Protein AF-0000000085150246 (afdb_homodimer)

Organism: Shewanella frigidimarina (strain NCIMB 400) (NCBI:txid318167)

Radius of gyration: 36.58 Å; Cα contacts (8 Å, |Δi|>4): 5123; chains: 2; bounding box: 100×95×77 Å

Sequence (1736 aa):
MHKNVLAKSVRLALISGAAAAAFASPAVFAADEDGAKVERIEVTGSRIKRSDLEGASPITTITTEDMKMEGNFTVADALRNSNLNSFGSFSERSGSSAQSQATINLRGAGSSRTLVLIDGKRFPGSPTLGGASANLNAIPMAAVERIEILTDGASSTYGSDAIAGVVNIIMKKNYQGIEFNVGGGSRDRDGGLTSKEFSVVAGYQMDKGNITFAFDHQDRKGISDADRDFTAPWMEDLNGDGVIQAYSETDGWSYYGASVKGPDGIYQPSPLCGDLAAEYGDNVFKQVRGDDQFGAGSDLCMYAYGNVSYNKASTDRNTVYVDANYEIAEDLEWFGRVMVTQSNSFGRYAPPAANWNNMAADNPHNPFDVEAKGYFRWVGIGTRDGNVDDYNQDYLTGLRGTISALNDAEWEVYYHHNIADNKSIGEYYLSYSGLAYNEANGIDLGSEAGINNMKATTLTQGSAIFDQYNAGIGFDAFELPGGSVAHYVGLEYFDQQYSEVYDAQSEAGLIGGSAGNSAAGDRQVWAMFYEAVLPITDDIELNLAARYDDYSDFGDNIAPKAAIRWQALENVVVRASYSEAFRAPALDQLFAATTFSAEDGIDKPYCEATGTPCSERQFDTYISANKELGPETSQYVNFGVAWDIVDDIGLKVDYFNLNIDDVIAQRSITSVMTGIYEGTLAPSNTFYVKRDPASAGQAIGAASEVGTGYSNANTLEISGIDVALNAKFETNIGDIGFNWTNSFVLDYTEEVDGGAESRDTSGWNGQPDYKSVFTTNYRMGDHSLSWNMNYTSSTFYFEDDASKGELDSWLIHNISYVYDAGNYGSILLGINNLTDEDPVLSPDGKFENADLYNNYGREYRASYTLKFMHKNVLAKSVRLALISGAAAAAFASPAVFAADEDGAKVERIEVTGSRIKRSDLEGASPITTITTEDMKMEGNFTVADALRNSNLNSFGSFSERSGSSAQSQATINLRGAGSSRTLVLIDGKRFPGSPTLGGASANLNAIPMAAVERIEILTDGASSTYGSDAIAGVVNIIMKKNYQGIEFNVGGGSRDRDGGLTSKEFSVVAGYQMDKGNITFAFDHQDRKGISDADRDFTAPWMEDLNGDGVIQAYSETDGWSYYGASVKGPDGIYQPSPLCGDLAAEYGDNVFKQVRGDDQFGAGSDLCMYAYGNVSYNKASTDRNTVYVDANYEIAEDLEWFGRVMVTQSNSFGRYAPPAANWNNMAADNPHNPFDVEAKGYFRWVGIGTRDGNVDDYNQDYLTGLRGTISALNDAEWEVYYHHNIADNKSIGEYYLSYSGLAYNEANGIDLGSEAGINNMKATTLTQGSAIFDQYNAGIGFDAFELPGGSVAHYVGLEYFDQQYSEVYDAQSEAGLIGGSAGNSAAGDRQVWAMFYEAVLPITDDIELNLAARYDDYSDFGDNIAPKAAIRWQALENVVVRASYSEAFRAPALDQLFAATTFSAEDGIDKPYCEATGTPCSERQFDTYISANKELGPETSQYVNFGVAWDIVDDIGLKVDYFNLNIDDVIAQRSITSVMTGIYEGTLAPSNTFYVKRDPASAGQAIGAASEVGTGYSNANTLEISGIDVALNAKFETNIGDIGFNWTNSFVLDYTEEVDGGAESRDTSGWNGQPDYKSVFTTNYRMGDHSLSWNMNYTSSTFYFEDDASKGELDSWLIHNISYVYDAGNYGSILLGINNLTDEDPVLSPDGKFENADLYNNYGREYRASYTLKF

Solvent-accessible surface area (backbone atoms only — not comparable to full-atom values): 81832 Å² total; per-residue (Å²): 131,78,82,60,60,62,62,51,45,58,47,40,69,74,46,61,44,77,68,53,69,73,83,55,69,70,74,70,70,72,74,55,89,60,95,64,78,76,76,58,44,70,45,92,88,47,90,62,57,35,75,69,81,83,61,48,61,64,70,48,76,45,38,45,58,39,33,48,47,56,61,34,86,42,52,44,46,42,50,47,67,32,41,54,20,46,38,24,27,55,51,42,20,22,86,45,91,48,24,69,34,23,41,52,10,44,74,53,68,36,37,55,27,39,30,46,22,51,68,81,36,81,46,73,26,29,32,73,55,40,42,49,27,44,45,38,71,67,51,55,52,77,44,38,46,32,36,38,36,33,70,43,42,35,12,21,73,71,34,65,18,11,46,52,9,36,41,31,38,32,56,59,62,75,33,73,38,42,35,42,36,42,36,39,26,27,29,68,81,49,80,66,74,37,28,40,37,41,34,39,38,34,21,42,78,52,97,51,32,30,38,18,39,28,41,31,36,43,36,36,60,51,41,48,18,52,72,36,81,52,44,22,54,51,75,45,55,84,83,68,79,80,62,51,35,50,69,83,24,35,43,36,60,36,59,34,22,35,15,30,39,43,96,81,58,39,30,36,37,19,73,46,41,64,57,46,15,67,72,71,28,67,81,36,24,41,78,38,37,20,36,68,74,50,39,83,82,13,28,26,10,24,23,34,40,14,70,66,13,27,53,32,20,17,42,41,34,44,33,43,38,38,34,37,38,36,53,78,48,92,59,31,30,38,39,38,36,42,36,41,26,41,36,39,23,44,27,27,37,38,34,23,48,30,72,39,73,75,33,47,34,82,36,79,54,42,82,42,91,44,69,30,41,31,29,24,41,46,61,84,50,32,53,23,39,35,43,34,44,38,36,38,39,39,41,38,39,35,43,35,36,52,36,67,92,53,79,52,19,37,37,41,38,37,45,39,41,35,43,35,46,33,39,40,36,37,36,26,30,33,20,51,25,20,47,35,32,25,60,76,67,72,42,54,66,85,37,72,67,26,30,41,40,22,21,25,51,48,41,35,43,22,30,22,42,39,44,35,41,39,38,36,41,34,37,69,58,67,74,41,83,34,35,63,23,40,37,34,45,36,41,39,39,38,40,38,40,41,34,31,44,48,32,34,41,51,65,58,66,37,38,31,66,66,66,53,46,36,24,50,40,72,46,43,39,41,36,41,31,37,38,37,42,37,24,62,32,86,44,34,35,40,38,41,33,31,18,42,39,41,38,73,80,78,43,70,51,74,13,43,33,42,30,35,28,31,50,78,43,86,45,31,37,39,28,31,34,42,21,28,18,33,30,68,68,40,45,35,49,38,44,22,47,66,20,47,39,71,43,71,32,38,60,52,62,42,19,66,72,69,70,31,75,76,55,74,44,70,36,48,27,39,39,30,42,27,74,79,54,58,54,24,38,34,42,29,41,39,41,34,39,40,33,43,80,44,81,47,30,37,39,37,42,33,39,39,41,39,39,31,38,40,31,75,43,64,58,49,62,30,19,45,51,42,9,42,74,74,61,47,26,77,73,49,95,42,36,40,71,42,57,44,73,47,53,95,93,45,92,58,27,55,75,60,34,36,31,24,33,49,41,64,39,65,47,40,37,40,30,33,40,38,38,37,38,38,35,52,45,84,51,96,88,27,36,40,34,40,41,36,40,34,29,36,48,75,41,33,30,29,64,65,40,31,71,45,74,60,42,71,49,60,28,15,55,72,28,36,33,36,26,33,33,38,36,39,34,38,38,45,92,52,38,35,41,26,42,27,39,42,38,37,42,43,23,17,57,44,57,92,36,58,89,72,29,69,31,64,54,48,71,40,40,23,39,25,39,35,42,51,56,65,87,78,13,33,40,37,43,34,32,34,26,67,80,45,55,75,48,65,42,46,94,88,48,40,72,79,52,70,40,70,33,65,82,66,46,25,29,43,35,40,35,41,37,41,65,90,130,78,80,60,58,61,62,51,43,57,47,41,68,74,43,58,44,74,60,54,68,74,81,54,68,69,76,71,71,72,75,56,90,60,93,62,80,77,76,59,42,70,44,95,85,47,89,60,58,36,75,69,82,82,62,47,62,64,70,47,77,46,39,46,56,37,33,50,46,57,62,35,87,42,52,44,48,43,51,48,67,33,39,54,21,46,39,22,29,55,51,43,20,21,86,45,91,48,25,70,35,24,42,51,9,44,74,52,66,36,37,55,27,39,30,45,22,51,69,82,36,82,47,74,25,30,31,73,54,40,43,48,26,46,45,39,70,67,50,53,52,78,43,38,45,30,36,38,37,34,68,44,42,35,13,22,73,73,33,64,17,11,45,52,10,35,41,31,40,32,57,61,62,72,33,73,40,43,35,43,38,41,34,38,25,26,29,69,80,49,80,66,74,36,30,40,38,40,34,39,37,34,21,43,77,50,98,51,31,29,38,19,40,29,40,31,36,44,35,36,60,51,41,47,16,54,71,35,81,54,43,22,54,48,75,45,54,83,83,68,81,80,61,50,34,52,68,83,23,34,42,35,60,37,60,35,22,34,16,29,38,42,98,81,59,41,30,36,37,19,72,46,40,65,57,46,15,68,73,69,28,67,84,35,24,41,78,37,38,21,37,67,74,50,38,84,81,12,30,26,10,24,23,33,41,12,68,65,13,27,52,31,20,17,40,41,34,45,33,44,37,39,35,38,39,36,54,79,46,92,58,31,30,38,38,38,37,41,37,41,27,42,35,40,21,44,28,26,37,38,32,24,47,31,73,39,72,75,33,47,34,82,37,78,54,40,80,42,91,46,69,30,41,31,28,25,40,43,61,84,50,32,53,23,38,33,43,31,43,38,36,38,40,39,40,37,40,35,43,36,36,51,37,66,93,52,79,52,19,38,37,40,39,38,44,38,41,35,42,36,46,33,39,40,36,36,36,25,29,34,20,51,25,21,46,34,32,23,61,76,66,73,42,54,66,85,37,73,67,28,29,41,39,22,21,24,51,47,42,35,43,22,29,22,39,38,43,34,42,39,39,38,41,35,37,68,56,67,73,42,82,34,34,63,22,39,37,34,43,37,41,40,39,37,41,40,40,41,34,31,44,49,29,35,42,51,64,58,66,36,38,32,67,65,67,53,48,35,25,52,40,72,42,42,39,42,35,43,32,38,39,37,40,38,25,62,33,85,43,32,36,39,37,42,32,31,21,41,40,41,39,72,82,78,41,70,52,74,13,42,34,41,28,35,30,32,51,78,42,84,46,31,37,40,26,30,34,41,22,27,19,34,30,69,67,38,45,36,49,36,44,22,46,67,18,47,38,72,43,72,32,38,62,52,64,42,19,65,72,70,70,30,76,75,54,74,44,70,36,49,26,38,39,32,44,29,73,80,54,57,53,26,38,35,43,31,40,38,42,33,38,40,35,44,80,45,83,46,30,37,39,35,41,34,40,41,39,39,38,33,39,38,31,74,43,66,58,51,62,31,19,45,51,42,8,43,74,73,61,46,25,76,73,49,94,43,36,39,71,42,58,43,74,47,53,93,94,46,92,60,27,56,75,59,35,37,31,25,33,50,42,65,40,65,47,40,36,40,29,31,40,37,39,38,38,38,35,52,44,84,50,96,88,27,36,40,33,40,41,37,39,34,28,36,49,75,41,33,29,30,64,65,42,32,72,45,73,60,41,72,49,58,29,16,56,72,27,36,34,35,26,34,34,38,36,39,34,38,38,45,93,52,37,36,40,27,44,25,37,42,38,38,43,42,21,18,55,44,58,92,35,56,88,74,30,68,32,62,54,48,72,41,39,22,39,25,39,35,43,51,56,64,86,76,14,34,40,37,43,34,33,35,25,68,81,44,57,73,48,65,43,44,95,88,48,40,71,78,51,68,40,70,32,64,81,66,45,23,27,42,34,40,35,43,38,41,66,89

Secondary structure (DSSP, 8-state):
--TTSHHHHHHHHHH-SGGGSTT---------SS------EEPTT-SSEES-S--SS-EEEEEHHHHHHTT--SHHHHHHTSTT-TT------TTSTTTT-----GGGS-GGGEEEEETTEE-PPPGGGTTTS--GGGS-GGGEEEEEEE-S--HHHH-TT-SSEEEEEEEP-S--EEEEEEEEEEETTSSS-SEEEEEEEEEEE-SSEEEEEEEEEEEE--EEGGGSTTTS-EE--TTSSS-PBTTTSEES-BSTTEEEE-TTS-EEE-TTHHHHHHHH-TTTEEEEE-HHHH-TT-EEEEE-GGGT-EEE--EEEEEEEEEEEEEEETTEEEEEEEEEEEEEEEEEEPSPEEEEEEE-TT-TT--SSS-EEEEEE-GGG--EEEEEEEEEEEEEEEEEEEEGGGTSEEEEEEEEEEEEEEEEEEEEEEEHHHHHHHHHTT--TTSHHHHHHHEEEEEEEEEEEEEEEEEEEEEEEEEETTEEEEEEEEEEEEEEEEEEEE-HHHHTT-EET-----EEEEEEEEEEEEEEEE--SSSEEEEEEEEEEEETTTEEEEEEEEEEEEEEETTEEEEEEEEEEEEPPPHHHHHPPPEEEEEEE--HHHHHHHT-----EEEEEEEE--TT---EEEEEEEEEEEEEEETTEEEEEEEEEEEEESEEEEPPHHHHHHHHHHTSS---SSSEEEEPPPPTT-SSPPEEEEEEEEEEES-EEEEEEEEEEEEEEEETTEEEEEEEEEEEEEEEEE--STTSPPEE-TTSTT--SEEEEEEEEEEETTEEEEEEEEEE--EEEETTEEEEEEEPPEEEEEEEEEEE-GGG-EEEEEEESTT-PPPP--TTS----TTT------EEEEEEEEE-/-GGGSHHHHHHHHHH-SGGGTTT---------SSS-----EEPTT-SSEES-S--SS-EEEEEHHHHHHTT--SHHHHHHTSTT-TT------TTSTTTT-----GGGS-GGGEEEEETTEE-PPPGGGTTTS--GGGS-GGGEEEEEEE-S--HHHH-TT-SSEEEEEEEP-S--EEEEEEEEEEETTSSS-SEEEEEEEEEEE-SSEEEEEEEEEEEE--EEGGGSTTTS-EE--TTSSS-PBTTTSEES-BSTTEEEE-TTS-EEE-TTHHHHHHHH-TTTEEEEE-HHHH-TT-EEEEE-GGGT-EEE--EEEEEEEEEEEEEEETTEEEEEEEEEEEEEEEEEEPSPEEEEEEE-TT-TT--SSS-EEEEEE-GGG--EEEEEEEEEEEEEEEEEEEEGGGTSEEEEEEEEEEEEEEEEEEEEEEEHHHHHHHHHTT--TTSHHHHHHHEEEEEEEEEEEEEEEEEEEEEEEEEETTEEEEEEEEEEEEEEEEEEEE-HHHHTT-EET-----EEEEEEEEEEEEEEEE--SSSEEEEEEEEEEEETTTEEEEEEEEEEEEEEETTEEEEEEEEEEEEPPPHHHHHPPPEEEEEEE--HHHHHHHT-----EEEEEEEE--TT---EEEEEEEEEEEEEEETTEEEEEEEEEEEEESEEEEPPHHHHHHHHHHTSS---SSSEEEEPPPPTT-SSPPEEEEEEEEEEE--EEEEEEEEEEEEEEEETTEEEEEEEEEEEEEEEEE--STTSPPEE-TTSTT--SEEEEEEEEEEETTEEEEEEEEEE--EESSTT-GGG-EEPPEEEEEEEEEEE-GGG-EEEEEEESTT-PPPP--TTS----TTT------EEEEEEEEE-

Structure (mmCIF, N/CA/C/O backbone):
data_AF-0000000085150246-model_v1
#
loop_
_entity.id
_entity.type
_entity.pdbx_description
1 polymer 'TonB-dependent receptor'
#
loop_
_atom_site.group_PDB
_atom_site.id
_atom_site.type_symbol
_atom_site.label_atom_id
_atom_site.label_alt_id
_atom_site.label_comp_id
_atom_site.label_asym_id
_atom_site.label_entity_id
_atom_site.label_seq_id
_atom_site.pdbx_PDB_ins_code
_atom_site.Cartn_x
_atom_site.Cartn_y
_atom_site.Cartn_z
_atom_site.occupancy
_atom_site.B_iso_or_equiv
_atom_site.auth_seq_id
_atom_site.auth_comp_id
_atom_site.auth_asym_id
_atom_site.auth_atom_id
_atom_site.pdbx_PDB_model_num
ATOM 1 N N . MET A 1 1 ? 49.719 -31.547 -8.516 1 20.23 1 MET A N 1
ATOM 2 C CA . MET A 1 1 ? 49.562 -30.609 -9.617 1 20.23 1 MET A CA 1
ATOM 3 C C . MET A 1 1 ? 48.219 -30.797 -10.328 1 20.23 1 MET A C 1
ATOM 5 O O . MET A 1 1 ? 47.938 -30.125 -11.32 1 20.23 1 MET A O 1
ATOM 9 N N . HIS A 1 2 ? 47.688 -31.953 -10.109 1 21.38 2 HIS A N 1
ATOM 10 C CA . HIS A 1 2 ? 46.531 -32.562 -10.719 1 21.38 2 HIS A CA 1
ATOM 11 C C . HIS A 1 2 ? 45.25 -31.953 -10.164 1 21.38 2 HIS A C 1
ATOM 13 O O . HIS A 1 2 ? 44.156 -32.5 -10.359 1 21.38 2 HIS A O 1
ATOM 19 N N . LYS A 1 3 ? 45.5 -31.125 -9.039 1 32.56 3 LYS A N 1
ATOM 20 C CA . LYS A 1 3 ? 44.375 -30.531 -8.312 1 32.56 3 LYS A CA 1
ATOM 21 C C . LYS A 1 3 ? 43.562 -29.609 -9.211 1 32.56 3 LYS A C 1
ATOM 23 O O . LYS A 1 3 ? 42.531 -29.062 -8.781 1 32.56 3 LYS A O 1
ATOM 28 N N . ASN A 1 4 ? 44.219 -29.266 -10.297 1 26.69 4 ASN A N 1
ATOM 29 C CA . ASN A 1 4 ? 43.75 -28.031 -10.906 1 26.69 4 ASN A CA 1
ATOM 30 C C . ASN A 1 4 ? 42.656 -28.281 -11.93 1 26.69 4 ASN A C 1
ATOM 32 O O . ASN A 1 4 ? 42.125 -27.344 -12.531 1 26.69 4 ASN A O 1
ATOM 36 N N . VAL A 1 5 ? 42.531 -29.547 -12.477 1 28.48 5 VAL A N 1
ATOM 37 C CA . VAL A 1 5 ? 41.844 -29.641 -13.758 1 28.48 5 VAL A CA 1
ATOM 38 C C . VAL A 1 5 ? 40.344 -29.594 -13.531 1 28.48 5 VAL A C 1
ATOM 40 O O . VAL A 1 5 ? 39.594 -29.062 -14.359 1 28.48 5 VAL A O 1
ATOM 43 N N . LEU A 1 6 ? 39.875 -30.25 -12.531 1 31.14 6 LEU A N 1
ATOM 44 C CA . LEU A 1 6 ? 38.438 -30.422 -12.445 1 31.14 6 LEU A CA 1
ATOM 45 C C . LEU A 1 6 ? 37.75 -29.109 -12.125 1 31.14 6 LEU A C 1
ATOM 47 O O . LEU A 1 6 ? 36.5 -29.016 -12.195 1 31.14 6 LEU A O 1
ATOM 51 N N . ALA A 1 7 ? 38.438 -28.141 -11.727 1 35.16 7 ALA A N 1
ATOM 52 C CA . ALA A 1 7 ? 37.906 -26.812 -11.453 1 35.16 7 ALA A CA 1
ATOM 53 C C . ALA A 1 7 ? 37.406 -26.156 -12.742 1 35.16 7 ALA A C 1
ATOM 55 O O . ALA A 1 7 ? 36.625 -25.203 -12.688 1 35.16 7 ALA A O 1
ATOM 56 N N . LYS A 1 8 ? 37.844 -26.641 -13.953 1 32.88 8 LYS A N 1
ATOM 57 C CA . LYS A 1 8 ? 37.594 -25.891 -15.18 1 32.88 8 LYS A CA 1
ATOM 58 C C . LYS A 1 8 ? 36.188 -26.156 -15.703 1 32.88 8 LYS A C 1
ATOM 60 O O . LYS A 1 8 ? 35.531 -25.25 -16.188 1 32.88 8 LYS A O 1
ATOM 65 N N . SER A 1 9 ? 35.812 -27.422 -15.773 1 30.81 9 SER A N 1
ATOM 66 C CA . SER A 1 9 ? 34.562 -27.703 -16.422 1 30.81 9 SER A CA 1
ATOM 67 C C . SER A 1 9 ? 33.375 -27.156 -15.617 1 30.81 9 SER A C 1
ATOM 69 O O . SER A 1 9 ? 32.375 -26.688 -16.172 1 30.81 9 SER A O 1
ATOM 71 N N . VAL A 1 10 ? 33.438 -27.281 -14.344 1 32.69 10 VAL A N 1
ATOM 72 C CA . VAL A 1 10 ? 32.344 -26.75 -13.523 1 32.69 10 VAL A CA 1
ATOM 73 C C . VAL A 1 10 ? 32.281 -25.234 -13.672 1 32.69 10 VAL A C 1
ATOM 75 O O . VAL A 1 10 ? 31.219 -24.625 -13.578 1 32.69 10 VAL A O 1
ATOM 78 N N . ARG A 1 11 ? 33.469 -24.656 -13.898 1 32.03 11 ARG A N 1
ATOM 79 C CA . ARG A 1 11 ? 33.5 -23.219 -14.156 1 32.03 11 ARG A CA 1
ATOM 80 C C . ARG A 1 11 ? 32.719 -22.875 -15.43 1 32.03 11 ARG A C 1
ATOM 82 O O . ARG A 1 11 ? 32.094 -21.812 -15.523 1 32.03 11 ARG A O 1
ATOM 89 N N . LEU A 1 12 ? 32.844 -23.812 -16.344 1 31.03 12 LEU A N 1
ATOM 90 C CA . LEU A 1 12 ? 32.156 -23.5 -17.594 1 31.03 12 LEU A CA 1
ATOM 91 C C . LEU A 1 12 ? 30.641 -23.578 -17.406 1 31.03 12 LEU A C 1
ATOM 93 O O . LEU A 1 12 ? 29.891 -22.797 -18.016 1 31.03 12 LEU A O 1
ATOM 97 N N . ALA A 1 13 ? 30.172 -24.547 -16.672 1 33.84 13 ALA A N 1
ATOM 98 C CA . ALA A 1 13 ? 28.734 -24.625 -16.5 1 33.84 13 ALA A CA 1
ATOM 99 C C . ALA A 1 13 ? 28.203 -23.391 -15.773 1 33.84 13 ALA A C 1
ATOM 101 O O . ALA A 1 13 ? 27.062 -22.969 -15.984 1 33.84 13 ALA A O 1
ATOM 102 N N . LEU A 1 14 ? 28.938 -22.938 -14.797 1 33.75 14 LEU A N 1
ATOM 103 C CA . LEU A 1 14 ? 28.516 -21.703 -14.164 1 33.75 14 LEU A CA 1
ATOM 104 C C . LEU A 1 14 ? 28.594 -20.531 -15.141 1 33.75 14 LEU A C 1
ATOM 106 O O . LEU A 1 14 ? 27.875 -19.547 -14.984 1 33.75 14 LEU A O 1
ATOM 110 N N . ILE A 1 15 ? 29.672 -20.531 -16.047 1 31.72 15 ILE A N 1
ATOM 111 C CA . ILE A 1 15 ? 29.938 -19.406 -16.938 1 31.72 15 ILE A CA 1
ATOM 112 C C . ILE A 1 15 ? 29.188 -19.609 -18.266 1 31.72 15 ILE A C 1
ATOM 114 O O . ILE A 1 15 ? 29.328 -18.812 -19.188 1 31.72 15 ILE A O 1
ATOM 118 N N . SER A 1 16 ? 28.703 -20.766 -18.5 1 30.7 16 SER A N 1
ATOM 119 C CA . SER A 1 16 ? 28.25 -20.922 -19.875 1 30.7 16 SER A CA 1
ATOM 120 C C . SER A 1 16 ? 27.062 -20 -20.172 1 30.7 16 SER A C 1
ATOM 122 O O . SER A 1 16 ? 26.359 -20.188 -21.172 1 30.7 16 SER A O 1
ATOM 124 N N . GLY A 1 17 ? 26.578 -19.266 -19.312 1 30.59 17 GLY A N 1
ATOM 125 C CA . GLY A 1 17 ? 25.641 -18.328 -19.891 1 30.59 17 GLY A CA 1
ATOM 126 C C . GLY A 1 17 ? 26.266 -17.453 -20.969 1 30.59 17 GLY A C 1
ATOM 127 O O . GLY A 1 17 ? 27.5 -17.359 -21.062 1 30.59 17 GLY A O 1
ATOM 128 N N . ALA A 1 18 ? 25.562 -17.172 -22.062 1 31.08 18 ALA A N 1
ATOM 129 C CA . ALA A 1 18 ? 26.031 -16.391 -23.203 1 31.08 18 ALA A CA 1
ATOM 130 C C . ALA A 1 18 ? 26.891 -15.227 -22.766 1 31.08 18 ALA A C 1
ATOM 132 O O . ALA A 1 18 ? 27.688 -14.695 -23.562 1 31.08 18 ALA A O 1
ATOM 133 N N . ALA A 1 19 ? 26.516 -14.492 -21.766 1 30.97 19 ALA A N 1
ATOM 134 C CA . ALA A 1 19 ? 27.125 -13.172 -21.578 1 30.97 19 ALA A CA 1
ATOM 135 C C . ALA A 1 19 ? 28.531 -13.289 -20.984 1 30.97 19 ALA A C 1
ATOM 137 O O . ALA A 1 19 ? 28.844 -12.633 -20 1 30.97 19 ALA A O 1
ATOM 138 N N . ALA A 1 20 ? 29.188 -14.406 -20.969 1 29.55 20 ALA A N 1
ATOM 139 C CA . ALA A 1 20 ? 30.5 -14.375 -20.359 1 29.55 20 ALA A CA 1
ATOM 140 C C . ALA A 1 20 ? 31.422 -13.406 -21.094 1 29.55 20 ALA A C 1
ATOM 142 O O . ALA A 1 20 ? 32.594 -13.227 -20.719 1 29.55 20 ALA A O 1
ATOM 143 N N . ALA A 1 21 ? 31.297 -13.219 -22.406 1 27.53 21 ALA A N 1
ATOM 144 C CA . ALA A 1 21 ? 32.438 -12.562 -23.031 1 27.53 21 ALA A CA 1
ATOM 145 C C . ALA A 1 21 ? 32.594 -11.125 -22.531 1 27.53 21 ALA A C 1
ATOM 147 O O . ALA A 1 21 ? 33.656 -10.531 -22.609 1 27.53 21 ALA A O 1
ATOM 148 N N . ALA A 1 22 ? 31.516 -10.312 -22.703 1 26.34 22 ALA A N 1
ATOM 149 C CA . ALA A 1 22 ? 31.891 -8.906 -22.75 1 26.34 22 ALA A CA 1
ATOM 150 C C . ALA A 1 22 ? 32.469 -8.453 -21.406 1 26.34 22 ALA A C 1
ATOM 152 O O . ALA A 1 22 ? 33.469 -7.754 -21.359 1 26.34 22 ALA A O 1
ATOM 153 N N . PHE A 1 23 ? 31.578 -8.18 -20.484 1 26.17 23 PHE A N 1
ATOM 154 C CA . PHE A 1 23 ? 32 -7.383 -19.344 1 26.17 23 PHE A CA 1
ATOM 155 C C . PHE A 1 23 ? 32.75 -8.25 -18.312 1 26.17 23 PHE A C 1
ATOM 157 O O . PHE A 1 23 ? 32.125 -8.766 -17.391 1 26.17 23 PHE A O 1
ATOM 164 N N . ALA A 1 24 ? 33.781 -9.094 -18.797 1 24.31 24 ALA A N 1
ATOM 165 C CA . ALA A 1 24 ? 34.656 -9.859 -17.906 1 24.31 24 ALA A CA 1
ATOM 166 C C . ALA A 1 24 ? 35.344 -8.945 -16.891 1 24.31 24 ALA A C 1
ATOM 168 O O . ALA A 1 24 ? 36.344 -8.305 -17.203 1 24.31 24 ALA A O 1
ATOM 169 N N . SER A 1 25 ? 34.75 -8 -16.281 1 25.19 25 SER A N 1
ATOM 170 C CA . SER A 1 25 ? 35.719 -7.629 -15.25 1 25.19 25 SER A CA 1
ATOM 171 C C . SER A 1 25 ? 36.281 -8.867 -14.562 1 25.19 25 SER A C 1
ATOM 173 O O . SER A 1 25 ? 35.531 -9.75 -14.133 1 25.19 25 SER A O 1
ATOM 175 N N . PRO A 1 26 ? 37.469 -9.297 -14.914 1 24.55 26 PRO A N 1
ATOM 176 C CA . PRO A 1 26 ? 38.094 -10.43 -14.219 1 24.55 26 PRO A CA 1
ATOM 177 C C . PRO A 1 26 ? 37.781 -10.461 -12.727 1 24.55 26 PRO A C 1
ATOM 179 O O . PRO A 1 26 ? 37.906 -9.445 -12.039 1 24.55 26 PRO A O 1
ATOM 182 N N . ALA A 1 27 ? 36.781 -11.016 -12.352 1 25.14 27 ALA A N 1
ATOM 183 C CA . ALA A 1 27 ? 37 -11.461 -10.977 1 25.14 27 ALA A CA 1
ATOM 184 C C . ALA A 1 27 ? 38.406 -12.047 -10.836 1 25.14 27 ALA A C 1
ATOM 186 O O . ALA A 1 27 ? 38.719 -13.117 -11.375 1 25.14 27 ALA A O 1
ATOM 187 N N . VAL A 1 28 ? 39.406 -11.164 -10.969 1 24.83 28 VAL A N 1
ATOM 188 C CA . VAL A 1 28 ? 40.75 -11.562 -10.562 1 24.83 28 VAL A CA 1
ATOM 189 C C . VAL A 1 28 ? 40.656 -12.438 -9.312 1 24.83 28 VAL A C 1
ATOM 191 O O . VAL A 1 28 ? 40.281 -11.961 -8.242 1 24.83 28 VAL A O 1
ATOM 194 N N . PHE A 1 29 ? 40.125 -13.602 -9.508 1 25.5 29 PHE A N 1
ATOM 195 C CA . PHE A 1 29 ? 40.594 -14.562 -8.523 1 25.5 29 PHE A CA 1
ATOM 196 C C . PHE A 1 29 ? 42.125 -14.547 -8.453 1 25.5 29 PHE A C 1
ATOM 198 O O . PHE A 1 29 ? 42.781 -15.023 -9.367 1 25.5 29 PHE A O 1
ATOM 205 N N . ALA A 1 30 ? 42.781 -13.539 -8.102 1 24.75 30 ALA A N 1
ATOM 206 C CA . ALA A 1 30 ? 44.219 -13.609 -7.809 1 24.75 30 ALA A CA 1
ATOM 207 C C . ALA A 1 30 ? 44.562 -14.883 -7.039 1 24.75 30 ALA A C 1
ATOM 209 O O . ALA A 1 30 ? 44.188 -15.031 -5.875 1 24.75 30 ALA A O 1
ATOM 210 N N . ALA A 1 31 ? 44.781 -15.977 -7.707 1 27.5 31 ALA A N 1
ATOM 211 C CA . ALA A 1 31 ? 45.688 -16.953 -7.156 1 27.5 31 ALA A CA 1
ATOM 212 C C . ALA A 1 31 ? 47.031 -16.312 -6.809 1 27.5 31 ALA A C 1
ATOM 214 O O . ALA A 1 31 ? 47.812 -15.961 -7.699 1 27.5 31 ALA A O 1
ATOM 215 N N . ASP A 1 32 ? 47.188 -15.352 -5.949 1 26.09 32 ASP A N 1
ATOM 216 C CA . ASP A 1 32 ? 48.594 -15.188 -5.574 1 26.09 32 ASP A CA 1
ATOM 217 C C . ASP A 1 32 ? 49.219 -16.531 -5.238 1 26.09 32 ASP A C 1
ATOM 219 O O . ASP A 1 32 ? 48.531 -17.453 -4.781 1 26.09 32 ASP A O 1
ATOM 223 N N . GLU A 1 33 ? 50.344 -16.859 -5.785 1 28.89 33 GLU A N 1
ATOM 224 C CA . GLU A 1 33 ? 51.281 -17.953 -5.5 1 28.89 33 GLU A CA 1
ATOM 225 C C . GLU A 1 33 ? 51.312 -18.281 -4.012 1 28.89 33 GLU A C 1
ATOM 227 O O . GLU A 1 33 ? 51.812 -19.328 -3.613 1 28.89 33 GLU A O 1
ATOM 232 N N . ASP A 1 34 ? 51.438 -17.219 -3.164 1 29.52 34 ASP A N 1
ATOM 233 C CA . ASP A 1 34 ? 51.594 -17.578 -1.759 1 29.52 34 ASP A CA 1
ATOM 234 C C . ASP A 1 34 ? 50.312 -18.219 -1.211 1 29.52 34 ASP A C 1
ATOM 236 O O . ASP A 1 34 ? 49.25 -18.109 -1.825 1 29.52 34 ASP A O 1
ATOM 240 N N . GLY A 1 35 ? 50.188 -18.719 0.048 1 32.31 35 GLY A N 1
ATOM 241 C CA . GLY A 1 35 ? 49.156 -19.344 0.857 1 32.31 35 GLY A CA 1
ATOM 242 C C . GLY A 1 35 ? 47.812 -18.656 0.73 1 32.31 35 GLY A C 1
ATOM 243 O O . GLY A 1 35 ? 47.188 -18.297 1.734 1 32.31 35 GLY A O 1
ATOM 244 N N . ALA A 1 36 ? 47.5 -18.078 -0.253 1 35.44 36 ALA A N 1
ATOM 245 C CA . ALA A 1 36 ? 46.281 -17.281 -0.384 1 35.44 36 ALA A CA 1
ATOM 246 C C . ALA A 1 36 ? 45.031 -18.156 -0.176 1 35.44 36 ALA A C 1
ATOM 248 O O . ALA A 1 36 ? 44.938 -19.219 -0.773 1 35.44 36 ALA A O 1
ATOM 249 N N . LYS A 1 37 ? 44.156 -17.875 0.866 1 41.78 37 LYS A N 1
ATOM 250 C CA . LYS A 1 37 ? 42.906 -18.516 1.331 1 41.78 37 LYS A CA 1
ATOM 251 C C . LYS A 1 37 ? 41.875 -18.547 0.223 1 41.78 37 LYS A C 1
ATOM 253 O O . LYS A 1 37 ? 41.594 -17.531 -0.414 1 41.78 37 LYS A O 1
ATOM 258 N N . VAL A 1 38 ? 41.688 -19.688 -0.45 1 40.75 38 VAL A N 1
ATOM 259 C CA . VAL A 1 38 ? 40.625 -19.969 -1.388 1 40.75 38 VAL A CA 1
ATOM 260 C C . VAL A 1 38 ? 39.312 -19.438 -0.837 1 40.75 38 VAL A C 1
ATOM 262 O O . VAL A 1 38 ? 38.938 -19.75 0.297 1 40.75 38 VAL A O 1
ATOM 265 N N . GLU A 1 39 ? 38.75 -18.344 -1.442 1 54.44 39 GLU A N 1
ATOM 266 C CA . GLU A 1 39 ? 37.469 -17.781 -1.026 1 54.44 39 GLU A CA 1
ATOM 267 C C . GLU A 1 39 ? 36.375 -18.844 -1.055 1 54.44 39 GLU A C 1
ATOM 269 O O . GLU A 1 39 ? 36.188 -19.531 -2.068 1 54.44 39 GLU A O 1
ATOM 274 N N . ARG A 1 40 ? 35.906 -19.203 0.078 1 62.69 40 ARG A N 1
ATOM 275 C CA . ARG A 1 40 ? 34.812 -20.156 0.231 1 62.69 40 ARG A CA 1
ATOM 276 C C . ARG A 1 40 ? 33.469 -19.484 0.011 1 62.69 40 ARG A C 1
ATOM 278 O O . ARG A 1 40 ? 33.25 -18.359 0.445 1 62.69 40 ARG A O 1
ATOM 285 N N . ILE A 1 41 ? 32.594 -20.203 -0.9 1 66.88 41 ILE A N 1
ATOM 286 C CA . ILE A 1 41 ? 31.297 -19.641 -1.182 1 66.88 41 ILE A CA 1
ATOM 287 C C . ILE A 1 41 ? 30.203 -20.578 -0.66 1 66.88 41 ILE A C 1
ATOM 289 O O . ILE A 1 41 ? 30.375 -21.812 -0.675 1 66.88 41 ILE A O 1
ATOM 293 N N . GLU A 1 42 ? 29.25 -20 -0.189 1 73.44 42 GLU A N 1
ATOM 294 C CA . GLU A 1 42 ? 28.062 -20.766 0.211 1 73.44 42 GLU A CA 1
ATOM 295 C C . GLU A 1 42 ? 27.234 -21.172 -1.002 1 73.44 42 GLU A C 1
ATOM 297 O O . GLU A 1 42 ? 26.969 -20.359 -1.882 1 73.44 42 GLU A O 1
ATOM 302 N N . VAL A 1 43 ? 27 -22.453 -1.065 1 76.88 43 VAL A N 1
ATOM 303 C CA . VAL A 1 43 ? 26.203 -22.969 -2.172 1 76.88 43 VAL A CA 1
ATOM 304 C C . VAL A 1 43 ? 24.781 -23.266 -1.695 1 76.88 43 VAL A C 1
ATOM 306 O O . VAL A 1 43 ? 24.578 -23.625 -0.536 1 76.88 43 VAL A O 1
ATOM 309 N N . THR A 1 44 ? 23.812 -23.078 -2.576 1 87.88 44 THR A N 1
ATOM 310 C CA . THR A 1 44 ? 22.422 -23.391 -2.254 1 87.88 44 THR A CA 1
ATOM 311 C C . THR A 1 44 ? 22.281 -24.844 -1.807 1 87.88 44 THR A C 1
ATOM 313 O O . THR A 1 44 ? 22.781 -25.75 -2.467 1 87.88 44 THR A O 1
ATOM 316 N N . GLY A 1 45 ? 21.703 -25.062 -0.693 1 88.19 45 GLY A N 1
ATOM 317 C CA . GLY A 1 45 ? 21.5 -26.391 -0.145 1 88.19 45 GLY A CA 1
ATOM 318 C C . GLY A 1 45 ? 22.391 -26.703 1.039 1 88.19 45 GLY A C 1
ATOM 319 O O . GLY A 1 45 ? 22.25 -27.734 1.69 1 88.19 45 GLY A O 1
ATOM 320 N N . SER A 1 46 ? 23.344 -25.828 1.247 1 88.31 46 SER A N 1
ATOM 321 C CA . SER A 1 46 ? 24.266 -26 2.363 1 88.31 46 SER A CA 1
ATOM 322 C C . SER A 1 46 ? 24.609 -24.672 3.025 1 88.31 46 SER A C 1
ATOM 324 O O . SER A 1 46 ? 24.656 -23.641 2.359 1 88.31 46 SER A O 1
ATOM 326 N N . ARG A 1 47 ? 24.859 -24.75 4.355 1 90.75 47 ARG A N 1
ATOM 327 C CA . ARG A 1 47 ? 25.312 -23.578 5.098 1 90.75 47 ARG A CA 1
ATOM 328 C C . ARG A 1 47 ? 26.828 -23.547 5.184 1 90.75 47 ARG A C 1
ATOM 330 O O . ARG A 1 47 ? 27.422 -22.531 5.578 1 90.75 47 ARG A O 1
ATOM 337 N N . ILE A 1 48 ? 27.406 -24.609 4.777 1 89 48 ILE A N 1
ATOM 338 C CA . ILE A 1 48 ? 28.875 -24.703 4.844 1 89 48 ILE A CA 1
ATOM 339 C C . ILE A 1 48 ? 29.484 -24.125 3.562 1 89 48 ILE A C 1
ATOM 341 O O . ILE A 1 48 ? 29.109 -24.547 2.459 1 89 48 ILE A O 1
ATOM 345 N N . LYS A 1 49 ? 30.391 -23.25 3.672 1 81.44 49 LYS A N 1
ATOM 346 C CA . LYS A 1 49 ? 31.062 -22.641 2.533 1 81.44 49 LYS A CA 1
ATOM 347 C C . LYS A 1 49 ? 32.125 -23.594 1.953 1 81.44 49 LYS A C 1
ATOM 349 O O . LYS A 1 49 ? 32.781 -24.312 2.695 1 81.44 49 LYS A O 1
ATOM 354 N N . ARG A 1 50 ? 32.031 -23.656 0.612 1 74.12 50 ARG A N 1
ATOM 355 C CA . ARG A 1 50 ? 32.938 -24.594 -0.039 1 74.12 50 ARG A CA 1
ATOM 356 C C . ARG A 1 50 ? 33.719 -23.922 -1.169 1 74.12 50 ARG A C 1
ATOM 358 O O . ARG A 1 50 ? 33.344 -22.828 -1.62 1 74.12 50 ARG A O 1
ATOM 365 N N . SER A 1 51 ? 34.75 -24.516 -1.471 1 56.47 51 SER A N 1
ATOM 366 C CA . SER A 1 51 ? 35.562 -24.016 -2.574 1 56.47 51 SER A CA 1
ATOM 367 C C . SER A 1 51 ? 35.125 -24.625 -3.902 1 56.47 51 SER A C 1
ATOM 369 O O . SER A 1 51 ? 35.25 -23.984 -4.949 1 56.47 51 SER A O 1
ATOM 371 N N . ASP A 1 52 ? 34.688 -25.922 -3.762 1 51.12 52 ASP A N 1
ATOM 372 C CA . ASP A 1 52 ? 34.312 -26.594 -5.008 1 51.12 52 ASP A CA 1
ATOM 373 C C . ASP A 1 52 ? 32.844 -26.328 -5.359 1 51.12 52 ASP A C 1
ATOM 375 O O . ASP A 1 52 ? 31.969 -26.391 -4.496 1 51.12 52 ASP A O 1
ATOM 379 N N . LEU A 1 53 ? 32.625 -26.203 -6.594 1 51.03 53 LEU A N 1
ATOM 380 C CA . LEU A 1 53 ? 31.312 -25.797 -7.043 1 51.03 53 LEU A CA 1
ATOM 381 C C . LEU A 1 53 ? 30.375 -26.984 -7.184 1 51.03 53 LEU A C 1
ATOM 383 O O . LEU A 1 53 ? 29.188 -26.891 -6.922 1 51.03 53 LEU A O 1
ATOM 387 N N . GLU A 1 54 ? 31 -28.156 -7.707 1 53.72 54 GLU A N 1
ATOM 388 C CA . GLU A 1 54 ? 30.047 -29.25 -7.895 1 53.72 54 GLU A CA 1
ATOM 389 C C . GLU A 1 54 ? 29.875 -30.047 -6.613 1 53.72 54 GLU A C 1
ATOM 391 O O . GLU A 1 54 ? 30.797 -30.75 -6.188 1 53.72 54 GLU A O 1
ATOM 396 N N . GLY A 1 55 ? 28.781 -29.938 -6.039 1 69.75 55 GLY A N 1
ATOM 397 C CA . GLY A 1 55 ? 28.5 -30.641 -4.793 1 69.75 55 GLY A CA 1
ATOM 398 C C . GLY A 1 55 ? 27.719 -31.922 -4.98 1 69.75 55 GLY A C 1
ATOM 399 O O . GLY A 1 55 ? 27.672 -32.469 -6.086 1 69.75 55 GLY A O 1
ATOM 400 N N . ALA A 1 56 ? 27.281 -32.531 -3.943 1 80.75 56 ALA A N 1
ATOM 401 C CA . ALA A 1 56 ? 26.562 -33.781 -3.898 1 80.75 56 ALA A CA 1
ATOM 402 C C . ALA A 1 56 ? 25.109 -33.625 -4.352 1 80.75 56 ALA A C 1
ATOM 404 O O . ALA A 1 56 ? 24.438 -34.594 -4.664 1 80.75 56 ALA A O 1
ATOM 405 N N . SER A 1 57 ? 24.688 -32.406 -4.488 1 84.81 57 SER A N 1
ATOM 406 C CA . SER A 1 57 ? 23.312 -32.156 -4.871 1 84.81 57 SER A CA 1
ATOM 407 C C . SER A 1 57 ? 23.234 -31.484 -6.242 1 84.81 57 SER A C 1
ATOM 409 O O . SER A 1 57 ? 24.094 -30.688 -6.594 1 84.81 57 SER A O 1
ATOM 411 N N . PRO A 1 58 ? 22.203 -31.828 -6.961 1 89.25 58 PRO A N 1
ATOM 412 C CA . PRO A 1 58 ? 22.062 -31.203 -8.273 1 89.25 58 PRO A CA 1
ATOM 413 C C . PRO A 1 58 ? 21.578 -29.766 -8.188 1 89.25 58 PRO A C 1
ATOM 415 O O . PRO A 1 58 ? 20.578 -29.484 -7.516 1 89.25 58 PRO A O 1
ATOM 418 N N . ILE A 1 59 ? 22.219 -28.875 -8.883 1 90.12 59 ILE A N 1
ATOM 419 C CA . ILE A 1 59 ? 21.844 -27.453 -8.914 1 90.12 59 ILE A CA 1
ATOM 420 C C . ILE A 1 59 ? 21.844 -26.953 -10.352 1 90.12 59 ILE A C 1
ATOM 422 O O . ILE A 1 59 ? 22.766 -27.25 -11.117 1 90.12 59 ILE A O 1
ATOM 426 N N . THR A 1 60 ? 20.734 -26.359 -10.68 1 91.81 60 THR A N 1
ATOM 427 C CA . THR A 1 60 ? 20.625 -25.656 -11.953 1 91.81 60 THR A CA 1
ATOM 428 C C . THR A 1 60 ? 20.75 -24.156 -11.75 1 91.81 60 THR A C 1
ATOM 430 O O . THR A 1 60 ? 20.109 -23.594 -10.852 1 91.81 60 THR A O 1
ATOM 433 N N . THR A 1 61 ? 21.531 -23.484 -12.539 1 92.12 61 THR A N 1
ATOM 434 C CA . THR A 1 61 ? 21.734 -22.047 -12.414 1 92.12 61 THR A CA 1
ATOM 435 C C . THR A 1 61 ? 21.25 -21.312 -13.664 1 92.12 61 THR A C 1
ATOM 437 O O . THR A 1 61 ? 21.5 -21.766 -14.789 1 92.12 61 THR A O 1
ATOM 440 N N . ILE A 1 62 ? 20.547 -20.219 -13.484 1 94.44 62 ILE A N 1
ATOM 441 C CA . ILE A 1 62 ? 20.094 -19.344 -14.555 1 94.44 62 ILE A CA 1
ATOM 442 C C . ILE A 1 62 ? 20.562 -17.922 -14.289 1 94.44 62 ILE A C 1
ATOM 444 O O . ILE A 1 62 ? 20.062 -17.25 -13.375 1 94.44 62 ILE A O 1
ATOM 448 N N . THR A 1 63 ? 21.391 -17.438 -15.109 1 92.62 63 THR A N 1
ATOM 449 C CA . THR A 1 63 ? 21.875 -16.062 -14.922 1 92.62 63 THR A CA 1
ATOM 450 C C . THR A 1 63 ? 20.891 -15.062 -15.523 1 92.62 63 THR A C 1
ATOM 452 O O . THR A 1 63 ? 20.031 -15.422 -16.328 1 92.62 63 THR A O 1
ATOM 455 N N . THR A 1 64 ? 21.016 -13.859 -15.102 1 91.56 64 THR A N 1
ATOM 456 C CA . THR A 1 64 ? 20.156 -12.82 -15.656 1 91.56 64 THR A CA 1
ATOM 457 C C . THR A 1 64 ? 20.391 -12.672 -17.156 1 91.56 64 THR A C 1
ATOM 459 O O . THR A 1 64 ? 19.453 -12.43 -17.922 1 91.56 64 THR A O 1
ATOM 462 N N . GLU A 1 65 ? 21.578 -12.766 -17.578 1 86.75 65 GLU A N 1
ATOM 463 C CA . GLU A 1 65 ? 21.891 -12.711 -19 1 86.75 65 GLU A CA 1
ATOM 464 C C . GLU A 1 65 ? 21.172 -13.828 -19.766 1 86.75 65 GLU A C 1
ATOM 466 O O . GLU A 1 65 ? 20.641 -13.594 -20.844 1 86.75 65 GLU A O 1
ATOM 471 N N . ASP A 1 66 ? 21.219 -15.016 -19.156 1 89.75 66 ASP A N 1
ATOM 472 C CA . ASP A 1 66 ? 20.5 -16.125 -19.75 1 89.75 66 ASP A CA 1
ATOM 473 C C . ASP A 1 66 ? 19.016 -15.812 -19.891 1 89.75 66 ASP A C 1
ATOM 475 O O . ASP A 1 66 ? 18.406 -16.078 -20.922 1 89.75 66 ASP A O 1
ATOM 479 N N . MET A 1 67 ? 18.453 -15.289 -18.891 1 92.12 67 MET A N 1
ATOM 480 C CA . MET A 1 67 ? 17.031 -14.977 -18.875 1 92.12 67 MET A CA 1
ATOM 481 C C . MET A 1 67 ? 16.688 -14.016 -20.016 1 92.12 67 MET A C 1
ATOM 483 O O . MET A 1 67 ? 15.703 -14.234 -20.734 1 92.12 67 MET A O 1
ATOM 487 N N . LYS A 1 68 ? 17.484 -13.062 -20.172 1 90 68 LYS A N 1
ATOM 488 C CA . LYS A 1 68 ? 17.203 -12.062 -21.203 1 90 68 LYS A CA 1
ATOM 489 C C . LYS A 1 68 ? 17.375 -12.656 -22.594 1 90 68 LYS A C 1
ATOM 491 O O . LYS A 1 68 ? 16.531 -12.445 -23.469 1 90 68 LYS A O 1
ATOM 496 N N . MET A 1 69 ? 18.391 -13.445 -22.766 1 88.75 69 MET A N 1
ATOM 497 C CA . MET A 1 69 ? 18.688 -14.008 -24.094 1 88.75 69 MET A CA 1
ATOM 498 C C . MET A 1 69 ? 17.641 -15.039 -24.484 1 88.75 69 MET A C 1
ATOM 500 O O . MET A 1 69 ? 17.391 -15.258 -25.672 1 88.75 69 MET A O 1
ATOM 504 N N . GLU A 1 70 ? 17.062 -15.555 -23.469 1 90.81 70 GLU A N 1
ATOM 505 C CA . GLU A 1 70 ? 16.047 -16.562 -23.734 1 90.81 70 GLU A CA 1
ATOM 506 C C . GLU A 1 70 ? 14.672 -15.938 -23.922 1 90.81 70 GLU A C 1
ATOM 508 O O . GLU A 1 70 ? 13.68 -16.641 -24.141 1 90.81 70 GLU A O 1
ATOM 513 N N . GLY A 1 71 ? 14.641 -14.609 -23.766 1 88.19 71 GLY A N 1
ATOM 514 C CA . GLY A 1 71 ? 13.414 -13.883 -24.062 1 88.19 71 GLY A CA 1
ATOM 515 C C . GLY A 1 71 ? 12.531 -13.664 -22.859 1 88.19 71 GLY A C 1
ATOM 516 O O . GLY A 1 71 ? 11.383 -13.219 -22.984 1 88.19 71 GLY A O 1
ATOM 517 N N . ASN A 1 72 ? 13.008 -13.953 -21.672 1 92 72 ASN A N 1
ATOM 518 C CA . ASN A 1 72 ? 12.195 -13.781 -20.469 1 92 72 ASN A CA 1
ATOM 519 C C . ASN A 1 72 ? 12.172 -12.32 -20 1 92 72 ASN A C 1
ATOM 521 O O . ASN A 1 72 ? 13.18 -11.625 -20.078 1 92 72 ASN A O 1
ATOM 525 N N . PHE A 1 73 ? 11 -11.914 -19.594 1 90 73 PHE A N 1
ATOM 526 C CA . PHE A 1 73 ? 10.789 -10.531 -19.188 1 90 73 PHE A CA 1
ATOM 527 C C . PHE A 1 73 ? 10.922 -10.391 -17.672 1 90 73 PHE A C 1
ATOM 529 O O . PHE A 1 73 ? 11.359 -9.352 -17.172 1 90 73 PHE A O 1
ATOM 536 N N . THR A 1 74 ? 10.516 -11.445 -16.938 1 94.75 74 THR A N 1
ATOM 537 C CA . THR A 1 74 ? 10.547 -11.43 -15.484 1 94.75 74 THR A CA 1
ATOM 538 C C . THR A 1 74 ? 11.203 -12.695 -14.945 1 94.75 74 THR A C 1
ATOM 540 O O . THR A 1 74 ? 11.414 -13.656 -15.688 1 94.75 74 THR A O 1
ATOM 543 N N . VAL A 1 75 ? 11.453 -12.656 -13.633 1 95.19 75 VAL A N 1
ATOM 544 C CA . VAL A 1 75 ? 11.938 -13.836 -12.922 1 95.19 75 VAL A CA 1
ATOM 545 C C . VAL A 1 75 ? 10.906 -14.953 -13 1 95.19 75 VAL A C 1
ATOM 547 O O . VAL A 1 75 ? 11.25 -16.125 -13.219 1 95.19 75 VAL A O 1
ATOM 550 N N . ALA A 1 76 ? 9.672 -14.625 -12.859 1 95.69 76 ALA A N 1
ATOM 551 C CA . ALA A 1 76 ? 8.594 -15.602 -12.938 1 95.69 76 ALA A CA 1
ATOM 552 C C . ALA A 1 76 ? 8.547 -16.266 -14.312 1 95.69 76 ALA A C 1
ATOM 554 O O . ALA A 1 76 ? 8.328 -17.469 -14.414 1 95.69 76 ALA A O 1
ATOM 555 N N . ASP A 1 77 ? 8.789 -15.484 -15.352 1 95.69 77 ASP A N 1
ATOM 556 C CA . ASP A 1 77 ? 8.812 -16.047 -16.703 1 95.69 77 ASP A CA 1
ATOM 557 C C . ASP A 1 77 ? 9.938 -17.078 -16.844 1 95.69 77 ASP A C 1
ATOM 559 O O . ASP A 1 77 ? 9.734 -18.141 -17.422 1 95.69 77 ASP A O 1
ATOM 563 N N . ALA A 1 78 ? 11.07 -16.703 -16.344 1 95.81 78 ALA A N 1
ATOM 564 C CA . ALA A 1 78 ? 12.227 -17.594 -16.453 1 95.81 78 ALA A CA 1
ATOM 565 C C . ALA A 1 78 ? 11.969 -18.922 -15.742 1 95.81 78 ALA A C 1
ATOM 567 O O . ALA A 1 78 ? 12.289 -19.984 -16.266 1 95.81 78 ALA A O 1
ATOM 568 N N . LEU A 1 79 ? 11.414 -18.812 -14.602 1 96.5 79 LEU A N 1
ATOM 569 C CA . LEU A 1 79 ? 11.125 -20.016 -13.836 1 96.5 79 LEU A CA 1
ATOM 570 C C . LEU A 1 79 ? 10.008 -20.812 -14.484 1 96.5 79 LEU A C 1
ATOM 572 O O . LEU A 1 79 ? 10.039 -22.047 -14.484 1 96.5 79 LEU A O 1
ATOM 576 N N . ARG A 1 80 ? 9.055 -20.172 -15 1 95.19 80 ARG A N 1
ATOM 577 C CA . ARG A 1 80 ? 7.949 -20.844 -15.672 1 95.19 80 ARG A CA 1
ATOM 578 C C . ARG A 1 80 ? 8.438 -21.625 -16.891 1 95.19 80 ARG A C 1
ATOM 580 O O . ARG A 1 80 ? 7.926 -22.703 -17.188 1 95.19 80 ARG A O 1
ATOM 587 N N . ASN A 1 81 ? 9.406 -21.109 -17.562 1 94.56 81 ASN A N 1
ATOM 588 C CA . ASN A 1 81 ? 9.891 -21.719 -18.797 1 94.56 81 ASN A CA 1
ATOM 589 C C . ASN A 1 81 ? 10.961 -22.781 -18.516 1 94.56 81 ASN A C 1
ATOM 591 O O . ASN A 1 81 ? 11.43 -23.453 -19.438 1 94.56 81 ASN A O 1
ATOM 595 N N . SER A 1 82 ? 11.266 -22.922 -17.312 1 95.69 82 SER A N 1
ATOM 596 C CA . SER A 1 82 ? 12.219 -23.969 -16.938 1 95.69 82 SER A CA 1
ATOM 597 C C . SER A 1 82 ? 11.648 -25.359 -17.172 1 95.69 82 SER A C 1
ATOM 599 O O . SER A 1 82 ? 10.453 -25.594 -16.953 1 95.69 82 SER A O 1
ATOM 601 N N . ASN A 1 83 ? 12.602 -26.297 -17.594 1 95.94 83 ASN A N 1
ATOM 602 C CA . ASN A 1 83 ? 12.203 -27.688 -17.75 1 95.94 83 ASN A CA 1
ATOM 603 C C . ASN A 1 83 ? 11.797 -28.312 -16.422 1 95.94 83 ASN A C 1
ATOM 605 O O . ASN A 1 83 ? 11.125 -29.344 -16.391 1 95.94 83 ASN A O 1
ATOM 609 N N . LEU A 1 84 ? 12.148 -27.641 -15.352 1 97.06 84 LEU A N 1
ATOM 610 C CA . LEU A 1 84 ? 11.875 -28.188 -14.031 1 97.06 84 LEU A CA 1
ATOM 611 C C . LEU A 1 84 ? 10.469 -27.828 -13.562 1 97.06 84 LEU A C 1
ATOM 613 O O . LEU A 1 84 ? 9.953 -28.406 -12.609 1 97.06 84 LEU A O 1
ATOM 617 N N . ASN A 1 85 ? 9.875 -26.859 -14.172 1 97.06 85 ASN A N 1
ATOM 618 C CA . ASN A 1 85 ? 8.461 -26.547 -13.969 1 97.06 85 ASN A CA 1
ATOM 619 C C . ASN A 1 85 ? 7.559 -27.484 -14.758 1 97.06 85 ASN A C 1
ATOM 621 O O . ASN A 1 85 ? 6.797 -27.047 -15.617 1 97.06 85 ASN A O 1
ATOM 625 N N . SER A 1 86 ? 7.426 -28.641 -14.422 1 94.44 86 SER A N 1
ATOM 626 C CA . SER A 1 86 ? 7.012 -29.766 -15.242 1 94.44 86 SER A CA 1
ATOM 627 C C . SER A 1 86 ? 5.57 -29.594 -15.719 1 94.44 86 SER A C 1
ATOM 629 O O . SER A 1 86 ? 5.238 -29.969 -16.859 1 94.44 86 SER A O 1
ATOM 631 N N . PHE A 1 87 ? 4.691 -29.188 -14.836 1 95.81 87 PHE A N 1
ATOM 632 C CA . PHE A 1 87 ? 3.275 -29.141 -15.188 1 95.81 87 PHE A CA 1
ATOM 633 C C . PHE A 1 87 ? 2.764 -27.719 -15.219 1 95.81 87 PHE A C 1
ATOM 635 O O . PHE A 1 87 ? 1.562 -27.469 -15.086 1 95.81 87 PHE A O 1
ATOM 642 N N . GLY A 1 88 ? 3.627 -26.766 -15.352 1 95.5 88 GLY A N 1
ATOM 643 C CA . GLY A 1 88 ? 3.232 -25.375 -15.383 1 95.5 88 GLY A CA 1
ATOM 644 C C . GLY A 1 88 ? 2.967 -24.797 -14.008 1 95.5 88 GLY A C 1
ATOM 645 O O . GLY A 1 88 ? 2.982 -25.516 -13.008 1 95.5 88 GLY A O 1
ATOM 646 N N . SER A 1 89 ? 2.799 -23.5 -13.922 1 96.19 89 SER A N 1
ATOM 647 C CA . SER A 1 89 ? 2.59 -22.797 -12.656 1 96.19 89 SER A CA 1
ATOM 648 C C . SER A 1 89 ? 1.637 -21.625 -12.828 1 96.19 89 SER A C 1
ATOM 650 O O . SER A 1 89 ? 1.434 -21.141 -13.945 1 96.19 89 SER A O 1
ATOM 652 N N . PHE A 1 90 ? 1.094 -21.203 -11.727 1 95.25 90 PHE A N 1
ATOM 653 C CA . PHE A 1 90 ? 0.133 -20.109 -11.727 1 95.25 90 PHE A CA 1
ATOM 654 C C . PHE A 1 90 ? 0.803 -18.797 -12.133 1 95.25 90 PHE A C 1
ATOM 656 O O . PHE A 1 90 ? 1.947 -18.531 -11.758 1 95.25 90 PHE A O 1
ATOM 663 N N . SER A 1 91 ? 0.091 -18.031 -12.891 1 95.44 91 SER A N 1
ATOM 664 C CA . SER A 1 91 ? 0.513 -16.688 -13.281 1 95.44 91 SER A CA 1
ATOM 665 C C . SER A 1 91 ? -0.652 -15.703 -13.219 1 95.44 91 SER A C 1
ATOM 667 O O . SER A 1 91 ? -1.8 -16.109 -13.016 1 95.44 91 SER A O 1
ATOM 669 N N . GLU A 1 92 ? -0.368 -14.461 -13.375 1 95.44 92 GLU A N 1
ATOM 670 C CA . GLU A 1 92 ? -1.377 -13.414 -13.297 1 95.44 92 GLU A CA 1
ATOM 671 C C . GLU A 1 92 ? -2.582 -13.734 -14.18 1 95.44 92 GLU A C 1
ATOM 673 O O . GLU A 1 92 ? -2.432 -14.016 -15.367 1 95.44 92 GLU A O 1
ATOM 678 N N . ARG A 1 93 ? -3.717 -13.617 -13.562 1 94.94 93 ARG A N 1
ATOM 679 C CA . ARG A 1 93 ? -4.918 -14.047 -14.266 1 94.94 93 ARG A CA 1
ATOM 680 C C . ARG A 1 93 ? -6.133 -13.242 -13.812 1 94.94 93 ARG A C 1
ATOM 682 O O . ARG A 1 93 ? -6.289 -12.961 -12.625 1 94.94 93 ARG A O 1
ATOM 689 N N . SER A 1 94 ? -6.859 -12.914 -14.82 1 93.31 94 SER A N 1
ATOM 690 C CA . SER A 1 94 ? -8.117 -12.242 -14.5 1 93.31 94 SER A CA 1
ATOM 691 C C . SER A 1 94 ? -9.156 -13.242 -13.992 1 93.31 94 SER A C 1
ATOM 693 O O . SER A 1 94 ? -9.203 -14.383 -14.453 1 93.31 94 SER A O 1
ATOM 695 N N . GLY A 1 95 ? -9.922 -12.867 -13.039 1 78.44 95 GLY A N 1
ATOM 696 C CA . GLY A 1 95 ? -11 -13.695 -12.531 1 78.44 95 GLY A CA 1
ATOM 697 C C . GLY A 1 95 ? -10.57 -14.609 -11.398 1 78.44 95 GLY A C 1
ATOM 698 O O . GLY A 1 95 ? -11.305 -15.523 -11.023 1 78.44 95 GLY A O 1
ATOM 699 N N . SER A 1 96 ? -9.398 -14.375 -10.977 1 84.75 96 SER A N 1
ATOM 700 C CA . SER A 1 96 ? -8.898 -15.172 -9.867 1 84.75 96 SER A CA 1
ATOM 701 C C . SER A 1 96 ? -8.664 -14.32 -8.625 1 84.75 96 SER A C 1
ATOM 703 O O . SER A 1 96 ? -8.32 -13.141 -8.734 1 84.75 96 SER A O 1
ATOM 705 N N . SER A 1 97 ? -8.867 -14.961 -7.5 1 86.19 97 SER A N 1
ATOM 706 C CA . SER A 1 97 ? -8.516 -14.289 -6.254 1 86.19 97 SER A CA 1
ATOM 707 C C . SER A 1 97 ? -7.008 -14.078 -6.152 1 86.19 97 SER A C 1
ATOM 709 O O . SER A 1 97 ? -6.539 -13.273 -5.344 1 86.19 97 SER A O 1
ATOM 711 N N . ALA A 1 98 ? -6.25 -14.773 -6.957 1 91.62 98 ALA A N 1
ATOM 712 C CA . ALA A 1 98 ? -4.797 -14.641 -6.992 1 91.62 98 ALA A CA 1
ATOM 713 C C . ALA A 1 98 ? -4.348 -13.852 -8.219 1 91.62 98 ALA A C 1
ATOM 715 O O . ALA A 1 98 ? -3.262 -14.094 -8.75 1 91.62 98 ALA A O 1
ATOM 716 N N . GLN A 1 99 ? -5.074 -12.961 -8.648 1 95.06 99 GLN A N 1
ATOM 717 C CA . GLN A 1 99 ? -4.949 -12.203 -9.883 1 95.06 99 GLN A CA 1
ATOM 718 C C . GLN A 1 99 ? -3.52 -11.703 -10.086 1 95.06 99 GLN A C 1
ATOM 720 O O . GLN A 1 99 ? -2.988 -11.75 -11.195 1 95.06 99 GLN A O 1
ATOM 725 N N . SER A 1 100 ? -2.842 -11.25 -9.055 1 97 100 SER A N 1
ATOM 726 C CA . SER A 1 100 ? -1.56 -10.562 -9.164 1 97 100 SER A CA 1
ATOM 727 C C . SER A 1 100 ? -0.399 -11.508 -8.859 1 97 100 SER A C 1
ATOM 729 O O . SER A 1 100 ? 0.752 -11.07 -8.773 1 97 100 SER A O 1
ATOM 731 N N . GLN A 1 101 ? -0.586 -12.719 -8.641 1 97 101 GLN A N 1
ATOM 732 C CA . GLN A 1 101 ? 0.416 -13.641 -8.117 1 97 101 GLN A CA 1
ATOM 733 C C . GLN A 1 101 ? 1.056 -14.453 -9.234 1 97 101 GLN A C 1
ATOM 735 O O . GLN A 1 101 ? 0.475 -14.609 -10.305 1 97 101 GLN A O 1
ATOM 740 N N . ALA A 1 102 ? 2.203 -14.852 -9.039 1 97.38 102 ALA A N 1
ATOM 741 C CA . ALA A 1 102 ? 2.91 -15.844 -9.852 1 97.38 102 ALA A CA 1
ATOM 742 C C . ALA A 1 102 ? 3.705 -16.797 -8.969 1 97.38 102 ALA A C 1
ATOM 744 O O . ALA A 1 102 ? 4.312 -16.391 -7.98 1 97.38 102 ALA A O 1
ATOM 745 N N . THR A 1 103 ? 3.68 -18.062 -9.336 1 97.06 103 THR A N 1
ATOM 746 C CA . THR A 1 103 ? 4.355 -19.078 -8.539 1 97.06 103 THR A CA 1
ATOM 747 C C . THR A 1 103 ? 5.207 -19.984 -9.422 1 97.06 103 THR A C 1
ATOM 749 O O . THR A 1 103 ? 5.348 -19.734 -10.617 1 97.06 103 THR A O 1
ATOM 752 N N . ILE A 1 104 ? 5.883 -20.953 -8.852 1 96.31 104 ILE A N 1
ATOM 753 C CA . ILE A 1 104 ? 6.602 -22.031 -9.523 1 96.31 104 ILE A CA 1
ATOM 754 C C . ILE A 1 104 ? 6.102 -23.375 -9.016 1 96.31 104 ILE A C 1
ATOM 756 O O . ILE A 1 104 ? 5.73 -23.5 -7.848 1 96.31 104 ILE A O 1
ATOM 760 N N . ASN A 1 105 ? 6.027 -24.312 -9.875 1 95.56 105 ASN A N 1
ATOM 761 C CA . ASN A 1 105 ? 5.574 -25.672 -9.586 1 95.56 105 ASN A CA 1
ATOM 762 C C . ASN A 1 105 ? 6.637 -26.703 -9.945 1 95.56 105 ASN A C 1
ATOM 764 O O . ASN A 1 105 ? 6.465 -27.484 -10.898 1 95.56 105 ASN A O 1
ATOM 768 N N . LEU A 1 106 ? 7.645 -26.844 -9.109 1 95.31 106 LEU A N 1
ATOM 769 C CA . LEU A 1 106 ? 8.758 -27.734 -9.398 1 95.31 106 LEU A CA 1
ATOM 770 C C . LEU A 1 106 ? 8.281 -29.188 -9.461 1 95.31 106 LEU A C 1
ATOM 772 O O . LEU A 1 106 ? 7.586 -29.656 -8.555 1 95.31 106 LEU A O 1
ATOM 776 N N . ARG A 1 107 ? 8.578 -29.891 -10.555 1 94.69 107 ARG A N 1
ATOM 777 C CA . ARG A 1 107 ? 8.32 -31.312 -10.766 1 94.69 107 ARG A CA 1
ATOM 778 C C . ARG A 1 107 ? 6.824 -31.609 -10.758 1 94.69 107 ARG A C 1
ATOM 780 O O . ARG A 1 107 ? 6.41 -32.781 -10.68 1 94.69 107 ARG A O 1
ATOM 787 N N . GLY A 1 108 ? 5.988 -30.531 -10.703 1 95.31 108 GLY A N 1
ATOM 788 C CA . GLY A 1 108 ? 4.547 -30.719 -10.602 1 95.31 108 GLY A CA 1
ATOM 789 C C . GLY A 1 108 ? 4.086 -31.047 -9.188 1 95.31 108 GLY A C 1
ATOM 790 O O . GLY A 1 108 ? 2.965 -31.516 -8.992 1 95.31 108 GLY A O 1
ATOM 791 N N . ALA A 1 109 ? 4.918 -30.75 -8.219 1 95.25 109 ALA A N 1
ATOM 792 C CA . ALA A 1 109 ? 4.613 -31.141 -6.844 1 95.25 109 ALA A CA 1
ATOM 793 C C . ALA A 1 109 ? 3.713 -30.109 -6.172 1 95.25 109 ALA A C 1
ATOM 795 O O . ALA A 1 109 ? 3.121 -30.375 -5.125 1 95.25 109 ALA A O 1
ATOM 796 N N . GLY A 1 110 ? 3.551 -28.984 -6.805 1 93.38 110 GLY A N 1
ATOM 797 C CA . GLY A 1 110 ? 2.805 -27.891 -6.207 1 93.38 110 GLY A CA 1
ATOM 798 C C . GLY A 1 110 ? 3.689 -26.734 -5.75 1 93.38 110 GLY A C 1
ATOM 799 O O . GLY A 1 110 ? 4.797 -26.969 -5.254 1 93.38 110 GLY A O 1
ATOM 800 N N . SER A 1 111 ? 3.156 -25.547 -5.781 1 94 111 SER A N 1
ATOM 801 C CA . SER A 1 111 ? 3.953 -24.375 -5.477 1 94 111 SER A CA 1
ATOM 802 C C . SER A 1 111 ? 4.27 -24.281 -3.988 1 94 111 SER A C 1
ATOM 804 O O . SER A 1 111 ? 5.289 -23.719 -3.598 1 94 111 SER A O 1
ATOM 806 N N . SER A 1 112 ? 3.43 -24.828 -3.135 1 93.56 112 SER A N 1
ATOM 807 C CA . SER A 1 112 ? 3.641 -24.766 -1.692 1 93.56 112 SER A CA 1
ATOM 808 C C . SER A 1 112 ? 4.727 -25.734 -1.248 1 93.56 112 SER A C 1
ATOM 810 O O . SER A 1 112 ? 5.148 -25.719 -0.09 1 93.56 112 SER A O 1
ATOM 812 N N . ARG A 1 113 ? 5.207 -26.594 -2.146 1 95.88 113 ARG A N 1
ATOM 813 C CA . ARG A 1 113 ? 6.227 -27.578 -1.819 1 95.88 113 ARG A CA 1
ATOM 814 C C . ARG A 1 113 ? 7.586 -27.172 -2.375 1 95.88 113 ARG A C 1
ATOM 816 O O . ARG A 1 113 ? 8.492 -28 -2.484 1 95.88 113 ARG A O 1
ATOM 823 N N . THR A 1 114 ? 7.699 -25.953 -2.855 1 95.12 114 THR A N 1
ATOM 824 C CA . THR A 1 114 ? 8.938 -25.312 -3.287 1 95.12 114 THR A CA 1
ATOM 825 C C . THR A 1 114 ? 9.281 -24.125 -2.398 1 95.12 114 THR A C 1
ATOM 827 O O . THR A 1 114 ? 8.531 -23.156 -2.346 1 95.12 114 THR A O 1
ATOM 830 N N . LEU A 1 115 ? 10.383 -24.219 -1.756 1 96.06 115 LEU A N 1
ATOM 831 C CA . LEU A 1 115 ? 10.812 -23.094 -0.935 1 96.06 115 LEU A CA 1
ATOM 832 C C . LEU A 1 115 ? 11.539 -22.047 -1.779 1 96.06 115 LEU A C 1
ATOM 834 O O . LEU A 1 115 ? 12.453 -22.391 -2.539 1 96.06 115 LEU A O 1
ATOM 838 N N . VAL A 1 116 ? 11.141 -20.812 -1.709 1 96.94 116 VAL A N 1
ATOM 839 C CA . VAL A 1 116 ? 11.812 -19.703 -2.393 1 96.94 116 VAL A CA 1
ATOM 840 C C . VAL A 1 116 ? 12.664 -18.922 -1.396 1 96.94 116 VAL A C 1
ATOM 842 O O . VAL A 1 116 ? 12.188 -18.562 -0.32 1 96.94 116 VAL A O 1
ATOM 845 N N . LEU A 1 117 ? 13.898 -18.75 -1.748 1 97.44 117 LEU A N 1
ATOM 846 C CA . LEU A 1 117 ? 14.844 -18 -0.922 1 97.44 117 LEU A CA 1
ATOM 847 C C . LEU A 1 117 ? 15.375 -16.781 -1.662 1 97.44 117 LEU A C 1
ATOM 849 O O . LEU A 1 117 ? 15.422 -16.766 -2.895 1 97.44 117 LEU A O 1
ATOM 853 N N . ILE A 1 118 ? 15.734 -15.797 -0.968 1 97.38 118 ILE A N 1
ATOM 854 C CA . ILE A 1 118 ? 16.562 -14.695 -1.436 1 97.38 118 ILE A CA 1
ATOM 855 C C . ILE A 1 118 ? 17.906 -14.711 -0.696 1 97.38 118 ILE A C 1
ATOM 857 O O . ILE A 1 118 ? 17.953 -14.477 0.513 1 97.38 118 ILE A O 1
ATOM 861 N N . ASP A 1 119 ? 18.906 -15.023 -1.366 1 95.75 119 ASP A N 1
ATOM 862 C CA . ASP A 1 119 ? 20.25 -15.125 -0.805 1 95.75 119 ASP A CA 1
ATOM 863 C C . ASP A 1 119 ? 20.281 -16.094 0.38 1 95.75 119 ASP A C 1
ATOM 865 O O . ASP A 1 119 ? 20.844 -15.773 1.428 1 95.75 119 ASP A O 1
ATOM 869 N N . GLY A 1 120 ? 19.625 -17.172 0.186 1 94.88 120 GLY A N 1
ATOM 870 C CA . GLY A 1 120 ? 19.672 -18.219 1.186 1 94.88 120 GLY A CA 1
ATOM 871 C C . GLY A 1 120 ? 18.734 -17.984 2.348 1 94.88 120 GLY A C 1
ATOM 872 O O . GLY A 1 120 ? 18.672 -18.797 3.281 1 94.88 120 GLY A O 1
ATOM 873 N N . LYS A 1 121 ? 18 -16.953 2.35 1 96.06 121 LYS A N 1
ATOM 874 C CA . LYS A 1 121 ? 17.031 -16.641 3.4 1 96.06 121 LYS A CA 1
ATOM 875 C C . LYS A 1 121 ? 15.594 -16.766 2.887 1 96.06 121 LYS A C 1
ATOM 877 O O . LYS A 1 121 ? 15.305 -16.391 1.75 1 96.06 121 LYS A O 1
ATOM 882 N N . ARG A 1 122 ? 14.758 -17.281 3.68 1 96 122 ARG A N 1
ATOM 883 C CA . ARG A 1 122 ? 13.383 -17.562 3.305 1 96 122 ARG A CA 1
ATOM 884 C C . ARG A 1 122 ? 12.68 -16.312 2.797 1 96 122 ARG A C 1
ATOM 886 O O . ARG A 1 122 ? 12.742 -15.258 3.43 1 96 122 ARG A O 1
ATOM 893 N N . PHE A 1 123 ? 12.023 -16.312 1.717 1 96.38 123 PHE A N 1
ATOM 894 C CA . PHE A 1 123 ? 11.062 -15.32 1.26 1 96.38 123 PHE A CA 1
ATOM 895 C C . PHE A 1 123 ? 9.641 -15.727 1.631 1 96.38 123 PHE A C 1
ATOM 897 O O . PHE A 1 123 ? 9.094 -16.672 1.071 1 96.38 123 PHE A O 1
ATOM 904 N N . PRO A 1 124 ? 9.047 -15.062 2.559 1 95.12 124 PRO A N 1
ATOM 905 C CA . PRO A 1 124 ? 7.762 -15.523 3.092 1 95.12 124 PRO A CA 1
ATOM 906 C C . PRO A 1 124 ? 6.66 -15.555 2.035 1 95.12 124 PRO A C 1
ATOM 908 O O . PRO A 1 124 ? 6.707 -14.789 1.064 1 95.12 124 PRO A O 1
ATOM 911 N N . GLY A 1 125 ? 5.703 -16.453 2.252 1 94.31 125 GLY A N 1
ATOM 912 C CA . GLY A 1 125 ? 4.594 -16.609 1.326 1 94.31 125 GLY A CA 1
ATOM 913 C C . GLY A 1 125 ? 3.664 -15.406 1.303 1 94.31 125 GLY A C 1
ATOM 914 O O . GLY A 1 125 ? 3.557 -14.672 2.293 1 94.31 125 GLY A O 1
ATOM 915 N N . SER A 1 126 ? 2.951 -15.281 0.248 1 95.69 126 SER A N 1
ATOM 916 C CA . SER A 1 126 ? 1.973 -14.211 0.057 1 95.69 126 SER A CA 1
ATOM 917 C C . SER A 1 126 ? 0.688 -14.5 0.828 1 95.69 126 SER A C 1
ATOM 919 O O . SER A 1 126 ? 0.225 -15.641 0.875 1 95.69 126 SER A O 1
ATOM 921 N N . PRO A 1 127 ? 0.122 -13.445 1.396 1 94.81 127 PRO A N 1
ATOM 922 C CA . PRO A 1 127 ? -1.167 -13.68 2.053 1 94.81 127 PRO A CA 1
ATOM 923 C C . PRO A 1 127 ? -2.266 -14.078 1.069 1 94.81 127 PRO A C 1
ATOM 925 O O . PRO A 1 127 ? -3.162 -14.852 1.418 1 94.81 127 PRO A O 1
ATOM 928 N N . THR A 1 128 ? -2.18 -13.617 -0.109 1 93.25 128 THR A N 1
ATOM 929 C CA . THR A 1 128 ? -3.16 -13.969 -1.132 1 93.25 128 THR A CA 1
ATOM 930 C C . THR A 1 128 ? -3.141 -15.469 -1.41 1 93.25 128 THR A C 1
ATOM 932 O O . THR A 1 128 ? -4.145 -16.031 -1.848 1 93.25 128 THR A O 1
ATOM 935 N N . LEU A 1 129 ? -2.02 -16.047 -1.184 1 90.31 129 LEU A N 1
ATOM 936 C CA . LEU A 1 129 ? -1.86 -17.469 -1.416 1 90.31 129 LEU A CA 1
ATOM 937 C C . LEU A 1 129 ? -1.848 -18.234 -0.098 1 90.31 129 LEU A C 1
ATOM 939 O O . LEU A 1 129 ? -1.17 -19.266 0.023 1 90.31 129 LEU A O 1
ATOM 943 N N . GLY A 1 130 ? -2.457 -17.672 0.931 1 85.56 130 GLY A N 1
ATOM 944 C CA . GLY A 1 130 ? -2.607 -18.328 2.217 1 85.56 130 GLY A CA 1
ATOM 945 C C . GLY A 1 130 ? -1.36 -18.266 3.074 1 85.56 130 GLY A C 1
ATOM 946 O O . GLY A 1 130 ? -1.262 -18.953 4.094 1 85.56 130 GLY A O 1
ATOM 947 N N . GLY A 1 131 ? -0.429 -17.5 2.572 1 86.75 131 GLY A N 1
ATOM 948 C CA . GLY A 1 131 ? 0.831 -17.406 3.293 1 86.75 131 GLY A CA 1
ATOM 949 C C . GLY A 1 131 ? 1.768 -18.562 3.02 1 86.75 131 GLY A C 1
ATOM 950 O O . GLY A 1 131 ? 2.797 -18.719 3.684 1 86.75 131 GLY A O 1
ATOM 951 N N . ALA A 1 132 ? 1.481 -19.359 2.084 1 87.81 132 ALA A N 1
ATOM 952 C CA . ALA A 1 132 ? 2.238 -20.594 1.855 1 87.81 132 ALA A CA 1
ATOM 953 C C . ALA A 1 132 ? 3.23 -20.422 0.709 1 87.81 132 ALA A C 1
ATOM 955 O O . ALA A 1 132 ? 4.43 -20.656 0.876 1 87.81 132 ALA A O 1
ATOM 956 N N . SER A 1 133 ? 2.773 -19.938 -0.39 1 92.69 133 SER A N 1
ATOM 957 C CA . SER A 1 133 ? 3.629 -19.781 -1.562 1 92.69 133 SER A CA 1
ATOM 958 C C . SER A 1 133 ? 4.121 -18.344 -1.694 1 92.69 133 SER A C 1
ATOM 960 O O . SER A 1 133 ? 3.391 -17.406 -1.39 1 92.69 133 SER A O 1
ATOM 962 N N . ALA A 1 134 ? 5.32 -18.281 -2.141 1 95.19 134 ALA A N 1
ATOM 963 C CA . ALA A 1 134 ? 5.883 -16.969 -2.408 1 95.19 134 ALA A CA 1
ATOM 964 C C . ALA A 1 134 ? 5.348 -16.391 -3.717 1 95.19 134 ALA A C 1
ATOM 966 O O . ALA A 1 134 ? 5.051 -17.141 -4.652 1 95.19 134 ALA A O 1
ATOM 967 N N . ASN A 1 135 ? 5.137 -15.102 -3.783 1 97.12 135 ASN A N 1
ATOM 968 C CA . ASN A 1 135 ? 4.805 -14.406 -5.023 1 97.12 135 ASN A CA 1
ATOM 969 C C . ASN A 1 135 ? 6.055 -14.008 -5.797 1 97.12 135 ASN A C 1
ATOM 971 O O . ASN A 1 135 ? 6.738 -13.047 -5.434 1 97.12 135 ASN A O 1
ATOM 975 N N . LEU A 1 136 ? 6.301 -14.602 -6.836 1 96.94 136 LEU A N 1
ATOM 976 C CA . LEU A 1 136 ? 7.523 -14.375 -7.594 1 96.94 136 LEU A CA 1
ATOM 977 C C . LEU A 1 136 ? 7.52 -12.992 -8.242 1 96.94 136 LEU A C 1
ATOM 979 O O . LEU A 1 136 ? 8.578 -12.469 -8.602 1 96.94 136 LEU A O 1
ATOM 983 N N . ASN A 1 137 ? 6.348 -12.43 -8.414 1 95.19 137 ASN A N 1
ATOM 984 C CA . ASN A 1 137 ? 6.254 -11.102 -9.016 1 95.19 137 ASN A CA 1
ATOM 985 C C . ASN A 1 137 ? 6.844 -10.031 -8.102 1 95.19 137 ASN A C 1
ATOM 987 O O . ASN A 1 137 ? 7.07 -8.898 -8.539 1 95.19 137 ASN A O 1
ATOM 991 N N . ALA A 1 138 ? 7.145 -10.383 -6.906 1 94.75 138 ALA A N 1
ATOM 992 C CA . ALA A 1 138 ? 7.719 -9.414 -5.977 1 94.75 138 ALA A CA 1
ATOM 993 C C . ALA A 1 138 ? 9.234 -9.305 -6.16 1 94.75 138 ALA A C 1
ATOM 995 O O . ALA A 1 138 ? 9.883 -8.453 -5.543 1 94.75 138 ALA A O 1
ATOM 996 N N . ILE A 1 139 ? 9.844 -10.086 -7.027 1 94.88 139 ILE A N 1
ATOM 997 C CA . ILE A 1 139 ? 11.297 -10.133 -7.191 1 94.88 139 ILE A CA 1
ATOM 998 C C . ILE A 1 139 ? 11.695 -9.367 -8.453 1 94.88 139 ILE A C 1
ATOM 1000 O O . ILE A 1 139 ? 11.297 -9.727 -9.555 1 94.88 139 ILE A O 1
ATOM 1004 N N . PRO A 1 140 ? 12.516 -8.383 -8.336 1 94.56 140 PRO A N 1
ATOM 1005 C CA . PRO A 1 140 ? 12.914 -7.555 -9.477 1 94.56 140 PRO A CA 1
ATOM 1006 C C . PRO A 1 140 ? 14.039 -8.188 -10.297 1 94.56 140 PRO A C 1
ATOM 1008 O O . PRO A 1 140 ? 15.125 -8.43 -9.766 1 94.56 140 PRO A O 1
ATOM 1011 N N . MET A 1 141 ? 13.859 -8.328 -11.469 1 93.44 141 MET A N 1
ATOM 1012 C CA . MET A 1 141 ? 14.852 -8.977 -12.32 1 93.44 141 MET A CA 1
ATOM 1013 C C . MET A 1 141 ? 16.156 -8.188 -12.336 1 93.44 141 MET A C 1
ATOM 1015 O O . MET A 1 141 ? 17.234 -8.766 -12.344 1 93.44 141 MET A O 1
ATOM 1019 N N . ALA A 1 142 ? 16.094 -6.859 -12.344 1 94.69 142 ALA A N 1
ATOM 1020 C CA . ALA A 1 142 ? 17.281 -6 -12.469 1 94.69 142 ALA A CA 1
ATOM 1021 C C . ALA A 1 142 ? 18.219 -6.188 -11.289 1 94.69 142 ALA A C 1
ATOM 1023 O O . ALA A 1 142 ? 19.422 -5.93 -11.398 1 94.69 142 ALA A O 1
ATOM 1024 N N . ALA A 1 143 ? 17.719 -6.629 -10.18 1 96.38 143 ALA A N 1
ATOM 1025 C CA . ALA A 1 143 ? 18.531 -6.801 -8.977 1 96.38 143 ALA A CA 1
ATOM 1026 C C . ALA A 1 143 ? 19.016 -8.242 -8.844 1 96.38 143 ALA A C 1
ATOM 1028 O O . ALA A 1 143 ? 19.766 -8.562 -7.922 1 96.38 143 ALA A O 1
ATOM 1029 N N . VAL A 1 144 ? 18.609 -9.078 -9.711 1 97 144 VAL A N 1
ATOM 1030 C CA . VAL A 1 144 ? 18.938 -10.5 -9.617 1 97 144 VAL A CA 1
ATOM 1031 C C . VAL A 1 144 ? 20.25 -10.781 -10.367 1 97 144 VAL A C 1
ATOM 1033 O O . VAL A 1 144 ? 20.438 -10.297 -11.484 1 97 144 VAL A O 1
ATOM 1036 N N . GLU A 1 145 ? 21.156 -11.453 -9.75 1 96.12 145 GLU A N 1
ATOM 1037 C CA . GLU A 1 145 ? 22.375 -11.922 -10.398 1 96.12 145 GLU A CA 1
ATOM 1038 C C . GLU A 1 145 ? 22.141 -13.25 -11.117 1 96.12 145 GLU A C 1
ATOM 1040 O O . GLU A 1 145 ? 22.547 -13.414 -12.273 1 96.12 145 GLU A O 1
ATOM 1045 N N . ARG A 1 146 ? 21.609 -14.188 -10.414 1 95.31 146 ARG A N 1
ATOM 1046 C CA . ARG A 1 146 ? 21.281 -15.492 -10.961 1 95.31 146 ARG A CA 1
ATOM 1047 C C . ARG A 1 146 ? 20.266 -16.219 -10.086 1 95.31 146 ARG A C 1
ATOM 1049 O O . ARG A 1 146 ? 20.047 -15.836 -8.938 1 95.31 146 ARG A O 1
ATOM 1056 N N . ILE A 1 147 ? 19.656 -17.203 -10.617 1 96.5 147 ILE A N 1
ATOM 1057 C CA . ILE A 1 147 ? 18.734 -18.094 -9.914 1 96.5 147 ILE A CA 1
ATOM 1058 C C . ILE A 1 147 ? 19.375 -19.484 -9.781 1 96.5 147 ILE A C 1
ATOM 1060 O O . ILE A 1 147 ? 19.984 -19.984 -10.727 1 96.5 147 ILE A O 1
ATOM 1064 N N . GLU A 1 148 ? 19.344 -20.047 -8.625 1 95.5 148 GLU A N 1
ATOM 1065 C CA . GLU A 1 148 ? 19.766 -21.422 -8.383 1 95.5 148 GLU A CA 1
ATOM 1066 C C . GLU A 1 148 ? 18.578 -22.297 -7.988 1 95.5 148 GLU A C 1
ATOM 1068 O O . GLU A 1 148 ? 17.828 -21.969 -7.074 1 95.5 148 GLU A O 1
ATOM 1073 N N . ILE A 1 149 ? 18.438 -23.312 -8.656 1 96.38 149 ILE A N 1
ATOM 1074 C CA . ILE A 1 149 ? 17.359 -24.266 -8.352 1 96.38 149 ILE A CA 1
ATOM 1075 C C . ILE A 1 149 ? 17.969 -25.578 -7.859 1 96.38 149 ILE A C 1
ATOM 1077 O O . ILE A 1 149 ? 18.719 -26.234 -8.586 1 96.38 149 ILE A O 1
ATOM 1081 N N . LEU A 1 150 ? 17.656 -25.875 -6.652 1 95.19 150 LEU A N 1
ATOM 1082 C CA . LEU A 1 150 ? 18.047 -27.156 -6.047 1 95.19 150 LEU A CA 1
ATOM 1083 C C . LEU A 1 150 ? 16.891 -28.156 -6.117 1 95.19 150 LEU A C 1
ATOM 1085 O O . LEU A 1 150 ? 15.797 -27.891 -5.609 1 95.19 150 LEU A O 1
ATOM 1089 N N . THR A 1 151 ? 17.125 -29.234 -6.758 1 92 151 THR A N 1
ATOM 1090 C CA . THR A 1 151 ? 16.078 -30.234 -6.906 1 92 151 THR A CA 1
ATOM 1091 C C . THR A 1 151 ? 16.359 -31.438 -6 1 92 151 THR A C 1
ATOM 1093 O O . THR A 1 151 ? 16.547 -32.562 -6.484 1 92 151 THR A O 1
ATOM 1096 N N . ASP A 1 152 ? 16.375 -31.203 -4.801 1 91 152 ASP A N 1
ATOM 1097 C CA . ASP A 1 152 ? 16.516 -32.125 -3.686 1 91 152 ASP A CA 1
ATOM 1098 C C . ASP A 1 152 ? 15.758 -31.641 -2.455 1 91 152 ASP A C 1
ATOM 1100 O O . ASP A 1 152 ? 15.344 -30.484 -2.396 1 91 152 ASP A O 1
ATOM 1104 N N . GLY A 1 153 ? 15.469 -32.625 -1.539 1 90.12 153 GLY A N 1
ATOM 1105 C CA . GLY A 1 153 ? 14.914 -32.188 -0.271 1 90.12 153 GLY A CA 1
ATOM 1106 C C . GLY A 1 153 ? 15.898 -31.359 0.548 1 90.12 153 GLY A C 1
ATOM 1107 O O . GLY A 1 153 ? 17.078 -31.703 0.633 1 90.12 153 GLY A O 1
ATOM 1108 N N . ALA A 1 154 ? 15.375 -30.219 1.048 1 92.62 154 ALA A N 1
ATOM 1109 C CA . ALA A 1 154 ? 16.312 -29.344 1.736 1 92.62 154 ALA A CA 1
ATOM 1110 C C . ALA A 1 154 ? 15.758 -28.891 3.082 1 92.62 154 ALA A C 1
ATOM 1112 O O . ALA A 1 154 ? 16.156 -27.844 3.607 1 92.62 154 ALA A O 1
ATOM 1113 N N . SER A 1 155 ? 14.883 -29.594 3.66 1 94.5 155 SER A N 1
ATOM 1114 C CA . SER A 1 155 ? 14.289 -29.219 4.945 1 94.5 155 SER A CA 1
ATOM 1115 C C . SER A 1 155 ? 15.32 -29.297 6.066 1 94.5 155 SER A C 1
ATOM 1117 O O . SER A 1 155 ? 15.188 -28.625 7.086 1 94.5 155 SER A O 1
ATOM 1119 N N . SER A 1 156 ? 16.328 -30.156 5.91 1 95.12 156 SER A N 1
ATOM 1120 C CA . SER A 1 156 ? 17.375 -30.266 6.926 1 95.12 156 SER A CA 1
ATOM 1121 C C . SER A 1 156 ? 18.141 -28.938 7.074 1 95.12 156 SER A C 1
ATOM 1123 O O . SER A 1 156 ? 18.703 -28.672 8.133 1 95.12 156 SER A O 1
ATOM 1125 N N . THR A 1 157 ? 18.109 -28.203 5.988 1 92.88 157 THR A N 1
ATOM 1126 C CA . THR A 1 157 ? 18.844 -26.953 5.977 1 92.88 157 THR A CA 1
ATOM 1127 C C . THR A 1 157 ? 17.922 -25.766 6.227 1 92.88 157 THR A C 1
ATOM 1129 O O . THR A 1 157 ? 18.281 -24.828 6.941 1 92.88 157 THR A O 1
ATOM 1132 N N . TYR A 1 158 ? 16.781 -25.812 5.543 1 94.5 158 TYR A N 1
ATOM 1133 C CA . TYR A 1 158 ? 15.992 -24.578 5.488 1 94.5 158 TYR A CA 1
ATOM 1134 C C . TYR A 1 158 ? 14.672 -24.75 6.23 1 94.5 158 TYR A C 1
ATOM 1136 O O . TYR A 1 158 ? 13.938 -23.766 6.434 1 94.5 158 TYR A O 1
ATOM 1144 N N . GLY A 1 159 ? 14.266 -25.969 6.547 1 93.69 159 GLY A N 1
ATOM 1145 C CA . GLY A 1 159 ? 13.008 -26.203 7.234 1 93.69 159 GLY A CA 1
ATOM 1146 C C . GLY A 1 159 ? 11.867 -26.531 6.289 1 93.69 159 GLY A C 1
ATOM 1147 O O . GLY A 1 159 ? 12.078 -27.094 5.219 1 93.69 159 GLY A O 1
ATOM 1148 N N . SER A 1 160 ? 10.688 -26.203 6.703 1 92.56 160 SER A N 1
ATOM 1149 C CA . SER A 1 160 ? 9.461 -26.594 6.02 1 92.56 160 SER A CA 1
ATOM 1150 C C . SER A 1 160 ? 9.453 -26.109 4.574 1 92.56 160 SER A C 1
ATOM 1152 O O . SER A 1 160 ? 10.117 -25.125 4.242 1 92.56 160 SER A O 1
ATOM 1154 N N . ASP A 1 161 ? 8.656 -26.781 3.645 1 90.88 161 ASP A N 1
ATOM 1155 C CA . ASP A 1 161 ? 8.242 -26.406 2.297 1 90.88 161 ASP A CA 1
ATOM 1156 C C . ASP A 1 161 ? 9.281 -26.828 1.263 1 90.88 161 ASP A C 1
ATOM 1158 O O . ASP A 1 161 ? 9.008 -26.844 0.061 1 90.88 161 ASP A O 1
ATOM 1162 N N . ALA A 1 162 ? 10.445 -27.172 1.694 1 93.38 162 ALA A N 1
ATOM 1163 C CA . ALA A 1 162 ? 11.484 -27.578 0.749 1 93.38 162 ALA A CA 1
ATOM 1164 C C . ALA A 1 162 ? 11.359 -29.062 0.413 1 93.38 162 ALA A C 1
ATOM 1166 O O . ALA A 1 162 ? 12.336 -29.812 0.526 1 93.38 162 ALA A O 1
ATOM 1167 N N . ILE A 1 163 ? 10.312 -29.406 -0.106 1 94.5 163 ILE A N 1
ATOM 1168 C CA . ILE A 1 163 ? 9.992 -30.797 -0.42 1 94.5 163 ILE A CA 1
ATOM 1169 C C . ILE A 1 163 ? 10.469 -31.125 -1.834 1 94.5 163 ILE A C 1
ATOM 1171 O O . ILE A 1 163 ? 11.281 -32.031 -2.027 1 94.5 163 ILE A O 1
ATOM 1175 N N . ALA A 1 164 ? 9.953 -30.375 -2.76 1 94.69 164 ALA A N 1
ATOM 1176 C CA . ALA A 1 164 ? 10.297 -30.609 -4.156 1 94.69 164 ALA A CA 1
ATOM 1177 C C . ALA A 1 164 ? 11.648 -29.984 -4.5 1 94.69 164 ALA A C 1
ATOM 1179 O O . ALA A 1 164 ? 12.289 -30.375 -5.477 1 94.69 164 ALA A O 1
ATOM 1180 N N . GLY A 1 165 ? 12 -29 -3.684 1 95.31 165 GLY A N 1
ATOM 1181 C CA . GLY A 1 165 ? 13.266 -28.328 -3.91 1 95.31 165 GLY A CA 1
ATOM 1182 C C . GLY A 1 165 ? 13.266 -26.891 -3.412 1 95.31 165 GLY A C 1
ATOM 1183 O O . GLY A 1 165 ? 12.406 -26.5 -2.623 1 95.31 165 GLY A O 1
ATOM 1184 N N . VAL A 1 166 ? 14.391 -26.203 -3.832 1 96.12 166 VAL A N 1
ATOM 1185 C CA . VAL A 1 166 ? 14.586 -24.812 -3.414 1 96.12 166 VAL A CA 1
ATOM 1186 C C . VAL A 1 166 ? 14.922 -23.953 -4.629 1 96.12 166 VAL A C 1
ATOM 1188 O O . VAL A 1 166 ? 15.703 -24.359 -5.492 1 96.12 166 VAL A O 1
ATOM 1191 N N . VAL A 1 167 ? 14.219 -22.828 -4.734 1 97.06 167 VAL A N 1
ATOM 1192 C CA . VAL A 1 167 ? 14.602 -21.766 -5.656 1 97.06 167 VAL A CA 1
ATOM 1193 C C . VAL A 1 167 ? 15.266 -20.625 -4.883 1 97.06 167 VAL A C 1
ATOM 1195 O O . VAL A 1 167 ? 14.609 -19.953 -4.086 1 97.06 167 VAL A O 1
ATOM 1198 N N . ASN A 1 168 ? 16.5 -20.5 -5.09 1 96.94 168 ASN A N 1
ATOM 1199 C CA . ASN A 1 168 ? 17.266 -19.438 -4.418 1 96.94 168 ASN A CA 1
ATOM 1200 C C . ASN A 1 168 ? 17.625 -18.312 -5.375 1 96.94 168 ASN A C 1
ATOM 1202 O O . ASN A 1 168 ? 18.406 -18.5 -6.309 1 96.94 168 ASN A O 1
ATOM 1206 N N . ILE A 1 169 ? 17.047 -17.172 -5.117 1 97.88 169 ILE A N 1
ATOM 1207 C CA . ILE A 1 169 ? 17.359 -15.992 -5.906 1 97.88 169 ILE A CA 1
ATOM 1208 C C . ILE A 1 169 ? 18.609 -15.305 -5.336 1 97.88 169 ILE A C 1
ATOM 1210 O O . ILE A 1 169 ? 18.578 -14.812 -4.203 1 97.88 169 ILE A O 1
ATOM 1214 N N . ILE A 1 170 ? 19.625 -15.328 -6.094 1 96.56 170 ILE A N 1
ATOM 1215 C CA . ILE A 1 170 ? 20.844 -14.641 -5.703 1 96.56 170 ILE A CA 1
ATOM 1216 C C . ILE A 1 170 ? 20.828 -13.203 -6.234 1 96.56 170 ILE A C 1
ATOM 1218 O O . ILE A 1 170 ? 20.797 -12.992 -7.445 1 96.56 170 ILE A O 1
ATOM 1222 N N . MET A 1 171 ? 20.906 -12.258 -5.387 1 97.25 171 MET A N 1
ATOM 1223 C CA . MET A 1 171 ? 20.797 -10.852 -5.75 1 97.25 171 MET A CA 1
ATOM 1224 C C . MET A 1 171 ? 22.172 -10.258 -6.059 1 97.25 171 MET A C 1
ATOM 1226 O O . MET A 1 171 ? 23.188 -10.797 -5.637 1 97.25 171 MET A O 1
ATOM 1230 N N . LYS A 1 172 ? 22.172 -9.203 -6.777 1 95.75 172 LYS A N 1
ATOM 1231 C CA . LYS A 1 172 ? 23.406 -8.477 -7.031 1 95.75 172 LYS A CA 1
ATOM 1232 C C . LYS A 1 172 ? 23.938 -7.836 -5.754 1 95.75 172 LYS A C 1
ATOM 1234 O O . LYS A 1 172 ? 23.188 -7.195 -5.012 1 95.75 172 LYS A O 1
ATOM 1239 N N . LYS A 1 173 ? 25.156 -8.125 -5.535 1 93.5 173 LYS A N 1
ATOM 1240 C CA . LYS A 1 173 ? 25.922 -7.555 -4.426 1 93.5 173 LYS A CA 1
ATOM 1241 C C . LYS A 1 173 ? 27.297 -7.078 -4.891 1 93.5 173 LYS A C 1
ATOM 1243 O O . LYS A 1 173 ? 27.812 -7.551 -5.902 1 93.5 173 LYS A O 1
ATOM 1248 N N . ASN A 1 174 ? 27.859 -6.102 -4.164 1 90.81 174 ASN A N 1
ATOM 1249 C CA . ASN A 1 174 ? 29.203 -5.594 -4.461 1 90.81 174 ASN A CA 1
ATOM 1250 C C . ASN A 1 174 ? 29.312 -5.121 -5.906 1 90.81 174 ASN A C 1
ATOM 1252 O O . ASN A 1 174 ? 30.312 -5.395 -6.578 1 90.81 174 ASN A O 1
ATOM 1256 N N . TYR A 1 175 ? 28.188 -4.629 -6.332 1 90.44 175 TYR A N 1
ATOM 1257 C CA . TYR A 1 175 ? 28.156 -4.094 -7.688 1 90.44 175 TYR A CA 1
ATOM 1258 C C . TYR A 1 175 ? 29.062 -2.871 -7.809 1 90.44 175 TYR A C 1
ATOM 1260 O O . TYR A 1 175 ? 29.219 -2.115 -6.848 1 90.44 175 TYR A O 1
ATOM 1268 N N . GLN A 1 176 ? 29.672 -2.682 -8.969 1 88.31 176 GLN A N 1
ATOM 1269 C CA . GLN A 1 176 ? 30.516 -1.521 -9.227 1 88.31 176 GLN A CA 1
ATOM 1270 C C . GLN A 1 176 ? 30.062 -0.786 -10.484 1 88.31 176 GLN A C 1
ATOM 1272 O O . GLN A 1 176 ? 29.969 -1.384 -11.562 1 88.31 176 GLN A O 1
ATOM 1277 N N . GLY A 1 177 ? 29.891 0.565 -10.266 1 87.19 177 GLY A N 1
ATOM 1278 C CA . GLY A 1 177 ? 29.469 1.378 -11.398 1 87.19 177 GLY A CA 1
ATOM 1279 C C . GLY A 1 177 ? 27.984 1.643 -11.422 1 87.19 177 GLY A C 1
ATOM 1280 O O . GLY A 1 177 ? 27.312 1.563 -10.391 1 87.19 177 GLY A O 1
ATOM 1281 N N . ILE A 1 178 ? 27.547 2.135 -12.594 1 89.44 178 ILE A N 1
ATOM 1282 C CA . ILE A 1 178 ? 26.125 2.412 -12.773 1 89.44 178 ILE A CA 1
ATOM 1283 C C . ILE A 1 178 ? 25.656 1.896 -14.133 1 89.44 178 ILE A C 1
ATOM 1285 O O . ILE A 1 178 ? 26.391 1.996 -15.125 1 89.44 178 ILE A O 1
ATOM 1289 N N . GLU A 1 179 ? 24.516 1.307 -14.156 1 93.81 179 GLU A N 1
ATOM 1290 C CA . GLU A 1 179 ? 23.906 0.736 -15.352 1 93.81 179 GLU A CA 1
ATOM 1291 C C . GLU A 1 179 ? 22.469 1.216 -15.531 1 93.81 179 GLU A C 1
ATOM 1293 O O . GLU A 1 179 ? 21.688 1.223 -14.578 1 93.81 179 GLU A O 1
ATOM 1298 N N . PHE A 1 180 ? 22.156 1.717 -16.719 1 94.06 180 PHE A N 1
ATOM 1299 C CA . PHE A 1 180 ? 20.797 2.051 -17.109 1 94.06 180 PHE A CA 1
ATOM 1300 C C . PHE A 1 180 ? 20.266 1.061 -18.141 1 94.06 180 PHE A C 1
ATOM 1302 O O . PHE A 1 180 ? 21 0.641 -19.031 1 94.06 180 PHE A O 1
ATOM 1309 N N . ASN A 1 181 ? 19.047 0.657 -17.969 1 96.62 181 ASN A N 1
ATOM 1310 C CA . ASN A 1 181 ? 18.391 -0.207 -18.938 1 96.62 181 ASN A CA 1
ATOM 1311 C C . ASN A 1 181 ? 16.984 0.292 -19.266 1 96.62 181 ASN A C 1
ATOM 1313 O O . ASN A 1 181 ? 16.234 0.688 -18.375 1 96.62 181 ASN A O 1
ATOM 1317 N N . VAL A 1 182 ? 16.625 0.399 -20.5 1 96.94 182 VAL A N 1
ATOM 1318 C CA . VAL A 1 182 ? 15.281 0.736 -20.953 1 96.94 182 VAL A CA 1
ATOM 1319 C C . VAL A 1 182 ? 14.859 -0.22 -22.062 1 96.94 182 VAL A C 1
ATOM 1321 O O . VAL A 1 182 ? 15.672 -0.612 -22.906 1 96.94 182 VAL A O 1
ATOM 1324 N N . GLY A 1 183 ? 13.586 -0.656 -22.016 1 96.75 183 GLY A N 1
ATOM 1325 C CA . GLY A 1 183 ? 13.117 -1.568 -23.047 1 96.75 183 GLY A CA 1
ATOM 1326 C C . GLY A 1 183 ? 11.609 -1.655 -23.125 1 96.75 183 GLY A C 1
ATOM 1327 O O . GLY A 1 183 ? 10.898 -1.105 -22.281 1 96.75 183 GLY A O 1
ATOM 1328 N N . GLY A 1 184 ? 11.164 -2.391 -24.156 1 96.5 184 GLY A N 1
ATOM 1329 C CA . GLY A 1 184 ? 9.75 -2.621 -24.391 1 96.5 184 GLY A CA 1
ATOM 1330 C C . GLY A 1 184 ? 9.484 -3.777 -25.328 1 96.5 184 GLY A C 1
ATOM 1331 O O . GLY A 1 184 ? 10.398 -4.262 -26 1 96.5 184 GLY A O 1
ATOM 1332 N N . GLY A 1 185 ? 8.258 -4.234 -25.266 1 97.44 185 GLY A N 1
ATOM 1333 C CA . GLY A 1 185 ? 7.793 -5.301 -26.141 1 97.44 185 GLY A CA 1
ATOM 1334 C C . GLY A 1 185 ? 6.391 -5.062 -26.672 1 97.44 185 GLY A C 1
ATOM 1335 O O . GLY A 1 185 ? 5.617 -4.305 -26.078 1 97.44 185 GLY A O 1
ATOM 1336 N N . SER A 1 186 ? 6.18 -5.605 -27.766 1 97.75 186 SER A N 1
ATOM 1337 C CA . SER A 1 186 ? 4.879 -5.52 -28.422 1 97.75 186 SER A CA 1
ATOM 1338 C C . SER A 1 186 ? 4.422 -6.883 -28.938 1 97.75 186 SER A C 1
ATOM 1340 O O . SER A 1 186 ? 5.113 -7.52 -29.734 1 97.75 186 SER A O 1
ATOM 1342 N N . ARG A 1 187 ? 3.324 -7.297 -28.422 1 97.19 187 ARG A N 1
ATOM 1343 C CA . ARG A 1 187 ? 2.715 -8.508 -28.953 1 97.19 187 ARG A CA 1
ATOM 1344 C C . ARG A 1 187 ? 2.076 -8.25 -30.312 1 97.19 187 ARG A C 1
ATOM 1346 O O . ARG A 1 187 ? 1.335 -7.281 -30.484 1 97.19 187 ARG A O 1
ATOM 1353 N N . ASP A 1 188 ? 2.309 -9.117 -31.203 1 96.31 188 ASP A N 1
ATOM 1354 C CA . ASP A 1 188 ? 1.863 -8.953 -32.562 1 96.31 188 ASP A CA 1
ATOM 1355 C C . ASP A 1 188 ? 0.346 -8.789 -32.656 1 96.31 188 ASP A C 1
ATOM 1357 O O . ASP A 1 188 ? -0.161 -8.016 -33.469 1 96.31 188 ASP A O 1
ATOM 1361 N N . ARG A 1 189 ? -0.296 -9.461 -31.844 1 94.44 189 ARG A N 1
ATOM 1362 C CA . ARG A 1 189 ? -1.753 -9.492 -31.906 1 94.44 189 ARG A CA 1
ATOM 1363 C C . ARG A 1 189 ? -2.369 -8.391 -31.047 1 94.44 189 ARG A C 1
ATOM 1365 O O . ARG A 1 189 ? -3.594 -8.312 -30.922 1 94.44 189 ARG A O 1
ATOM 1372 N N . ASP A 1 190 ? -1.503 -7.738 -30.469 1 92.56 190 ASP A N 1
ATOM 1373 C CA . ASP A 1 190 ? -1.974 -6.648 -29.625 1 92.56 190 ASP A CA 1
ATOM 1374 C C . ASP A 1 190 ? -1.501 -5.297 -30.156 1 92.56 190 ASP A C 1
ATOM 1376 O O . ASP A 1 190 ? -0.704 -5.234 -31.094 1 92.56 190 ASP A O 1
ATOM 1380 N N . GLY A 1 191 ? -2.16 -4.109 -29.938 1 83.94 191 GLY A N 1
ATOM 1381 C CA . GLY A 1 191 ? -1.75 -2.775 -30.328 1 83.94 191 GLY A CA 1
ATOM 1382 C C . GLY A 1 191 ? -0.812 -2.115 -29.344 1 83.94 191 GLY A C 1
ATOM 1383 O O . GLY A 1 191 ? -0.887 -2.379 -28.141 1 83.94 191 GLY A O 1
ATOM 1384 N N . GLY A 1 192 ? 0.213 -1.456 -29.906 1 88.25 192 GLY A N 1
ATOM 1385 C CA . GLY A 1 192 ? 1.067 -0.642 -29.062 1 88.25 192 GLY A CA 1
ATOM 1386 C C . GLY A 1 192 ? 2.061 -1.459 -28.25 1 88.25 192 GLY A C 1
ATOM 1387 O O . GLY A 1 192 ? 2.266 -2.643 -28.531 1 88.25 192 GLY A O 1
ATOM 1388 N N . LEU A 1 193 ? 2.75 -0.842 -27.266 1 93.75 193 LEU A N 1
ATOM 1389 C CA . LEU A 1 193 ? 3.66 -1.521 -26.344 1 93.75 193 LEU A CA 1
ATOM 1390 C C . LEU A 1 193 ? 2.887 -2.273 -25.266 1 93.75 193 LEU A C 1
ATOM 1392 O O . LEU A 1 193 ? 2.041 -1.689 -24.578 1 93.75 193 LEU A O 1
ATOM 1396 N N . THR A 1 194 ? 3.123 -3.545 -25.188 1 96.75 194 THR A N 1
ATOM 1397 C CA . THR A 1 194 ? 2.41 -4.379 -24.234 1 96.75 194 THR A CA 1
ATOM 1398 C C . THR A 1 194 ? 3.301 -4.719 -23.031 1 96.75 194 THR A C 1
ATOM 1400 O O . THR A 1 194 ? 2.83 -5.258 -22.031 1 96.75 194 THR A O 1
ATOM 1403 N N . SER A 1 195 ? 4.566 -4.453 -23.078 1 96.88 195 SER A N 1
ATOM 1404 C CA . SER A 1 195 ? 5.492 -4.559 -21.953 1 96.88 195 SER A CA 1
ATOM 1405 C C . SER A 1 195 ? 6.512 -3.426 -21.969 1 96.88 195 SER A C 1
ATOM 1407 O O . SER A 1 195 ? 6.93 -2.971 -23.031 1 96.88 195 SER A O 1
ATOM 1409 N N . LYS A 1 196 ? 6.879 -2.895 -20.906 1 96.81 196 LYS A N 1
ATOM 1410 C CA . LYS A 1 196 ? 7.859 -1.83 -20.719 1 96.81 196 LYS A CA 1
ATOM 1411 C C . LYS A 1 196 ? 8.75 -2.109 -19.516 1 96.81 196 LYS A C 1
ATOM 1413 O O . LYS A 1 196 ? 8.32 -2.738 -18.547 1 96.81 196 LYS A O 1
ATOM 1418 N N . GLU A 1 197 ? 9.969 -1.688 -19.609 1 96.69 197 GLU A N 1
ATOM 1419 C CA . GLU A 1 197 ? 10.883 -1.85 -18.484 1 96.69 197 GLU A CA 1
ATOM 1420 C C . GLU A 1 197 ? 11.859 -0.68 -18.391 1 96.69 197 GLU A C 1
ATOM 1422 O O . GLU A 1 197 ? 12.234 -0.098 -19.422 1 96.69 197 GLU A O 1
ATOM 1427 N N . PHE A 1 198 ? 12.258 -0.335 -17.281 1 96.88 198 PHE A N 1
ATOM 1428 C CA . PHE A 1 198 ? 13.297 0.632 -16.953 1 96.88 198 PHE A CA 1
ATOM 1429 C C . PHE A 1 198 ? 14 0.257 -15.648 1 96.88 198 PHE A C 1
ATOM 1431 O O . PHE A 1 198 ? 13.352 -0.153 -14.688 1 96.88 198 PHE A O 1
ATOM 1438 N N . SER A 1 199 ? 15.32 0.277 -15.617 1 96.56 199 SER A N 1
ATOM 1439 C CA . SER A 1 199 ? 16.016 -0.022 -14.367 1 96.56 199 SER A CA 1
ATOM 1440 C C . SER A 1 199 ? 17.312 0.763 -14.258 1 96.56 199 SER A C 1
ATOM 1442 O O . SER A 1 199 ? 17.891 1.178 -15.266 1 96.56 199 SER A O 1
ATOM 1444 N N . VAL A 1 200 ? 17.719 0.999 -13.109 1 94.88 200 VAL A N 1
ATOM 1445 C CA . VAL A 1 200 ? 19.016 1.54 -12.719 1 94.88 200 VAL A CA 1
ATOM 1446 C C . VAL A 1 200 ? 19.656 0.631 -11.672 1 94.88 200 VAL A C 1
ATOM 1448 O O . VAL A 1 200 ? 19.016 0.245 -10.695 1 94.88 200 VAL A O 1
ATOM 1451 N N . VAL A 1 201 ? 20.828 0.224 -11.891 1 94.62 201 VAL A N 1
ATOM 1452 C CA . VAL A 1 201 ? 21.641 -0.504 -10.914 1 94.62 201 VAL A CA 1
ATOM 1453 C C . VAL A 1 201 ? 22.953 0.239 -10.672 1 94.62 201 VAL A C 1
ATOM 1455 O O . VAL A 1 201 ? 23.609 0.671 -11.625 1 94.62 201 VAL A O 1
ATOM 1458 N N . ALA A 1 202 ? 23.281 0.389 -9.469 1 92.06 202 ALA A N 1
ATOM 1459 C CA . ALA A 1 202 ? 24.516 1.094 -9.109 1 92.06 202 ALA A CA 1
ATOM 1460 C C . ALA A 1 202 ? 25.141 0.488 -7.863 1 92.06 202 ALA A C 1
ATOM 1462 O O . ALA A 1 202 ? 24.469 -0.133 -7.047 1 92.06 202 ALA A O 1
ATOM 1463 N N . GLY A 1 203 ? 26.438 0.582 -7.793 1 89.5 203 GLY A N 1
ATOM 1464 C CA . GLY A 1 203 ? 27.156 0.139 -6.605 1 89.5 203 GLY A CA 1
ATOM 1465 C C . GLY A 1 203 ? 28.562 0.679 -6.52 1 89.5 203 GLY A C 1
ATOM 1466 O O . GLY A 1 203 ? 29.094 1.21 -7.5 1 89.5 203 GLY A O 1
ATOM 1467 N N . TYR A 1 204 ? 29.125 0.594 -5.34 1 86.69 204 TYR A N 1
ATOM 1468 C CA . TYR A 1 204 ? 30.484 1.073 -5.105 1 86.69 204 TYR A CA 1
ATOM 1469 C C . TYR A 1 204 ? 31.141 0.306 -3.967 1 86.69 204 TYR A C 1
ATOM 1471 O O . TYR A 1 204 ? 30.5 0.031 -2.945 1 86.69 204 TYR A O 1
ATOM 1479 N N . GLN A 1 205 ? 32.344 -0.021 -4.164 1 87.5 205 GLN A N 1
ATOM 1480 C CA . GLN A 1 205 ? 33.188 -0.634 -3.146 1 87.5 205 GLN A CA 1
ATOM 1481 C C . GLN A 1 205 ? 33.938 0.424 -2.354 1 87.5 205 GLN A C 1
ATOM 1483 O O . GLN A 1 205 ? 34.594 1.302 -2.936 1 87.5 205 GLN A O 1
ATOM 1488 N N . MET A 1 206 ? 33.781 0.294 -1.062 1 82.25 206 MET A N 1
ATOM 1489 C CA . MET A 1 206 ? 34.531 1.186 -0.16 1 82.25 206 MET A CA 1
ATOM 1490 C C . MET A 1 206 ? 35.625 0.44 0.556 1 82.25 206 MET A C 1
ATOM 1492 O O . MET A 1 206 ? 35.781 -0.771 0.389 1 82.25 206 MET A O 1
ATOM 1496 N N . ASP A 1 207 ? 36.469 1.229 1.319 1 83.06 207 ASP A N 1
ATOM 1497 C CA . ASP A 1 207 ? 37.562 0.607 2.064 1 83.06 207 ASP A CA 1
ATOM 1498 C C . ASP A 1 207 ? 37.031 -0.408 3.072 1 83.06 207 ASP A C 1
ATOM 1500 O O . ASP A 1 207 ? 37.625 -1.472 3.264 1 83.06 207 ASP A O 1
ATOM 1504 N N . LYS A 1 208 ? 35.906 -0.024 3.615 1 88.19 208 LYS A N 1
ATOM 1505 C CA . LYS A 1 208 ? 35.406 -0.869 4.703 1 88.19 208 LYS A CA 1
ATOM 1506 C C . LYS A 1 208 ? 34.062 -1.496 4.355 1 88.19 208 LYS A C 1
ATOM 1508 O O . LYS A 1 208 ? 33.406 -2.049 5.227 1 88.19 208 LYS A O 1
ATOM 1513 N N . GLY A 1 209 ? 33.75 -1.382 3.154 1 89.06 209 GLY A N 1
ATOM 1514 C CA . GLY A 1 209 ? 32.406 -1.932 2.883 1 89.06 209 GLY A CA 1
ATOM 1515 C C . GLY A 1 209 ? 31.969 -1.715 1.452 1 89.06 209 GLY A C 1
ATOM 1516 O O . GLY A 1 209 ? 32.75 -1.336 0.592 1 89.06 209 GLY A O 1
ATOM 1517 N N . ASN A 1 210 ? 30.781 -2.086 1.194 1 91.81 210 ASN A N 1
ATOM 1518 C CA . ASN A 1 210 ? 30.156 -1.985 -0.125 1 91.81 210 ASN A CA 1
ATOM 1519 C C . ASN A 1 210 ? 28.672 -1.641 -0.028 1 91.81 210 ASN A C 1
ATOM 1521 O O . ASN A 1 210 ? 28.031 -1.957 0.97 1 91.81 210 ASN A O 1
ATOM 1525 N N . ILE A 1 211 ? 28.156 -0.843 -1.071 1 91.62 211 ILE A N 1
ATOM 1526 C CA . ILE A 1 211 ? 26.719 -0.603 -1.191 1 91.62 211 ILE A CA 1
ATOM 1527 C C . ILE A 1 211 ? 26.266 -0.858 -2.629 1 91.62 211 ILE A C 1
ATOM 1529 O O . ILE A 1 211 ? 26.984 -0.516 -3.576 1 91.62 211 ILE A O 1
ATOM 1533 N N . THR A 1 212 ? 25.188 -1.592 -2.82 1 94 212 THR A N 1
ATOM 1534 C CA . THR A 1 212 ? 24.531 -1.84 -4.102 1 94 212 THR A CA 1
ATOM 1535 C C . THR A 1 212 ? 23.078 -1.359 -4.07 1 94 212 THR A C 1
ATOM 1537 O O . THR A 1 212 ? 22.375 -1.587 -3.09 1 94 212 THR A O 1
ATOM 1540 N N . PHE A 1 213 ? 22.719 -0.609 -5.129 1 94 213 PHE A N 1
ATOM 1541 C CA . PHE A 1 213 ? 21.359 -0.087 -5.293 1 94 213 PHE A CA 1
ATOM 1542 C C . PHE A 1 213 ? 20.766 -0.527 -6.625 1 94 213 PHE A C 1
ATOM 1544 O O . PHE A 1 213 ? 21.484 -0.622 -7.629 1 94 213 PHE A O 1
ATOM 1551 N N . ALA A 1 214 ? 19.422 -0.798 -6.582 1 96.75 214 ALA A N 1
ATOM 1552 C CA . ALA A 1 214 ? 18.703 -1.015 -7.84 1 96.75 214 ALA A CA 1
ATOM 1553 C C . ALA A 1 214 ? 17.281 -0.465 -7.773 1 96.75 214 ALA A C 1
ATOM 1555 O O . ALA A 1 214 ? 16.625 -0.58 -6.746 1 96.75 214 ALA A O 1
ATOM 1556 N N . PHE A 1 215 ? 16.906 0.219 -8.812 1 96.56 215 PHE A N 1
ATOM 1557 C CA . PHE A 1 215 ? 15.508 0.509 -9.109 1 96.56 215 PHE A CA 1
ATOM 1558 C C . PHE A 1 215 ? 15.047 -0.264 -10.344 1 96.56 215 PHE A C 1
ATOM 1560 O O . PHE A 1 215 ? 15.742 -0.303 -11.352 1 96.56 215 PHE A O 1
ATOM 1567 N N . ASP A 1 216 ? 13.891 -0.92 -10.227 1 97.75 216 ASP A N 1
ATOM 1568 C CA . ASP A 1 216 ? 13.352 -1.728 -11.312 1 97.75 216 ASP A CA 1
ATOM 1569 C C . ASP A 1 216 ? 11.875 -1.43 -11.539 1 97.75 216 ASP A C 1
ATOM 1571 O O . ASP A 1 216 ? 11.062 -1.54 -10.617 1 97.75 216 ASP A O 1
ATOM 1575 N N . HIS A 1 217 ? 11.484 -1.009 -12.711 1 97.06 217 HIS A N 1
ATOM 1576 C CA . HIS A 1 217 ? 10.102 -0.848 -13.141 1 97.06 217 HIS A CA 1
ATOM 1577 C C . HIS A 1 217 ? 9.75 -1.819 -14.266 1 97.06 217 HIS A C 1
ATOM 1579 O O . HIS A 1 217 ? 10.461 -1.885 -15.273 1 97.06 217 HIS A O 1
ATOM 1585 N N . GLN A 1 218 ? 8.672 -2.512 -14.078 1 96.69 218 GLN A N 1
ATOM 1586 C CA . GLN A 1 218 ? 8.156 -3.396 -15.117 1 96.69 218 GLN A CA 1
ATOM 1587 C C . GLN A 1 218 ? 6.637 -3.287 -15.234 1 96.69 218 GLN A C 1
ATOM 1589 O O . GLN A 1 218 ? 5.934 -3.234 -14.219 1 96.69 218 GLN A O 1
ATOM 1594 N N . ASP A 1 219 ? 6.203 -3.24 -16.469 1 96.19 219 ASP A N 1
ATOM 1595 C CA . ASP A 1 219 ? 4.785 -3.131 -16.797 1 96.19 219 ASP A CA 1
ATOM 1596 C C . ASP A 1 219 ? 4.398 -4.125 -17.891 1 96.19 219 ASP A C 1
ATOM 1598 O O . ASP A 1 219 ? 5.09 -4.242 -18.891 1 96.19 219 ASP A O 1
ATOM 1602 N N . ARG A 1 220 ? 3.373 -4.879 -17.672 1 97.12 220 ARG A N 1
ATOM 1603 C CA . ARG A 1 220 ? 2.83 -5.785 -18.688 1 97.12 220 ARG A CA 1
ATOM 1604 C C . ARG A 1 220 ? 1.312 -5.668 -18.766 1 97.12 220 ARG A C 1
ATOM 1606 O O . ARG A 1 220 ? 0.621 -5.773 -17.75 1 97.12 220 ARG A O 1
ATOM 1613 N N . LYS A 1 221 ? 0.797 -5.555 -19.984 1 97.12 221 LYS A N 1
ATOM 1614 C CA . LYS A 1 221 ? -0.639 -5.41 -20.203 1 97.12 221 LYS A CA 1
ATOM 1615 C C . LYS A 1 221 ? -1.346 -6.758 -20.141 1 97.12 221 LYS A C 1
ATOM 1617 O O . LYS A 1 221 ? -0.75 -7.793 -20.453 1 97.12 221 LYS A O 1
ATOM 1622 N N . GLY A 1 222 ? -2.625 -6.68 -19.781 1 97.19 222 GLY A N 1
ATOM 1623 C CA . GLY A 1 222 ? -3.453 -7.875 -19.812 1 97.19 222 GLY A CA 1
ATOM 1624 C C . GLY A 1 222 ? -3.947 -8.219 -21.203 1 97.19 222 GLY A C 1
ATOM 1625 O O . GLY A 1 222 ? -3.596 -7.551 -22.172 1 97.19 222 GLY A O 1
ATOM 1626 N N . ILE A 1 223 ? -4.656 -9.344 -21.297 1 97.94 223 ILE A N 1
ATOM 1627 C CA . ILE A 1 223 ? -5.246 -9.781 -22.547 1 97.94 223 ILE A CA 1
ATOM 1628 C C . ILE A 1 223 ? -6.742 -10.031 -22.359 1 97.94 223 ILE A C 1
ATOM 1630 O O . ILE A 1 223 ? -7.148 -10.789 -21.484 1 97.94 223 ILE A O 1
ATOM 1634 N N . SER A 1 224 ? -7.535 -9.461 -23.188 1 97.06 224 SER A N 1
ATOM 1635 C CA . SER A 1 224 ? -8.977 -9.68 -23.188 1 97.06 224 SER A CA 1
ATOM 1636 C C . SER A 1 224 ? -9.336 -11 -23.859 1 97.06 224 SER A C 1
ATOM 1638 O O . SER A 1 224 ? -8.656 -11.422 -24.797 1 97.06 224 SER A O 1
ATOM 1640 N N . ASP A 1 225 ? -10.391 -11.594 -23.375 1 97.12 225 ASP A N 1
ATOM 1641 C CA . ASP A 1 225 ? -10.875 -12.797 -24.031 1 97.12 225 ASP A CA 1
ATOM 1642 C C . ASP A 1 225 ? -11.227 -12.516 -25.5 1 97.12 225 ASP A C 1
ATOM 1644 O O . ASP A 1 225 ? -11 -13.352 -26.375 1 97.12 225 ASP A O 1
ATOM 1648 N N . ALA A 1 226 ? -11.703 -11.359 -25.766 1 97.19 226 ALA A N 1
ATOM 1649 C CA . ALA A 1 226 ? -12.164 -11 -27.094 1 97.19 226 ALA A CA 1
ATOM 1650 C C . ALA A 1 226 ? -10.992 -10.875 -28.062 1 97.19 226 ALA A C 1
ATOM 1652 O O . ALA A 1 226 ? -11.18 -10.867 -29.281 1 97.19 226 ALA A O 1
ATOM 1653 N N . ASP A 1 227 ? -9.82 -10.836 -27.531 1 96 227 ASP A N 1
ATOM 1654 C CA . ASP A 1 227 ? -8.664 -10.508 -28.375 1 96 227 ASP A CA 1
ATOM 1655 C C . ASP A 1 227 ? -8 -11.773 -28.922 1 96 227 ASP A C 1
ATOM 1657 O O . ASP A 1 227 ? -7.008 -11.695 -29.641 1 96 227 ASP A O 1
ATOM 1661 N N . ARG A 1 228 ? -8.469 -12.922 -28.562 1 97 228 ARG A N 1
ATOM 1662 C CA . ARG A 1 228 ? -8.031 -14.195 -29.125 1 97 228 ARG A CA 1
ATOM 1663 C C . ARG A 1 228 ? -9.219 -14.992 -29.656 1 97 228 ARG A C 1
ATOM 1665 O O . ARG A 1 228 ? -10.242 -15.102 -28.984 1 97 228 ARG A O 1
ATOM 1672 N N . ASP A 1 229 ? -9.047 -15.648 -30.734 1 94.69 229 ASP A N 1
ATOM 1673 C CA . ASP A 1 229 ? -10.141 -16.391 -31.359 1 94.69 229 ASP A CA 1
ATOM 1674 C C . ASP A 1 229 ? -10.578 -17.562 -30.484 1 94.69 229 ASP A C 1
ATOM 1676 O O . ASP A 1 229 ? -11.758 -17.906 -30.453 1 94.69 229 ASP A O 1
ATOM 1680 N N . PHE A 1 230 ? -9.648 -18.078 -29.828 1 95.38 230 PHE A N 1
ATOM 1681 C CA . PHE A 1 230 ? -9.945 -19.297 -29.062 1 95.38 230 PHE A CA 1
ATOM 1682 C C . PHE A 1 230 ? -10.477 -18.953 -27.688 1 95.38 230 PHE A C 1
ATOM 1684 O O . PHE A 1 230 ? -10.836 -19.844 -26.906 1 95.38 230 PHE A O 1
ATOM 1691 N N . THR A 1 231 ? -10.523 -17.703 -27.281 1 95.75 231 THR A N 1
ATOM 1692 C CA . THR A 1 231 ? -11.141 -17.312 -26.016 1 95.75 231 THR A CA 1
ATOM 1693 C C . THR A 1 231 ? -12.336 -16.406 -26.25 1 95.75 231 THR A C 1
ATOM 1695 O O . THR A 1 231 ? -13.148 -16.188 -25.344 1 95.75 231 THR A O 1
ATOM 1698 N N . ALA A 1 232 ? -12.453 -15.836 -27.453 1 97.31 232 ALA A N 1
ATOM 1699 C CA . ALA A 1 232 ? -13.641 -15.078 -27.812 1 97.31 232 ALA A CA 1
ATOM 1700 C C . ALA A 1 232 ? -14.875 -15.977 -27.859 1 97.31 232 ALA A C 1
ATOM 1702 O O . ALA A 1 232 ? -14.766 -17.172 -28.109 1 97.31 232 ALA A O 1
ATOM 1703 N N . PRO A 1 233 ? -16.078 -15.359 -27.641 1 97.38 233 PRO A N 1
ATOM 1704 C CA . PRO A 1 233 ? -17.281 -16.203 -27.656 1 97.38 233 PRO A CA 1
ATOM 1705 C C . PRO A 1 233 ? -17.562 -16.812 -29.031 1 97.38 233 PRO A C 1
ATOM 1707 O O . PRO A 1 233 ? -17.438 -16.125 -30.047 1 97.38 233 PRO A O 1
ATOM 1710 N N . TRP A 1 234 ? -17.969 -18.047 -29 1 95.88 234 TRP A N 1
ATOM 1711 C CA . TRP A 1 234 ? -18.375 -18.703 -30.25 1 95.88 234 TRP A CA 1
ATOM 1712 C C . TRP A 1 234 ? -19.469 -19.719 -30 1 95.88 234 TRP A C 1
ATOM 1714 O O . TRP A 1 234 ? -19.688 -20.141 -28.859 1 95.88 234 TRP A O 1
ATOM 1724 N N . MET A 1 235 ? -20.281 -20.031 -30.969 1 95.44 235 MET A N 1
ATOM 1725 C CA . MET A 1 235 ? -21.297 -21.078 -31.094 1 95.44 235 MET A CA 1
ATOM 1726 C C . MET A 1 235 ? -21.141 -21.828 -32.406 1 95.44 235 MET A C 1
ATOM 1728 O O . MET A 1 235 ? -21.234 -21.25 -33.469 1 95.44 235 MET A O 1
ATOM 1732 N N . GLU A 1 236 ? -20.891 -23.109 -32.25 1 93.75 236 GLU A N 1
ATOM 1733 C CA . GLU A 1 236 ? -20.688 -23.922 -33.438 1 93.75 236 GLU A CA 1
ATOM 1734 C C . GLU A 1 236 ? -21.406 -25.266 -33.312 1 93.75 236 GLU A C 1
ATOM 1736 O O . GLU A 1 236 ? -21.344 -25.922 -32.281 1 93.75 236 GLU A O 1
ATOM 1741 N N . ASP A 1 237 ? -22.141 -25.625 -34.312 1 94.31 237 ASP A N 1
ATOM 1742 C CA . ASP A 1 237 ? -22.781 -26.938 -34.344 1 94.31 237 ASP A CA 1
ATOM 1743 C C . ASP A 1 237 ? -21.75 -28.031 -34.594 1 94.31 237 ASP A C 1
ATOM 1745 O O . ASP A 1 237 ? -21.609 -28.5 -35.75 1 94.31 237 ASP A O 1
ATOM 1749 N N . LEU A 1 238 ? -21.172 -28.531 -33.656 1 89.69 238 LEU A N 1
ATOM 1750 C CA . LEU A 1 238 ? -20.031 -29.422 -33.75 1 89.69 238 LEU A CA 1
ATOM 1751 C C . LEU A 1 238 ? -20.469 -30.828 -34.156 1 89.69 238 LEU A C 1
ATOM 1753 O O . LEU A 1 238 ? -19.672 -31.578 -34.75 1 89.69 238 LEU A O 1
ATOM 1757 N N . ASN A 1 239 ? -21.75 -31.203 -33.875 1 88.62 239 ASN A N 1
ATOM 1758 C CA . ASN A 1 239 ? -22.203 -32.531 -34.219 1 88.62 239 ASN A CA 1
ATOM 1759 C C . ASN A 1 239 ? -23.047 -32.531 -35.5 1 88.62 239 ASN A C 1
ATOM 1761 O O . ASN A 1 239 ? -23.484 -33.594 -35.938 1 88.62 239 ASN A O 1
ATOM 1765 N N . GLY A 1 240 ? -23.422 -31.438 -36.062 1 93.25 240 GLY A N 1
ATOM 1766 C CA . GLY A 1 240 ? -24.078 -31.281 -37.344 1 93.25 240 GLY A CA 1
ATOM 1767 C C . GLY A 1 240 ? -25.578 -31.547 -37.281 1 93.25 240 GLY A C 1
ATOM 1768 O O . GLY A 1 240 ? -26.219 -31.766 -38.312 1 93.25 240 GLY A O 1
ATOM 1769 N N . ASP A 1 241 ? -26.172 -31.531 -36.125 1 93.69 241 ASP A N 1
ATOM 1770 C CA . ASP A 1 241 ? -27.594 -31.875 -36.031 1 93.69 241 ASP A CA 1
ATOM 1771 C C . ASP A 1 241 ? -28.469 -30.625 -36.156 1 93.69 241 ASP A C 1
ATOM 1773 O O . ASP A 1 241 ? -29.688 -30.719 -36.062 1 93.69 241 ASP A O 1
ATOM 1777 N N . GLY A 1 242 ? -27.797 -29.516 -36.25 1 94.75 242 GLY A N 1
ATOM 1778 C CA . GLY A 1 242 ? -28.5 -28.266 -36.5 1 94.75 242 GLY A CA 1
ATOM 1779 C C . GLY A 1 242 ? -28.922 -27.562 -35.219 1 94.75 242 GLY A C 1
ATOM 1780 O O . GLY A 1 242 ? -29.516 -26.484 -35.281 1 94.75 242 GLY A O 1
ATOM 1781 N N . VAL A 1 243 ? -28.625 -28.156 -34.094 1 94.81 243 VAL A N 1
ATOM 1782 C CA . VAL A 1 243 ? -29 -27.562 -32.812 1 94.81 243 VAL A CA 1
ATOM 1783 C C . VAL A 1 243 ? -27.734 -27.234 -32.031 1 94.81 243 VAL A C 1
ATOM 1785 O O . VAL A 1 243 ? -26.859 -28.078 -31.828 1 94.81 243 VAL A O 1
ATOM 1788 N N . ILE A 1 244 ? -27.625 -25.969 -31.641 1 95.94 244 ILE A N 1
ATOM 1789 C CA . ILE A 1 244 ? -26.516 -25.562 -30.797 1 95.94 244 ILE A CA 1
ATOM 1790 C C . ILE A 1 244 ? -26.844 -25.844 -29.328 1 95.94 244 ILE A C 1
ATOM 1792 O O . ILE A 1 244 ? -27.875 -25.375 -28.828 1 95.94 244 ILE A O 1
ATOM 1796 N N . GLN A 1 245 ? -26.031 -26.625 -28.656 1 93.62 245 GLN A N 1
ATOM 1797 C CA . GLN A 1 245 ? -26.203 -26.969 -27.25 1 93.62 245 GLN A CA 1
ATOM 1798 C C . GLN A 1 245 ? -25.266 -26.141 -26.375 1 93.62 245 GLN A C 1
ATOM 1800 O O . GLN A 1 245 ? -24.094 -25.969 -26.688 1 93.62 245 GLN A O 1
ATOM 1805 N N . ALA A 1 246 ? -25.797 -25.641 -25.312 1 93.69 246 ALA A N 1
ATOM 1806 C CA . ALA A 1 246 ? -25.016 -24.859 -24.375 1 93.69 246 ALA A CA 1
ATOM 1807 C C . ALA A 1 246 ? -23.844 -25.656 -23.828 1 93.69 246 ALA A C 1
ATOM 1809 O O . ALA A 1 246 ? -23.984 -26.828 -23.484 1 93.69 246 ALA A O 1
ATOM 1810 N N . TYR A 1 247 ? -22.609 -25.094 -23.828 1 88.44 247 TYR A N 1
ATOM 1811 C CA . TYR A 1 247 ? -21.344 -25.531 -23.219 1 88.44 247 TYR A CA 1
ATOM 1812 C C . TYR A 1 247 ? -20.703 -26.641 -24.031 1 88.44 247 TYR A C 1
ATOM 1814 O O . TYR A 1 247 ? -19.5 -26.641 -24.25 1 88.44 247 TYR A O 1
ATOM 1822 N N . SER A 1 248 ? -21.5 -27.547 -24.547 1 87.56 248 SER A N 1
ATOM 1823 C CA . SER A 1 248 ? -20.906 -28.562 -25.422 1 87.56 248 SER A CA 1
ATOM 1824 C C . SER A 1 248 ? -20.594 -27.984 -26.797 1 87.56 248 SER A C 1
ATOM 1826 O O . SER A 1 248 ? -19.719 -28.5 -27.5 1 87.56 248 SER A O 1
ATOM 1828 N N . GLU A 1 249 ? -21.328 -26.938 -27.188 1 92.62 249 GLU A N 1
ATOM 1829 C CA . GLU A 1 249 ? -21.156 -26.375 -28.516 1 92.62 249 GLU A CA 1
ATOM 1830 C C . GLU A 1 249 ? -21.016 -24.859 -28.469 1 92.62 249 GLU A C 1
ATOM 1832 O O . GLU A 1 249 ? -21.266 -24.172 -29.453 1 92.62 249 GLU A O 1
ATOM 1837 N N . THR A 1 250 ? -20.734 -24.359 -27.297 1 93.25 250 THR A N 1
ATOM 1838 C CA . THR A 1 250 ? -20.484 -22.938 -27.094 1 93.25 250 THR A CA 1
ATOM 1839 C C . THR A 1 250 ? -19.312 -22.734 -26.141 1 93.25 250 THR A C 1
ATOM 1841 O O . THR A 1 250 ? -19.031 -23.578 -25.297 1 93.25 250 THR A O 1
ATOM 1844 N N . ASP A 1 251 ? -18.578 -21.641 -26.281 1 93.56 251 ASP A N 1
ATOM 1845 C CA . ASP A 1 251 ? -17.594 -21.141 -25.312 1 93.56 251 ASP A CA 1
ATOM 1846 C C . ASP A 1 251 ? -17.672 -19.625 -25.172 1 93.56 251 ASP A C 1
ATOM 1848 O O . ASP A 1 251 ? -18.141 -18.938 -26.078 1 93.56 251 ASP A O 1
ATOM 1852 N N . GLY A 1 252 ? -17.297 -19.172 -24 1 94.69 252 GLY A N 1
ATOM 1853 C CA . GLY A 1 252 ? -17.406 -17.75 -23.734 1 94.69 252 GLY A CA 1
ATOM 1854 C C . GLY A 1 252 ? -18.828 -17.297 -23.5 1 94.69 252 GLY A C 1
ATOM 1855 O O . GLY A 1 252 ? -19.141 -16.109 -23.625 1 94.69 252 GLY A O 1
ATOM 1856 N N . TRP A 1 253 ? -19.734 -18.188 -23.266 1 96.12 253 TRP A N 1
ATOM 1857 C CA . TRP A 1 253 ? -21.156 -17.938 -23 1 96.12 253 TRP A CA 1
ATOM 1858 C C . TRP A 1 253 ? -21.562 -18.516 -21.641 1 96.12 253 TRP A C 1
ATOM 1860 O O . TRP A 1 253 ? -21.031 -19.547 -21.219 1 96.12 253 TRP A O 1
ATOM 1870 N N . SER A 1 254 ? -22.469 -17.891 -20.984 1 95.06 254 SER A N 1
ATOM 1871 C CA . SER A 1 254 ? -22.938 -18.312 -19.672 1 95.06 254 SER A CA 1
ATOM 1872 C C . SER A 1 254 ? -24.469 -18.391 -19.641 1 95.06 254 SER A C 1
ATOM 1874 O O . SER A 1 254 ? -25.156 -17.547 -20.203 1 95.06 254 SER A O 1
ATOM 1876 N N . TYR A 1 255 ? -24.984 -19.328 -18.953 1 94.62 255 TYR A N 1
ATOM 1877 C CA . TYR A 1 255 ? -26.422 -19.453 -18.812 1 94.62 255 TYR A CA 1
ATOM 1878 C C . TYR A 1 255 ? -26.984 -18.375 -17.906 1 94.62 255 TYR A C 1
ATOM 1880 O O . TYR A 1 255 ? -28.203 -18.219 -17.797 1 94.62 255 TYR A O 1
ATOM 1888 N N . TYR A 1 256 ? -26.078 -17.531 -17.312 1 95.75 256 TYR A N 1
ATOM 1889 C CA . TYR A 1 256 ? -26.484 -16.391 -16.5 1 95.75 256 TYR A CA 1
ATOM 1890 C C . TYR A 1 256 ? -26.844 -15.195 -17.359 1 95.75 256 TYR A C 1
ATOM 1892 O O . TYR A 1 256 ? -26.469 -14.062 -17.047 1 95.75 256 TYR A O 1
ATOM 1900 N N . GLY A 1 257 ? -27.422 -15.484 -18.5 1 97.88 257 GLY A N 1
ATOM 1901 C CA . GLY A 1 257 ? -28.047 -14.383 -19.234 1 97.88 257 GLY A CA 1
ATOM 1902 C C . GLY A 1 257 ? -29.359 -13.938 -18.641 1 97.88 257 GLY A C 1
ATOM 1903 O O . GLY A 1 257 ? -29.391 -13.008 -17.828 1 97.88 257 GLY A O 1
ATOM 1904 N N . ALA A 1 258 ? -30.312 -14.594 -18.875 1 98.31 258 ALA A N 1
ATOM 1905 C CA . ALA A 1 258 ? -31.656 -14.453 -18.297 1 98.31 258 ALA A CA 1
ATOM 1906 C C . ALA A 1 258 ? -32.406 -15.773 -18.375 1 98.31 258 ALA A C 1
ATOM 1908 O O . ALA A 1 258 ? -33.438 -15.867 -19.047 1 98.31 258 ALA A O 1
ATOM 1909 N N . SER A 1 259 ? -31.984 -16.672 -17.625 1 98.12 259 SER A N 1
ATOM 1910 C CA . SER A 1 259 ? -32.625 -17.984 -17.562 1 98.12 259 SER A CA 1
ATOM 1911 C C . SER A 1 259 ? -33.375 -18.188 -16.25 1 98.12 259 SER A C 1
ATOM 1913 O O . SER A 1 259 ? -32.969 -17.625 -15.211 1 98.12 259 SER A O 1
ATOM 1915 N N . VAL A 1 260 ? -34.406 -18.938 -16.297 1 97.69 260 VAL A N 1
ATOM 1916 C CA . VAL A 1 260 ? -35.25 -19.172 -15.102 1 97.69 260 VAL A CA 1
ATOM 1917 C C . VAL A 1 260 ? -35.438 -20.656 -14.891 1 97.69 260 VAL A C 1
ATOM 1919 O O . VAL A 1 260 ? -35.75 -21.391 -15.836 1 97.69 260 VAL A O 1
ATOM 1922 N N . LYS A 1 261 ? -35.188 -21.078 -13.711 1 94.38 261 LYS A N 1
ATOM 1923 C CA . LYS A 1 261 ? -35.375 -22.484 -13.359 1 94.38 261 LYS A CA 1
ATOM 1924 C C . LYS A 1 261 ? -36.75 -22.734 -12.789 1 94.38 261 LYS A C 1
ATOM 1926 O O . LYS A 1 261 ? -37.156 -22.062 -11.828 1 94.38 261 LYS A O 1
ATOM 1931 N N . GLY A 1 262 ? -37.438 -23.672 -13.391 1 87.88 262 GLY A N 1
ATOM 1932 C CA . GLY A 1 262 ? -38.781 -24.031 -12.938 1 87.88 262 GLY A CA 1
ATOM 1933 C C . GLY A 1 262 ? -38.781 -25 -11.773 1 87.88 262 GLY A C 1
ATOM 1934 O O . GLY A 1 262 ? -37.719 -25.531 -11.406 1 87.88 262 GLY A O 1
ATOM 1935 N N . PRO A 1 263 ? -39.969 -25.234 -11.156 1 83.12 263 PRO A N 1
ATOM 1936 C CA . PRO A 1 263 ? -40.094 -26.156 -10.016 1 83.12 263 PRO A CA 1
ATOM 1937 C C . PRO A 1 263 ? -39.688 -27.578 -10.367 1 83.12 263 PRO A C 1
ATOM 1939 O O . PRO A 1 263 ? -39.312 -28.359 -9.492 1 83.12 263 PRO A O 1
ATOM 1942 N N . ASP A 1 264 ? -39.719 -27.938 -11.664 1 80.38 264 ASP A N 1
ATOM 1943 C CA . ASP A 1 264 ? -39.344 -29.297 -12.094 1 80.38 264 ASP A CA 1
ATOM 1944 C C . ASP A 1 264 ? -37.875 -29.406 -12.375 1 80.38 264 ASP A C 1
ATOM 1946 O O . ASP A 1 264 ? -37.375 -30.453 -12.828 1 80.38 264 ASP A O 1
ATOM 1950 N N . GLY A 1 265 ? -37.219 -28.312 -12.211 1 83.25 265 GLY A N 1
ATOM 1951 C CA . GLY A 1 265 ? -35.781 -28.328 -12.414 1 83.25 265 GLY A CA 1
ATOM 1952 C C . GLY A 1 265 ? -35.375 -27.984 -13.836 1 83.25 265 GLY A C 1
ATOM 1953 O O . GLY A 1 265 ? -34.188 -27.859 -14.133 1 83.25 265 GLY A O 1
ATOM 1954 N N . ILE A 1 266 ? -36.375 -27.828 -14.711 1 88.44 266 ILE A N 1
ATOM 1955 C CA . ILE A 1 266 ? -36.094 -27.516 -16.109 1 88.44 266 ILE A CA 1
ATOM 1956 C C . ILE A 1 266 ? -35.969 -26 -16.281 1 88.44 266 ILE A C 1
ATOM 1958 O O . ILE A 1 266 ? -36.719 -25.234 -15.703 1 88.44 266 ILE A O 1
ATOM 1962 N N . TYR A 1 267 ? -35 -25.594 -17.094 1 94.81 267 TYR A N 1
ATOM 1963 C CA . TYR A 1 267 ? -34.75 -24.172 -17.328 1 94.81 267 TYR A CA 1
ATOM 1964 C C . TYR A 1 267 ? -35.531 -23.688 -18.547 1 94.81 267 TYR A C 1
ATOM 1966 O O . TYR A 1 267 ? -35.688 -24.406 -19.531 1 94.81 267 TYR A O 1
ATOM 1974 N N . GLN A 1 268 ? -36.062 -22.5 -18.453 1 97.19 268 GLN A N 1
ATOM 1975 C CA . GLN A 1 268 ? -36.625 -21.766 -19.562 1 97.19 268 GLN A CA 1
ATOM 1976 C C . GLN A 1 268 ? -36.031 -20.359 -19.672 1 97.19 268 GLN A C 1
ATOM 1978 O O . GLN A 1 268 ? -35.625 -19.781 -18.672 1 97.19 268 GLN A O 1
ATOM 1983 N N . PRO A 1 269 ? -35.844 -19.906 -20.922 1 98.25 269 PRO A N 1
ATOM 1984 C CA . PRO A 1 269 ? -35.406 -18.516 -21.047 1 98.25 269 PRO A CA 1
ATOM 1985 C C . PRO A 1 269 ? -36.438 -17.516 -20.562 1 98.25 269 PRO A C 1
ATOM 1987 O O . PRO A 1 269 ? -37.656 -17.766 -20.672 1 98.25 269 PRO A O 1
ATOM 1990 N N . SER A 1 270 ? -35.969 -16.406 -20.078 1 98.12 270 SER A N 1
ATOM 1991 C CA . SER A 1 270 ? -36.875 -15.273 -19.859 1 98.12 270 SER A CA 1
ATOM 1992 C C . SER A 1 270 ? -37.688 -14.961 -21.109 1 98.12 270 SER A C 1
ATOM 1994 O O . SER A 1 270 ? -37.156 -14.992 -22.219 1 98.12 270 SER A O 1
ATOM 1996 N N . PRO A 1 271 ? -38.969 -14.602 -20.859 1 97.62 271 PRO A N 1
ATOM 1997 C CA . PRO A 1 271 ? -39.781 -14.148 -22 1 97.62 271 PRO A CA 1
ATOM 1998 C C . PRO A 1 271 ? -39.188 -12.898 -22.672 1 97.62 271 PRO A C 1
ATOM 2000 O O . PRO A 1 271 ? -39.562 -12.57 -23.797 1 97.62 271 PRO A O 1
ATOM 2003 N N . LEU A 1 272 ? -38.281 -12.32 -21.984 1 97.38 272 LEU A N 1
ATOM 2004 C CA . LEU A 1 272 ? -37.719 -11.086 -22.5 1 97.38 272 LEU A CA 1
ATOM 2005 C C . LEU A 1 272 ? -36.344 -11.336 -23.125 1 97.38 272 LEU A C 1
ATOM 2007 O O . LEU A 1 272 ? -35.594 -10.391 -23.391 1 97.38 272 LEU A O 1
ATOM 2011 N N . CYS A 1 273 ? -35.938 -12.523 -23.312 1 98.12 273 CYS A N 1
ATOM 2012 C CA . CYS A 1 273 ? -34.656 -12.844 -23.891 1 98.12 273 CYS A CA 1
ATOM 2013 C C . CYS A 1 273 ? -34.469 -12.18 -25.25 1 98.12 273 CYS A C 1
ATOM 2015 O O . CYS A 1 273 ? -33.406 -11.641 -25.547 1 98.12 273 CYS A O 1
ATOM 2017 N N . GLY A 1 274 ? -35.531 -12.266 -26.062 1 97.31 274 GLY A N 1
ATOM 2018 C CA . GLY A 1 274 ? -35.5 -11.609 -27.359 1 97.31 274 GLY A CA 1
ATOM 2019 C C . GLY A 1 274 ? -35.281 -10.109 -27.266 1 97.31 274 GLY A C 1
ATOM 2020 O O . GLY A 1 274 ? -34.562 -9.523 -28.078 1 97.31 274 GLY A O 1
ATOM 2021 N N . ASP A 1 275 ? -35.938 -9.5 -26.312 1 97.12 275 ASP A N 1
ATOM 2022 C CA . ASP A 1 275 ? -35.781 -8.062 -26.094 1 97.12 275 ASP A CA 1
ATOM 2023 C C . ASP A 1 275 ? -34.344 -7.719 -25.703 1 97.12 275 ASP A C 1
ATOM 2025 O O . ASP A 1 275 ? -33.781 -6.703 -26.141 1 97.12 275 ASP A O 1
ATOM 2029 N N . LEU A 1 276 ? -33.781 -8.57 -24.891 1 97.5 276 LEU A N 1
ATOM 2030 C CA . LEU A 1 276 ? -32.406 -8.367 -24.484 1 97.5 276 LEU A CA 1
ATOM 2031 C C . LEU A 1 276 ? -31.469 -8.492 -25.688 1 97.5 276 LEU A C 1
ATOM 2033 O O . LEU A 1 276 ? -30.547 -7.676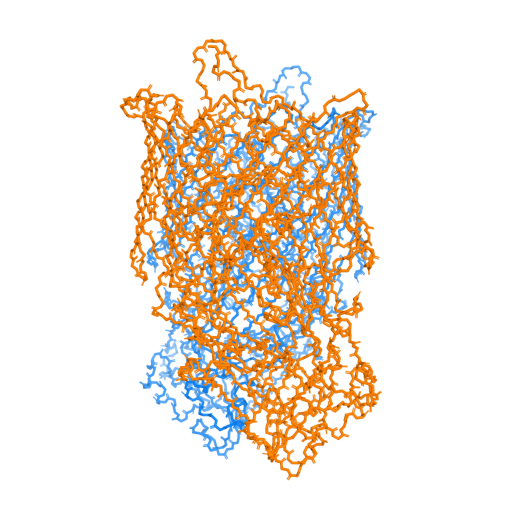 -25.859 1 97.5 276 LEU A O 1
ATOM 2037 N N . ALA A 1 277 ? -31.688 -9.453 -26.5 1 97.69 277 ALA A N 1
ATOM 2038 C CA . ALA A 1 277 ? -30.891 -9.633 -27.703 1 97.69 277 ALA A CA 1
ATOM 2039 C C . ALA A 1 277 ? -31.047 -8.438 -28.641 1 97.69 277 ALA A C 1
ATOM 2041 O O . ALA A 1 277 ? -30.094 -8.047 -29.312 1 97.69 277 ALA A O 1
ATOM 2042 N N . ALA A 1 278 ? -32.219 -7.953 -28.688 1 97.25 278 ALA A N 1
ATOM 2043 C CA . ALA A 1 278 ? -32.5 -6.793 -29.531 1 97.25 278 ALA A CA 1
ATOM 2044 C C . ALA A 1 278 ? -31.781 -5.555 -29.016 1 97.25 278 ALA A C 1
ATOM 2046 O O . ALA A 1 278 ? -31.281 -4.734 -29.781 1 97.25 278 ALA A O 1
ATOM 2047 N N . GLU A 1 279 ? -31.75 -5.461 -27.781 1 96.19 279 GLU A N 1
ATOM 2048 C CA . GLU A 1 279 ? -31.172 -4.277 -27.141 1 96.19 279 GLU A CA 1
ATOM 2049 C C . GLU A 1 279 ? -29.656 -4.332 -27.156 1 96.19 279 GLU A C 1
ATOM 2051 O O . GLU A 1 279 ? -28.984 -3.342 -27.469 1 96.19 279 GLU A O 1
ATOM 2056 N N . TYR A 1 280 ? -29.062 -5.457 -26.828 1 96.75 280 TYR A N 1
ATOM 2057 C CA . TYR A 1 280 ? -27.625 -5.543 -26.625 1 96.75 280 TYR A CA 1
ATOM 2058 C C . TYR A 1 280 ? -26.938 -6.23 -27.797 1 96.75 280 TYR A C 1
ATOM 2060 O O . TYR A 1 280 ? -25.719 -6.117 -27.969 1 96.75 280 TYR A O 1
ATOM 2068 N N . GLY A 1 281 ? -27.688 -6.934 -28.578 1 96.81 281 GLY A N 1
ATOM 2069 C CA . GLY A 1 281 ? -27.156 -7.68 -29.719 1 96.81 281 GLY A CA 1
ATOM 2070 C C . GLY A 1 281 ? -27.266 -9.188 -29.531 1 96.81 281 GLY A C 1
ATOM 2071 O O . GLY A 1 281 ? -27.125 -9.695 -28.422 1 96.81 281 GLY A O 1
ATOM 2072 N N . ASP A 1 282 ? -27.422 -9.859 -30.641 1 95.81 282 ASP A N 1
ATOM 2073 C CA . ASP A 1 282 ? -27.547 -11.312 -30.641 1 95.81 282 ASP A CA 1
ATOM 2074 C C . ASP A 1 282 ? -26.219 -11.977 -30.312 1 95.81 282 ASP A C 1
ATOM 2076 O O . ASP A 1 282 ? -26.172 -13.164 -29.969 1 95.81 282 ASP A O 1
ATOM 2080 N N . ASN A 1 283 ? -25.188 -11.211 -30.391 1 97.06 283 ASN A N 1
ATOM 2081 C CA . ASN A 1 283 ? -23.875 -11.727 -30.016 1 97.06 283 ASN A CA 1
ATOM 2082 C C . ASN A 1 283 ? -23.578 -11.477 -28.547 1 97.06 283 ASN A C 1
ATOM 2084 O O . ASN A 1 283 ? -22.484 -11.781 -28.062 1 97.06 283 ASN A O 1
ATOM 2088 N N . VAL A 1 284 ? -24.531 -10.914 -27.844 1 98.12 284 VAL A N 1
ATOM 2089 C CA . VAL A 1 284 ? -24.391 -10.648 -26.406 1 98.12 284 VAL A CA 1
ATOM 2090 C C . VAL A 1 284 ? -25.359 -11.523 -25.625 1 98.12 284 VAL A C 1
ATOM 2092 O O . VAL A 1 284 ? -24.969 -12.141 -24.625 1 98.12 284 VAL A O 1
ATOM 2095 N N . PHE A 1 285 ? -26.641 -11.531 -26.031 1 98.31 285 PHE A N 1
ATOM 2096 C CA . PHE A 1 285 ? -27.656 -12.438 -25.516 1 98.31 285 PHE A CA 1
ATOM 2097 C C . PHE A 1 285 ? -28.172 -13.359 -26.609 1 98.31 285 PHE A C 1
ATOM 2099 O O . PHE A 1 285 ? -28.344 -12.938 -27.75 1 98.31 285 PHE A O 1
ATOM 2106 N N . LYS A 1 286 ? -28.406 -14.578 -26.219 1 98 286 LYS A N 1
ATOM 2107 C CA . LYS A 1 286 ? -28.922 -15.523 -27.203 1 98 286 LYS A CA 1
ATOM 2108 C C . LYS A 1 286 ? -29.625 -16.688 -26.516 1 98 286 LYS A C 1
ATOM 2110 O O . LYS A 1 286 ? -29.203 -17.172 -25.469 1 98 286 LYS A O 1
ATOM 2115 N N . GLN A 1 287 ? -30.719 -17.047 -27.094 1 97.81 287 GLN A N 1
ATOM 2116 C CA . GLN A 1 287 ? -31.391 -18.266 -26.656 1 97.81 287 GLN A CA 1
ATOM 2117 C C . GLN A 1 287 ? -30.688 -19.516 -27.203 1 97.81 287 GLN A C 1
ATOM 2119 O O . GLN A 1 287 ? -30.422 -19.594 -28.406 1 97.81 287 GLN A O 1
ATOM 2124 N N . VAL A 1 288 ? -30.375 -20.422 -26.359 1 97.88 288 VAL A N 1
ATOM 2125 C CA . VAL A 1 288 ? -29.656 -21.625 -26.734 1 97.88 288 VAL A CA 1
ATOM 2126 C C . VAL A 1 288 ? -30.234 -22.828 -25.984 1 97.88 288 VAL A C 1
ATOM 2128 O O . VAL A 1 288 ? -30.578 -22.734 -24.812 1 97.88 288 VAL A O 1
ATOM 2131 N N . ARG A 1 289 ? -30.312 -23.984 -26.672 1 96.38 289 ARG A N 1
ATOM 2132 C CA . ARG A 1 289 ? -30.797 -25.203 -26.031 1 96.38 289 ARG A CA 1
ATOM 2133 C C . ARG A 1 289 ? -29.828 -25.672 -24.953 1 96.38 289 ARG A C 1
ATOM 2135 O O . ARG A 1 289 ? -28.609 -25.531 -25.094 1 96.38 289 ARG A O 1
ATOM 2142 N N . GLY A 1 290 ? -30.391 -26.234 -23.828 1 93.56 290 GLY A N 1
ATOM 2143 C CA . GLY A 1 290 ? -29.562 -26.656 -22.719 1 93.56 290 GLY A CA 1
ATOM 2144 C C . GLY A 1 290 ? -29.766 -28.125 -22.344 1 93.56 290 GLY A C 1
ATOM 2145 O O . GLY A 1 290 ? -29.562 -28.5 -21.203 1 93.56 290 GLY A O 1
ATOM 2146 N N . ASP A 1 291 ? -30.156 -28.969 -23.266 1 89.31 291 ASP A N 1
ATOM 2147 C CA . ASP A 1 291 ? -30.516 -30.359 -23 1 89.31 291 ASP A CA 1
ATOM 2148 C C . ASP A 1 291 ? -29.328 -31.141 -22.438 1 89.31 291 ASP A C 1
ATOM 2150 O O . ASP A 1 291 ? -29.484 -31.938 -21.516 1 89.31 291 ASP A O 1
ATOM 2154 N N . ASP A 1 292 ? -28.188 -30.875 -23.016 1 83.38 292 ASP A N 1
ATOM 2155 C CA . ASP A 1 292 ? -27.016 -31.672 -22.703 1 83.38 292 ASP A CA 1
ATOM 2156 C C . ASP A 1 292 ? -26.594 -31.5 -21.25 1 83.38 292 ASP A C 1
ATOM 2158 O O . ASP A 1 292 ? -26.219 -32.469 -20.578 1 83.38 292 ASP A O 1
ATOM 2162 N N . GLN A 1 293 ? -26.719 -30.25 -20.766 1 82.5 293 GLN A N 1
ATOM 2163 C CA . GLN A 1 293 ? -26.109 -29.953 -19.484 1 82.5 293 GLN A CA 1
ATOM 2164 C C . GLN A 1 293 ? -27.156 -29.734 -18.406 1 82.5 293 GLN A C 1
ATOM 2166 O O . GLN A 1 293 ? -26.859 -29.875 -17.203 1 82.5 293 GLN A O 1
ATOM 2171 N N . PHE A 1 294 ? -28.375 -29.438 -18.797 1 87.06 294 PHE A N 1
ATOM 2172 C CA . PHE A 1 294 ? -29.344 -28.984 -17.797 1 87.06 294 PHE A CA 1
ATOM 2173 C C . PHE A 1 294 ? -30.578 -29.859 -17.828 1 87.06 294 PHE A C 1
ATOM 2175 O O . PHE A 1 294 ? -31.578 -29.547 -17.172 1 87.06 294 PHE A O 1
ATOM 2182 N N . GLY A 1 295 ? -30.562 -30.891 -18.5 1 83.75 295 GLY A N 1
ATOM 2183 C CA . GLY A 1 295 ? -31.672 -31.812 -18.594 1 83.75 295 GLY A CA 1
ATOM 2184 C C . GLY A 1 295 ? -32.5 -31.625 -19.844 1 83.75 295 GLY A C 1
ATOM 2185 O O . GLY A 1 295 ? -32.594 -30.516 -20.375 1 83.75 295 GLY A O 1
ATOM 2186 N N . ALA A 1 296 ? -33.156 -32.75 -20.312 1 85.75 296 ALA A N 1
ATOM 2187 C CA . ALA A 1 296 ? -33.969 -32.719 -21.516 1 85.75 296 ALA A CA 1
ATOM 2188 C C . ALA A 1 296 ? -35.094 -31.688 -21.406 1 85.75 296 ALA A C 1
ATOM 2190 O O . ALA A 1 296 ? -35.781 -31.641 -20.391 1 85.75 296 ALA A O 1
ATOM 2191 N N . GLY A 1 297 ? -35.188 -30.844 -22.391 1 90 297 GLY A N 1
ATOM 2192 C CA . GLY A 1 297 ? -36.25 -29.828 -22.422 1 90 297 GLY A CA 1
ATOM 2193 C C . GLY A 1 297 ? -35.781 -28.469 -21.969 1 90 297 GLY A C 1
ATOM 2194 O O . GLY A 1 297 ? -36.469 -27.469 -22.125 1 90 297 GLY A O 1
ATOM 2195 N N . SER A 1 298 ? -34.562 -28.406 -21.516 1 93.75 298 SER A N 1
ATOM 2196 C CA . SER A 1 298 ? -34.062 -27.125 -21.031 1 93.75 298 SER A CA 1
ATOM 2197 C C . SER A 1 298 ? -33.688 -26.203 -22.188 1 93.75 298 SER A C 1
ATOM 2199 O O . SER A 1 298 ? -33.156 -26.641 -23.203 1 93.75 298 SER A O 1
ATOM 2201 N N . ASP A 1 299 ? -34.062 -24.969 -22.062 1 96.81 299 ASP A N 1
ATOM 2202 C CA . ASP A 1 299 ? -33.719 -23.844 -22.922 1 96.81 299 ASP A CA 1
ATOM 2203 C C . ASP A 1 299 ? -33.219 -22.656 -22.109 1 96.81 299 ASP A C 1
ATOM 2205 O O . ASP A 1 299 ? -33.625 -22.453 -20.969 1 96.81 299 ASP A O 1
ATOM 2209 N N . LEU A 1 300 ? -32.219 -22 -22.672 1 98 300 LEU A N 1
ATOM 2210 C CA . LEU A 1 300 ? -31.547 -20.984 -21.875 1 98 300 LEU A CA 1
ATOM 2211 C C . LEU A 1 300 ? -31.5 -19.656 -22.609 1 98 300 LEU A C 1
ATOM 2213 O O . LEU A 1 300 ? -31.547 -19.625 -23.844 1 98 300 LEU A O 1
ATOM 2217 N N . CYS A 1 301 ? -31.5 -18.578 -21.938 1 98.56 301 CYS A N 1
ATOM 2218 C CA . CYS A 1 301 ? -31 -17.297 -22.391 1 98.56 301 CYS A CA 1
ATOM 2219 C C . CYS A 1 301 ? -29.562 -17.078 -21.938 1 98.56 301 CYS A C 1
ATOM 2221 O O . CYS A 1 301 ? -29.312 -16.828 -20.766 1 98.56 301 CYS A O 1
ATOM 2223 N N . MET A 1 302 ? -28.625 -17.172 -22.844 1 98.38 302 MET A N 1
ATOM 2224 C CA . MET A 1 302 ? -27.203 -17.141 -22.469 1 98.38 302 MET A CA 1
ATOM 2225 C C . MET A 1 302 ? -26.625 -15.75 -22.688 1 98.38 302 MET A C 1
ATOM 2227 O O . MET A 1 302 ? -27.203 -14.938 -23.422 1 98.38 302 MET A O 1
ATOM 2231 N N . TYR A 1 303 ? -25.547 -15.43 -22 1 98.44 303 TYR A N 1
ATOM 2232 C CA . TYR A 1 303 ? -24.797 -14.18 -22.109 1 98.44 303 TYR A CA 1
ATOM 2233 C C . TYR A 1 303 ? -23.359 -14.445 -22.531 1 98.44 303 TYR A C 1
ATOM 2235 O O . TYR A 1 303 ? -22.688 -15.312 -21.953 1 98.44 303 TYR A O 1
ATOM 2243 N N . ALA A 1 304 ? -22.844 -13.641 -23.469 1 98.5 304 ALA A N 1
ATOM 2244 C CA . ALA A 1 304 ? -21.484 -13.805 -24 1 98.5 304 ALA A CA 1
ATOM 2245 C C . ALA A 1 304 ? -20.484 -13.031 -23.156 1 98.5 304 ALA A C 1
ATOM 2247 O O . ALA A 1 304 ? -20 -11.969 -23.562 1 98.5 304 ALA A O 1
ATOM 2248 N N . TYR A 1 305 ? -20.047 -13.609 -22.062 1 96.88 305 TYR A N 1
ATOM 2249 C CA . TYR A 1 305 ? -19.156 -12.906 -21.156 1 96.88 305 TYR A CA 1
ATOM 2250 C C . TYR A 1 305 ? -17.797 -12.664 -21.781 1 96.88 305 TYR A C 1
ATOM 2252 O O . TYR A 1 305 ? -17.109 -11.703 -21.438 1 96.88 305 TYR A O 1
ATOM 2260 N N . GLY A 1 306 ? -17.375 -13.461 -22.781 1 97.12 306 GLY A N 1
ATOM 2261 C CA . GLY A 1 306 ? -16.062 -13.383 -23.391 1 97.12 306 GLY A CA 1
ATOM 2262 C C . GLY A 1 306 ? -15.852 -12.109 -24.203 1 97.12 306 GLY A C 1
ATOM 2263 O O . GLY A 1 306 ? -14.719 -11.758 -24.531 1 97.12 306 GLY A O 1
ATOM 2264 N N . ASN A 1 307 ? -16.938 -11.398 -24.5 1 97.75 307 ASN A N 1
ATOM 2265 C CA . ASN A 1 307 ? -16.828 -10.156 -25.25 1 97.75 307 ASN A CA 1
ATOM 2266 C C . ASN A 1 307 ? -16.094 -9.078 -24.453 1 97.75 307 ASN A C 1
ATOM 2268 O O . ASN A 1 307 ? -15.484 -8.188 -25.031 1 97.75 307 ASN A O 1
ATOM 2272 N N . VAL A 1 308 ? -16.172 -9.25 -23.078 1 96.94 308 VAL A N 1
ATOM 2273 C CA . VAL A 1 308 ? -15.695 -8.109 -22.297 1 96.94 308 VAL A CA 1
ATOM 2274 C C . VAL A 1 308 ? -14.695 -8.594 -21.25 1 96.94 308 VAL A C 1
ATOM 2276 O O . VAL A 1 308 ? -13.883 -7.809 -20.75 1 96.94 308 VAL A O 1
ATOM 2279 N N . SER A 1 309 ? -14.727 -9.852 -20.859 1 97.06 309 SER A N 1
ATOM 2280 C CA . SER A 1 309 ? -13.859 -10.359 -19.797 1 97.06 309 SER A CA 1
ATOM 2281 C C . SER A 1 309 ? -12.414 -10.445 -20.266 1 97.06 309 SER A C 1
ATOM 2283 O O . SER A 1 309 ? -12.141 -10.414 -21.469 1 97.06 309 SER A O 1
ATOM 2285 N N . TYR A 1 310 ? -11.539 -10.438 -19.328 1 97.44 310 TYR A N 1
ATOM 2286 C CA . TYR A 1 310 ? -10.117 -10.695 -19.547 1 97.44 310 TYR A CA 1
ATOM 2287 C C . TYR A 1 310 ? -9.75 -12.102 -19.094 1 97.44 310 TYR A C 1
ATOM 2289 O O . TYR A 1 310 ? -10.43 -12.688 -18.25 1 97.44 310 TYR A O 1
ATOM 2297 N N . ASN A 1 311 ? -8.719 -12.648 -19.672 1 95.75 311 ASN A N 1
ATOM 2298 C CA . ASN A 1 311 ? -8.18 -13.914 -19.172 1 95.75 311 ASN A CA 1
ATOM 2299 C C . ASN A 1 311 ? -6.809 -13.719 -18.531 1 95.75 311 ASN A C 1
ATOM 2301 O O . ASN A 1 311 ? -6.426 -14.477 -17.641 1 95.75 311 ASN A O 1
ATOM 2305 N N . LYS A 1 312 ? -6 -12.805 -19.031 1 97.06 312 LYS A N 1
ATOM 2306 C CA . LYS A 1 312 ? -4.727 -12.438 -18.422 1 97.06 312 LYS A CA 1
ATOM 2307 C C . LYS A 1 312 ? -4.824 -11.078 -17.719 1 97.06 312 LYS A C 1
ATOM 2309 O O . LYS A 1 312 ? -5.371 -10.125 -18.281 1 97.06 312 LYS A O 1
ATOM 2314 N N . ALA A 1 313 ? -4.301 -11 -16.484 1 97.81 313 ALA A N 1
ATOM 2315 C CA . ALA A 1 313 ? -4.301 -9.742 -15.734 1 97.81 313 ALA A CA 1
ATOM 2316 C C . ALA A 1 313 ? -3.031 -8.945 -16.016 1 97.81 313 ALA A C 1
ATOM 2318 O O . ALA A 1 313 ? -1.987 -9.516 -16.328 1 97.81 313 ALA A O 1
ATOM 2319 N N . SER A 1 314 ? -3.1 -7.688 -15.969 1 97.44 314 SER A N 1
ATOM 2320 C CA . SER A 1 314 ? -1.937 -6.82 -16.125 1 97.44 314 SER A CA 1
ATOM 2321 C C . SER A 1 314 ? -1.099 -6.777 -14.852 1 97.44 314 SER A C 1
ATOM 2323 O O . SER A 1 314 ? -1.551 -7.211 -13.797 1 97.44 314 SER A O 1
ATOM 2325 N N . THR A 1 315 ? 0.077 -6.344 -14.961 1 96.19 315 THR A N 1
ATOM 2326 C CA . THR A 1 315 ? 0.947 -6.078 -13.82 1 96.19 315 THR A CA 1
ATOM 2327 C C . THR A 1 315 ? 1.758 -4.805 -14.047 1 96.19 315 THR A C 1
ATOM 2329 O O . THR A 1 315 ? 2.238 -4.555 -15.156 1 96.19 315 THR A O 1
ATOM 2332 N N . ASP A 1 316 ? 1.864 -3.953 -13.125 1 96.56 316 ASP A N 1
ATOM 2333 C CA . ASP A 1 316 ? 2.676 -2.742 -13.055 1 96.56 316 ASP A CA 1
ATOM 2334 C C . ASP A 1 316 ? 3.43 -2.66 -11.734 1 96.56 316 ASP A C 1
ATOM 2336 O O . ASP A 1 316 ? 2.818 -2.49 -10.672 1 96.56 316 ASP A O 1
ATOM 2340 N N . ARG A 1 317 ? 4.773 -2.732 -11.805 1 96.94 317 ARG A N 1
ATOM 2341 C CA . ARG A 1 317 ? 5.516 -2.932 -10.562 1 96.94 317 ARG A CA 1
ATOM 2342 C C . ARG A 1 317 ? 6.695 -1.972 -10.469 1 96.94 317 ARG A C 1
ATOM 2344 O O . ARG A 1 317 ? 7.363 -1.699 -11.469 1 96.94 317 ARG A O 1
ATOM 2351 N N . ASN A 1 318 ? 6.98 -1.44 -9.312 1 97.06 318 ASN A N 1
ATOM 2352 C CA . ASN A 1 318 ? 8.18 -0.711 -8.914 1 97.06 318 ASN A CA 1
ATOM 2353 C C . ASN A 1 318 ? 8.883 -1.393 -7.742 1 97.06 318 ASN A C 1
ATOM 2355 O O . ASN A 1 318 ? 8.242 -1.809 -6.777 1 97.06 318 ASN A O 1
ATOM 2359 N N . THR A 1 319 ? 10.156 -1.562 -7.859 1 97.75 319 THR A N 1
ATOM 2360 C CA . THR A 1 319 ? 10.914 -2.168 -6.773 1 97.75 319 THR A CA 1
ATOM 2361 C C . THR A 1 319 ? 12.164 -1.343 -6.461 1 97.75 319 THR A C 1
ATOM 2363 O O . THR A 1 319 ? 12.852 -0.873 -7.371 1 97.75 319 THR A O 1
ATOM 2366 N N . VAL A 1 320 ? 12.43 -1.101 -5.223 1 97.19 320 VAL A N 1
ATOM 2367 C CA . VAL A 1 320 ? 13.656 -0.514 -4.703 1 97.19 320 VAL A CA 1
ATOM 2368 C C . VAL A 1 320 ? 14.438 -1.562 -3.91 1 97.19 320 VAL A C 1
ATOM 2370 O O . VAL A 1 320 ? 13.875 -2.236 -3.043 1 97.19 320 VAL A O 1
ATOM 2373 N N . TYR A 1 321 ? 15.656 -1.706 -4.238 1 97.56 321 TYR A N 1
ATOM 2374 C CA . TYR A 1 321 ? 16.547 -2.678 -3.605 1 97.56 321 TYR A CA 1
ATOM 2375 C C . TYR A 1 321 ? 17.844 -2.025 -3.168 1 97.56 321 TYR A C 1
ATOM 2377 O O . TYR A 1 321 ? 18.453 -1.252 -3.92 1 97.56 321 TYR A O 1
ATOM 2385 N N . VAL A 1 322 ? 18.297 -2.293 -1.96 1 95.88 322 VAL A N 1
ATOM 2386 C CA . VAL A 1 322 ? 19.578 -1.842 -1.431 1 95.88 322 VAL A CA 1
ATOM 2387 C C . VAL A 1 322 ? 20.25 -2.982 -0.675 1 95.88 322 VAL A C 1
ATOM 2389 O O . VAL A 1 322 ? 19.609 -3.688 0.105 1 95.88 322 VAL A O 1
ATOM 2392 N N . ASP A 1 323 ? 21.469 -3.232 -0.937 1 96.06 323 ASP A N 1
ATOM 2393 C CA . ASP A 1 323 ? 22.328 -4.148 -0.192 1 96.06 323 ASP A CA 1
ATOM 2394 C C . ASP A 1 323 ? 23.609 -3.455 0.247 1 96.06 323 ASP A C 1
ATOM 2396 O O . ASP A 1 323 ? 24.234 -2.727 -0.534 1 96.06 323 ASP A O 1
ATOM 2400 N N . ALA A 1 324 ? 23.984 -3.654 1.529 1 93.69 324 ALA A N 1
ATOM 2401 C CA . ALA A 1 324 ? 25.172 -2.982 2.021 1 93.69 324 ALA A CA 1
ATOM 2402 C C . ALA A 1 324 ? 25.875 -3.816 3.092 1 93.69 324 ALA A C 1
ATOM 2404 O O . ALA A 1 324 ? 25.234 -4.613 3.783 1 93.69 324 ALA A O 1
ATOM 2405 N N . ASN A 1 325 ? 27.141 -3.705 3.215 1 93.19 325 ASN A N 1
ATOM 2406 C CA . ASN A 1 325 ? 27.953 -4.227 4.309 1 93.19 325 ASN A CA 1
ATOM 2407 C C . ASN A 1 325 ? 29.016 -3.217 4.746 1 93.19 325 ASN A C 1
ATOM 2409 O O . ASN A 1 325 ? 29.375 -2.32 3.984 1 93.19 325 ASN A O 1
ATOM 2413 N N . TYR A 1 326 ? 29.469 -3.35 6 1 92.31 326 TYR A N 1
ATOM 2414 C CA . TYR A 1 326 ? 30.438 -2.428 6.574 1 92.31 326 TYR A CA 1
ATOM 2415 C C . TYR A 1 326 ? 31.234 -3.094 7.691 1 92.31 326 TYR A C 1
ATOM 2417 O O . TYR A 1 326 ? 30.641 -3.617 8.648 1 92.31 326 TYR A O 1
ATOM 2425 N N . GLU A 1 327 ? 32.5 -3.02 7.555 1 94 327 GLU A N 1
ATOM 2426 C CA . GLU A 1 327 ? 33.375 -3.529 8.625 1 94 327 GLU A CA 1
ATOM 2427 C C . GLU A 1 327 ? 33.344 -2.588 9.828 1 94 327 GLU A C 1
ATOM 2429 O O . GLU A 1 327 ? 34.094 -1.593 9.844 1 94 327 GLU A O 1
ATOM 2434 N N . ILE A 1 328 ? 32.719 -2.979 10.875 1 89.94 328 ILE A N 1
ATOM 2435 C CA . ILE A 1 328 ? 32.562 -2.072 12.008 1 89.94 328 ILE A CA 1
ATOM 2436 C C . ILE A 1 328 ? 33.719 -2.24 12.984 1 89.94 328 ILE A C 1
ATOM 2438 O O . ILE A 1 328 ? 33.969 -1.36 13.812 1 89.94 328 ILE A O 1
ATOM 2442 N N . ALA A 1 329 ? 34.438 -3.367 13 1 91.38 329 ALA A N 1
ATOM 2443 C CA . ALA A 1 329 ? 35.625 -3.67 13.766 1 91.38 329 ALA A CA 1
ATOM 2444 C C . ALA A 1 329 ? 36.4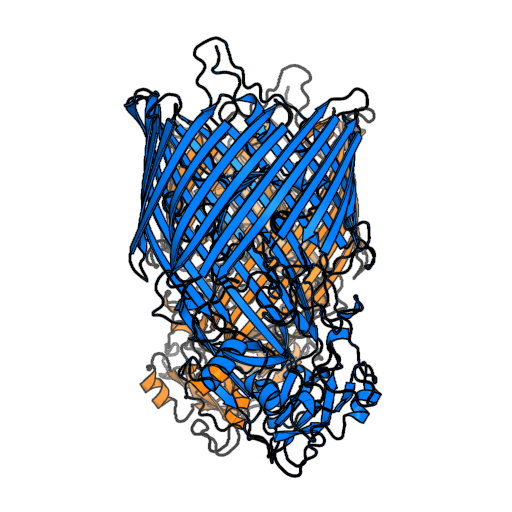38 -4.793 13.109 1 91.38 329 ALA A C 1
ATOM 2446 O O . ALA A 1 329 ? 35.969 -5.402 12.141 1 91.38 329 ALA A O 1
ATOM 2447 N N . GLU A 1 330 ? 37.562 -4.992 13.594 1 90.75 330 GLU A N 1
ATOM 2448 C CA . GLU A 1 330 ? 38.375 -6.105 13.07 1 90.75 330 GLU A CA 1
ATOM 2449 C C . GLU A 1 330 ? 37.594 -7.426 13.195 1 90.75 330 GLU A C 1
ATOM 2451 O O . GLU A 1 330 ? 37.125 -7.766 14.281 1 90.75 330 GLU A O 1
ATOM 2456 N N . ASP A 1 331 ? 37.375 -8.086 12.172 1 92.56 331 ASP A N 1
ATOM 2457 C CA . ASP A 1 331 ? 36.75 -9.398 12.086 1 92.56 331 ASP A CA 1
ATOM 2458 C C . ASP A 1 331 ? 35.25 -9.312 12.391 1 92.56 331 ASP A C 1
ATOM 2460 O O . ASP A 1 331 ? 34.625 -10.281 12.836 1 92.56 331 ASP A O 1
ATOM 2464 N N . LEU A 1 332 ? 34.719 -8.141 12.328 1 94.81 332 LEU A N 1
ATOM 2465 C CA . LEU A 1 332 ? 33.281 -7.945 12.57 1 94.81 332 LEU A CA 1
ATOM 2466 C C . LEU A 1 332 ? 32.656 -7.066 11.492 1 94.81 332 LEU A C 1
ATOM 2468 O O . LEU A 1 332 ? 33.094 -5.93 11.289 1 94.81 332 LEU A O 1
ATOM 2472 N N . GLU A 1 333 ? 31.641 -7.613 10.82 1 95.5 333 GLU A N 1
ATOM 2473 C CA . GLU A 1 333 ? 31 -6.918 9.711 1 95.5 333 GLU A CA 1
ATOM 2474 C C . GLU A 1 333 ? 29.5 -6.82 9.922 1 95.5 333 GLU A C 1
ATOM 2476 O O . GLU A 1 333 ? 28.859 -7.801 10.312 1 95.5 333 GLU A O 1
ATOM 2481 N N . TRP A 1 334 ? 29.016 -5.594 9.766 1 94.94 334 TRP A N 1
ATOM 2482 C CA . TRP A 1 334 ? 27.578 -5.41 9.648 1 94.94 334 TRP A CA 1
ATOM 2483 C C . TRP A 1 334 ? 27.109 -5.637 8.219 1 94.94 334 TRP A C 1
ATOM 2485 O O . TRP A 1 334 ? 27.797 -5.277 7.266 1 94.94 334 TRP A O 1
ATOM 2495 N N . PHE A 1 335 ? 25.938 -6.285 7.988 1 94.81 335 PHE A N 1
ATOM 2496 C CA . PHE A 1 335 ? 25.328 -6.371 6.668 1 94.81 335 PHE A CA 1
ATOM 2497 C C . PHE A 1 335 ? 23.828 -6.09 6.746 1 94.81 335 PHE A C 1
ATOM 2499 O O . PHE A 1 335 ? 23.203 -6.312 7.789 1 94.81 335 PHE A O 1
ATOM 2506 N N . GLY A 1 336 ? 23.312 -5.562 5.684 1 94.88 336 GLY A N 1
ATOM 2507 C CA . GLY A 1 336 ? 21.891 -5.25 5.59 1 94.88 336 GLY A CA 1
ATOM 2508 C C . GLY A 1 336 ? 21.359 -5.297 4.172 1 94.88 336 GLY A C 1
ATOM 2509 O O . GLY A 1 336 ? 22.125 -5.168 3.213 1 94.88 336 GLY A O 1
ATOM 2510 N N . ARG A 1 337 ? 20.047 -5.527 4.047 1 96.19 337 ARG A N 1
ATOM 2511 C CA . ARG A 1 337 ? 19.344 -5.543 2.773 1 96.19 337 ARG A CA 1
ATOM 2512 C C . ARG A 1 337 ? 17.922 -4.988 2.928 1 96.19 337 ARG A C 1
ATOM 2514 O O . ARG A 1 337 ? 17.234 -5.293 3.904 1 96.19 337 ARG A O 1
ATOM 2521 N N . VAL A 1 338 ? 17.578 -4.145 2.029 1 97.31 338 VAL A N 1
ATOM 2522 C CA . VAL A 1 338 ? 16.234 -3.607 1.95 1 97.31 338 VAL A CA 1
ATOM 2523 C C . VAL A 1 338 ? 15.656 -3.855 0.558 1 97.31 338 VAL A C 1
ATOM 2525 O O . VAL A 1 338 ? 16.328 -3.633 -0.449 1 97.31 338 VAL A O 1
ATOM 2528 N N . MET A 1 339 ? 14.422 -4.332 0.505 1 97.81 339 MET A N 1
ATOM 2529 C CA . MET A 1 339 ? 13.695 -4.449 -0.753 1 97.81 339 MET A CA 1
ATOM 2530 C C . MET A 1 339 ? 12.227 -4.082 -0.568 1 97.81 339 MET A C 1
ATOM 2532 O O . MET A 1 339 ? 11.531 -4.672 0.263 1 97.81 339 MET A O 1
ATOM 2536 N N . VAL A 1 340 ? 11.773 -3.115 -1.254 1 97.75 340 VAL A N 1
ATOM 2537 C CA . VAL A 1 340 ? 10.375 -2.709 -1.241 1 97.75 340 VAL A CA 1
ATOM 2538 C C . VAL A 1 340 ? 9.789 -2.809 -2.65 1 97.75 340 VAL A C 1
ATOM 2540 O O . VAL A 1 340 ? 10.32 -2.213 -3.59 1 97.75 340 VAL A O 1
ATOM 2543 N N . THR A 1 341 ? 8.695 -3.492 -2.764 1 97.69 341 THR A N 1
ATOM 2544 C CA . THR A 1 341 ? 8.047 -3.699 -4.055 1 97.69 341 THR A CA 1
ATOM 2545 C C . THR A 1 341 ? 6.574 -3.312 -3.994 1 97.69 341 THR A C 1
ATOM 2547 O O . THR A 1 341 ? 5.852 -3.74 -3.09 1 97.69 341 THR A O 1
ATOM 2550 N N . GLN A 1 342 ? 6.168 -2.537 -4.879 1 97.12 342 GLN A N 1
ATOM 2551 C CA . GLN A 1 342 ? 4.762 -2.238 -5.129 1 97.12 342 GLN A CA 1
ATOM 2552 C C . GLN A 1 342 ? 4.305 -2.814 -6.465 1 97.12 342 GLN A C 1
ATOM 2554 O O . GLN A 1 342 ? 5.012 -2.703 -7.469 1 97.12 342 GLN A O 1
ATOM 2559 N N . SER A 1 343 ? 3.148 -3.447 -6.457 1 96.75 343 SER A N 1
ATOM 2560 C CA . SER A 1 343 ? 2.59 -3.982 -7.695 1 96.75 343 SER A CA 1
ATOM 2561 C C . SER A 1 343 ? 1.093 -3.713 -7.789 1 96.75 343 SER A C 1
ATOM 2563 O O . SER A 1 343 ? 0.366 -3.865 -6.805 1 96.75 343 SER A O 1
ATOM 2565 N N . ASN A 1 344 ? 0.676 -3.244 -8.906 1 96.69 344 ASN A N 1
ATOM 2566 C CA . ASN A 1 344 ? -0.736 -3.111 -9.25 1 96.69 344 ASN A CA 1
ATOM 2567 C C . ASN A 1 344 ? -1.139 -4.074 -10.359 1 96.69 344 ASN A C 1
ATOM 2569 O O . ASN A 1 344 ? -0.379 -4.289 -11.305 1 96.69 344 ASN A O 1
ATOM 2573 N N . SER A 1 345 ? -2.262 -4.641 -10.227 1 98.06 345 SER A N 1
ATOM 2574 C CA . SER A 1 345 ? -2.791 -5.559 -11.227 1 98.06 345 SER A CA 1
ATOM 2575 C C . SER A 1 345 ? -4.25 -5.254 -11.539 1 98.06 345 SER A C 1
ATOM 2577 O O . SER A 1 345 ? -5.031 -4.938 -10.641 1 98.06 345 SER A O 1
ATOM 2579 N N . PHE A 1 346 ? -4.574 -5.34 -12.82 1 97.69 346 PHE A N 1
ATOM 2580 C CA . PHE A 1 346 ? -5.941 -5.121 -13.273 1 97.69 346 PHE A CA 1
ATOM 2581 C C . PHE A 1 346 ? -6.48 -6.367 -13.969 1 97.69 346 PHE A C 1
ATOM 2583 O O . PHE A 1 346 ? -5.766 -7.02 -14.734 1 97.69 346 PHE A O 1
ATOM 2590 N N . GLY A 1 347 ? -7.688 -6.738 -13.617 1 97.38 347 GLY A N 1
ATOM 2591 C CA . GLY A 1 347 ? -8.508 -7.719 -14.312 1 97.38 347 GLY A CA 1
ATOM 2592 C C . GLY A 1 347 ? -9.945 -7.281 -14.484 1 97.38 347 GLY A C 1
ATOM 2593 O O . GLY A 1 347 ? -10.383 -6.301 -13.867 1 97.38 347 GLY A O 1
ATOM 2594 N N . ARG A 1 348 ? -10.68 -7.973 -15.398 1 96.62 348 ARG A N 1
ATOM 2595 C CA . ARG A 1 348 ? -12.078 -7.629 -15.648 1 96.62 348 ARG A CA 1
ATOM 2596 C C . ARG A 1 348 ? -12.914 -8.883 -15.898 1 96.62 348 ARG A C 1
ATOM 2598 O O . ARG A 1 348 ? -12.484 -9.789 -16.609 1 96.62 348 ARG A O 1
ATOM 2605 N N . TYR A 1 349 ? -14.047 -8.922 -15.25 1 94.38 349 TYR A N 1
ATOM 2606 C CA . TYR A 1 349 ? -15.109 -9.867 -15.57 1 94.38 349 TYR A CA 1
ATOM 2607 C C . TYR A 1 349 ? -16.312 -9.164 -16.188 1 94.38 349 TYR A C 1
ATOM 2609 O O . TYR A 1 349 ? -16.406 -7.934 -16.141 1 94.38 349 TYR A O 1
ATOM 2617 N N . ALA A 1 350 ? -17.141 -9.969 -16.734 1 95.81 350 ALA A N 1
ATOM 2618 C CA . ALA A 1 350 ? -18.422 -9.469 -17.25 1 95.81 350 ALA A CA 1
ATOM 2619 C C . ALA A 1 350 ? -19.297 -8.961 -16.094 1 95.81 350 ALA A C 1
ATOM 2621 O O . ALA A 1 350 ? -18.953 -9.125 -14.93 1 95.81 350 ALA A O 1
ATOM 2622 N N . PRO A 1 351 ? -20.375 -8.281 -16.438 1 96.44 351 PRO A N 1
ATOM 2623 C CA . PRO A 1 351 ? -21.297 -7.875 -15.367 1 96.44 351 PRO A CA 1
ATOM 2624 C C . PRO A 1 351 ? -21.688 -9.039 -14.453 1 96.44 351 PRO A C 1
ATOM 2626 O O . PRO A 1 351 ? -21.516 -10.203 -14.82 1 96.44 351 PRO A O 1
ATOM 2629 N N . PRO A 1 352 ? -22.188 -8.758 -13.25 1 95.56 352 PRO A N 1
ATOM 2630 C CA . PRO A 1 352 ? -22.422 -9.812 -12.266 1 95.56 352 PRO A CA 1
ATOM 2631 C C . PRO A 1 352 ? -23.375 -10.891 -12.766 1 95.56 352 PRO A C 1
ATOM 2633 O O . PRO A 1 352 ? -24.453 -10.578 -13.266 1 95.56 352 PRO A O 1
ATOM 2636 N N . ALA A 1 353 ? -22.953 -12.094 -12.711 1 94.12 353 ALA A N 1
ATOM 2637 C CA . ALA A 1 353 ? -23.812 -13.273 -12.836 1 94.12 353 ALA A CA 1
ATOM 2638 C C . ALA A 1 353 ? -24.344 -13.703 -11.469 1 94.12 353 ALA A C 1
ATOM 2640 O O . ALA A 1 353 ? -23.594 -14.188 -10.625 1 94.12 353 ALA A O 1
ATOM 2641 N N . ALA A 1 354 ? -25.484 -13.445 -11.273 1 93.38 354 ALA A N 1
ATOM 2642 C CA . ALA A 1 354 ? -26.031 -13.703 -9.945 1 93.38 354 ALA A CA 1
ATOM 2643 C C . ALA A 1 354 ? -27.5 -14.125 -10.023 1 93.38 354 ALA A C 1
ATOM 2645 O O . ALA A 1 354 ? -28.203 -13.781 -10.977 1 93.38 354 ALA A O 1
ATOM 2646 N N . 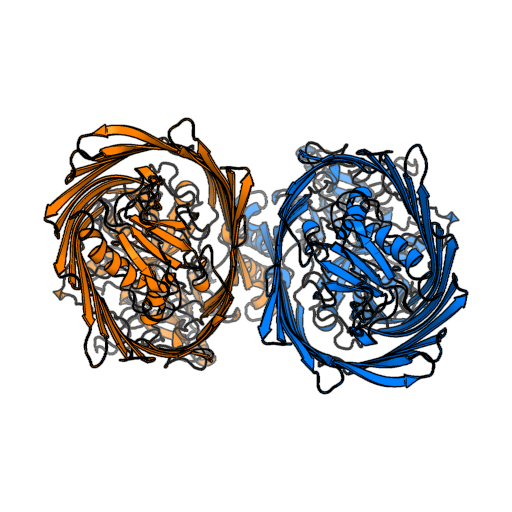ASN A 1 355 ? -27.922 -14.766 -8.992 1 92.62 355 ASN A N 1
ATOM 2647 C CA . ASN A 1 355 ? -29.281 -15.281 -8.914 1 92.62 355 ASN A CA 1
ATOM 2648 C C . ASN A 1 355 ? -30.266 -14.18 -8.555 1 92.62 355 ASN A C 1
ATOM 2650 O O . ASN A 1 355 ? -29.922 -13.211 -7.887 1 92.62 355 ASN A O 1
ATOM 2654 N N . TRP A 1 356 ? -31.344 -14.273 -9.172 1 92.81 356 TRP A N 1
ATOM 2655 C CA . TRP A 1 356 ? -32.531 -13.586 -8.688 1 92.81 356 TRP A CA 1
ATOM 2656 C C . TRP A 1 356 ? -33.438 -14.539 -7.938 1 92.81 356 TRP A C 1
ATOM 2658 O O . TRP A 1 356 ? -34.312 -15.203 -8.539 1 92.81 356 TRP A O 1
ATOM 2668 N N . ASN A 1 357 ? -33.344 -14.492 -6.621 1 87.81 357 ASN A N 1
ATOM 2669 C CA . ASN A 1 357 ? -34.125 -15.414 -5.805 1 87.81 357 ASN A CA 1
ATOM 2670 C C . ASN A 1 357 ? -35.562 -14.93 -5.629 1 87.81 357 ASN A C 1
ATOM 2672 O O . ASN A 1 357 ? -35.812 -13.727 -5.66 1 87.81 357 ASN A O 1
ATOM 2676 N N . ASN A 1 358 ? -36.469 -15.773 -5.492 1 85.19 358 ASN A N 1
ATOM 2677 C CA . ASN A 1 358 ? -37.875 -15.516 -5.191 1 85.19 358 ASN A CA 1
ATOM 2678 C C . ASN A 1 358 ? -38.5 -14.586 -6.227 1 85.19 358 ASN A C 1
ATOM 2680 O O . ASN A 1 358 ? -39.188 -13.609 -5.871 1 85.19 358 ASN A O 1
ATOM 2684 N N . MET A 1 359 ? -38.125 -14.914 -7.438 1 90.19 359 MET A N 1
ATOM 2685 C CA . MET A 1 359 ? -38.781 -14.164 -8.5 1 90.19 359 MET A CA 1
ATOM 2686 C C . MET A 1 359 ? -40.281 -14.406 -8.484 1 90.19 359 MET A C 1
ATOM 2688 O O . MET A 1 359 ? -40.75 -15.555 -8.586 1 90.19 359 MET A O 1
ATOM 2692 N N . ALA A 1 360 ? -41.094 -13.391 -8.43 1 89.81 360 ALA A N 1
ATOM 2693 C CA . ALA A 1 360 ? -42.531 -13.5 -8.328 1 89.81 360 ALA A CA 1
ATOM 2694 C C . ALA A 1 360 ? -43.125 -14.117 -9.586 1 89.81 360 ALA A C 1
ATOM 2696 O O . ALA A 1 360 ? -42.562 -14.008 -10.672 1 89.81 360 ALA A O 1
ATOM 2697 N N . ALA A 1 361 ? -44.312 -14.734 -9.445 1 94.31 361 ALA A N 1
ATOM 2698 C CA . ALA A 1 361 ? -45.031 -15.383 -10.555 1 94.31 361 ALA A CA 1
ATOM 2699 C C . ALA A 1 361 ? -45.375 -14.383 -11.656 1 94.31 361 ALA A C 1
ATOM 2701 O O . ALA A 1 361 ? -45.375 -14.727 -12.836 1 94.31 361 ALA A O 1
ATOM 2702 N N . ASP A 1 362 ? -45.562 -13.117 -11.203 1 92.88 362 ASP A N 1
ATOM 2703 C CA . ASP A 1 362 ? -46 -12.125 -12.18 1 92.88 362 ASP A CA 1
ATOM 2704 C C . ASP A 1 362 ? -44.844 -11.305 -12.703 1 92.88 362 ASP A C 1
ATOM 2706 O O . ASP A 1 362 ? -45.031 -10.32 -13.422 1 92.88 362 ASP A O 1
ATOM 2710 N N . ASN A 1 363 ? -43.625 -11.648 -12.305 1 91.69 363 ASN A N 1
ATOM 2711 C CA . ASN A 1 363 ? -42.469 -10.984 -12.852 1 91.69 363 ASN A CA 1
ATOM 2712 C C . ASN A 1 363 ? -42.375 -11.164 -14.367 1 91.69 363 ASN A C 1
ATOM 2714 O O . ASN A 1 363 ? -42.469 -12.281 -14.875 1 91.69 363 ASN A O 1
ATOM 2718 N N . PRO A 1 364 ? -42.094 -10.094 -15.047 1 93.5 364 PRO A N 1
ATOM 2719 C CA . PRO A 1 364 ? -42.094 -10.188 -16.516 1 93.5 364 PRO A CA 1
ATOM 2720 C C . PRO A 1 364 ? -41.031 -11.141 -17.031 1 93.5 364 PRO A C 1
ATOM 2722 O O . PRO A 1 364 ? -41.125 -11.617 -18.172 1 93.5 364 PRO A O 1
ATOM 2725 N N . HIS A 1 365 ? -40.031 -11.438 -16.266 1 95.38 365 HIS A N 1
ATOM 2726 C CA . HIS A 1 365 ? -38.969 -12.336 -16.688 1 95.38 365 HIS A CA 1
ATOM 2727 C C . HIS A 1 365 ? -39.312 -13.789 -16.375 1 95.38 365 HIS A C 1
ATOM 2729 O O . HIS A 1 365 ? -38.656 -14.711 -16.844 1 95.38 365 HIS A O 1
ATOM 2735 N N . ASN A 1 366 ? -40.344 -14.039 -15.617 1 96.5 366 ASN A N 1
ATOM 2736 C CA . ASN A 1 366 ? -40.719 -15.375 -15.156 1 96.5 366 ASN A CA 1
ATOM 2737 C C . ASN A 1 366 ? -41.688 -16.062 -16.125 1 96.5 366 ASN A C 1
ATOM 2739 O O . ASN A 1 366 ? -42.844 -15.656 -16.234 1 96.5 366 ASN A O 1
ATOM 2743 N N . PRO A 1 367 ? -41.281 -17.078 -16.75 1 96.44 367 PRO A N 1
ATOM 2744 C CA . PRO A 1 367 ? -42.156 -17.766 -17.703 1 96.44 367 PRO A CA 1
ATOM 2745 C C . PRO A 1 367 ? -43.094 -18.766 -17.016 1 96.44 367 PRO A C 1
ATOM 2747 O O . PRO A 1 367 ? -43.938 -19.391 -17.672 1 96.44 367 PRO A O 1
ATOM 2750 N N . PHE A 1 368 ? -42.906 -18.828 -15.711 1 95 368 PHE A N 1
ATOM 2751 C CA . PHE A 1 368 ? -43.719 -19.781 -14.961 1 95 368 PHE A CA 1
ATOM 2752 C C . PHE A 1 368 ? -44.781 -19.062 -14.156 1 95 368 PHE A C 1
ATOM 2754 O O . PHE A 1 368 ? -44.656 -17.875 -13.828 1 95 368 PHE A O 1
ATOM 2761 N N . ASP A 1 369 ? -45.906 -19.625 -13.805 1 92.62 369 ASP A N 1
ATOM 2762 C CA . ASP A 1 369 ? -47 -19.031 -13.047 1 92.62 369 ASP A CA 1
ATOM 2763 C C . ASP A 1 369 ? -46.812 -19.266 -11.547 1 92.62 369 ASP A C 1
ATOM 2765 O O . ASP A 1 369 ? -47.781 -19.219 -10.789 1 92.62 369 ASP A O 1
ATOM 2769 N N . VAL A 1 370 ? -45.531 -19.547 -11.188 1 94.94 370 VAL A N 1
ATOM 2770 C CA . VAL A 1 370 ? -45.156 -19.734 -9.797 1 94.94 370 VAL A CA 1
ATOM 2771 C C . VAL A 1 370 ? -43.844 -19.016 -9.508 1 94.94 370 VAL A C 1
ATOM 2773 O O . VAL A 1 370 ? -43.125 -18.656 -10.438 1 94.94 370 VAL A O 1
ATOM 2776 N N . GLU A 1 371 ? -43.594 -18.781 -8.203 1 92.62 371 GLU A N 1
ATOM 2777 C CA . GLU A 1 371 ? -42.312 -18.25 -7.812 1 92.62 371 GLU A CA 1
ATOM 2778 C C . GLU A 1 371 ? -41.156 -19.125 -8.336 1 92.62 371 GLU A C 1
ATOM 2780 O O . GLU A 1 371 ? -41.25 -20.344 -8.297 1 92.62 371 GLU A O 1
ATOM 2785 N N . ALA A 1 372 ? -40.125 -18.469 -8.906 1 94.69 372 ALA A N 1
ATOM 2786 C CA . ALA A 1 372 ? -39.031 -19.203 -9.508 1 94.69 372 ALA A CA 1
ATOM 2787 C C . ALA A 1 372 ? -37.688 -18.547 -9.203 1 94.69 372 ALA A C 1
ATOM 2789 O O . ALA A 1 372 ? -37.656 -17.484 -8.578 1 94.69 372 ALA A O 1
ATOM 2790 N N . LYS A 1 373 ? -36.625 -19.25 -9.516 1 93.44 373 LYS A N 1
ATOM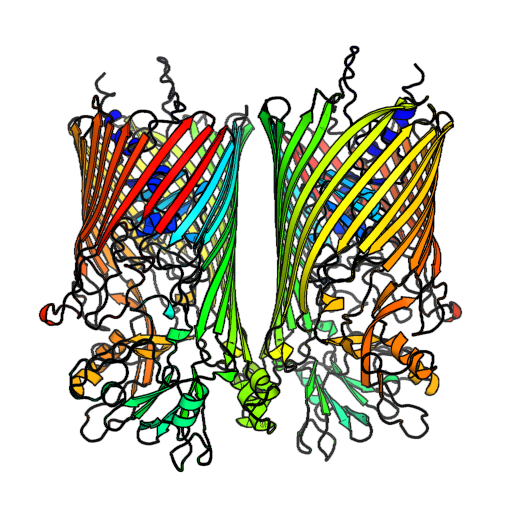 2791 C CA . LYS A 1 373 ? -35.281 -18.734 -9.367 1 93.44 373 LYS A CA 1
ATOM 2792 C C . LYS A 1 373 ? -34.656 -18.359 -10.711 1 93.44 373 LYS A C 1
ATOM 2794 O O . LYS A 1 373 ? -34.688 -19.156 -11.648 1 93.44 373 LYS A O 1
ATOM 2799 N N . GLY A 1 374 ? -34.25 -17.109 -10.75 1 95.94 374 GLY A N 1
ATOM 2800 C CA . GLY A 1 374 ? -33.656 -16.625 -11.984 1 95.94 374 GLY A CA 1
ATOM 2801 C C . GLY A 1 374 ? -32.125 -16.625 -11.953 1 95.94 374 GLY A C 1
ATOM 2802 O O . GLY A 1 374 ? -31.516 -16.484 -10.883 1 95.94 374 GLY A O 1
ATOM 2803 N N . TYR A 1 375 ? -31.531 -16.812 -13.062 1 95.31 375 TYR A N 1
ATOM 2804 C CA . TYR A 1 375 ? -30.094 -16.703 -13.32 1 95.31 375 TYR A CA 1
ATOM 2805 C C . TYR A 1 375 ? -29.812 -15.609 -14.344 1 95.31 375 TYR A C 1
ATOM 2807 O O . TYR A 1 375 ? -30.031 -15.805 -15.547 1 95.31 375 TYR A O 1
ATOM 2815 N N . PHE A 1 376 ? -29.266 -14.547 -13.828 1 96.44 376 PHE A N 1
ATOM 2816 C CA . PHE A 1 376 ? -29.281 -13.328 -14.625 1 96.44 376 PHE A CA 1
ATOM 2817 C C . PHE A 1 376 ? -27.891 -12.727 -14.727 1 96.44 376 PHE A C 1
ATOM 2819 O O . PHE A 1 376 ? -27.078 -12.859 -13.805 1 96.44 376 PHE A O 1
ATOM 2826 N N . ARG A 1 377 ? -27.641 -12.156 -15.867 1 97.38 377 ARG A N 1
ATOM 2827 C CA . ARG A 1 377 ? -26.562 -11.172 -15.977 1 97.38 377 ARG A CA 1
ATOM 2828 C C . ARG A 1 377 ? -27.078 -9.773 -15.672 1 97.38 377 ARG A C 1
ATOM 2830 O O . ARG A 1 377 ? -27.938 -9.242 -16.391 1 97.38 377 ARG A O 1
ATOM 2837 N N . TRP A 1 378 ? -26.578 -9.164 -14.648 1 96.38 378 TRP A N 1
ATOM 2838 C CA . TRP A 1 378 ? -27.031 -7.832 -14.258 1 96.38 378 TRP A CA 1
ATOM 2839 C C . TRP A 1 378 ? -26.266 -6.754 -15.016 1 96.38 378 TRP A C 1
ATOM 2841 O O . TRP A 1 378 ? -25.469 -6.012 -14.422 1 96.38 378 TRP A O 1
ATOM 2851 N N . VAL A 1 379 ? -26.531 -6.566 -16.297 1 96 379 VAL A N 1
ATOM 2852 C CA . VAL A 1 379 ? -25.75 -5.793 -17.25 1 96 379 VAL A CA 1
ATOM 2853 C C . VAL A 1 379 ? -25.812 -4.312 -16.906 1 96 379 VAL A C 1
ATOM 2855 O O . VAL A 1 379 ? -24.906 -3.545 -17.25 1 96 379 VAL A O 1
ATOM 2858 N N . GLY A 1 380 ? -26.844 -3.842 -16.266 1 94.75 380 GLY A N 1
ATOM 2859 C CA . GLY A 1 380 ? -26.984 -2.439 -15.898 1 94.75 380 GLY A CA 1
ATOM 2860 C C . GLY A 1 380 ? -25.938 -1.984 -14.906 1 94.75 380 GLY A C 1
ATOM 2861 O O . GLY A 1 380 ? -25.594 -0.801 -14.852 1 94.75 380 GLY A O 1
ATOM 2862 N N . ILE A 1 381 ? -25.375 -2.887 -14.156 1 96.12 381 ILE A N 1
ATOM 2863 C CA . ILE A 1 381 ? -24.438 -2.562 -13.094 1 96.12 381 ILE A CA 1
ATOM 2864 C C . ILE A 1 381 ? -23.062 -2.277 -13.695 1 96.12 381 ILE A C 1
ATOM 2866 O O . ILE A 1 381 ? -22.266 -1.516 -13.133 1 96.12 381 ILE A O 1
ATOM 2870 N N . GLY A 1 382 ? -22.75 -2.863 -14.883 1 95.62 382 GLY A N 1
ATOM 2871 C CA . GLY A 1 382 ? -21.453 -2.703 -15.508 1 95.62 382 GLY A CA 1
ATOM 2872 C C . GLY A 1 382 ? -20.531 -3.885 -15.281 1 95.62 382 GLY A C 1
ATOM 2873 O O . GLY A 1 382 ? -20.859 -4.789 -14.508 1 95.62 382 GLY A O 1
ATOM 2874 N N . THR A 1 383 ? -19.344 -3.896 -15.898 1 96.25 383 THR A N 1
ATOM 2875 C CA . THR A 1 383 ? -18.391 -4.988 -15.789 1 96.25 383 THR A CA 1
ATOM 2876 C C . THR A 1 383 ? -17.734 -5.008 -14.406 1 96.25 383 THR A C 1
ATOM 2878 O O . THR A 1 383 ? -17.578 -3.959 -13.781 1 96.25 383 THR A O 1
ATOM 2881 N N . ARG A 1 384 ? -17.469 -6.199 -13.914 1 95.06 384 ARG A N 1
ATOM 2882 C CA . ARG A 1 384 ? -16.734 -6.344 -12.656 1 95.06 384 ARG A CA 1
ATOM 2883 C C . ARG A 1 384 ? -15.242 -6.117 -12.875 1 95.06 384 ARG A C 1
ATOM 2885 O O . ARG A 1 384 ? -14.555 -6.961 -13.453 1 95.06 384 ARG A O 1
ATOM 2892 N N . ASP A 1 385 ? -14.734 -4.988 -12.438 1 96.38 385 ASP A N 1
ATOM 2893 C CA . ASP A 1 385 ? -13.32 -4.648 -12.555 1 96.38 385 ASP A CA 1
ATOM 2894 C C . ASP A 1 385 ? -12.562 -5 -11.273 1 96.38 385 ASP A C 1
ATOM 2896 O O . ASP A 1 385 ? -12.992 -4.637 -10.172 1 96.38 385 ASP A O 1
ATOM 2900 N N . GLY A 1 386 ? -11.523 -5.805 -11.453 1 96 386 GLY A N 1
ATOM 2901 C CA . GLY A 1 386 ? -10.664 -6.164 -10.336 1 96 386 GLY A CA 1
ATOM 2902 C C . GLY A 1 386 ? -9.359 -5.391 -10.312 1 96 386 GLY A C 1
ATOM 2903 O O . GLY A 1 386 ? -8.594 -5.414 -11.281 1 96 386 GLY A O 1
ATOM 2904 N N . ASN A 1 387 ? -9.141 -4.605 -9.258 1 96.62 387 ASN A N 1
ATOM 2905 C CA . ASN A 1 387 ? -7.895 -3.891 -8.992 1 96.62 387 ASN A CA 1
ATOM 2906 C C . ASN A 1 387 ? -7.191 -4.426 -7.75 1 96.62 387 ASN A C 1
ATOM 2908 O O . ASN A 1 387 ? -7.758 -4.41 -6.656 1 96.62 387 ASN A O 1
ATOM 2912 N N . VAL A 1 388 ? -5.984 -4.891 -7.953 1 97.5 388 VAL A N 1
ATOM 2913 C CA . VAL A 1 388 ? -5.23 -5.465 -6.844 1 97.5 388 VAL A CA 1
ATOM 2914 C C . VAL A 1 388 ? -3.967 -4.648 -6.594 1 97.5 388 VAL A C 1
ATOM 2916 O O . VAL A 1 388 ? -3.189 -4.398 -7.52 1 97.5 388 VAL A O 1
ATOM 2919 N N . ASP A 1 389 ? -3.785 -4.184 -5.398 1 96.75 389 ASP A N 1
ATOM 2920 C CA . ASP A 1 389 ? -2.572 -3.5 -4.965 1 96.75 389 ASP A CA 1
ATOM 2921 C C . ASP A 1 389 ? -1.78 -4.359 -3.98 1 96.75 389 ASP A C 1
ATOM 2923 O O . ASP A 1 389 ? -2.254 -4.652 -2.881 1 96.75 389 ASP A O 1
ATOM 2927 N N . ASP A 1 390 ? -0.598 -4.746 -4.371 1 97.19 390 ASP A N 1
ATOM 2928 C CA . ASP A 1 390 ? 0.289 -5.543 -3.529 1 97.19 390 ASP A CA 1
ATOM 2929 C C . ASP A 1 390 ? 1.508 -4.734 -3.092 1 97.19 390 ASP A C 1
ATOM 2931 O O . ASP A 1 390 ? 2.178 -4.113 -3.922 1 97.19 390 ASP A O 1
ATOM 2935 N N . TYR A 1 391 ? 1.75 -4.738 -1.858 1 96.38 391 TYR A N 1
ATOM 2936 C CA . TYR A 1 391 ? 2.963 -4.145 -1.311 1 96.38 391 TYR A CA 1
ATOM 2937 C C . TYR A 1 391 ? 3.758 -5.168 -0.507 1 96.38 391 TYR A C 1
ATOM 2939 O O . TYR A 1 391 ? 3.197 -5.879 0.331 1 96.38 391 TYR A O 1
ATOM 2947 N N . ASN A 1 392 ? 4.992 -5.281 -0.761 1 97.69 392 ASN A N 1
ATOM 2948 C CA . ASN A 1 392 ? 5.902 -6.152 -0.028 1 97.69 392 ASN A CA 1
ATOM 2949 C C . ASN A 1 392 ? 7.137 -5.398 0.46 1 97.69 392 ASN A C 1
ATOM 2951 O O . ASN A 1 392 ? 7.816 -4.738 -0.328 1 97.69 392 ASN A O 1
ATOM 2955 N N . GLN A 1 393 ? 7.43 -5.438 1.707 1 97.38 393 GLN A N 1
ATOM 2956 C CA . GLN A 1 393 ? 8.633 -4.895 2.328 1 97.38 393 GLN A CA 1
ATOM 2957 C C . GLN A 1 393 ? 9.477 -6 2.955 1 97.38 393 GLN A C 1
ATOM 2959 O O . GLN A 1 393 ? 8.977 -6.781 3.771 1 97.38 393 GLN A O 1
ATOM 2964 N N . ASP A 1 394 ? 10.695 -6.023 2.617 1 98.06 394 ASP A N 1
ATOM 2965 C CA . ASP A 1 394 ? 11.625 -7.023 3.129 1 98.06 394 ASP A CA 1
ATOM 2966 C C . ASP A 1 394 ? 12.875 -6.367 3.723 1 98.06 394 ASP A C 1
ATOM 2968 O O . ASP A 1 394 ? 13.648 -5.73 3.006 1 98.06 394 ASP A O 1
ATOM 2972 N N . TYR A 1 395 ? 13.109 -6.5 5.012 1 97.5 395 TYR A N 1
ATOM 2973 C CA . TYR A 1 395 ? 14.227 -5.906 5.738 1 97.5 395 TYR A CA 1
ATOM 2974 C C . TYR A 1 395 ? 15.078 -6.984 6.395 1 97.5 395 TYR A C 1
ATOM 2976 O O . TYR A 1 395 ? 14.562 -7.855 7.098 1 97.5 395 TYR A O 1
ATOM 2984 N N . LEU A 1 396 ? 16.344 -6.957 6.141 1 97.69 396 LEU A N 1
ATOM 2985 C CA . LEU A 1 396 ? 17.312 -7.871 6.73 1 97.69 396 LEU A CA 1
ATOM 2986 C C . LEU A 1 396 ? 18.5 -7.105 7.293 1 97.69 396 LEU A C 1
ATOM 2988 O O . LEU A 1 396 ? 19.031 -6.195 6.648 1 97.69 396 LEU A O 1
ATOM 2992 N N . THR A 1 397 ? 18.938 -7.406 8.516 1 96.31 397 THR A N 1
ATOM 2993 C CA . THR A 1 397 ? 20.156 -6.848 9.109 1 96.31 397 THR A CA 1
ATOM 2994 C C . THR A 1 397 ? 20.844 -7.867 10.008 1 96.31 397 THR A C 1
ATOM 2996 O O . THR A 1 397 ? 20.188 -8.758 10.555 1 96.31 397 THR A O 1
ATOM 2999 N N . GLY A 1 398 ? 22.156 -7.801 10.023 1 96.69 398 GLY A N 1
ATOM 3000 C CA . GLY A 1 398 ? 22.875 -8.75 10.859 1 96.69 398 GLY A CA 1
ATOM 3001 C C . GLY A 1 398 ? 24.328 -8.406 11.023 1 96.69 398 GLY A C 1
ATOM 3002 O O . GLY A 1 398 ? 24.797 -7.367 10.555 1 96.69 398 GLY A O 1
ATOM 3003 N N . LEU A 1 399 ? 24.984 -9.227 11.828 1 97.38 399 LEU A N 1
ATOM 3004 C CA . LEU A 1 399 ? 26.422 -9.188 12.086 1 97.38 399 LEU A CA 1
ATOM 3005 C C . LEU A 1 399 ? 27.078 -10.523 11.742 1 97.38 399 LEU A C 1
ATOM 3007 O O . LEU A 1 399 ? 26.469 -11.578 11.938 1 97.38 399 LEU A O 1
ATOM 3011 N N . ARG A 1 400 ? 28.203 -10.492 11.195 1 97.06 400 ARG A N 1
ATOM 3012 C CA . ARG A 1 400 ? 29 -11.695 10.969 1 97.06 400 ARG A CA 1
ATOM 3013 C C . ARG A 1 400 ? 30.484 -11.438 11.203 1 97.06 400 ARG A C 1
ATOM 3015 O O . ARG A 1 400 ? 30.922 -10.289 11.164 1 97.06 400 ARG A O 1
ATOM 3022 N N . GLY A 1 401 ? 31.188 -12.547 11.5 1 96.38 401 GLY A N 1
ATOM 3023 C CA . GLY A 1 401 ? 32.594 -12.414 11.805 1 96.38 401 GLY A CA 1
ATOM 3024 C C . GLY A 1 401 ? 33.312 -13.742 11.938 1 96.38 401 GLY A C 1
ATOM 3025 O O . GLY A 1 401 ? 32.75 -14.789 11.586 1 96.38 401 GLY A O 1
ATOM 3026 N N . THR A 1 402 ? 34.531 -13.586 12.227 1 96 402 THR A N 1
ATOM 3027 C CA . THR A 1 402 ? 35.375 -14.758 12.438 1 96 402 THR A CA 1
ATOM 3028 C C . THR A 1 402 ? 35.938 -14.797 13.859 1 96 402 THR A C 1
ATOM 3030 O O . THR A 1 402 ? 36.094 -13.75 14.492 1 96 402 THR A O 1
ATOM 3033 N N . ILE A 1 403 ? 36.094 -16.016 14.344 1 95.56 403 ILE A N 1
ATOM 3034 C CA . ILE A 1 403 ? 36.688 -16.234 15.648 1 95.56 403 ILE A CA 1
ATOM 3035 C C . ILE A 1 403 ? 38.062 -16.906 15.477 1 95.56 403 ILE A C 1
ATOM 3037 O O . ILE A 1 403 ? 38.156 -18.109 15.266 1 95.56 403 ILE A O 1
ATOM 3041 N N . SER A 1 404 ? 39.094 -16.219 15.703 1 91.19 404 SER A N 1
ATOM 3042 C CA . SER A 1 404 ? 40.438 -16.688 15.477 1 91.19 404 SER A CA 1
ATOM 3043 C C . SER A 1 404 ? 40.781 -17.844 16.406 1 91.19 404 SER A C 1
ATOM 3045 O O . SER A 1 404 ? 41.469 -18.781 16.016 1 91.19 404 SER A O 1
ATOM 3047 N N . ALA A 1 405 ? 40.344 -17.797 17.562 1 90 405 ALA A N 1
ATOM 3048 C CA . ALA A 1 405 ? 40.656 -18.797 18.578 1 90 405 ALA A CA 1
ATOM 3049 C C . ALA A 1 405 ? 40.094 -20.156 18.219 1 90 405 ALA A C 1
ATOM 3051 O O . ALA A 1 405 ? 40.5 -21.188 18.734 1 90 405 ALA A O 1
ATOM 3052 N N . LEU A 1 406 ? 39.219 -20.156 17.391 1 90.88 406 LEU A N 1
ATOM 3053 C CA . LEU A 1 406 ? 38.562 -21.391 16.953 1 90.88 406 LEU A CA 1
ATOM 3054 C C . LEU A 1 406 ? 38.844 -21.672 15.484 1 90.88 406 LEU A C 1
ATOM 3056 O O . LEU A 1 406 ? 37.938 -21.891 14.703 1 90.88 406 LEU A O 1
ATOM 3060 N N . ASN A 1 407 ? 40.125 -21.453 15.086 1 89.44 407 ASN A N 1
ATOM 3061 C CA . ASN A 1 407 ? 40.594 -21.688 13.727 1 89.44 407 ASN A CA 1
ATOM 3062 C C . ASN A 1 407 ? 39.781 -20.906 12.703 1 89.44 407 ASN A C 1
ATOM 3064 O O . ASN A 1 407 ? 39.281 -21.484 11.727 1 89.44 407 ASN A O 1
ATOM 3068 N N . ASP A 1 408 ? 39.438 -19.75 13.008 1 90.25 408 ASP A N 1
ATOM 3069 C CA . ASP A 1 408 ? 38.719 -18.797 12.141 1 90.25 408 ASP A CA 1
ATOM 3070 C C . ASP A 1 408 ? 37.281 -19.281 11.859 1 90.25 408 ASP A C 1
ATOM 3072 O O . ASP A 1 408 ? 36.844 -19.25 10.719 1 90.25 408 ASP A O 1
ATOM 3076 N N . ALA A 1 409 ? 36.719 -19.797 12.945 1 95.06 409 ALA A N 1
ATOM 3077 C CA . ALA A 1 409 ? 35.281 -20.109 12.867 1 95.06 409 ALA A CA 1
ATOM 3078 C C . ALA A 1 409 ? 34.469 -18.891 12.422 1 95.06 409 ALA A C 1
ATOM 3080 O O . ALA A 1 409 ? 34.781 -17.766 12.836 1 95.06 409 ALA A O 1
ATOM 3081 N N . GLU A 1 410 ? 33.562 -19.141 11.539 1 95.75 410 GLU A N 1
ATOM 3082 C CA . GLU A 1 410 ? 32.719 -18.047 11.031 1 95.75 410 GLU A CA 1
ATOM 3083 C C . GLU A 1 410 ? 31.344 -18.078 11.664 1 95.75 410 GLU A C 1
ATOM 3085 O O . GLU A 1 410 ? 30.734 -19.156 11.766 1 95.75 410 GLU A O 1
ATOM 3090 N N . TRP A 1 411 ? 30.875 -16.953 12.109 1 96.81 411 TRP A N 1
ATOM 3091 C CA . TRP A 1 411 ? 29.547 -16.891 12.711 1 96.81 411 TRP A CA 1
ATOM 3092 C C . TRP A 1 411 ? 28.719 -15.766 12.094 1 96.81 411 TRP A C 1
ATOM 3094 O O . TRP A 1 411 ? 29.266 -14.844 11.484 1 96.81 411 TRP A O 1
ATOM 3104 N N . GLU A 1 412 ? 27.422 -15.922 12.172 1 97.31 412 GLU A N 1
ATOM 3105 C CA . GLU A 1 412 ? 26.469 -14.93 11.68 1 97.31 412 GLU A CA 1
ATOM 3106 C C . GLU A 1 412 ? 25.219 -14.898 12.539 1 97.31 412 GLU A C 1
ATOM 3108 O O . GLU A 1 412 ? 24.703 -15.945 12.953 1 97.31 412 GLU A O 1
ATOM 3113 N N . VAL A 1 413 ? 24.734 -13.703 12.906 1 98.19 413 VAL A N 1
ATOM 3114 C CA . VAL A 1 413 ? 23.438 -13.477 13.516 1 98.19 413 VAL A CA 1
ATOM 3115 C C . VAL A 1 413 ? 22.656 -12.445 12.703 1 98.19 413 VAL A C 1
ATOM 3117 O O . VAL A 1 413 ? 23.234 -11.484 12.188 1 98.19 413 VAL A O 1
ATOM 3120 N N . TYR A 1 414 ? 21.328 -12.68 12.453 1 97.69 414 TYR A N 1
ATOM 3121 C CA . TYR A 1 414 ? 20.594 -11.664 11.719 1 97.69 414 TYR A CA 1
ATOM 3122 C C . TYR A 1 414 ? 19.125 -11.641 12.156 1 97.69 414 TYR A C 1
ATOM 3124 O O . TYR A 1 414 ? 18.641 -12.602 12.758 1 97.69 414 TYR A O 1
ATOM 3132 N N . TYR A 1 415 ? 18.5 -10.547 11.992 1 98 415 TYR A N 1
ATOM 3133 C CA . TYR A 1 415 ? 17.062 -10.305 12.102 1 98 415 TYR A CA 1
ATOM 3134 C C . TYR A 1 415 ? 16.453 -10.031 10.734 1 98 415 TYR A C 1
ATOM 3136 O O . TYR A 1 415 ? 17 -9.25 9.945 1 98 415 TYR A O 1
ATOM 3144 N N . HIS A 1 416 ? 15.367 -10.719 10.414 1 98.31 416 HIS A N 1
ATOM 3145 C CA . HIS A 1 416 ? 14.664 -10.617 9.141 1 98.31 416 HIS A CA 1
ATOM 3146 C C . HIS A 1 416 ? 13.188 -10.281 9.352 1 98.31 416 HIS A C 1
ATOM 3148 O O . HIS A 1 416 ? 12.492 -10.984 10.078 1 98.31 416 HIS A O 1
ATOM 3154 N N . HIS A 1 417 ? 12.734 -9.156 8.766 1 97.75 417 HIS A N 1
ATOM 3155 C CA . HIS A 1 417 ? 11.359 -8.688 8.867 1 97.75 417 HIS A CA 1
ATOM 3156 C C . HIS A 1 417 ? 10.734 -8.5 7.492 1 97.75 417 HIS A C 1
ATOM 3158 O O . HIS A 1 417 ? 11.289 -7.797 6.645 1 97.75 417 HIS A O 1
ATOM 3164 N N . ASN A 1 418 ? 9.617 -9.148 7.285 1 98 418 ASN A N 1
ATOM 3165 C CA . ASN A 1 418 ? 8.891 -9.016 6.023 1 98 418 ASN A CA 1
ATOM 3166 C C . ASN A 1 418 ? 7.43 -8.641 6.25 1 98 418 ASN A C 1
ATOM 3168 O O . ASN A 1 418 ? 6.785 -9.172 7.156 1 98 418 ASN A O 1
ATOM 3172 N N . ILE A 1 419 ? 6.906 -7.711 5.508 1 97.38 419 ILE A N 1
ATOM 3173 C CA . ILE A 1 419 ? 5.504 -7.305 5.523 1 97.38 419 ILE A CA 1
ATOM 3174 C C . ILE A 1 419 ? 4.918 -7.41 4.117 1 97.38 419 ILE A C 1
ATOM 3176 O O . ILE A 1 419 ? 5.418 -6.781 3.182 1 97.38 419 ILE A O 1
ATOM 3180 N N . ALA A 1 420 ? 3.908 -8.188 3.98 1 97.56 420 ALA A N 1
ATOM 3181 C CA . ALA A 1 420 ? 3.09 -8.203 2.77 1 97.56 420 ALA A CA 1
ATOM 3182 C C . ALA A 1 420 ? 1.7 -7.633 3.039 1 97.56 420 ALA A C 1
ATOM 3184 O O . ALA A 1 420 ? 1.018 -8.062 3.973 1 97.56 420 ALA A O 1
ATOM 3185 N N . ASP A 1 421 ? 1.299 -6.66 2.322 1 97.31 421 ASP A N 1
ATOM 3186 C CA . ASP A 1 421 ? 0.001 -5.996 2.408 1 97.31 421 ASP A CA 1
ATOM 3187 C C . ASP A 1 421 ? -0.688 -5.957 1.047 1 97.31 421 ASP A C 1
ATOM 3189 O O . ASP A 1 421 ? -0.295 -5.188 0.168 1 97.31 421 ASP A O 1
ATOM 3193 N N . ASN A 1 422 ? -1.697 -6.758 0.933 1 97.69 422 ASN A N 1
ATOM 3194 C CA . ASN A 1 422 ? -2.398 -6.875 -0.342 1 97.69 422 ASN A CA 1
ATOM 3195 C C . ASN A 1 422 ? -3.852 -6.426 -0.227 1 97.69 422 ASN A C 1
ATOM 3197 O O . ASN A 1 422 ? -4.535 -6.758 0.744 1 97.69 422 ASN A O 1
ATOM 3201 N N . LYS A 1 423 ? -4.273 -5.609 -1.154 1 97.94 423 LYS A N 1
ATOM 3202 C CA . LYS A 1 423 ? -5.672 -5.207 -1.257 1 97.94 423 LYS A CA 1
ATOM 3203 C C . LYS A 1 423 ? -6.27 -5.625 -2.596 1 97.94 423 LYS A C 1
ATOM 3205 O O . LYS A 1 423 ? -5.762 -5.25 -3.654 1 97.94 423 LYS A O 1
ATOM 3210 N N . SER A 1 424 ? -7.258 -6.441 -2.529 1 96.81 424 SER A N 1
ATOM 3211 C CA . SER A 1 424 ? -8.031 -6.801 -3.715 1 96.81 424 SER A CA 1
ATOM 3212 C C . SER A 1 424 ? -9.383 -6.105 -3.723 1 96.81 424 SER A C 1
ATOM 3214 O O . SER A 1 424 ? -10.211 -6.34 -2.838 1 96.81 424 SER A O 1
ATOM 3216 N N . ILE A 1 425 ? -9.609 -5.324 -4.715 1 97.19 425 ILE A N 1
ATOM 3217 C CA . ILE A 1 425 ? -10.812 -4.508 -4.793 1 97.19 425 ILE A CA 1
ATOM 3218 C C . ILE A 1 425 ? -11.594 -4.855 -6.062 1 97.19 425 ILE A C 1
ATOM 3220 O O . ILE A 1 425 ? -11.055 -4.754 -7.172 1 97.19 425 ILE A O 1
ATOM 3224 N N . GLY A 1 426 ? -12.82 -5.324 -5.863 1 96.38 426 GLY A N 1
ATOM 3225 C CA . GLY A 1 426 ? -13.742 -5.555 -6.965 1 96.38 426 GLY A CA 1
ATOM 3226 C C . GLY A 1 426 ? -14.828 -4.5 -7.062 1 96.38 426 GLY A C 1
ATOM 3227 O O . GLY A 1 426 ? -15.477 -4.176 -6.066 1 96.38 426 GLY A O 1
ATOM 3228 N N . GLU A 1 427 ? -15.031 -3.992 -8.266 1 94.5 427 GLU A N 1
ATOM 3229 C CA . GLU A 1 427 ? -16.062 -2.988 -8.469 1 94.5 427 GLU A CA 1
ATOM 3230 C C . GLU A 1 427 ? -17.234 -3.557 -9.281 1 94.5 427 GLU A C 1
ATOM 3232 O O . GLU A 1 427 ? -17.047 -4.445 -10.109 1 94.5 427 GLU A O 1
ATOM 3237 N N . TYR A 1 428 ? -18.453 -3.133 -8.984 1 93.88 428 TYR A N 1
ATOM 3238 C CA . TYR A 1 428 ? -19.672 -3.344 -9.742 1 93.88 428 TYR A CA 1
ATOM 3239 C C . TYR A 1 428 ? -20.156 -4.781 -9.602 1 93.88 428 TYR A C 1
ATOM 3241 O O . TYR A 1 428 ? -20.5 -5.426 -10.594 1 93.88 428 TYR A O 1
ATOM 3249 N N . TYR A 1 429 ? -20.109 -5.309 -8.445 1 96.38 429 TYR A N 1
ATOM 3250 C CA . TYR A 1 429 ? -20.797 -6.551 -8.117 1 96.38 429 TYR A CA 1
ATOM 3251 C C . TYR A 1 429 ? -22.25 -6.285 -7.719 1 96.38 429 TYR A C 1
ATOM 3253 O O . TYR A 1 429 ? -22.641 -5.133 -7.523 1 96.38 429 TYR A O 1
ATOM 3261 N N . LEU A 1 430 ? -23.016 -7.336 -7.676 1 97.31 430 LEU A N 1
ATOM 3262 C CA . LEU A 1 430 ? -24.406 -7.176 -7.281 1 97.31 430 LEU A CA 1
ATOM 3263 C C . LEU A 1 430 ? -24.547 -7.188 -5.766 1 97.31 430 LEU A C 1
ATOM 3265 O O . LEU A 1 430 ? -24.047 -8.094 -5.098 1 97.31 430 LEU A O 1
ATOM 3269 N N . SER A 1 431 ? -25.156 -6.219 -5.211 1 97.38 431 SER A N 1
ATOM 3270 C CA . SER A 1 431 ? -25.594 -6.215 -3.818 1 97.38 431 SER A CA 1
ATOM 3271 C C . SER A 1 431 ? -26.984 -6.82 -3.674 1 97.38 431 SER A C 1
ATOM 3273 O O . SER A 1 431 ? -27.984 -6.195 -4.047 1 97.38 431 SER A O 1
ATOM 3275 N N . TYR A 1 432 ? -27.078 -7.969 -3.082 1 95.88 432 TYR A N 1
ATOM 3276 C CA . TYR A 1 432 ? -28.391 -8.555 -2.803 1 95.88 432 TYR A CA 1
ATOM 3277 C C . TYR A 1 432 ? -29.172 -7.68 -1.836 1 95.88 432 TYR A C 1
ATOM 3279 O O . TYR A 1 432 ? -30.406 -7.594 -1.928 1 95.88 432 TYR A O 1
ATOM 3287 N N . SER A 1 433 ? -28.422 -7.086 -0.898 1 96.31 433 SER A N 1
ATOM 3288 C CA . SER A 1 433 ? -29.094 -6.172 0.025 1 96.31 433 SER A CA 1
ATOM 3289 C C . SER A 1 433 ? -29.609 -4.938 -0.703 1 96.31 433 SER A C 1
ATOM 3291 O O . SER A 1 433 ? -30.688 -4.438 -0.382 1 96.31 433 SER A O 1
ATOM 3293 N N . GLY A 1 434 ? -28.875 -4.473 -1.638 1 96.56 434 GLY A N 1
ATOM 3294 C CA . GLY A 1 434 ? -29.344 -3.363 -2.453 1 96.56 434 GLY A CA 1
ATOM 3295 C C . GLY A 1 434 ? -30.562 -3.701 -3.268 1 96.56 434 GLY A C 1
ATOM 3296 O O . GLY A 1 434 ? -31.453 -2.863 -3.438 1 96.56 434 GLY A O 1
ATOM 3297 N N . LEU A 1 435 ? -30.562 -4.871 -3.834 1 94.69 435 LEU A N 1
ATOM 3298 C CA . LEU A 1 435 ? -31.75 -5.363 -4.531 1 94.69 435 LEU A CA 1
ATOM 3299 C C . LEU A 1 435 ? -32.969 -5.383 -3.605 1 94.69 435 LEU A C 1
ATOM 3301 O O . LEU A 1 435 ? -34.031 -4.922 -3.977 1 94.69 435 LEU A O 1
ATOM 3305 N N . ALA A 1 436 ? -32.781 -5.895 -2.428 1 92.88 436 ALA A N 1
ATOM 3306 C CA . ALA A 1 436 ? -33.844 -5.93 -1.434 1 92.88 436 ALA A CA 1
ATOM 3307 C C . ALA A 1 436 ? -34.312 -4.52 -1.078 1 92.88 436 ALA A C 1
ATOM 3309 O O . ALA A 1 436 ? -35.5 -4.281 -0.892 1 92.88 436 ALA A O 1
ATOM 3310 N N . TYR A 1 437 ? -33.344 -3.674 -0.891 1 95.12 437 TYR A N 1
ATOM 3311 C CA . TYR A 1 437 ? -33.656 -2.281 -0.592 1 95.12 437 TYR A CA 1
ATOM 3312 C C . TYR A 1 437 ? -34.562 -1.679 -1.673 1 95.12 437 TYR A C 1
ATOM 3314 O O . TYR A 1 437 ? -35.531 -1.002 -1.37 1 95.12 437 TYR A O 1
ATOM 3322 N N . ASN A 1 438 ? -34.188 -1.875 -2.965 1 94.75 438 ASN A N 1
ATOM 3323 C CA . ASN A 1 438 ? -35 -1.398 -4.074 1 94.75 438 ASN A CA 1
ATOM 3324 C C . ASN A 1 438 ? -36.406 -1.961 -4.012 1 94.75 438 ASN A C 1
ATOM 3326 O O . ASN A 1 438 ? -37.406 -1.224 -4.176 1 94.75 438 ASN A O 1
ATOM 3330 N N . GLU A 1 439 ? -36.5 -3.211 -3.789 1 88.5 439 GLU A N 1
ATOM 3331 C CA . GLU A 1 439 ? -37.812 -3.871 -3.734 1 88.5 439 GLU A CA 1
ATOM 3332 C C . GLU A 1 439 ? -38.656 -3.361 -2.559 1 88.5 439 GLU A C 1
ATOM 3334 O O . GLU A 1 439 ? -39.844 -3.082 -2.707 1 88.5 439 GLU A O 1
ATOM 3339 N N . ALA A 1 440 ? -38 -3.25 -1.447 1 85.88 440 ALA A N 1
ATOM 3340 C CA . ALA A 1 440 ? -38.688 -2.801 -0.239 1 85.88 440 ALA A CA 1
ATOM 3341 C C . ALA A 1 440 ? -39.188 -1.372 -0.396 1 85.88 440 ALA A C 1
ATOM 3343 O O . ALA A 1 440 ? -40.219 -1.002 0.193 1 85.88 440 ALA A O 1
ATOM 3344 N N . ASN A 1 441 ? -38.562 -0.603 -1.227 1 90.56 441 ASN A N 1
ATOM 3345 C CA . ASN A 1 441 ? -38.906 0.81 -1.333 1 90.56 441 ASN A CA 1
ATOM 3346 C C . ASN A 1 441 ? -39.594 1.122 -2.67 1 90.56 441 ASN A C 1
ATOM 3348 O O . ASN A 1 441 ? -39.781 2.289 -3.014 1 90.56 441 ASN A O 1
ATOM 3352 N N . GLY A 1 442 ? -39.875 0.145 -3.459 1 90.38 442 GLY A N 1
ATOM 3353 C CA . GLY A 1 442 ? -40.562 0.322 -4.727 1 90.38 442 GLY A CA 1
ATOM 3354 C C . GLY A 1 442 ? -39.719 1.091 -5.75 1 90.38 442 GLY A C 1
ATOM 3355 O O . GLY A 1 442 ? -40.281 1.858 -6.543 1 90.38 442 GLY A O 1
ATOM 3356 N N . ILE A 1 443 ? -38.438 0.925 -5.672 1 94.88 443 ILE A N 1
ATOM 3357 C CA . ILE A 1 443 ? -37.562 1.613 -6.609 1 94.88 443 ILE A CA 1
ATOM 3358 C C . ILE A 1 443 ? -37.375 0.76 -7.859 1 94.88 443 ILE A C 1
ATOM 3360 O O . ILE A 1 443 ? -37.031 -0.425 -7.766 1 94.88 443 ILE A O 1
ATOM 3364 N N . ASP A 1 444 ? -37.5 1.407 -9.016 1 94.06 444 ASP A N 1
ATOM 3365 C CA . ASP A 1 444 ? -37.312 0.717 -10.289 1 94.06 444 ASP A CA 1
ATOM 3366 C C . ASP A 1 444 ? -35.906 0.194 -10.461 1 94.06 444 ASP A C 1
ATOM 3368 O O . ASP A 1 444 ? -34.938 0.965 -10.406 1 94.06 444 ASP A O 1
ATOM 3372 N N . LEU A 1 445 ? -35.812 -1.104 -10.734 1 92.69 445 LEU A N 1
ATOM 3373 C CA . LEU A 1 445 ? -34.5 -1.732 -10.812 1 92.69 445 LEU A CA 1
ATOM 3374 C C . LEU A 1 445 ? -33.719 -1.197 -11.992 1 92.69 445 LEU A C 1
ATOM 3376 O O . LEU A 1 445 ? -32.469 -1.293 -12.016 1 92.69 445 LEU A O 1
ATOM 3380 N N . GLY A 1 446 ? -34.344 -0.67 -13.023 1 92.31 446 GLY A N 1
ATOM 3381 C CA . GLY A 1 446 ? -33.688 -0.165 -14.211 1 92.31 446 GLY A CA 1
ATOM 3382 C C . GLY A 1 446 ? -33.344 1.313 -14.133 1 92.31 446 GLY A C 1
ATOM 3383 O O . GLY A 1 446 ? -32.656 1.846 -14.992 1 92.31 446 GLY A O 1
ATOM 3384 N N . SER A 1 447 ? -33.844 1.981 -13.055 1 95.5 447 SER A N 1
ATOM 3385 C CA . SER A 1 447 ? -33.531 3.396 -12.875 1 95.5 447 SER A CA 1
ATOM 3386 C C . SER A 1 447 ? -32.094 3.594 -12.445 1 95.5 447 SER A C 1
ATOM 3388 O O . SER A 1 447 ? -31.438 2.646 -12.016 1 95.5 447 SER A O 1
ATOM 3390 N N . GLU A 1 448 ? -31.641 4.793 -12.68 1 94.75 448 GLU A N 1
ATOM 3391 C CA . GLU A 1 448 ? -30.281 5.102 -12.25 1 94.75 448 GLU A CA 1
ATOM 3392 C C . GLU A 1 448 ? -30.094 4.82 -10.758 1 94.75 448 GLU A C 1
ATOM 3394 O O . GLU A 1 448 ? -29.094 4.223 -10.352 1 94.75 448 GLU A O 1
ATOM 3399 N N . ALA A 1 449 ? -31.016 5.227 -9.953 1 95.38 449 ALA A N 1
ATOM 3400 C CA . ALA A 1 449 ? -30.953 4.98 -8.516 1 95.38 449 ALA A CA 1
ATOM 3401 C C . ALA A 1 449 ? -30.984 3.486 -8.211 1 95.38 449 ALA A C 1
ATOM 3403 O O . ALA A 1 449 ? -30.25 3.006 -7.344 1 95.38 449 ALA A O 1
ATOM 3404 N N . GLY A 1 450 ? -31.922 2.812 -8.883 1 96.88 450 GLY A N 1
ATOM 3405 C CA . GLY A 1 450 ? -32.031 1.376 -8.68 1 96.88 450 GLY A CA 1
ATOM 3406 C C . GLY A 1 450 ? -30.719 0.644 -9 1 96.88 450 GLY A C 1
ATOM 3407 O O . GLY A 1 450 ? -30.297 -0.227 -8.234 1 96.88 450 GLY A O 1
ATOM 3408 N N . ILE A 1 451 ? -30.141 1.028 -10.109 1 97.19 451 ILE A N 1
ATOM 3409 C CA . ILE A 1 451 ? -28.875 0.406 -10.523 1 97.19 451 ILE A CA 1
ATOM 3410 C C . ILE A 1 451 ? -27.781 0.732 -9.508 1 97.19 451 ILE A C 1
ATOM 3412 O O . ILE A 1 451 ? -27.031 -0.152 -9.086 1 97.19 451 ILE A O 1
ATOM 3416 N N . ASN A 1 452 ? -27.719 1.95 -9.07 1 95.81 452 ASN A N 1
ATOM 3417 C CA . ASN A 1 452 ? -26.703 2.371 -8.117 1 95.81 452 ASN A CA 1
ATOM 3418 C C . ASN A 1 452 ? -26.844 1.647 -6.781 1 95.81 452 ASN A C 1
ATOM 3420 O O . ASN A 1 452 ? -25.859 1.282 -6.152 1 95.81 452 ASN A O 1
ATOM 3424 N N . ASN A 1 453 ? -28.078 1.437 -6.375 1 97.12 453 ASN A N 1
ATOM 3425 C CA . ASN A 1 453 ? -28.328 0.734 -5.121 1 97.12 453 ASN A CA 1
ATOM 3426 C C . ASN A 1 453 ? -27.859 -0.715 -5.184 1 97.12 453 ASN A C 1
ATOM 3428 O O . ASN A 1 453 ? -27.5 -1.305 -4.16 1 97.12 453 ASN A O 1
ATOM 3432 N N . MET A 1 454 ? -27.844 -1.218 -6.371 1 97.31 454 MET A N 1
ATOM 3433 C CA . MET A 1 454 ? -27.5 -2.631 -6.535 1 97.31 454 MET A CA 1
ATOM 3434 C C . MET A 1 454 ? -26.016 -2.812 -6.773 1 97.31 454 MET A C 1
ATOM 3436 O O . MET A 1 454 ? -25.516 -3.941 -6.82 1 97.31 454 MET A O 1
ATOM 3440 N N . LYS A 1 455 ? -25.25 -1.748 -6.859 1 96.94 455 LYS A N 1
ATOM 3441 C CA . LYS A 1 455 ? -23.812 -1.847 -7.039 1 96.94 455 LYS A CA 1
ATOM 3442 C C . LYS A 1 455 ? -23.109 -2.105 -5.711 1 96.94 455 LYS A C 1
ATOM 3444 O O . LYS A 1 455 ? -23.453 -1.509 -4.691 1 96.94 455 LYS A O 1
ATOM 3449 N N . ALA A 1 456 ? -22.188 -3.016 -5.734 1 96.88 456 ALA A N 1
ATOM 3450 C CA . ALA A 1 456 ? -21.359 -3.291 -4.566 1 96.88 456 ALA A CA 1
ATOM 3451 C C . ALA A 1 456 ? -19.875 -3.254 -4.926 1 96.88 456 ALA A C 1
ATOM 3453 O O . ALA A 1 456 ? -19.484 -3.668 -6.02 1 96.88 456 ALA A O 1
ATOM 3454 N N . THR A 1 457 ? -19.062 -2.707 -4.043 1 96.75 457 THR A N 1
ATOM 3455 C CA . THR A 1 457 ? -17.609 -2.83 -4.066 1 96.75 457 THR A CA 1
ATOM 3456 C C . THR A 1 457 ? -17.141 -3.885 -3.068 1 96.75 457 THR A C 1
ATOM 3458 O O . THR A 1 457 ? -17.516 -3.846 -1.895 1 96.75 457 THR A O 1
ATOM 3461 N N . THR A 1 458 ? -16.375 -4.832 -3.52 1 96.56 458 THR A N 1
ATOM 3462 C CA . THR A 1 458 ? -15.828 -5.844 -2.617 1 96.56 458 THR A CA 1
ATOM 3463 C C . THR A 1 458 ? -14.391 -5.516 -2.246 1 96.56 458 THR A C 1
ATOM 3465 O O . THR A 1 458 ? -13.688 -4.828 -2.994 1 96.56 458 THR A O 1
ATOM 3468 N N . LEU A 1 459 ? -14 -5.93 -1.091 1 97 459 LEU A N 1
ATOM 3469 C CA . LEU A 1 459 ? -12.641 -5.727 -0.59 1 97 459 LEU A CA 1
ATOM 3470 C C . LEU A 1 459 ? -12.141 -6.965 0.143 1 97 459 LEU A C 1
ATOM 3472 O O . LEU A 1 459 ? -12.844 -7.512 0.999 1 97 459 LEU A O 1
ATOM 3476 N N . THR A 1 460 ? -11.016 -7.41 -0.207 1 96.06 460 THR A N 1
ATOM 3477 C CA . THR A 1 460 ? -10.25 -8.383 0.568 1 96.06 460 THR A CA 1
ATOM 3478 C C . THR A 1 460 ? -8.922 -7.785 1.023 1 96.06 460 THR A C 1
ATOM 3480 O O . THR A 1 460 ? -8.141 -7.301 0.204 1 96.06 460 THR A O 1
ATOM 3483 N N . GLN A 1 461 ? -8.711 -7.805 2.295 1 96.19 461 GLN A N 1
ATOM 3484 C CA . GLN A 1 461 ? -7.465 -7.34 2.885 1 96.19 461 GLN A CA 1
ATOM 3485 C C . GLN A 1 461 ? -6.57 -8.508 3.277 1 96.19 461 GLN A C 1
ATOM 3487 O O . GLN A 1 461 ? -6.871 -9.242 4.223 1 96.19 461 GLN A O 1
ATOM 3492 N N . GLY A 1 462 ? -5.512 -8.656 2.547 1 96.19 462 GLY A N 1
ATOM 3493 C CA . GLY A 1 462 ? -4.527 -9.672 2.898 1 96.19 462 GLY A CA 1
ATOM 3494 C C . GLY A 1 462 ? -3.311 -9.102 3.6 1 96.19 462 GLY A C 1
ATOM 3495 O O . GLY A 1 462 ? -2.771 -8.07 3.184 1 96.19 462 GLY A O 1
ATOM 3496 N N . SER A 1 463 ? -2.908 -9.734 4.668 1 96.31 463 SER A N 1
ATOM 3497 C CA . SER A 1 463 ? -1.725 -9.312 5.41 1 96.31 463 SER A CA 1
ATOM 3498 C C . SER A 1 463 ? -0.899 -10.508 5.863 1 96.31 463 SER A C 1
ATOM 3500 O O . SER A 1 463 ? -1.454 -11.531 6.27 1 96.31 463 SER A O 1
ATOM 3502 N N . ALA A 1 464 ? 0.363 -10.414 5.684 1 96.88 464 ALA A N 1
ATOM 3503 C CA . ALA A 1 464 ? 1.321 -11.375 6.219 1 96.88 464 ALA A CA 1
ATOM 3504 C C . ALA A 1 464 ? 2.535 -10.672 6.812 1 96.88 464 ALA A C 1
ATOM 3506 O O . ALA A 1 464 ? 3.164 -9.844 6.148 1 96.88 464 ALA A O 1
ATOM 3507 N N . ILE A 1 465 ? 2.83 -10.945 8.039 1 96.69 465 ILE A N 1
ATOM 3508 C CA . ILE A 1 465 ? 3.988 -10.398 8.742 1 96.69 465 ILE A CA 1
ATOM 3509 C C . ILE A 1 465 ? 4.902 -11.531 9.188 1 96.69 465 ILE A C 1
ATOM 3511 O O . ILE A 1 465 ? 4.441 -12.523 9.766 1 96.69 465 ILE A O 1
ATOM 3515 N N . PHE A 1 466 ? 6.152 -11.414 8.875 1 97.81 466 PHE A N 1
ATOM 3516 C CA . PHE A 1 466 ? 7.164 -12.414 9.188 1 97.81 466 PHE A CA 1
ATOM 3517 C C . PHE A 1 466 ? 8.312 -11.797 9.977 1 97.81 466 PHE A C 1
ATOM 3519 O O . PHE A 1 466 ? 8.922 -10.82 9.531 1 97.81 466 PHE A O 1
ATOM 3526 N N . ASP A 1 467 ? 8.641 -12.297 11.18 1 97.88 467 ASP A N 1
ATOM 3527 C CA . ASP A 1 467 ? 9.781 -11.938 12.016 1 97.88 467 ASP A CA 1
ATOM 3528 C C . ASP A 1 467 ? 10.664 -13.148 12.297 1 97.88 467 ASP A C 1
ATOM 3530 O O . ASP A 1 467 ? 10.211 -14.133 12.883 1 97.88 467 ASP A O 1
ATOM 3534 N N . GLN A 1 468 ? 11.914 -13.016 11.938 1 98.38 468 GLN A N 1
ATOM 3535 C CA . GLN A 1 468 ? 12.82 -14.141 12.094 1 98.38 468 GLN A CA 1
ATOM 3536 C C . GLN A 1 468 ? 14.125 -13.711 12.766 1 98.38 468 GLN A C 1
ATOM 3538 O O . GLN A 1 468 ? 14.68 -12.664 12.438 1 98.38 468 GLN A O 1
ATOM 3543 N N . TYR A 1 469 ? 14.602 -14.484 13.734 1 98.31 469 TYR A N 1
ATOM 3544 C CA . TYR A 1 469 ? 15.922 -14.422 14.352 1 98.31 469 TYR A CA 1
ATOM 3545 C C . TYR A 1 469 ? 16.734 -15.68 14.039 1 98.31 469 TYR A C 1
ATOM 3547 O O . TYR A 1 469 ? 16.234 -16.797 14.188 1 98.31 469 TYR A O 1
ATOM 3555 N N . ASN A 1 470 ? 17.891 -15.477 13.555 1 98.31 470 ASN A N 1
ATOM 3556 C CA . ASN A 1 470 ? 18.766 -16.594 13.18 1 98.31 470 ASN A CA 1
ATOM 3557 C C . ASN A 1 470 ? 20.188 -16.406 13.703 1 98.31 470 ASN A C 1
ATOM 3559 O O . ASN A 1 470 ? 20.688 -15.281 13.727 1 98.31 470 ASN A O 1
ATOM 3563 N N . ALA A 1 471 ? 20.812 -17.5 14.148 1 98.5 471 ALA A N 1
ATOM 3564 C CA . ALA A 1 471 ? 22.203 -17.531 14.57 1 98.5 471 ALA A CA 1
ATOM 3565 C C . ALA A 1 471 ? 22.875 -18.828 14.125 1 98.5 471 ALA A C 1
ATOM 3567 O O . ALA A 1 471 ? 22.266 -19.891 14.156 1 98.5 471 ALA A O 1
ATOM 3568 N N . GLY A 1 472 ? 24.125 -18.766 13.656 1 97.75 472 GLY A N 1
ATOM 3569 C CA . GLY A 1 472 ? 24.859 -19.953 13.25 1 97.75 472 GLY A CA 1
ATOM 3570 C C . GLY A 1 472 ? 26.375 -19.781 13.328 1 97.75 472 GLY A C 1
ATOM 3571 O O . GLY A 1 472 ? 26.859 -18.641 13.352 1 97.75 472 GLY A O 1
ATOM 3572 N N . ILE A 1 473 ? 27.062 -20.875 13.391 1 97.62 473 ILE A N 1
ATOM 3573 C CA . ILE A 1 473 ? 28.516 -20.875 13.438 1 97.62 473 ILE A CA 1
ATOM 3574 C C . ILE A 1 473 ? 29.062 -22.078 12.656 1 97.62 473 ILE A C 1
ATOM 3576 O O . ILE A 1 473 ? 28.516 -23.188 12.75 1 97.62 473 ILE A O 1
ATOM 3580 N N . GLY A 1 474 ? 29.953 -21.859 11.82 1 96.31 474 GLY A N 1
ATOM 3581 C CA . GLY A 1 474 ? 30.703 -22.875 11.086 1 96.31 474 GLY A CA 1
ATOM 3582 C C . GLY A 1 474 ? 32.156 -23 11.547 1 96.31 474 GLY A C 1
ATOM 3583 O O . GLY A 1 474 ? 32.781 -22 11.836 1 96.31 474 GLY A O 1
ATOM 3584 N N . PHE A 1 475 ? 32.625 -24.25 11.68 1 95 475 PHE A N 1
ATOM 3585 C CA . PHE A 1 475 ? 33.969 -24.484 12.156 1 95 475 PHE A CA 1
ATOM 3586 C C . PHE A 1 475 ? 34.5 -25.812 11.633 1 95 475 PHE A C 1
ATOM 3588 O O . PHE A 1 475 ? 33.719 -26.688 11.227 1 95 475 PHE A O 1
ATOM 3595 N N . ASP A 1 476 ? 35.719 -25.938 11.594 1 93.44 476 ASP A N 1
ATOM 3596 C CA . ASP A 1 476 ? 36.406 -27.188 11.234 1 93.44 476 ASP A CA 1
ATOM 3597 C C . ASP A 1 476 ? 36.875 -27.922 12.484 1 93.44 476 ASP A C 1
ATOM 3599 O O . ASP A 1 476 ? 37.344 -27.297 13.438 1 93.44 476 ASP A O 1
ATOM 3603 N N . ALA A 1 477 ? 36.594 -29.188 12.461 1 92.06 477 ALA A N 1
ATOM 3604 C CA . ALA A 1 477 ? 37.125 -29.969 13.578 1 92.06 477 ALA A CA 1
ATOM 3605 C C . ALA A 1 477 ? 37.5 -31.375 13.125 1 92.06 477 ALA A C 1
ATOM 3607 O O . ALA A 1 477 ? 36.781 -32 12.359 1 92.06 477 ALA A O 1
ATOM 3608 N N . PHE A 1 478 ? 38.656 -31.797 13.5 1 91.12 478 PHE A N 1
ATOM 3609 C CA . PHE A 1 478 ? 39.281 -33.094 13.273 1 91.12 478 PHE A CA 1
ATOM 3610 C C . PHE A 1 478 ? 39.562 -33.312 11.789 1 91.12 478 PHE A C 1
ATOM 3612 O O . PHE A 1 478 ? 39.125 -32.531 10.945 1 91.12 478 PHE A O 1
ATOM 3619 N N . GLU A 1 479 ? 40.344 -34.375 11.438 1 93.88 479 GLU A N 1
ATOM 3620 C CA . GLU A 1 479 ? 40.781 -34.625 10.07 1 93.88 479 GLU A CA 1
ATOM 3621 C C . GLU A 1 479 ? 40.5 -36.062 9.656 1 93.88 479 GLU A C 1
ATOM 3623 O O . GLU A 1 479 ? 40.656 -37 10.469 1 93.88 479 GLU A O 1
ATOM 3628 N N . LEU A 1 480 ? 40.031 -36.156 8.477 1 96 480 LEU A N 1
ATOM 3629 C CA . LEU A 1 480 ? 39.938 -37.469 7.801 1 96 480 LEU A CA 1
ATOM 3630 C C . LEU A 1 480 ? 40.969 -37.531 6.656 1 96 480 LEU A C 1
ATOM 3632 O O . LEU A 1 480 ? 41.594 -36.562 6.316 1 96 480 LEU A O 1
ATOM 3636 N N . PRO A 1 481 ? 41.125 -38.719 6.102 1 95.31 481 PRO A N 1
ATOM 3637 C CA . PRO A 1 481 ? 42.125 -38.844 5.031 1 95.31 481 PRO A CA 1
ATOM 3638 C C . PRO A 1 481 ? 41.938 -37.812 3.914 1 95.31 481 PRO A C 1
ATOM 3640 O O . PRO A 1 481 ? 42.906 -37.406 3.27 1 95.31 481 PRO A O 1
ATOM 3643 N N . GLY A 1 482 ? 40.781 -37.406 3.723 1 93.25 482 GLY A N 1
ATOM 3644 C CA . GLY A 1 482 ? 40.5 -36.438 2.658 1 93.25 482 GLY A CA 1
ATOM 3645 C C . GLY A 1 482 ? 40.625 -35 3.105 1 93.25 482 GLY A C 1
ATOM 3646 O O . GLY A 1 482 ? 40.5 -34.094 2.293 1 93.25 482 GLY A O 1
ATOM 3647 N N . GLY A 1 483 ? 40.812 -34.719 4.375 1 91.88 483 GLY A N 1
ATOM 3648 C CA . GLY A 1 483 ? 40.969 -33.375 4.887 1 91.88 483 GLY A CA 1
ATOM 3649 C C . GLY A 1 483 ? 40.156 -33.125 6.148 1 91.88 483 GLY A C 1
ATOM 3650 O O . GLY A 1 483 ? 39.719 -34.062 6.809 1 91.88 483 GLY A O 1
ATOM 3651 N N . SER A 1 484 ? 40.031 -31.797 6.453 1 91.62 484 SER A N 1
ATOM 3652 C CA . SER A 1 484 ? 39.312 -31.406 7.672 1 91.62 484 SER A CA 1
ATOM 3653 C C . SER A 1 484 ? 37.812 -31.609 7.531 1 91.62 484 SER A C 1
ATOM 3655 O O . SER A 1 484 ? 37.25 -31.344 6.469 1 91.62 484 SER A O 1
ATOM 3657 N N . VAL A 1 485 ? 37.188 -31.969 8.578 1 94.81 485 VAL A N 1
ATOM 3658 C CA . VAL A 1 485 ? 35.75 -32.094 8.609 1 94.81 485 VAL A CA 1
ATOM 3659 C C . VAL A 1 485 ? 35.125 -30.734 8.977 1 94.81 485 VAL A C 1
ATOM 3661 O O . VAL A 1 485 ? 35.469 -30.156 10.016 1 94.81 485 VAL A O 1
ATOM 3664 N N . ALA A 1 486 ? 34.281 -30.203 8.109 1 93.75 486 ALA A N 1
ATOM 3665 C CA . ALA A 1 486 ? 33.594 -28.953 8.367 1 93.75 486 ALA A CA 1
ATOM 3666 C C . ALA A 1 486 ? 32.25 -29.172 9.07 1 93.75 486 ALA A C 1
ATOM 3668 O O . ALA A 1 486 ? 31.531 -30.125 8.742 1 93.75 486 ALA A O 1
ATOM 3669 N N . HIS A 1 487 ? 31.984 -28.359 10.055 1 95.62 487 HIS A N 1
ATOM 3670 C CA . HIS A 1 487 ? 30.75 -28.422 10.82 1 95.62 487 HIS A CA 1
ATOM 3671 C C . HIS A 1 487 ? 30.016 -27.094 10.766 1 95.62 487 HIS A C 1
ATOM 3673 O O . HIS A 1 487 ? 30.625 -26.031 10.641 1 95.62 487 HIS A O 1
ATOM 3679 N N . TYR A 1 488 ? 28.688 -27.141 10.844 1 96.88 488 TYR A N 1
ATOM 3680 C CA . TYR A 1 488 ? 27.844 -25.969 11.023 1 96.88 488 TYR A CA 1
ATOM 3681 C C . TYR A 1 488 ? 26.703 -26.25 12.008 1 96.88 488 TYR A C 1
ATOM 3683 O O . TYR A 1 488 ? 26.031 -27.281 11.906 1 96.88 488 TYR A O 1
ATOM 3691 N N . VAL A 1 489 ? 26.531 -25.359 12.961 1 97.94 489 VAL A N 1
ATOM 3692 C CA . VAL A 1 489 ? 25.422 -25.422 13.906 1 97.94 489 VAL A CA 1
ATOM 3693 C C . VAL A 1 489 ? 24.609 -24.125 13.828 1 97.94 489 VAL A C 1
ATOM 3695 O O . VAL A 1 489 ? 25.172 -23.031 13.789 1 97.94 489 VAL A O 1
ATOM 3698 N N . GLY A 1 490 ? 23.297 -24.297 13.758 1 97.81 490 GLY A N 1
ATOM 3699 C CA . GLY A 1 490 ? 22.453 -23.109 13.68 1 97.81 490 GLY A CA 1
ATOM 3700 C C . GLY A 1 490 ? 21.219 -23.203 14.547 1 97.81 490 GLY A C 1
ATOM 3701 O O . GLY A 1 490 ? 20.75 -24.297 14.875 1 97.81 490 GLY A O 1
ATOM 3702 N N . LEU A 1 491 ? 20.703 -22 14.977 1 98.38 491 LEU A N 1
ATOM 3703 C CA . LEU A 1 491 ? 19.453 -21.797 15.688 1 98.38 491 LEU A CA 1
ATOM 3704 C C . LEU A 1 491 ? 18.562 -20.797 14.938 1 98.38 491 LEU A C 1
ATOM 3706 O O . LEU A 1 491 ? 19.062 -19.844 14.344 1 98.38 491 LEU A O 1
ATOM 3710 N N . GLU A 1 492 ? 17.266 -21.109 14.984 1 98.12 492 GLU A N 1
ATOM 3711 C CA . GLU A 1 492 ? 16.312 -20.234 14.305 1 98.12 492 GLU A CA 1
ATOM 3712 C C . GLU A 1 492 ? 15.008 -20.109 15.094 1 98.12 492 GLU A C 1
ATOM 3714 O O . GLU A 1 492 ? 14.523 -21.078 15.664 1 98.12 492 GLU A O 1
ATOM 3719 N N . TYR A 1 493 ? 14.492 -18.859 15.203 1 98.25 493 TYR A N 1
ATOM 3720 C CA . TYR A 1 493 ? 13.133 -18.578 15.664 1 98.25 493 TYR A CA 1
ATOM 3721 C C . TYR A 1 493 ? 12.406 -17.672 14.695 1 98.25 493 TYR A C 1
ATOM 3723 O O . TYR A 1 493 ? 12.977 -16.672 14.227 1 98.25 493 TYR A O 1
ATOM 3731 N N . PHE A 1 494 ? 11.164 -18 14.328 1 97 494 PHE A N 1
ATOM 3732 C CA . PHE A 1 494 ? 10.414 -17 13.562 1 97 494 PHE A CA 1
ATOM 3733 C C . PHE A 1 494 ? 8.93 -17.062 13.914 1 97 494 PHE A C 1
ATOM 3735 O O . PHE A 1 494 ? 8.445 -18.078 14.414 1 97 494 PHE A O 1
ATOM 3742 N N . ASP A 1 495 ? 8.297 -15.961 13.812 1 96.81 495 ASP A N 1
ATOM 3743 C CA . ASP A 1 495 ? 6.867 -15.734 13.992 1 96.81 495 ASP A CA 1
ATOM 3744 C C . ASP A 1 495 ? 6.207 -15.328 12.672 1 96.81 495 ASP A C 1
ATOM 3746 O O . ASP A 1 495 ? 6.75 -14.516 11.93 1 96.81 495 ASP A O 1
ATOM 3750 N N . GLN A 1 496 ? 5.062 -16 12.367 1 95.69 496 GLN A N 1
ATOM 3751 C CA . GLN A 1 496 ? 4.273 -15.68 11.188 1 95.69 496 GLN A CA 1
ATOM 3752 C C . GLN A 1 496 ? 2.852 -15.273 11.562 1 95.69 496 GLN A C 1
ATOM 3754 O O . GLN A 1 496 ? 2.166 -15.992 12.289 1 95.69 496 GLN A O 1
ATOM 3759 N N . GLN A 1 497 ? 2.434 -14.141 11.117 1 95.75 497 GLN A N 1
ATOM 3760 C CA . GLN A 1 497 ? 1.054 -13.68 11.242 1 95.75 497 GLN A CA 1
ATOM 3761 C C . GLN A 1 497 ? 0.384 -13.57 9.875 1 95.75 497 GLN A C 1
ATOM 3763 O O . GLN A 1 497 ? 0.968 -13.031 8.938 1 95.75 497 GLN A O 1
ATOM 3768 N N . TYR A 1 498 ? -0.81 -14.148 9.781 1 94.06 498 TYR A N 1
ATOM 3769 C CA . TYR A 1 498 ? -1.556 -14.172 8.531 1 94.06 498 TYR A CA 1
ATOM 3770 C C . TYR A 1 498 ? -2.996 -13.727 8.742 1 94.06 498 TYR A C 1
ATOM 3772 O O . TYR A 1 498 ? -3.617 -14.07 9.75 1 94.06 498 TYR A O 1
ATOM 3780 N N . SER A 1 499 ? -3.438 -12.875 7.816 1 95.12 499 SER A N 1
ATOM 3781 C CA . SER A 1 499 ? -4.852 -12.516 7.836 1 95.12 499 SER A CA 1
ATOM 3782 C C . SER A 1 499 ? -5.363 -12.211 6.434 1 95.12 499 SER A C 1
ATOM 3784 O O . SER A 1 499 ? -4.648 -11.602 5.629 1 95.12 499 SER A O 1
ATOM 3786 N N . GLU A 1 500 ? -6.484 -12.68 6.074 1 93.81 500 GLU A N 1
ATOM 3787 C CA . GLU A 1 500 ? -7.301 -12.32 4.922 1 93.81 500 GLU A CA 1
ATOM 3788 C C . GLU A 1 500 ? -8.727 -11.953 5.344 1 93.81 500 GLU A C 1
ATOM 3790 O O . GLU A 1 500 ? -9.516 -12.836 5.688 1 93.81 500 GLU A O 1
ATOM 3795 N N . VAL A 1 501 ? -9.047 -10.734 5.207 1 94.31 501 VAL A N 1
ATOM 3796 C CA . VAL A 1 501 ? -10.328 -10.258 5.711 1 94.31 501 VAL A CA 1
ATOM 3797 C C . VAL A 1 501 ? -11.188 -9.766 4.547 1 94.31 501 VAL A C 1
ATOM 3799 O O . VAL A 1 501 ? -10.797 -8.852 3.818 1 94.31 501 VAL A O 1
ATOM 3802 N N . TYR A 1 502 ? -12.305 -10.359 4.371 1 94.62 502 TYR A N 1
ATOM 3803 C CA . TYR A 1 502 ? -13.281 -9.914 3.385 1 94.62 502 TYR A CA 1
ATOM 3804 C C . TYR A 1 502 ? -14.203 -8.844 3.965 1 94.62 502 TYR A C 1
ATOM 3806 O O . TYR A 1 502 ? -14.414 -8.797 5.176 1 94.62 502 TYR A O 1
ATOM 3814 N N . ASP A 1 503 ? -14.68 -7.973 3.074 1 96.31 503 ASP A N 1
ATOM 3815 C CA . ASP A 1 503 ? -15.633 -6.969 3.543 1 96.31 503 ASP A CA 1
ATOM 3816 C C . ASP A 1 503 ? -16.891 -7.625 4.117 1 96.31 503 ASP A C 1
ATOM 3818 O O . ASP A 1 503 ? -17.219 -8.758 3.771 1 96.31 503 ASP A O 1
ATOM 3822 N N . ALA A 1 504 ? -17.609 -6.922 4.875 1 95.69 504 ALA A N 1
ATOM 3823 C CA . ALA A 1 504 ? -18.672 -7.465 5.727 1 95.69 504 ALA A CA 1
ATOM 3824 C C . ALA A 1 504 ? -19.797 -8.047 4.891 1 95.69 504 ALA A C 1
ATOM 3826 O O . ALA A 1 504 ? -20.359 -9.094 5.227 1 95.69 504 ALA A O 1
ATOM 3827 N N . GLN A 1 505 ? -20.234 -7.375 3.859 1 95.94 505 GLN A N 1
ATOM 3828 C CA . GLN A 1 505 ? -21.344 -7.867 3.055 1 95.94 505 GLN A CA 1
ATOM 3829 C C . GLN A 1 505 ? -20.953 -9.141 2.307 1 95.94 505 GLN A C 1
ATOM 3831 O O . GLN A 1 505 ? -21.797 -10.023 2.113 1 95.94 505 GLN A O 1
ATOM 3836 N N . SER A 1 506 ? -19.719 -9.227 1.878 1 94.5 506 SER A N 1
ATOM 3837 C CA . SER A 1 506 ? -19.234 -10.469 1.288 1 94.5 506 SER A CA 1
ATOM 3838 C C . SER A 1 506 ? -19.234 -11.609 2.305 1 94.5 506 SER A C 1
ATOM 3840 O O . SER A 1 506 ? -19.656 -12.727 1.988 1 94.5 506 SER A O 1
ATOM 3842 N N . GLU A 1 507 ? -18.828 -11.344 3.494 1 91.62 507 GLU A N 1
ATOM 3843 C CA . GLU A 1 507 ? -18.797 -12.359 4.543 1 91.62 507 GLU A CA 1
ATOM 3844 C C . GLU A 1 507 ? -20.203 -12.859 4.859 1 91.62 507 GLU A C 1
ATOM 3846 O O . GLU A 1 507 ? -20.406 -14.031 5.184 1 91.62 507 GLU A O 1
ATOM 3851 N N . ALA A 1 508 ? -21.109 -11.961 4.723 1 92.31 508 ALA A N 1
ATOM 3852 C CA . ALA A 1 508 ? -22.5 -12.312 5.035 1 92.31 508 ALA A CA 1
ATOM 3853 C C . ALA A 1 508 ? -23.172 -13.023 3.861 1 92.31 508 ALA A C 1
ATOM 3855 O O . ALA A 1 508 ? -24.312 -13.453 3.959 1 92.31 508 ALA A O 1
ATOM 3856 N N . GLY A 1 509 ? -22.453 -13.164 2.719 1 89.94 509 GLY A N 1
ATOM 3857 C CA . GLY A 1 509 ? -23 -13.836 1.553 1 89.94 509 GLY A CA 1
ATOM 3858 C C . GLY A 1 509 ? -23.984 -12.984 0.77 1 89.94 509 GLY A C 1
ATOM 3859 O O . GLY A 1 509 ? -24.828 -13.5 0.05 1 89.94 509 GLY A O 1
ATOM 3860 N N . LEU A 1 510 ? -23.859 -11.688 0.859 1 94.56 510 LEU A N 1
ATOM 3861 C CA . LEU A 1 510 ? -24.859 -10.797 0.274 1 94.56 510 LEU A CA 1
ATOM 3862 C C . LEU A 1 510 ? -24.328 -10.141 -0.991 1 94.56 510 LEU A C 1
ATOM 3864 O O . LEU A 1 510 ? -24.828 -9.094 -1.409 1 94.56 510 LEU A O 1
ATOM 3868 N N . ILE A 1 511 ? -23.297 -10.719 -1.521 1 94.94 511 ILE A N 1
ATOM 3869 C CA . ILE A 1 511 ? -22.75 -10.219 -2.779 1 94.94 511 ILE A CA 1
ATOM 3870 C C . ILE A 1 511 ? -22.906 -11.289 -3.859 1 94.94 511 ILE A C 1
ATOM 3872 O O . ILE A 1 511 ? -22.438 -12.422 -3.686 1 94.94 511 ILE A O 1
ATOM 3876 N N . GLY A 1 512 ? -23.547 -10.922 -4.867 1 90.25 512 GLY A N 1
ATOM 3877 C CA . GLY A 1 512 ? -23.703 -11.82 -6.004 1 90.25 512 GLY A CA 1
ATOM 3878 C C . GLY A 1 512 ? -22.516 -11.773 -6.953 1 90.25 512 GLY A C 1
ATOM 3879 O O . GLY A 1 512 ? -22.094 -10.695 -7.379 1 90.25 512 GLY A O 1
ATOM 3880 N N . GLY A 1 513 ? -22.031 -12.945 -7.246 1 77.62 513 GLY A N 1
ATOM 3881 C CA . GLY A 1 513 ? -20.938 -13.023 -8.195 1 77.62 513 GLY A CA 1
ATOM 3882 C C . GLY A 1 513 ? -19.578 -13.008 -7.539 1 77.62 513 GLY A C 1
ATOM 3883 O O . GLY A 1 513 ? -18.547 -12.836 -8.211 1 77.62 513 GLY A O 1
ATOM 3884 N N . SER A 1 514 ? -19.594 -13.055 -6.176 1 74.06 514 SER A N 1
ATOM 3885 C CA . SER A 1 514 ? -18.312 -13.008 -5.469 1 74.06 514 SER A CA 1
ATOM 3886 C C . SER A 1 514 ? -18.047 -14.32 -4.734 1 74.06 514 SER A C 1
ATOM 3888 O O . SER A 1 514 ? -18.969 -15.07 -4.43 1 74.06 514 SER A O 1
ATOM 3890 N N . ALA A 1 515 ? -16.703 -14.578 -4.586 1 73.25 515 ALA A N 1
ATOM 3891 C CA . ALA A 1 515 ? -16.25 -15.773 -3.877 1 73.25 515 ALA A CA 1
ATOM 3892 C C . ALA A 1 515 ? -15.234 -15.422 -2.801 1 73.25 515 ALA A C 1
ATOM 3894 O O . ALA A 1 515 ? -14.617 -14.352 -2.85 1 73.25 515 ALA A O 1
ATOM 3895 N N . GLY A 1 516 ? -15.195 -16.359 -1.761 1 77.88 516 GLY A N 1
ATOM 3896 C CA . GLY A 1 516 ? -14.164 -16.219 -0.745 1 77.88 516 GLY A CA 1
ATOM 3897 C C . GLY A 1 516 ? -14.719 -15.867 0.624 1 77.88 516 GLY A C 1
ATOM 3898 O O . GLY A 1 516 ? -15.875 -15.445 0.743 1 77.88 516 GLY A O 1
ATOM 3899 N N . ASN A 1 517 ? -13.883 -16.109 1.603 1 83.38 517 ASN A N 1
ATOM 3900 C CA . ASN A 1 517 ? -14.18 -15.758 2.986 1 83.38 517 ASN A CA 1
ATOM 3901 C C . ASN A 1 517 ? -12.906 -15.492 3.785 1 83.38 517 ASN A C 1
ATOM 3903 O O . ASN A 1 517 ? -11.805 -15.75 3.301 1 83.38 517 ASN A O 1
ATOM 3907 N N . SER A 1 518 ? -13.117 -14.977 4.949 1 87.81 518 SER A N 1
ATOM 3908 C CA . SER A 1 518 ? -12 -14.484 5.75 1 87.81 518 SER A CA 1
ATOM 3909 C C . SER A 1 518 ? -11.242 -15.633 6.406 1 87.81 518 SER A C 1
ATOM 3911 O O . SER A 1 518 ? -11.797 -16.719 6.59 1 87.81 518 SER A O 1
ATOM 3913 N N . ALA A 1 519 ? -9.953 -15.422 6.617 1 88.88 519 ALA A N 1
ATOM 3914 C CA . ALA A 1 519 ? -9.07 -16.344 7.324 1 88.88 519 ALA A CA 1
ATOM 3915 C C . ALA A 1 519 ? -7.984 -15.586 8.078 1 88.88 519 ALA A C 1
ATOM 3917 O O . ALA A 1 519 ? -7.527 -14.531 7.637 1 88.88 519 ALA A O 1
ATOM 3918 N N . ALA A 1 520 ? -7.641 -16.109 9.289 1 90.56 520 ALA A N 1
ATOM 3919 C CA . ALA A 1 520 ? -6.527 -15.539 10.047 1 90.56 520 ALA A CA 1
ATOM 3920 C C . ALA A 1 520 ? -5.859 -16.594 10.914 1 90.56 520 ALA A C 1
ATOM 3922 O O . ALA A 1 520 ? -6.484 -17.594 11.281 1 90.56 520 ALA A O 1
ATOM 3923 N N . GLY A 1 521 ? -4.578 -16.375 11.148 1 91.19 521 GLY A N 1
ATOM 3924 C CA . GLY A 1 521 ? -3.828 -17.281 12.008 1 91.19 521 GLY A CA 1
ATOM 3925 C C . GLY A 1 521 ? -2.418 -16.797 12.289 1 91.19 521 GLY A C 1
ATOM 3926 O O . GLY A 1 521 ? -1.933 -15.867 11.641 1 91.19 521 GLY A O 1
ATOM 3927 N N . ASP A 1 522 ? -1.859 -17.359 13.25 1 92 522 ASP A N 1
ATOM 3928 C CA . ASP A 1 522 ? -0.467 -17.094 13.594 1 92 522 ASP A CA 1
ATOM 3929 C C . ASP A 1 522 ? 0.274 -18.375 13.93 1 92 522 ASP A C 1
ATOM 3931 O O . ASP A 1 522 ? -0.349 -19.391 14.266 1 92 522 ASP A O 1
ATOM 3935 N N . ARG A 1 523 ? 1.615 -18.344 13.766 1 93.81 523 ARG A N 1
ATOM 3936 C CA . ARG A 1 523 ? 2.471 -19.5 13.992 1 93.81 523 ARG A CA 1
ATOM 3937 C C . ARG A 1 523 ? 3.852 -19.062 14.484 1 93.81 523 ARG A C 1
ATOM 3939 O O . ARG A 1 523 ? 4.426 -18.109 13.977 1 93.81 523 ARG A O 1
ATOM 3946 N N . GLN A 1 524 ? 4.242 -19.781 15.438 1 96.56 524 GLN A N 1
ATOM 3947 C CA . GLN A 1 524 ? 5.602 -19.625 15.938 1 96.56 524 GLN A CA 1
ATOM 3948 C C . GLN A 1 524 ? 6.41 -20.906 15.734 1 96.56 524 GLN A C 1
ATOM 3950 O O . GLN A 1 524 ? 5.895 -22.016 15.93 1 96.56 524 GLN A O 1
ATOM 3955 N N . VAL A 1 525 ? 7.688 -20.781 15.391 1 97.19 525 VAL A N 1
ATOM 3956 C CA . VAL A 1 525 ? 8.539 -21.938 15.125 1 97.19 525 VAL A CA 1
ATOM 3957 C C . VAL A 1 525 ? 9.906 -21.734 15.781 1 97.19 525 VAL A C 1
ATOM 3959 O O . VAL A 1 525 ? 10.5 -20.656 15.672 1 97.19 525 VAL A O 1
ATOM 3962 N N . TRP A 1 526 ? 10.336 -22.734 16.453 1 97.5 526 TRP A N 1
ATOM 3963 C CA . TRP A 1 526 ? 11.711 -22.859 16.938 1 97.5 526 TRP A CA 1
ATOM 3964 C C . TRP A 1 526 ? 12.43 -24.016 16.25 1 97.5 526 TRP A C 1
ATOM 3966 O O . TRP A 1 526 ? 11.844 -25.078 16.031 1 97.5 526 TRP A O 1
ATOM 3976 N N . ALA A 1 527 ? 13.688 -23.75 15.906 1 98.25 527 ALA A N 1
ATOM 3977 C CA . ALA A 1 527 ? 14.406 -24.812 15.203 1 98.25 527 ALA A CA 1
ATOM 3978 C C . ALA A 1 527 ? 15.883 -24.812 15.555 1 98.25 527 ALA A C 1
ATOM 3980 O O . ALA A 1 527 ? 16.438 -23.766 15.93 1 98.25 527 ALA A O 1
ATOM 3981 N N . MET A 1 528 ? 16.484 -25.938 15.492 1 98.25 528 MET A N 1
ATOM 3982 C CA . MET A 1 528 ? 17.938 -26.156 15.555 1 98.25 528 MET A CA 1
ATOM 3983 C C . MET A 1 528 ? 18.391 -27.078 14.422 1 98.25 528 MET A C 1
ATOM 3985 O O . MET A 1 528 ? 17.688 -28.047 14.078 1 98.25 528 MET A O 1
ATOM 3989 N N . PHE A 1 529 ? 19.516 -26.781 13.82 1 97.62 529 PHE A N 1
ATOM 3990 C CA . PHE A 1 529 ? 19.969 -27.625 12.727 1 97.62 529 PHE A CA 1
ATOM 3991 C C . PHE A 1 529 ? 21.484 -27.781 12.758 1 97.62 529 PHE A C 1
ATOM 3993 O O . PHE A 1 529 ? 22.188 -26.953 13.336 1 97.62 529 PHE A O 1
ATOM 4000 N N . TYR A 1 530 ? 21.953 -28.844 12.164 1 98.06 530 TYR A N 1
ATOM 4001 C CA . TYR A 1 530 ? 23.344 -29.25 12.133 1 98.06 530 TYR A CA 1
ATOM 4002 C C . TYR A 1 530 ? 23.719 -29.828 10.781 1 98.06 530 TYR A C 1
ATOM 4004 O O . TYR A 1 530 ? 22.922 -30.562 10.172 1 98.06 530 TYR A O 1
ATOM 4012 N N . GLU A 1 531 ? 24.875 -29.5 10.297 1 97.19 531 GLU A N 1
ATOM 4013 C CA . GLU A 1 531 ? 25.438 -30.031 9.055 1 97.19 531 GLU A CA 1
ATOM 4014 C C . GLU A 1 531 ? 26.906 -30.375 9.219 1 97.19 531 GLU A C 1
ATOM 4016 O O . GLU A 1 531 ? 27.641 -29.688 9.938 1 97.19 531 GLU A O 1
ATOM 4021 N N . ALA A 1 532 ? 27.312 -31.406 8.5 1 96.69 532 ALA A N 1
ATOM 4022 C CA . ALA A 1 532 ? 28.719 -31.797 8.484 1 96.69 532 ALA A CA 1
ATOM 4023 C C . ALA A 1 532 ? 29.141 -32.281 7.098 1 96.69 532 ALA A C 1
ATOM 4025 O O . ALA A 1 532 ? 28.375 -32.969 6.422 1 96.69 532 ALA A O 1
ATOM 4026 N N . VAL A 1 533 ? 30.25 -31.922 6.703 1 94.94 533 VAL A N 1
ATOM 4027 C CA . VAL A 1 533 ? 30.859 -32.406 5.477 1 94.94 533 VAL A CA 1
ATOM 4028 C C . VAL A 1 533 ? 32.125 -33.219 5.812 1 94.94 533 VAL A C 1
ATOM 4030 O O . VAL A 1 533 ? 33.094 -32.688 6.363 1 94.94 533 VAL A O 1
ATOM 4033 N N . LEU A 1 534 ? 32.156 -34.469 5.434 1 96 534 LEU A N 1
ATOM 4034 C CA . LEU A 1 534 ? 33.219 -35.375 5.789 1 96 534 LEU A CA 1
ATOM 4035 C C . LEU A 1 534 ? 34 -35.812 4.547 1 96 534 LEU A C 1
ATOM 4037 O O . LEU A 1 534 ? 33.531 -36.688 3.793 1 96 534 LEU A O 1
ATOM 4041 N N . PRO A 1 535 ? 35.156 -35.281 4.355 1 94.81 535 PRO A N 1
ATOM 4042 C CA . PRO A 1 535 ? 36 -35.844 3.293 1 94.81 535 PRO A CA 1
ATOM 4043 C C . PRO A 1 535 ? 36.656 -37.156 3.668 1 94.81 535 PRO A C 1
ATOM 4045 O O . PRO A 1 535 ? 37.844 -37.219 4.027 1 94.81 535 PRO A O 1
ATOM 4048 N N . ILE A 1 536 ? 35.969 -38.219 3.451 1 96.69 536 ILE A N 1
ATOM 4049 C CA . ILE A 1 536 ? 36.406 -39.562 3.854 1 96.69 536 ILE A CA 1
ATOM 4050 C C . ILE A 1 536 ? 37.75 -39.875 3.211 1 96.69 536 ILE A C 1
ATOM 4052 O O . ILE A 1 536 ? 38.656 -40.375 3.875 1 96.69 536 ILE A O 1
ATOM 4056 N N . THR A 1 537 ? 37.844 -39.719 1.93 1 95.81 537 THR A N 1
ATOM 4057 C CA . THR A 1 537 ? 39.094 -39.75 1.15 1 95.81 537 THR A CA 1
ATOM 4058 C C . THR A 1 537 ? 39.188 -38.531 0.229 1 95.81 537 THR A C 1
ATOM 4060 O O . THR A 1 537 ? 38.281 -37.688 0.241 1 95.81 537 THR A O 1
ATOM 4063 N N . ASP A 1 538 ? 40.219 -38.531 -0.579 1 91.31 538 ASP A N 1
ATOM 4064 C CA . ASP A 1 538 ? 40.375 -37.406 -1.526 1 91.31 538 ASP A CA 1
ATOM 4065 C C . ASP A 1 538 ? 39.281 -37.469 -2.598 1 91.31 538 ASP A C 1
ATOM 4067 O O . ASP A 1 538 ? 38.938 -36.469 -3.213 1 91.31 538 ASP A O 1
ATOM 4071 N N . ASP A 1 539 ? 38.688 -38.656 -2.746 1 93.38 539 ASP A N 1
ATOM 4072 C CA . ASP A 1 539 ? 37.781 -38.844 -3.859 1 93.38 539 ASP A CA 1
ATOM 4073 C C . ASP A 1 539 ? 36.344 -39 -3.361 1 93.38 539 ASP A C 1
ATOM 4075 O O . ASP A 1 539 ? 35.375 -38.969 -4.152 1 93.38 539 ASP A O 1
ATOM 4079 N N . ILE A 1 540 ? 36.188 -39.219 -2.057 1 96.12 540 ILE A N 1
ATOM 4080 C CA . ILE A 1 540 ? 34.844 -39.531 -1.534 1 96.12 540 ILE A CA 1
ATOM 4081 C C . ILE A 1 540 ? 34.5 -38.531 -0.417 1 96.12 540 ILE A C 1
ATOM 4083 O O . ILE A 1 540 ? 35.25 -38.406 0.559 1 96.12 540 ILE A O 1
ATOM 4087 N N . GLU A 1 541 ? 33.375 -37.875 -0.569 1 94.75 541 GLU A N 1
ATOM 4088 C CA . GLU A 1 541 ? 32.875 -36.938 0.421 1 94.75 541 GLU A CA 1
ATOM 4089 C C . GLU A 1 541 ? 31.469 -37.312 0.883 1 94.75 541 GLU A C 1
ATOM 4091 O O . GLU A 1 541 ? 30.594 -37.625 0.063 1 94.75 541 GLU A O 1
ATOM 4096 N N . LEU A 1 542 ? 31.281 -37.281 2.154 1 96.31 542 LEU A N 1
ATOM 4097 C CA . LEU A 1 542 ? 29.984 -37.562 2.754 1 96.31 542 LEU A CA 1
ATOM 4098 C C . LEU A 1 542 ? 29.422 -36.312 3.438 1 96.31 542 LEU A C 1
ATOM 4100 O O . LEU A 1 542 ? 30.141 -35.656 4.203 1 96.31 542 LEU A O 1
ATOM 4104 N N . ASN A 1 543 ? 28.219 -35.938 3.082 1 95.5 543 ASN A N 1
ATOM 4105 C CA . ASN A 1 543 ? 27.516 -34.812 3.705 1 95.5 543 ASN A CA 1
ATOM 4106 C C . ASN A 1 543 ? 26.344 -35.312 4.562 1 95.5 543 ASN A C 1
ATOM 4108 O O . ASN A 1 543 ? 25.484 -36.031 4.086 1 95.5 543 ASN A O 1
ATOM 4112 N N . LEU A 1 544 ? 26.328 -34.844 5.785 1 97.44 544 LEU A N 1
ATOM 4113 C CA . LEU A 1 544 ? 25.25 -35.156 6.711 1 97.44 544 LEU A CA 1
ATOM 4114 C C . LEU A 1 544 ? 24.594 -33.906 7.242 1 97.44 544 LEU A C 1
ATOM 4116 O O . LEU A 1 544 ? 25.281 -32.906 7.492 1 97.44 544 LEU A O 1
ATOM 4120 N N . ALA A 1 545 ? 23.281 -33.938 7.34 1 97.31 545 ALA A N 1
ATOM 4121 C CA . ALA A 1 545 ? 22.547 -32.812 7.914 1 97.31 545 ALA A CA 1
ATOM 4122 C C . ALA A 1 545 ? 21.281 -33.281 8.633 1 97.31 545 ALA A C 1
ATOM 4124 O O . ALA A 1 545 ? 20.719 -34.312 8.273 1 97.31 545 ALA A O 1
ATOM 4125 N N . ALA A 1 546 ? 20.891 -32.5 9.594 1 98.19 546 ALA A N 1
ATOM 4126 C CA . ALA A 1 546 ? 19.625 -32.75 10.297 1 98.19 546 ALA A CA 1
ATOM 4127 C C . ALA A 1 546 ? 19.078 -31.484 10.93 1 98.19 546 ALA A C 1
ATOM 4129 O O . ALA A 1 546 ? 19.844 -30.641 11.398 1 98.19 546 ALA A O 1
ATOM 4130 N N . ARG A 1 547 ? 17.812 -31.344 10.953 1 98.19 547 ARG A N 1
ATOM 4131 C CA . ARG A 1 547 ? 17.125 -30.203 11.523 1 98.19 547 ARG A CA 1
ATOM 4132 C C . ARG A 1 547 ? 15.906 -30.625 12.336 1 98.19 547 ARG A C 1
ATOM 4134 O O . ARG A 1 547 ? 15.164 -31.531 11.922 1 98.19 547 ARG A O 1
ATOM 4141 N N . TYR A 1 548 ? 15.805 -30.062 13.477 1 98.19 548 TYR A N 1
ATOM 4142 C CA . TYR A 1 548 ? 14.633 -30.219 14.328 1 98.19 548 TYR A CA 1
ATOM 4143 C C . TYR A 1 548 ? 13.812 -28.938 14.375 1 98.19 548 TYR A C 1
ATOM 4145 O O . TYR A 1 548 ? 14.344 -27.859 14.664 1 98.19 548 TYR A O 1
ATOM 4153 N N . ASP A 1 549 ? 12.531 -29.109 14.109 1 97.81 549 ASP A N 1
ATOM 4154 C CA . ASP A 1 549 ? 11.602 -27.984 14.156 1 97.81 549 ASP A CA 1
ATOM 4155 C C . ASP A 1 549 ? 10.461 -28.266 15.141 1 97.81 549 ASP A C 1
ATOM 4157 O O . ASP A 1 549 ? 9.906 -29.375 15.164 1 97.81 549 ASP A O 1
ATOM 4161 N N . ASP A 1 550 ? 10.102 -27.203 15.883 1 97.44 550 ASP A N 1
ATOM 4162 C CA . ASP A 1 550 ? 8.938 -27.234 16.766 1 97.44 550 ASP A CA 1
ATOM 4163 C C . ASP A 1 550 ? 7.945 -26.125 16.391 1 97.44 550 ASP A C 1
ATOM 4165 O O . ASP A 1 550 ? 8.25 -24.938 16.531 1 97.44 550 ASP A O 1
ATOM 4169 N N . TYR A 1 551 ? 6.789 -26.562 15.977 1 95.31 551 TYR A N 1
ATOM 4170 C CA . TYR A 1 551 ? 5.734 -25.656 15.562 1 95.31 551 TYR A CA 1
ATOM 4171 C C . TYR A 1 551 ? 4.68 -25.5 16.656 1 95.31 551 TYR A C 1
ATOM 4173 O O . TYR A 1 551 ? 4.32 -26.484 17.312 1 95.31 551 TYR A O 1
ATOM 4181 N N . SER A 1 552 ? 4.109 -24.312 16.781 1 93.44 552 SER A N 1
ATOM 4182 C CA . SER A 1 552 ? 3.113 -24.031 17.812 1 93.44 552 SER A CA 1
ATOM 4183 C C . SER A 1 552 ? 1.775 -24.688 17.484 1 93.44 552 SER A C 1
ATOM 4185 O O . SER A 1 552 ? 0.939 -24.875 18.359 1 93.44 552 SER A O 1
ATOM 4187 N N . ASP A 1 553 ? 1.538 -24.984 16.281 1 87.5 553 ASP A N 1
ATOM 4188 C CA . ASP A 1 553 ? 0.198 -25.391 15.875 1 87.5 553 ASP A CA 1
ATOM 4189 C C . ASP A 1 553 ? 0.112 -26.906 15.695 1 87.5 553 ASP A C 1
ATOM 4191 O O . ASP A 1 553 ? -0.863 -27.531 16.109 1 87.5 553 ASP A O 1
ATOM 4195 N N . PHE A 1 554 ? 1.093 -27.625 15.055 1 84.38 554 PHE A N 1
ATOM 4196 C CA . PHE A 1 554 ? 0.856 -29.031 14.766 1 84.38 554 PHE A CA 1
ATOM 4197 C C . PHE A 1 554 ? 1.862 -29.922 15.5 1 84.38 554 PHE A C 1
ATOM 4199 O O . PHE A 1 554 ? 1.696 -31.141 15.562 1 84.38 554 PHE A O 1
ATOM 4206 N N . GLY A 1 555 ? 2.945 -29.375 15.945 1 90.62 555 GLY A N 1
ATOM 4207 C CA . GLY A 1 555 ? 3.926 -30.188 16.656 1 90.62 555 GLY A CA 1
ATOM 4208 C C . GLY A 1 555 ? 5.324 -30.078 16.078 1 90.62 555 GLY A C 1
ATOM 4209 O O . GLY A 1 555 ? 5.758 -28.984 15.695 1 90.62 555 GLY A O 1
ATOM 4210 N N . ASP A 1 556 ? 6.008 -31.219 16.094 1 93.88 556 ASP A N 1
ATOM 4211 C CA . ASP A 1 556 ? 7.422 -31.141 15.75 1 93.88 556 ASP A CA 1
ATOM 4212 C C . ASP A 1 556 ? 7.758 -32.062 14.586 1 93.88 556 ASP A C 1
ATOM 4214 O O . ASP A 1 556 ? 6.926 -32.875 14.18 1 93.88 556 ASP A O 1
ATOM 4218 N N . ASN A 1 557 ? 8.891 -31.859 13.984 1 95.12 557 ASN A N 1
ATOM 4219 C CA . ASN A 1 557 ? 9.422 -32.688 12.898 1 95.12 557 ASN A CA 1
ATOM 4220 C C . ASN A 1 557 ? 10.945 -32.719 12.898 1 95.12 557 ASN A C 1
ATOM 4222 O O . ASN A 1 557 ? 11.578 -31.719 13.281 1 95.12 557 ASN A O 1
ATOM 4226 N N . ILE A 1 558 ? 11.516 -33.844 12.5 1 96.94 558 ILE A N 1
ATOM 4227 C CA . ILE A 1 558 ? 12.945 -33.969 12.234 1 96.94 558 ILE A CA 1
ATOM 4228 C C . ILE A 1 558 ? 13.18 -34.281 10.758 1 96.94 558 ILE A C 1
ATOM 4230 O O . ILE A 1 558 ? 12.547 -35.156 10.188 1 96.94 558 ILE A O 1
ATOM 4234 N N . ALA A 1 559 ? 14.031 -33.594 10.164 1 97.75 559 ALA A N 1
ATOM 4235 C CA . ALA A 1 559 ? 14.352 -33.75 8.75 1 97.75 559 ALA A CA 1
ATOM 4236 C C . ALA A 1 559 ? 15.828 -34.094 8.555 1 97.75 559 ALA A C 1
ATOM 4238 O O . ALA A 1 559 ? 16.688 -33.188 8.57 1 97.75 559 ALA A O 1
ATOM 4239 N N . PRO A 1 560 ? 16.141 -35.312 8.305 1 97.88 560 PRO A N 1
ATOM 4240 C CA . PRO A 1 560 ? 17.516 -35.688 8.055 1 97.88 560 PRO A CA 1
ATOM 4241 C C . PRO A 1 560 ? 17.875 -35.719 6.566 1 97.88 560 PRO A C 1
ATOM 4243 O O . PRO A 1 560 ? 16.969 -35.781 5.719 1 97.88 560 PRO A O 1
ATOM 4246 N N . LYS A 1 561 ? 19.125 -35.656 6.242 1 97.75 561 LYS A N 1
ATOM 4247 C CA . LYS A 1 561 ? 19.641 -35.75 4.883 1 97.75 561 LYS A CA 1
ATOM 4248 C C . LYS A 1 561 ? 21.031 -36.375 4.879 1 97.75 561 LYS A C 1
ATOM 4250 O O . LYS A 1 561 ? 21.844 -36.094 5.766 1 97.75 561 LYS A O 1
ATOM 4255 N N . ALA A 1 562 ? 21.328 -37.219 3.963 1 97.75 562 ALA A N 1
ATOM 4256 C CA . ALA A 1 562 ? 22.641 -37.781 3.686 1 97.75 562 ALA A CA 1
ATOM 4257 C C . ALA A 1 562 ? 22.953 -37.75 2.189 1 97.75 562 ALA A C 1
ATOM 4259 O O . ALA A 1 562 ? 22.078 -38.031 1.37 1 97.75 562 ALA A O 1
ATOM 4260 N N . ALA A 1 563 ? 24.078 -37.344 1.879 1 96.56 563 ALA A N 1
ATOM 4261 C CA . ALA A 1 563 ? 24.5 -37.312 0.482 1 96.56 563 ALA A CA 1
ATOM 4262 C C . ALA A 1 563 ? 25.953 -37.75 0.338 1 96.56 563 ALA A C 1
ATOM 4264 O O . ALA A 1 563 ? 26.781 -37.438 1.195 1 96.56 563 ALA A O 1
ATOM 4265 N N . ILE A 1 564 ? 26.312 -38.406 -0.749 1 96.44 564 ILE A N 1
ATOM 4266 C CA . ILE A 1 564 ? 27.672 -38.875 -1.01 1 96.44 564 ILE A CA 1
ATOM 4267 C C . ILE A 1 564 ? 28.109 -38.438 -2.398 1 96.44 564 ILE A C 1
ATOM 4269 O O . ILE A 1 564 ? 27.312 -38.406 -3.344 1 96.44 564 ILE A O 1
ATOM 4273 N N . ARG A 1 565 ? 29.203 -37.906 -2.502 1 95.5 565 ARG A N 1
ATOM 4274 C CA . ARG A 1 565 ? 29.859 -37.531 -3.746 1 95.5 565 ARG A CA 1
ATOM 4275 C C . ARG A 1 565 ? 31.125 -38.344 -3.973 1 95.5 565 ARG A C 1
ATOM 4277 O O . ARG A 1 565 ? 31.984 -38.438 -3.086 1 95.5 565 ARG A O 1
ATOM 4284 N N . TRP A 1 566 ? 31.312 -38.938 -5.156 1 95.81 566 TRP A N 1
ATOM 4285 C CA . TRP A 1 566 ? 32.469 -39.75 -5.492 1 95.81 566 TRP A CA 1
ATOM 4286 C C . TRP A 1 566 ? 33.125 -39.281 -6.789 1 95.81 566 TRP A C 1
ATOM 4288 O O . TRP A 1 566 ? 32.469 -39.312 -7.848 1 95.81 566 TRP A O 1
ATOM 4298 N N . GLN A 1 567 ? 34.25 -38.812 -6.621 1 94.44 567 GLN A N 1
ATOM 4299 C CA . GLN A 1 567 ? 35.062 -38.531 -7.805 1 94.44 567 GLN A CA 1
ATOM 4300 C C . GLN A 1 567 ? 35.594 -39.844 -8.438 1 94.44 567 GLN A C 1
ATOM 4302 O O . GLN A 1 567 ? 36.75 -40.188 -8.281 1 94.44 567 GLN A O 1
ATOM 4307 N N . ALA A 1 568 ? 34.812 -40.375 -9.266 1 95.12 568 ALA A N 1
ATOM 4308 C CA . ALA A 1 568 ? 35.125 -41.688 -9.805 1 95.12 568 ALA A CA 1
ATOM 4309 C C . ALA A 1 568 ? 36.312 -41.656 -10.766 1 95.12 568 ALA A C 1
ATOM 4311 O O . ALA A 1 568 ? 37.125 -42.562 -10.812 1 95.12 568 ALA A O 1
ATOM 4312 N N . LEU A 1 569 ? 36.281 -40.625 -11.625 1 94.69 569 LEU A N 1
ATOM 4313 C CA . LEU A 1 569 ? 37.375 -40.281 -12.516 1 94.69 569 LEU A CA 1
ATOM 4314 C C . LEU A 1 569 ? 37.719 -38.812 -12.469 1 94.69 569 LEU A C 1
ATOM 4316 O O . LEU A 1 569 ? 37 -38.031 -11.836 1 94.69 569 LEU A O 1
ATOM 4320 N N . GLU A 1 570 ? 38.781 -38.5 -13.148 1 90.56 570 GLU A N 1
ATOM 4321 C CA . GLU A 1 570 ? 39.125 -37.094 -13.18 1 90.56 570 GLU A CA 1
ATOM 4322 C C . GLU A 1 570 ? 38 -36.25 -13.781 1 90.56 570 GLU A C 1
ATOM 4324 O O . GLU A 1 570 ? 37.812 -35.094 -13.406 1 90.56 570 GLU A O 1
ATOM 4329 N N . ASN A 1 571 ? 37.25 -36.844 -14.641 1 92.62 571 ASN A N 1
ATOM 4330 C CA . ASN A 1 571 ? 36.219 -36.094 -15.359 1 92.62 571 ASN A CA 1
ATOM 4331 C C . ASN A 1 571 ? 34.812 -36.656 -15.109 1 92.62 571 ASN A C 1
ATOM 4333 O O . ASN A 1 571 ? 33.906 -36.375 -15.867 1 92.62 571 ASN A O 1
ATOM 4337 N N . VAL A 1 572 ? 34.656 -37.5 -14.094 1 94.94 572 VAL A N 1
ATOM 4338 C CA . VAL A 1 572 ? 33.344 -38.062 -13.805 1 94.94 572 VAL A CA 1
ATOM 4339 C C . VAL A 1 572 ? 33.062 -38 -12.297 1 94.94 572 VAL A C 1
ATOM 4341 O O . VAL A 1 572 ? 33.875 -38.469 -11.5 1 94.94 572 VAL A O 1
ATOM 4344 N N . VAL A 1 573 ? 31.984 -37.469 -11.961 1 94.12 573 VAL A N 1
ATOM 4345 C CA . VAL A 1 573 ? 31.516 -37.469 -10.586 1 94.12 573 VAL A CA 1
ATOM 4346 C C . VAL A 1 573 ? 30.219 -38.281 -10.484 1 94.12 573 VAL A C 1
ATOM 4348 O O . VAL A 1 573 ? 29.328 -38.125 -11.328 1 94.12 573 VAL A O 1
ATOM 4351 N N . VAL A 1 574 ? 30.188 -39.125 -9.539 1 96.62 574 VAL A N 1
ATOM 4352 C CA . VAL A 1 574 ? 28.969 -39.844 -9.195 1 96.62 574 VAL A CA 1
ATOM 4353 C C . VAL A 1 574 ? 28.453 -39.375 -7.848 1 96.62 574 VAL A C 1
ATOM 4355 O O . VAL A 1 574 ? 29.219 -39.156 -6.918 1 96.62 574 VAL A O 1
ATOM 4358 N N . ARG A 1 575 ? 27.172 -39.156 -7.781 1 95.62 575 ARG A N 1
ATOM 4359 C CA . ARG A 1 575 ? 26.609 -38.656 -6.531 1 95.62 575 ARG A CA 1
ATOM 4360 C C . ARG A 1 575 ? 25.281 -39.312 -6.219 1 95.62 575 ARG A C 1
ATOM 4362 O O . ARG A 1 575 ? 24.578 -39.781 -7.125 1 95.62 575 ARG A O 1
ATOM 4369 N N . ALA A 1 576 ? 24.969 -39.344 -4.988 1 96.69 576 ALA A N 1
ATOM 4370 C CA . ALA A 1 576 ? 23.688 -39.844 -4.488 1 96.69 576 ALA A CA 1
ATOM 4371 C C . ALA A 1 576 ? 23.266 -39.125 -3.211 1 96.69 576 ALA A C 1
ATOM 4373 O O . ALA A 1 576 ? 24.125 -38.688 -2.43 1 96.69 576 ALA A O 1
ATOM 4374 N N . SER A 1 577 ? 21.938 -39 -3.062 1 96.31 577 SER A N 1
ATOM 4375 C CA . SER A 1 577 ? 21.438 -38.375 -1.841 1 96.31 577 SER A CA 1
ATOM 4376 C C . SER A 1 577 ? 20.109 -38.969 -1.412 1 96.31 577 SER A C 1
ATOM 4378 O O . SER A 1 577 ? 19.344 -39.469 -2.242 1 96.31 577 SER A O 1
ATOM 4380 N N . TYR A 1 578 ? 19.906 -38.906 -0.16 1 97.31 578 TYR A N 1
ATOM 4381 C CA . TYR A 1 578 ? 18.656 -39.25 0.501 1 97.31 578 TYR A CA 1
ATOM 4382 C C . TYR A 1 578 ? 18.25 -38.156 1.501 1 97.31 578 TYR A C 1
ATOM 4384 O O . TYR A 1 578 ? 19.094 -37.719 2.291 1 97.31 578 TYR A O 1
ATOM 4392 N N . SER A 1 579 ? 16.984 -37.781 1.428 1 97.06 579 SER A N 1
ATOM 4393 C CA . SER A 1 579 ? 16.531 -36.781 2.377 1 97.06 579 SER A CA 1
ATOM 4394 C C . SER A 1 579 ? 15.07 -37 2.756 1 97.06 579 SER A C 1
ATOM 4396 O O . SER A 1 579 ? 14.297 -37.531 1.97 1 97.06 579 SER A O 1
ATOM 4398 N N . GLU A 1 580 ? 14.758 -36.562 3.949 1 97.12 580 GLU A N 1
ATOM 4399 C CA . GLU A 1 580 ? 13.383 -36.406 4.418 1 97.12 580 GLU A CA 1
ATOM 4400 C C . GLU A 1 580 ? 13.016 -34.938 4.648 1 97.12 580 GLU A C 1
ATOM 4402 O O . GLU A 1 580 ? 13.859 -34.156 5.082 1 97.12 580 GLU A O 1
ATOM 4407 N N . ALA A 1 581 ? 11.844 -34.656 4.215 1 96.75 581 ALA A N 1
ATOM 4408 C CA . ALA A 1 581 ? 11.359 -33.281 4.352 1 96.75 581 ALA A CA 1
ATOM 4409 C C . ALA A 1 581 ? 9.898 -33.25 4.789 1 96.75 581 ALA A C 1
ATOM 4411 O O . ALA A 1 581 ? 9.25 -34.312 4.879 1 96.75 581 ALA A O 1
ATOM 4412 N N . PHE A 1 582 ? 9.445 -32.031 5.137 1 95.75 582 PHE A N 1
ATOM 4413 C CA . PHE A 1 582 ? 8.047 -31.891 5.527 1 95.75 582 PHE A CA 1
ATOM 4414 C C . PHE A 1 582 ? 7.504 -30.531 5.098 1 95.75 582 PHE A C 1
ATOM 4416 O O . PHE A 1 582 ? 8.266 -29.641 4.703 1 95.75 582 PHE A O 1
ATOM 4423 N N . ARG A 1 583 ? 6.191 -30.391 5.062 1 94.75 583 ARG A N 1
ATOM 4424 C CA . ARG A 1 583 ? 5.469 -29.141 4.859 1 94.75 583 ARG A CA 1
ATOM 4425 C C . ARG A 1 583 ? 4.371 -28.969 5.902 1 94.75 583 ARG A C 1
ATOM 4427 O O . ARG A 1 583 ? 3.506 -29.844 6.051 1 94.75 583 ARG A O 1
ATOM 4434 N N . ALA A 1 584 ? 4.473 -27.891 6.594 1 93.44 584 ALA A N 1
ATOM 4435 C CA . ALA A 1 584 ? 3.408 -27.562 7.539 1 93.44 584 ALA A CA 1
ATOM 4436 C C . ALA A 1 584 ? 2.137 -27.141 6.809 1 93.44 584 ALA A C 1
ATOM 4438 O O . ALA A 1 584 ? 2.203 -26.562 5.715 1 93.44 584 ALA A O 1
ATOM 4439 N N . PRO A 1 585 ? 0.97 -27.438 7.375 1 93 585 PRO A N 1
ATOM 4440 C CA . PRO A 1 585 ? -0.251 -26.922 6.754 1 93 585 PRO A CA 1
ATOM 4441 C C . PRO A 1 585 ? -0.274 -25.391 6.68 1 93 585 PRO A C 1
ATOM 4443 O O . PRO A 1 585 ? 0.192 -24.719 7.602 1 93 585 PRO A O 1
ATOM 4446 N N . ALA A 1 586 ? -0.793 -24.891 5.59 1 91.69 586 ALA A N 1
ATOM 4447 C CA . ALA A 1 586 ? -0.945 -23.453 5.477 1 91.69 586 ALA A CA 1
ATOM 4448 C C . ALA A 1 586 ? -1.996 -22.922 6.457 1 91.69 586 ALA A C 1
ATOM 4450 O O . ALA A 1 586 ? -2.93 -23.656 6.812 1 91.69 586 ALA A O 1
ATOM 4451 N N . LEU A 1 587 ? -1.876 -21.719 6.891 1 90.25 587 LEU A N 1
ATOM 4452 C CA . LEU A 1 587 ? -2.742 -21.156 7.922 1 90.25 587 LEU A CA 1
ATOM 4453 C C . LEU A 1 587 ? -4.172 -21.016 7.414 1 90.25 587 LEU A C 1
ATOM 4455 O O . LEU A 1 587 ? -5.125 -21.141 8.188 1 90.25 587 LEU A O 1
ATOM 4459 N N . ASP A 1 588 ? -4.344 -20.719 6.156 1 89.81 588 ASP A N 1
ATOM 4460 C CA . ASP A 1 588 ? -5.699 -20.656 5.621 1 89.81 588 ASP A CA 1
ATOM 4461 C C . ASP A 1 588 ? -6.344 -22.031 5.562 1 89.81 588 ASP A C 1
ATOM 4463 O O . ASP A 1 588 ? -7.555 -22.172 5.73 1 89.81 588 ASP A O 1
ATOM 4467 N N . GLN A 1 589 ? -5.555 -23.047 5.297 1 91.38 589 GLN A N 1
ATOM 4468 C CA . GLN A 1 589 ? -6.07 -24.406 5.277 1 91.38 589 GLN A CA 1
ATOM 4469 C C . GLN A 1 589 ? -6.562 -24.828 6.656 1 91.38 589 GLN A C 1
ATOM 4471 O O . GLN A 1 589 ? -7.512 -25.609 6.773 1 91.38 589 GLN A O 1
ATOM 4476 N N . LEU A 1 590 ? -5.91 -24.312 7.684 1 90.25 590 LEU A N 1
ATOM 4477 C CA . LEU A 1 590 ? -6.23 -24.656 9.062 1 90.25 590 LEU A CA 1
ATOM 4478 C C . LEU A 1 590 ? -7.414 -23.828 9.57 1 90.25 590 LEU A C 1
ATOM 4480 O O . LEU A 1 590 ? -8.258 -24.328 10.305 1 90.25 590 LEU A O 1
ATOM 4484 N N . PHE A 1 591 ? -7.477 -22.531 9.133 1 86.94 591 PHE A N 1
ATOM 4485 C CA . PHE A 1 591 ? -8.273 -21.641 9.961 1 86.94 591 PHE A CA 1
ATOM 4486 C C . PHE A 1 591 ? -9.258 -20.844 9.117 1 86.94 591 PHE A C 1
ATOM 4488 O O . PHE A 1 591 ? -10.055 -20.062 9.648 1 86.94 591 PHE A O 1
ATOM 4495 N N . ALA A 1 592 ? -9.32 -20.984 7.91 1 88.19 592 ALA A N 1
ATOM 4496 C CA . ALA A 1 592 ? -10.219 -20.188 7.082 1 88.19 592 ALA A CA 1
ATOM 4497 C C . ALA A 1 592 ? -11.68 -20.531 7.359 1 88.19 592 ALA A C 1
ATOM 4499 O O . ALA A 1 592 ? -11.992 -21.688 7.676 1 88.19 592 ALA A O 1
ATOM 4500 N N . ALA A 1 593 ? -12.516 -19.547 7.293 1 86.56 593 ALA A N 1
ATOM 4501 C CA . ALA A 1 593 ? -13.953 -19.812 7.289 1 86.56 593 ALA A CA 1
ATOM 4502 C C . ALA A 1 593 ? -14.375 -20.5 5.996 1 86.56 593 ALA A C 1
ATOM 4504 O O . ALA A 1 593 ? -13.703 -20.375 4.969 1 86.56 593 ALA A O 1
ATOM 4505 N N . THR A 1 594 ? -15.43 -21.281 6.109 1 87.5 594 THR A N 1
ATOM 4506 C CA . THR A 1 594 ? -15.969 -21.891 4.902 1 87.5 594 THR A CA 1
ATOM 4507 C C . THR A 1 594 ? -16.266 -20.828 3.844 1 87.5 594 THR A C 1
ATOM 4509 O O . THR A 1 594 ? -16.828 -19.781 4.156 1 87.5 594 THR A O 1
ATOM 4512 N N . THR A 1 595 ? -15.906 -21.172 2.625 1 84 595 THR A N 1
ATOM 4513 C CA . THR A 1 595 ? -16 -20.156 1.59 1 84 595 THR A CA 1
ATOM 4514 C C . THR A 1 595 ? -16.719 -20.703 0.354 1 84 595 THR A C 1
ATOM 4516 O O . THR A 1 595 ? -16.531 -21.859 -0.002 1 84 595 THR A O 1
ATOM 4519 N N . PHE A 1 596 ? -17.469 -19.812 -0.295 1 80.75 596 PHE A N 1
ATOM 4520 C CA . PHE A 1 596 ? -18.094 -20.125 -1.578 1 80.75 596 PHE A CA 1
ATOM 4521 C C . PHE A 1 596 ? -17.094 -19.922 -2.719 1 80.75 596 PHE A C 1
ATOM 4523 O O . PHE A 1 596 ? -16.297 -19 -2.689 1 80.75 596 PHE A O 1
ATOM 4530 N N . SER A 1 597 ? -17.125 -20.766 -3.635 1 82.44 597 SER A N 1
ATOM 4531 C CA . SER A 1 597 ? -16.453 -20.641 -4.918 1 82.44 597 SER A CA 1
ATOM 4532 C C . SER A 1 597 ? -17.266 -21.266 -6.043 1 82.44 597 SER A C 1
ATOM 4534 O O . SER A 1 597 ? -18.141 -22.094 -5.793 1 82.44 597 SER A O 1
ATOM 4536 N N . ALA A 1 598 ? -17.109 -20.734 -7.242 1 78.94 598 ALA A N 1
ATOM 4537 C CA . ALA A 1 598 ? -17.609 -21.391 -8.445 1 78.94 598 ALA A CA 1
ATOM 4538 C C . ALA A 1 598 ? -16.484 -22.188 -9.133 1 78.94 598 ALA A C 1
ATOM 4540 O O . ALA A 1 598 ? -15.82 -21.672 -10.031 1 78.94 598 ALA A O 1
ATOM 4541 N N . GLU A 1 599 ? -16.391 -23.406 -8.742 1 84.19 599 GLU A N 1
ATOM 4542 C CA . GLU A 1 599 ? -15.273 -24.203 -9.219 1 84.19 599 GLU A CA 1
ATOM 4543 C C . GLU A 1 599 ? -15.625 -24.938 -10.516 1 84.19 599 GLU A C 1
ATOM 4545 O O . GLU A 1 599 ? -16.75 -25.406 -10.68 1 84.19 599 GLU A O 1
ATOM 4550 N N . ASP A 1 600 ? -14.672 -25.031 -11.359 1 80.62 600 ASP A N 1
ATOM 4551 C CA . ASP A 1 600 ? -14.836 -25.828 -12.578 1 80.62 600 ASP A CA 1
ATOM 4552 C C . ASP A 1 600 ? -14.703 -27.312 -12.273 1 80.62 600 ASP A C 1
ATOM 4554 O O . ASP A 1 600 ? -13.875 -27.719 -11.461 1 80.62 600 ASP A O 1
ATOM 4558 N N . GLY A 1 601 ? -15.656 -28.094 -12.805 1 85.56 601 GLY A N 1
ATOM 4559 C CA . GLY A 1 601 ? -15.602 -29.547 -12.68 1 85.56 601 GLY A CA 1
ATOM 4560 C C . GLY A 1 601 ? -16.484 -30.266 -13.68 1 85.56 601 GLY A C 1
ATOM 4561 O O . GLY A 1 601 ? -17.172 -29.625 -14.484 1 85.56 601 GLY A O 1
ATOM 4562 N N . ILE A 1 602 ? -16.328 -31.594 -13.703 1 86.88 602 ILE A N 1
ATOM 4563 C CA . ILE A 1 602 ? -17.141 -32.469 -14.539 1 86.88 602 ILE A CA 1
ATOM 4564 C C . ILE A 1 602 ? -17.984 -33.375 -13.656 1 86.88 602 ILE A C 1
ATOM 4566 O O . ILE A 1 602 ? -17.453 -34.062 -12.773 1 86.88 602 ILE A O 1
ATOM 4570 N N . ASP A 1 603 ? -19.281 -33.344 -13.906 1 90.94 603 ASP A N 1
ATOM 4571 C CA . ASP A 1 603 ? -20.188 -34.281 -13.266 1 90.94 603 ASP A CA 1
ATOM 4572 C C . ASP A 1 603 ? -20.234 -35.594 -14.023 1 90.94 603 ASP A C 1
ATOM 4574 O O . ASP A 1 603 ? -21.234 -35.938 -14.672 1 90.94 603 ASP A O 1
ATOM 4578 N N . LYS A 1 604 ? -19.281 -36.406 -13.812 1 89.56 604 LYS A N 1
ATOM 4579 C CA . LYS A 1 604 ? -19.141 -37.656 -14.555 1 89.56 604 LYS A CA 1
ATOM 4580 C C . LYS A 1 604 ? -20.312 -38.625 -14.281 1 89.56 604 LYS A C 1
ATOM 4582 O O . LYS A 1 604 ? -20.875 -39.188 -15.211 1 89.56 604 LYS A O 1
ATOM 4587 N N . PRO A 1 605 ? -20.656 -38.781 -13 1 91.69 605 PRO A N 1
ATOM 4588 C CA . PRO A 1 605 ? -21.797 -39.656 -12.766 1 91.69 605 PRO A CA 1
ATOM 4589 C C . PRO A 1 605 ? -23.031 -39.25 -13.555 1 91.69 605 PRO A C 1
ATOM 4591 O O . PRO A 1 605 ? -23.734 -40.125 -14.094 1 91.69 605 PRO A O 1
ATOM 4594 N N . TYR A 1 606 ? -23.312 -38.062 -13.648 1 90.12 606 TYR A N 1
ATOM 4595 C CA . TYR A 1 606 ? -24.5 -37.594 -14.344 1 90.12 606 TYR A CA 1
ATOM 4596 C C . TYR A 1 606 ? -24.375 -37.812 -15.844 1 90.12 606 TYR A C 1
ATOM 4598 O O . TYR A 1 606 ? -25.297 -38.312 -16.484 1 90.12 606 TYR A O 1
ATOM 4606 N N . CYS A 1 607 ? -23.25 -37.344 -16.453 1 87.19 607 CYS A N 1
ATOM 4607 C CA . CYS A 1 607 ? -23.125 -37.438 -17.906 1 87.19 607 CYS A CA 1
ATOM 4608 C C . CYS A 1 607 ? -23.078 -38.906 -18.375 1 87.19 607 CYS A C 1
ATOM 4610 O O . CYS A 1 607 ? -23.625 -39.219 -19.422 1 87.19 607 CYS A O 1
ATOM 4612 N N . GLU A 1 608 ? -22.5 -39.75 -17.578 1 86.88 608 GLU A N 1
ATOM 4613 C CA . GLU A 1 608 ? -22.469 -41.188 -17.922 1 86.88 608 GLU A CA 1
ATOM 4614 C C . GLU A 1 608 ? -23.859 -41.812 -17.797 1 86.88 608 GLU A C 1
ATOM 4616 O O . GLU A 1 608 ? -24.266 -42.594 -18.641 1 86.88 608 GLU A O 1
ATOM 4621 N N . ALA A 1 609 ? -24.5 -41.438 -16.797 1 87.44 609 ALA A N 1
ATOM 4622 C CA . ALA A 1 609 ? -25.828 -42 -16.547 1 87.44 609 ALA A CA 1
ATOM 4623 C C . ALA A 1 609 ? -26.828 -41.562 -17.609 1 87.44 609 ALA A C 1
ATOM 4625 O O . ALA A 1 609 ? -27.766 -42.281 -17.953 1 87.44 609 ALA A O 1
ATOM 4626 N N . THR A 1 610 ? -26.641 -40.406 -18.156 1 85.25 610 THR A N 1
ATOM 4627 C CA . THR A 1 610 ? -27.625 -39.844 -19.062 1 85.25 610 THR A CA 1
ATOM 4628 C C . THR A 1 610 ? -27.156 -39.969 -20.516 1 85.25 610 THR A C 1
ATOM 4630 O O . THR A 1 610 ? -27.953 -39.781 -21.453 1 85.25 610 THR A O 1
ATOM 4633 N N . GLY A 1 611 ? -25.906 -40.25 -20.719 1 81.75 611 GLY A N 1
ATOM 4634 C CA . GLY A 1 611 ? -25.359 -40.406 -22.062 1 81.75 611 GLY A CA 1
ATOM 4635 C C . GLY A 1 611 ? -25.047 -39.062 -22.734 1 81.75 611 GLY A C 1
ATOM 4636 O O . GLY A 1 611 ? -24.859 -39 -23.938 1 81.75 611 GLY A O 1
ATOM 4637 N N . THR A 1 612 ? -25.031 -38.031 -21.906 1 79.19 612 THR A N 1
ATOM 4638 C CA . THR A 1 612 ? -24.688 -36.719 -22.438 1 79.19 612 THR A CA 1
ATOM 4639 C C . THR A 1 612 ? -23.188 -36.5 -22.391 1 79.19 612 THR A C 1
ATOM 4641 O O . THR A 1 612 ? -22.469 -37.188 -21.672 1 79.19 612 THR A O 1
ATOM 4644 N N . PRO A 1 613 ? -22.656 -35.625 -23.203 1 77.5 613 PRO A N 1
ATOM 4645 C CA . PRO A 1 613 ? -21.219 -35.344 -23.156 1 77.5 613 PRO A CA 1
ATOM 4646 C C . PRO A 1 613 ? -20.75 -34.844 -21.797 1 77.5 613 PRO A C 1
ATOM 4648 O O . PRO A 1 613 ? -21.422 -34.031 -21.172 1 77.5 613 PRO A O 1
ATOM 4651 N N . CYS A 1 614 ? -19.656 -35.438 -21.312 1 81.44 614 CYS A N 1
ATOM 4652 C CA . CYS A 1 614 ? -19.062 -34.969 -20.047 1 81.44 614 CYS A CA 1
ATOM 4653 C C . CYS A 1 614 ? -18.25 -33.719 -20.25 1 81.44 614 CYS A C 1
ATOM 4655 O O . CYS A 1 614 ? -17.062 -33.781 -20.578 1 81.44 614 CYS A O 1
ATOM 4657 N N . SER A 1 615 ? -18.859 -32.594 -20.016 1 77.12 615 SER A N 1
ATOM 4658 C CA . SER A 1 615 ? -18.219 -31.312 -20.219 1 77.12 615 SER A CA 1
ATOM 4659 C C . SER A 1 615 ? -17.969 -30.594 -18.891 1 77.12 615 SER A C 1
ATOM 4661 O O . SER A 1 615 ? -18.75 -30.75 -17.938 1 77.12 615 SER A O 1
ATOM 4663 N N . GLU A 1 616 ? -16.844 -29.906 -18.891 1 80.88 616 GLU A N 1
ATOM 4664 C CA . GLU A 1 616 ? -16.516 -29.109 -17.703 1 80.88 616 GLU A CA 1
ATOM 4665 C C . GLU A 1 616 ? -17.391 -27.859 -17.594 1 80.88 616 GLU A C 1
ATOM 4667 O O . GLU A 1 616 ? -17.672 -27.219 -18.609 1 80.88 616 GLU A O 1
ATOM 4672 N N . ARG A 1 617 ? -17.875 -27.547 -16.391 1 77.06 617 ARG A N 1
ATOM 4673 C CA . ARG A 1 617 ? -18.578 -26.312 -16.094 1 77.06 617 ARG A CA 1
ATOM 4674 C C . ARG A 1 617 ? -18.344 -25.891 -14.641 1 77.06 617 ARG A C 1
ATOM 4676 O O . ARG A 1 617 ? -17.719 -26.625 -13.867 1 77.06 617 ARG A O 1
ATOM 4683 N N . GLN A 1 618 ? -18.844 -24.703 -14.305 1 81.62 618 GLN A N 1
ATOM 4684 C CA . GLN A 1 618 ? -18.719 -24.234 -12.93 1 81.62 618 GLN A CA 1
ATOM 4685 C C . GLN A 1 618 ? -19.891 -24.734 -12.078 1 81.62 618 GLN A C 1
ATOM 4687 O O . GLN A 1 618 ? -21.016 -24.812 -12.555 1 81.62 618 GLN A O 1
ATOM 4692 N N . PHE A 1 619 ? -19.562 -25.125 -10.875 1 84.75 619 PHE A N 1
ATOM 4693 C CA . PHE A 1 619 ? -20.531 -25.531 -9.867 1 84.75 619 PHE A CA 1
ATOM 4694 C C . PHE A 1 619 ? -20.406 -24.656 -8.617 1 84.75 619 PHE A C 1
ATOM 4696 O O . PHE A 1 619 ? -19.297 -24.281 -8.234 1 84.75 619 PHE A O 1
ATOM 4703 N N . ASP A 1 620 ? -21.562 -24.344 -8.016 1 83.19 620 ASP A N 1
ATOM 4704 C CA . ASP A 1 620 ? -21.484 -23.75 -6.684 1 83.19 620 ASP A CA 1
ATOM 4705 C C . ASP A 1 620 ? -20.734 -24.688 -5.727 1 83.19 620 ASP A C 1
ATOM 4707 O O . ASP A 1 620 ? -21.094 -25.859 -5.578 1 83.19 620 ASP A O 1
ATOM 4711 N N . THR A 1 621 ? -19.719 -24.141 -5.168 1 90.06 621 THR A N 1
ATOM 4712 C CA . THR A 1 621 ? -18.828 -24.969 -4.348 1 90.06 621 THR A CA 1
ATOM 4713 C C . THR A 1 621 ? -18.562 -24.297 -3 1 90.06 621 THR A C 1
ATOM 4715 O O . THR A 1 621 ? -18.375 -23.078 -2.93 1 90.06 621 THR A O 1
ATOM 4718 N N . TYR A 1 622 ? -18.594 -25.016 -1.937 1 91.06 622 TYR A N 1
ATOM 4719 C CA . TYR A 1 622 ? -18.188 -24.562 -0.615 1 91.06 622 TYR A CA 1
ATOM 4720 C C . TYR A 1 622 ? -16.953 -25.312 -0.126 1 91.06 622 TYR A C 1
ATOM 4722 O O . TYR A 1 622 ? -16.938 -26.547 -0.121 1 91.06 622 TYR A O 1
ATOM 4730 N N . ILE A 1 623 ? -15.961 -24.578 0.244 1 91.62 623 ILE A N 1
ATOM 4731 C CA . ILE A 1 623 ? -14.68 -25.125 0.648 1 91.62 623 ILE A CA 1
ATOM 4732 C C . ILE A 1 623 ? -14.477 -24.922 2.148 1 91.62 623 ILE A C 1
ATOM 4734 O O . ILE A 1 623 ? -14.531 -23.797 2.641 1 91.62 623 ILE A O 1
ATOM 4738 N N . SER A 1 624 ? -14.18 -25.953 2.834 1 93.44 624 SER A N 1
ATOM 4739 C CA . SER A 1 624 ? -14 -25.875 4.281 1 93.44 624 SER A CA 1
ATOM 4740 C C . SER A 1 624 ? -12.547 -26.125 4.668 1 93.44 624 SER A C 1
ATOM 4742 O O . SER A 1 624 ? -11.875 -26.984 4.094 1 93.44 624 SER A O 1
ATOM 4744 N N . ALA A 1 625 ? -12.102 -25.312 5.645 1 92.56 625 ALA A N 1
ATOM 4745 C CA . ALA A 1 625 ? -10.797 -25.562 6.266 1 92.56 625 ALA A CA 1
ATOM 4746 C C . ALA A 1 625 ? -10.852 -26.781 7.184 1 92.56 625 ALA A C 1
ATOM 4748 O O . ALA A 1 625 ? -11.914 -27.406 7.348 1 92.56 625 ALA A O 1
ATOM 4749 N N . ASN A 1 626 ? -9.695 -27.234 7.641 1 93.56 626 ASN A N 1
ATOM 4750 C CA . ASN A 1 626 ? -9.57 -28.391 8.523 1 93.56 626 ASN A CA 1
ATOM 4751 C C . ASN A 1 626 ? -8.516 -28.172 9.602 1 93.56 626 ASN A C 1
ATOM 4753 O O . ASN A 1 626 ? -7.32 -28.312 9.352 1 93.56 626 ASN A O 1
ATOM 4757 N N . LYS A 1 627 ? -8.898 -27.891 10.789 1 90.75 627 LYS A N 1
ATOM 4758 C CA . LYS A 1 627 ? -8.008 -27.547 11.891 1 90.75 627 LYS A CA 1
ATOM 4759 C C . LYS A 1 627 ? -7.188 -28.766 12.328 1 90.75 627 LYS A C 1
ATOM 4761 O O . LYS A 1 627 ? -6.199 -28.625 13.055 1 90.75 627 LYS A O 1
ATOM 4766 N N . GLU A 1 628 ? -7.531 -29.906 11.852 1 91.06 628 GLU A N 1
ATOM 4767 C CA . GLU A 1 628 ? -6.883 -31.141 12.289 1 91.06 628 GLU A CA 1
ATOM 4768 C C . GLU A 1 628 ? -5.785 -31.562 11.32 1 91.06 628 GLU A C 1
ATOM 4770 O O . GLU A 1 628 ? -5.207 -32.656 11.469 1 91.06 628 GLU A O 1
ATOM 4775 N N . LEU A 1 629 ? -5.523 -30.75 10.359 1 93.69 629 LEU A N 1
ATOM 4776 C CA . LEU A 1 629 ? -4.488 -31.094 9.391 1 93.69 629 LEU A CA 1
ATOM 4777 C C . LEU A 1 629 ? -3.139 -31.281 10.086 1 93.69 629 LEU A C 1
ATOM 4779 O O . LEU A 1 629 ? -2.793 -30.516 10.984 1 93.69 629 LEU A O 1
ATOM 4783 N N . GLY A 1 630 ? -2.434 -32.312 9.758 1 92.12 630 GLY A N 1
ATOM 4784 C CA . GLY A 1 630 ? -1.028 -32.5 10.086 1 92.12 630 GLY A CA 1
ATOM 4785 C C . GLY A 1 630 ? -0.099 -32.156 8.945 1 92.12 630 GLY A C 1
ATOM 4786 O O . GLY A 1 630 ? -0.555 -31.797 7.855 1 92.12 630 GLY A O 1
ATOM 4787 N N . PRO A 1 631 ? 1.187 -32.25 9.18 1 94.38 631 PRO A N 1
ATOM 4788 C CA . PRO A 1 631 ? 2.137 -31.969 8.109 1 94.38 631 PRO A CA 1
ATOM 4789 C C . PRO A 1 631 ? 2.195 -33.062 7.055 1 94.38 631 PRO A C 1
ATOM 4791 O O . PRO A 1 631 ? 1.852 -34.219 7.34 1 94.38 631 PRO A O 1
ATOM 4794 N N . GLU A 1 632 ? 2.584 -32.625 5.852 1 95.62 632 GLU A N 1
ATOM 4795 C CA . GLU A 1 632 ? 3.068 -33.594 4.871 1 95.62 632 GLU A CA 1
ATOM 4796 C C . GLU A 1 632 ? 4.496 -34.031 5.184 1 95.62 632 GLU A C 1
ATOM 4798 O O . GLU A 1 632 ? 5.301 -33.25 5.672 1 95.62 632 GLU A O 1
ATOM 4803 N N . THR A 1 633 ? 4.816 -35.25 4.844 1 95.44 633 THR A N 1
ATOM 4804 C CA . THR A 1 633 ? 6.191 -35.719 4.949 1 95.44 633 THR A CA 1
ATOM 4805 C C . THR A 1 633 ? 6.66 -36.312 3.623 1 95.44 633 THR A C 1
ATOM 4807 O O . THR A 1 633 ? 5.848 -36.812 2.842 1 95.44 633 THR A O 1
ATOM 4810 N N . SER A 1 634 ? 7.93 -36.25 3.406 1 96.75 634 SER A N 1
ATOM 4811 C CA . SER A 1 634 ? 8.398 -36.75 2.117 1 96.75 634 SER A CA 1
ATOM 4812 C C . SER A 1 634 ? 9.742 -37.438 2.256 1 96.75 634 SER A C 1
ATOM 4814 O O . SER A 1 634 ? 10.469 -37.219 3.229 1 96.75 634 SER A O 1
ATOM 4816 N N . GLN A 1 635 ? 10.016 -38.312 1.341 1 97.38 635 GLN A N 1
ATOM 4817 C CA . GLN A 1 635 ? 11.305 -38.938 1.073 1 97.38 635 GLN A CA 1
ATOM 4818 C C . GLN A 1 635 ? 11.773 -38.656 -0.349 1 97.38 635 GLN A C 1
ATOM 4820 O O . GLN A 1 635 ? 11.008 -38.781 -1.304 1 97.38 635 GLN A O 1
ATOM 4825 N N . TYR A 1 636 ? 12.945 -38.25 -0.436 1 97.62 636 TYR A N 1
ATOM 4826 C CA . TYR A 1 636 ? 13.516 -37.875 -1.728 1 97.62 636 TYR A CA 1
ATOM 4827 C C . TYR A 1 636 ? 14.844 -38.562 -1.967 1 97.62 636 TYR A C 1
ATOM 4829 O O . TYR A 1 636 ? 15.766 -38.469 -1.161 1 97.62 636 TYR A O 1
ATOM 4837 N N . VAL A 1 637 ? 14.977 -39.312 -3.066 1 97.38 637 VAL A N 1
ATOM 4838 C CA . VAL A 1 637 ? 16.219 -39.969 -3.469 1 97.38 637 VAL A CA 1
ATOM 4839 C C . VAL A 1 637 ? 16.703 -39.406 -4.801 1 97.38 637 VAL A C 1
ATOM 4841 O O . VAL A 1 637 ? 15.898 -39.156 -5.707 1 97.38 637 VAL A O 1
ATOM 4844 N N . ASN A 1 638 ? 17.953 -39.188 -4.887 1 96.62 638 ASN A N 1
ATOM 4845 C CA . ASN A 1 638 ? 18.594 -38.719 -6.117 1 96.62 638 ASN A CA 1
ATOM 4846 C C . ASN A 1 638 ? 19.859 -39.531 -6.422 1 96.62 638 ASN A C 1
ATOM 4848 O O . ASN A 1 638 ? 20.625 -39.844 -5.52 1 96.62 638 ASN A O 1
ATOM 4852 N N . PHE A 1 639 ? 20.016 -39.906 -7.68 1 97.38 639 PHE A N 1
ATOM 4853 C CA . PHE A 1 639 ? 21.234 -40.5 -8.219 1 97.38 639 PHE A CA 1
ATOM 4854 C C . PHE A 1 639 ? 21.688 -39.781 -9.477 1 97.38 639 PHE A C 1
ATOM 4856 O O . PHE A 1 639 ? 20.906 -39.625 -10.422 1 97.38 639 PHE A O 1
ATOM 4863 N N . GLY A 1 640 ? 22.938 -39.344 -9.445 1 96.31 640 GLY A N 1
ATOM 4864 C CA . GLY A 1 640 ? 23.359 -38.531 -10.578 1 96.31 640 GLY A CA 1
ATOM 4865 C C . GLY A 1 640 ? 24.781 -38.844 -11.023 1 96.31 640 GLY A C 1
ATOM 4866 O O . GLY A 1 640 ? 25.594 -39.312 -10.234 1 96.31 640 GLY A O 1
ATOM 4867 N N . VAL A 1 641 ? 25.062 -38.531 -12.258 1 96.62 641 VAL A N 1
ATOM 4868 C CA . VAL A 1 641 ? 26.391 -38.594 -12.859 1 96.62 641 VAL A CA 1
ATOM 4869 C C . VAL A 1 641 ? 26.672 -37.281 -13.594 1 96.62 641 VAL A C 1
ATOM 4871 O O . VAL A 1 641 ? 25.828 -36.781 -14.344 1 96.62 641 VAL A O 1
ATOM 4874 N N . ALA A 1 642 ? 27.719 -36.688 -13.219 1 94.12 642 ALA A N 1
ATOM 4875 C CA . ALA A 1 642 ? 28.234 -35.562 -13.969 1 94.12 642 ALA A CA 1
ATOM 4876 C C . ALA A 1 642 ? 29.516 -35.906 -14.711 1 94.12 642 ALA A C 1
ATOM 4878 O O . ALA A 1 642 ? 30.469 -36.406 -14.109 1 94.12 642 ALA A O 1
ATOM 4879 N N . TRP A 1 643 ? 29.5 -35.656 -16.016 1 95.19 643 TRP A N 1
ATOM 4880 C CA . TRP A 1 643 ? 30.594 -36.094 -16.859 1 95.19 643 TRP A CA 1
ATOM 4881 C C . TRP A 1 643 ? 31.125 -34.938 -17.703 1 95.19 643 TRP A C 1
ATOM 4883 O O . TRP A 1 643 ? 30.406 -34.406 -18.578 1 95.19 643 TRP A O 1
ATOM 4893 N N . ASP A 1 644 ? 32.344 -34.625 -17.422 1 92.81 644 ASP A N 1
ATOM 4894 C CA . ASP A 1 644 ? 33.031 -33.719 -18.312 1 92.81 644 ASP A CA 1
ATOM 4895 C C . ASP A 1 644 ? 33.688 -34.469 -19.469 1 92.81 644 ASP A C 1
ATOM 4897 O O . ASP A 1 644 ? 34.875 -34.812 -19.406 1 92.81 644 ASP A O 1
ATOM 4901 N N . ILE A 1 645 ? 33.031 -34.594 -20.484 1 91.81 645 ILE A N 1
ATOM 4902 C CA . ILE A 1 645 ? 33.531 -35.406 -21.594 1 91.81 645 ILE A CA 1
ATOM 4903 C C . ILE A 1 645 ? 34.844 -34.812 -22.109 1 91.81 645 ILE A C 1
ATOM 4905 O O . ILE A 1 645 ? 35.812 -35.562 -22.25 1 91.81 645 ILE A O 1
ATOM 4909 N N . VAL A 1 646 ? 34.781 -33.562 -22.469 1 89.06 646 VAL A N 1
ATOM 4910 C CA . VAL A 1 646 ? 35.938 -32.75 -22.719 1 89.06 646 VAL A CA 1
ATOM 4911 C C . VAL A 1 646 ? 35.75 -31.375 -22.062 1 89.06 646 VAL A C 1
ATOM 4913 O O . VAL A 1 646 ? 34.688 -31.078 -21.5 1 89.06 646 VAL A O 1
ATOM 4916 N N . ASP A 1 647 ? 36.781 -30.609 -22.078 1 82.06 647 ASP A N 1
ATOM 4917 C CA . ASP A 1 647 ? 36.781 -29.344 -21.359 1 82.06 647 ASP A CA 1
ATOM 4918 C C . ASP A 1 647 ? 35.594 -28.484 -21.797 1 82.06 647 ASP A C 1
ATOM 4920 O O . ASP A 1 647 ? 35 -27.766 -20.984 1 82.06 647 ASP A O 1
ATOM 4924 N N . ASP A 1 648 ? 35.125 -28.656 -22.969 1 89.44 648 ASP A N 1
ATOM 4925 C CA . ASP A 1 648 ? 34.125 -27.75 -23.5 1 89.44 648 ASP A CA 1
ATOM 4926 C C . ASP A 1 648 ? 32.781 -28.438 -23.641 1 89.44 648 ASP A C 1
ATOM 4928 O O . ASP A 1 648 ? 31.812 -27.859 -24.141 1 89.44 648 ASP A O 1
ATOM 4932 N N . ILE A 1 649 ? 32.625 -29.641 -23.172 1 94.19 649 ILE A N 1
ATOM 4933 C CA . ILE A 1 649 ? 31.375 -30.406 -23.297 1 94.19 649 ILE A CA 1
ATOM 4934 C C . ILE A 1 649 ? 31.094 -31.141 -21.984 1 94.19 649 ILE A C 1
ATOM 4936 O O . ILE A 1 649 ? 31.906 -31.969 -21.547 1 94.19 649 ILE A O 1
ATOM 4940 N N . GLY A 1 650 ? 30 -30.859 -21.375 1 94.94 650 GLY A N 1
ATOM 4941 C CA . GLY A 1 650 ? 29.578 -31.5 -20.141 1 94.94 650 GLY A CA 1
ATOM 4942 C C . GLY A 1 650 ? 28.219 -32.125 -20.234 1 94.94 650 GLY A C 1
ATOM 4943 O O . GLY A 1 650 ? 27.328 -31.609 -20.906 1 94.94 650 GLY A O 1
ATOM 4944 N N . LEU A 1 651 ? 28.094 -33.219 -19.531 1 95.94 651 LEU A N 1
ATOM 4945 C CA . LEU A 1 651 ? 26.828 -33.969 -19.469 1 95.94 651 LEU A CA 1
ATOM 4946 C C . LEU A 1 651 ? 26.469 -34.312 -18.031 1 95.94 651 LEU A C 1
ATOM 4948 O O . LEU A 1 651 ? 27.328 -34.75 -17.266 1 95.94 651 LEU A O 1
ATOM 4952 N N . LYS A 1 652 ? 25.266 -33.969 -17.641 1 95.81 652 LYS A N 1
ATOM 4953 C CA . LYS A 1 652 ? 24.734 -34.375 -16.328 1 95.81 652 LYS A CA 1
ATOM 4954 C C . LYS A 1 652 ? 23.438 -35.188 -16.484 1 95.81 652 LYS A C 1
ATOM 4956 O O . LYS A 1 652 ? 22.578 -34.812 -17.281 1 95.81 652 LYS A O 1
ATOM 4961 N N . VAL A 1 653 ? 23.391 -36.25 -15.789 1 97.38 653 VAL A N 1
ATOM 4962 C CA . VAL A 1 653 ? 22.188 -37.062 -15.75 1 97.38 653 VAL A CA 1
ATOM 4963 C C . VAL A 1 653 ? 21.812 -37.375 -14.305 1 97.38 653 VAL A C 1
ATOM 4965 O O . VAL A 1 653 ? 22.625 -37.844 -13.523 1 97.38 653 VAL A O 1
ATOM 4968 N N . ASP A 1 654 ? 20.562 -37.125 -13.953 1 97.06 654 ASP A N 1
ATOM 4969 C CA . ASP A 1 654 ? 20.078 -37.375 -12.594 1 97.06 654 ASP A CA 1
ATOM 4970 C C . ASP A 1 654 ? 18.75 -38.125 -12.602 1 97.06 654 ASP A C 1
ATOM 4972 O O . ASP A 1 654 ? 17.797 -37.688 -13.234 1 97.06 654 ASP A O 1
ATOM 4976 N N . TYR A 1 655 ? 18.734 -39.156 -11.93 1 97.94 655 TYR A N 1
ATOM 4977 C CA . TYR A 1 655 ? 17.484 -39.844 -11.602 1 97.94 655 TYR A CA 1
ATOM 4978 C C . TYR A 1 655 ? 16.969 -39.406 -10.242 1 97.94 655 TYR A C 1
ATOM 4980 O O . TYR A 1 655 ? 17.734 -39.219 -9.297 1 97.94 655 TYR A O 1
ATOM 4988 N N . PHE A 1 656 ? 15.648 -39.25 -10.133 1 97.31 656 PHE A N 1
ATOM 4989 C CA . PHE A 1 656 ? 15.078 -38.875 -8.844 1 97.31 656 PHE A CA 1
ATOM 4990 C C . PHE A 1 656 ? 13.789 -39.625 -8.57 1 97.31 656 PHE A C 1
ATOM 4992 O O . PHE A 1 656 ? 13.102 -40.062 -9.5 1 97.31 656 PHE A O 1
ATOM 4999 N N . ASN A 1 657 ? 13.484 -39.75 -7.316 1 98.06 657 ASN A N 1
ATOM 5000 C CA . ASN A 1 657 ? 12.227 -40.281 -6.789 1 98.06 657 ASN A CA 1
ATOM 5001 C C . ASN A 1 657 ? 11.781 -39.5 -5.547 1 98.06 657 ASN A C 1
ATOM 5003 O O . ASN A 1 657 ? 12.508 -39.438 -4.551 1 98.06 657 ASN A O 1
ATOM 5007 N N . LEU A 1 658 ? 10.633 -38.875 -5.676 1 97.75 658 LEU A N 1
ATOM 5008 C CA . LEU A 1 658 ? 10.023 -38.094 -4.59 1 97.75 658 LEU A CA 1
ATOM 5009 C C . LEU A 1 658 ? 8.719 -38.75 -4.141 1 97.75 658 LEU A C 1
ATOM 5011 O O . LEU A 1 658 ? 7.789 -38.906 -4.938 1 97.75 658 LEU A O 1
ATOM 5015 N N . ASN A 1 659 ? 8.695 -39.125 -2.908 1 97.19 659 ASN A N 1
ATOM 5016 C CA . ASN A 1 659 ? 7.492 -39.656 -2.295 1 97.19 659 ASN A CA 1
ATOM 5017 C C . ASN A 1 659 ? 6.977 -38.781 -1.172 1 97.19 659 ASN A C 1
ATOM 5019 O O . ASN A 1 659 ? 7.691 -38.5 -0.203 1 97.19 659 ASN A O 1
ATOM 5023 N N . ILE A 1 660 ? 5.754 -38.344 -1.3 1 96.94 660 ILE A N 1
ATOM 5024 C CA . ILE A 1 660 ? 5.133 -37.5 -0.284 1 96.94 660 ILE A CA 1
ATOM 5025 C C . ILE A 1 660 ? 3.961 -38.219 0.355 1 96.94 660 ILE A C 1
ATOM 5027 O O . ILE A 1 660 ? 3.045 -38.688 -0.342 1 96.94 660 ILE A O 1
ATOM 5031 N N . ASP A 1 661 ? 3.961 -38.312 1.61 1 94.81 661 ASP A N 1
ATOM 5032 C CA . ASP A 1 661 ? 2.896 -38.938 2.379 1 94.81 661 ASP A CA 1
ATOM 5033 C C . ASP A 1 661 ? 2.061 -37.906 3.123 1 94.81 661 ASP A C 1
ATOM 5035 O O . ASP A 1 661 ? 2.533 -36.781 3.396 1 94.81 661 ASP A O 1
ATOM 5039 N N . ASP A 1 662 ? 0.771 -38.281 3.375 1 93.62 662 ASP A N 1
ATOM 5040 C CA . ASP A 1 662 ? -0.162 -37.406 4.086 1 93.62 662 ASP A CA 1
ATOM 5041 C C . ASP A 1 662 ? -0.332 -36.062 3.363 1 93.62 662 ASP A C 1
ATOM 5043 O O . ASP A 1 662 ? -0.239 -35 3.979 1 93.62 662 ASP A O 1
ATOM 5047 N N . VAL A 1 663 ? -0.515 -36.25 2.088 1 94.19 663 VAL A N 1
ATOM 5048 C CA . VAL A 1 663 ? -0.612 -35.094 1.228 1 94.19 663 VAL A CA 1
ATOM 5049 C C . VAL A 1 663 ? -1.8 -34.219 1.657 1 94.19 663 VAL A C 1
ATOM 5051 O O . VAL A 1 663 ? -2.908 -34.75 1.838 1 94.19 663 VAL A O 1
ATOM 5054 N N . ILE A 1 664 ? -1.532 -32.938 1.932 1 92.56 664 ILE A N 1
ATOM 5055 C CA . ILE A 1 664 ? -2.619 -32 2.174 1 92.56 664 ILE A CA 1
ATOM 5056 C C . ILE A 1 664 ? -3.232 -31.562 0.844 1 92.56 664 ILE A C 1
ATOM 5058 O O . ILE A 1 664 ? -2.572 -30.922 0.03 1 92.56 664 ILE A O 1
ATOM 5062 N N . ALA A 1 665 ? -4.398 -31.891 0.606 1 89.38 665 ALA A N 1
ATOM 5063 C CA . ALA A 1 665 ? -5.016 -31.578 -0.679 1 89.38 665 ALA A CA 1
ATOM 5064 C C . ALA A 1 665 ? -6.496 -31.234 -0.509 1 89.38 665 ALA A C 1
ATOM 5066 O O . ALA A 1 665 ? -7.176 -31.812 0.345 1 89.38 665 ALA A O 1
ATOM 5067 N N . GLN A 1 666 ? -6.859 -30.266 -1.28 1 90.12 666 GLN A N 1
ATOM 5068 C CA . GLN A 1 666 ? -8.289 -30.047 -1.508 1 90.12 666 GLN A CA 1
ATOM 5069 C C . GLN A 1 666 ? -8.812 -30.969 -2.607 1 90.12 666 GLN A C 1
ATOM 5071 O O . GLN A 1 666 ? -8.312 -30.938 -3.736 1 90.12 666 GLN A O 1
ATOM 5076 N N . ARG A 1 667 ? -9.758 -31.719 -2.322 1 88.94 667 ARG A N 1
ATOM 5077 C CA . ARG A 1 667 ? -10.297 -32.594 -3.365 1 88.94 667 ARG A CA 1
ATOM 5078 C C . ARG A 1 667 ? -11.047 -31.766 -4.418 1 88.94 667 ARG A C 1
ATOM 5080 O O . ARG A 1 667 ? -11.797 -30.859 -4.086 1 88.94 667 ARG A O 1
ATOM 5087 N N . SER A 1 668 ? -10.734 -32.062 -5.656 1 89.25 668 SER A N 1
ATOM 5088 C CA . SER A 1 668 ? -11.5 -31.422 -6.715 1 89.25 668 SER A CA 1
ATOM 5089 C C . SER A 1 668 ? -12.977 -31.781 -6.637 1 89.25 668 SER A C 1
ATOM 5091 O O . SER A 1 668 ? -13.336 -32.844 -6.105 1 89.25 668 SER A O 1
ATOM 5093 N N . ILE A 1 669 ? -13.805 -30.922 -7.164 1 92.62 669 ILE A N 1
ATOM 5094 C CA . ILE A 1 669 ? -15.234 -31.203 -7.078 1 92.62 669 ILE A CA 1
ATOM 5095 C C . ILE A 1 669 ? -15.586 -32.375 -7.992 1 92.62 669 ILE A C 1
ATOM 5097 O O . ILE A 1 669 ? -16.484 -33.156 -7.691 1 92.62 669 ILE A O 1
ATOM 5101 N N . THR A 1 670 ? -14.883 -32.562 -9.078 1 90.81 670 THR A N 1
ATOM 5102 C CA . THR A 1 670 ? -15.062 -33.75 -9.906 1 90.81 670 THR A CA 1
ATOM 5103 C C . THR A 1 670 ? -14.781 -35.031 -9.094 1 90.81 670 THR A C 1
ATOM 5105 O O . THR A 1 670 ? -15.547 -35.969 -9.148 1 90.81 670 THR A O 1
ATOM 5108 N N . SER A 1 671 ? -13.688 -34.969 -8.328 1 90.69 671 SER A N 1
ATOM 5109 C CA . SER A 1 671 ? -13.312 -36.094 -7.492 1 90.69 671 SER A CA 1
ATOM 5110 C C . SER A 1 671 ? -14.367 -36.375 -6.43 1 90.69 671 SER A C 1
ATOM 5112 O O . SER A 1 671 ? -14.648 -37.531 -6.113 1 90.69 671 SER A O 1
ATOM 5114 N N . VAL A 1 672 ? -14.859 -35.375 -5.828 1 94.25 672 VAL A N 1
ATOM 5115 C CA . VAL A 1 672 ? -15.875 -35.5 -4.797 1 94.25 672 VAL A CA 1
ATOM 5116 C C . VAL A 1 672 ? -17.141 -36.125 -5.402 1 94.25 672 VAL A C 1
ATOM 5118 O O . VAL A 1 672 ? -17.703 -37.062 -4.859 1 94.25 672 VAL A O 1
ATOM 5121 N N . MET A 1 673 ? -17.625 -35.625 -6.52 1 95.12 673 MET A N 1
ATOM 5122 C CA . MET A 1 673 ? -18.828 -36.125 -7.172 1 95.12 673 MET A CA 1
ATOM 5123 C C . MET A 1 673 ? -18.656 -37.594 -7.562 1 95.12 673 MET A C 1
ATOM 5125 O O . MET A 1 673 ? -19.547 -38.406 -7.32 1 95.12 673 MET A O 1
ATOM 5129 N N . THR A 1 674 ? -17.562 -37.938 -8.141 1 93.06 674 THR A N 1
ATOM 5130 C CA . THR A 1 674 ? -17.297 -39.312 -8.57 1 93.06 674 THR A CA 1
ATOM 5131 C C . THR A 1 674 ? -17.156 -40.219 -7.367 1 93.06 674 THR A C 1
ATOM 5133 O O . THR A 1 674 ? -17.75 -41.312 -7.34 1 93.06 674 THR A O 1
ATOM 5136 N N . GLY A 1 675 ? -16.391 -39.812 -6.406 1 93.56 675 GLY A N 1
ATOM 5137 C CA . GLY A 1 675 ? -16.156 -40.656 -5.234 1 93.56 675 GLY A CA 1
ATOM 5138 C C . GLY A 1 675 ? -17.422 -40.969 -4.453 1 93.56 675 GLY A C 1
ATOM 5139 O O . GLY A 1 675 ? -17.609 -42.094 -4 1 93.56 675 GLY A O 1
ATOM 5140 N N . ILE A 1 676 ? -18.188 -39.969 -4.23 1 94.88 676 ILE A N 1
ATOM 5141 C CA . ILE A 1 676 ? -19.422 -40.188 -3.486 1 94.88 676 ILE A CA 1
ATOM 5142 C C . ILE A 1 676 ? -20.359 -41.094 -4.273 1 94.88 676 ILE A C 1
ATOM 5144 O O . ILE A 1 676 ? -20.984 -42 -3.703 1 94.88 676 ILE A O 1
ATOM 5148 N N . TYR A 1 677 ? -20.453 -40.906 -5.535 1 94.56 677 TYR A N 1
ATOM 5149 C CA . TYR A 1 677 ? -21.312 -41.75 -6.375 1 94.56 677 TYR A CA 1
ATOM 5150 C C . TYR A 1 677 ? -20.828 -43.188 -6.352 1 94.56 677 TYR A C 1
ATOM 5152 O O . TYR A 1 677 ? -21.641 -44.125 -6.273 1 94.56 677 TYR A O 1
ATOM 5160 N N . GLU A 1 678 ? -19.5 -43.406 -6.438 1 93.06 678 GLU A N 1
ATOM 5161 C CA . GLU A 1 678 ? -18.922 -44.75 -6.488 1 93.06 678 GLU A CA 1
ATOM 5162 C C . GLU A 1 678 ? -18.844 -45.375 -5.098 1 93.06 678 GLU A C 1
ATOM 5164 O O . GLU A 1 678 ? -18.641 -46.594 -4.961 1 93.06 678 GLU A O 1
ATOM 5169 N N . GLY A 1 679 ? -18.969 -44.562 -4.031 1 93.38 679 GLY A N 1
ATOM 5170 C CA . GLY A 1 679 ? -18.953 -45.062 -2.664 1 93.38 679 GLY A CA 1
ATOM 5171 C C . GLY A 1 679 ? -17.562 -45.094 -2.057 1 93.38 679 GLY A C 1
ATOM 5172 O O . GLY A 1 679 ? -17.391 -45.625 -0.957 1 93.38 679 GLY A O 1
ATOM 5173 N N . THR A 1 680 ? -16.641 -44.594 -2.738 1 91.62 680 THR A N 1
ATOM 5174 C CA . THR A 1 680 ? -15.281 -44.625 -2.229 1 91.62 680 THR A CA 1
ATOM 5175 C C . THR A 1 680 ? -15.039 -43.438 -1.272 1 91.62 680 THR A C 1
ATOM 5177 O O . THR A 1 680 ? -14.047 -43.438 -0.532 1 91.62 680 THR A O 1
ATOM 5180 N N . LEU A 1 681 ? -15.867 -42.438 -1.304 1 92.56 681 LEU A N 1
ATOM 5181 C CA . LEU A 1 681 ? -15.836 -41.281 -0.389 1 92.56 681 LEU A CA 1
ATOM 5182 C C . LEU A 1 681 ? -17.156 -41.156 0.358 1 92.56 681 LEU A C 1
ATOM 5184 O O . LEU A 1 681 ? -18.203 -40.969 -0.259 1 92.56 681 LEU A O 1
ATOM 5188 N N . ALA A 1 682 ? -17.109 -41.25 1.613 1 92.75 682 ALA A N 1
ATOM 5189 C CA . ALA A 1 682 ? -18.328 -41.094 2.406 1 92.75 682 ALA A CA 1
ATOM 5190 C C . ALA A 1 682 ? -18.766 -39.656 2.475 1 92.75 682 ALA A C 1
ATOM 5192 O O . ALA A 1 682 ? -17.953 -38.75 2.709 1 92.75 682 ALA A O 1
ATOM 5193 N N . PRO A 1 683 ? -20.047 -39.406 2.188 1 94.38 683 PRO A N 1
ATOM 5194 C CA . PRO A 1 683 ? -20.531 -38.031 2.344 1 94.38 683 PRO A CA 1
ATOM 5195 C C . PRO A 1 683 ? -20.375 -37.5 3.771 1 94.38 683 PRO A C 1
ATOM 5197 O O . PRO A 1 683 ? -20.5 -38.281 4.73 1 94.38 683 PRO A O 1
ATOM 5200 N N . SER A 1 684 ? -20.078 -36.25 3.926 1 93.25 684 SER A N 1
ATOM 5201 C CA . SER A 1 684 ? -19.938 -35.562 5.199 1 93.25 684 SER A CA 1
ATOM 5202 C C . SER A 1 684 ? -20.359 -34.094 5.066 1 93.25 684 SER A C 1
ATOM 5204 O O . SER A 1 684 ? -20.891 -33.688 4.035 1 93.25 684 SER A O 1
ATOM 5206 N N . ASN A 1 685 ? -20.125 -33.406 6.211 1 91.94 685 ASN A N 1
ATOM 5207 C CA . ASN A 1 685 ? -20.406 -31.969 6.156 1 91.94 685 ASN A CA 1
ATOM 5208 C C . ASN A 1 685 ? -19.422 -31.25 5.25 1 91.94 685 ASN A C 1
ATOM 5210 O O . ASN A 1 685 ? -19.719 -30.172 4.738 1 91.94 685 ASN A O 1
ATOM 5214 N N . THR A 1 686 ? -18.297 -31.828 5.074 1 92.81 686 THR A N 1
ATOM 5215 C CA . THR A 1 686 ? -17.266 -31.219 4.234 1 92.81 686 THR A CA 1
ATOM 5216 C C . THR A 1 686 ? -17.375 -31.734 2.799 1 92.81 686 THR A C 1
ATOM 5218 O O . THR A 1 686 ? -17.281 -30.953 1.851 1 92.81 686 THR A O 1
ATOM 5221 N N . PHE A 1 687 ? -17.562 -33 2.67 1 94.38 687 PHE A N 1
ATOM 5222 C CA . PHE A 1 687 ? -17.672 -33.594 1.351 1 94.38 687 PHE A CA 1
ATOM 5223 C C . PHE A 1 687 ? -19.094 -34.031 1.062 1 94.38 687 PHE A C 1
ATOM 5225 O O . PHE A 1 687 ? -19.578 -35.031 1.616 1 94.38 687 PHE A O 1
ATOM 5232 N N . TYR A 1 688 ? -19.719 -33.375 0.187 1 96.06 688 TYR A N 1
ATOM 5233 C CA . TYR A 1 688 ? -21.094 -33.719 -0.162 1 96.06 688 TYR A CA 1
ATOM 5234 C C . TYR A 1 688 ? -21.438 -33.25 -1.575 1 96.06 688 TYR A C 1
ATOM 5236 O O . TYR A 1 688 ? -20.688 -32.469 -2.168 1 96.06 688 TYR A O 1
ATOM 5244 N N . VAL A 1 689 ? -22.469 -33.812 -2.166 1 96.5 689 VAL A N 1
ATOM 5245 C CA . VAL A 1 689 ? -23.031 -33.438 -3.451 1 96.5 689 VAL A CA 1
ATOM 5246 C C . VAL A 1 689 ? -24.547 -33.25 -3.314 1 96.5 689 VAL A C 1
ATOM 5248 O O . VAL A 1 689 ? -25.266 -34.188 -2.928 1 96.5 689 VAL A O 1
ATOM 5251 N N . LYS A 1 690 ? -24.953 -32.062 -3.529 1 94.19 690 LYS A N 1
ATOM 5252 C CA . LYS A 1 690 ? -26.391 -31.812 -3.672 1 94.19 690 LYS A CA 1
ATOM 5253 C C . LYS A 1 690 ? -26.812 -31.859 -5.137 1 94.19 690 LYS A C 1
ATOM 5255 O O . LYS A 1 690 ? -26.219 -31.203 -5.984 1 94.19 690 LYS A O 1
ATOM 5260 N N . ARG A 1 691 ? -27.828 -32.688 -5.395 1 91.56 691 ARG A N 1
ATOM 5261 C CA . ARG A 1 691 ? -28.297 -32.875 -6.77 1 91.56 691 ARG A CA 1
ATOM 5262 C C . ARG A 1 691 ? -29.734 -32.438 -6.922 1 91.56 691 ARG A C 1
ATOM 5264 O O . ARG A 1 691 ? -30.531 -32.562 -5.992 1 91.56 691 ARG A O 1
ATOM 5271 N N . ASP A 1 692 ? -30 -31.953 -8.094 1 85.75 692 ASP A N 1
ATOM 5272 C CA . ASP A 1 692 ? -31.391 -31.672 -8.469 1 85.75 692 ASP A CA 1
ATOM 5273 C C . ASP A 1 692 ? -32.188 -32.969 -8.633 1 85.75 692 ASP A C 1
ATOM 5275 O O . ASP A 1 692 ? -31.609 -34.031 -8.805 1 85.75 692 ASP A O 1
ATOM 5279 N N . PRO A 1 693 ? -33.562 -32.844 -8.609 1 84 693 PRO A N 1
ATOM 5280 C CA . PRO A 1 693 ? -34.375 -34.031 -8.867 1 84 693 PRO A CA 1
ATOM 5281 C C . PRO A 1 693 ? -34.156 -34.625 -10.266 1 84 693 PRO A C 1
ATOM 5283 O O . PRO A 1 693 ? -34 -33.875 -11.227 1 84 693 PRO A O 1
ATOM 5286 N N . ALA A 1 694 ? -34.062 -35.938 -10.258 1 85.19 694 ALA A N 1
ATOM 5287 C CA . ALA A 1 694 ? -33.875 -36.625 -11.539 1 85.19 694 ALA A CA 1
ATOM 5288 C C . ALA A 1 694 ? -35.062 -36.406 -12.453 1 85.19 694 ALA A C 1
ATOM 5290 O O . ALA A 1 694 ? -36.219 -36.406 -12 1 85.19 694 ALA A O 1
ATOM 5291 N N . SER A 1 695 ? -34.719 -36.062 -13.688 1 76.5 695 SER A N 1
ATOM 5292 C CA . SER A 1 695 ? -35.812 -36 -14.68 1 76.5 695 SER A CA 1
ATOM 5293 C C . SER A 1 695 ? -36.375 -37.375 -14.977 1 76.5 695 SER A C 1
ATOM 5295 O O . SER A 1 695 ? -35.75 -38.406 -14.617 1 76.5 695 SER A O 1
ATOM 5297 N N . ALA A 1 696 ? -37.594 -37.5 -15.617 1 73.19 696 ALA A N 1
ATOM 5298 C CA . ALA A 1 696 ? -38.25 -38.75 -15.922 1 73.19 696 ALA A CA 1
ATOM 5299 C C . ALA A 1 696 ? -37.344 -39.656 -16.734 1 73.19 696 ALA A C 1
ATOM 5301 O O . ALA A 1 696 ? -36.812 -39.25 -17.781 1 73.19 696 ALA A O 1
ATOM 5302 N N . GLY A 1 697 ? -37.062 -40.781 -16.25 1 73.94 697 GLY A N 1
ATOM 5303 C CA . GLY A 1 697 ? -36.25 -41.781 -16.969 1 73.94 697 GLY A CA 1
ATOM 5304 C C . GLY A 1 697 ? -34.781 -41.719 -16.625 1 73.94 697 GLY A C 1
ATOM 5305 O O . GLY A 1 697 ? -34 -42.562 -17.094 1 73.94 697 GLY A O 1
ATOM 5306 N N . GLN A 1 698 ? -34.469 -40.688 -15.836 1 79.88 698 GLN A N 1
ATOM 5307 C CA . GLN A 1 698 ? -33.062 -40.594 -15.445 1 79.88 698 GLN A CA 1
ATOM 5308 C C . GLN A 1 698 ? -32.844 -41.156 -14.039 1 79.88 698 GLN A C 1
ATOM 5310 O O . GLN A 1 698 ? -33.719 -41.062 -13.188 1 79.88 698 GLN A O 1
ATOM 5315 N N . ALA A 1 699 ? -31.688 -41.719 -13.805 1 84.19 699 ALA A N 1
ATOM 5316 C CA . ALA A 1 699 ? -31.359 -42.375 -12.523 1 84.19 699 ALA A CA 1
ATOM 5317 C C . ALA A 1 699 ? -30.938 -41.312 -11.492 1 84.19 699 ALA A C 1
ATOM 5319 O O . ALA A 1 699 ? -31.141 -41.5 -10.289 1 84.19 699 ALA A O 1
ATOM 5320 N N . ILE A 1 700 ? -30.281 -40.188 -11.938 1 88.62 700 ILE A N 1
ATOM 5321 C CA . ILE A 1 700 ? -29.844 -39.156 -11.008 1 88.62 700 ILE A CA 1
ATOM 5322 C C . ILE A 1 700 ? -29.984 -37.781 -11.664 1 88.62 700 ILE A C 1
ATOM 5324 O O . ILE A 1 700 ? -29.969 -37.688 -12.891 1 88.62 700 ILE A O 1
ATOM 5328 N N . GLY A 1 701 ? -30.094 -36.781 -10.836 1 87.31 701 GLY A N 1
ATOM 5329 C CA . GLY A 1 701 ? -30.141 -35.406 -11.312 1 87.31 701 GLY A CA 1
ATOM 5330 C C . GLY A 1 701 ? -28.781 -34.719 -11.367 1 87.31 701 GLY A C 1
ATOM 5331 O O . GLY A 1 701 ? -27.797 -35.281 -10.867 1 87.31 701 GLY A O 1
ATOM 5332 N N . ALA A 1 702 ? -28.734 -33.562 -12.031 1 86.31 702 ALA A N 1
ATOM 5333 C CA . ALA A 1 702 ? -27.5 -32.812 -12.141 1 86.31 702 ALA A CA 1
ATOM 5334 C C . ALA A 1 702 ? -27.078 -32.25 -10.781 1 86.31 702 ALA A C 1
ATOM 5336 O O . ALA A 1 702 ? -27.906 -31.906 -9.953 1 86.31 702 ALA A O 1
ATOM 5337 N N . ALA A 1 703 ? -25.781 -32.281 -10.492 1 90.88 703 ALA A N 1
ATOM 5338 C CA . ALA A 1 703 ? -25.281 -31.672 -9.266 1 90.88 703 ALA A CA 1
ATOM 5339 C C . ALA A 1 703 ? -25.531 -30.172 -9.25 1 90.88 703 ALA A C 1
ATOM 5341 O O . ALA A 1 703 ? -25.281 -29.469 -10.242 1 90.88 703 ALA A O 1
ATOM 5342 N N . SER A 1 704 ? -26.031 -29.672 -8.117 1 86.75 704 SER A N 1
ATOM 5343 C CA . SER A 1 704 ? -26.297 -28.25 -7.98 1 86.75 704 SER A CA 1
ATOM 5344 C C . SER A 1 704 ? -25.312 -27.578 -7.043 1 86.75 704 SER A C 1
ATOM 5346 O O . SER A 1 704 ? -25.094 -26.375 -7.117 1 86.75 704 SER A O 1
ATOM 5348 N N . GLU A 1 705 ? -24.812 -28.281 -6.141 1 91.19 705 GLU A N 1
ATOM 5349 C CA . GLU A 1 705 ? -23.859 -27.797 -5.148 1 91.19 705 GLU A CA 1
ATOM 5350 C C . GLU A 1 705 ? -22.922 -28.906 -4.695 1 91.19 705 GLU A C 1
ATOM 5352 O O . GLU A 1 705 ? -23.344 -30.047 -4.527 1 91.19 705 GLU A O 1
ATOM 5357 N N . VAL A 1 706 ? -21.688 -28.531 -4.516 1 95.62 706 VAL A N 1
ATOM 5358 C CA . VAL A 1 706 ? -20.719 -29.516 -4.055 1 95.62 706 VAL A CA 1
ATOM 5359 C C . VAL A 1 706 ? -19.922 -28.953 -2.885 1 95.62 706 VAL A C 1
ATOM 5361 O O . VAL A 1 706 ? -19.484 -27.797 -2.924 1 95.62 706 VAL A O 1
ATOM 5364 N N . GLY A 1 707 ? -19.812 -29.672 -1.787 1 95.81 707 GLY A N 1
ATOM 5365 C CA . GLY A 1 707 ? -18.906 -29.359 -0.696 1 95.81 707 GLY A CA 1
ATOM 5366 C C . GLY A 1 707 ? -17.578 -30.078 -0.792 1 95.81 707 GLY A C 1
ATOM 5367 O O . GLY A 1 707 ? -17.516 -31.234 -1.184 1 95.81 707 GLY A O 1
ATOM 5368 N N . THR A 1 708 ? -16.516 -29.375 -0.542 1 95.38 708 THR A N 1
ATOM 5369 C CA . THR A 1 708 ? -15.172 -29.969 -0.494 1 95.38 708 THR A CA 1
ATOM 5370 C C . THR A 1 708 ? -14.336 -29.297 0.589 1 95.38 708 THR A C 1
ATOM 5372 O O . THR A 1 708 ? -14.82 -28.422 1.316 1 95.38 708 THR A O 1
ATOM 5375 N N . GLY A 1 709 ? -13.141 -29.734 0.803 1 93.38 709 GLY A N 1
ATOM 5376 C CA . GLY A 1 709 ? -12.234 -29.219 1.812 1 93.38 709 GLY A CA 1
ATOM 5377 C C . GLY A 1 709 ? -10.883 -29.906 1.81 1 93.38 709 GLY A C 1
ATOM 5378 O O . GLY A 1 709 ? -10.547 -30.625 0.866 1 93.38 709 GLY A O 1
ATOM 5379 N N . TYR A 1 710 ? -10.188 -29.609 2.873 1 92.38 710 TYR A N 1
ATOM 5380 C CA . TYR A 1 710 ? -8.82 -30.109 2.953 1 92.38 710 TYR A CA 1
ATOM 5381 C C . TYR A 1 710 ? -8.734 -31.328 3.855 1 92.38 710 TYR A C 1
ATOM 5383 O O . TYR A 1 710 ? -9.438 -31.422 4.863 1 92.38 710 TYR A O 1
ATOM 5391 N N . SER A 1 711 ? -7.953 -32.219 3.49 1 90.81 711 SER A N 1
ATOM 5392 C CA . SER A 1 711 ? -7.621 -33.406 4.297 1 90.81 711 SER A CA 1
ATOM 5393 C C . SER A 1 711 ? -6.215 -33.906 3.988 1 90.81 711 SER A C 1
ATOM 5395 O O . SER A 1 711 ? -5.633 -33.531 2.963 1 90.81 711 SER A O 1
ATOM 5397 N N . ASN A 1 712 ? -5.633 -34.594 4.98 1 90.44 712 ASN A N 1
ATOM 5398 C CA . ASN A 1 712 ? -4.438 -35.344 4.652 1 90.44 712 ASN A CA 1
ATOM 5399 C C . ASN A 1 712 ? -4.781 -36.594 3.83 1 90.44 712 ASN A C 1
ATOM 5401 O O . ASN A 1 712 ? -5.477 -37.5 4.312 1 90.44 712 ASN A O 1
ATOM 5405 N N . ALA A 1 713 ? -4.5 -36.469 2.703 1 79.88 713 ALA A N 1
ATOM 5406 C CA . ALA A 1 713 ? -4.875 -37.469 1.717 1 79.88 713 ALA A CA 1
ATOM 5407 C C . ALA A 1 713 ? -3.746 -38.5 1.504 1 79.88 713 ALA A C 1
ATOM 5409 O O . ALA A 1 713 ? -2.697 -38.406 2.146 1 79.88 713 ALA A O 1
ATOM 5410 N N . ASN A 1 714 ? -3.93 -39.281 0.341 1 80.88 714 ASN A N 1
ATOM 5411 C CA . ASN A 1 714 ? -3.041 -40.406 0.019 1 80.88 714 ASN A CA 1
ATOM 5412 C C . ASN A 1 714 ? -1.67 -39.906 -0.435 1 80.88 714 ASN A C 1
ATOM 5414 O O . ASN A 1 714 ? -1.176 -38.875 0.056 1 80.88 714 ASN A O 1
ATOM 5418 N N . THR A 1 715 ? -0.955 -40.625 -1.136 1 90.38 715 THR A N 1
ATOM 5419 C CA . THR A 1 715 ? 0.449 -40.438 -1.486 1 90.38 715 THR A CA 1
ATOM 5420 C C . THR A 1 715 ? 0.584 -39.781 -2.855 1 90.38 715 THR A C 1
ATOM 5422 O O . THR A 1 715 ? -0.277 -39.938 -3.721 1 90.38 715 THR A O 1
ATOM 5425 N N . LEU A 1 716 ? 1.5 -38.906 -2.955 1 95.12 716 LEU A N 1
ATOM 5426 C CA . LEU A 1 716 ? 1.984 -38.375 -4.223 1 95.12 716 LEU A CA 1
ATOM 5427 C C . LEU A 1 716 ? 3.41 -38.844 -4.5 1 95.12 716 LEU A C 1
ATOM 5429 O O . LEU A 1 716 ? 4.316 -38.594 -3.705 1 95.12 716 LEU A O 1
ATOM 5433 N N . GLU A 1 717 ? 3.574 -39.594 -5.52 1 97.06 717 GLU A N 1
ATOM 5434 C CA . GLU A 1 717 ? 4.891 -40.094 -5.895 1 97.06 717 GLU A CA 1
ATOM 5435 C C . GLU A 1 717 ? 5.285 -39.625 -7.289 1 97.06 717 GLU A C 1
ATOM 5437 O O . GLU A 1 717 ? 4.52 -39.75 -8.242 1 97.06 717 GLU A O 1
ATOM 5442 N N . ILE A 1 718 ? 6.414 -39.125 -7.426 1 97.81 718 ILE A N 1
ATOM 5443 C CA . ILE A 1 718 ? 6.934 -38.594 -8.695 1 97.81 718 ILE A CA 1
ATOM 5444 C C . ILE A 1 718 ? 8.32 -39.188 -8.953 1 97.81 718 ILE A C 1
ATOM 5446 O O . ILE A 1 718 ? 9.188 -39.156 -8.07 1 97.81 718 ILE A O 1
ATOM 5450 N N . SER A 1 719 ? 8.586 -39.688 -10.055 1 97.88 719 SER A N 1
ATOM 5451 C CA . SER A 1 719 ? 9.922 -40.094 -10.461 1 97.88 719 SER A CA 1
ATOM 5452 C C . SER A 1 719 ? 10.258 -39.594 -11.859 1 97.88 719 SER A C 1
ATOM 5454 O O . SER A 1 719 ? 9.359 -39.344 -12.664 1 97.88 719 SER A O 1
ATOM 5456 N N . GLY A 1 720 ? 11.492 -39.469 -12.102 1 97.88 720 GLY A N 1
ATOM 5457 C CA . GLY A 1 720 ? 11.883 -38.938 -13.406 1 97.88 720 GLY A CA 1
ATOM 5458 C C . GLY A 1 720 ? 13.391 -38.906 -13.594 1 97.88 720 GLY A C 1
ATOM 5459 O O . GLY A 1 720 ? 14.148 -39.375 -12.75 1 97.88 720 GLY A O 1
ATOM 5460 N N . ILE A 1 721 ? 13.82 -38.406 -14.781 1 98.38 721 ILE A N 1
ATOM 5461 C CA . ILE A 1 721 ? 15.219 -38.219 -15.172 1 98.38 721 ILE A CA 1
ATOM 5462 C C . ILE A 1 721 ? 15.438 -36.844 -15.734 1 98.38 721 ILE A C 1
ATOM 5464 O O . ILE A 1 721 ? 14.656 -36.344 -16.562 1 98.38 721 ILE A O 1
ATOM 5468 N N . ASP A 1 722 ? 16.438 -36.219 -15.273 1 97.88 722 ASP A N 1
ATOM 5469 C CA . ASP A 1 722 ? 16.891 -34.938 -15.836 1 97.88 722 ASP A CA 1
ATOM 5470 C C . ASP A 1 722 ? 18.219 -35.125 -16.578 1 97.88 722 ASP A C 1
ATOM 5472 O O . ASP A 1 722 ? 19.109 -35.812 -16.109 1 97.88 722 ASP A O 1
ATOM 5476 N N . VAL A 1 723 ? 18.312 -34.5 -17.75 1 98 723 VAL A N 1
ATOM 5477 C CA . VAL A 1 723 ? 19.516 -34.531 -18.562 1 98 723 VAL A CA 1
ATOM 5478 C C . VAL A 1 723 ? 19.906 -33.125 -18.969 1 98 723 VAL A C 1
ATOM 5480 O O . VAL A 1 723 ? 19.078 -32.375 -19.516 1 98 723 VAL A O 1
ATOM 5483 N N . ALA A 1 724 ? 21.078 -32.781 -18.688 1 96.88 724 ALA A N 1
ATOM 5484 C CA . ALA A 1 724 ? 21.609 -31.484 -19.109 1 96.88 724 ALA A CA 1
ATOM 5485 C C . ALA A 1 724 ? 22.891 -31.641 -19.906 1 96.88 724 ALA A C 1
ATOM 5487 O O . ALA A 1 724 ? 23.812 -32.375 -19.484 1 96.88 724 ALA A O 1
ATOM 5488 N N . LEU A 1 725 ? 22.953 -31.016 -21.031 1 97.31 725 LEU A N 1
ATOM 5489 C CA . LEU A 1 725 ? 24.125 -30.984 -21.891 1 97.31 725 LEU A CA 1
ATOM 5490 C C . LEU A 1 725 ? 24.578 -29.562 -22.172 1 97.31 725 LEU A C 1
ATOM 5492 O O . LEU A 1 725 ? 23.766 -28.719 -22.578 1 97.31 725 LEU A O 1
ATOM 5496 N N . ASN A 1 726 ? 25.766 -29.281 -21.906 1 95.25 726 ASN A N 1
ATOM 5497 C CA . ASN A 1 726 ? 26.391 -28.016 -22.234 1 95.25 726 ASN A CA 1
ATOM 5498 C C . ASN A 1 726 ? 27.609 -28.203 -23.125 1 95.25 726 ASN A C 1
ATOM 5500 O O . ASN A 1 726 ? 28.438 -29.078 -22.875 1 95.25 726 ASN A O 1
ATOM 5504 N N . ALA A 1 727 ? 27.703 -27.391 -24.109 1 96.19 727 ALA A N 1
ATOM 5505 C CA . ALA A 1 727 ? 28.844 -27.469 -25.031 1 96.19 727 ALA A CA 1
ATOM 5506 C C . ALA A 1 727 ? 29.25 -26.094 -25.531 1 96.19 727 ALA A C 1
ATOM 5508 O O . ALA A 1 727 ? 28.391 -25.25 -25.781 1 96.19 727 ALA A O 1
ATOM 5509 N N . LYS A 1 728 ? 30.469 -25.891 -25.656 1 95.12 728 LYS A N 1
ATOM 5510 C CA . LYS A 1 728 ? 31.016 -24.672 -26.25 1 95.12 728 LYS A CA 1
ATOM 5511 C C . LYS A 1 728 ? 32.062 -24.984 -27.312 1 95.12 728 LYS A C 1
ATOM 5513 O O . LYS A 1 728 ? 32.938 -25.828 -27.094 1 95.12 728 LYS A O 1
ATOM 5518 N N . PHE A 1 729 ? 31.969 -24.344 -28.391 1 95.06 729 PHE A N 1
ATOM 5519 C CA . PHE A 1 729 ? 32.906 -24.5 -29.5 1 95.06 729 PHE A CA 1
ATOM 5520 C C . PHE A 1 729 ? 33.5 -23.141 -29.891 1 95.06 729 PHE A C 1
ATOM 5522 O O . PHE A 1 729 ? 32.781 -22.219 -30.266 1 95.06 729 PHE A O 1
ATOM 5529 N N . GLU A 1 730 ? 34.781 -23.016 -29.781 1 93.69 730 GLU A N 1
ATOM 5530 C CA . GLU A 1 730 ? 35.469 -21.844 -30.281 1 93.69 730 GLU A CA 1
ATOM 5531 C C . GLU A 1 730 ? 35.938 -22.047 -31.719 1 93.69 730 GLU A C 1
ATOM 5533 O O . GLU A 1 730 ? 36.688 -23 -32 1 93.69 730 GLU A O 1
ATOM 5538 N N . THR A 1 731 ? 35.5 -21.219 -32.531 1 94.38 731 THR A N 1
ATOM 5539 C CA . THR A 1 731 ? 35.875 -21.344 -33.938 1 94.38 731 THR A CA 1
ATOM 5540 C C . THR A 1 731 ? 36.375 -20.016 -34.5 1 94.38 731 THR A C 1
ATOM 5542 O O . THR A 1 731 ? 36.25 -18.984 -33.812 1 94.38 731 THR A O 1
ATOM 5545 N N . ASN A 1 732 ? 36.906 -20.062 -35.75 1 93.56 732 ASN A N 1
ATOM 5546 C CA . ASN A 1 732 ? 37.406 -18.844 -36.406 1 93.56 732 ASN A CA 1
ATOM 5547 C C . ASN A 1 732 ? 36.25 -17.953 -36.875 1 93.56 732 ASN A C 1
ATOM 5549 O O . ASN A 1 732 ? 36.469 -16.75 -37.094 1 93.56 732 ASN A O 1
ATOM 5553 N N . ILE A 1 733 ? 35.094 -18.5 -37 1 94.81 733 ILE A N 1
ATOM 5554 C CA . ILE A 1 733 ? 33.969 -17.703 -37.469 1 94.81 733 ILE A CA 1
ATOM 5555 C C . ILE A 1 733 ? 33.094 -17.297 -36.312 1 94.81 733 ILE A C 1
ATOM 5557 O O . ILE A 1 733 ? 31.953 -16.844 -36.5 1 94.81 733 ILE A O 1
ATOM 5561 N N . GLY A 1 734 ? 33.625 -17.516 -35.125 1 95.25 734 GLY A N 1
ATOM 5562 C CA . GLY A 1 734 ? 32.875 -17.156 -33.938 1 95.25 734 GLY A CA 1
ATOM 5563 C C . GLY A 1 734 ? 32.719 -18.312 -32.938 1 95.25 734 GLY A C 1
ATOM 5564 O O . GLY A 1 734 ? 33.031 -19.453 -33.281 1 95.25 734 GLY A O 1
ATOM 5565 N N . ASP A 1 735 ? 32.25 -18 -31.797 1 96.19 735 ASP A N 1
ATOM 5566 C CA . ASP A 1 735 ? 32.062 -19 -30.75 1 96.19 735 ASP A CA 1
ATOM 5567 C C . ASP A 1 735 ? 30.594 -19.484 -30.734 1 96.19 735 ASP A C 1
ATOM 5569 O O . ASP A 1 735 ? 29.672 -18.703 -30.922 1 96.19 735 ASP A O 1
ATOM 5573 N N . ILE A 1 736 ? 30.438 -20.797 -30.609 1 96.88 736 ILE A N 1
ATOM 5574 C CA . ILE A 1 736 ? 29.109 -21.391 -30.562 1 96.88 736 ILE A CA 1
ATOM 5575 C C . ILE A 1 736 ? 28.922 -22.156 -29.25 1 96.88 736 ILE A C 1
ATOM 5577 O O . ILE A 1 736 ? 29.781 -22.938 -28.859 1 96.88 736 ILE A O 1
ATOM 5581 N N . GLY A 1 737 ? 27.875 -21.828 -28.578 1 96 737 GLY A N 1
ATOM 5582 C CA . GLY A 1 737 ? 27.531 -22.531 -27.344 1 96 737 GLY A CA 1
ATOM 5583 C C . GLY A 1 737 ? 26.172 -23.203 -27.422 1 96 737 GLY A C 1
ATOM 5584 O O . GLY A 1 737 ? 25.25 -22.672 -28.031 1 96 737 GLY A O 1
ATOM 5585 N N . PHE A 1 738 ? 26.125 -24.391 -26.781 1 96.31 738 PHE A N 1
ATOM 5586 C CA . PHE A 1 738 ? 24.859 -25.125 -26.672 1 96.31 738 PHE A CA 1
ATOM 5587 C C . PHE A 1 738 ? 24.531 -25.391 -25.203 1 96.31 738 PHE A C 1
ATOM 5589 O O . PHE A 1 738 ? 25.406 -25.734 -24.422 1 96.31 738 PHE A O 1
ATOM 5596 N N . ASN A 1 739 ? 23.359 -25.078 -24.844 1 96.44 739 ASN A N 1
ATOM 5597 C CA . ASN A 1 739 ? 22.781 -25.484 -23.578 1 96.44 739 ASN A CA 1
ATOM 5598 C C . ASN A 1 739 ? 21.469 -26.234 -23.781 1 96.44 739 ASN A C 1
ATOM 5600 O O . ASN A 1 739 ? 20.5 -25.672 -24.297 1 96.44 739 ASN A O 1
ATOM 5604 N N . TRP A 1 740 ? 21.469 -27.469 -23.422 1 97.75 740 TRP A N 1
ATOM 5605 C CA . TRP A 1 740 ? 20.312 -28.328 -23.625 1 97.75 740 TRP A CA 1
ATOM 5606 C C . TRP A 1 740 ? 19.906 -29 -22.312 1 97.75 740 TRP A C 1
ATOM 5608 O O . TRP A 1 740 ? 20.641 -29.844 -21.781 1 97.75 740 TRP A O 1
ATOM 5618 N N . THR A 1 741 ? 18.734 -28.641 -21.75 1 97.44 741 THR A N 1
ATOM 5619 C CA . THR A 1 741 ? 18.219 -29.219 -20.516 1 97.44 741 THR A CA 1
ATOM 5620 C C . THR A 1 741 ? 16.906 -29.953 -20.766 1 97.44 741 THR A C 1
ATOM 5622 O O . THR A 1 741 ? 16.031 -29.438 -21.484 1 97.44 741 THR A O 1
ATOM 5625 N N . ASN A 1 742 ? 16.797 -31.125 -20.234 1 98.06 742 ASN A N 1
ATOM 5626 C CA . ASN A 1 742 ? 15.656 -32.031 -20.453 1 98.06 742 ASN A CA 1
ATOM 5627 C C . ASN A 1 742 ? 15.164 -32.625 -19.141 1 98.06 742 ASN A C 1
ATOM 5629 O O . ASN A 1 742 ? 15.969 -32.969 -18.281 1 98.06 742 ASN A O 1
ATOM 5633 N N . SER A 1 743 ? 13.852 -32.75 -19 1 98.25 743 SER A N 1
ATOM 5634 C CA . SER A 1 743 ? 13.242 -33.469 -17.891 1 98.25 743 SER A CA 1
ATOM 5635 C C . SER A 1 743 ? 12.203 -34.469 -18.359 1 98.25 743 SER A C 1
ATOM 5637 O O . SER A 1 743 ? 11.281 -34.125 -19.109 1 98.25 743 SER A O 1
ATOM 5639 N N . PHE A 1 744 ? 12.367 -35.688 -17.906 1 98.31 744 PHE A N 1
ATOM 5640 C CA . PHE A 1 744 ? 11.438 -36.781 -18.203 1 98.31 744 PHE A CA 1
ATOM 5641 C C . PHE A 1 744 ? 10.727 -37.219 -16.938 1 98.31 744 PHE A C 1
ATOM 5643 O O . PHE A 1 744 ? 11.367 -37.594 -15.953 1 98.31 744 PHE A O 1
ATOM 5650 N N . VAL A 1 745 ? 9.406 -37.219 -16.984 1 98 745 VAL A N 1
ATOM 5651 C CA . VAL A 1 745 ? 8.609 -37.781 -15.898 1 98 745 VAL A CA 1
ATOM 5652 C C . VAL A 1 745 ? 8.281 -39.219 -16.188 1 98 745 VAL A C 1
ATOM 5654 O O . VAL A 1 745 ? 7.602 -39.531 -17.172 1 98 745 VAL A O 1
ATOM 5657 N N . LEU A 1 746 ? 8.727 -40.094 -15.367 1 97.94 746 LEU A N 1
ATOM 5658 C CA . LEU A 1 746 ? 8.516 -41.531 -15.57 1 97.94 746 LEU A CA 1
ATOM 5659 C C . LEU A 1 746 ? 7.207 -41.969 -14.922 1 97.94 746 LEU A C 1
ATOM 5661 O O . LEU A 1 746 ? 6.484 -42.812 -15.477 1 97.94 746 LEU A O 1
ATOM 5665 N N . ASP A 1 747 ? 7 -41.469 -13.727 1 96.62 747 ASP A N 1
ATOM 5666 C CA . ASP A 1 747 ? 5.777 -41.781 -12.992 1 96.62 747 ASP A CA 1
ATOM 5667 C C . ASP A 1 747 ? 5.273 -40.594 -12.211 1 96.62 747 ASP A C 1
ATOM 5669 O O . ASP A 1 747 ? 6.07 -39.812 -11.656 1 96.62 747 ASP A O 1
ATOM 5673 N N . TYR A 1 748 ? 3.994 -40.375 -12.203 1 96.75 748 TYR A N 1
ATOM 5674 C CA . TYR A 1 748 ? 3.27 -39.438 -11.375 1 96.75 748 TYR A CA 1
ATOM 5675 C C . TYR A 1 748 ? 2.033 -40.062 -10.75 1 96.75 748 TYR A C 1
ATOM 5677 O O . TYR A 1 748 ? 0.952 -40.031 -11.344 1 96.75 748 TYR A O 1
ATOM 5685 N N . THR A 1 749 ? 2.148 -40.531 -9.555 1 95.5 749 THR A N 1
ATOM 5686 C CA . THR A 1 749 ? 1.084 -41.312 -8.906 1 95.5 749 THR A CA 1
ATOM 5687 C C . THR A 1 749 ? 0.365 -40.469 -7.867 1 95.5 749 THR A C 1
ATOM 5689 O O . THR A 1 749 ? 0.986 -39.969 -6.922 1 95.5 749 THR A O 1
ATOM 5692 N N . GLU A 1 750 ? -0.924 -40.25 -8.07 1 92.12 750 GLU A N 1
ATOM 5693 C CA . GLU A 1 750 ? -1.724 -39.438 -7.176 1 92.12 750 GLU A CA 1
ATOM 5694 C C . GLU A 1 750 ? -3.137 -40 -7.023 1 92.12 750 GLU A C 1
ATOM 5696 O O . GLU A 1 750 ? -3.545 -40.875 -7.773 1 92.12 750 GLU A O 1
ATOM 5701 N N . GLU A 1 751 ? -3.814 -39.438 -6.043 1 86.94 751 GLU A N 1
ATOM 5702 C CA . GLU A 1 751 ? -5.238 -39.719 -5.914 1 86.94 751 GLU A CA 1
ATOM 5703 C C . GLU A 1 751 ? -6.047 -39.062 -7.02 1 86.94 751 GLU A C 1
ATOM 5705 O O . GLU A 1 751 ? -5.941 -37.844 -7.23 1 86.94 751 GLU A O 1
ATOM 5710 N N . VAL A 1 752 ? -6.852 -39.844 -7.684 1 84.38 752 VAL A N 1
ATOM 5711 C CA . VAL A 1 752 ? -7.66 -39.312 -8.773 1 84.38 752 VAL A CA 1
ATOM 5712 C C . VAL A 1 752 ? -9.125 -39.219 -8.344 1 84.38 752 VAL A C 1
ATOM 5714 O O . VAL A 1 752 ? -9.742 -38.156 -8.43 1 84.38 752 VAL A O 1
ATOM 5717 N N . ASP A 1 753 ? -9.719 -40.312 -7.891 1 82 753 ASP A N 1
ATOM 5718 C CA . ASP A 1 753 ? -11.07 -40.344 -7.348 1 82 753 ASP A CA 1
ATOM 5719 C C . ASP A 1 753 ? -11.047 -40.344 -5.82 1 82 753 ASP A C 1
ATOM 5721 O O . ASP A 1 753 ? -10.234 -41.031 -5.207 1 82 753 ASP A O 1
ATOM 5725 N N . GLY A 1 754 ? -11.93 -39.531 -5.336 1 82.31 754 GLY A N 1
ATOM 5726 C CA . GLY A 1 754 ? -11.938 -39.375 -3.893 1 82.31 754 GLY A CA 1
ATOM 5727 C C . GLY A 1 754 ? -11.992 -40.688 -3.131 1 82.31 754 GLY A C 1
ATOM 5728 O O . GLY A 1 754 ? -12.914 -41.469 -3.316 1 82.31 754 GLY A O 1
ATOM 5729 N N . GLY A 1 755 ? -11.008 -40.812 -2.322 1 79.69 755 GLY A N 1
ATOM 5730 C CA . GLY A 1 755 ? -10.992 -41.969 -1.446 1 79.69 755 GLY A CA 1
ATOM 5731 C C . GLY A 1 755 ? -10.516 -43.25 -2.137 1 79.69 755 GLY A C 1
ATOM 5732 O O . GLY A 1 755 ? -10.367 -44.281 -1.498 1 79.69 755 GLY A O 1
ATOM 5733 N N . ALA A 1 756 ? -10.242 -43.156 -3.4 1 82.69 756 ALA A N 1
ATOM 5734 C CA . ALA A 1 756 ? -9.773 -44.312 -4.152 1 82.69 756 ALA A CA 1
ATOM 5735 C C . ALA A 1 756 ? -8.25 -44.406 -4.121 1 82.69 756 ALA A C 1
ATOM 5737 O O . ALA A 1 756 ? -7.578 -43.531 -3.6 1 82.69 756 ALA A O 1
ATOM 5738 N N . GLU A 1 757 ? -7.805 -45.5 -4.641 1 82.81 757 GLU A N 1
ATOM 5739 C CA . GLU A 1 757 ? -6.359 -45.719 -4.691 1 82.81 757 GLU A CA 1
ATOM 5740 C C . GLU A 1 757 ? -5.707 -44.781 -5.715 1 82.81 757 GLU A C 1
ATOM 5742 O O . GLU A 1 757 ? -6.316 -44.438 -6.73 1 82.81 757 GLU A O 1
ATOM 5747 N N . SER A 1 758 ? -4.438 -44.469 -5.418 1 89.12 758 SER A N 1
ATOM 5748 C CA . SER A 1 758 ? -3.67 -43.594 -6.312 1 89.12 758 SER A CA 1
ATOM 5749 C C . SER A 1 758 ? -3.324 -44.312 -7.613 1 89.12 758 SER A C 1
ATOM 5751 O O . SER A 1 758 ? -3.217 -45.562 -7.637 1 89.12 758 SER A O 1
ATOM 5753 N N . ARG A 1 759 ? -3.213 -43.531 -8.633 1 91.25 759 ARG A N 1
ATOM 5754 C CA . ARG A 1 759 ? -2.867 -44.062 -9.953 1 91.25 759 ARG A CA 1
ATOM 5755 C C . ARG A 1 759 ? -1.825 -43.156 -10.633 1 91.25 759 ARG A C 1
ATOM 5757 O O . ARG A 1 759 ? -1.713 -41.969 -10.312 1 91.25 759 ARG A O 1
ATOM 5764 N N . ASP A 1 760 ? -1.092 -43.812 -11.508 1 94.06 760 ASP A N 1
ATOM 5765 C CA . ASP A 1 760 ? -0.157 -43.031 -12.32 1 94.06 760 ASP A CA 1
ATOM 5766 C C . ASP A 1 760 ? -0.896 -42.219 -13.367 1 94.06 760 ASP A C 1
ATOM 5768 O O . ASP A 1 760 ? -1.589 -42.781 -14.227 1 94.06 760 ASP A O 1
ATOM 5772 N N . THR A 1 761 ? -0.765 -40.938 -13.32 1 93.38 761 THR A N 1
ATOM 5773 C CA . THR A 1 761 ? -1.476 -40.062 -14.227 1 93.38 761 THR A CA 1
ATOM 5774 C C . THR A 1 761 ? -0.5 -39.344 -15.164 1 93.38 761 THR A C 1
ATOM 5776 O O . THR A 1 761 ? -0.84 -38.344 -15.773 1 93.38 761 THR A O 1
ATOM 5779 N N . SER A 1 762 ? 0.77 -39.812 -15.227 1 93.69 762 SER A N 1
ATOM 5780 C CA . SER A 1 762 ? 1.73 -39.25 -16.172 1 93.69 762 SER A CA 1
ATOM 5781 C C . SER A 1 762 ? 1.21 -39.312 -17.594 1 93.69 762 SER A C 1
ATOM 5783 O O . SER A 1 762 ? 0.698 -40.344 -18.031 1 93.69 762 SER A O 1
ATOM 5785 N N . GLY A 1 763 ? 1.318 -38.125 -18.25 1 92.88 763 GLY A N 1
ATOM 5786 C CA . GLY A 1 763 ? 0.866 -38.062 -19.625 1 92.88 763 GLY A CA 1
ATOM 5787 C C . GLY A 1 763 ? -0.583 -37.625 -19.75 1 92.88 763 GLY A C 1
ATOM 5788 O O . GLY A 1 763 ? -1.047 -37.312 -20.859 1 92.88 763 GLY A O 1
ATOM 5789 N N . TRP A 1 764 ? -1.29 -37.656 -18.625 1 93.25 764 TRP A N 1
ATOM 5790 C CA . TRP A 1 764 ? -2.67 -37.188 -18.672 1 93.25 764 TRP A CA 1
ATOM 5791 C C . TRP A 1 764 ? -2.729 -35.688 -18.953 1 93.25 764 TRP A C 1
ATOM 5793 O O . TRP A 1 764 ? -1.693 -35 -19.016 1 93.25 764 TRP A O 1
ATOM 5803 N N . ASN A 1 765 ? -3.924 -35.188 -19.188 1 90.44 765 ASN A N 1
ATOM 5804 C CA . ASN A 1 765 ? -4.125 -33.75 -19.484 1 90.44 765 ASN A CA 1
ATOM 5805 C C . ASN A 1 765 ? -3.4 -32.875 -18.469 1 90.44 765 ASN A C 1
ATOM 5807 O O . ASN A 1 765 ? -3.598 -33.031 -17.266 1 90.44 765 ASN A O 1
ATOM 5811 N N . GLY A 1 766 ? -2.574 -32 -19 1 92.25 766 GLY A N 1
ATOM 5812 C CA . GLY A 1 766 ? -1.868 -31.062 -18.156 1 92.25 766 GLY A CA 1
ATOM 5813 C C . GLY A 1 766 ? -0.63 -31.641 -17.516 1 92.25 766 GLY A C 1
ATOM 5814 O O . GLY A 1 766 ? 0.058 -30.969 -16.75 1 92.25 766 GLY A O 1
ATOM 5815 N N . GLN A 1 767 ? -0.288 -32.875 -17.766 1 96.06 767 GLN A N 1
ATOM 5816 C CA . GLN A 1 767 ? 0.858 -33.531 -17.141 1 96.06 767 GLN A CA 1
ATOM 5817 C C . GLN A 1 767 ? 1.789 -34.125 -18.188 1 96.06 767 GLN A C 1
ATOM 5819 O O . GLN A 1 767 ? 1.975 -35.344 -18.25 1 96.06 767 GLN A O 1
ATOM 5824 N N . PRO A 1 768 ? 2.438 -33.25 -18.906 1 96.94 768 PRO A N 1
ATOM 5825 C CA . PRO A 1 768 ? 3.371 -33.75 -19.922 1 96.94 768 PRO A CA 1
ATOM 5826 C C . PRO A 1 768 ? 4.5 -34.594 -19.312 1 96.94 768 PRO A C 1
ATOM 5828 O O . PRO A 1 768 ? 5.02 -34.25 -18.25 1 96.94 768 PRO A O 1
ATOM 5831 N N . ASP A 1 769 ? 4.941 -35.625 -20 1 96.25 769 ASP A N 1
ATOM 5832 C CA . ASP A 1 769 ? 5.965 -36.5 -19.469 1 96.25 769 ASP A CA 1
ATOM 5833 C C . ASP A 1 769 ? 7.359 -36.094 -19.938 1 96.25 769 ASP A C 1
ATOM 5835 O O . ASP A 1 769 ? 8.352 -36.719 -19.578 1 96.25 769 ASP A O 1
ATOM 5839 N N . TYR A 1 770 ? 7.34 -35.062 -20.734 1 97.44 770 TYR A N 1
ATOM 5840 C CA . TYR A 1 770 ? 8.633 -34.625 -21.25 1 97.44 770 TYR A CA 1
ATOM 5841 C C . TYR A 1 770 ? 8.633 -33.125 -21.516 1 97.44 770 TYR A C 1
ATOM 5843 O O . TYR A 1 770 ? 7.715 -32.625 -22.141 1 97.44 770 TYR A O 1
ATOM 5851 N N . LYS A 1 771 ? 9.633 -32.344 -21.016 1 98.19 771 LYS A N 1
ATOM 5852 C CA . LYS A 1 771 ? 9.914 -30.938 -21.312 1 98.19 771 LYS A CA 1
ATOM 5853 C C . LYS A 1 771 ? 11.391 -30.734 -21.672 1 98.19 771 LYS A C 1
ATOM 5855 O O . LYS A 1 771 ? 12.266 -31.391 -21.094 1 98.19 771 LYS A O 1
ATOM 5860 N N . SER A 1 772 ? 11.633 -29.797 -22.547 1 98.12 772 SER A N 1
ATOM 5861 C CA . SER A 1 772 ? 12.992 -29.578 -23.047 1 98.12 772 SER A CA 1
ATOM 5862 C C . SER A 1 772 ? 13.242 -28.094 -23.344 1 98.12 772 SER A C 1
ATOM 5864 O O . SER A 1 772 ? 12.359 -27.406 -23.844 1 98.12 772 SER A O 1
ATOM 5866 N N . VAL A 1 773 ? 14.359 -27.578 -23 1 97.88 773 VAL A N 1
ATOM 5867 C CA . VAL A 1 773 ? 14.82 -26.25 -23.328 1 97.88 773 VAL A CA 1
ATOM 5868 C C . VAL A 1 773 ? 16.188 -26.328 -24.016 1 97.88 773 VAL A C 1
ATOM 5870 O O . VAL A 1 773 ? 17.141 -26.859 -23.453 1 97.88 773 VAL A O 1
ATOM 5873 N N . PHE A 1 774 ? 16.312 -25.859 -25.156 1 98.12 774 PHE A N 1
ATOM 5874 C CA . PHE A 1 774 ? 17.547 -25.859 -25.938 1 98.12 774 PHE A CA 1
ATOM 5875 C C . PHE A 1 774 ? 17.906 -24.453 -26.375 1 98.12 774 PHE A C 1
ATOM 5877 O O . PHE A 1 774 ? 17.094 -23.75 -26.984 1 98.12 774 PHE A O 1
ATOM 5884 N N . THR A 1 775 ? 19.031 -24.016 -26.047 1 97.94 775 THR A N 1
ATOM 5885 C CA . THR A 1 775 ? 19.5 -22.688 -26.438 1 97.94 775 THR A CA 1
ATOM 5886 C C . THR A 1 775 ? 20.828 -22.766 -27.156 1 97.94 775 THR A C 1
ATOM 5888 O O . THR A 1 775 ? 21.766 -23.406 -26.672 1 97.94 775 THR A O 1
ATOM 5891 N N . THR A 1 776 ? 20.953 -22.172 -28.266 1 97.56 776 THR A N 1
ATOM 5892 C CA . THR A 1 776 ? 22.203 -21.969 -29 1 97.56 776 THR A CA 1
ATOM 5893 C C . THR A 1 776 ? 22.625 -20.5 -28.969 1 97.56 776 THR A C 1
ATOM 5895 O O . THR A 1 776 ? 21.844 -19.625 -29.312 1 97.56 776 THR A O 1
ATOM 5898 N N . ASN A 1 777 ? 23.812 -20.312 -28.609 1 96.56 777 ASN A N 1
ATOM 5899 C CA . ASN A 1 777 ? 24.375 -18.969 -28.609 1 96.56 777 ASN A CA 1
ATOM 5900 C C . ASN A 1 777 ? 25.547 -18.859 -29.594 1 96.56 777 ASN A C 1
ATOM 5902 O O . ASN A 1 777 ? 26.422 -19.719 -29.609 1 96.56 777 ASN A O 1
ATOM 5906 N N . TYR A 1 778 ? 25.516 -17.875 -30.375 1 97.06 778 TYR A N 1
ATOM 5907 C CA . TYR A 1 778 ? 26.594 -17.547 -31.312 1 97.06 778 TYR A CA 1
ATOM 5908 C C . TYR A 1 778 ? 27.141 -16.156 -31.047 1 97.06 778 TYR A C 1
ATOM 5910 O O . TYR A 1 778 ? 26.391 -15.188 -30.969 1 97.06 778 TYR A O 1
ATOM 5918 N N . ARG A 1 779 ? 28.406 -16.094 -30.906 1 96.44 779 ARG A N 1
ATOM 5919 C CA . ARG A 1 779 ? 29.062 -14.805 -30.641 1 96.44 779 ARG A CA 1
ATOM 5920 C C . ARG A 1 779 ? 30.203 -14.57 -31.625 1 96.44 779 ARG A C 1
ATOM 5922 O O . ARG A 1 779 ? 31.047 -15.445 -31.828 1 96.44 779 ARG A O 1
ATOM 5929 N N . MET A 1 780 ? 30.266 -13.438 -32.188 1 96.44 780 MET A N 1
ATOM 5930 C CA . MET A 1 780 ? 31.344 -13 -33.094 1 96.44 780 MET A CA 1
ATOM 5931 C C . MET A 1 780 ? 31.641 -11.516 -32.906 1 96.44 780 MET A C 1
ATOM 5933 O O . MET A 1 780 ? 30.891 -10.664 -33.344 1 96.44 780 MET A O 1
ATOM 5937 N N . GLY A 1 781 ? 32.719 -11.195 -32.281 1 94.12 781 GLY A N 1
ATOM 5938 C CA . GLY A 1 781 ? 33.062 -9.812 -31.969 1 94.12 781 GLY A CA 1
ATOM 5939 C C . GLY A 1 781 ? 32.031 -9.148 -31.078 1 94.12 781 GLY A C 1
ATOM 5940 O O . GLY A 1 781 ? 31.734 -9.641 -29.984 1 94.12 781 GLY A O 1
ATOM 5941 N N . ASP A 1 782 ? 31.406 -8.117 -31.75 1 95 782 ASP A N 1
ATOM 5942 C CA . ASP A 1 782 ? 30.438 -7.316 -31 1 95 782 ASP A CA 1
ATOM 5943 C C . ASP A 1 782 ? 29.016 -7.844 -31.203 1 95 782 ASP A C 1
ATOM 5945 O O . ASP A 1 782 ? 28.062 -7.238 -30.719 1 95 782 ASP A O 1
ATOM 5949 N N . HIS A 1 783 ? 28.906 -8.961 -31.906 1 96.88 783 HIS A N 1
ATOM 5950 C CA . HIS A 1 783 ? 27.594 -9.508 -32.25 1 96.88 783 HIS A CA 1
ATOM 5951 C C . HIS A 1 783 ? 27.312 -10.805 -31.516 1 96.88 783 HIS A C 1
ATOM 5953 O O . HIS A 1 783 ? 28.188 -11.664 -31.406 1 96.88 783 HIS A O 1
ATOM 5959 N N . SER A 1 784 ? 26.156 -10.898 -30.953 1 96.75 784 SER A N 1
ATOM 5960 C CA . SER A 1 784 ? 25.703 -12.133 -30.328 1 96.75 784 SER A CA 1
ATOM 5961 C C . SER A 1 784 ? 24.297 -12.516 -30.797 1 96.75 784 SER A C 1
ATOM 5963 O O . SER A 1 784 ? 23.406 -11.664 -30.859 1 96.75 784 SER A O 1
ATOM 5965 N N . LEU A 1 785 ? 24.141 -13.727 -31.188 1 97.25 785 LEU A N 1
ATOM 5966 C CA . LEU A 1 785 ? 22.844 -14.281 -31.594 1 97.25 785 LEU A CA 1
ATOM 5967 C C . LEU A 1 785 ? 22.469 -15.477 -30.719 1 97.25 785 LEU A C 1
ATOM 5969 O O . LEU A 1 785 ? 23.312 -16.344 -30.469 1 97.25 785 LEU A O 1
ATOM 5973 N N . SER A 1 786 ? 21.281 -15.469 -30.219 1 97.81 786 SER A N 1
ATOM 5974 C CA . SER A 1 786 ? 20.797 -16.594 -29.422 1 97.81 786 SER A CA 1
ATOM 5975 C C . SER A 1 786 ? 19.5 -17.156 -30 1 97.81 786 SER A C 1
ATOM 5977 O O . SER A 1 786 ? 18.594 -16.406 -30.359 1 97.81 786 SER A O 1
ATOM 5979 N N . TRP A 1 787 ? 19.406 -18.391 -30.141 1 98.31 787 TRP A N 1
ATOM 5980 C CA . TRP A 1 787 ? 18.219 -19.125 -30.531 1 98.31 787 TRP A CA 1
ATOM 5981 C C . TRP A 1 787 ? 17.781 -20.078 -29.438 1 98.31 787 TRP A C 1
ATOM 5983 O O . TRP A 1 787 ? 18.5 -21.016 -29.078 1 98.31 787 TRP A O 1
ATOM 5993 N N . ASN A 1 788 ? 16.594 -19.844 -28.891 1 98.31 788 ASN A N 1
ATOM 5994 C CA . ASN A 1 788 ? 16.047 -20.641 -27.781 1 98.31 788 ASN A CA 1
ATOM 5995 C C . ASN A 1 788 ? 14.805 -21.406 -28.219 1 98.31 788 ASN A C 1
ATOM 5997 O O . ASN A 1 788 ? 13.938 -20.875 -28.906 1 98.31 788 ASN A O 1
ATOM 6001 N N . MET A 1 789 ? 14.758 -22.672 -27.875 1 98.12 789 MET A N 1
ATOM 6002 C CA . MET A 1 789 ? 13.609 -23.547 -28.125 1 98.12 789 MET A CA 1
ATOM 6003 C C . MET A 1 789 ? 13.055 -24.094 -26.812 1 98.12 789 MET A C 1
ATOM 6005 O O . MET A 1 789 ? 13.789 -24.703 -26.031 1 98.12 789 MET A O 1
ATOM 6009 N N . ASN A 1 790 ? 11.789 -23.922 -26.578 1 97.94 790 ASN A N 1
ATOM 6010 C CA . ASN A 1 790 ? 11.062 -24.516 -25.469 1 97.94 790 ASN A CA 1
ATOM 6011 C C . ASN A 1 790 ? 10.039 -25.531 -25.938 1 97.94 790 ASN A C 1
ATOM 6013 O O . ASN A 1 790 ? 9.102 -25.188 -26.656 1 97.94 790 ASN A O 1
ATOM 6017 N N . TYR A 1 791 ? 10.203 -26.719 -25.469 1 98.31 791 TYR A N 1
ATOM 6018 C CA . TYR A 1 791 ? 9.336 -27.812 -25.922 1 98.31 791 TYR A CA 1
ATOM 6019 C C . TYR A 1 791 ? 8.586 -28.438 -24.75 1 98.31 791 TYR A C 1
ATOM 6021 O O . TYR A 1 791 ? 9.172 -28.703 -23.703 1 98.31 791 TYR A O 1
ATOM 6029 N N . THR A 1 792 ? 7.273 -28.656 -24.875 1 98.25 792 THR A N 1
ATOM 6030 C CA . THR A 1 792 ? 6.391 -29.406 -23.984 1 98.25 792 THR A CA 1
ATOM 6031 C C . THR A 1 792 ? 5.703 -30.531 -24.75 1 98.25 792 THR A C 1
ATOM 6033 O O . THR A 1 792 ? 5.043 -30.297 -25.75 1 98.25 792 THR A O 1
ATOM 6036 N N . SER A 1 793 ? 5.762 -31.719 -24.25 1 97.75 793 SER A N 1
ATOM 6037 C CA . SER A 1 793 ? 5.27 -32.875 -24.984 1 97.75 793 SER A CA 1
ATOM 6038 C C . SER A 1 793 ? 3.746 -32.906 -24.984 1 97.75 793 SER A C 1
ATOM 6040 O O . SER A 1 793 ? 3.096 -32.219 -24.203 1 97.75 793 SER A O 1
ATOM 6042 N N . SER A 1 794 ? 3.209 -33.719 -25.891 1 95.69 794 SER A N 1
ATOM 6043 C CA . SER A 1 794 ? 1.771 -33.906 -26.016 1 95.69 794 SER A CA 1
ATOM 6044 C C . SER A 1 794 ? 1.218 -34.656 -24.797 1 95.69 794 SER A C 1
ATOM 6046 O O . SER A 1 794 ? 1.966 -35.344 -24.078 1 95.69 794 SER A O 1
ATOM 6048 N N . THR A 1 795 ? -0.06 -34.5 -24.531 1 95.44 795 THR A N 1
ATOM 6049 C CA . THR A 1 795 ? -0.744 -35.156 -23.438 1 95.44 795 THR A CA 1
ATOM 6050 C C . THR A 1 795 ? -2.076 -35.75 -23.906 1 95.44 795 THR A C 1
ATOM 6052 O O . THR A 1 795 ? -2.52 -35.469 -25.031 1 95.44 795 THR A O 1
ATOM 6055 N N . PHE A 1 796 ? -2.693 -36.562 -23.031 1 91.88 796 PHE A N 1
ATOM 6056 C CA . PHE A 1 796 ? -4.051 -37.031 -23.281 1 91.88 796 PHE A CA 1
ATOM 6057 C C . PHE A 1 796 ? -5.07 -35.938 -22.922 1 91.88 796 PHE A C 1
ATOM 6059 O O . PHE A 1 796 ? -4.812 -35.125 -22.062 1 91.88 796 PHE A O 1
ATOM 6066 N N . TYR A 1 797 ? -6.113 -36 -23.562 1 86.31 797 TYR A N 1
ATOM 6067 C CA . TYR A 1 797 ? -7.164 -35.031 -23.219 1 86.31 797 TYR A CA 1
ATOM 6068 C C . TYR A 1 797 ? -8.062 -35.594 -22.125 1 86.31 797 TYR A C 1
ATOM 6070 O O . TYR A 1 797 ? -8.438 -34.844 -21.203 1 86.31 797 TYR A O 1
ATOM 6078 N N . PHE A 1 798 ? -8.562 -36.812 -22.234 1 81.88 798 PHE A N 1
ATOM 6079 C CA . PHE A 1 798 ? -9.445 -37.406 -21.234 1 81.88 798 PHE A CA 1
ATOM 6080 C C . PHE A 1 798 ? -8.758 -38.562 -20.531 1 81.88 798 PHE A C 1
ATOM 6082 O O . PHE A 1 798 ? -8.805 -39.688 -21 1 81.88 798 PHE A O 1
ATOM 6089 N N . GLU A 1 799 ? -8.352 -38.25 -19.266 1 71.12 799 GLU A N 1
ATOM 6090 C CA . GLU A 1 799 ? -7.75 -39.219 -18.375 1 71.12 799 GLU A CA 1
ATOM 6091 C C . GLU A 1 799 ? -6.785 -40.125 -19.125 1 71.12 799 GLU A C 1
ATOM 6093 O O . GLU A 1 799 ? -5.91 -39.656 -19.859 1 71.12 799 GLU A O 1
ATOM 6098 N N . ASP A 1 800 ? -6.992 -41.438 -18.922 1 68.81 800 ASP A N 1
ATOM 6099 C CA . ASP A 1 800 ? -6.02 -42.375 -19.453 1 68.81 800 ASP A CA 1
ATOM 6100 C C . ASP A 1 800 ? -6.457 -42.906 -20.812 1 68.81 800 ASP A C 1
ATOM 6102 O O . ASP A 1 800 ? -5.961 -43.938 -21.281 1 68.81 800 ASP A O 1
ATOM 6106 N N . ASP A 1 801 ? -7.414 -42.188 -21.359 1 71.19 801 ASP A N 1
ATOM 6107 C CA . ASP A 1 801 ? -7.945 -42.719 -22.594 1 71.19 801 ASP A CA 1
ATOM 6108 C C . ASP A 1 801 ? -7.512 -41.875 -23.797 1 71.19 801 ASP A C 1
ATOM 6110 O O . ASP A 1 801 ? -8.195 -40.906 -24.172 1 71.19 801 ASP A O 1
ATOM 6114 N N . ALA A 1 802 ? -6.469 -42.312 -24.438 1 72.25 802 ALA A N 1
ATOM 6115 C CA . ALA A 1 802 ? -5.938 -41.625 -25.609 1 72.25 802 ALA A CA 1
ATOM 6116 C C . ALA A 1 802 ? -6.938 -41.625 -26.75 1 72.25 802 ALA A C 1
ATOM 6118 O O . ALA A 1 802 ? -6.902 -40.781 -27.641 1 72.25 802 ALA A O 1
ATOM 6119 N N . SER A 1 803 ? -7.738 -42.656 -26.75 1 70.94 803 SER A N 1
ATOM 6120 C CA . SER A 1 803 ? -8.695 -42.781 -27.844 1 70.94 803 SER A CA 1
ATOM 6121 C C . SER A 1 803 ? -9.719 -41.656 -27.828 1 70.94 803 SER A C 1
ATOM 6123 O O . SER A 1 803 ? -10.352 -41.375 -28.844 1 70.94 803 SER A O 1
ATOM 6125 N N . LYS A 1 804 ? -9.789 -41.062 -26.719 1 76 804 LYS A N 1
ATOM 6126 C CA . LYS A 1 804 ? -10.758 -39.969 -26.594 1 76 804 LYS A CA 1
ATOM 6127 C C . LYS A 1 804 ? -10.133 -38.625 -26.953 1 76 804 LYS A C 1
ATOM 6129 O O . LYS A 1 804 ? -10.773 -37.562 -26.812 1 76 804 LYS A O 1
ATOM 6134 N N . GLY A 1 805 ? -8.859 -38.719 -27.328 1 79.69 805 GLY A N 1
ATOM 6135 C CA . GLY A 1 805 ? -8.258 -37.5 -27.844 1 79.69 805 GLY A CA 1
ATOM 6136 C C . GLY A 1 805 ? -6.898 -37.188 -27.234 1 79.69 805 GLY A C 1
ATOM 6137 O O . GLY A 1 805 ? -6.594 -37.656 -26.125 1 79.69 805 GLY A O 1
ATOM 6138 N N . GLU A 1 806 ? -6.07 -36.562 -28.047 1 88.62 806 GLU A N 1
ATOM 6139 C CA . GLU A 1 806 ? -4.738 -36.125 -27.625 1 88.62 806 GLU A CA 1
ATOM 6140 C C . GLU A 1 806 ? -4.574 -34.625 -27.812 1 88.62 806 GLU A C 1
ATOM 6142 O O . GLU A 1 806 ? -5.191 -34.031 -28.688 1 88.62 806 GLU A O 1
ATOM 6147 N N . LEU A 1 807 ? -3.896 -34.094 -26.906 1 94.75 807 LEU A N 1
ATOM 6148 C CA . LEU A 1 807 ? -3.521 -32.688 -27.016 1 94.75 807 LEU A CA 1
ATOM 6149 C C . LEU A 1 807 ? -2.139 -32.562 -27.641 1 94.75 807 LEU A C 1
ATOM 6151 O O . LEU A 1 807 ? -1.243 -33.344 -27.375 1 94.75 807 LEU A O 1
ATOM 6155 N N . ASP A 1 808 ? -1.95 -31.594 -28.422 1 94.5 808 ASP A N 1
ATOM 6156 C CA . ASP A 1 808 ? -0.728 -31.391 -29.203 1 94.5 808 ASP A CA 1
ATOM 6157 C C . ASP A 1 808 ? 0.45 -31.062 -28.281 1 94.5 808 ASP A C 1
ATOM 6159 O O . ASP A 1 808 ? 0.258 -30.578 -27.172 1 94.5 808 ASP A O 1
ATOM 6163 N N . SER A 1 809 ? 1.59 -31.391 -28.703 1 97.19 809 SER A N 1
ATOM 6164 C CA . SER A 1 809 ? 2.785 -30.812 -28.094 1 97.19 809 SER A CA 1
ATOM 6165 C C . SER A 1 809 ? 2.898 -29.328 -28.375 1 97.19 809 SER A C 1
ATOM 6167 O O . SER A 1 809 ? 2.178 -28.797 -29.219 1 97.19 809 SER A O 1
ATOM 6169 N N . TRP A 1 810 ? 3.709 -28.594 -27.688 1 98 810 TRP A N 1
ATOM 6170 C CA . TRP A 1 810 ? 3.885 -27.156 -27.797 1 98 810 TRP A CA 1
ATOM 6171 C C . TRP A 1 810 ? 5.363 -26.797 -27.938 1 98 810 TRP A C 1
ATOM 6173 O O . TRP A 1 810 ? 6.164 -27.109 -27.047 1 98 810 TRP A O 1
ATOM 6183 N N . LEU A 1 811 ? 5.82 -26.234 -29.031 1 98.38 811 LEU A N 1
ATOM 6184 C CA . LEU A 1 811 ? 7.195 -25.844 -29.297 1 98.38 811 LEU A CA 1
ATOM 6185 C C . LEU A 1 811 ? 7.273 -24.344 -29.609 1 98.38 811 LEU A C 1
ATOM 6187 O O . LEU A 1 811 ? 6.633 -23.859 -30.547 1 98.38 811 LEU A O 1
ATOM 6191 N N . ILE A 1 812 ? 8.023 -23.578 -28.875 1 97.94 812 ILE A N 1
ATOM 6192 C CA . ILE A 1 812 ? 8.18 -22.141 -29.016 1 97.94 812 ILE A CA 1
ATOM 6193 C C . ILE A 1 812 ? 9.633 -21.812 -29.375 1 97.94 812 ILE A C 1
ATOM 6195 O O . ILE A 1 812 ? 10.562 -22.312 -28.766 1 97.94 812 ILE A O 1
ATOM 6199 N N . HIS A 1 813 ? 9.828 -20.969 -30.391 1 98.31 813 HIS A N 1
ATOM 6200 C CA . HIS A 1 813 ? 11.133 -20.469 -30.812 1 98.31 813 HIS A CA 1
ATOM 6201 C C . HIS A 1 813 ? 11.305 -19.016 -30.438 1 98.31 813 HIS A C 1
ATOM 6203 O O . HIS A 1 813 ? 10.492 -18.172 -30.797 1 98.31 813 HIS A O 1
ATOM 6209 N N . ASN A 1 814 ? 12.336 -18.688 -29.75 1 98.44 814 ASN A N 1
ATOM 6210 C CA . ASN A 1 814 ? 12.734 -17.312 -29.453 1 98.44 814 ASN A CA 1
ATOM 6211 C C . ASN A 1 814 ? 14.102 -17 -30.031 1 98.44 814 ASN A C 1
ATOM 6213 O O . ASN A 1 814 ? 15.008 -17.828 -30.016 1 98.44 814 ASN A O 1
ATOM 6217 N N . ILE A 1 815 ? 14.242 -15.82 -30.594 1 98.38 815 ILE A N 1
ATOM 6218 C CA . ILE A 1 815 ? 15.516 -15.367 -31.125 1 98.38 815 ILE A CA 1
ATOM 6219 C C . ILE A 1 815 ? 15.875 -14 -30.531 1 98.38 815 ILE A C 1
ATOM 6221 O O . ILE A 1 815 ? 15.008 -13.141 -30.359 1 98.38 815 ILE A O 1
ATOM 6225 N N . SER A 1 816 ? 17.094 -13.844 -30.203 1 97.88 816 SER A N 1
ATOM 6226 C CA . SER A 1 816 ? 17.594 -12.578 -29.672 1 97.88 816 SER A CA 1
ATOM 6227 C C . SER A 1 816 ? 18.922 -12.203 -30.312 1 97.88 816 SER A C 1
ATOM 6229 O O . SER A 1 816 ? 19.781 -13.062 -30.531 1 97.88 816 SER A O 1
ATOM 6231 N N . TYR A 1 817 ? 19.078 -10.922 -30.656 1 98 817 TYR A N 1
ATOM 6232 C CA . TYR A 1 817 ? 20.312 -10.352 -31.188 1 98 817 TYR A CA 1
ATOM 6233 C C . TYR A 1 817 ? 20.797 -9.195 -30.328 1 98 817 TYR A C 1
ATOM 6235 O O . TYR A 1 817 ? 20.016 -8.312 -29.953 1 98 817 TYR A O 1
ATOM 6243 N N . VAL A 1 818 ? 22.047 -9.25 -29.984 1 97.12 818 VAL A N 1
ATOM 6244 C CA . VAL A 1 818 ? 22.641 -8.18 -29.188 1 97.12 818 VAL A CA 1
ATOM 6245 C C . VAL A 1 818 ? 23.812 -7.562 -29.953 1 97.12 818 VAL A C 1
ATOM 6247 O O . VAL A 1 818 ? 24.703 -8.273 -30.438 1 97.12 818 VAL A O 1
ATOM 6250 N N . TYR A 1 819 ? 23.812 -6.32 -30.062 1 97.75 819 TYR A N 1
ATOM 6251 C CA . TYR A 1 819 ? 24.953 -5.551 -30.547 1 97.75 819 TYR A CA 1
ATOM 6252 C C . TYR A 1 819 ? 25.594 -4.75 -29.422 1 97.75 819 TYR A C 1
ATOM 6254 O O . TYR A 1 819 ? 24.969 -3.871 -28.828 1 97.75 819 TYR A O 1
ATOM 6262 N N . ASP A 1 820 ? 26.844 -5.043 -29.203 1 96.38 820 ASP A N 1
ATOM 6263 C CA . ASP A 1 820 ? 27.609 -4.32 -28.188 1 96.38 820 ASP A CA 1
ATOM 6264 C C . ASP A 1 820 ? 28.406 -3.186 -28.812 1 96.38 820 ASP A C 1
ATOM 6266 O O . ASP A 1 820 ? 29.484 -3.416 -29.391 1 96.38 820 ASP A O 1
ATOM 6270 N N . ALA A 1 821 ? 28.047 -1.989 -28.531 1 96.25 821 ALA A N 1
ATOM 6271 C CA . ALA A 1 821 ? 28.688 -0.82 -29.141 1 96.25 821 ALA A CA 1
ATOM 6272 C C . ALA A 1 821 ? 29.734 -0.219 -28.188 1 96.25 821 ALA A C 1
ATOM 6274 O O . ALA A 1 821 ? 29.984 0.986 -28.219 1 96.25 821 ALA A O 1
ATOM 6275 N N . GLY A 1 822 ? 30.172 -1.009 -27.266 1 93.31 822 GLY A N 1
ATOM 6276 C CA . GLY A 1 822 ? 31.203 -0.544 -26.359 1 93.31 822 GLY A CA 1
ATOM 6277 C C . GLY A 1 822 ? 30.719 0.531 -25.406 1 93.31 822 GLY A C 1
ATOM 6278 O O . GLY A 1 822 ? 29.688 0.355 -24.734 1 93.31 822 GLY A O 1
ATOM 6279 N N . ASN A 1 823 ? 31.312 1.693 -25.5 1 89 823 ASN A N 1
ATOM 6280 C CA . ASN A 1 823 ? 31.016 2.779 -24.578 1 89 823 ASN A CA 1
ATOM 6281 C C . ASN A 1 823 ? 29.625 3.381 -24.859 1 89 823 ASN A C 1
ATOM 6283 O O . ASN A 1 823 ? 29.094 4.109 -24.016 1 89 823 ASN A O 1
ATOM 6287 N N . TYR A 1 824 ? 29.141 2.994 -25.969 1 93.19 824 TYR A N 1
ATOM 6288 C CA . TYR A 1 824 ? 27.844 3.557 -26.312 1 93.19 824 TYR A CA 1
ATOM 6289 C C . TYR A 1 824 ? 26.703 2.643 -25.859 1 93.19 824 TYR A C 1
ATOM 6291 O O . TYR A 1 824 ? 25.531 2.943 -26.094 1 93.19 824 TYR A O 1
ATOM 6299 N N . GLY A 1 825 ? 27.125 1.571 -25.281 1 95.38 825 GLY A N 1
ATOM 6300 C CA . GLY A 1 825 ? 26.109 0.68 -24.75 1 95.38 825 GLY A CA 1
ATOM 6301 C C . GLY A 1 825 ? 25.797 -0.493 -25.656 1 95.38 825 GLY A C 1
ATOM 6302 O O . GLY A 1 825 ? 26.531 -0.74 -26.625 1 95.38 825 GLY A O 1
ATOM 6303 N N . SER A 1 826 ? 24.734 -1.284 -25.266 1 96.94 826 SER A N 1
ATOM 6304 C CA . SER A 1 826 ? 24.328 -2.457 -26.047 1 96.94 826 SER A CA 1
ATOM 6305 C C . SER A 1 826 ? 22.844 -2.422 -26.359 1 96.94 826 SER A C 1
ATOM 6307 O O . SER A 1 826 ? 22.047 -1.921 -25.562 1 96.94 826 SER A O 1
ATOM 6309 N N . ILE A 1 827 ? 22.531 -2.934 -27.5 1 97.62 827 ILE A N 1
ATOM 6310 C CA . ILE A 1 827 ? 21.156 -3.016 -27.938 1 97.62 827 ILE A CA 1
ATOM 6311 C C . ILE A 1 827 ? 20.75 -4.48 -28.109 1 97.62 827 ILE A C 1
ATOM 6313 O O . ILE A 1 827 ? 21.484 -5.27 -28.703 1 97.62 827 ILE A O 1
ATOM 6317 N N . LEU A 1 828 ? 19.641 -4.852 -27.578 1 97.56 828 LEU A N 1
ATOM 6318 C CA . LEU A 1 828 ? 19.062 -6.176 -27.75 1 97.56 828 LEU A CA 1
ATOM 6319 C C . LEU A 1 828 ? 17.766 -6.105 -28.562 1 97.56 828 LEU A C 1
ATOM 6321 O O . LEU A 1 828 ? 16.875 -5.312 -28.266 1 97.56 828 LEU A O 1
ATOM 6325 N N . LEU A 1 829 ? 17.703 -6.816 -29.594 1 98.19 829 LEU A N 1
ATOM 6326 C CA . LEU A 1 829 ? 16.5 -7.051 -30.375 1 98.19 829 LEU A CA 1
ATOM 6327 C C . LEU A 1 829 ? 16.062 -8.508 -30.281 1 98.19 829 LEU A C 1
ATOM 6329 O O . LEU A 1 829 ? 16.891 -9.414 -30.422 1 98.19 829 LEU A O 1
ATOM 6333 N N . GLY A 1 830 ? 14.805 -8.75 -29.969 1 97.69 830 GLY A N 1
ATOM 6334 C CA . GLY A 1 830 ? 14.336 -10.117 -29.797 1 97.69 830 GLY A CA 1
ATOM 6335 C C . GLY A 1 830 ? 12.961 -10.352 -30.391 1 97.69 830 GLY A C 1
ATOM 6336 O O . GLY A 1 830 ? 12.164 -9.422 -30.516 1 97.69 830 GLY A O 1
ATOM 6337 N N . ILE A 1 831 ? 12.695 -11.539 -30.812 1 98.38 831 ILE A N 1
ATOM 6338 C CA . ILE A 1 831 ? 11.383 -12.039 -31.203 1 98.38 831 ILE A CA 1
ATOM 6339 C C . ILE A 1 831 ? 11.039 -13.289 -30.406 1 98.38 831 ILE A C 1
ATOM 6341 O O . ILE A 1 831 ? 11.695 -14.328 -30.547 1 98.38 831 ILE A O 1
ATOM 6345 N N . ASN A 1 832 ? 10.07 -13.18 -29.562 1 98.06 832 ASN A N 1
ATOM 6346 C CA . ASN A 1 832 ? 9.539 -14.344 -28.859 1 98.06 832 ASN A CA 1
ATOM 6347 C C . ASN A 1 832 ? 8.422 -15.016 -29.641 1 98.06 832 ASN A C 1
ATOM 6349 O O . ASN A 1 832 ? 7.598 -14.336 -30.266 1 98.06 832 ASN A O 1
ATOM 6353 N N . ASN A 1 833 ? 8.477 -16.312 -29.625 1 98.25 833 ASN A N 1
ATOM 6354 C CA . ASN A 1 833 ? 7.508 -17.094 -30.375 1 98.25 833 ASN A CA 1
ATOM 6355 C C . ASN A 1 833 ? 7.504 -16.719 -31.859 1 98.25 833 ASN A C 1
ATOM 6357 O O . ASN A 1 833 ? 6.469 -16.344 -32.406 1 98.25 833 ASN A O 1
ATOM 6361 N N . LEU A 1 834 ? 8.586 -16.906 -32.438 1 98.25 834 LEU A N 1
ATOM 6362 C CA . LEU A 1 834 ? 8.875 -16.5 -33.812 1 98.25 834 LEU A CA 1
ATOM 6363 C C . LEU A 1 834 ? 7.805 -17.016 -34.781 1 98.25 834 LEU A C 1
ATOM 6365 O O . LEU A 1 834 ? 7.418 -16.328 -35.719 1 98.25 834 LEU A O 1
ATOM 6369 N N . THR A 1 835 ? 7.312 -18.188 -34.531 1 97.94 835 THR A N 1
ATOM 6370 C CA . THR A 1 835 ? 6.398 -18.828 -35.469 1 97.94 835 THR A CA 1
ATOM 6371 C C . THR A 1 835 ? 4.953 -18.469 -35.125 1 97.94 835 THR A C 1
ATOM 6373 O O . THR A 1 835 ? 4.027 -18.922 -35.812 1 97.94 835 THR A O 1
ATOM 6376 N N . ASP A 1 836 ? 4.719 -17.672 -34.031 1 97.69 836 ASP A N 1
ATOM 6377 C CA . ASP A 1 836 ? 3.395 -17.266 -33.562 1 97.69 836 ASP A CA 1
ATOM 6378 C C . ASP A 1 836 ? 2.535 -18.484 -33.25 1 97.69 836 ASP A C 1
ATOM 6380 O O . ASP A 1 836 ? 1.384 -18.578 -33.688 1 97.69 836 ASP A O 1
ATOM 6384 N N . GLU A 1 837 ? 3.16 -19.375 -32.594 1 97.25 837 GLU A N 1
ATOM 6385 C CA . GLU A 1 837 ? 2.49 -20.609 -32.188 1 97.25 837 GLU A CA 1
ATOM 6386 C C . GLU A 1 837 ? 1.4 -20.328 -31.172 1 97.25 837 GLU A C 1
ATOM 6388 O O . GLU A 1 837 ? 1.64 -19.641 -30.172 1 97.25 837 GLU A O 1
ATOM 6393 N N . ASP A 1 838 ? 0.152 -20.859 -31.406 1 97.06 838 ASP A N 1
ATOM 6394 C CA . ASP A 1 838 ? -0.945 -20.75 -30.438 1 97.06 838 ASP A CA 1
ATOM 6395 C C . ASP A 1 838 ? -0.738 -21.719 -29.266 1 97.06 838 ASP A C 1
ATOM 6397 O O . ASP A 1 838 ? 0.033 -22.672 -29.375 1 97.06 838 ASP A O 1
ATOM 6401 N N . PRO A 1 839 ? -1.431 -21.422 -28.172 1 97.44 839 PRO A N 1
ATOM 6402 C CA . PRO A 1 839 ? -1.406 -22.422 -27.094 1 97.44 839 PRO A CA 1
ATOM 6403 C C . PRO A 1 839 ? -2.131 -23.719 -27.484 1 97.44 839 PRO A C 1
ATOM 6405 O O . PRO A 1 839 ? -2.848 -23.75 -28.484 1 97.44 839 PRO A O 1
ATOM 6408 N N . VAL A 1 840 ? -1.854 -24.688 -26.672 1 96.94 840 VAL A N 1
ATOM 6409 C CA . VAL A 1 840 ? -2.551 -25.953 -26.906 1 96.94 840 VAL A CA 1
ATOM 6410 C C . VAL A 1 840 ? -4.027 -25.797 -26.547 1 96.94 840 VAL A C 1
ATOM 6412 O O . VAL A 1 840 ? -4.355 -25.375 -25.438 1 96.94 840 VAL A O 1
ATOM 6415 N N . LEU A 1 841 ? -4.883 -26.156 -27.453 1 94.38 841 LEU A N 1
ATOM 6416 C CA . LEU A 1 841 ? -6.328 -26.062 -27.281 1 94.38 841 LEU A CA 1
ATOM 6417 C C . LEU A 1 841 ? -6.949 -27.438 -27.109 1 94.38 841 LEU A C 1
ATOM 6419 O O . LEU A 1 841 ? -6.375 -28.438 -27.547 1 94.38 841 LEU A O 1
ATOM 6423 N N . SER A 1 842 ? -8.086 -27.5 -26.422 1 89 842 SER A N 1
ATOM 6424 C CA . SER A 1 842 ? -8.859 -28.734 -26.359 1 89 842 SER A CA 1
ATOM 6425 C C . SER A 1 842 ? -9.367 -29.141 -27.734 1 89 842 SER A C 1
ATOM 6427 O O . SER A 1 842 ? -9.328 -28.344 -28.672 1 89 842 SER A O 1
ATOM 6429 N N . PRO A 1 843 ? -9.805 -30.406 -27.781 1 84.5 843 PRO A N 1
ATOM 6430 C CA . PRO A 1 843 ? -10.289 -30.875 -29.078 1 84.5 843 PRO A CA 1
ATOM 6431 C C . PRO A 1 843 ? -11.406 -30 -29.625 1 84.5 843 PRO A C 1
ATOM 6433 O O . PRO A 1 843 ? -11.562 -29.875 -30.844 1 84.5 843 PRO A O 1
ATOM 6436 N N . ASP A 1 844 ? -12.125 -29.453 -28.828 1 83.38 844 ASP A N 1
ATOM 6437 C CA . ASP A 1 844 ? -13.211 -28.594 -29.297 1 83.38 844 ASP A CA 1
ATOM 6438 C C . ASP A 1 844 ? -12.75 -27.141 -29.438 1 83.38 844 ASP A C 1
ATOM 6440 O O . ASP A 1 844 ? -13.57 -26.234 -29.594 1 83.38 844 ASP A O 1
ATOM 6444 N N . GLY A 1 845 ? -11.43 -26.875 -29.266 1 88.44 845 GLY A N 1
ATOM 6445 C CA . GLY A 1 845 ? -10.844 -25.594 -29.609 1 88.44 845 GLY A CA 1
ATOM 6446 C C . GLY A 1 845 ? -10.82 -24.625 -28.453 1 88.44 845 GLY A C 1
ATOM 6447 O O . GLY A 1 845 ? -10.688 -23.406 -28.641 1 88.44 845 GLY A O 1
ATOM 6448 N N . LYS A 1 846 ? -10.898 -25.062 -27.234 1 90.5 846 LYS A N 1
ATOM 6449 C CA . LYS A 1 846 ? -10.961 -24.188 -26.062 1 90.5 846 LYS A CA 1
ATOM 6450 C C . LYS A 1 846 ? -9.586 -24.047 -25.406 1 90.5 846 LYS A C 1
ATOM 6452 O O . LYS A 1 846 ? -8.82 -25.016 -25.359 1 90.5 846 LYS A O 1
ATOM 6457 N N . PHE A 1 847 ? -9.25 -22.828 -24.969 1 93.81 847 PHE A N 1
ATOM 6458 C CA . PHE A 1 847 ? -8.062 -22.578 -24.172 1 93.81 847 PHE A CA 1
ATOM 6459 C C . PHE A 1 847 ? -8.328 -22.875 -22.688 1 93.81 847 PHE A C 1
ATOM 6461 O O . PHE A 1 847 ? -9 -22.109 -22.016 1 93.81 847 PHE A O 1
ATOM 6468 N N . GLU A 1 848 ? -7.781 -23.938 -22.203 1 89.12 848 GLU A N 1
ATOM 6469 C CA . GLU A 1 848 ? -8.234 -24.406 -20.891 1 89.12 848 GLU A CA 1
ATOM 6470 C C . GLU A 1 848 ? -7.078 -24.5 -19.906 1 89.12 848 GLU A C 1
ATOM 6472 O O . GLU A 1 848 ? -7.293 -24.672 -18.703 1 89.12 848 GLU A O 1
ATOM 6477 N N . ASN A 1 849 ? -5.84 -24.328 -20.328 1 93.81 849 ASN A N 1
ATOM 6478 C CA . ASN A 1 849 ? -4.707 -24.531 -19.422 1 93.81 849 ASN A CA 1
ATOM 6479 C C . ASN A 1 849 ? -3.713 -23.375 -19.5 1 93.81 849 ASN A C 1
ATOM 6481 O O . ASN A 1 849 ? -2.68 -23.484 -20.172 1 93.81 849 ASN A O 1
ATOM 6485 N N . ALA A 1 850 ? -3.938 -22.406 -18.719 1 94.06 850 ALA A N 1
ATOM 6486 C CA . ALA A 1 850 ? -3.086 -21.219 -18.719 1 94.06 850 ALA A CA 1
ATOM 6487 C C . ALA A 1 850 ? -1.834 -21.438 -17.875 1 94.06 850 ALA A C 1
ATOM 6489 O O . ALA A 1 850 ? -0.879 -20.656 -17.953 1 94.06 850 ALA A O 1
ATOM 6490 N N . ASP A 1 851 ? -1.757 -22.453 -17.078 1 94.75 851 ASP A N 1
ATOM 6491 C CA . ASP A 1 851 ? -0.578 -22.734 -16.266 1 94.75 851 ASP A CA 1
ATOM 6492 C C . ASP A 1 851 ? 0.575 -23.234 -17.125 1 94.75 851 ASP A C 1
ATOM 6494 O O . ASP A 1 851 ? 1.738 -22.922 -16.859 1 94.75 851 ASP A O 1
ATOM 6498 N N . LEU A 1 852 ? 0.22 -24.016 -18.188 1 95.94 852 LEU A N 1
ATOM 6499 C CA . LEU A 1 852 ? 1.24 -24.641 -19.016 1 95.94 852 LEU A CA 1
ATOM 6500 C C . LEU A 1 852 ? 1.521 -23.797 -20.266 1 95.94 852 LEU A C 1
ATOM 6502 O O . LEU A 1 852 ? 2.643 -23.797 -20.766 1 95.94 852 LEU A O 1
ATOM 6506 N N . TYR A 1 853 ? 0.445 -23.188 -20.766 1 96.62 853 TYR A N 1
ATOM 6507 C CA . TYR A 1 853 ? 0.557 -22.547 -22.062 1 96.62 853 TYR A CA 1
ATOM 6508 C C . TYR A 1 853 ? 0.108 -21.078 -21.984 1 96.62 853 TYR A C 1
ATOM 6510 O O . TYR A 1 853 ? -0.996 -20.797 -21.516 1 96.62 853 TYR A O 1
ATOM 6518 N N . ASN A 1 854 ? 0.91 -20.188 -22.469 1 94.19 854 ASN A N 1
ATOM 6519 C CA . ASN A 1 854 ? 0.456 -18.797 -22.5 1 94.19 854 ASN A CA 1
ATOM 6520 C C . ASN A 1 854 ? -0.172 -18.438 -23.844 1 94.19 854 ASN A C 1
ATOM 6522 O O . ASN A 1 854 ? -0.013 -19.172 -24.812 1 94.19 854 ASN A O 1
ATOM 6526 N N . ASN A 1 855 ? -0.89 -17.406 -23.891 1 96.12 855 ASN A N 1
ATOM 6527 C CA . ASN A 1 855 ? -1.576 -17 -25.109 1 96.12 855 ASN A CA 1
ATOM 6528 C C . ASN A 1 855 ? -1.035 -15.672 -25.641 1 96.12 855 ASN A C 1
ATOM 6530 O O . ASN A 1 855 ? -1.786 -14.859 -26.188 1 96.12 855 ASN A O 1
ATOM 6534 N N . TYR A 1 856 ? 0.194 -15.352 -25.469 1 95.62 856 TYR A N 1
ATOM 6535 C CA . TYR A 1 856 ? 0.799 -14.086 -25.859 1 95.62 856 TYR A CA 1
ATOM 6536 C C . TYR A 1 856 ? 0.901 -13.984 -27.375 1 95.62 856 TYR A C 1
ATOM 6538 O O . TYR A 1 856 ? 0.74 -12.898 -27.938 1 95.62 856 TYR A O 1
ATOM 6546 N N . GLY A 1 857 ? 1.222 -15.102 -28.031 1 96.56 857 GLY A N 1
ATOM 6547 C CA . GLY A 1 857 ? 1.592 -15.055 -29.438 1 96.56 857 GLY A CA 1
ATOM 6548 C C . GLY A 1 857 ? 2.982 -14.492 -29.672 1 96.56 857 GLY A C 1
ATOM 6549 O O . GLY A 1 857 ? 3.844 -14.57 -28.797 1 96.56 857 GLY A O 1
ATOM 6550 N N . ARG A 1 858 ? 3.24 -14.07 -30.875 1 97.88 858 ARG A N 1
ATOM 6551 C CA . ARG A 1 858 ? 4.543 -13.508 -31.219 1 97.88 858 ARG A CA 1
ATOM 6552 C C . ARG A 1 858 ? 4.727 -12.133 -30.594 1 97.88 858 ARG A C 1
ATOM 6554 O O . ARG A 1 858 ? 3.816 -11.305 -30.609 1 97.88 858 ARG A O 1
ATOM 6561 N N . GLU A 1 859 ? 5.832 -11.93 -30.016 1 97.56 859 GLU A N 1
ATOM 6562 C CA . GLU A 1 859 ? 6.152 -10.648 -29.391 1 97.56 859 GLU A CA 1
ATOM 6563 C C . GLU A 1 859 ? 7.5 -10.117 -29.875 1 97.56 859 GLU A C 1
ATOM 6565 O O . GLU A 1 859 ? 8.5 -10.844 -29.859 1 97.56 859 GLU A O 1
ATOM 6570 N N . TYR A 1 860 ? 7.562 -8.852 -30.25 1 98.12 860 TYR A N 1
ATOM 6571 C CA . TYR A 1 860 ? 8.789 -8.133 -30.578 1 98.12 860 TYR A CA 1
ATOM 6572 C C . TYR A 1 860 ? 9.312 -7.352 -29.375 1 98.12 860 TYR A C 1
ATOM 6574 O O . TYR A 1 860 ? 8.531 -6.73 -28.656 1 98.12 860 TYR A O 1
ATOM 6582 N N . ARG A 1 861 ? 10.586 -7.453 -29.203 1 97.12 861 ARG A N 1
ATOM 6583 C CA . ARG A 1 861 ? 11.164 -6.777 -28.047 1 97.12 861 ARG A CA 1
ATOM 6584 C C . ARG A 1 861 ? 12.43 -6.02 -28.438 1 97.12 861 ARG A C 1
ATOM 6586 O O . ARG A 1 861 ? 13.164 -6.441 -29.328 1 97.12 861 ARG A O 1
ATOM 6593 N N . ALA A 1 862 ? 12.703 -4.941 -27.703 1 97.81 862 ALA A N 1
ATOM 6594 C CA . ALA A 1 862 ? 13.938 -4.176 -27.812 1 97.81 862 ALA A CA 1
ATOM 6595 C C . ALA A 1 862 ? 14.344 -3.605 -26.453 1 97.81 862 ALA A C 1
ATOM 6597 O O . ALA A 1 862 ? 13.484 -3.207 -25.656 1 97.81 862 ALA A O 1
ATOM 6598 N N . SER A 1 863 ? 15.594 -3.652 -26.203 1 96.94 863 SER A N 1
ATOM 6599 C CA . SER A 1 863 ? 16.094 -3.025 -24.984 1 96.94 863 SER A CA 1
ATOM 6600 C C . SER A 1 863 ? 17.469 -2.393 -25.203 1 96.94 863 SER A C 1
ATOM 6602 O O . SER A 1 863 ? 18.219 -2.818 -26.094 1 96.94 863 SER A O 1
ATOM 6604 N N . TYR A 1 864 ? 17.781 -1.383 -24.547 1 97.81 864 TYR A N 1
ATOM 6605 C CA . TYR A 1 864 ? 19.047 -0.655 -24.578 1 97.81 864 TYR A CA 1
ATOM 6606 C C . TYR A 1 864 ? 19.656 -0.572 -23.188 1 97.81 864 TYR A C 1
ATOM 6608 O O . TYR A 1 864 ? 18.984 -0.225 -22.219 1 97.81 864 TYR A O 1
ATOM 6616 N N . THR A 1 865 ? 20.922 -0.932 -23.094 1 96.62 865 THR A N 1
ATOM 6617 C CA . THR A 1 865 ? 21.656 -0.9 -21.828 1 96.62 865 THR A CA 1
ATOM 6618 C C . THR A 1 865 ? 22.891 -0.016 -21.922 1 96.62 865 THR A C 1
ATOM 6620 O O . THR A 1 865 ? 23.641 -0.114 -22.891 1 96.62 865 THR A O 1
ATOM 6623 N N . LEU A 1 866 ? 23.109 0.795 -21 1 95.31 866 LEU A N 1
ATOM 6624 C CA . LEU A 1 866 ? 24.281 1.671 -20.906 1 95.31 866 LEU A CA 1
ATOM 6625 C C . LEU A 1 866 ? 24.953 1.521 -19.547 1 95.31 866 LEU A C 1
ATOM 6627 O O . LEU A 1 866 ? 24.312 1.616 -18.5 1 95.31 866 LEU A O 1
ATOM 6631 N N . LYS A 1 867 ? 26.281 1.274 -19.594 1 92.31 867 LYS A N 1
ATOM 6632 C CA . LYS A 1 867 ? 27.062 1.055 -18.375 1 92.31 867 LYS A CA 1
ATOM 6633 C C . LYS A 1 867 ? 28.219 2.033 -18.297 1 92.31 867 LYS A C 1
ATOM 6635 O O . LYS A 1 867 ? 28.859 2.348 -19.312 1 92.31 867 LYS A O 1
ATOM 6640 N N . PHE A 1 868 ? 28.5 2.361 -17.109 1 89 868 PHE A N 1
ATOM 6641 C CA . PHE A 1 868 ? 29.641 3.232 -16.828 1 89 868 PHE A CA 1
ATOM 6642 C C . PHE A 1 868 ? 30.516 2.648 -15.734 1 89 868 PHE A C 1
ATOM 6644 O O . PHE A 1 868 ? 30.031 2.004 -14.812 1 89 868 PHE A O 1
ATOM 6651 N N . MET B 1 1 ? 39.906 43.812 2.865 1 19.97 1 MET B N 1
ATOM 6652 C CA . MET B 1 1 ? 40.125 42.844 3.932 1 19.97 1 MET B CA 1
ATOM 6653 C C . MET B 1 1 ? 38.875 42.688 4.797 1 19.97 1 MET B C 1
ATOM 6655 O O . MET B 1 1 ? 38.875 41.969 5.785 1 19.97 1 MET B O 1
ATOM 6659 N N . HIS B 1 2 ? 38.062 43.688 4.695 1 21.3 2 HIS B N 1
ATOM 6660 C CA . HIS B 1 2 ? 36.844 43.969 5.465 1 21.3 2 HIS B CA 1
ATOM 6661 C C . HIS B 1 2 ? 35.719 43.031 5.047 1 21.3 2 HIS B C 1
ATOM 6663 O O . HIS B 1 2 ? 34.562 43.281 5.398 1 21.3 2 HIS B O 1
ATOM 6669 N N . LYS B 1 3 ? 36.031 42.281 3.859 1 33.38 3 LYS B N 1
ATOM 6670 C CA . LYS B 1 3 ? 35.031 41.438 3.242 1 33.38 3 LYS B CA 1
ATOM 6671 C C . LYS B 1 3 ? 34.594 40.344 4.188 1 33.38 3 LYS B C 1
ATOM 6673 O O . LYS B 1 3 ? 33.688 39.531 3.854 1 33.38 3 LYS B O 1
ATOM 6678 N N . ASN B 1 4 ? 35.406 40.188 5.215 1 26.7 4 ASN B N 1
ATOM 6679 C CA . ASN B 1 4 ? 35.344 38.875 5.832 1 26.7 4 ASN B CA 1
ATOM 6680 C C . ASN B 1 4 ? 34.344 38.875 6.996 1 26.7 4 ASN B C 1
ATOM 6682 O O . ASN B 1 4 ? 34.156 37.812 7.629 1 26.7 4 ASN B O 1
ATOM 6686 N N . VAL B 1 5 ? 33.938 40.031 7.566 1 28.98 5 VAL B N 1
ATOM 6687 C CA . VAL B 1 5 ? 33.375 39.969 8.922 1 28.98 5 VAL B CA 1
ATOM 6688 C C . VAL B 1 5 ? 31.938 39.5 8.875 1 28.98 5 VAL B C 1
ATOM 6690 O O . VAL B 1 5 ? 31.453 38.812 9.781 1 28.98 5 VAL B O 1
ATOM 6693 N N . LEU B 1 6 ? 31.25 40 7.941 1 30.52 6 LEU B N 1
ATOM 6694 C CA . LEU B 1 6 ? 29.812 39.812 8.039 1 30.52 6 LEU B CA 1
ATOM 6695 C C . LEU B 1 6 ? 29.438 38.344 7.789 1 30.52 6 LEU B C 1
ATOM 6697 O O . LEU B 1 6 ? 28.312 37.938 8.031 1 30.52 6 LEU B O 1
ATOM 6701 N N . ALA B 1 7 ? 30.312 37.562 7.316 1 35.41 7 ALA B N 1
ATOM 6702 C CA . ALA B 1 7 ? 30.125 36.125 7.094 1 35.41 7 ALA B CA 1
ATOM 6703 C C . ALA B 1 7 ? 29.953 35.375 8.414 1 35.41 7 ALA B C 1
ATOM 6705 O O . ALA B 1 7 ? 29.469 34.25 8.445 1 35.41 7 ALA B O 1
ATOM 6706 N N . LYS B 1 8 ? 30.359 36 9.586 1 32.91 8 LYS B N 1
ATOM 6707 C CA . LYS B 1 8 ? 30.469 35.219 10.812 1 32.91 8 LYS B CA 1
ATOM 6708 C C . LYS B 1 8 ? 29.109 35.094 11.5 1 32.91 8 LYS B C 1
ATOM 6710 O O . LYS B 1 8 ? 28.781 34.031 12.039 1 32.91 8 LYS B O 1
ATOM 6715 N N . SER B 1 9 ? 28.422 36.219 11.648 1 30.8 9 SER B N 1
ATOM 6716 C CA . SER B 1 9 ? 27.203 36.125 12.445 1 30.8 9 SER B CA 1
ATOM 6717 C C . SER B 1 9 ? 26.156 35.281 11.758 1 30.8 9 SER B C 1
ATOM 6719 O O . SER B 1 9 ? 25.391 34.562 12.414 1 30.8 9 SER B O 1
ATOM 6721 N N . VAL B 1 10 ? 26.016 35.406 10.5 1 32.72 10 VAL B N 1
ATOM 6722 C CA . VAL B 1 10 ? 25.047 34.594 9.789 1 32.72 10 VAL B CA 1
ATOM 6723 C C . VAL B 1 10 ? 25.422 33.094 9.906 1 32.72 10 VAL B C 1
ATOM 6725 O O . VAL B 1 10 ? 24.562 32.219 9.93 1 32.72 10 VAL B O 1
ATOM 6728 N N . ARG B 1 11 ? 26.734 32.875 9.984 1 32.19 11 ARG B N 1
ATOM 6729 C CA . ARG B 1 11 ? 27.188 31.516 10.188 1 32.19 11 ARG B CA 1
ATOM 6730 C C . ARG B 1 11 ? 26.703 30.984 11.531 1 32.19 11 ARG B C 1
ATOM 6732 O O . ARG B 1 11 ? 26.422 29.797 11.664 1 32.19 11 ARG B O 1
ATOM 6739 N N . LEU B 1 12 ? 26.656 31.906 12.461 1 30.98 12 LEU B N 1
ATOM 6740 C CA . LEU B 1 12 ? 26.219 31.422 13.766 1 30.98 12 LEU B CA 1
ATOM 6741 C C . LEU B 1 12 ? 24.75 31.062 13.75 1 30.98 12 LEU B C 1
ATOM 6743 O O . LEU B 1 12 ? 24.328 30.125 14.422 1 30.98 12 LEU B O 1
ATOM 6747 N N . ALA B 1 13 ? 23.953 31.859 13.078 1 33.91 13 ALA B N 1
ATOM 6748 C CA . ALA B 1 13 ? 22.547 31.516 13.07 1 33.91 13 ALA B CA 1
ATOM 6749 C C . ALA B 1 13 ? 22.312 30.172 12.383 1 33.91 13 ALA B C 1
ATOM 6751 O O . ALA B 1 13 ? 21.359 29.453 12.711 1 33.91 13 ALA B O 1
ATOM 6752 N N . LEU B 1 14 ? 23.031 29.953 11.328 1 34.03 14 LEU B N 1
ATOM 6753 C CA . LEU B 1 14 ? 22.922 28.625 10.719 1 34.03 14 LEU B CA 1
ATOM 6754 C C . LEU B 1 14 ? 23.422 27.547 11.672 1 34.03 14 LEU B C 1
ATOM 6756 O O . LEU B 1 14 ? 23 26.391 11.578 1 34.03 14 LEU B O 1
ATOM 6760 N N . ILE B 1 15 ? 24.531 27.875 12.484 1 32 15 ILE B N 1
ATOM 6761 C CA . ILE B 1 15 ? 25.172 26.875 13.336 1 32 15 ILE B CA 1
ATOM 6762 C C . ILE B 1 15 ? 24.531 26.875 14.719 1 32 15 ILE B C 1
ATOM 6764 O O . ILE B 1 15 ? 24.938 26.141 15.609 1 32 15 ILE B O 1
ATOM 6768 N N . SER B 1 16 ? 23.781 27.875 15.016 1 31.05 16 SER B N 1
ATOM 6769 C CA . SER B 1 16 ? 23.422 27.906 16.422 1 31.05 16 SER B CA 1
ATOM 6770 C C . SER B 1 16 ? 22.531 26.734 16.797 1 31.05 16 SER B C 1
ATOM 6772 O O . SER B 1 16 ? 21.891 26.734 17.859 1 31.05 16 SER B O 1
ATOM 6774 N N . GLY B 1 17 ? 22.172 25.906 15.953 1 30.92 17 GLY B N 1
ATOM 6775 C CA . GLY B 1 17 ? 21.578 24.734 16.594 1 30.92 17 GLY B CA 1
ATOM 6776 C C . GLY B 1 17 ? 22.516 24.078 17.594 1 30.92 17 GLY B C 1
ATOM 6777 O O . GLY B 1 17 ? 23.734 24.297 17.562 1 30.92 17 GLY B O 1
ATOM 6778 N N . ALA B 1 18 ? 22.016 23.656 18.75 1 31.3 18 ALA B N 1
ATOM 6779 C CA . ALA B 1 18 ? 22.797 23.047 19.828 1 31.3 18 ALA B CA 1
ATOM 6780 C C . ALA B 1 18 ? 23.891 22.141 19.281 1 31.3 18 ALA B C 1
ATOM 6782 O O . ALA B 1 18 ? 24.906 21.906 19.922 1 31.3 18 ALA B O 1
ATOM 6783 N N . ALA B 1 19 ? 23.562 21.266 18.359 1 31.27 19 ALA B N 1
ATOM 6784 C CA . ALA B 1 19 ? 24.469 20.156 18.109 1 31.27 19 ALA B CA 1
ATOM 6785 C C . ALA B 1 19 ? 25.688 20.594 17.328 1 31.27 19 ALA B C 1
ATOM 6787 O O . ALA B 1 19 ? 26.344 19.766 16.672 1 31.27 19 ALA B O 1
ATOM 6788 N N . ALA B 1 20 ? 25.938 21.828 17.078 1 30.25 20 ALA B N 1
ATOM 6789 C CA . ALA B 1 20 ? 27.125 22.078 16.266 1 30.25 20 ALA B CA 1
ATOM 6790 C C . ALA B 1 20 ? 28.391 21.562 16.969 1 30.25 20 ALA B C 1
ATOM 6792 O O . ALA B 1 20 ? 29.484 21.688 16.422 1 30.25 20 ALA B O 1
ATOM 6793 N N . ALA B 1 21 ? 28.469 21.516 18.281 1 27.94 21 ALA B N 1
ATOM 6794 C CA . ALA B 1 21 ? 29.812 21.281 18.781 1 27.94 21 ALA B CA 1
ATOM 6795 C C . ALA B 1 21 ? 30.297 19.891 18.391 1 27.94 21 ALA B C 1
ATOM 6797 O O . ALA B 1 21 ? 31.516 19.625 18.391 1 27.94 21 ALA B O 1
ATOM 6798 N N . ALA B 1 22 ? 29.5 18.828 18.703 1 26.88 22 ALA B N 1
ATOM 6799 C CA . ALA B 1 22 ? 30.25 17.578 18.75 1 26.88 22 ALA B CA 1
ATOM 6800 C C . ALA B 1 22 ? 30.797 17.203 17.375 1 26.88 22 ALA B C 1
ATOM 6802 O O . ALA B 1 22 ? 31.953 16.797 17.25 1 26.88 22 ALA B O 1
ATOM 6803 N N . PHE B 1 23 ? 29.906 16.688 16.547 1 26.89 23 PHE B N 1
ATOM 6804 C CA . PHE B 1 23 ? 30.438 15.984 15.383 1 26.89 23 PHE B CA 1
ATOM 6805 C C . PHE B 1 23 ? 30.844 16.969 14.297 1 26.89 23 PHE B C 1
ATOM 6807 O O . PHE B 1 23 ? 30.047 17.312 13.43 1 26.89 23 PHE B O 1
ATOM 6814 N N . ALA B 1 24 ? 31.688 18.031 14.656 1 24.52 24 ALA B N 1
ATOM 6815 C CA . ALA B 1 24 ? 32.281 18.969 13.711 1 24.52 24 ALA B CA 1
ATOM 6816 C C . ALA B 1 24 ? 33.062 18.219 12.617 1 24.52 24 ALA B C 1
ATOM 6818 O O . ALA B 1 24 ? 34.219 17.828 12.805 1 24.52 24 ALA B O 1
ATOM 6819 N N . SER B 1 25 ? 32.688 17.141 12.07 1 25.81 25 SER B N 1
ATOM 6820 C CA . SER B 1 25 ? 33.594 17.016 10.938 1 25.81 25 SER B CA 1
ATOM 6821 C C . SER B 1 25 ? 33.75 18.328 10.195 1 25.81 25 SER B C 1
ATOM 6823 O O . SER B 1 25 ? 32.75 18.969 9.836 1 25.81 25 SER B O 1
ATOM 6825 N N . PRO B 1 26 ? 34.781 19.078 10.422 1 24.83 26 PRO B N 1
ATOM 6826 C CA . PRO B 1 26 ? 35 20.328 9.672 1 24.83 26 PRO B CA 1
ATOM 6827 C C . PRO B 1 26 ? 34.562 20.219 8.219 1 24.83 26 PRO B C 1
ATOM 6829 O O . PRO B 1 26 ? 34.938 19.266 7.523 1 24.83 26 PRO B O 1
ATOM 6832 N N . ALA B 1 27 ? 33.406 20.5 7.922 1 25.64 27 ALA B N 1
ATOM 6833 C CA . ALA B 1 27 ? 33.406 20.953 6.535 1 25.64 27 ALA B CA 1
ATOM 6834 C C . ALA B 1 27 ? 34.562 21.906 6.262 1 25.64 27 ALA B C 1
ATOM 6836 O O . ALA B 1 27 ? 34.562 23.047 6.746 1 25.64 27 ALA B O 1
ATOM 6837 N N . VAL B 1 28 ? 35.812 21.344 6.332 1 24.81 28 VAL B N 1
ATOM 6838 C CA . VAL B 1 28 ? 36.938 22.109 5.805 1 24.81 28 VAL B CA 1
ATOM 6839 C C . VAL B 1 28 ? 36.5 22.828 4.523 1 24.81 28 VAL B C 1
ATOM 6841 O O . VAL B 1 28 ? 36.219 22.188 3.508 1 24.81 28 VAL B O 1
ATOM 6844 N N . PHE B 1 29 ? 35.656 23.781 4.715 1 25.56 29 PHE B N 1
ATOM 6845 C CA . PHE B 1 29 ? 35.75 24.781 3.645 1 25.56 29 PHE B CA 1
ATOM 6846 C C . PHE B 1 29 ? 37.188 25.188 3.416 1 25.56 29 PHE B C 1
ATOM 6848 O O . PHE B 1 29 ? 37.781 25.875 4.25 1 25.56 29 PHE B O 1
ATOM 6855 N N . ALA B 1 30 ? 38.094 24.391 2.99 1 24.84 30 ALA B N 1
ATOM 6856 C CA . ALA B 1 30 ? 39.406 24.859 2.553 1 24.84 30 ALA B CA 1
ATOM 6857 C C . ALA B 1 30 ? 39.281 26.156 1.761 1 24.84 30 ALA B C 1
ATOM 6859 O O . ALA B 1 30 ? 38.75 26.172 0.65 1 24.84 30 ALA B O 1
ATOM 6860 N N . ALA B 1 31 ? 39.281 27.266 2.416 1 27.38 31 ALA B N 1
ATOM 6861 C CA . ALA B 1 31 ? 39.844 28.453 1.756 1 27.38 31 ALA B CA 1
ATOM 6862 C C . ALA B 1 31 ? 41.25 28.188 1.229 1 27.38 31 ALA B C 1
ATOM 6864 O O . ALA B 1 31 ? 42.188 28.062 2.008 1 27.38 31 ALA B O 1
ATOM 6865 N N . ASP B 1 32 ? 41.562 27.312 0.327 1 26.19 32 ASP B N 1
ATOM 6866 C CA . ASP B 1 32 ? 42.875 27.547 -0.227 1 26.19 32 ASP B CA 1
ATOM 6867 C C . ASP B 1 32 ? 43.094 29 -0.598 1 26.19 32 ASP B C 1
ATOM 6869 O O . ASP B 1 32 ? 42.125 29.703 -0.959 1 26.19 32 ASP B O 1
ATOM 6873 N N . GLU B 1 33 ? 44.188 29.656 -0.234 1 28.62 33 GLU B N 1
ATOM 6874 C CA . GLU B 1 33 ? 44.75 30.953 -0.583 1 28.62 33 GLU B CA 1
ATOM 6875 C C . GLU B 1 33 ? 44.5 31.297 -2.049 1 28.62 33 GLU B C 1
ATOM 6877 O O . GLU B 1 33 ? 44.625 32.438 -2.455 1 28.62 33 GLU B O 1
ATOM 6882 N N . ASP B 1 34 ? 44.844 30.328 -2.947 1 30.06 34 ASP B N 1
ATOM 6883 C CA . ASP B 1 34 ? 44.75 30.734 -4.348 1 30.06 34 ASP B CA 1
ATOM 6884 C C . ASP B 1 34 ? 43.312 30.984 -4.762 1 30.06 34 ASP B C 1
ATOM 6886 O O . ASP B 1 34 ? 42.375 30.578 -4.059 1 30.06 34 ASP B O 1
ATOM 6890 N N . GLY B 1 35 ? 43 31.391 -6.008 1 32.56 35 GLY B N 1
ATOM 6891 C CA . GLY B 1 35 ? 41.719 31.719 -6.668 1 32.56 35 GLY B CA 1
ATOM 6892 C C . GLY B 1 35 ? 40.625 30.719 -6.387 1 32.56 35 GLY B C 1
ATOM 6893 O O . GLY B 1 35 ? 40.031 30.156 -7.312 1 32.56 35 GLY B O 1
ATOM 6894 N N . ALA B 1 36 ? 40.625 30.109 -5.391 1 36.31 36 ALA B N 1
ATOM 6895 C CA . ALA B 1 36 ? 39.688 29.016 -5.121 1 36.31 36 ALA B CA 1
ATOM 6896 C C . ALA B 1 36 ? 38.25 29.5 -5.172 1 36.31 36 ALA B C 1
ATOM 6898 O O . ALA B 1 36 ? 37.906 30.484 -4.523 1 36.31 36 ALA B O 1
ATOM 6899 N N . LYS B 1 37 ? 37.438 28.922 -6.113 1 43.88 37 LYS B N 1
ATOM 6900 C CA . LYS B 1 37 ? 36.031 29.188 -6.43 1 43.88 37 LYS B CA 1
ATOM 6901 C C . LYS B 1 37 ? 35.125 28.984 -5.207 1 43.88 37 LYS B C 1
ATOM 6903 O O . LYS B 1 37 ? 35.188 27.938 -4.57 1 43.88 37 LYS B O 1
ATOM 6908 N N . VAL B 1 38 ? 34.656 30.062 -4.422 1 40.84 38 VAL B N 1
ATOM 6909 C CA . VAL B 1 38 ? 33.656 30.078 -3.361 1 40.84 38 VAL B CA 1
ATOM 6910 C C . VAL B 1 38 ? 32.469 29.188 -3.764 1 40.84 38 VAL B C 1
ATOM 6912 O O . VAL B 1 38 ? 31.906 29.375 -4.84 1 40.84 38 VAL B O 1
ATOM 6915 N N . GLU B 1 39 ? 32.281 28.031 -3.078 1 54.19 39 GLU B N 1
ATOM 6916 C CA . GLU B 1 39 ? 31.156 27.141 -3.355 1 54.19 39 GLU B CA 1
ATOM 6917 C C . GLU B 1 39 ? 29.828 27.875 -3.197 1 54.19 39 GLU B C 1
ATOM 6919 O O . GLU B 1 39 ? 29.578 28.5 -2.168 1 54.19 39 GLU B O 1
ATOM 6924 N N . ARG B 1 40 ? 29.156 28.062 -4.281 1 63.09 40 ARG B N 1
ATOM 6925 C CA . ARG B 1 40 ? 27.828 28.688 -4.301 1 63.09 40 ARG B CA 1
ATOM 6926 C C . ARG B 1 40 ? 26.75 27.688 -3.947 1 63.09 40 ARG B C 1
ATOM 6928 O O . ARG B 1 40 ? 26.797 26.531 -4.371 1 63.09 40 ARG B O 1
ATOM 6935 N N . ILE B 1 41 ? 25.812 28.156 -2.93 1 66.88 41 ILE B N 1
ATOM 6936 C CA . ILE B 1 41 ? 24.75 27.266 -2.514 1 66.88 41 ILE B CA 1
ATOM 6937 C C . ILE B 1 41 ? 23.391 27.859 -2.908 1 66.88 41 ILE B C 1
ATOM 6939 O O . ILE B 1 41 ? 23.219 29.078 -2.898 1 66.88 41 ILE B O 1
ATOM 6943 N N . GLU B 1 42 ? 22.578 27.016 -3.264 1 73.38 42 GLU B N 1
ATOM 6944 C CA . GLU B 1 42 ? 21.203 27.438 -3.525 1 73.38 42 GLU B CA 1
ATOM 6945 C C . GLU B 1 42 ? 20.438 27.625 -2.225 1 73.38 42 GLU B C 1
ATOM 6947 O O . GLU B 1 42 ? 20.484 26.781 -1.333 1 73.38 42 GLU B O 1
ATOM 6952 N N . VAL B 1 43 ? 19.859 28.781 -2.127 1 77.06 43 VAL B N 1
ATOM 6953 C CA . VAL B 1 43 ? 19.078 29.094 -0.934 1 77.06 43 VAL B CA 1
ATOM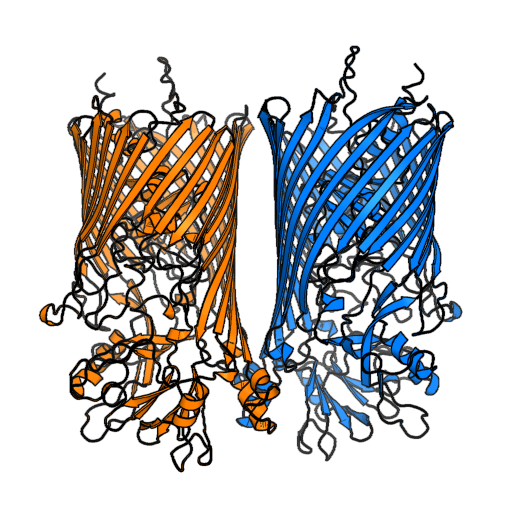 6954 C C . VAL B 1 43 ? 17.578 28.984 -1.25 1 77.06 43 VAL B C 1
ATOM 6956 O O . VAL B 1 43 ? 17.156 29.25 -2.375 1 77.06 43 VAL B O 1
ATOM 6959 N N . THR B 1 44 ? 16.797 28.547 -0.274 1 88 44 THR B N 1
ATOM 6960 C CA . THR B 1 44 ? 15.359 28.469 -0.441 1 88 44 THR B CA 1
ATOM 6961 C C . THR B 1 44 ? 14.773 29.812 -0.845 1 88 44 THR B C 1
ATOM 6963 O O . THR B 1 44 ? 15.078 30.844 -0.227 1 88 44 THR B O 1
ATOM 6966 N N . GLY B 1 45 ? 14.047 29.859 -1.885 1 88.38 45 GLY B N 1
ATOM 6967 C CA . GLY B 1 45 ? 13.43 31.078 -2.385 1 88.38 45 GLY B CA 1
ATOM 6968 C C . GLY B 1 45 ? 14.07 31.609 -3.654 1 88.38 45 GLY B C 1
ATOM 6969 O O . GLY B 1 45 ? 13.578 32.562 -4.262 1 88.38 45 GLY B O 1
ATOM 6970 N N . SER B 1 46 ? 15.203 31 -3.979 1 88.38 46 SER B N 1
ATOM 6971 C CA . SER B 1 46 ? 15.914 31.406 -5.184 1 88.38 46 SER B CA 1
ATOM 6972 C C . SER B 1 46 ? 16.531 30.203 -5.898 1 88.38 46 SER B C 1
ATOM 6974 O O . SER B 1 46 ? 16.938 29.234 -5.258 1 88.38 46 SER B O 1
ATOM 6976 N N . ARG B 1 47 ? 16.594 30.344 -7.246 1 90.94 47 ARG B N 1
ATOM 6977 C CA . ARG B 1 47 ? 17.266 29.328 -8.055 1 90.94 47 ARG B CA 1
ATOM 6978 C C . ARG B 1 47 ? 18.719 29.703 -8.305 1 90.94 47 ARG B C 1
ATOM 6980 O O . ARG B 1 47 ? 19.516 28.875 -8.773 1 90.94 47 ARG B O 1
ATOM 6987 N N . ILE B 1 48 ? 19.031 30.891 -7.941 1 89.06 48 ILE B N 1
ATOM 6988 C CA . ILE B 1 48 ? 20.391 31.375 -8.164 1 89.06 48 ILE B CA 1
ATOM 6989 C C . ILE B 1 48 ? 21.266 31.016 -6.961 1 89.06 48 ILE B C 1
ATOM 6991 O O . ILE B 1 48 ? 20.922 31.312 -5.82 1 89.06 48 ILE B O 1
ATOM 6995 N N . LYS B 1 49 ? 22.359 30.406 -7.176 1 81.44 49 LYS B N 1
ATOM 6996 C CA . LYS B 1 49 ? 23.297 30.031 -6.129 1 81.44 49 LYS B CA 1
ATOM 6997 C C . LYS B 1 49 ? 24.109 31.234 -5.648 1 81.44 49 LYS B C 1
ATOM 6999 O O . LYS B 1 49 ? 24.484 32.094 -6.445 1 81.44 49 LYS B O 1
ATOM 7004 N N . ARG B 1 50 ? 24.172 31.281 -4.301 1 74.19 50 ARG B N 1
ATOM 7005 C CA . ARG B 1 50 ? 24.859 32.438 -3.736 1 74.19 50 ARG B CA 1
ATOM 7006 C C . ARG B 1 50 ? 25.906 32 -2.705 1 74.19 50 ARG B C 1
ATOM 7008 O O . ARG B 1 50 ? 25.891 30.875 -2.236 1 74.19 50 ARG B O 1
ATOM 7015 N N . SER B 1 51 ? 26.75 32.875 -2.512 1 56.91 51 SER B N 1
ATOM 7016 C CA . SER B 1 51 ? 27.781 32.656 -1.509 1 56.91 51 SER B CA 1
ATOM 7017 C C . SER B 1 51 ? 27.344 33.125 -0.132 1 56.91 51 SER B C 1
ATOM 7019 O O . SER B 1 51 ? 27.734 32.562 0.888 1 56.91 51 SER B O 1
ATOM 7021 N N . ASP B 1 52 ? 26.516 34.25 -0.206 1 51.31 52 ASP B N 1
ATOM 7022 C CA . ASP B 1 52 ? 26.125 34.781 1.082 1 51.31 52 ASP B CA 1
ATOM 7023 C C . ASP B 1 52 ? 24.844 34.125 1.589 1 51.31 52 ASP B C 1
ATOM 7025 O O . ASP B 1 52 ? 23.891 33.938 0.824 1 51.31 52 ASP B O 1
ATOM 7029 N N . LEU B 1 53 ? 24.797 34 2.838 1 51.41 53 LEU B N 1
ATOM 7030 C CA . LEU B 1 53 ? 23.703 33.25 3.422 1 51.41 53 LEU B CA 1
ATOM 7031 C C . LEU B 1 53 ? 22.5 34.125 3.682 1 51.41 53 LEU B C 1
ATOM 7033 O O . LEU B 1 53 ? 21.344 33.719 3.557 1 51.41 53 LEU B O 1
ATOM 7037 N N . GLU B 1 54 ? 22.828 35.438 4.145 1 54.06 54 GLU B N 1
ATOM 7038 C CA . GLU B 1 54 ? 21.641 36.219 4.445 1 54.06 54 GLU B CA 1
ATOM 7039 C C . GLU B 1 54 ? 21.125 36.938 3.203 1 54.06 54 GLU B C 1
ATOM 7041 O O . GLU B 1 54 ? 21.781 37.875 2.693 1 54.06 54 GLU B O 1
ATOM 7046 N N . GLY B 1 55 ? 20.047 36.531 2.76 1 70.19 55 GLY B N 1
ATOM 7047 C CA . GLY B 1 55 ? 19.469 37.125 1.558 1 70.19 55 GLY B CA 1
ATOM 7048 C C . GLY B 1 55 ? 18.375 38.156 1.85 1 70.19 55 GLY B C 1
ATOM 7049 O O . GLY B 1 55 ? 18.312 38.688 2.957 1 70.19 55 GLY B O 1
ATOM 7050 N N . ALA B 1 56 ? 17.688 38.594 0.87 1 81.19 56 ALA B N 1
ATOM 7051 C CA . ALA B 1 56 ? 16.656 39.625 0.923 1 81.19 56 ALA B CA 1
ATOM 7052 C C . ALA B 1 56 ? 15.367 39.062 1.525 1 81.19 56 ALA B C 1
ATOM 7054 O O . ALA B 1 56 ? 14.484 39.812 1.926 1 81.19 56 ALA B O 1
ATOM 7055 N N . SER B 1 57 ? 15.305 37.781 1.683 1 85.12 57 SER B N 1
ATOM 7056 C CA . SER B 1 57 ? 14.094 37.188 2.213 1 85.12 57 SER B CA 1
ATOM 7057 C C . SER B 1 57 ? 14.352 36.531 3.568 1 85.12 57 SER B C 1
ATOM 7059 O O . SER B 1 57 ? 15.43 35.969 3.805 1 85.12 57 SER B O 1
ATOM 7061 N N . PRO B 1 58 ? 13.359 36.594 4.414 1 89.5 58 PRO B N 1
ATOM 7062 C CA . PRO B 1 58 ? 13.539 35.969 5.723 1 89.5 58 PRO B CA 1
ATOM 7063 C C . PRO B 1 58 ? 13.453 34.438 5.66 1 89.5 58 PRO B C 1
ATOM 7065 O O . PRO B 1 58 ? 12.508 33.906 5.086 1 89.5 58 PRO B O 1
ATOM 7068 N N . ILE B 1 59 ? 14.375 33.781 6.27 1 90.31 59 ILE B N 1
ATOM 7069 C CA . ILE B 1 59 ? 14.406 32.312 6.316 1 90.31 59 ILE B CA 1
ATOM 7070 C C . ILE B 1 59 ? 14.688 31.844 7.746 1 90.31 59 ILE B C 1
ATOM 7072 O O . ILE B 1 59 ? 15.578 32.375 8.414 1 90.31 59 ILE B O 1
ATOM 7076 N N . THR B 1 60 ? 13.828 30.984 8.18 1 91.94 60 THR B N 1
ATOM 7077 C CA . THR B 1 60 ? 14.062 30.297 9.438 1 91.94 60 THR B CA 1
ATOM 7078 C C . THR B 1 60 ? 14.562 28.875 9.195 1 91.94 60 THR B C 1
ATOM 7080 O O . THR B 1 60 ? 14.016 28.141 8.359 1 91.94 60 THR B O 1
ATOM 7083 N N . THR B 1 61 ? 15.57 28.453 9.891 1 92.19 61 THR B N 1
ATOM 7084 C CA . THR B 1 61 ? 16.141 27.125 9.727 1 92.19 61 THR B CA 1
ATOM 7085 C C . THR B 1 61 ? 16.016 26.297 11.008 1 92.19 61 THR B C 1
ATOM 7087 O O . THR B 1 61 ? 16.25 26.812 12.102 1 92.19 61 THR B O 1
ATOM 7090 N N . ILE B 1 62 ? 15.625 25.062 10.875 1 94.5 62 ILE B N 1
ATOM 7091 C CA . ILE B 1 62 ? 15.539 24.109 11.977 1 94.5 62 ILE B CA 1
ATOM 7092 C C . ILE B 1 62 ? 16.344 22.859 11.633 1 94.5 62 ILE B C 1
ATOM 7094 O O . ILE B 1 62 ? 15.953 22.078 10.766 1 94.5 62 ILE B O 1
ATOM 7098 N N . THR B 1 63 ? 17.359 22.625 12.359 1 92.81 63 THR B N 1
ATOM 7099 C CA . THR B 1 63 ? 18.172 21.438 12.102 1 92.81 63 THR B CA 1
ATOM 7100 C C . THR B 1 63 ? 17.562 20.203 12.781 1 92.81 63 THR B C 1
ATOM 7102 O O . THR B 1 63 ? 16.734 20.344 13.688 1 92.81 63 THR B O 1
ATOM 7105 N N . THR B 1 64 ? 17.969 19.078 12.336 1 91.88 64 THR B N 1
ATOM 7106 C CA . THR B 1 64 ? 17.484 17.859 12.961 1 91.88 64 THR B CA 1
ATOM 7107 C C . THR B 1 64 ? 17.906 17.797 14.43 1 91.88 64 THR B C 1
ATOM 7109 O O . THR B 1 64 ? 17.156 17.312 15.273 1 91.88 64 THR B O 1
ATOM 7112 N N . GLU B 1 65 ? 19.062 18.219 14.727 1 87 65 GLU B N 1
ATOM 7113 C CA . GLU B 1 65 ? 19.516 18.266 16.109 1 87 65 GLU B CA 1
ATOM 7114 C C . GLU B 1 65 ? 18.625 19.156 16.953 1 87 65 GLU B C 1
ATOM 7116 O O . GLU B 1 65 ? 18.281 18.812 18.094 1 87 65 GLU B O 1
ATOM 7121 N N . ASP B 1 66 ? 18.281 20.312 16.359 1 89.94 66 ASP B N 1
ATOM 7122 C CA . ASP B 1 66 ? 17.344 21.203 17.047 1 89.94 66 ASP B CA 1
ATOM 7123 C C . ASP B 1 66 ? 16.031 20.484 17.344 1 89.94 66 ASP B C 1
ATOM 7125 O O . ASP B 1 66 ? 15.492 20.594 18.438 1 89.94 66 ASP B O 1
ATOM 7129 N N . MET B 1 67 ? 15.539 19.828 16.391 1 92.38 67 MET B N 1
ATOM 7130 C CA . MET B 1 67 ? 14.258 19.141 16.531 1 92.38 67 MET B CA 1
ATOM 7131 C C . MET B 1 67 ? 14.305 18.125 17.688 1 92.38 67 MET B C 1
ATOM 7133 O O . MET B 1 67 ? 13.391 18.078 18.5 1 92.38 67 MET B O 1
ATOM 7137 N N . LYS B 1 68 ? 15.336 17.422 17.75 1 90.44 68 LYS B N 1
ATOM 7138 C CA . LYS B 1 68 ? 15.469 16.406 18.781 1 90.44 68 LYS B CA 1
ATOM 7139 C C . LYS B 1 68 ? 15.617 17.047 20.156 1 90.44 68 LYS B C 1
ATOM 7141 O O . LYS B 1 68 ? 14.953 16.625 21.109 1 90.44 68 LYS B O 1
ATOM 7146 N N . MET B 1 69 ? 16.391 18.078 20.234 1 89.06 69 MET B N 1
ATOM 7147 C CA . MET B 1 69 ? 16.656 18.719 21.516 1 89.06 69 MET B CA 1
ATOM 7148 C C . MET B 1 69 ? 15.422 19.438 22.047 1 89.06 69 MET B C 1
ATOM 7150 O O . MET B 1 69 ? 15.266 19.594 23.266 1 89.06 69 MET B O 1
ATOM 7154 N N . GLU B 1 70 ? 14.617 19.781 21.109 1 90.75 70 GLU B N 1
ATOM 7155 C CA . GLU B 1 70 ? 13.406 20.484 21.5 1 90.75 70 GLU B CA 1
ATOM 7156 C C . GLU B 1 70 ? 12.281 19.5 21.828 1 90.75 70 GLU B C 1
ATOM 7158 O O . GLU B 1 70 ? 11.172 19.906 22.172 1 90.75 70 GLU B O 1
ATOM 7163 N N . GLY B 1 71 ? 12.594 18.203 21.641 1 88.44 71 GLY B N 1
ATOM 7164 C CA . GLY B 1 71 ? 11.656 17.188 22.078 1 88.44 71 GLY B CA 1
ATOM 7165 C C . GLY B 1 71 ? 10.734 16.703 20.953 1 88.44 71 GLY B C 1
ATOM 7166 O O . GLY B 1 71 ? 9.781 15.961 21.203 1 88.44 71 GLY B O 1
ATOM 7167 N N . ASN B 1 72 ? 10.984 17.094 19.734 1 92.06 72 ASN B N 1
ATOM 7168 C CA . ASN B 1 72 ? 10.125 16.688 18.625 1 92.06 72 ASN B CA 1
ATOM 7169 C C . ASN B 1 72 ? 10.445 15.281 18.156 1 92.06 72 ASN B C 1
ATOM 7171 O O . ASN B 1 72 ? 11.617 14.883 18.109 1 92.06 72 ASN B O 1
ATOM 7175 N N . PHE B 1 73 ? 9.391 14.57 17.859 1 90.19 73 PHE B N 1
ATOM 7176 C CA . PHE B 1 73 ? 9.516 13.18 17.438 1 90.19 73 PHE B CA 1
ATOM 7177 C C . PHE B 1 73 ? 9.523 13.062 15.922 1 90.19 73 PHE B C 1
ATOM 7179 O O . PHE B 1 73 ? 10.172 12.172 15.367 1 90.19 73 PHE B O 1
ATOM 7186 N N . THR B 1 74 ? 8.766 13.945 15.258 1 94.94 74 THR B N 1
ATOM 7187 C CA . THR B 1 74 ? 8.641 13.914 13.805 1 94.94 74 THR B CA 1
ATOM 7188 C C . THR B 1 74 ? 8.867 15.305 13.219 1 94.94 74 THR B C 1
ATOM 7190 O O . THR B 1 74 ? 8.883 16.297 13.945 1 94.94 74 THR B O 1
ATOM 7193 N N . VAL B 1 75 ? 8.977 15.32 11.891 1 95.38 75 VAL B N 1
ATOM 7194 C CA . VAL B 1 75 ? 9.055 16.578 11.148 1 95.38 75 VAL B CA 1
ATOM 7195 C C . VAL B 1 75 ? 7.766 17.375 11.352 1 95.38 75 VAL B C 1
ATOM 7197 O O . VAL B 1 75 ? 7.805 18.594 11.547 1 95.38 75 VAL B O 1
ATOM 7200 N N . ALA B 1 76 ? 6.66 16.703 11.344 1 95.81 76 ALA B N 1
ATOM 7201 C CA . ALA B 1 76 ? 5.367 17.359 11.547 1 95.81 76 ALA B CA 1
ATOM 7202 C C . ALA B 1 76 ? 5.293 18 12.93 1 95.81 76 ALA B C 1
ATOM 7204 O O . ALA B 1 76 ? 4.758 19.109 13.07 1 95.81 76 ALA B O 1
ATOM 7205 N N . ASP B 1 77 ? 5.852 17.344 13.922 1 95.81 77 ASP B N 1
ATOM 7206 C CA . ASP B 1 77 ? 5.867 17.906 15.266 1 95.81 77 ASP B CA 1
ATOM 7207 C C . ASP B 1 77 ? 6.68 19.203 15.312 1 95.81 77 ASP B C 1
ATOM 7209 O O . ASP B 1 77 ? 6.258 20.172 15.93 1 95.81 77 ASP B O 1
ATOM 7213 N N . ALA B 1 78 ? 7.809 19.141 14.695 1 95.94 78 ALA B N 1
ATOM 7214 C CA . ALA B 1 78 ? 8.688 20.312 14.68 1 95.94 78 ALA B CA 1
ATOM 7215 C C . ALA B 1 78 ? 8 21.516 14.031 1 95.94 78 ALA B C 1
ATOM 7217 O O . ALA B 1 78 ? 8.078 22.625 14.531 1 95.94 78 ALA B O 1
ATOM 7218 N N . LEU B 1 79 ? 7.375 21.234 12.953 1 96.5 79 LEU B N 1
ATOM 7219 C CA . LEU B 1 79 ? 6.691 22.312 12.234 1 96.5 79 LEU B CA 1
ATOM 7220 C C . LEU B 1 79 ? 5.469 22.781 13.016 1 96.5 79 LEU B C 1
ATOM 7222 O O . LEU B 1 79 ? 5.168 23.984 13.023 1 96.5 79 LEU B O 1
ATOM 7226 N N . ARG B 1 80 ? 4.797 21.922 13.625 1 95.25 80 ARG B N 1
ATOM 7227 C CA . ARG B 1 80 ? 3.629 22.281 14.422 1 95.25 80 ARG B CA 1
ATOM 7228 C C . ARG B 1 80 ? 4.016 23.188 15.586 1 95.25 80 ARG B C 1
ATOM 7230 O O . ARG B 1 80 ? 3.262 24.094 15.945 1 95.25 80 ARG B O 1
ATOM 7237 N N . ASN B 1 81 ? 5.164 22.969 16.141 1 94.62 81 ASN B N 1
ATOM 7238 C CA . ASN B 1 81 ? 5.59 23.703 17.312 1 94.62 81 ASN B CA 1
ATOM 7239 C C . ASN B 1 81 ? 6.297 25 16.938 1 94.62 81 ASN B C 1
ATOM 7241 O O . ASN B 1 81 ? 6.66 25.797 17.812 1 94.62 81 ASN B O 1
ATOM 7245 N N . SER B 1 82 ? 6.414 25.203 15.711 1 95.81 82 SER B N 1
ATOM 7246 C CA . SER B 1 82 ? 7.004 26.453 15.242 1 95.81 82 SER B CA 1
ATOM 7247 C C . SER B 1 82 ? 6.105 27.641 15.562 1 95.81 82 SER B C 1
ATOM 7249 O O . SER B 1 82 ? 4.879 27.547 15.477 1 95.81 82 SER B O 1
ATOM 7251 N N . ASN B 1 83 ? 6.816 28.812 15.898 1 96 83 ASN B N 1
ATOM 7252 C CA . ASN B 1 83 ? 6.066 30.047 16.125 1 96 83 ASN B CA 1
ATOM 7253 C C . ASN B 1 83 ? 5.367 30.531 14.859 1 96 83 ASN B C 1
ATOM 7255 O O . ASN B 1 83 ? 4.441 31.328 14.922 1 96 83 ASN B O 1
ATOM 7259 N N . LEU B 1 84 ? 5.77 29.953 13.742 1 97.06 84 LEU B N 1
ATOM 7260 C CA . LEU B 1 84 ? 5.215 30.406 12.469 1 97.06 84 LEU B CA 1
ATOM 7261 C C . LEU B 1 84 ? 3.918 29.656 12.156 1 97.06 84 LEU B C 1
ATOM 7263 O O . LEU B 1 84 ? 3.166 30.078 11.266 1 97.06 84 LEU B O 1
ATOM 7267 N N . ASN B 1 85 ? 3.68 28.578 12.812 1 97.12 85 ASN B N 1
ATOM 7268 C CA . ASN B 1 85 ? 2.393 27.891 12.75 1 97.12 85 ASN B CA 1
ATOM 7269 C C . ASN B 1 85 ? 1.356 28.562 13.648 1 97.12 85 ASN B C 1
ATOM 7271 O O . ASN B 1 85 ? 0.834 27.938 14.578 1 97.12 85 ASN B O 1
ATOM 7275 N N . SER B 1 86 ? 0.884 29.625 13.344 1 94.5 86 SER B N 1
ATOM 7276 C CA . SER B 1 86 ? 0.267 30.609 14.227 1 94.5 86 SER B CA 1
ATOM 7277 C C . SER B 1 86 ? -1.015 30.078 14.852 1 94.5 86 SER B C 1
ATOM 7279 O O . SER B 1 86 ? -1.309 30.344 16.016 1 94.5 86 SER B O 1
ATOM 7281 N N . PHE B 1 87 ? -1.839 29.422 14.062 1 95.88 87 PHE B N 1
ATOM 7282 C CA . PHE B 1 87 ? -3.146 29 14.555 1 95.88 87 PHE B CA 1
ATOM 7283 C C . PHE B 1 87 ? -3.242 27.484 14.617 1 95.88 87 PHE B C 1
ATOM 7285 O O . PHE B 1 87 ? -4.34 26.922 14.609 1 95.88 87 PHE B O 1
ATOM 7292 N N . GLY B 1 88 ? -2.146 26.812 14.656 1 95.5 88 GLY B N 1
ATOM 7293 C CA . GLY B 1 88 ? -2.141 25.359 14.703 1 95.5 88 GLY B CA 1
ATOM 7294 C C . GLY B 1 88 ? -2.385 24.719 13.352 1 95.5 88 GLY B C 1
ATOM 7295 O O . GLY B 1 88 ? -2.67 25.406 12.367 1 95.5 88 GLY B O 1
ATOM 7296 N N . SER B 1 89 ? -2.195 23.422 13.266 1 96.19 89 SER B N 1
ATOM 7297 C CA . SER B 1 89 ? -2.342 22.672 12.023 1 96.19 89 SER B CA 1
ATOM 7298 C C . SER B 1 89 ? -2.916 21.281 12.273 1 96.19 89 SER B C 1
ATOM 7300 O O . SER B 1 89 ? -2.857 20.766 13.398 1 96.19 89 SER B O 1
ATOM 7302 N N . PHE B 1 90 ? -3.445 20.719 11.227 1 95.25 90 PHE B N 1
ATOM 7303 C CA . PHE B 1 90 ? -4.07 19.406 11.312 1 95.25 90 PHE B CA 1
ATOM 7304 C C . PHE B 1 90 ? -3.035 18.328 11.617 1 95.25 90 PHE B C 1
ATOM 7306 O O . PHE B 1 90 ? -1.911 18.391 11.117 1 95.25 90 PHE B O 1
ATOM 7313 N N . SER B 1 91 ? -3.432 17.422 12.453 1 95.5 91 SER B N 1
ATOM 7314 C CA . SER B 1 91 ? -2.623 16.25 12.766 1 95.5 91 SER B CA 1
ATOM 7315 C C . SER B 1 91 ? -3.48 14.984 12.82 1 95.5 91 SER B C 1
ATOM 7317 O O . SER B 1 91 ? -4.707 15.055 12.75 1 95.5 91 SER B O 1
ATOM 7319 N N . GLU B 1 92 ? -2.848 13.867 12.93 1 95.44 92 GLU B N 1
ATOM 7320 C CA . GLU B 1 92 ? -3.529 12.578 12.945 1 95.44 92 GLU B CA 1
ATOM 7321 C C . GLU B 1 92 ? -4.676 12.57 13.953 1 95.44 92 GLU B C 1
ATOM 7323 O O . GLU B 1 92 ? -4.477 12.883 15.125 1 95.44 92 GLU B O 1
ATOM 7328 N N . ARG B 1 93 ? -5.793 12.156 13.445 1 94.75 93 ARG B N 1
ATOM 7329 C CA . ARG B 1 93 ? -6.984 12.258 14.281 1 94.75 93 ARG B CA 1
ATOM 7330 C C . ARG B 1 93 ? -7.977 11.141 13.953 1 94.75 93 ARG B C 1
ATOM 7332 O O . ARG B 1 93 ? -8.195 10.828 12.781 1 94.75 93 ARG B O 1
ATOM 7339 N N . SER B 1 94 ? -8.461 10.625 15.031 1 93.12 94 SER B N 1
ATOM 7340 C CA . SER B 1 94 ? -9.516 9.633 14.844 1 93.12 94 SER B CA 1
ATOM 7341 C C . SER B 1 94 ? -10.836 10.297 14.453 1 93.12 94 SER B C 1
ATOM 7343 O O . SER B 1 94 ? -11.156 11.383 14.938 1 93.12 94 SER B O 1
ATOM 7345 N N . GLY B 1 95 ? -11.57 9.711 13.578 1 78.19 95 GLY B N 1
ATOM 7346 C CA . GLY B 1 95 ? -12.883 10.211 13.203 1 78.19 95 GLY B CA 1
ATOM 7347 C C . GLY B 1 95 ? -12.844 11.188 12.047 1 78.19 95 GLY B C 1
ATOM 7348 O O . GLY B 1 95 ? -13.844 11.844 11.742 1 78.19 95 GLY B O 1
ATOM 7349 N N . SER B 1 96 ? -11.695 11.281 11.508 1 84.5 96 SER B N 1
ATOM 7350 C CA . SER B 1 96 ? -11.547 12.172 10.359 1 84.5 96 SER B CA 1
ATOM 7351 C C . SER B 1 96 ? -11.234 11.398 9.086 1 84.5 96 SER B C 1
ATOM 7353 O O . SER B 1 96 ? -10.57 10.359 9.141 1 84.5 96 SER B O 1
ATOM 7355 N N . SER B 1 97 ? -11.727 11.938 8 1 86.06 97 SER B N 1
ATOM 7356 C CA . SER B 1 97 ? -11.336 11.375 6.711 1 86.06 97 SER B CA 1
ATOM 7357 C C . SER B 1 97 ? -9.852 11.578 6.441 1 86.06 97 SER B C 1
ATOM 7359 O O . SER B 1 97 ? -9.273 10.922 5.57 1 86.06 97 SER B O 1
ATOM 7361 N N . ALA B 1 98 ? -9.234 12.461 7.18 1 91.62 98 ALA B N 1
ATOM 7362 C CA . ALA B 1 98 ? -7.805 12.727 7.055 1 91.62 98 ALA B CA 1
ATOM 7363 C C . ALA B 1 98 ? -7.027 12.109 8.211 1 91.62 98 ALA B C 1
ATOM 7365 O O . ALA B 1 98 ? -6 12.648 8.633 1 91.62 98 ALA B O 1
ATOM 7366 N N . GLN B 1 99 ? -7.43 11.062 8.695 1 95 99 GLN B N 1
ATOM 7367 C CA . GLN B 1 99 ? -6.973 10.391 9.906 1 95 99 GLN B CA 1
ATOM 7368 C C . GLN B 1 99 ? -5.449 10.289 9.938 1 95 99 GLN B C 1
ATOM 7370 O O . GLN B 1 99 ? -4.828 10.492 10.984 1 95 99 GLN B O 1
ATOM 7375 N N . SER B 1 100 ? -4.789 10.023 8.836 1 97 100 SER B N 1
ATOM 7376 C CA . SER B 1 100 ? -3.363 9.719 8.797 1 97 100 SER B CA 1
ATOM 7377 C C . SER B 1 100 ? -2.545 10.93 8.383 1 97 100 SER B C 1
ATOM 7379 O O . SER B 1 100 ? -1.335 10.828 8.164 1 97 100 SER B O 1
ATOM 7381 N N . GLN B 1 101 ? -3.082 12.047 8.219 1 97 101 GLN B N 1
ATOM 7382 C CA . GLN B 1 101 ? -2.432 13.203 7.598 1 97 101 GLN B CA 1
ATOM 7383 C C . GLN B 1 101 ? -1.925 14.18 8.648 1 97 101 GLN B C 1
ATOM 7385 O O . GLN B 1 101 ? -2.41 14.188 9.781 1 97 101 GLN B O 1
ATOM 7390 N N . ALA B 1 102 ? -0.952 14.867 8.344 1 97.38 102 ALA B N 1
ATOM 7391 C CA . ALA B 1 102 ? -0.461 16.031 9.094 1 97.38 102 ALA B CA 1
ATOM 7392 C C . ALA B 1 102 ? -0.053 17.156 8.148 1 97.38 102 ALA B C 1
ATOM 7394 O O . ALA B 1 102 ? 0.534 16.906 7.094 1 97.38 102 ALA B O 1
ATOM 7395 N N . THR B 1 103 ? -0.385 18.344 8.516 1 97.12 103 THR B N 1
ATOM 7396 C CA . THR B 1 103 ? -0.098 19.5 7.668 1 97.12 103 THR B CA 1
ATOM 7397 C C . THR B 1 103 ? 0.571 20.609 8.469 1 97.12 103 THR B C 1
ATOM 7399 O O . THR B 1 103 ? 0.91 20.422 9.641 1 97.12 103 THR B O 1
ATOM 7402 N N . ILE B 1 104 ? 0.892 21.734 7.855 1 96.38 104 ILE B N 1
ATOM 7403 C CA . ILE B 1 104 ? 1.358 22.969 8.461 1 96.38 104 ILE B CA 1
ATOM 7404 C C . ILE B 1 104 ? 0.464 24.125 8.023 1 96.38 104 ILE B C 1
ATOM 7406 O O . ILE B 1 104 ? -0.051 24.125 6.906 1 96.38 104 ILE B O 1
ATOM 7410 N N . ASN B 1 105 ? 0.237 25.016 8.906 1 95.62 105 ASN B N 1
ATOM 7411 C CA . ASN B 1 105 ? -0.593 26.203 8.68 1 95.62 105 ASN B CA 1
ATOM 7412 C C . ASN B 1 105 ? 0.179 27.484 8.953 1 95.62 105 ASN B C 1
ATOM 7414 O O . ASN B 1 105 ? -0.092 28.188 9.93 1 95.62 105 ASN B O 1
ATOM 7418 N N . LEU B 1 106 ? 1.022 27.891 8.023 1 95.38 106 LEU B N 1
ATOM 7419 C CA . LEU B 1 106 ? 1.866 29.062 8.211 1 95.38 106 LEU B CA 1
ATOM 7420 C C . LEU B 1 106 ? 1.021 30.328 8.344 1 95.38 106 LEU B C 1
ATOM 7422 O O . LEU B 1 106 ? 0.136 30.578 7.52 1 95.38 106 LEU B O 1
ATOM 7426 N N . ARG B 1 107 ? 1.22 31.094 9.414 1 94.69 107 ARG B N 1
ATOM 7427 C CA . ARG B 1 107 ? 0.608 32.375 9.672 1 94.69 107 ARG B CA 1
ATOM 7428 C C . ARG B 1 107 ? -0.904 32.25 9.82 1 94.69 107 ARG B C 1
ATOM 7430 O O . ARG B 1 107 ? -1.62 33.281 9.812 1 94.69 107 ARG B O 1
ATOM 7437 N N . GLY B 1 108 ? -1.416 31 9.836 1 95.38 108 GLY B N 1
ATOM 7438 C CA . GLY B 1 108 ? -2.854 30.797 9.891 1 95.38 108 GLY B CA 1
ATOM 7439 C C . GLY B 1 108 ? -3.531 30.953 8.547 1 95.38 108 GLY B C 1
ATOM 7440 O O . GLY B 1 108 ? -4.754 31.109 8.469 1 95.38 108 GLY B O 1
ATOM 7441 N N . ALA B 1 109 ? -2.756 30.891 7.484 1 95.31 109 ALA B N 1
ATOM 7442 C CA . ALA B 1 109 ? -3.299 31.156 6.152 1 95.31 109 ALA B CA 1
ATOM 7443 C C . ALA B 1 109 ? -3.953 29.906 5.566 1 95.31 109 ALA B C 1
ATOM 7445 O O . ALA B 1 109 ? -4.703 30 4.59 1 95.31 109 ALA B O 1
ATOM 7446 N N . GLY B 1 110 ? -3.727 28.797 6.191 1 93.44 110 GLY B N 1
ATOM 7447 C CA . GLY B 1 110 ? -4.207 27.531 5.656 1 93.44 110 GLY B CA 1
ATOM 7448 C C . GLY B 1 110 ? -3.1 26.672 5.094 1 93.44 110 GLY B C 1
ATOM 7449 O O . GLY B 1 110 ? -2.152 27.172 4.488 1 93.44 110 GLY B O 1
ATOM 7450 N N . SER B 1 111 ? -3.291 25.375 5.172 1 94.12 111 SER B N 1
ATOM 7451 C CA . SER B 1 111 ? -2.24 24.453 4.77 1 94.12 111 SER B CA 1
ATOM 7452 C C . SER B 1 111 ? -2.07 24.438 3.252 1 94.12 111 SER B C 1
ATOM 7454 O O . SER B 1 111 ? -0.981 24.156 2.746 1 94.12 111 SER B O 1
ATOM 7456 N N . SER B 1 112 ? -3.111 24.719 2.504 1 93.69 112 SER B N 1
ATOM 7457 C CA . SER B 1 112 ? -3.045 24.688 1.047 1 93.69 112 SER B CA 1
ATOM 7458 C C . SER B 1 112 ? -2.314 25.906 0.504 1 93.69 112 SER B C 1
ATOM 7460 O O . SER B 1 112 ? -2.033 26 -0.693 1 93.69 112 SER B O 1
ATOM 7462 N N . ARG B 1 113 ? -1.991 26.891 1.353 1 95.94 113 ARG B N 1
ATOM 7463 C CA . ARG B 1 113 ? -1.319 28.109 0.936 1 95.94 113 ARG B CA 1
ATOM 7464 C C . ARG B 1 113 ? 0.151 28.094 1.34 1 95.94 113 ARG B C 1
ATOM 7466 O O . ARG B 1 113 ? 0.806 29.141 1.362 1 95.94 113 ARG B O 1
ATOM 7473 N N . THR B 1 114 ? 0.641 26.953 1.792 1 95.25 114 THR B N 1
ATOM 7474 C CA . THR B 1 114 ? 2.045 26.688 2.08 1 95.25 114 THR B CA 1
ATOM 7475 C C . THR B 1 114 ? 2.598 25.609 1.142 1 95.25 114 THR B C 1
ATOM 7477 O O . THR B 1 114 ? 2.137 24.469 1.154 1 95.25 114 THR B O 1
ATOM 7480 N N . LEU B 1 115 ? 3.561 25.984 0.386 1 96.12 115 LEU B N 1
ATOM 7481 C CA . LEU B 1 115 ? 4.188 25.016 -0.494 1 96.12 115 LEU B CA 1
ATOM 7482 C C . LEU B 1 115 ? 5.258 24.219 0.25 1 96.12 115 LEU B C 1
ATOM 7484 O O . LEU B 1 115 ? 6.117 24.797 0.916 1 96.12 115 LEU B O 1
ATOM 7488 N N . VAL B 1 116 ? 5.195 22.922 0.197 1 97 116 VAL B N 1
ATOM 7489 C CA . VAL B 1 116 ? 6.211 22.047 0.783 1 97 116 VAL B CA 1
ATOM 7490 C C . VAL B 1 116 ? 7.129 21.516 -0.312 1 97 116 VAL B C 1
ATOM 7492 O O . VAL B 1 116 ? 6.66 21.016 -1.337 1 97 116 VAL B O 1
ATOM 7495 N N . LEU B 1 117 ? 8.398 21.688 -0.09 1 97.5 117 LEU B N 1
ATOM 7496 C CA . LEU B 1 117 ? 9.422 21.219 -1.024 1 97.5 117 LEU B CA 1
ATOM 7497 C C . LEU B 1 117 ? 10.336 20.188 -0.365 1 97.5 117 LEU B C 1
ATOM 7499 O O . LEU B 1 117 ? 10.516 20.203 0.854 1 97.5 117 LEU B O 1
ATOM 7503 N N . ILE B 1 118 ? 10.867 19.328 -1.116 1 97.38 118 ILE B N 1
ATOM 7504 C CA . ILE B 1 118 ? 12.008 18.5 -0.759 1 97.38 118 ILE B CA 1
ATOM 7505 C C . ILE B 1 118 ? 13.203 18.859 -1.638 1 97.38 118 ILE B C 1
ATOM 7507 O O . ILE B 1 118 ? 13.188 18.625 -2.848 1 97.38 118 ILE B O 1
ATOM 7511 N N . ASP B 1 119 ? 14.164 19.438 -1.066 1 95.81 119 ASP B N 1
ATOM 7512 C CA . ASP B 1 119 ? 15.359 19.891 -1.768 1 95.81 119 ASP B CA 1
ATOM 7513 C C . ASP B 1 119 ? 15 20.812 -2.936 1 95.81 119 ASP B C 1
ATOM 7515 O O . ASP B 1 119 ? 15.516 20.641 -4.043 1 95.81 119 ASP B O 1
ATOM 7519 N N . GLY B 1 120 ? 14.102 21.672 -2.66 1 94.88 120 GLY B N 1
ATOM 7520 C CA . GLY B 1 120 ? 13.766 22.688 -3.645 1 94.88 120 GLY B CA 1
ATOM 7521 C C . GLY B 1 120 ? 12.789 22.188 -4.699 1 94.88 120 GLY B C 1
ATOM 7522 O O . GLY B 1 120 ? 12.422 22.938 -5.605 1 94.88 120 GLY B O 1
ATOM 7523 N N . LYS B 1 121 ? 12.359 20.984 -4.641 1 96.12 121 LYS B N 1
ATOM 7524 C CA . LYS B 1 121 ? 11.406 20.422 -5.586 1 96.12 121 LYS B CA 1
ATOM 7525 C C . LYS B 1 121 ? 10.055 20.172 -4.918 1 96.12 121 LYS B C 1
ATOM 7527 O O . LYS B 1 121 ? 10 19.75 -3.764 1 96.12 121 LYS B O 1
ATOM 7532 N N . ARG B 1 122 ? 9.031 20.422 -5.609 1 96 122 ARG B N 1
ATOM 7533 C CA . ARG B 1 122 ? 7.676 20.328 -5.082 1 96 122 ARG B CA 1
ATOM 7534 C C . ARG B 1 122 ? 7.395 18.938 -4.523 1 96 122 ARG B C 1
ATOM 7536 O O . ARG B 1 122 ? 7.672 17.938 -5.18 1 96 122 ARG B O 1
ATOM 7543 N N . PHE B 1 123 ? 6.891 18.797 -3.377 1 96.31 123 PHE B N 1
ATOM 7544 C CA . PHE B 1 123 ? 6.293 17.578 -2.836 1 96.31 123 PHE B CA 1
ATOM 7545 C C . PHE B 1 123 ? 4.785 17.578 -3.053 1 96.31 123 PHE B C 1
ATOM 7547 O O . PHE B 1 123 ? 4.059 18.359 -2.436 1 96.31 123 PHE B O 1
ATOM 7554 N N . PRO B 1 124 ? 4.293 16.766 -3.924 1 95.12 124 PRO B N 1
ATOM 7555 C CA . PRO B 1 124 ? 2.883 16.844 -4.312 1 95.12 124 PRO B CA 1
ATOM 7556 C C . PRO B 1 124 ? 1.935 16.594 -3.143 1 95.12 124 PRO B C 1
ATOM 7558 O O . PRO B 1 124 ? 2.293 15.883 -2.195 1 95.12 124 PRO B O 1
ATOM 7561 N N . GLY B 1 125 ? 0.754 17.188 -3.248 1 94.31 125 GLY B N 1
ATOM 7562 C CA . GLY B 1 125 ? -0.247 17.047 -2.203 1 94.31 125 GLY B CA 1
ATOM 7563 C C . GLY B 1 125 ? -0.812 15.641 -2.096 1 94.31 125 GLY B C 1
ATOM 7564 O O . GLY B 1 125 ? -0.826 14.898 -3.078 1 94.31 125 GLY B O 1
ATOM 7565 N N . SER B 1 126 ? -1.345 15.344 -0.96 1 95.56 126 SER B N 1
ATOM 7566 C CA . SER B 1 126 ? -1.974 14.055 -0.68 1 95.56 126 SER B CA 1
ATOM 7567 C C . SER B 1 126 ? -3.361 13.969 -1.306 1 95.56 126 SER B C 1
ATOM 7569 O O . SER B 1 126 ? -4.117 14.945 -1.289 1 95.56 126 SER B O 1
ATOM 7571 N N . PRO B 1 127 ? -3.686 12.797 -1.835 1 94.81 127 PRO B N 1
ATOM 7572 C CA . PRO B 1 127 ? -5.051 12.664 -2.348 1 94.81 127 PRO B CA 1
ATOM 7573 C C . PRO B 1 127 ? -6.105 12.766 -1.249 1 94.81 127 PRO B C 1
ATOM 7575 O O . PRO B 1 127 ? -7.211 13.258 -1.491 1 94.81 127 PRO B O 1
ATOM 7578 N N . THR B 1 128 ? -5.773 12.367 -0.09 1 93.06 128 THR B N 1
ATOM 7579 C CA . THR B 1 128 ? -6.695 12.453 1.036 1 93.06 128 THR B CA 1
ATOM 7580 C C . THR B 1 128 ? -7.055 13.906 1.332 1 93.06 128 THR B C 1
ATOM 7582 O O . THR B 1 128 ? -8.125 14.188 1.878 1 93.06 128 THR B O 1
ATOM 7585 N N . LEU B 1 129 ? -6.156 14.75 0.999 1 90.12 129 LEU B N 1
ATOM 7586 C CA . LEU B 1 129 ? -6.367 16.172 1.232 1 90.12 129 LEU B CA 1
ATOM 7587 C C . LEU B 1 129 ? -6.703 16.906 -0.069 1 90.12 129 LEU B C 1
ATOM 7589 O O . LEU B 1 129 ? -6.344 18.062 -0.246 1 90.12 129 LEU B O 1
ATOM 7593 N N . GLY B 1 130 ? -7.238 16.156 -1.038 1 85.44 130 GLY B N 1
ATOM 7594 C CA . GLY B 1 130 ? -7.699 16.734 -2.291 1 85.44 130 GLY B CA 1
ATOM 7595 C C . GLY B 1 130 ? -6.574 17 -3.275 1 85.44 130 GLY B C 1
ATOM 7596 O O . GLY B 1 130 ? -6.773 17.672 -4.289 1 85.44 130 GLY B O 1
ATOM 7597 N N . GLY B 1 131 ? -5.422 16.531 -2.881 1 86.75 131 GLY B N 1
ATOM 7598 C CA . GLY B 1 131 ? -4.266 16.781 -3.73 1 86.75 131 GLY B CA 1
ATOM 7599 C C . GLY B 1 131 ? -3.656 18.156 -3.539 1 86.75 131 GLY B C 1
ATOM 7600 O O . GLY B 1 131 ? -2.781 18.562 -4.305 1 86.75 131 GLY B O 1
ATOM 7601 N N . ALA B 1 132 ? -4.047 18.844 -2.564 1 87.81 132 ALA B N 1
ATOM 7602 C CA . ALA B 1 132 ? -3.633 20.234 -2.398 1 87.81 132 ALA B CA 1
ATOM 7603 C C . ALA B 1 132 ? -2.514 20.359 -1.367 1 87.81 132 ALA B C 1
ATOM 7605 O O . ALA B 1 132 ? -1.448 20.906 -1.658 1 87.81 132 ALA B O 1
ATOM 7606 N N . SER B 1 133 ? -2.711 19.797 -0.231 1 92.69 133 SER B N 1
ATOM 7607 C CA . SER B 1 133 ? -1.722 19.891 0.838 1 92.69 133 SER B CA 1
ATOM 7608 C C . SER B 1 133 ? -0.847 18.641 0.896 1 92.69 133 SER B C 1
ATOM 7610 O O . SER B 1 133 ? -1.325 17.531 0.656 1 92.69 133 SER B O 1
ATOM 7612 N N . ALA B 1 134 ? 0.364 18.922 1.209 1 95.25 134 ALA B N 1
ATOM 7613 C CA . ALA B 1 134 ? 1.288 17.797 1.393 1 95.25 134 ALA B CA 1
ATOM 7614 C C . ALA B 1 134 ? 1.071 17.125 2.742 1 95.25 134 ALA B C 1
ATOM 7616 O O . ALA B 1 134 ? 0.694 17.781 3.719 1 95.25 134 ALA B O 1
ATOM 7617 N N . ASN B 1 135 ? 1.227 15.82 2.807 1 97.12 135 ASN B N 1
ATOM 7618 C CA . ASN B 1 135 ? 1.229 15.078 4.062 1 97.12 135 ASN B CA 1
ATOM 7619 C C . ASN B 1 135 ? 2.617 15.047 4.691 1 97.12 135 ASN B C 1
ATOM 7621 O O . ASN B 1 135 ? 3.492 14.305 4.242 1 97.12 135 ASN B O 1
ATOM 7625 N N . LEU B 1 136 ? 2.793 15.711 5.715 1 97 136 LEU B N 1
ATOM 7626 C CA . LEU B 1 136 ? 4.105 15.844 6.34 1 97 136 LEU B CA 1
ATOM 7627 C C . LEU B 1 136 ? 4.547 14.516 6.957 1 97 136 LEU B C 1
ATOM 7629 O O . LEU B 1 136 ? 5.738 14.305 7.195 1 97 136 LEU B O 1
ATOM 7633 N N . ASN B 1 137 ? 3.598 13.664 7.234 1 95.25 137 ASN B N 1
ATOM 7634 C CA . ASN B 1 137 ? 3.934 12.367 7.824 1 95.25 137 ASN B CA 1
ATOM 7635 C C . ASN B 1 137 ? 4.691 11.484 6.84 1 95.25 137 ASN B C 1
ATOM 7637 O O . ASN B 1 137 ? 5.266 10.461 7.23 1 95.25 137 ASN B O 1
ATOM 7641 N N . ALA B 1 138 ? 4.758 11.883 5.629 1 94.81 138 ALA B N 1
ATOM 7642 C CA . ALA B 1 138 ? 5.473 11.086 4.629 1 94.81 138 ALA B CA 1
ATOM 7643 C C . ALA B 1 138 ? 6.965 11.398 4.652 1 94.81 138 ALA B C 1
ATOM 7645 O O . ALA B 1 138 ? 7.75 10.758 3.949 1 94.81 138 ALA B O 1
ATOM 7646 N N . ILE B 1 139 ? 7.438 12.336 5.461 1 94.94 139 ILE B N 1
ATOM 7647 C CA . ILE B 1 139 ? 8.828 12.766 5.469 1 94.94 139 ILE B CA 1
ATOM 7648 C C . ILE B 1 139 ? 9.555 12.156 6.668 1 94.94 139 ILE B C 1
ATOM 7650 O O . ILE B 1 139 ? 9.195 12.414 7.816 1 94.94 139 ILE B O 1
ATOM 7654 N N . PRO B 1 140 ? 10.594 11.422 6.449 1 94.62 140 PRO B N 1
ATOM 7655 C CA . PRO B 1 140 ? 11.32 10.75 7.531 1 94.62 140 PRO B CA 1
ATOM 7656 C C . PRO B 1 140 ? 12.32 11.672 8.227 1 94.62 140 PRO B C 1
ATOM 7658 O O . PRO B 1 140 ? 13.234 12.203 7.59 1 94.62 140 PRO B O 1
ATOM 7661 N N . MET B 1 141 ? 12.227 11.773 9.414 1 93.62 141 MET B N 1
ATOM 7662 C CA . MET B 1 141 ? 13.094 12.688 10.164 1 93.62 141 MET B CA 1
ATOM 7663 C C . MET B 1 141 ? 14.555 12.281 10.031 1 93.62 141 MET B C 1
ATOM 7665 O O . MET B 1 141 ? 15.438 13.133 9.93 1 93.62 141 MET B O 1
ATOM 7669 N N . ALA B 1 142 ? 14.867 10.984 10.016 1 94.75 142 ALA B N 1
ATOM 7670 C CA . ALA B 1 142 ? 16.234 10.477 10.008 1 94.75 142 ALA B CA 1
ATOM 7671 C C . ALA B 1 142 ? 16.969 10.898 8.734 1 94.75 142 ALA B C 1
ATOM 7673 O O . ALA B 1 142 ? 18.203 10.977 8.711 1 94.75 142 ALA B O 1
ATOM 7674 N N . ALA B 1 143 ? 16.234 11.172 7.699 1 96.44 143 ALA B N 1
ATOM 7675 C CA . ALA B 1 143 ? 16.844 11.539 6.418 1 96.44 143 ALA B CA 1
ATOM 7676 C C . ALA B 1 143 ? 16.906 13.055 6.254 1 96.44 143 ALA B C 1
ATOM 7678 O O . ALA B 1 143 ? 17.438 13.562 5.266 1 96.44 143 ALA B O 1
ATOM 7679 N N . VAL B 1 144 ? 16.375 13.766 7.176 1 97.06 144 VAL B N 1
ATOM 7680 C CA . VAL B 1 144 ? 16.297 15.219 7.07 1 97.06 144 VAL B CA 1
ATOM 7681 C C . VAL B 1 144 ? 17.562 15.852 7.676 1 97.06 144 VAL B C 1
ATOM 7683 O O . VAL B 1 144 ? 18 15.453 8.75 1 97.06 144 VAL B O 1
ATOM 7686 N N . GLU B 1 145 ? 18.172 16.734 6.965 1 96.12 145 GLU B N 1
ATOM 7687 C CA . GLU B 1 145 ? 19.281 17.531 7.488 1 96.12 145 GLU B CA 1
ATOM 7688 C C . GLU B 1 145 ? 18.781 18.75 8.25 1 96.12 145 GLU B C 1
ATOM 7690 O O . GLU B 1 145 ? 19.25 19.047 9.352 1 96.12 145 GLU B O 1
ATOM 7695 N N . ARG B 1 146 ? 17.938 19.484 7.621 1 95.38 146 ARG B N 1
ATOM 7696 C CA . ARG B 1 146 ? 17.328 20.672 8.227 1 95.38 146 ARG B CA 1
ATOM 7697 C C . ARG B 1 146 ? 16.062 21.078 7.469 1 95.38 146 ARG B C 1
ATOM 7699 O O . ARG B 1 146 ? 15.836 20.625 6.344 1 95.38 146 ARG B O 1
ATOM 7706 N N . ILE B 1 147 ? 15.273 21.859 8.078 1 96.5 147 ILE B N 1
ATOM 7707 C CA . ILE B 1 147 ? 14.086 22.469 7.496 1 96.5 147 ILE B CA 1
ATOM 7708 C C . ILE B 1 147 ? 14.305 23.969 7.316 1 96.5 147 ILE B C 1
ATOM 7710 O O . ILE B 1 147 ? 14.852 24.641 8.203 1 96.5 147 ILE B O 1
ATOM 7714 N N . GLU B 1 148 ? 13.992 24.5 6.18 1 95.56 148 GLU B N 1
ATOM 7715 C CA . GLU B 1 148 ? 14 25.938 5.918 1 95.56 148 GLU B CA 1
ATOM 7716 C C . GLU B 1 148 ? 12.586 26.453 5.668 1 95.56 148 GLU B C 1
ATOM 7718 O O . GLU B 1 148 ? 11.852 25.906 4.836 1 95.56 148 GLU B O 1
ATOM 7723 N N . ILE B 1 149 ? 12.234 27.406 6.371 1 96.38 149 ILE B N 1
ATOM 7724 C CA . ILE B 1 149 ? 10.93 28.016 6.195 1 96.38 149 ILE B CA 1
ATOM 7725 C C . ILE B 1 149 ? 11.094 29.438 5.66 1 96.38 149 ILE B C 1
ATOM 7727 O O . ILE B 1 149 ? 11.711 30.281 6.312 1 96.38 149 ILE B O 1
ATOM 7731 N N . LEU B 1 150 ? 10.586 29.625 4.496 1 95.19 150 LEU B N 1
ATOM 7732 C CA . LEU B 1 150 ? 10.547 30.938 3.873 1 95.19 150 LEU B CA 1
ATOM 7733 C C . LEU B 1 150 ? 9.188 31.609 4.078 1 95.19 150 LEU B C 1
ATOM 7735 O O . LEU B 1 150 ? 8.164 31.047 3.691 1 95.19 150 LEU B O 1
ATOM 7739 N N . THR B 1 151 ? 9.195 32.719 4.715 1 92.06 151 THR B N 1
ATOM 7740 C CA . THR B 1 151 ? 7.938 33.406 4.988 1 92.06 151 THR B CA 1
ATOM 7741 C C . THR B 1 151 ? 7.777 34.625 4.074 1 92.06 151 THR B C 1
ATOM 7743 O O . THR B 1 151 ? 7.715 35.75 4.551 1 92.06 151 THR B O 1
ATOM 7746 N N . ASP B 1 152 ? 7.73 34.375 2.867 1 91.19 152 ASP B N 1
ATOM 7747 C CA . ASP B 1 152 ? 7.512 35.281 1.753 1 91.19 152 ASP B CA 1
ATOM 7748 C C . ASP B 1 152 ? 6.777 34.594 0.607 1 91.19 152 ASP B C 1
ATOM 7750 O O . ASP B 1 152 ? 6.684 33.375 0.576 1 91.19 152 ASP B O 1
ATOM 7754 N N . GLY B 1 153 ? 6.129 35.438 -0.25 1 90.31 153 GLY B N 1
ATOM 7755 C CA . GLY B 1 153 ? 5.586 34.844 -1.46 1 90.31 153 GLY B CA 1
ATOM 7756 C C . GLY B 1 153 ? 6.656 34.312 -2.393 1 90.31 153 GLY B C 1
ATOM 7757 O O . GLY B 1 153 ? 7.688 34.969 -2.598 1 90.31 153 GLY B O 1
ATOM 7758 N N . ALA B 1 154 ? 6.406 33.062 -2.85 1 92.75 154 ALA B N 1
ATOM 7759 C CA . ALA B 1 154 ? 7.473 32.469 -3.652 1 92.75 154 ALA B CA 1
ATOM 7760 C C . ALA B 1 154 ? 6.918 31.875 -4.934 1 92.75 154 ALA B C 1
ATOM 7762 O O . ALA B 1 154 ? 7.531 30.969 -5.52 1 92.75 154 ALA B O 1
ATOM 7763 N N . SER B 1 155 ? 5.828 32.312 -5.402 1 94.69 155 SER B N 1
ATOM 7764 C CA . SER B 1 155 ? 5.223 31.766 -6.617 1 94.69 155 SER B CA 1
ATOM 7765 C C . SER B 1 155 ? 6.066 32.094 -7.844 1 94.69 155 SER B C 1
ATOM 7767 O O . SER B 1 155 ? 6.02 31.391 -8.852 1 94.69 155 SER B O 1
ATOM 7769 N N . SER B 1 156 ? 6.816 33.219 -7.781 1 95.19 156 SER B N 1
ATOM 7770 C CA . SER B 1 156 ? 7.676 33.562 -8.906 1 95.19 156 SER B CA 1
ATOM 7771 C C . SER B 1 156 ? 8.742 32.5 -9.156 1 95.19 156 SER B C 1
ATOM 7773 O O . SER B 1 156 ? 9.242 32.375 -10.273 1 95.19 156 SER B O 1
ATOM 7775 N N . THR B 1 157 ? 9.031 31.797 -8.078 1 93.12 157 THR B N 1
ATOM 7776 C CA . THR B 1 157 ? 10.086 30.797 -8.164 1 93.12 157 THR B CA 1
ATOM 7777 C C . THR B 1 157 ? 9.484 29.406 -8.328 1 93.12 157 THR B C 1
ATOM 7779 O O . THR B 1 157 ? 10.016 28.578 -9.086 1 93.12 157 THR B O 1
ATOM 7782 N N . TYR B 1 158 ? 8.461 29.141 -7.531 1 94.56 158 TYR B N 1
ATOM 7783 C CA . TYR B 1 158 ? 8.047 27.75 -7.414 1 94.56 158 TYR B CA 1
ATOM 7784 C C . TYR B 1 158 ? 6.66 27.547 -8 1 94.56 158 TYR B C 1
ATOM 7786 O O . TYR B 1 158 ? 6.199 26.406 -8.141 1 94.56 158 TYR B O 1
ATOM 7794 N N . GLY B 1 159 ? 5.906 28.594 -8.258 1 93.81 159 GLY B N 1
ATOM 7795 C CA . GLY B 1 159 ? 4.566 28.469 -8.797 1 93.81 159 GLY B CA 1
ATOM 7796 C C . GLY B 1 159 ? 3.484 28.5 -7.734 1 93.81 159 GLY B C 1
ATOM 7797 O O . GLY B 1 159 ? 3.654 29.109 -6.684 1 93.81 159 GLY B O 1
ATOM 7798 N N . SER B 1 160 ? 2.398 27.875 -8.023 1 92.81 160 SER B N 1
ATOM 7799 C CA . SER B 1 160 ? 1.19 27.906 -7.211 1 92.81 160 SER B CA 1
ATOM 7800 C C . SER B 1 160 ? 1.474 27.469 -5.781 1 92.81 160 SER B C 1
ATOM 7802 O O . SER B 1 160 ? 2.414 26.703 -5.535 1 92.81 160 SER B O 1
ATOM 7804 N N . ASP B 1 161 ? 0.629 27.922 -4.758 1 90.94 161 ASP B N 1
ATOM 7805 C CA . ASP B 1 161 ? 0.481 27.469 -3.375 1 90.94 161 ASP B CA 1
ATOM 7806 C C . ASP B 1 161 ? 1.478 28.172 -2.457 1 90.94 161 ASP B C 1
ATOM 7808 O O . ASP B 1 161 ? 1.34 28.125 -1.233 1 90.94 161 ASP B O 1
ATOM 7812 N N . ALA B 1 162 ? 2.451 28.797 -3.01 1 93.44 162 ALA B N 1
ATOM 7813 C CA . ALA B 1 162 ? 3.436 29.484 -2.18 1 93.44 162 ALA B CA 1
ATOM 7814 C C . ALA B 1 162 ? 2.955 30.891 -1.809 1 93.44 162 ALA B C 1
ATOM 7816 O O . ALA B 1 162 ? 3.668 31.875 -2.02 1 93.44 162 ALA B O 1
ATOM 7817 N N . ILE B 1 163 ? 1.915 30.953 -1.167 1 94.62 163 ILE B N 1
ATOM 7818 C CA . ILE B 1 163 ? 1.27 32.188 -0.8 1 94.62 163 ILE B CA 1
ATOM 7819 C C . ILE B 1 163 ? 1.781 32.656 0.562 1 94.62 163 ILE B C 1
ATOM 7821 O O . ILE B 1 163 ? 2.34 33.75 0.681 1 94.62 163 ILE B O 1
ATOM 7825 N N . ALA B 1 164 ? 1.583 31.812 1.528 1 94.75 164 ALA B N 1
ATOM 7826 C CA . ALA B 1 164 ? 2.004 32.156 2.885 1 94.75 164 ALA B CA 1
ATOM 7827 C C . ALA B 1 164 ? 3.502 31.922 3.068 1 94.75 164 ALA B C 1
ATOM 7829 O O . ALA B 1 164 ? 4.121 32.5 3.965 1 94.75 164 ALA B O 1
ATOM 7830 N N . GLY B 1 165 ? 4.008 31.047 2.213 1 95.38 165 GLY B N 1
ATOM 7831 C CA . GLY B 1 165 ? 5.43 30.734 2.291 1 95.38 165 GLY B CA 1
ATOM 7832 C C . GLY B 1 165 ? 5.766 29.359 1.767 1 95.38 165 GLY B C 1
ATOM 7833 O O . GLY B 1 165 ? 4.961 28.734 1.069 1 95.38 165 GLY B O 1
ATOM 7834 N N . VAL B 1 166 ? 7.082 29 2.045 1 96.12 166 VAL B N 1
ATOM 7835 C CA . VAL B 1 166 ? 7.602 27.719 1.587 1 96.12 166 VAL B CA 1
ATOM 7836 C C . VAL B 1 166 ? 8.281 27 2.746 1 96.12 166 VAL B C 1
ATOM 7838 O O . VAL B 1 166 ? 9.008 27.609 3.527 1 96.12 166 VAL B O 1
ATOM 7841 N N . VAL B 1 167 ? 7.918 25.75 2.904 1 97.06 167 VAL B N 1
ATOM 7842 C CA . VAL B 1 167 ? 8.68 24.844 3.76 1 97.06 167 VAL B CA 1
ATOM 7843 C C . VAL B 1 167 ? 9.531 23.906 2.9 1 97.06 167 VAL B C 1
ATOM 7845 O O . VAL B 1 167 ? 9 23.078 2.17 1 97.06 167 VAL B O 1
ATOM 7848 N N . ASN B 1 168 ? 10.781 24.109 2.986 1 96.94 168 ASN B N 1
ATOM 7849 C CA . ASN B 1 168 ? 11.711 23.297 2.221 1 96.94 168 ASN B CA 1
ATOM 7850 C C . ASN B 1 168 ? 12.469 22.328 3.117 1 96.94 168 ASN B C 1
ATOM 7852 O O . ASN B 1 168 ? 13.266 22.734 3.963 1 96.94 168 ASN B O 1
ATOM 7856 N N . ILE B 1 169 ? 12.203 21.062 2.891 1 97.88 169 ILE B N 1
ATOM 7857 C CA . ILE B 1 169 ? 12.914 20.016 3.623 1 97.88 169 ILE B CA 1
ATOM 7858 C C . ILE B 1 169 ? 14.219 19.688 2.908 1 97.88 169 ILE B C 1
ATOM 7860 O O . ILE B 1 169 ? 14.203 19.188 1.776 1 97.88 169 ILE B O 1
ATOM 7864 N N . ILE B 1 170 ? 15.273 20 3.564 1 96.56 170 ILE B N 1
ATOM 7865 C CA . ILE B 1 170 ? 16.594 19.656 3.033 1 96.56 170 ILE B CA 1
ATOM 7866 C C . ILE B 1 170 ? 17.016 18.281 3.541 1 96.56 170 ILE B C 1
ATOM 7868 O O . ILE B 1 170 ? 17.172 18.078 4.75 1 96.56 170 ILE B O 1
ATOM 7872 N N . MET B 1 171 ? 17.25 17.391 2.672 1 97.31 171 MET B N 1
ATOM 7873 C CA . MET B 1 171 ? 17.578 16 3.023 1 97.31 171 MET B CA 1
ATOM 7874 C C . MET B 1 171 ? 19.078 15.812 3.17 1 97.31 171 MET B C 1
ATOM 7876 O O . MET B 1 171 ? 19.859 16.609 2.65 1 97.31 171 MET B O 1
ATOM 7880 N N . LYS B 1 172 ? 19.438 14.812 3.865 1 95.75 172 LYS B N 1
ATOM 7881 C CA . LYS B 1 172 ? 20.844 14.445 3.973 1 95.75 172 LYS B CA 1
ATOM 7882 C C . LYS B 1 172 ? 21.391 13.961 2.633 1 95.75 172 LYS B C 1
ATOM 7884 O O . LYS B 1 172 ? 20.766 13.125 1.971 1 95.75 172 LYS B O 1
ATOM 7889 N N . LYS B 1 173 ? 22.469 14.57 2.285 1 93.5 173 LYS B N 1
ATOM 7890 C CA . LYS B 1 173 ? 23.219 14.211 1.092 1 93.5 173 LYS B CA 1
ATOM 7891 C C . LYS B 1 173 ? 24.719 14.125 1.396 1 93.5 173 LYS B C 1
ATOM 7893 O O . LYS B 1 173 ? 25.203 14.742 2.352 1 93.5 173 LYS B O 1
ATOM 7898 N N . ASN B 1 174 ? 25.438 13.328 0.604 1 90.81 174 ASN B N 1
ATOM 7899 C CA . ASN B 1 174 ? 26.891 13.203 0.739 1 90.81 174 ASN B CA 1
ATOM 7900 C C . ASN B 1 174 ? 27.281 12.789 2.156 1 90.81 174 ASN B C 1
ATOM 7902 O O . ASN B 1 174 ? 28.234 13.328 2.715 1 90.81 174 ASN B O 1
ATOM 7906 N N . TYR B 1 175 ? 26.375 12.016 2.699 1 90.56 175 TYR B N 1
ATOM 7907 C CA . TYR B 1 175 ? 26.656 11.516 4.043 1 90.56 175 TYR B CA 1
ATOM 7908 C C . TYR B 1 175 ? 27.859 10.586 4.035 1 90.56 175 TYR B C 1
ATOM 7910 O O . TYR B 1 175 ? 28.109 9.875 3.055 1 90.56 175 TYR B O 1
ATOM 7918 N N . GLN B 1 176 ? 28.625 10.586 5.121 1 88.5 176 GLN B N 1
ATOM 7919 C CA . GLN B 1 176 ? 29.781 9.703 5.27 1 88.5 176 GLN B CA 1
ATOM 7920 C C . GLN B 1 176 ? 29.688 8.891 6.559 1 88.5 176 GLN B C 1
ATOM 7922 O O . GLN B 1 176 ? 29.547 9.453 7.645 1 88.5 176 GLN B O 1
ATOM 7927 N N . GLY B 1 177 ? 29.844 7.539 6.34 1 87.44 177 GLY B N 1
ATOM 7928 C CA . GLY B 1 177 ? 29.797 6.66 7.5 1 87.44 177 GLY B CA 1
ATOM 7929 C C . GLY B 1 177 ? 28.438 6.004 7.684 1 87.44 177 GLY B C 1
ATOM 7930 O O . GLY B 1 177 ? 27.672 5.883 6.73 1 87.44 177 GLY B O 1
ATOM 7931 N N . ILE B 1 178 ? 28.281 5.434 8.898 1 89.56 178 ILE B N 1
ATOM 7932 C CA . ILE B 1 178 ? 27.016 4.785 9.219 1 89.56 178 ILE B CA 1
ATOM 7933 C C . ILE B 1 178 ? 26.578 5.18 10.633 1 89.56 178 ILE B C 1
ATOM 7935 O O . ILE B 1 178 ? 27.422 5.293 11.531 1 89.56 178 ILE B O 1
ATOM 7939 N N . GLU B 1 179 ? 25.328 5.438 10.773 1 93.94 179 GLU B N 1
ATOM 7940 C CA . GLU B 1 179 ? 24.734 5.84 12.047 1 93.94 179 GLU B CA 1
ATOM 7941 C C . GLU B 1 179 ? 23.5 4.992 12.367 1 93.94 179 GLU B C 1
ATOM 7943 O O . GLU B 1 179 ? 22.656 4.758 11.5 1 93.94 179 GLU B O 1
ATOM 7948 N N . PHE B 1 180 ? 23.469 4.438 13.578 1 94.12 180 PHE B N 1
ATOM 7949 C CA . PHE B 1 180 ? 22.297 3.752 14.109 1 94.12 180 PHE B CA 1
ATOM 7950 C C . PHE B 1 180 ? 21.625 4.578 15.203 1 94.12 180 PHE B C 1
ATOM 7952 O O . PHE B 1 180 ? 22.312 5.195 16.016 1 94.12 180 PHE B O 1
ATOM 7959 N N . ASN B 1 181 ? 20.344 4.641 15.18 1 96.69 181 ASN B N 1
ATOM 7960 C CA . ASN B 1 181 ? 19.578 5.301 16.234 1 96.69 181 ASN B CA 1
ATOM 7961 C C . ASN B 1 181 ? 18.406 4.445 16.688 1 96.69 181 ASN B C 1
ATOM 7963 O O . ASN B 1 181 ? 17.703 3.854 15.875 1 96.69 181 ASN B O 1
ATOM 7967 N N . VAL B 1 182 ? 18.219 4.266 17.953 1 97 182 VAL B N 1
ATOM 7968 C CA . VAL B 1 182 ? 17.078 3.58 18.547 1 97 182 VAL B CA 1
ATOM 7969 C C . VAL B 1 182 ? 16.531 4.398 19.703 1 97 182 VAL B C 1
ATOM 7971 O O . VAL B 1 182 ? 17.297 5.004 20.469 1 97 182 VAL B O 1
ATOM 7974 N N . GLY B 1 183 ? 15.188 4.469 19.812 1 96.88 183 GLY B N 1
ATOM 7975 C CA . GLY B 1 183 ? 14.609 5.234 20.906 1 96.88 183 GLY B CA 1
ATOM 7976 C C . GLY B 1 183 ? 13.148 4.91 21.141 1 96.88 183 GLY B C 1
ATOM 7977 O O . GLY B 1 183 ? 12.531 4.184 20.375 1 96.88 183 GLY B O 1
ATOM 7978 N N . GLY B 1 184 ? 12.625 5.512 22.219 1 96.62 184 GLY B N 1
ATOM 7979 C CA . GLY B 1 184 ? 11.234 5.352 22.609 1 96.62 184 GLY B CA 1
ATOM 7980 C C . GLY B 1 184 ? 10.766 6.41 23.594 1 96.62 184 GLY B C 1
ATOM 7981 O O . GLY B 1 184 ? 11.578 7.133 24.172 1 96.62 184 GLY B O 1
ATOM 7982 N N . GLY B 1 185 ? 9.469 6.527 23.656 1 97.5 185 GLY B N 1
ATOM 7983 C CA . GLY B 1 185 ? 8.828 7.441 24.594 1 97.5 185 GLY B CA 1
ATOM 7984 C C . GLY B 1 185 ? 7.609 6.84 25.266 1 97.5 185 GLY B C 1
ATOM 7985 O O . GLY B 1 185 ? 7.008 5.898 24.75 1 97.5 185 GLY B O 1
ATOM 7986 N N . SER B 1 186 ? 7.375 7.312 26.391 1 97.81 186 SER B N 1
ATOM 7987 C CA . SER B 1 186 ? 6.223 6.887 27.188 1 97.81 186 SER B CA 1
ATOM 7988 C C . SER B 1 186 ? 5.469 8.086 27.75 1 97.81 186 SER B C 1
ATOM 7990 O O . SER B 1 186 ? 6.043 8.898 28.484 1 97.81 186 SER B O 1
ATOM 7992 N N . ARG B 1 187 ? 4.254 8.172 27.375 1 97.19 187 ARG B N 1
ATOM 7993 C CA . ARG B 1 187 ? 3.398 9.188 27.984 1 97.19 187 ARG B CA 1
ATOM 7994 C C . ARG B 1 187 ? 3.006 8.781 29.406 1 97.19 187 ARG B C 1
ATOM 7996 O O . ARG B 1 187 ? 2.574 7.652 29.641 1 97.19 187 ARG B O 1
ATOM 8003 N N . ASP B 1 188 ? 3.086 9.695 30.25 1 96.31 188 ASP B N 1
ATOM 8004 C CA . ASP B 1 188 ? 2.852 9.43 31.672 1 96.31 188 ASP B CA 1
ATOM 8005 C C . ASP B 1 188 ? 1.454 8.867 31.906 1 96.31 188 ASP B C 1
ATOM 8007 O O . ASP B 1 188 ? 1.268 7.984 32.75 1 96.31 188 ASP B O 1
ATOM 8011 N N . ARG B 1 189 ? 0.564 9.32 31.188 1 94.56 189 ARG B N 1
ATOM 8012 C CA . ARG B 1 189 ? -0.831 8.961 31.422 1 94.56 189 ARG B CA 1
ATOM 8013 C C . ARG B 1 189 ? -1.212 7.719 30.609 1 94.56 189 ARG B C 1
ATOM 8015 O O . ARG B 1 189 ? -2.369 7.297 30.625 1 94.56 189 ARG B O 1
ATOM 8022 N N . ASP B 1 190 ? -0.251 7.328 29.938 1 92.56 190 ASP B N 1
ATOM 8023 C CA . ASP B 1 190 ? -0.498 6.141 29.125 1 92.56 190 ASP B CA 1
ATOM 8024 C C . ASP B 1 190 ? 0.378 4.973 29.578 1 92.56 190 ASP B C 1
ATOM 8026 O O . ASP B 1 190 ? 1.258 5.145 30.422 1 92.56 190 ASP B O 1
ATOM 8030 N N . GLY B 1 191 ? 0.052 3.645 29.438 1 84.06 191 GLY B N 1
ATOM 8031 C CA . GLY B 1 191 ? 0.849 2.475 29.766 1 84.06 191 GLY B CA 1
ATOM 8032 C C . GLY B 1 191 ? 1.813 2.078 28.672 1 84.06 191 GLY B C 1
ATOM 8033 O O . GLY B 1 191 ? 1.534 2.285 27.484 1 84.06 191 GLY B O 1
ATOM 8034 N N . GLY B 1 192 ? 3.039 1.736 29.109 1 88.44 192 GLY B N 1
ATOM 8035 C CA . GLY B 1 192 ? 3.98 1.171 28.156 1 88.44 192 GLY B CA 1
ATOM 8036 C C . GLY B 1 192 ? 4.621 2.215 27.266 1 88.44 192 GLY B C 1
ATOM 8037 O O . GLY B 1 192 ? 4.527 3.414 27.531 1 88.44 192 GLY B O 1
ATOM 8038 N N . LEU B 1 193 ? 5.344 1.801 26.188 1 94.06 193 LEU B N 1
ATOM 8039 C CA . LEU B 1 193 ? 5.93 2.689 25.188 1 94.06 193 LEU B CA 1
ATOM 8040 C C . LEU B 1 193 ? 4.867 3.184 24.203 1 94.06 193 LEU B C 1
ATOM 8042 O O . LEU B 1 193 ? 4.145 2.383 23.609 1 94.06 193 LEU B O 1
ATOM 8046 N N . THR B 1 194 ? 4.738 4.465 24.125 1 96.81 194 THR B N 1
ATOM 8047 C CA . THR B 1 194 ? 3.723 5.059 23.266 1 96.81 194 THR B CA 1
ATOM 8048 C C . THR B 1 194 ? 4.355 5.609 21.984 1 96.81 194 THR B C 1
ATOM 8050 O O . THR B 1 194 ? 3.648 5.984 21.047 1 96.81 194 THR B O 1
ATOM 8053 N N . SER B 1 195 ? 5.637 5.707 21.891 1 97 195 SER B N 1
ATOM 8054 C CA . SER B 1 195 ? 6.371 6.039 20.672 1 97 195 SER B CA 1
ATOM 8055 C C . SER B 1 195 ? 7.656 5.227 20.562 1 97 195 SER B C 1
ATOM 8057 O O . SER B 1 195 ? 8.297 4.93 21.562 1 97 195 SER B O 1
ATOM 8059 N N . LYS B 1 196 ? 8.039 4.801 19.469 1 96.88 196 LYS B N 1
ATOM 8060 C CA . LYS B 1 196 ? 9.25 4.039 19.156 1 96.88 196 LYS B CA 1
ATOM 8061 C C . LYS B 1 196 ? 9.898 4.531 17.875 1 96.88 196 LYS B C 1
ATOM 8063 O O . LYS B 1 196 ? 9.211 5.004 16.969 1 96.88 196 LYS B O 1
ATOM 8068 N N . GLU B 1 197 ? 11.172 4.438 17.828 1 96.75 197 GLU B N 1
ATOM 8069 C CA . GLU B 1 197 ? 11.883 4.828 16.625 1 96.75 197 GLU B CA 1
ATOM 8070 C C . GLU B 1 197 ? 13.125 3.965 16.406 1 96.75 197 GLU B C 1
ATOM 8072 O O . GLU B 1 197 ? 13.75 3.518 17.359 1 96.75 197 GLU B O 1
ATOM 8077 N N . PHE B 1 198 ? 13.492 3.746 15.234 1 96.94 198 PHE B N 1
ATOM 8078 C CA . PHE B 1 198 ? 14.711 3.092 14.781 1 96.94 198 PHE B CA 1
ATOM 8079 C C . PHE B 1 198 ? 15.141 3.625 13.422 1 96.94 198 PHE B C 1
ATOM 8081 O O . PHE B 1 198 ? 14.312 3.826 12.539 1 96.94 198 PHE B O 1
ATOM 8088 N N . SER B 1 199 ? 16.406 3.951 13.242 1 96.56 199 SER B N 1
ATOM 8089 C CA . SER B 1 199 ? 16.844 4.406 11.93 1 96.56 199 SER B CA 1
ATOM 8090 C C . SER B 1 199 ? 18.297 4.004 11.664 1 96.56 199 SER B C 1
ATOM 8092 O O . SER B 1 199 ? 19.062 3.773 12.609 1 96.56 199 SER B O 1
ATOM 8094 N N . VAL B 1 200 ? 18.625 3.883 10.484 1 94.94 200 VAL B N 1
ATOM 8095 C CA . VAL B 1 200 ? 19.969 3.705 9.945 1 94.94 200 VAL B CA 1
ATOM 8096 C C . VAL B 1 200 ? 20.234 4.734 8.852 1 94.94 200 VAL B C 1
ATOM 8098 O O . VAL B 1 200 ? 19.406 4.91 7.949 1 94.94 200 VAL B O 1
ATOM 8101 N N . VAL B 1 201 ? 21.266 5.441 8.945 1 94.69 201 VAL B N 1
ATOM 8102 C CA . VAL B 1 201 ? 21.734 6.344 7.902 1 94.69 201 VAL B CA 1
ATOM 8103 C C . VAL B 1 201 ? 23.172 5.977 7.512 1 94.69 201 VAL B C 1
ATOM 8105 O O . VAL B 1 201 ? 24.016 5.754 8.375 1 94.69 201 VAL B O 1
ATOM 8108 N N . ALA B 1 202 ? 23.391 5.906 6.27 1 92.12 202 ALA B N 1
ATOM 8109 C CA . ALA B 1 202 ? 24.719 5.555 5.773 1 92.12 202 ALA B CA 1
ATOM 8110 C C . ALA B 1 202 ? 25.031 6.293 4.477 1 92.12 202 ALA B C 1
ATOM 8112 O O . ALA B 1 202 ? 24.125 6.691 3.746 1 92.12 202 ALA B O 1
ATOM 8113 N N . GLY B 1 203 ? 26.297 6.543 4.262 1 89.5 203 GLY B N 1
ATOM 8114 C CA . GLY B 1 203 ? 26.719 7.145 3.01 1 89.5 203 GLY B CA 1
ATOM 8115 C C . GLY B 1 203 ? 28.219 7.004 2.76 1 89.5 203 GLY B C 1
ATOM 8116 O O . GLY B 1 203 ? 28.969 6.648 3.668 1 89.5 203 GLY B O 1
ATOM 8117 N N . TYR B 1 204 ? 28.594 7.215 1.536 1 86.81 204 TYR B N 1
ATOM 8118 C CA . TYR B 1 204 ? 30 7.121 1.146 1 86.81 204 TYR B CA 1
ATOM 8119 C C . TYR B 1 204 ? 30.297 8.023 -0.045 1 86.81 204 TYR B C 1
ATOM 8121 O O . TYR B 1 204 ? 29.5 8.102 -0.985 1 86.81 204 TYR B O 1
ATOM 8129 N N . GLN B 1 205 ? 31.375 8.656 0.025 1 87.56 205 GLN B N 1
ATOM 8130 C CA . GLN B 1 205 ? 31.906 9.469 -1.068 1 87.56 205 GLN B CA 1
ATOM 8131 C C . GLN B 1 205 ? 32.844 8.648 -1.955 1 87.56 205 GLN B C 1
ATOM 8133 O O . GLN B 1 205 ? 33.75 8 -1.46 1 87.56 205 GLN B O 1
ATOM 8138 N N . MET B 1 206 ? 32.5 8.711 -3.223 1 82.25 206 MET B N 1
ATOM 8139 C CA . MET B 1 206 ? 33.344 8.047 -4.211 1 82.25 206 MET B CA 1
ATOM 8140 C C . MET B 1 206 ? 34.156 9.062 -5.023 1 82.25 206 MET B C 1
ATOM 8142 O O . MET B 1 206 ? 33.969 10.273 -4.848 1 82.25 206 MET B O 1
ATOM 8146 N N . ASP B 1 207 ? 35.094 8.516 -5.879 1 83.12 207 ASP B N 1
ATOM 8147 C CA . ASP B 1 207 ? 35.875 9.406 -6.723 1 83.12 207 ASP B CA 1
ATOM 8148 C C . ASP B 1 207 ? 35 10.227 -7.648 1 83.12 207 ASP B C 1
ATOM 8150 O O . ASP B 1 207 ? 35.25 11.414 -7.879 1 83.12 207 ASP B O 1
ATOM 8154 N N . LYS B 1 208 ? 33.938 9.547 -8.086 1 88.25 208 LYS B N 1
ATOM 8155 C CA . LYS B 1 208 ? 33.125 10.219 -9.102 1 88.25 208 LYS B CA 1
ATOM 8156 C C . LYS B 1 208 ? 31.703 10.453 -8.609 1 88.25 208 LYS B C 1
ATOM 8158 O O . LYS B 1 208 ? 30.828 10.797 -9.391 1 88.25 208 LYS B O 1
ATOM 8163 N N . GLY B 1 209 ? 31.562 10.266 -7.383 1 89.19 209 GLY B N 1
ATOM 8164 C CA . GLY B 1 209 ? 30.172 10.438 -6.965 1 89.19 209 GLY B CA 1
ATOM 8165 C C . GLY B 1 209 ? 29.953 10.125 -5.496 1 89.19 209 GLY B C 1
ATOM 8166 O O . GLY B 1 209 ? 30.906 9.984 -4.734 1 89.19 209 GLY B O 1
ATOM 8167 N N . ASN B 1 210 ? 28.75 10.156 -5.105 1 91.81 210 ASN B N 1
ATOM 8168 C CA . ASN B 1 210 ? 28.328 9.906 -3.729 1 91.81 210 ASN B CA 1
ATOM 8169 C C . ASN B 1 210 ? 26.984 9.18 -3.67 1 91.81 210 ASN B C 1
ATOM 8171 O O . ASN B 1 210 ? 26.172 9.297 -4.582 1 91.81 210 ASN B O 1
ATOM 8175 N N . ILE B 1 211 ? 26.812 8.281 -2.596 1 91.56 211 ILE B N 1
ATOM 8176 C CA . ILE B 1 211 ? 25.516 7.664 -2.324 1 91.56 211 ILE B CA 1
ATOM 8177 C C . ILE B 1 211 ? 25.188 7.809 -0.842 1 91.56 211 ILE B C 1
ATOM 8179 O O . ILE B 1 211 ? 26.062 7.676 0.017 1 91.56 211 ILE B O 1
ATOM 8183 N N . THR B 1 212 ? 23.969 8.227 -0.522 1 94.06 212 THR B N 1
ATOM 8184 C CA . THR B 1 212 ? 23.406 8.305 0.825 1 94.06 212 THR B CA 1
ATOM 8185 C C . THR B 1 212 ? 22.156 7.453 0.944 1 94.06 212 THR B C 1
ATOM 8187 O O . THR B 1 212 ? 21.297 7.469 0.053 1 94.06 212 THR B O 1
ATOM 8190 N N . PHE B 1 213 ? 22.109 6.652 2.037 1 94 213 PHE B N 1
ATOM 8191 C CA . PHE B 1 213 ? 20.984 5.785 2.336 1 94 213 PHE B CA 1
ATOM 8192 C C . PHE B 1 213 ? 20.438 6.074 3.73 1 94 213 PHE B C 1
ATOM 8194 O O . PHE B 1 213 ? 21.203 6.375 4.652 1 94 213 PHE B O 1
ATOM 8201 N N . ALA B 1 214 ? 19.062 5.969 3.832 1 96.75 214 ALA B N 1
ATOM 8202 C CA . ALA B 1 214 ? 18.469 6.004 5.164 1 96.75 214 ALA B CA 1
ATOM 8203 C C . ALA B 1 214 ? 17.25 5.086 5.238 1 96.75 214 ALA B C 1
ATOM 8205 O O . ALA B 1 214 ? 16.469 5 4.289 1 96.75 214 ALA B O 1
ATOM 8206 N N . PHE B 1 215 ? 17.172 4.348 6.309 1 96.56 215 PHE B N 1
ATOM 8207 C CA . PHE B 1 215 ? 15.945 3.695 6.754 1 96.56 215 PHE B CA 1
ATOM 8208 C C . PHE B 1 215 ? 15.43 4.328 8.039 1 96.56 215 PHE B C 1
ATOM 8210 O O . PHE B 1 215 ? 16.203 4.57 8.969 1 96.56 215 PHE B O 1
ATOM 8217 N N . ASP B 1 216 ? 14.133 4.641 8.055 1 97.75 216 ASP B N 1
ATOM 8218 C CA . ASP B 1 216 ? 13.516 5.285 9.211 1 97.75 216 ASP B CA 1
ATOM 8219 C C . ASP B 1 216 ? 12.211 4.602 9.594 1 97.75 216 ASP B C 1
ATOM 8221 O O . ASP B 1 216 ? 11.305 4.473 8.758 1 97.75 216 ASP B O 1
ATOM 8225 N N . HIS B 1 217 ? 12.07 4.102 10.797 1 97.12 217 HIS B N 1
ATOM 8226 C CA . HIS B 1 217 ? 10.836 3.58 11.367 1 97.12 217 HIS B CA 1
ATOM 8227 C C . HIS B 1 217 ? 10.359 4.438 12.531 1 97.12 217 HIS B C 1
ATOM 8229 O O . HIS B 1 217 ? 11.125 4.707 13.461 1 97.12 217 HIS B O 1
ATOM 8235 N N . GLN B 1 218 ? 9.117 4.812 12.477 1 96.75 218 GLN B N 1
ATOM 8236 C CA . GLN B 1 218 ? 8.5 5.539 13.578 1 96.75 218 GLN B CA 1
ATOM 8237 C C . GLN B 1 218 ? 7.086 5.023 13.852 1 96.75 218 GLN B C 1
ATOM 8239 O O . GLN B 1 218 ? 6.32 4.77 12.914 1 96.75 218 GLN B O 1
ATOM 8244 N N . ASP B 1 219 ? 6.816 4.875 15.117 1 96.25 219 ASP B N 1
ATOM 8245 C CA . ASP B 1 219 ? 5.527 4.387 15.594 1 96.25 219 ASP B CA 1
ATOM 8246 C C . ASP B 1 219 ? 5.004 5.258 16.734 1 96.25 219 ASP B C 1
ATOM 8248 O O . ASP B 1 219 ? 5.742 5.57 17.672 1 96.25 219 ASP B O 1
ATOM 8252 N N . ARG B 1 220 ? 3.807 5.699 16.656 1 97.19 220 ARG B N 1
ATOM 8253 C CA . ARG B 1 220 ? 3.148 6.445 17.719 1 97.19 220 ARG B CA 1
ATOM 8254 C C . ARG B 1 220 ? 1.736 5.918 17.969 1 97.19 220 ARG B C 1
ATOM 8256 O O . ARG B 1 220 ? 0.939 5.812 17.031 1 97.19 220 ARG B O 1
ATOM 8263 N N . LYS B 1 221 ? 1.401 5.691 19.234 1 97.19 221 LYS B N 1
ATOM 8264 C CA . LYS B 1 221 ? 0.092 5.164 19.609 1 97.19 221 LYS B CA 1
ATOM 8265 C C . LYS B 1 221 ? -0.956 6.273 19.656 1 97.19 221 LYS B C 1
ATOM 8267 O O . LYS B 1 221 ? -0.63 7.434 19.906 1 97.19 221 LYS B O 1
ATOM 8272 N N . GLY B 1 222 ? -2.195 5.844 19.422 1 97.25 222 GLY B N 1
ATOM 8273 C CA . GLY B 1 222 ? -3.307 6.77 19.562 1 97.25 222 GLY B CA 1
ATOM 8274 C C . GLY B 1 222 ? -3.725 6.992 21 1 97.25 222 GLY B C 1
ATOM 8275 O O . GLY B 1 222 ? -3.102 6.465 21.922 1 97.25 222 GLY B O 1
ATOM 8276 N N . ILE B 1 223 ? -4.695 7.871 21.172 1 97.94 223 ILE B N 1
ATOM 8277 C CA . ILE B 1 223 ? -5.25 8.156 22.5 1 97.94 223 ILE B CA 1
ATOM 8278 C C . ILE B 1 223 ? -6.766 7.988 22.469 1 97.94 223 ILE B C 1
ATOM 8280 O O . ILE B 1 223 ? -7.453 8.602 21.641 1 97.94 223 ILE B O 1
ATOM 8284 N N . SER B 1 224 ? -7.289 7.234 23.375 1 97.06 224 SER B N 1
ATOM 8285 C CA . SER B 1 224 ? -8.727 7.062 23.516 1 97.06 224 SER B CA 1
ATOM 8286 C C . SER B 1 224 ? -9.352 8.242 24.25 1 97.06 224 SER B C 1
ATOM 8288 O O . SER B 1 224 ? -8.719 8.852 25.125 1 97.06 224 SER B O 1
ATOM 8290 N N . ASP B 1 225 ? -10.57 8.516 23.891 1 97.12 225 ASP B N 1
ATOM 8291 C CA . ASP B 1 225 ? -11.297 9.555 24.625 1 97.12 225 ASP B CA 1
ATOM 8292 C C . ASP B 1 225 ? -11.398 9.211 26.109 1 97.12 225 ASP B C 1
ATOM 8294 O O . ASP B 1 225 ? -11.32 10.094 26.969 1 97.12 225 ASP B O 1
ATOM 8298 N N . ALA B 1 226 ? -11.508 7.969 26.391 1 97.19 226 ALA B N 1
ATOM 8299 C CA . ALA B 1 226 ? -11.703 7.516 27.766 1 97.19 226 ALA B CA 1
ATOM 8300 C C . ALA B 1 226 ? -10.445 7.73 28.609 1 97.19 226 ALA B C 1
ATOM 8302 O O . ALA B 1 226 ? -10.5 7.691 29.844 1 97.19 226 ALA B O 1
ATOM 8303 N N . ASP B 1 227 ? -9.367 8 27.953 1 96 227 ASP B N 1
ATOM 8304 C CA . ASP B 1 227 ? -8.094 8.008 28.656 1 96 227 ASP B CA 1
ATOM 8305 C C . ASP B 1 227 ? -7.742 9.414 29.156 1 96 227 ASP B C 1
ATOM 8307 O O . ASP B 1 227 ? -6.695 9.617 29.766 1 96 227 ASP B O 1
ATOM 8311 N N . ARG B 1 228 ? -8.539 10.398 28.859 1 97 228 ARG B N 1
ATOM 8312 C CA . ARG B 1 228 ? -8.406 11.75 29.406 1 97 228 ARG B CA 1
ATOM 8313 C C . ARG B 1 228 ? -9.703 12.203 30.062 1 97 228 ARG B C 1
ATOM 8315 O O . ARG B 1 228 ? -10.789 12.023 29.5 1 97 228 ARG B O 1
ATOM 8322 N N . ASP B 1 229 ? -9.602 12.883 31.125 1 94.69 229 ASP B N 1
ATOM 8323 C CA . ASP B 1 229 ? -10.781 13.312 31.875 1 94.69 229 ASP B CA 1
ATOM 8324 C C . ASP B 1 229 ? -11.609 14.305 31.078 1 94.69 229 ASP B C 1
ATOM 8326 O O . ASP B 1 229 ? -12.844 14.32 31.172 1 94.69 229 ASP B O 1
ATOM 8330 N N . PHE B 1 230 ? -10.945 15.062 30.328 1 95.38 230 PHE B N 1
ATOM 8331 C CA . PHE B 1 230 ? -11.641 16.141 29.625 1 95.38 230 PHE B CA 1
ATOM 8332 C C . PHE B 1 230 ? -12.203 15.641 28.297 1 95.38 230 PHE B C 1
ATOM 8334 O O . PHE B 1 230 ? -12.883 16.391 27.594 1 95.38 230 PHE B O 1
ATOM 8341 N N . THR B 1 231 ? -11.961 14.414 27.891 1 95.69 231 THR B N 1
ATOM 8342 C CA . THR B 1 231 ? -12.578 13.859 26.703 1 95.69 231 THR B CA 1
ATOM 8343 C C . THR B 1 231 ? -13.445 12.656 27.047 1 95.69 231 THR B C 1
ATOM 8345 O O . THR B 1 231 ? -14.266 12.219 26.234 1 95.69 231 THR B O 1
ATOM 8348 N N . ALA B 1 232 ? -13.266 12.094 28.234 1 97.31 232 ALA B N 1
ATOM 8349 C CA . ALA B 1 232 ? -14.156 11.039 28.719 1 97.31 232 ALA B CA 1
ATOM 8350 C C . ALA B 1 232 ? -15.578 11.57 28.906 1 97.31 232 ALA B C 1
ATOM 8352 O O . ALA B 1 232 ? -15.773 12.758 29.172 1 97.31 232 ALA B O 1
ATOM 8353 N N . PRO B 1 233 ? -16.594 10.648 28.812 1 97.38 233 PRO B N 1
ATOM 8354 C CA . PRO B 1 233 ? -17.969 11.125 28.984 1 97.38 233 PRO B CA 1
ATOM 8355 C C . PRO B 1 233 ? -18.234 11.656 30.391 1 97.38 233 PRO B C 1
ATOM 8357 O O . PRO B 1 233 ? -17.828 11.047 31.375 1 97.38 233 PRO B O 1
ATOM 8360 N N . TRP B 1 234 ? -18.969 12.75 30.422 1 95.88 234 TRP B N 1
ATOM 8361 C CA . TRP B 1 234 ? -19.391 13.289 31.703 1 95.88 234 TRP B CA 1
ATOM 8362 C C . TRP B 1 234 ? -20.75 13.977 31.594 1 95.88 234 TRP B C 1
ATOM 8364 O O . TRP B 1 234 ? -21.203 14.297 30.484 1 95.88 234 TRP B O 1
ATOM 8374 N N . MET B 1 235 ? -21.531 14.062 32.656 1 95.44 235 MET B N 1
ATOM 8375 C CA . MET B 1 235 ? -22.766 14.797 32.906 1 95.44 235 MET B CA 1
ATOM 8376 C C . MET B 1 235 ? -22.672 15.594 34.188 1 95.44 235 MET B C 1
ATOM 8378 O O . MET B 1 235 ? -22.484 15.016 35.281 1 95.44 235 MET B O 1
ATOM 8382 N N . GLU B 1 236 ? -22.797 16.891 34.031 1 93.69 236 GLU B N 1
ATOM 8383 C CA . GLU B 1 236 ? -22.703 17.75 35.219 1 93.69 236 GLU B CA 1
ATOM 8384 C C . GLU B 1 236 ? -23.75 18.844 35.188 1 93.69 236 GLU B C 1
ATOM 8386 O O . GLU B 1 236 ? -23.984 19.469 34.125 1 93.69 236 GLU B O 1
ATOM 8391 N N . ASP B 1 237 ? -24.438 18.984 36.25 1 94.31 237 ASP B N 1
ATOM 8392 C CA . ASP B 1 237 ? -25.391 20.078 36.375 1 94.31 237 ASP B CA 1
ATOM 8393 C C . ASP B 1 237 ? -24.688 21.422 36.531 1 94.31 237 ASP B C 1
ATOM 8395 O O . ASP B 1 237 ? -24.547 21.938 37.656 1 94.31 237 ASP B O 1
ATOM 8399 N N . LEU B 1 238 ? -24.375 22.047 35.531 1 89.5 238 LEU B N 1
ATOM 8400 C CA . LEU B 1 238 ? -23.516 23.219 35.531 1 89.5 238 LEU B CA 1
ATOM 8401 C C . LEU B 1 238 ? -24.266 24.453 36 1 89.5 238 LEU B C 1
ATOM 8403 O O . LEU B 1 238 ? -23.641 25.406 36.5 1 89.5 238 LEU B O 1
ATOM 8407 N N . ASN B 1 239 ? -25.625 24.453 35.875 1 88.56 239 ASN B N 1
ATOM 8408 C CA . ASN B 1 239 ? -26.391 25.625 36.281 1 88.56 239 ASN B CA 1
ATOM 8409 C C . ASN B 1 239 ? -27.047 25.406 37.625 1 88.56 239 ASN B C 1
ATOM 8411 O O . ASN B 1 239 ? -27.719 26.312 38.156 1 88.56 239 ASN B O 1
ATOM 8415 N N . GLY B 1 240 ? -27.047 24.25 38.219 1 93.19 240 GLY B N 1
ATOM 8416 C CA . GLY B 1 240 ? -27.5 23.953 39.562 1 93.19 240 GLY B CA 1
ATOM 8417 C C . GLY B 1 240 ? -29 23.797 39.688 1 93.19 240 GLY B C 1
ATOM 8418 O O . GLY B 1 240 ? -29.562 23.844 40.781 1 93.19 240 GLY B O 1
ATOM 8419 N N . ASP B 1 241 ? -29.703 23.609 38.594 1 93.75 241 ASP B N 1
ATOM 8420 C CA . ASP B 1 241 ? -31.156 23.547 38.656 1 93.75 241 ASP B CA 1
ATOM 8421 C C . ASP B 1 241 ? -31.641 22.109 38.875 1 93.75 241 ASP B C 1
ATOM 8423 O O . ASP B 1 241 ? -32.844 21.859 38.938 1 93.75 241 ASP B O 1
ATOM 8427 N N . GLY B 1 242 ? -30.688 21.219 38.875 1 94.75 242 GLY B N 1
ATOM 8428 C CA . GLY B 1 242 ? -31 19.828 39.156 1 94.75 242 GLY B CA 1
ATOM 8429 C C . GLY B 1 242 ? -31.344 19.016 37.938 1 94.75 242 GLY B C 1
ATOM 8430 O O . GLY B 1 242 ? -31.641 17.828 38.031 1 94.75 242 GLY B O 1
ATOM 8431 N N . VAL B 1 243 ? -31.359 19.656 36.781 1 94.75 243 VAL B N 1
ATOM 8432 C CA . VAL B 1 243 ? -31.688 18.969 35.531 1 94.75 243 VAL B CA 1
ATOM 8433 C C . VAL B 1 243 ? -30.469 18.984 34.625 1 94.75 243 VAL B C 1
ATOM 8435 O O . VAL B 1 243 ? -29.891 20.031 34.344 1 94.75 243 VAL B O 1
ATOM 8438 N N . ILE B 1 244 ? -30.078 17.797 34.219 1 95.94 244 ILE B N 1
ATOM 8439 C CA . ILE B 1 244 ? -28.984 17.688 33.25 1 95.94 244 ILE B CA 1
ATOM 8440 C C . ILE B 1 244 ? -29.547 17.844 31.828 1 95.94 244 ILE B C 1
ATOM 8442 O O . ILE B 1 244 ? -30.453 17.109 31.422 1 95.94 244 ILE B O 1
ATOM 8446 N N . GLN B 1 245 ? -29.047 18.812 31.078 1 93.38 245 GLN B N 1
ATOM 8447 C CA . GLN B 1 245 ? -29.453 19.062 29.703 1 93.38 245 GLN B CA 1
ATOM 8448 C C . GLN B 1 245 ? -28.438 18.5 28.703 1 93.38 245 GLN B C 1
ATOM 8450 O O . GLN B 1 245 ? -27.219 18.688 28.891 1 93.38 245 GLN B O 1
ATOM 8455 N N . ALA B 1 246 ? -28.922 17.875 27.719 1 93.62 246 ALA B N 1
ATOM 8456 C CA . ALA B 1 246 ? -28.062 17.312 26.688 1 93.62 246 ALA B CA 1
ATOM 8457 C C . ALA B 1 246 ? -27.219 18.391 26.016 1 93.62 246 ALA B C 1
ATOM 8459 O O . ALA B 1 246 ? -27.703 19.484 25.719 1 93.62 246 ALA B O 1
ATOM 8460 N N . TYR B 1 247 ? -25.875 18.188 25.875 1 88.31 247 TYR B N 1
ATOM 8461 C CA . TYR B 1 247 ? -24.859 18.938 25.141 1 88.31 247 TYR B CA 1
ATOM 8462 C C . TYR B 1 247 ? -24.453 20.203 25.891 1 88.31 247 TYR B C 1
ATOM 8464 O O . TYR B 1 247 ? -23.281 20.531 25.969 1 88.31 247 TYR B O 1
ATOM 8472 N N . SER B 1 248 ? -25.406 20.859 26.516 1 87.31 248 SER B N 1
ATOM 8473 C CA . SER B 1 248 ? -25.016 22.016 27.328 1 87.31 248 SER B CA 1
ATOM 8474 C C . SER B 1 248 ? -24.422 21.562 28.656 1 87.31 248 SER B C 1
ATOM 8476 O O . SER B 1 248 ? -23.641 22.312 29.266 1 87.31 248 SER B O 1
ATOM 8478 N N . GLU B 1 249 ? -24.781 20.375 29.094 1 92.5 249 GLU B N 1
ATOM 8479 C CA . GLU B 1 249 ? -24.328 19.891 30.406 1 92.5 249 GLU B CA 1
ATOM 8480 C C . GLU B 1 249 ? -23.797 18.469 30.297 1 92.5 249 GLU B C 1
ATOM 8482 O O . GLU B 1 249 ? -23.734 17.75 31.312 1 92.5 249 GLU B O 1
ATOM 8487 N N . THR B 1 250 ? -23.516 18.047 29.094 1 93.19 250 THR B N 1
ATOM 8488 C CA . THR B 1 250 ? -22.906 16.75 28.844 1 93.19 250 THR B CA 1
ATOM 8489 C C . THR B 1 250 ? -21.828 16.844 27.766 1 93.19 250 THR B C 1
ATOM 8491 O O . THR B 1 250 ? -21.891 17.734 26.906 1 93.19 250 THR B O 1
ATOM 8494 N N . ASP B 1 251 ? -20.812 15.992 27.828 1 93.44 251 ASP B N 1
ATOM 8495 C CA . ASP B 1 251 ? -19.844 15.773 26.75 1 93.44 251 ASP B CA 1
ATOM 8496 C C . ASP B 1 251 ? -19.516 14.289 26.594 1 93.44 251 ASP B C 1
ATOM 8498 O O . ASP B 1 251 ? -19.688 13.516 27.547 1 93.44 251 ASP B O 1
ATOM 8502 N N . GLY B 1 252 ? -19.172 13.938 25.391 1 94.62 252 GLY B N 1
ATOM 8503 C CA . GLY B 1 252 ? -18.906 12.531 25.125 1 94.62 252 GLY B CA 1
ATOM 8504 C C . GLY B 1 252 ? -20.172 11.703 25.031 1 94.62 252 GLY B C 1
ATOM 8505 O O . GLY B 1 252 ? -20.141 10.477 25.156 1 94.62 252 GLY B O 1
ATOM 8506 N N . TRP B 1 253 ? -21.312 12.328 24.906 1 96.12 253 TRP B N 1
ATOM 8507 C CA . TRP B 1 253 ? -22.625 11.695 24.781 1 96.12 253 TRP B CA 1
ATOM 8508 C C . TRP B 1 253 ? -23.312 12.117 23.5 1 96.12 253 TRP B C 1
ATOM 8510 O O . TRP B 1 253 ? -23.125 13.242 23.031 1 96.12 253 TRP B O 1
ATOM 8520 N N . SER B 1 254 ? -24.094 11.25 22.938 1 95.12 254 SER B N 1
ATOM 8521 C CA . SER B 1 254 ? -24.797 11.523 21.688 1 95.12 254 SER B CA 1
ATOM 8522 C C . SER B 1 254 ? -26.281 11.188 21.828 1 95.12 254 SER B C 1
ATOM 8524 O O . SER B 1 254 ? -26.641 10.188 22.438 1 95.12 254 SER B O 1
ATOM 8526 N N . TYR B 1 255 ? -27.094 11.93 21.203 1 94.62 255 TYR B N 1
ATOM 8527 C CA . TYR B 1 255 ? -28.531 11.664 21.219 1 94.62 255 TYR B CA 1
ATOM 8528 C C . TYR B 1 255 ? -28.875 10.453 20.359 1 94.62 255 TYR B C 1
ATOM 8530 O O . TYR B 1 255 ? -30 9.961 20.391 1 94.62 255 TYR B O 1
ATOM 8538 N N . TYR B 1 256 ? -27.828 9.891 19.656 1 95.69 256 TYR B N 1
ATOM 8539 C CA . TYR B 1 256 ? -28 8.672 18.875 1 95.69 256 TYR B CA 1
ATOM 8540 C C . TYR B 1 256 ? -27.906 7.434 19.766 1 95.69 256 TYR B C 1
ATOM 8542 O O . TYR B 1 256 ? -27.219 6.469 19.422 1 95.69 256 TYR B O 1
ATOM 8550 N N . GLY B 1 257 ? -28.453 7.559 20.953 1 97.88 257 GLY B N 1
ATOM 8551 C CA . GLY B 1 257 ? -28.656 6.348 21.719 1 97.88 257 GLY B CA 1
ATOM 8552 C C . GLY B 1 257 ? -29.859 5.543 21.266 1 97.88 257 GLY B C 1
ATOM 8553 O O . GLY B 1 257 ? -29.734 4.641 20.438 1 97.88 257 GLY B O 1
ATOM 8554 N N . ALA B 1 258 ? -30.922 5.922 21.625 1 98.31 258 ALA B N 1
ATOM 8555 C CA . ALA B 1 258 ? -32.219 5.414 21.203 1 98.31 258 ALA B CA 1
ATOM 8556 C C . ALA B 1 258 ? -33.312 6.477 21.375 1 98.31 258 ALA B C 1
ATOM 8558 O O . ALA B 1 258 ? -34.25 6.297 22.156 1 98.31 258 ALA B O 1
ATOM 8559 N N . SER B 1 259 ? -33.219 7.441 20.609 1 98.12 259 SER B N 1
ATOM 8560 C CA . SER B 1 259 ? -34.188 8.539 20.625 1 98.12 259 SER B CA 1
ATOM 8561 C C . SER B 1 259 ? -35.094 8.5 19.406 1 98.12 259 SER B C 1
ATOM 8563 O O . SER B 1 259 ? -34.688 8.062 18.328 1 98.12 259 SER B O 1
ATOM 8565 N N . VAL B 1 260 ? -36.312 8.945 19.578 1 97.69 260 VAL B N 1
ATOM 8566 C CA . VAL B 1 260 ? -37.281 8.922 18.5 1 97.69 260 VAL B CA 1
ATOM 8567 C C . VAL B 1 260 ? -37.906 10.305 18.328 1 97.69 260 VAL B C 1
ATOM 8569 O O . VAL B 1 260 ? -38.312 10.93 19.312 1 97.69 260 VAL B O 1
ATOM 8572 N N . LYS B 1 261 ? -37.906 10.75 17.125 1 94.31 261 LYS B N 1
ATOM 8573 C CA . LYS B 1 261 ? -38.5 12.039 16.828 1 94.31 261 LYS B CA 1
ATOM 8574 C C . LYS B 1 261 ? -39.969 11.883 16.406 1 94.31 261 LYS B C 1
ATOM 8576 O O . LYS B 1 261 ? -40.281 11.125 15.492 1 94.31 261 LYS B O 1
ATOM 8581 N N . GLY B 1 262 ? -40.812 12.617 17.094 1 87.75 262 GLY B N 1
ATOM 8582 C CA . GLY B 1 262 ? -42.219 12.586 16.797 1 87.75 262 GLY B CA 1
ATOM 8583 C C . GLY B 1 262 ? -42.625 13.508 15.656 1 87.75 262 GLY B C 1
ATOM 8584 O O . GLY B 1 262 ? -41.781 14.289 15.18 1 87.75 262 GLY B O 1
ATOM 8585 N N . PRO B 1 263 ? -43.906 13.391 15.164 1 83 263 PRO B N 1
ATOM 8586 C CA . PRO B 1 263 ? -44.406 14.219 14.055 1 83 263 PRO B CA 1
ATOM 8587 C C . PRO B 1 263 ? -44.375 15.711 14.383 1 83 263 PRO B C 1
ATOM 8589 O O . PRO B 1 263 ? -44.312 16.547 13.477 1 83 263 PRO B O 1
ATOM 8592 N N . ASP B 1 264 ? -44.344 16.078 15.68 1 80.19 264 ASP B N 1
ATOM 8593 C CA . ASP B 1 264 ? -44.312 17.469 16.094 1 80.19 264 ASP B CA 1
ATOM 8594 C C . ASP B 1 264 ? -42.906 18 16.203 1 80.19 264 ASP B C 1
ATOM 8596 O O . ASP B 1 264 ? -42.688 19.141 16.625 1 80.19 264 ASP B O 1
ATOM 8600 N N . GLY B 1 265 ? -42 17.125 15.953 1 83.12 265 GLY B N 1
ATOM 8601 C CA . GLY B 1 265 ? -40.594 17.531 16 1 83.12 265 GLY B CA 1
ATOM 8602 C C . GLY B 1 265 ? -39.969 17.344 17.359 1 83.12 265 GLY B C 1
ATOM 8603 O O . GLY B 1 265 ? -38.75 17.562 17.531 1 83.12 265 GLY B O 1
ATOM 8604 N N . ILE B 1 266 ? -40.781 16.938 18.344 1 88.38 266 ILE B N 1
ATOM 8605 C CA . ILE B 1 266 ? -40.281 16.734 19.703 1 88.38 266 ILE B CA 1
ATOM 8606 C C . ILE B 1 266 ? -39.719 15.312 19.828 1 88.38 266 ILE B C 1
ATOM 8608 O O . ILE B 1 266 ? -40.312 14.352 19.328 1 88.38 266 ILE B O 1
ATOM 8612 N N . TYR B 1 267 ? -38.594 15.195 20.547 1 94.75 267 TYR B N 1
ATOM 8613 C CA . TYR B 1 267 ? -37.938 13.898 20.734 1 94.75 267 TYR B CA 1
ATOM 8614 C C . TYR B 1 267 ? -38.438 13.227 22.016 1 94.75 267 TYR B C 1
ATOM 8616 O O . TYR B 1 267 ? -38.656 13.898 23.016 1 94.75 267 TYR B O 1
ATOM 8624 N N . GLN B 1 268 ? -38.594 11.953 21.953 1 97.19 268 GLN B N 1
ATOM 8625 C CA . GLN B 1 268 ? -38.844 11.102 23.109 1 97.19 268 GLN B CA 1
ATOM 8626 C C . GLN B 1 268 ? -37.875 9.922 23.141 1 97.19 268 GLN B C 1
ATOM 8628 O O . GLN B 1 268 ? -37.438 9.453 22.078 1 97.19 268 GLN B O 1
ATOM 8633 N N . PRO B 1 269 ? -37.438 9.547 24.344 1 98.25 269 PRO B N 1
ATOM 8634 C CA . PRO B 1 269 ? -36.625 8.336 24.391 1 98.25 269 PRO B CA 1
ATOM 8635 C C . PRO B 1 269 ? -37.406 7.078 24.016 1 98.25 269 PRO B C 1
ATOM 8637 O O . PRO B 1 269 ? -38.594 6.992 24.25 1 98.25 269 PRO B O 1
ATOM 8640 N N . SER B 1 270 ? -36.688 6.133 23.469 1 98.12 270 SER B N 1
ATOM 8641 C CA . SER B 1 270 ? -37.281 4.801 23.328 1 98.12 270 SER B CA 1
ATOM 8642 C C . SER B 1 270 ? -37.844 4.293 24.656 1 98.12 270 SER B C 1
ATOM 8644 O O . SER B 1 270 ? -37.219 4.484 25.703 1 98.12 270 SER B O 1
ATOM 8646 N N . PRO B 1 271 ? -38.969 3.588 24.547 1 97.62 271 PRO B N 1
ATOM 8647 C CA . PRO B 1 271 ? -39.5 2.949 25.75 1 97.62 271 PRO B CA 1
ATOM 8648 C C . PRO B 1 271 ? -38.531 1.919 26.328 1 97.62 271 PRO B C 1
ATOM 8650 O O . PRO B 1 271 ? -38.688 1.52 27.5 1 97.62 271 PRO B O 1
ATOM 8653 N N . LEU B 1 272 ? -37.562 1.606 25.547 1 97.38 272 LEU B N 1
ATOM 8654 C CA . LEU B 1 272 ? -36.625 0.579 25.984 1 97.38 272 LEU B CA 1
ATOM 8655 C C . LEU B 1 272 ? -35.312 1.203 26.453 1 97.38 272 LEU B C 1
ATOM 8657 O O . LEU B 1 272 ? -34.312 0.502 26.625 1 97.38 272 LEU B O 1
ATOM 8661 N N . CYS B 1 273 ? -35.281 2.449 26.625 1 98.12 273 CYS B N 1
ATOM 8662 C CA . CYS B 1 273 ? -34.031 3.121 27.062 1 98.12 273 CYS B CA 1
ATOM 8663 C C . CYS B 1 273 ? -33.562 2.549 28.391 1 98.12 273 CYS B C 1
ATOM 8665 O O . CYS B 1 273 ? -32.344 2.324 28.562 1 98.12 273 CYS B O 1
ATOM 8667 N N . GLY B 1 274 ? -34.5 2.352 29.312 1 97.31 274 GLY B N 1
ATOM 8668 C CA . GLY B 1 274 ? -34.125 1.75 30.578 1 97.31 274 GLY B CA 1
ATOM 8669 C C . GLY B 1 274 ? -33.531 0.362 30.438 1 97.31 274 GLY B C 1
ATOM 8670 O O . GLY B 1 274 ? -32.594 0.008 31.156 1 97.31 274 GLY B O 1
ATOM 8671 N N . ASP B 1 275 ? -34.094 -0.406 29.547 1 97.12 275 ASP B N 1
ATOM 8672 C CA . ASP B 1 275 ? -33.562 -1.747 29.297 1 97.12 275 ASP B CA 1
ATOM 8673 C C . ASP B 1 275 ? -32.156 -1.692 28.734 1 97.12 275 ASP B C 1
ATOM 8675 O O . ASP B 1 275 ? -31.312 -2.518 29.094 1 97.12 275 ASP B O 1
ATOM 8679 N N . LEU B 1 276 ? -31.938 -0.743 27.891 1 97.44 276 LEU B N 1
ATOM 8680 C CA . LEU B 1 276 ? -30.609 -0.56 27.344 1 97.44 276 LEU B CA 1
ATOM 8681 C C . LEU B 1 276 ? -29.625 -0.173 28.438 1 97.44 276 LEU B C 1
ATOM 8683 O O . LEU B 1 276 ? -28.5 -0.707 28.484 1 97.44 276 LEU B O 1
ATOM 8687 N N . ALA B 1 277 ? -30 0.7 29.266 1 97.69 277 ALA B N 1
ATOM 8688 C CA . ALA B 1 277 ? -29.156 1.106 30.391 1 97.69 277 ALA B CA 1
ATOM 8689 C C . ALA B 1 277 ? -28.875 -0.069 31.328 1 97.69 277 ALA B C 1
ATOM 8691 O O . ALA B 1 277 ? -27.781 -0.181 31.875 1 97.69 277 ALA B O 1
ATOM 8692 N N . ALA B 1 278 ? -29.875 -0.856 31.484 1 97.31 278 ALA B N 1
ATOM 8693 C CA . ALA B 1 278 ? -29.719 -2.029 32.344 1 97.31 278 ALA B CA 1
ATOM 8694 C C . ALA B 1 278 ? -28.766 -3.037 31.719 1 97.31 278 ALA B C 1
ATOM 8696 O O . ALA B 1 278 ? -27.984 -3.684 32.438 1 97.31 278 ALA B O 1
ATOM 8697 N N . GLU B 1 279 ? -28.844 -3.133 30.5 1 96.19 279 GLU B N 1
ATOM 8698 C CA . GLU B 1 279 ? -28.031 -4.125 29.781 1 96.19 279 GLU B CA 1
ATOM 8699 C C . GLU B 1 279 ? -26.594 -3.652 29.641 1 96.19 279 GLU B C 1
ATOM 8701 O O . GLU B 1 279 ? -25.656 -4.422 29.859 1 96.19 279 GLU B O 1
ATOM 8706 N N . TYR B 1 280 ? -26.375 -2.42 29.266 1 96.75 280 TYR B N 1
ATOM 8707 C CA . TYR B 1 280 ? -25.047 -1.948 28.891 1 96.75 280 TYR B CA 1
ATOM 8708 C C . TYR B 1 280 ? -24.453 -1.085 30 1 96.75 280 TYR B C 1
ATOM 8710 O O . TYR B 1 280 ? -23.25 -0.855 30.031 1 96.75 280 TYR B O 1
ATOM 8718 N N . GLY B 1 281 ? -25.281 -0.598 30.875 1 96.81 281 GLY B N 1
ATOM 8719 C CA . GLY B 1 281 ? -24.844 0.281 31.953 1 96.81 281 GLY B CA 1
ATOM 8720 C C . GLY B 1 281 ? -25.375 1.694 31.812 1 96.81 281 GLY B C 1
ATOM 8721 O O . GLY B 1 281 ? -25.516 2.207 30.703 1 96.81 281 GLY B O 1
ATOM 8722 N N . ASP B 1 282 ? -25.594 2.32 32.938 1 95.88 282 ASP B N 1
ATOM 8723 C CA . ASP B 1 282 ? -26.109 3.684 32.969 1 95.88 282 ASP B CA 1
ATOM 8724 C C . ASP B 1 282 ? -25.047 4.684 32.531 1 95.88 282 ASP B C 1
ATOM 8726 O O . ASP B 1 282 ? -25.375 5.832 32.188 1 95.88 282 ASP B O 1
ATOM 8730 N N . ASN B 1 283 ? -23.844 4.227 32.469 1 97.06 283 ASN B N 1
ATOM 8731 C CA . ASN B 1 283 ? -22.781 5.074 31.969 1 97.06 283 ASN B CA 1
ATOM 8732 C C . ASN B 1 283 ? -22.578 4.891 30.469 1 97.06 283 ASN B C 1
ATOM 8734 O O . ASN B 1 283 ? -21.672 5.473 29.875 1 97.06 283 ASN B O 1
ATOM 8738 N N . VAL B 1 284 ? -23.422 4.082 29.859 1 98.19 284 VAL B N 1
ATOM 8739 C CA . VAL B 1 284 ? -23.375 3.844 28.422 1 98.19 284 VAL B CA 1
ATOM 8740 C C . VAL B 1 284 ? -24.625 4.414 27.75 1 98.19 284 VAL B C 1
ATOM 8742 O O . VAL B 1 284 ? -24.531 5.098 26.719 1 98.19 284 VAL B O 1
ATOM 8745 N N . PHE B 1 285 ? -25.812 4.078 28.312 1 98.38 285 PHE B N 1
ATOM 8746 C CA . PHE B 1 285 ? -27.078 4.66 27.906 1 98.38 285 PHE B CA 1
ATOM 8747 C C . PHE B 1 285 ? -27.719 5.426 29.062 1 98.38 285 PHE B C 1
ATOM 8749 O O . PHE B 1 285 ? -27.641 4.988 30.219 1 98.38 285 PHE B O 1
ATOM 8756 N N . LYS B 1 286 ? -28.312 6.523 28.703 1 98 286 LYS B N 1
ATOM 8757 C CA . LYS B 1 286 ? -28.953 7.309 29.75 1 98 286 LYS B CA 1
ATOM 8758 C C . LYS B 1 286 ? -30.016 8.227 29.172 1 98 286 LYS B C 1
ATOM 8760 O O . LYS B 1 286 ? -29.844 8.789 28.094 1 98 286 LYS B O 1
ATOM 8765 N N . GLN B 1 287 ? -31.094 8.289 29.875 1 97.81 287 GLN B N 1
ATOM 8766 C CA . GLN B 1 287 ? -32.125 9.266 29.547 1 97.81 287 GLN B CA 1
ATOM 8767 C C . GLN B 1 287 ? -31.734 10.664 30.031 1 97.81 287 GLN B C 1
ATOM 8769 O O . GLN B 1 287 ? -31.359 10.844 31.188 1 97.81 287 GLN B O 1
ATOM 8774 N N . VAL B 1 288 ? -31.781 11.617 29.172 1 97.88 288 VAL B N 1
ATOM 8775 C CA . VAL B 1 288 ? -31.375 12.984 29.469 1 97.88 288 VAL B CA 1
ATOM 8776 C C . VAL B 1 288 ? -32.344 13.977 28.828 1 97.88 288 VAL B C 1
ATOM 8778 O O . VAL B 1 288 ? -32.781 13.766 27.688 1 97.88 288 VAL B O 1
ATOM 8781 N N . ARG B 1 289 ? -32.625 15.078 29.531 1 96.38 289 ARG B N 1
ATOM 8782 C CA . ARG B 1 289 ? -33.5 16.109 28.969 1 96.38 289 ARG B CA 1
ATOM 8783 C C . ARG B 1 289 ? -32.812 16.812 27.797 1 96.38 289 ARG B C 1
ATOM 8785 O O . ARG B 1 289 ? -31.609 17 27.797 1 96.38 289 ARG B O 1
ATOM 8792 N N . GLY B 1 290 ? -33.625 17.156 26.75 1 93.44 290 GLY B N 1
ATOM 8793 C CA . GLY B 1 290 ? -33.094 17.781 25.562 1 93.44 290 GLY B CA 1
ATOM 8794 C C . GLY B 1 290 ? -33.719 19.125 25.234 1 93.44 290 GLY B C 1
ATOM 8795 O O . GLY B 1 290 ? -33.75 19.531 24.062 1 93.44 290 GLY B O 1
ATOM 8796 N N . ASP B 1 291 ? -34.219 19.859 26.203 1 89.12 291 ASP B N 1
ATOM 8797 C CA . ASP B 1 291 ? -34.969 21.094 26 1 89.12 291 ASP B CA 1
ATOM 8798 C C . ASP B 1 291 ? -34.125 22.156 25.312 1 89.12 291 ASP B C 1
ATOM 8800 O O . ASP B 1 291 ? -34.562 22.859 24.422 1 89.12 291 ASP B O 1
ATOM 8804 N N . ASP B 1 292 ? -32.906 22.219 25.766 1 83.06 292 ASP B N 1
ATOM 8805 C CA . ASP B 1 292 ? -32 23.297 25.344 1 83.06 292 ASP B CA 1
ATOM 8806 C C . ASP B 1 292 ? -31.734 23.219 23.844 1 83.06 292 ASP B C 1
ATOM 8808 O O . ASP B 1 292 ? -31.703 24.25 23.156 1 83.06 292 ASP B O 1
ATOM 8812 N N . GLN B 1 293 ? -31.578 21.984 23.359 1 82.19 293 GLN B N 1
ATOM 8813 C CA . GLN B 1 293 ? -31.031 21.828 22.016 1 82.19 293 GLN B CA 1
ATOM 8814 C C . GLN B 1 293 ? -32.094 21.312 21.047 1 82.19 293 GLN B C 1
ATOM 8816 O O . GLN B 1 293 ? -31.969 21.516 19.844 1 82.19 293 GLN B O 1
ATOM 8821 N N . PHE B 1 294 ? -33.125 20.719 21.578 1 86.88 294 PHE B N 1
ATOM 8822 C CA . PHE B 1 294 ? -34.031 20 20.688 1 86.88 294 PHE B CA 1
ATOM 8823 C C . PHE B 1 294 ? -35.469 20.5 20.859 1 86.88 294 PHE B C 1
ATOM 8825 O O . PHE B 1 294 ? -36.406 19.906 20.328 1 86.88 294 PHE B O 1
ATOM 8832 N N . GLY B 1 295 ? -35.625 21.5 21.531 1 83.62 295 GLY B N 1
ATOM 8833 C CA . GLY B 1 295 ? -36.938 22.094 21.75 1 83.62 295 GLY B CA 1
ATOM 8834 C C . GLY B 1 295 ? -37.562 21.703 23.094 1 83.62 295 GLY B C 1
ATOM 8835 O O . GLY B 1 295 ? -37.281 20.609 23.609 1 83.62 295 GLY B O 1
ATOM 8836 N N . ALA B 1 296 ? -38.406 22.609 23.625 1 85.69 296 ALA B N 1
ATOM 8837 C CA . ALA B 1 296 ? -39.062 22.391 24.922 1 85.69 296 ALA B CA 1
ATOM 8838 C C . ALA B 1 296 ? -39.875 21.094 24.922 1 85.69 296 ALA B C 1
ATOM 8840 O O . ALA B 1 296 ? -40.625 20.844 23.984 1 85.69 296 ALA B O 1
ATOM 8841 N N . GLY B 1 297 ? -39.656 20.266 25.906 1 89.81 297 GLY B N 1
ATOM 8842 C CA . GLY B 1 297 ? -40.375 19.016 26.016 1 89.81 297 GLY B CA 1
ATOM 8843 C C . GLY B 1 297 ? -39.594 17.828 25.5 1 89.81 297 GLY B C 1
ATOM 8844 O O . GLY B 1 297 ? -39.969 16.672 25.734 1 89.81 297 GLY B O 1
ATOM 8845 N N . SER B 1 298 ? -38.469 18.078 24.922 1 93.44 298 SER B N 1
ATOM 8846 C CA . SER B 1 298 ? -37.688 16.984 24.359 1 93.44 298 SER B CA 1
ATOM 8847 C C . SER B 1 298 ? -36.969 16.219 25.453 1 93.44 298 SER B C 1
ATOM 8849 O O . SER B 1 298 ? -36.469 16.797 26.422 1 93.44 298 SER B O 1
ATOM 8851 N N . ASP B 1 299 ? -37 14.938 25.359 1 96.75 299 ASP B N 1
ATOM 8852 C CA . ASP B 1 299 ? -36.281 13.961 26.156 1 96.75 299 ASP B CA 1
ATOM 8853 C C . ASP B 1 299 ? -35.531 12.945 25.281 1 96.75 299 ASP B C 1
ATOM 8855 O O . ASP B 1 299 ? -36.031 12.602 24.188 1 96.75 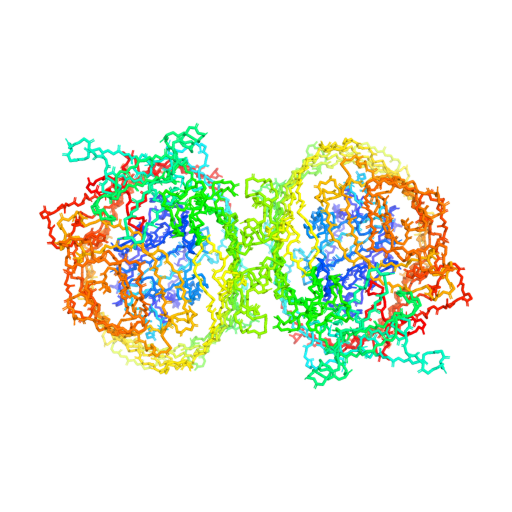299 ASP B O 1
ATOM 8859 N N . LEU B 1 300 ? -34.375 12.578 25.719 1 97.94 300 LEU B N 1
ATOM 8860 C CA . LEU B 1 300 ? -33.531 11.773 24.844 1 97.94 300 LEU B CA 1
ATOM 8861 C C . LEU B 1 300 ? -33.031 10.516 25.547 1 97.94 300 LEU B C 1
ATOM 8863 O O . LEU B 1 300 ? -32.969 10.484 26.781 1 97.94 300 LEU B O 1
ATOM 8867 N N . CYS B 1 301 ? -32.812 9.484 24.859 1 98.56 301 CYS B N 1
ATOM 8868 C CA . CYS B 1 301 ? -31.938 8.383 25.234 1 98.56 301 CYS B CA 1
ATOM 8869 C C . CYS B 1 301 ? -30.547 8.562 24.625 1 98.56 301 CYS B C 1
ATOM 8871 O O . CYS B 1 301 ? -30.375 8.375 23.422 1 98.56 301 CYS B O 1
ATOM 8873 N N . MET B 1 302 ? -29.578 8.93 25.422 1 98.38 302 MET B N 1
ATOM 8874 C CA . MET B 1 302 ? -28.266 9.266 24.906 1 98.38 302 MET B CA 1
ATOM 8875 C C . MET B 1 302 ? -27.297 8.094 25.031 1 98.38 302 MET B C 1
ATOM 8877 O O . MET B 1 302 ? -27.547 7.168 25.812 1 98.38 302 MET B O 1
ATOM 8881 N N . TYR B 1 303 ? -26.266 8.07 24.219 1 98.44 303 TYR B N 1
ATOM 8882 C CA . TYR B 1 303 ? -25.188 7.074 24.234 1 98.44 303 TYR B CA 1
ATOM 8883 C C . TYR B 1 303 ? -23.844 7.723 24.5 1 98.44 303 TYR B C 1
ATOM 8885 O O . TYR B 1 303 ? -23.5 8.734 23.875 1 98.44 303 TYR B O 1
ATOM 8893 N N . ALA B 1 304 ? -23.031 7.105 25.375 1 98.56 304 ALA B N 1
ATOM 8894 C CA . ALA B 1 304 ? -21.719 7.633 25.75 1 98.56 304 ALA B CA 1
ATOM 8895 C C . ALA B 1 304 ? -20.625 7.156 24.797 1 98.56 304 ALA B C 1
ATOM 8897 O O . ALA B 1 304 ? -19.844 6.273 25.141 1 98.56 304 ALA B O 1
ATOM 8898 N N . TYR B 1 305 ? -20.484 7.816 23.672 1 96.81 305 TYR B N 1
ATOM 8899 C CA . TYR B 1 305 ? -19.547 7.367 22.656 1 96.81 305 TYR B CA 1
ATOM 8900 C C . TYR B 1 305 ? -18.109 7.52 23.141 1 96.81 305 TYR B C 1
ATOM 8902 O O . TYR B 1 305 ? -17.234 6.777 22.703 1 96.81 305 TYR B O 1
ATOM 8910 N N . GLY B 1 306 ? -17.828 8.406 24.094 1 97.12 306 GLY B N 1
ATOM 8911 C CA . GLY B 1 306 ? -16.484 8.703 24.562 1 97.12 306 GLY B CA 1
ATOM 8912 C C . GLY B 1 306 ? -15.859 7.547 25.312 1 97.12 306 GLY B C 1
ATOM 8913 O O . GLY B 1 306 ? -14.641 7.52 25.516 1 97.12 306 GLY B O 1
ATOM 8914 N N . ASN B 1 307 ? -16.672 6.57 25.719 1 97.75 307 ASN B N 1
ATOM 8915 C CA . ASN B 1 307 ? -16.141 5.406 26.438 1 97.75 307 ASN B CA 1
ATOM 8916 C C . ASN B 1 307 ? -15.242 4.562 25.547 1 97.75 307 ASN B C 1
ATOM 8918 O O . ASN B 1 307 ? -14.344 3.877 26.031 1 97.75 307 ASN B O 1
ATOM 8922 N N . VAL B 1 308 ? -15.508 4.691 24.188 1 96.94 308 VAL B N 1
ATOM 8923 C CA . VAL B 1 308 ? -14.82 3.721 23.344 1 96.94 308 VAL B CA 1
ATOM 8924 C C . VAL B 1 308 ? -14.102 4.441 22.203 1 96.94 308 VAL B C 1
ATOM 8926 O O . VAL B 1 308 ? -13.164 3.906 21.609 1 96.94 308 VAL B O 1
ATOM 8929 N N . SER B 1 309 ? -14.523 5.633 21.828 1 97.06 309 SER B N 1
ATOM 8930 C CA . SER B 1 309 ? -13.945 6.34 20.688 1 97.06 309 SER B CA 1
ATOM 8931 C C . SER B 1 309 ? -12.531 6.828 21 1 97.06 309 SER B C 1
ATOM 8933 O O . SER B 1 309 ? -12.133 6.891 22.172 1 97.06 309 SER B O 1
ATOM 8935 N N . TYR B 1 310 ? -11.797 7.039 19.969 1 97.44 310 TYR B N 1
ATOM 8936 C CA . TYR B 1 310 ? -10.484 7.676 20.047 1 97.44 310 TYR B CA 1
ATOM 8937 C C . TYR B 1 310 ? -10.555 9.125 19.578 1 97.44 310 TYR B C 1
ATOM 8939 O O . TYR B 1 310 ? -11.453 9.492 18.828 1 97.44 310 TYR B O 1
ATOM 8947 N N . ASN B 1 311 ? -9.656 9.945 20.062 1 95.69 311 ASN B N 1
ATOM 8948 C CA . ASN B 1 311 ? -9.539 11.297 19.531 1 95.69 311 ASN B CA 1
ATOM 8949 C C . ASN B 1 311 ? -8.242 11.477 18.734 1 95.69 311 ASN B C 1
ATOM 8951 O O . ASN B 1 311 ? -8.18 12.289 17.812 1 95.69 311 ASN B O 1
ATOM 8955 N N . LYS B 1 312 ? -7.172 10.812 19.125 1 97.06 312 LYS B N 1
ATOM 8956 C CA . LYS B 1 312 ? -5.918 10.797 18.375 1 97.06 312 LYS B CA 1
ATOM 8957 C C . LYS B 1 312 ? -5.715 9.453 17.672 1 97.06 312 LYS B C 1
ATOM 8959 O O . LYS B 1 312 ? -5.914 8.398 18.281 1 97.06 312 LYS B O 1
ATOM 8964 N N . ALA B 1 313 ? -5.324 9.5 16.375 1 97.81 313 ALA B N 1
ATOM 8965 C CA . ALA B 1 313 ? -5.066 8.281 15.625 1 97.81 313 ALA B CA 1
ATOM 8966 C C . ALA B 1 313 ? -3.605 7.852 15.758 1 97.81 313 ALA B C 1
ATOM 8968 O O . ALA B 1 313 ? -2.725 8.688 15.977 1 97.81 313 ALA B O 1
ATOM 8969 N N . SER B 1 314 ? -3.338 6.629 15.703 1 97.5 314 SER B N 1
ATOM 8970 C CA . SER B 1 314 ? -1.974 6.109 15.727 1 97.5 314 SER B CA 1
ATOM 8971 C C . SER B 1 314 ? -1.302 6.27 14.367 1 97.5 314 SER B C 1
ATOM 8973 O O . SER B 1 314 ? -1.968 6.547 13.367 1 97.5 314 SER B O 1
ATOM 8975 N N . THR B 1 315 ? -0.057 6.176 14.336 1 96.25 315 THR B N 1
ATOM 8976 C CA . THR B 1 315 ? 0.722 6.137 13.109 1 96.25 315 THR B CA 1
ATOM 8977 C C . THR B 1 315 ? 1.869 5.137 13.227 1 96.25 315 THR B C 1
ATOM 8979 O O . THR B 1 315 ? 2.516 5.047 14.273 1 96.25 315 THR B O 1
ATOM 8982 N N . ASP B 1 316 ? 2.117 4.336 12.281 1 96.62 316 ASP B N 1
ATOM 8983 C CA . ASP B 1 316 ? 3.217 3.395 12.109 1 96.62 316 ASP B CA 1
ATOM 8984 C C . ASP B 1 316 ? 3.818 3.504 10.711 1 96.62 316 ASP B C 1
ATOM 8986 O O . ASP B 1 316 ? 3.17 3.158 9.719 1 96.62 316 ASP B O 1
ATOM 8990 N N . ARG B 1 317 ? 5.086 3.938 10.641 1 96.94 317 ARG B N 1
ATOM 8991 C CA . ARG B 1 317 ? 5.609 4.316 9.336 1 96.94 317 ARG B CA 1
ATOM 8992 C C . ARG B 1 317 ? 6.984 3.709 9.094 1 96.94 317 ARG B C 1
ATOM 8994 O O . ARG B 1 317 ? 7.805 3.639 10.016 1 96.94 317 ARG B O 1
ATOM 9001 N N . ASN B 1 318 ? 7.281 3.27 7.902 1 97.12 318 ASN B N 1
ATOM 9002 C CA . ASN B 1 318 ? 8.586 2.885 7.367 1 97.12 318 ASN B CA 1
ATOM 9003 C C . ASN B 1 318 ? 8.953 3.715 6.141 1 97.12 318 ASN B C 1
ATOM 9005 O O . ASN B 1 318 ? 8.117 3.93 5.258 1 97.12 318 ASN B O 1
ATOM 9009 N N . THR B 1 319 ? 10.125 4.207 6.121 1 97.81 319 THR B N 1
ATOM 9010 C CA . THR B 1 319 ? 10.57 4.98 4.965 1 97.81 319 THR B CA 1
ATOM 9011 C C . THR B 1 319 ? 11.953 4.52 4.508 1 97.81 319 THR B C 1
ATOM 9013 O O . THR B 1 319 ? 12.836 4.266 5.332 1 97.81 319 THR B O 1
ATOM 9016 N N . VAL B 1 320 ? 12.141 4.352 3.244 1 97.25 320 VAL B N 1
ATOM 9017 C CA . VAL B 1 320 ? 13.422 4.113 2.588 1 97.25 320 VAL B CA 1
ATOM 9018 C C . VAL B 1 320 ? 13.797 5.32 1.731 1 97.25 320 VAL B C 1
ATOM 9020 O O . VAL B 1 320 ? 12.984 5.809 0.942 1 97.25 320 VAL B O 1
ATOM 9023 N N . TYR B 1 321 ? 14.969 5.789 1.931 1 97.5 321 TYR B N 1
ATOM 9024 C CA . TYR B 1 321 ? 15.484 6.957 1.223 1 97.5 321 TYR B CA 1
ATOM 9025 C C . TYR B 1 321 ? 16.859 6.672 0.635 1 97.5 321 TYR B C 1
ATOM 9027 O O . TYR B 1 321 ? 17.719 6.098 1.306 1 97.5 321 TYR B O 1
ATOM 9035 N N . VAL B 1 322 ? 17.078 7.035 -0.617 1 95.88 322 VAL B N 1
ATOM 9036 C CA . VAL B 1 322 ? 18.375 6.938 -1.288 1 95.88 322 VAL B CA 1
ATOM 9037 C C . VAL B 1 322 ? 18.625 8.211 -2.094 1 95.88 322 VAL B C 1
ATOM 9039 O O . VAL B 1 322 ? 17.734 8.711 -2.783 1 95.88 322 VAL B O 1
ATOM 9042 N N . ASP B 1 323 ? 19.75 8.781 -1.951 1 96.06 323 ASP B N 1
ATOM 9043 C CA . ASP B 1 323 ? 20.25 9.883 -2.768 1 96.06 323 ASP B CA 1
ATOM 9044 C C . ASP B 1 323 ? 21.625 9.562 -3.355 1 96.06 323 ASP B C 1
ATOM 9046 O O . ASP B 1 323 ? 22.5 9.039 -2.66 1 96.06 323 ASP B O 1
ATOM 9050 N N . ALA B 1 324 ? 21.781 9.836 -4.676 1 93.69 324 ALA B N 1
ATOM 9051 C CA . ALA B 1 324 ? 23.062 9.508 -5.305 1 93.69 324 ALA B CA 1
ATOM 9052 C C . ALA B 1 324 ? 23.375 10.484 -6.434 1 93.69 324 ALA B C 1
ATOM 9054 O O . ALA B 1 324 ? 22.484 11.062 -7.035 1 93.69 324 ALA B O 1
ATOM 9055 N N . ASN B 1 325 ? 24.609 10.719 -6.684 1 93.19 325 ASN B N 1
ATOM 9056 C CA . ASN B 1 325 ? 25.125 11.43 -7.848 1 93.19 325 ASN B CA 1
ATOM 9057 C C . ASN B 1 325 ? 26.359 10.734 -8.414 1 93.19 325 ASN B C 1
ATOM 9059 O O . ASN B 1 325 ? 27.047 9.984 -7.715 1 93.19 325 ASN B O 1
ATOM 9063 N N . TYR B 1 326 ? 26.625 10.977 -9.719 1 92.31 326 TYR B N 1
ATOM 9064 C CA . TYR B 1 326 ? 27.734 10.352 -10.406 1 92.31 326 TYR B CA 1
ATOM 9065 C C . TYR B 1 326 ? 28.203 11.188 -11.594 1 92.31 326 TYR B C 1
ATOM 9067 O O . TYR B 1 326 ? 27.391 11.523 -12.469 1 92.31 326 TYR B O 1
ATOM 9075 N N . GLU B 1 327 ? 29.469 11.461 -11.594 1 93.94 327 GLU B N 1
ATOM 9076 C CA . GLU B 1 327 ? 30.016 12.164 -12.742 1 93.94 327 GLU B CA 1
ATOM 9077 C C . GLU B 1 327 ? 30.141 11.242 -13.953 1 93.94 327 GLU B C 1
ATOM 9079 O O . GLU B 1 327 ? 31.094 10.461 -14.055 1 93.94 327 GLU B O 1
ATOM 9084 N N . ILE B 1 328 ? 29.328 11.422 -14.938 1 89.81 328 ILE B N 1
ATOM 9085 C CA . ILE B 1 328 ? 29.281 10.492 -16.062 1 89.81 328 ILE B CA 1
ATOM 9086 C C . ILE B 1 328 ? 30.25 10.953 -17.156 1 89.81 328 ILE B C 1
ATOM 9088 O O . ILE B 1 328 ? 30.641 10.164 -18.016 1 89.81 328 ILE B O 1
ATOM 9092 N N . ALA B 1 329 ? 30.609 12.234 -17.219 1 91.31 329 ALA B N 1
ATOM 9093 C CA . ALA B 1 329 ? 31.594 12.844 -18.109 1 91.31 329 ALA B CA 1
ATOM 9094 C C . ALA B 1 329 ? 32.125 14.156 -17.531 1 91.31 329 ALA B C 1
ATOM 9096 O O . ALA B 1 329 ? 31.625 14.625 -16.5 1 91.31 329 ALA B O 1
ATOM 9097 N N . GLU B 1 330 ? 33.125 14.641 -18.141 1 90.81 330 GLU B N 1
ATOM 9098 C CA . GLU B 1 330 ? 33.625 15.93 -17.672 1 90.81 330 GLU B CA 1
ATOM 9099 C C . GLU B 1 330 ? 32.531 17 -17.703 1 90.81 330 GLU B C 1
ATOM 9101 O O . GLU B 1 330 ? 31.859 17.188 -18.719 1 90.81 330 GLU B O 1
ATOM 9106 N N . ASP B 1 331 ? 32.219 17.594 -16.641 1 92.5 331 ASP B N 1
ATOM 9107 C CA . ASP B 1 331 ? 31.266 18.672 -16.453 1 92.5 331 ASP B CA 1
ATOM 9108 C C . ASP B 1 331 ? 29.828 18.172 -16.594 1 92.5 331 ASP B C 1
ATOM 9110 O O . ASP B 1 331 ? 28.938 18.938 -16.969 1 92.5 331 ASP B O 1
ATOM 9114 N N . LEU B 1 332 ? 29.641 16.906 -16.516 1 94.81 332 LEU B N 1
ATOM 9115 C CA . LEU B 1 332 ? 28.312 16.328 -16.594 1 94.81 332 LEU B CA 1
ATOM 9116 C C . LEU B 1 332 ? 28.078 15.336 -15.469 1 94.81 332 LEU B C 1
ATOM 9118 O O . LEU B 1 332 ? 28.828 14.359 -15.336 1 94.81 332 LEU B O 1
ATOM 9122 N N . GLU B 1 333 ? 27.031 15.594 -14.68 1 95.5 333 GLU B N 1
ATOM 9123 C CA . GLU B 1 333 ? 26.734 14.758 -13.523 1 95.5 333 GLU B CA 1
ATOM 9124 C C . GLU B 1 333 ? 25.281 14.258 -13.57 1 95.5 333 GLU B C 1
ATOM 9126 O O . GLU B 1 333 ? 24.375 15.023 -13.867 1 95.5 333 GLU B O 1
ATOM 9131 N N . TRP B 1 334 ? 25.172 12.945 -13.367 1 94.88 334 TRP B N 1
ATOM 9132 C CA . TRP B 1 334 ? 23.859 12.383 -13.109 1 94.88 334 TRP B CA 1
ATOM 9133 C C . TRP B 1 334 ? 23.5 12.492 -11.625 1 94.88 334 TRP B C 1
ATOM 9135 O O . TRP B 1 334 ? 24.375 12.344 -10.766 1 94.88 334 TRP B O 1
ATOM 9145 N N . PHE B 1 335 ? 22.25 12.812 -11.266 1 94.81 335 PHE B N 1
ATOM 9146 C CA . PHE B 1 335 ? 21.781 12.742 -9.883 1 94.81 335 PHE B CA 1
ATOM 9147 C C . PHE B 1 335 ? 20.406 12.07 -9.805 1 94.81 335 PHE B C 1
ATOM 9149 O O . PHE B 1 335 ? 19.641 12.102 -10.766 1 94.81 335 PHE B O 1
ATOM 9156 N N . GLY B 1 336 ? 20.172 11.43 -8.703 1 94.94 336 GLY B N 1
ATOM 9157 C CA . GLY B 1 336 ? 18.906 10.75 -8.461 1 94.94 336 GLY B CA 1
ATOM 9158 C C . GLY B 1 336 ? 18.547 10.672 -6.992 1 94.94 336 GLY B C 1
ATOM 9159 O O . GLY B 1 336 ? 19.422 10.766 -6.125 1 94.94 336 GLY B O 1
ATOM 9160 N N . ARG B 1 337 ? 17.25 10.539 -6.727 1 96.19 337 ARG B N 1
ATOM 9161 C CA . ARG B 1 337 ? 16.703 10.375 -5.383 1 96.19 337 ARG B CA 1
ATOM 9162 C C . ARG B 1 337 ? 15.477 9.461 -5.391 1 96.19 337 ARG B C 1
ATOM 9164 O O . ARG B 1 337 ? 14.633 9.555 -6.281 1 96.19 337 ARG B O 1
ATOM 9171 N N . VAL B 1 338 ? 15.469 8.562 -4.465 1 97.31 338 VAL B N 1
ATOM 9172 C CA . VAL B 1 338 ? 14.328 7.688 -4.246 1 97.31 338 VAL B CA 1
ATOM 9173 C C . VAL B 1 338 ? 13.859 7.793 -2.795 1 97.31 338 VAL B C 1
ATOM 9175 O O . VAL B 1 338 ? 14.68 7.777 -1.871 1 97.31 338 VAL B O 1
ATOM 9178 N N . MET B 1 339 ? 12.562 7.926 -2.609 1 97.81 339 MET B N 1
ATOM 9179 C CA . MET B 1 339 ? 11.969 7.863 -1.279 1 97.81 339 MET B CA 1
ATOM 9180 C C . MET B 1 339 ? 10.641 7.109 -1.31 1 97.81 339 MET B C 1
ATOM 9182 O O . MET B 1 339 ? 9.727 7.48 -2.047 1 97.81 339 MET B O 1
ATOM 9186 N N . VAL B 1 340 ? 10.547 6.047 -0.599 1 97.75 340 VAL B N 1
ATOM 9187 C CA . VAL B 1 340 ? 9.32 5.27 -0.467 1 97.75 340 VAL B CA 1
ATOM 9188 C C . VAL B 1 340 ? 8.891 5.227 0.997 1 97.75 340 VAL B C 1
ATOM 9190 O O . VAL B 1 340 ? 9.664 4.812 1.866 1 97.75 340 VAL B O 1
ATOM 9193 N N . THR B 1 341 ? 7.66 5.613 1.236 1 97.75 341 THR B N 1
ATOM 9194 C CA . THR B 1 341 ? 7.125 5.656 2.592 1 97.75 341 THR B CA 1
ATOM 9195 C C . THR B 1 341 ? 5.812 4.883 2.684 1 97.75 341 THR B C 1
ATOM 9197 O O . THR B 1 341 ? 4.91 5.082 1.869 1 97.75 341 THR B O 1
ATOM 9200 N N . GLN B 1 342 ? 5.73 4.027 3.596 1 97.12 342 GLN B N 1
ATOM 9201 C CA . GLN B 1 342 ? 4.496 3.361 3.992 1 97.12 342 GLN B CA 1
ATOM 9202 C C . GLN B 1 342 ? 4.047 3.812 5.379 1 97.12 342 GLN B C 1
ATOM 9204 O O . GLN B 1 342 ? 4.863 3.916 6.297 1 97.12 342 GLN B O 1
ATOM 9209 N N . SER B 1 343 ? 2.768 4.109 5.504 1 96.81 343 SER B N 1
ATOM 9210 C CA . SER B 1 343 ? 2.223 4.484 6.805 1 96.81 343 SER B CA 1
ATOM 9211 C C . SER B 1 343 ? 0.874 3.814 7.055 1 96.81 343 SER B C 1
ATOM 9213 O O . SER B 1 343 ? 0.035 3.744 6.152 1 96.81 343 SER B O 1
ATOM 9215 N N . ASN B 1 344 ? 0.721 3.268 8.203 1 96.75 344 ASN B N 1
ATOM 9216 C CA . ASN B 1 344 ? -0.557 2.758 8.695 1 96.75 344 ASN B CA 1
ATOM 9217 C C . ASN B 1 344 ? -1.084 3.592 9.859 1 96.75 344 ASN B C 1
ATOM 9219 O O . ASN B 1 344 ? -0.314 4.016 10.719 1 96.75 344 ASN B O 1
ATOM 9223 N N . SER B 1 345 ? -2.32 3.842 9.844 1 98.06 345 SER B N 1
ATOM 9224 C CA . SER B 1 345 ? -2.965 4.602 10.906 1 98.06 345 SER B CA 1
ATOM 9225 C C . SER B 1 345 ? -4.246 3.92 11.375 1 98.06 345 SER B C 1
ATOM 9227 O O . SER B 1 345 ? -5.008 3.391 10.562 1 98.06 345 SER B O 1
ATOM 9229 N N . PHE B 1 346 ? -4.445 3.932 12.688 1 97.69 346 PHE B N 1
ATOM 9230 C CA . PHE B 1 346 ? -5.645 3.361 13.281 1 97.69 346 PHE B CA 1
ATOM 9231 C C . PHE B 1 346 ? -6.422 4.422 14.055 1 97.69 346 PHE B C 1
ATOM 9233 O O . PHE B 1 346 ? -5.832 5.25 14.75 1 97.69 346 PHE B O 1
ATOM 9240 N N . GLY B 1 347 ? -7.719 4.453 13.844 1 97.38 347 GLY B N 1
ATOM 9241 C CA . GLY B 1 347 ? -8.695 5.184 14.641 1 97.38 347 GLY B CA 1
ATOM 9242 C C . GLY B 1 347 ? -9.938 4.371 14.953 1 97.38 347 GLY B C 1
ATOM 9243 O O . GLY B 1 347 ? -10.148 3.305 14.375 1 97.38 347 GLY B O 1
ATOM 9244 N N . ARG B 1 348 ? -10.727 4.848 15.953 1 96.56 348 ARG B N 1
ATOM 9245 C CA . ARG B 1 348 ? -11.945 4.141 16.344 1 96.56 348 ARG B CA 1
ATOM 9246 C C . ARG B 1 348 ? -13.055 5.125 16.703 1 96.56 348 ARG B C 1
ATOM 9248 O O . ARG B 1 348 ? -12.812 6.121 17.391 1 96.56 348 ARG B O 1
ATOM 9255 N N . TYR B 1 349 ? -14.219 4.844 16.188 1 94.25 349 TYR B N 1
ATOM 9256 C CA . TYR B 1 349 ? -15.461 5.473 16.625 1 94.25 349 TYR B CA 1
ATOM 9257 C C . TYR B 1 349 ? -16.344 4.473 17.359 1 94.25 349 TYR B C 1
ATOM 9259 O O . TYR B 1 349 ? -16.109 3.264 17.297 1 94.25 349 TYR B O 1
ATOM 9267 N N . ALA B 1 350 ? -17.312 5.023 18.016 1 95.75 350 ALA B N 1
ATOM 9268 C CA . ALA B 1 350 ? -18.344 4.199 18.641 1 95.75 350 ALA B CA 1
ATOM 9269 C C . ALA B 1 350 ? -19.172 3.455 17.594 1 95.75 350 ALA B C 1
ATOM 9271 O O . ALA B 1 350 ? -19.016 3.688 16.391 1 95.75 350 ALA B O 1
ATOM 9272 N N . PRO B 1 351 ? -19.969 2.514 18.031 1 96.38 351 PRO B N 1
ATOM 9273 C CA . PRO B 1 351 ? -20.859 1.859 17.062 1 96.38 351 PRO B CA 1
ATOM 9274 C C . PRO B 1 351 ? -21.641 2.855 16.219 1 96.38 351 PRO B C 1
ATOM 9276 O O . PRO B 1 351 ? -21.766 4.027 16.578 1 96.38 351 PRO B O 1
ATOM 9279 N N . PRO B 1 352 ? -22.172 2.434 15.07 1 95.5 352 PRO B N 1
ATOM 9280 C CA . PRO B 1 352 ? -22.797 3.371 14.133 1 95.5 352 PRO B CA 1
ATOM 9281 C C . PRO B 1 352 ? -23.938 4.16 14.742 1 95.5 352 PRO B C 1
ATOM 9283 O O . PRO B 1 352 ? -24.844 3.57 15.359 1 95.5 352 PRO B O 1
ATOM 9286 N N . ALA B 1 353 ? -23.875 5.43 14.664 1 94.06 353 ALA B N 1
ATOM 9287 C CA . ALA B 1 353 ? -25 6.332 14.898 1 94.06 353 ALA B CA 1
ATOM 9288 C C . ALA B 1 353 ? -25.781 6.582 13.609 1 94.06 353 ALA B C 1
ATOM 9290 O O . ALA B 1 353 ? -25.281 7.234 12.688 1 94.06 353 ALA B O 1
ATOM 9291 N N . ALA B 1 354 ? -26.828 6.012 13.531 1 93.19 354 ALA B N 1
ATOM 9292 C CA . ALA B 1 354 ? -27.562 6.094 12.273 1 93.19 354 ALA B CA 1
ATOM 9293 C C . ALA B 1 354 ? -29.078 6.109 12.523 1 93.19 354 ALA B C 1
ATOM 9295 O O . ALA B 1 354 ? -29.547 5.602 13.539 1 93.19 354 ALA B O 1
ATOM 9296 N N . ASN B 1 355 ? -29.75 6.613 11.547 1 92.56 355 ASN B N 1
ATOM 9297 C CA . ASN B 1 355 ? -31.203 6.73 11.633 1 92.56 355 ASN B CA 1
ATOM 9298 C C . ASN B 1 355 ? -31.891 5.395 11.359 1 92.56 355 ASN B C 1
ATOM 9300 O O . ASN B 1 355 ? -31.359 4.559 10.625 1 92.56 355 ASN B O 1
ATOM 9304 N N . TRP B 1 356 ? -32.875 5.203 12.086 1 92.81 356 TRP B N 1
ATOM 9305 C CA . TRP B 1 356 ? -33.875 4.207 11.727 1 92.81 356 TRP B CA 1
ATOM 9306 C C . TRP B 1 356 ? -35.094 4.867 11.094 1 92.81 356 TRP B C 1
ATOM 9308 O O . TRP B 1 356 ? -36.031 5.281 11.797 1 92.81 356 TRP B O 1
ATOM 9318 N N . ASN B 1 357 ? -35.125 4.824 9.781 1 87.75 357 ASN B N 1
ATOM 9319 C CA . ASN B 1 357 ? -36.188 5.488 9.062 1 87.75 357 ASN B CA 1
ATOM 9320 C C . ASN B 1 357 ? -37.469 4.625 9.039 1 87.75 357 ASN B C 1
ATOM 9322 O O . ASN B 1 357 ? -37.375 3.396 9.078 1 87.75 357 ASN B O 1
ATOM 9326 N N . ASN B 1 358 ? -38.594 5.172 9.008 1 85.38 358 ASN B N 1
ATOM 9327 C CA . ASN B 1 358 ? -39.906 4.535 8.859 1 85.38 358 ASN B CA 1
ATOM 9328 C C . ASN B 1 358 ? -40.125 3.484 9.938 1 85.38 358 ASN B C 1
ATOM 9330 O O . ASN B 1 358 ? -40.531 2.357 9.633 1 85.38 358 ASN B O 1
ATOM 9334 N N . MET B 1 359 ? -39.719 3.924 11.109 1 90.19 359 MET B N 1
ATOM 9335 C CA . MET B 1 359 ? -40.031 3.035 12.227 1 90.19 359 MET B CA 1
ATOM 9336 C C . MET B 1 359 ? -41.562 2.857 12.367 1 90.19 359 MET B C 1
ATOM 9338 O O . MET B 1 359 ? -42.281 3.834 12.531 1 90.19 359 MET B O 1
ATOM 9342 N N . ALA B 1 360 ? -42.031 1.662 12.391 1 89.75 360 ALA B N 1
ATOM 9343 C CA . ALA B 1 360 ? -43.438 1.365 12.445 1 89.75 360 ALA B CA 1
ATOM 9344 C C . ALA B 1 360 ? -44.062 1.812 13.773 1 89.75 360 ALA B C 1
ATOM 9346 O O . ALA B 1 360 ? -43.344 1.889 14.781 1 89.75 360 ALA B O 1
ATOM 9347 N N . ALA B 1 361 ? -45.375 2.082 13.758 1 94.25 361 ALA B N 1
ATOM 9348 C CA . ALA B 1 361 ? -46.094 2.535 14.945 1 94.25 361 ALA B CA 1
ATOM 9349 C C . ALA B 1 361 ? -46.031 1.49 16.062 1 94.25 361 ALA B C 1
ATOM 9351 O O . ALA B 1 361 ? -46 1.836 17.234 1 94.25 361 ALA B O 1
ATOM 9352 N N . ASP B 1 362 ? -45.938 0.209 15.617 1 92.88 362 ASP B N 1
ATOM 9353 C CA . ASP B 1 362 ? -45.969 -0.853 16.625 1 92.88 362 ASP B CA 1
ATOM 9354 C C . ASP B 1 362 ? -44.562 -1.31 17 1 92.88 362 ASP B C 1
ATOM 9356 O O . ASP B 1 362 ? -44.406 -2.295 17.719 1 92.88 362 ASP B O 1
ATOM 9360 N N . ASN B 1 363 ? -43.562 -0.648 16.5 1 91.69 363 ASN B N 1
ATOM 9361 C CA . ASN B 1 363 ? -42.219 -0.954 16.906 1 91.69 363 ASN B CA 1
ATOM 9362 C C . ASN B 1 363 ? -42 -0.738 18.406 1 91.69 363 ASN B C 1
ATOM 9364 O O . ASN B 1 363 ? -42.375 0.315 18.938 1 91.69 363 ASN B O 1
ATOM 9368 N N . PRO B 1 364 ? -41.375 -1.672 19.031 1 93.44 364 PRO B N 1
ATOM 9369 C CA . PRO B 1 364 ? -41.25 -1.562 20.484 1 93.44 364 PRO B CA 1
ATOM 9370 C C . PRO B 1 364 ? -40.438 -0.342 20.906 1 93.44 364 PRO B C 1
ATOM 9372 O O . PRO B 1 364 ? -40.531 0.104 22.047 1 93.44 364 PRO B O 1
ATOM 9375 N N . HIS B 1 365 ? -39.656 0.182 20.047 1 95.38 365 HIS B N 1
ATOM 9376 C CA . HIS B 1 365 ? -38.844 1.349 20.359 1 95.38 365 HIS B CA 1
ATOM 9377 C C . HIS B 1 365 ? -39.594 2.643 20.094 1 95.38 365 HIS B C 1
ATOM 9379 O O . HIS B 1 365 ? -39.156 3.717 20.516 1 95.38 365 HIS B O 1
ATOM 9385 N N . ASN B 1 366 ? -40.75 2.588 19.469 1 96.44 366 ASN B N 1
ATOM 9386 C CA . ASN B 1 366 ? -41.5 3.771 19.062 1 96.44 366 ASN B CA 1
ATOM 9387 C C . ASN B 1 366 ? -42.5 4.18 20.141 1 96.44 366 ASN B C 1
ATOM 9389 O O . ASN B 1 366 ? -43.5 3.48 20.359 1 96.44 366 ASN B O 1
ATOM 9393 N N . PRO B 1 367 ? -42.312 5.281 20.75 1 96.38 367 PRO B N 1
ATOM 9394 C CA . PRO B 1 367 ? -43.25 5.711 21.781 1 96.38 367 PRO B CA 1
ATOM 9395 C C . PRO B 1 367 ? -44.469 6.402 21.219 1 96.38 367 PRO B C 1
ATOM 9397 O O . PRO B 1 367 ? -45.375 6.785 21.984 1 96.38 367 PRO B O 1
ATOM 9400 N N . PHE B 1 368 ? -44.469 6.477 19.906 1 94.88 368 PHE B N 1
ATOM 9401 C CA . PHE B 1 368 ? -45.562 7.168 19.266 1 94.88 368 PHE B CA 1
ATOM 9402 C C . PHE B 1 368 ? -46.5 6.172 18.562 1 94.88 368 PHE B C 1
ATOM 9404 O O . PHE B 1 368 ? -46.062 5.078 18.203 1 94.88 368 PHE B O 1
ATOM 9411 N N . ASP B 1 369 ? -47.75 6.387 18.359 1 92.38 369 ASP B N 1
ATOM 9412 C CA . ASP B 1 369 ? -48.719 5.516 17.703 1 92.38 369 ASP B CA 1
ATOM 9413 C C . ASP B 1 369 ? -48.781 5.781 16.203 1 92.38 369 ASP B C 1
ATOM 9415 O O . ASP B 1 369 ? -49.781 5.465 15.547 1 92.38 369 ASP B O 1
ATOM 9419 N N . VAL B 1 370 ? -47.656 6.395 15.711 1 94.94 370 VAL B N 1
ATOM 9420 C CA . VAL B 1 370 ? -47.531 6.664 14.281 1 94.94 370 VAL B CA 1
ATOM 9421 C C . VAL B 1 370 ? -46.094 6.332 13.844 1 94.94 370 VAL B C 1
ATOM 9423 O O . VAL B 1 370 ? -45.188 6.184 14.68 1 94.94 370 VAL B O 1
ATOM 9426 N N . GLU B 1 371 ? -45.938 6.156 12.508 1 92.5 371 GLU B N 1
ATOM 9427 C CA . GLU B 1 371 ? -44.594 5.992 11.977 1 92.5 371 GLU B CA 1
ATOM 9428 C C . GLU B 1 371 ? -43.688 7.148 12.383 1 92.5 371 GLU B C 1
ATOM 9430 O O . GLU B 1 371 ? -44.094 8.305 12.383 1 92.5 371 GLU B O 1
ATOM 9435 N N . ALA B 1 372 ? -42.438 6.812 12.844 1 94.62 372 ALA B N 1
ATOM 9436 C CA . ALA B 1 372 ? -41.531 7.836 13.336 1 94.62 372 ALA B CA 1
ATOM 9437 C C . ALA B 1 372 ? -40.094 7.562 12.875 1 94.62 372 ALA B C 1
ATOM 9439 O O . ALA B 1 372 ? -39.844 6.547 12.227 1 94.62 372 ALA B O 1
ATOM 9440 N N . LYS B 1 373 ? -39.25 8.539 13.094 1 93.38 373 LYS B N 1
ATOM 9441 C CA . LYS B 1 373 ? -37.812 8.406 12.789 1 93.38 373 LYS B CA 1
ATOM 9442 C C . LYS B 1 373 ? -37 8.219 14.055 1 93.38 373 LYS B C 1
ATOM 9444 O O . LYS B 1 373 ? -37.125 9.008 15 1 93.38 373 LYS B O 1
ATOM 9449 N N . GLY B 1 374 ? -36.25 7.141 14.016 1 95.94 374 GLY B N 1
ATOM 9450 C CA . GLY B 1 374 ? -35.406 6.852 15.164 1 95.94 374 GLY B CA 1
ATOM 9451 C C . GLY B 1 374 ? -33.969 7.277 14.977 1 95.94 374 GLY B C 1
ATOM 9452 O O . GLY B 1 374 ? -33.469 7.293 13.844 1 95.94 374 GLY B O 1
ATOM 9453 N N . TYR B 1 375 ? -33.312 7.633 16.031 1 95.31 375 TYR B N 1
ATOM 9454 C CA . TYR B 1 375 ? -31.906 7.922 16.125 1 95.31 375 TYR B CA 1
ATOM 9455 C C . TYR B 1 375 ? -31.219 6.965 17.094 1 95.31 375 TYR B C 1
ATOM 9457 O O . TYR B 1 375 ? -31.328 7.113 18.312 1 95.31 375 TYR B O 1
ATOM 9465 N N . PHE B 1 376 ? -30.453 6.086 16.5 1 96.44 376 PHE B N 1
ATOM 9466 C CA . PHE B 1 376 ? -30.062 4.918 17.281 1 96.44 376 PHE B CA 1
ATOM 9467 C C . PHE B 1 376 ? -28.547 4.723 17.219 1 96.44 376 PHE B C 1
ATOM 9469 O O . PHE B 1 376 ? -27.906 5.059 16.219 1 96.44 376 PHE B O 1
ATOM 9476 N N . ARG B 1 377 ? -28.047 4.25 18.312 1 97.31 377 ARG B N 1
ATOM 9477 C CA . ARG B 1 377 ? -26.734 3.6 18.297 1 97.31 377 ARG B CA 1
ATOM 9478 C C . ARG B 1 377 ? -26.875 2.105 18.016 1 97.31 377 ARG B C 1
ATOM 9480 O O . ARG B 1 377 ? -27.469 1.373 18.812 1 97.31 377 ARG B O 1
ATOM 9487 N N . TRP B 1 378 ? -26.344 1.64 16.938 1 96.31 378 TRP B N 1
ATOM 9488 C CA . TRP B 1 378 ? -26.438 0.231 16.578 1 96.31 378 TRP B CA 1
ATOM 9489 C C . TRP B 1 378 ? -25.328 -0.585 17.234 1 96.31 378 TRP B C 1
ATOM 9491 O O . TRP B 1 378 ? -24.438 -1.092 16.547 1 96.31 378 TRP B O 1
ATOM 9501 N N . VAL B 1 379 ? -25.406 -0.822 18.531 1 95.94 379 VAL B N 1
ATOM 9502 C CA . VAL B 1 379 ? -24.344 -1.337 19.391 1 95.94 379 VAL B CA 1
ATOM 9503 C C . VAL B 1 379 ? -24.047 -2.785 19.016 1 95.94 379 VAL B C 1
ATOM 9505 O O . VAL B 1 379 ? -22.938 -3.271 19.266 1 95.94 379 VAL B O 1
ATOM 9508 N N . GLY B 1 380 ? -24.969 -3.521 18.5 1 94.75 380 GLY B N 1
ATOM 9509 C CA . GLY B 1 380 ? -24.75 -4.91 18.125 1 94.75 380 GLY B CA 1
ATOM 9510 C C . GLY B 1 380 ? -23.734 -5.078 17.016 1 94.75 380 GLY B C 1
ATOM 9511 O O . GLY B 1 380 ? -23.094 -6.125 16.906 1 94.75 380 GLY B O 1
ATOM 9512 N N . ILE B 1 381 ? -23.531 -4.082 16.219 1 96.06 381 ILE B N 1
ATOM 9513 C CA . ILE B 1 381 ? -22.641 -4.148 15.055 1 96.06 381 ILE B CA 1
ATOM 9514 C C . ILE B 1 381 ? -21.188 -4.039 15.5 1 96.06 381 ILE B C 1
ATOM 9516 O O . ILE B 1 381 ? -20.297 -4.566 14.844 1 96.06 381 ILE B O 1
ATOM 9520 N N . GLY B 1 382 ? -20.938 -3.373 16.656 1 95.56 382 GLY B N 1
ATOM 9521 C CA . GLY B 1 382 ? -19.578 -3.164 17.141 1 95.56 382 GLY B CA 1
ATOM 9522 C C . GLY B 1 382 ? -19.047 -1.78 16.828 1 95.56 382 GLY B C 1
ATOM 9523 O O . GLY B 1 382 ? -19.688 -1.006 16.109 1 95.56 382 GLY B O 1
ATOM 9524 N N . THR B 1 383 ? -17.844 -1.431 17.312 1 96.19 383 THR B N 1
ATOM 9525 C CA . THR B 1 383 ? -17.234 -0.118 17.109 1 96.19 383 THR B CA 1
ATOM 9526 C C . THR B 1 383 ? -16.781 0.058 15.672 1 96.19 383 THR B C 1
ATOM 9528 O O . THR B 1 383 ? -16.422 -0.916 15.008 1 96.19 383 THR B O 1
ATOM 9531 N N . ARG B 1 384 ? -16.891 1.272 15.172 1 94.88 384 ARG B N 1
ATOM 9532 C CA . ARG B 1 384 ? -16.359 1.594 13.844 1 94.88 384 ARG B CA 1
ATOM 9533 C C . ARG B 1 384 ? -14.852 1.784 13.891 1 94.88 384 ARG B C 1
ATOM 9535 O O . ARG B 1 384 ? -14.367 2.795 14.398 1 94.88 384 ARG B O 1
ATOM 9542 N N . ASP B 1 385 ? -14.117 0.833 13.398 1 96.38 385 ASP B N 1
ATOM 9543 C CA . ASP B 1 385 ? -12.656 0.889 13.359 1 96.38 385 ASP B CA 1
ATOM 9544 C C . ASP B 1 385 ? -12.164 1.409 12.008 1 96.38 385 ASP B C 1
ATOM 9546 O O . ASP B 1 385 ? -12.586 0.924 10.961 1 96.38 385 ASP B O 1
ATOM 9550 N N . GLY B 1 386 ? -11.359 2.465 12.086 1 96 386 GLY B N 1
ATOM 9551 C CA . GLY B 1 386 ? -10.766 3.029 10.891 1 96 386 GLY B CA 1
ATOM 9552 C C . GLY B 1 386 ? -9.305 2.637 10.711 1 96 386 GLY B C 1
ATOM 9553 O O . GLY B 1 386 ? -8.477 2.885 11.586 1 96 386 GLY B O 1
ATOM 9554 N N . ASN B 1 387 ? -8.992 1.937 9.625 1 96.62 387 ASN B N 1
ATOM 9555 C CA . ASN B 1 387 ? -7.637 1.586 9.219 1 96.62 387 ASN B CA 1
ATOM 9556 C C . ASN B 1 387 ? -7.246 2.273 7.914 1 96.62 387 ASN B C 1
ATOM 9558 O O . ASN B 1 387 ? -7.91 2.1 6.891 1 96.62 387 ASN B O 1
ATOM 9562 N N . VAL B 1 388 ? -6.199 3.047 7.988 1 97.5 388 VAL B N 1
ATOM 9563 C CA . VAL B 1 388 ? -5.758 3.789 6.812 1 97.5 388 VAL B CA 1
ATOM 9564 C C . VAL B 1 388 ? -4.352 3.34 6.418 1 97.5 388 VAL B C 1
ATOM 9566 O O . VAL B 1 388 ? -3.438 3.338 7.246 1 97.5 388 VAL B O 1
ATOM 9569 N N . ASP B 1 389 ? -4.18 2.924 5.215 1 96.75 389 ASP B N 1
ATOM 9570 C CA . ASP B 1 389 ? -2.883 2.586 4.641 1 96.75 389 ASP B CA 1
ATOM 9571 C C . ASP B 1 389 ? -2.463 3.609 3.586 1 96.75 389 ASP B C 1
ATOM 9573 O O . ASP B 1 389 ? -3.119 3.748 2.553 1 96.75 389 ASP B O 1
ATOM 9577 N N . ASP B 1 390 ? -1.395 4.297 3.842 1 97.19 390 ASP B N 1
ATOM 9578 C CA . ASP B 1 390 ? -0.856 5.289 2.918 1 97.19 390 ASP B CA 1
ATOM 9579 C C . ASP B 1 390 ? 0.482 4.836 2.34 1 97.19 390 ASP B C 1
ATOM 9581 O O . ASP B 1 390 ? 1.381 4.434 3.084 1 97.19 390 ASP B O 1
ATOM 9585 N N . TYR B 1 391 ? 0.589 4.887 1.091 1 96.31 391 TYR B N 1
ATOM 9586 C CA . TYR B 1 391 ? 1.854 4.637 0.407 1 96.31 391 TYR B CA 1
ATOM 9587 C C . TYR B 1 391 ? 2.248 5.824 -0.461 1 96.31 391 TYR B C 1
ATOM 9589 O O . TYR B 1 391 ? 1.428 6.344 -1.223 1 96.31 391 TYR B O 1
ATOM 9597 N N . ASN B 1 392 ? 3.412 6.281 -0.33 1 97.69 392 ASN B N 1
ATOM 9598 C CA . ASN B 1 392 ? 3.965 7.359 -1.142 1 97.69 392 ASN B CA 1
ATOM 9599 C C . ASN B 1 392 ? 5.301 6.965 -1.769 1 97.69 392 ASN B C 1
ATOM 9601 O O . ASN B 1 392 ? 6.215 6.535 -1.065 1 97.69 392 ASN B O 1
ATOM 9605 N N . GLN B 1 393 ? 5.441 7.062 -3.047 1 97.31 393 GLN B N 1
ATOM 9606 C CA . GLN B 1 393 ? 6.672 6.855 -3.799 1 97.31 393 GLN B CA 1
ATOM 9607 C C . GLN B 1 393 ? 7.113 8.141 -4.496 1 97.31 393 GLN B C 1
ATOM 9609 O O . GLN B 1 393 ? 6.34 8.742 -5.25 1 97.31 393 GLN B O 1
ATOM 9614 N N . ASP B 1 394 ? 8.32 8.5 -4.285 1 98.06 394 ASP B N 1
ATOM 9615 C CA . ASP B 1 394 ? 8.875 9.711 -4.879 1 98.06 394 ASP B CA 1
ATOM 9616 C C . ASP B 1 394 ? 10.18 9.406 -5.617 1 98.06 394 ASP B C 1
ATOM 9618 O O . ASP B 1 394 ? 11.172 9.008 -4.996 1 98.06 394 ASP B O 1
ATOM 9622 N N . TYR B 1 395 ? 10.227 9.578 -6.926 1 97.5 395 TYR B N 1
ATOM 9623 C CA . TYR B 1 395 ? 11.383 9.297 -7.777 1 97.5 395 TYR B CA 1
ATOM 9624 C C . TYR B 1 395 ? 11.836 10.555 -8.508 1 97.5 395 TYR B C 1
ATOM 9626 O O . TYR B 1 395 ? 11.023 11.242 -9.133 1 97.5 395 TYR B O 1
ATOM 9634 N N . LEU B 1 396 ? 13.078 10.875 -8.383 1 97.69 396 LEU B N 1
ATOM 9635 C CA . LEU B 1 396 ? 13.695 12.008 -9.062 1 97.69 396 LEU B CA 1
ATOM 9636 C C . LEU B 1 396 ? 14.977 11.586 -9.766 1 97.69 396 LEU B C 1
ATOM 9638 O O . LEU B 1 396 ? 15.797 10.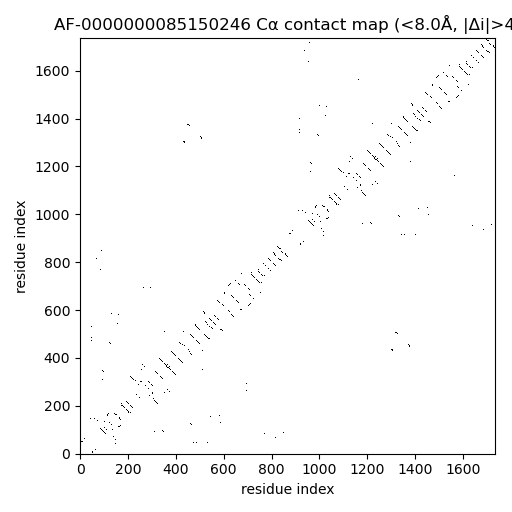859 -9.188 1 97.69 396 LEU B O 1
ATOM 9642 N N . THR B 1 397 ? 15.18 11.977 -11.023 1 96.31 397 THR B N 1
ATOM 9643 C CA . THR B 1 397 ? 16.422 11.758 -11.75 1 96.31 397 THR B CA 1
ATOM 9644 C C . THR B 1 397 ? 16.719 12.914 -12.703 1 96.31 397 THR B C 1
ATOM 9646 O O . THR B 1 397 ? 15.789 13.586 -13.172 1 96.31 397 THR B O 1
ATOM 9649 N N . GLY B 1 398 ? 17.984 13.219 -12.852 1 96.69 398 GLY B N 1
ATOM 9650 C CA . GLY B 1 398 ? 18.312 14.32 -13.742 1 96.69 398 GLY B CA 1
ATOM 9651 C C . GLY B 1 398 ? 19.797 14.375 -14.07 1 96.69 398 GLY B C 1
ATOM 9652 O O . GLY B 1 398 ? 20.562 13.508 -13.664 1 96.69 398 GLY B O 1
ATOM 9653 N N . LEU B 1 399 ? 20.125 15.336 -14.922 1 97.38 399 LEU B N 1
ATOM 9654 C CA . LEU B 1 399 ? 21.484 15.688 -15.336 1 97.38 399 LEU B CA 1
ATOM 9655 C C . LEU B 1 399 ? 21.766 17.156 -15.039 1 97.38 399 LEU B C 1
ATOM 9657 O O . LEU B 1 399 ? 20.891 18 -15.148 1 97.38 399 LEU B O 1
ATOM 9661 N N . ARG B 1 400 ? 22.922 17.422 -14.625 1 97.06 400 ARG B N 1
ATOM 9662 C CA . ARG B 1 400 ? 23.375 18.812 -14.461 1 97.06 400 ARG B CA 1
ATOM 9663 C C . ARG B 1 400 ? 24.844 18.953 -14.867 1 97.06 400 ARG B C 1
ATOM 9665 O O . ARG B 1 400 ? 25.578 17.969 -14.898 1 97.06 400 ARG B O 1
ATOM 9672 N N . GLY B 1 401 ? 25.188 20.203 -15.219 1 96.44 401 GLY B N 1
ATOM 9673 C CA . GLY B 1 401 ? 26.547 20.453 -15.688 1 96.44 401 GLY B CA 1
ATOM 9674 C C . GLY B 1 401 ? 26.844 21.922 -15.875 1 96.44 401 GLY B C 1
ATOM 9675 O O . GLY B 1 401 ? 26.078 22.797 -15.453 1 96.44 401 GLY B O 1
ATOM 9676 N N . THR B 1 402 ? 28.031 22.109 -16.297 1 95.94 402 THR B N 1
ATOM 9677 C CA . THR B 1 402 ? 28.5 23.453 -16.578 1 95.94 402 THR B CA 1
ATOM 9678 C C . THR B 1 402 ? 28.859 23.609 -18.047 1 95.94 402 THR B C 1
ATOM 9680 O O . THR B 1 402 ? 29.234 22.641 -18.703 1 95.94 402 THR B O 1
ATOM 9683 N N . ILE B 1 403 ? 28.641 24.828 -18.531 1 95.56 403 ILE B N 1
ATOM 9684 C CA . ILE B 1 403 ? 29.016 25.188 -19.891 1 95.56 403 ILE B CA 1
ATOM 9685 C C . ILE B 1 403 ? 30.156 26.203 -19.859 1 95.56 403 ILE B C 1
ATOM 9687 O O . ILE B 1 403 ? 29.922 27.391 -19.625 1 95.56 403 ILE B O 1
ATOM 9691 N N . SER B 1 404 ? 31.281 25.828 -20.203 1 91.25 404 SER B N 1
ATOM 9692 C CA . SER B 1 404 ? 32.469 26.656 -20.109 1 91.25 404 SER B CA 1
ATOM 9693 C C . SER B 1 404 ? 32.406 27.844 -21.062 1 91.25 404 SER B C 1
ATOM 9695 O O . SER B 1 404 ? 32.844 28.938 -20.734 1 91.25 404 SER B O 1
ATOM 9697 N N . ALA B 1 405 ? 31.859 27.656 -22.172 1 89.94 405 ALA B N 1
ATOM 9698 C CA . ALA B 1 405 ? 31.781 28.688 -23.203 1 89.94 405 ALA B CA 1
ATOM 9699 C C . ALA B 1 405 ? 30.891 29.844 -22.75 1 89.94 405 ALA B C 1
ATOM 9701 O O . ALA B 1 405 ? 30.969 30.953 -23.297 1 89.94 405 ALA B O 1
ATOM 9702 N N . LEU B 1 406 ? 30.156 29.625 -21.844 1 90.88 406 LEU B N 1
ATOM 9703 C CA . LEU B 1 406 ? 29.25 30.641 -21.312 1 90.88 406 LEU B CA 1
ATOM 9704 C C . LEU B 1 406 ? 29.609 31 -19.875 1 90.88 406 LEU B C 1
ATOM 9706 O O . LEU B 1 406 ? 28.75 30.984 -19 1 90.88 406 LEU B O 1
ATOM 9710 N N . ASN B 1 407 ? 30.922 31.141 -19.625 1 89.38 407 ASN B N 1
ATOM 9711 C CA . ASN B 1 407 ? 31.453 31.531 -18.328 1 89.38 407 ASN B CA 1
ATOM 9712 C C . ASN B 1 407 ? 30.984 30.562 -17.219 1 89.38 407 ASN B C 1
ATOM 9714 O O . ASN B 1 407 ? 30.469 31 -16.188 1 89.38 407 ASN B O 1
ATOM 9718 N N . ASP B 1 408 ? 30.953 29.359 -17.516 1 90.19 408 ASP B N 1
ATOM 9719 C CA . ASP B 1 408 ? 30.625 28.266 -16.578 1 90.19 408 ASP B CA 1
ATOM 9720 C C . ASP B 1 408 ? 29.156 28.359 -16.141 1 90.19 408 ASP B C 1
ATOM 9722 O O . ASP B 1 408 ? 28.844 28.203 -14.961 1 90.19 408 ASP B O 1
ATOM 9726 N N . ALA B 1 409 ? 28.359 28.672 -17.156 1 95.06 409 ALA B N 1
ATOM 9727 C CA . ALA B 1 409 ? 26.906 28.594 -16.906 1 95.06 409 ALA B CA 1
ATOM 9728 C C . ALA B 1 409 ? 26.516 27.203 -16.406 1 95.06 409 ALA B C 1
ATOM 9730 O O . ALA B 1 409 ? 27.062 26.188 -16.859 1 95.06 409 ALA B O 1
ATOM 9731 N N . GLU B 1 410 ? 25.672 27.188 -15.422 1 95.75 410 GLU B N 1
ATOM 9732 C CA . GLU B 1 410 ? 25.219 25.938 -14.844 1 95.75 410 GLU B CA 1
ATOM 9733 C C . GLU B 1 410 ? 23.812 25.578 -15.32 1 95.75 410 GLU B C 1
ATOM 9735 O O . GLU B 1 410 ? 22.922 26.438 -15.352 1 95.75 410 GLU B O 1
ATOM 9740 N N . TRP B 1 411 ? 23.625 24.359 -15.727 1 96.88 411 TRP B N 1
ATOM 9741 C CA . TRP B 1 411 ? 22.312 23.922 -16.188 1 96.88 411 TRP B CA 1
ATOM 9742 C C . TRP B 1 411 ? 21.891 22.641 -15.492 1 96.88 411 TRP B C 1
ATOM 9744 O O . TRP B 1 411 ? 22.719 21.906 -14.961 1 96.88 411 TRP B O 1
ATOM 9754 N N . GLU B 1 412 ? 20.594 22.422 -15.43 1 97.31 412 GLU B N 1
ATOM 9755 C CA . GLU B 1 412 ? 20 21.234 -14.844 1 97.31 412 GLU B CA 1
ATOM 9756 C C . GLU B 1 412 ? 18.719 20.844 -15.57 1 97.31 412 GLU B C 1
ATOM 9758 O O . GLU B 1 412 ? 17.906 21.703 -15.906 1 97.31 412 GLU B O 1
ATOM 9763 N N . VAL B 1 413 ? 18.547 19.562 -15.898 1 98.19 413 VAL B N 1
ATOM 9764 C CA . VAL B 1 413 ? 17.297 18.984 -16.359 1 98.19 413 VAL B CA 1
ATOM 9765 C C . VAL B 1 413 ? 16.922 17.781 -15.492 1 98.19 413 VAL B C 1
ATOM 9767 O O . VAL B 1 413 ? 17.797 17.031 -15.047 1 98.19 413 VAL B O 1
ATOM 9770 N N . TYR B 1 414 ? 15.625 17.656 -15.094 1 97.69 414 TYR B N 1
ATOM 9771 C CA . TYR B 1 414 ? 15.266 16.484 -14.305 1 97.69 414 TYR B CA 1
ATOM 9772 C C . TYR B 1 414 ? 13.828 16.062 -14.578 1 97.69 414 TYR B C 1
ATOM 9774 O O . TYR B 1 414 ? 13.031 16.844 -15.109 1 97.69 414 TYR B O 1
ATOM 9782 N N . TYR B 1 415 ? 13.539 14.836 -14.367 1 98 415 TYR B N 1
ATOM 9783 C CA . TYR B 1 415 ? 12.219 14.219 -14.328 1 98 415 TYR B CA 1
ATOM 9784 C C . TYR B 1 415 ? 11.852 13.797 -12.914 1 98 415 TYR B C 1
ATOM 9786 O O . TYR B 1 415 ? 12.672 13.211 -12.203 1 98 415 TYR B O 1
ATOM 9794 N N . HIS B 1 416 ? 10.664 14.18 -12.469 1 98.31 416 HIS B N 1
ATOM 9795 C CA . HIS B 1 416 ? 10.156 13.906 -11.133 1 98.31 416 HIS B CA 1
ATOM 9796 C C . HIS B 1 416 ? 8.812 13.18 -11.188 1 98.31 416 HIS B C 1
ATOM 9798 O O . HIS B 1 416 ? 7.875 13.656 -11.828 1 98.31 416 HIS B O 1
ATOM 9804 N N . HIS B 1 417 ? 8.758 11.977 -10.578 1 97.75 417 HIS B N 1
ATOM 9805 C CA . HIS B 1 417 ? 7.555 11.141 -10.539 1 97.75 417 HIS B CA 1
ATOM 9806 C C . HIS B 1 417 ? 7.156 10.812 -9.109 1 97.75 417 HIS B C 1
ATOM 9808 O O . HIS B 1 417 ? 7.969 10.305 -8.336 1 97.75 417 HIS B O 1
ATOM 9814 N N . ASN B 1 418 ? 5.922 11.148 -8.773 1 98.06 418 ASN B N 1
ATOM 9815 C CA . ASN B 1 418 ? 5.402 10.844 -7.441 1 98.06 418 ASN B CA 1
ATOM 9816 C C . ASN B 1 418 ? 4.082 10.086 -7.52 1 98.06 418 ASN B C 1
ATOM 9818 O O . ASN B 1 418 ? 3.221 10.406 -8.344 1 98.06 418 ASN B O 1
ATOM 9822 N N . ILE B 1 419 ? 3.922 9.055 -6.734 1 97.38 419 ILE B N 1
ATOM 9823 C CA . ILE B 1 419 ? 2.693 8.281 -6.609 1 97.38 419 ILE B CA 1
ATOM 9824 C C . ILE B 1 419 ? 2.256 8.242 -5.145 1 97.38 419 ILE B C 1
ATOM 9826 O O . ILE B 1 419 ? 3.008 7.789 -4.277 1 97.38 419 ILE B O 1
ATOM 9830 N N . ALA B 1 420 ? 1.076 8.711 -4.891 1 97.56 420 ALA B N 1
ATOM 9831 C CA . ALA B 1 420 ? 0.422 8.523 -3.6 1 97.56 420 ALA B CA 1
ATOM 9832 C C . ALA B 1 420 ? -0.783 7.598 -3.725 1 97.56 420 ALA B C 1
ATOM 9834 O O . ALA B 1 420 ? -1.65 7.809 -4.578 1 97.56 420 ALA B O 1
ATOM 9835 N N . ASP B 1 421 ? -0.815 6.555 -2.982 1 97.31 421 ASP B N 1
ATOM 9836 C CA . ASP B 1 421 ? -1.885 5.562 -2.936 1 97.31 421 ASP B CA 1
ATOM 9837 C C . ASP B 1 421 ? -2.387 5.367 -1.507 1 97.31 421 ASP B C 1
ATOM 9839 O O . ASP B 1 421 ? -1.706 4.754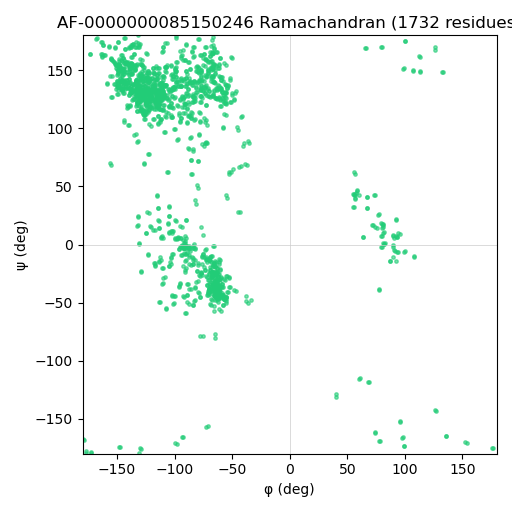 -0.683 1 97.31 421 ASP B O 1
ATOM 9843 N N . ASN B 1 422 ? -3.562 5.863 -1.275 1 97.62 422 ASN B N 1
ATOM 9844 C CA . ASN B 1 422 ? -4.133 5.812 0.067 1 97.62 422 ASN B CA 1
ATOM 9845 C C . ASN B 1 422 ? -5.41 4.98 0.102 1 97.62 422 ASN B C 1
ATOM 9847 O O . ASN B 1 422 ? -6.258 5.098 -0.786 1 97.62 422 ASN B O 1
ATOM 9851 N N . LYS B 1 423 ? -5.496 4.098 1.06 1 97.88 423 LYS B N 1
ATOM 9852 C CA . LYS B 1 423 ? -6.711 3.326 1.305 1 97.88 423 LYS B CA 1
ATOM 9853 C C . LYS B 1 423 ? -7.254 3.588 2.707 1 97.88 423 LYS B C 1
ATOM 9855 O O . LYS B 1 423 ? -6.555 3.377 3.699 1 97.88 423 LYS B O 1
ATOM 9860 N N . SER B 1 424 ? -8.43 4.117 2.762 1 96.81 424 SER B N 1
ATOM 9861 C CA . SER B 1 424 ? -9.133 4.273 4.027 1 96.81 424 SER B CA 1
ATOM 9862 C C . SER B 1 424 ? -10.242 3.236 4.172 1 96.81 424 SER B C 1
ATOM 9864 O O . SER B 1 424 ? -11.195 3.221 3.383 1 96.81 424 SER B O 1
ATOM 9866 N N . ILE B 1 425 ? -10.141 2.434 5.172 1 97.12 425 ILE B N 1
ATOM 9867 C CA . ILE B 1 425 ? -11.062 1.321 5.367 1 97.12 425 ILE B CA 1
ATOM 9868 C C . ILE B 1 425 ? -11.758 1.458 6.719 1 97.12 425 ILE B C 1
ATOM 9870 O O . ILE B 1 425 ? -11.102 1.52 7.762 1 97.12 425 ILE B O 1
ATOM 9874 N N . GLY B 1 426 ? -13.086 1.58 6.66 1 96.31 426 GLY B N 1
ATOM 9875 C CA . GLY B 1 426 ? -13.914 1.568 7.859 1 96.31 426 GLY B CA 1
ATOM 9876 C C . GLY B 1 426 ? -14.656 0.26 8.062 1 96.31 426 GLY B C 1
ATOM 9877 O O . GLY B 1 426 ? -15.305 -0.24 7.141 1 96.31 426 GLY B O 1
ATOM 9878 N N . GLU B 1 427 ? -14.578 -0.276 9.273 1 94.38 427 GLU B N 1
ATOM 9879 C CA . GLU B 1 427 ? -15.273 -1.522 9.578 1 94.38 427 GLU B CA 1
ATOM 9880 C C . GLU B 1 427 ? -16.453 -1.279 10.508 1 94.38 427 GLU B C 1
ATOM 9882 O O . GLU B 1 427 ? -16.422 -0.359 11.328 1 94.38 427 GLU B O 1
ATOM 9887 N N . TYR B 1 428 ? -17.531 -2.021 10.328 1 93.69 428 TYR B N 1
ATOM 9888 C CA . TYR B 1 428 ? -18.688 -2.141 11.219 1 93.69 428 TYR B CA 1
ATOM 9889 C C . TYR B 1 428 ? -19.547 -0.891 11.156 1 93.69 428 TYR B C 1
ATOM 9891 O O . TYR B 1 428 ? -19.922 -0.337 12.188 1 93.69 428 TYR B O 1
ATOM 9899 N N . TYR B 1 429 ? -19.766 -0.385 10.016 1 96.31 429 TYR B N 1
ATOM 9900 C CA . TYR B 1 429 ? -20.797 0.619 9.781 1 96.31 429 TYR B CA 1
ATOM 9901 C C . TYR B 1 429 ? -22.156 -0.036 9.539 1 96.31 429 TYR B C 1
ATOM 9903 O O . TYR B 1 429 ? -22.234 -1.254 9.367 1 96.31 429 TYR B O 1
ATOM 9911 N N . LEU B 1 430 ? -23.172 0.769 9.602 1 97.25 430 LEU B N 1
ATOM 9912 C CA . LEU B 1 430 ? -24.5 0.23 9.352 1 97.25 430 LEU B CA 1
ATOM 9913 C C . LEU B 1 430 ? -24.797 0.18 7.855 1 97.25 430 LEU B C 1
ATOM 9915 O O . LEU B 1 430 ? -24.641 1.18 7.152 1 97.25 430 LEU B O 1
ATOM 9919 N N . SER B 1 431 ? -25.188 -0.933 7.355 1 97.38 431 SER B N 1
ATOM 9920 C CA . SER B 1 431 ? -25.75 -1.078 6.016 1 97.38 431 SER B CA 1
ATOM 9921 C C . SER B 1 431 ? -27.266 -0.875 6.027 1 97.38 431 SER B C 1
ATOM 9923 O O . SER B 1 431 ? -28.016 -1.737 6.5 1 97.38 431 SER B O 1
ATOM 9925 N N . TYR B 1 432 ? -27.734 0.201 5.461 1 95.81 432 TYR B N 1
ATOM 9926 C CA . TYR B 1 432 ? -29.172 0.402 5.332 1 95.81 432 TYR B CA 1
ATOM 9927 C C . TYR B 1 432 ? -29.781 -0.667 4.438 1 95.81 432 TYR B C 1
ATOM 9929 O O . TYR B 1 432 ? -30.922 -1.08 4.66 1 95.81 432 TYR B O 1
ATOM 9937 N N . SER B 1 433 ? -29.016 -1.053 3.418 1 96.31 433 SER B N 1
ATOM 9938 C CA . SER B 1 433 ? -29.5 -2.127 2.559 1 96.31 433 SER B CA 1
ATOM 9939 C C . SER B 1 433 ? -29.594 -3.445 3.32 1 96.31 433 SER B C 1
ATOM 9941 O O . SER B 1 433 ? -30.531 -4.223 3.113 1 96.31 433 SER B O 1
ATOM 9943 N N . GLY B 1 434 ? -28.641 -3.684 4.16 1 96.56 434 GLY B N 1
ATOM 9944 C CA . GLY B 1 434 ? -28.703 -4.867 5.004 1 96.56 434 GLY B CA 1
ATOM 9945 C C . GLY B 1 434 ? -29.891 -4.863 5.957 1 96.56 434 GLY B C 1
ATOM 9946 O O . GLY B 1 434 ? -30.5 -5.906 6.207 1 96.56 434 GLY B O 1
ATOM 9947 N N . LEU B 1 435 ? -30.141 -3.723 6.535 1 94.69 435 LEU B N 1
ATOM 9948 C CA . LEU B 1 435 ? -31.328 -3.562 7.363 1 94.69 435 LEU B CA 1
ATOM 9949 C C . LEU B 1 435 ? -32.594 -3.885 6.574 1 94.69 435 LEU B C 1
ATOM 9951 O O . LEU B 1 435 ? -33.469 -4.617 7.055 1 94.69 435 LEU B O 1
ATOM 9955 N N . ALA B 1 436 ? -32.688 -3.363 5.391 1 92.88 436 ALA B N 1
ATOM 9956 C CA . ALA B 1 436 ? -33.844 -3.637 4.52 1 92.88 436 ALA B CA 1
ATOM 9957 C C . ALA B 1 436 ? -33.938 -5.125 4.199 1 92.88 436 ALA B C 1
ATOM 9959 O O . ALA B 1 436 ? -35.031 -5.68 4.137 1 92.88 436 ALA B O 1
ATOM 9960 N N . TYR B 1 437 ? -32.812 -5.684 3.898 1 95.12 437 TYR B N 1
ATOM 9961 C CA . TYR B 1 437 ? -32.75 -7.117 3.613 1 95.12 437 TYR B CA 1
ATOM 9962 C C . TYR B 1 437 ? -33.344 -7.918 4.777 1 95.12 437 TYR B C 1
ATOM 9964 O O . TYR B 1 437 ? -34.125 -8.844 4.57 1 95.12 437 TYR B O 1
ATOM 9972 N N . ASN B 1 438 ? -32.875 -7.609 6.023 1 94.75 438 ASN B N 1
ATOM 9973 C CA . ASN B 1 438 ? -33.406 -8.273 7.207 1 94.75 438 ASN B CA 1
ATOM 9974 C C . ASN B 1 438 ? -34.938 -8.117 7.301 1 94.75 438 ASN B C 1
ATOM 9976 O O . ASN B 1 438 ? -35.656 -9.094 7.555 1 94.75 438 ASN B O 1
ATOM 9980 N N . GLU B 1 439 ? -35.375 -6.945 7.105 1 88.56 439 GLU B N 1
ATOM 9981 C CA . GLU B 1 439 ? -36.812 -6.664 7.203 1 88.56 439 GLU B CA 1
ATOM 9982 C C . GLU B 1 439 ? -37.594 -7.395 6.117 1 88.56 439 GLU B C 1
ATOM 9984 O O . GLU B 1 439 ? -38.656 -7.984 6.391 1 88.56 439 GLU B O 1
ATOM 9989 N N . ALA B 1 440 ? -37.062 -7.34 4.934 1 85.94 440 ALA B N 1
ATOM 9990 C CA . ALA B 1 440 ? -37.75 -7.973 3.801 1 85.94 440 ALA B CA 1
ATOM 9991 C C . ALA B 1 440 ? -37.812 -9.484 3.988 1 85.94 440 ALA B C 1
ATOM 9993 O O . ALA B 1 440 ? -38.75 -10.125 3.51 1 85.94 440 ALA B O 1
ATOM 9994 N N . ASN B 1 441 ? -36.938 -10.039 4.738 1 90.5 441 ASN B N 1
ATOM 9995 C CA . ASN B 1 441 ? -36.875 -11.492 4.859 1 90.5 441 ASN B CA 1
ATOM 9996 C C . ASN B 1 441 ? -37.281 -11.953 6.254 1 90.5 441 ASN B C 1
ATOM 9998 O O . ASN B 1 441 ? -37.094 -13.125 6.598 1 90.5 441 ASN B O 1
ATOM 10002 N N . GLY B 1 442 ? -37.719 -11.086 7.09 1 90.38 442 GLY B N 1
ATOM 10003 C CA . GLY B 1 442 ? -38.188 -11.43 8.422 1 90.38 442 GLY B CA 1
ATOM 10004 C C . GLY B 1 442 ? -37.094 -11.93 9.336 1 90.38 442 GLY B C 1
ATOM 10005 O O . GLY B 1 442 ? -37.312 -12.797 10.18 1 90.38 442 GLY B O 1
ATOM 10006 N N . ILE B 1 443 ? -35.906 -11.414 9.117 1 94.88 443 ILE B N 1
ATOM 10007 C CA . ILE B 1 443 ? -34.781 -11.828 9.945 1 94.88 443 ILE B CA 1
ATOM 10008 C C . ILE B 1 443 ? -34.688 -10.938 11.188 1 94.88 443 ILE B C 1
ATOM 10010 O O . ILE B 1 443 ? -34.719 -9.711 11.078 1 94.88 443 ILE B O 1
ATOM 10014 N N . ASP B 1 444 ? -34.5 -11.57 12.344 1 94.06 444 ASP B N 1
ATOM 10015 C CA . ASP B 1 444 ? -34.406 -10.852 13.602 1 94.06 444 ASP B CA 1
ATOM 10016 C C . ASP B 1 444 ? -33.156 -9.953 13.625 1 94.06 444 ASP B C 1
ATOM 10018 O O . ASP B 1 444 ? -32.031 -10.438 13.461 1 94.06 444 ASP B O 1
ATOM 10022 N N . LEU B 1 445 ? -33.406 -8.688 13.906 1 92.62 445 LEU B N 1
ATOM 10023 C CA . LEU B 1 445 ? -32.312 -7.727 13.852 1 92.62 445 LEU B CA 1
ATOM 10024 C C . LEU B 1 445 ? -31.281 -8.008 14.938 1 92.62 445 LEU B C 1
ATOM 10026 O O . LEU B 1 445 ? -30.125 -7.586 14.828 1 92.62 445 LEU B O 1
ATOM 10030 N N . GLY B 1 446 ? -31.625 -8.672 16.016 1 92.25 446 GLY B N 1
ATOM 10031 C CA . GLY B 1 446 ? -30.734 -8.961 17.125 1 92.25 446 GLY B CA 1
ATOM 10032 C C . GLY B 1 446 ? -30.031 -10.297 16.984 1 92.25 446 GLY B C 1
ATOM 10033 O O . GLY B 1 446 ? -29.109 -10.602 17.75 1 92.25 446 GLY B O 1
ATOM 10034 N N . SER B 1 447 ? -30.438 -11.086 15.961 1 95.44 447 SER B N 1
ATOM 10035 C CA . SER B 1 447 ? -29.781 -12.359 15.727 1 95.44 447 SER B CA 1
ATOM 10036 C C . SER B 1 447 ? -28.391 -12.164 15.141 1 95.44 447 SER B C 1
ATOM 10038 O O . SER B 1 447 ? -28.062 -11.086 14.648 1 95.44 447 SER B O 1
ATOM 10040 N N . GLU B 1 448 ? -27.609 -13.195 15.312 1 94.75 448 GLU B N 1
ATOM 10041 C CA . GLU B 1 448 ? -26.266 -13.133 14.734 1 94.75 448 GLU B CA 1
ATOM 10042 C C . GLU B 1 448 ? -26.328 -12.836 13.242 1 94.75 448 GLU B C 1
ATOM 10044 O O . GLU B 1 448 ? -25.578 -11.992 12.742 1 94.75 448 GLU B O 1
ATOM 10049 N N . ALA B 1 449 ? -27.172 -13.477 12.523 1 95.31 449 ALA B N 1
ATOM 10050 C CA . ALA B 1 449 ? -27.328 -13.242 11.086 1 95.31 449 ALA B CA 1
ATOM 10051 C C . ALA B 1 449 ? -27.797 -11.82 10.812 1 95.31 449 ALA B C 1
ATOM 10053 O O . ALA B 1 449 ? -27.312 -11.172 9.875 1 95.31 449 ALA B O 1
ATOM 10054 N N . GLY B 1 450 ? -28.812 -11.414 11.594 1 96.94 450 GLY B N 1
ATOM 10055 C CA . GLY B 1 450 ? -29.312 -10.062 11.422 1 96.94 450 GLY B CA 1
ATOM 10056 C C . GLY B 1 450 ? -28.25 -9 11.609 1 96.94 450 GLY B C 1
ATOM 10057 O O . GLY B 1 450 ? -28.156 -8.055 10.828 1 96.94 450 GLY B O 1
ATOM 10058 N N . ILE B 1 451 ? -27.453 -9.203 12.648 1 97.19 451 ILE B N 1
ATOM 10059 C CA . ILE B 1 451 ? -26.375 -8.258 12.938 1 97.19 451 ILE B CA 1
ATOM 10060 C C . ILE B 1 451 ? -25.359 -8.289 11.805 1 97.19 451 ILE B C 1
ATOM 10062 O O . ILE B 1 451 ? -24.922 -7.234 11.32 1 97.19 451 ILE B O 1
ATOM 10066 N N . ASN B 1 452 ? -25.016 -9.438 11.352 1 95.81 452 ASN B N 1
ATOM 10067 C CA . ASN B 1 452 ? -24.016 -9.578 10.281 1 95.81 452 ASN B CA 1
ATOM 10068 C C . ASN B 1 452 ? -24.5 -8.945 8.984 1 95.81 452 ASN B C 1
ATOM 10070 O O . ASN B 1 452 ? -23.719 -8.328 8.258 1 95.81 452 ASN B O 1
ATOM 10074 N N . ASN B 1 453 ? -25.766 -9.07 8.703 1 97.12 453 ASN B N 1
ATOM 10075 C CA . ASN B 1 453 ? -26.344 -8.484 7.5 1 97.12 453 ASN B CA 1
ATOM 10076 C C . ASN B 1 453 ? -26.281 -6.961 7.535 1 97.12 453 ASN B C 1
ATOM 10078 O O . ASN B 1 453 ? -26.219 -6.312 6.492 1 97.12 453 ASN B O 1
ATOM 10082 N N . MET B 1 454 ? -26.266 -6.457 8.727 1 97.31 454 MET B N 1
ATOM 10083 C CA . MET B 1 454 ? -26.328 -5.004 8.883 1 97.31 454 MET B CA 1
ATOM 10084 C C . MET B 1 454 ? -24.922 -4.418 8.953 1 97.31 454 MET B C 1
ATOM 10086 O O . MET B 1 454 ? -24.75 -3.195 8.969 1 97.31 454 MET B O 1
ATOM 10090 N N . LYS B 1 455 ? -23.891 -5.234 8.938 1 96.94 455 LYS B N 1
ATOM 10091 C CA . LYS B 1 455 ? -22.516 -4.742 8.961 1 96.94 455 LYS B CA 1
ATOM 10092 C C . LYS B 1 455 ? -22.062 -4.316 7.562 1 96.94 455 LYS B C 1
ATOM 10094 O O . LYS B 1 455 ? -22.359 -4.996 6.578 1 96.94 455 LYS B O 1
ATOM 10099 N N . ALA B 1 456 ? -21.438 -3.195 7.5 1 96.81 456 ALA B N 1
ATOM 10100 C CA . ALA B 1 456 ? -20.844 -2.719 6.254 1 96.81 456 ALA B CA 1
ATOM 10101 C C . ALA B 1 456 ? -19.375 -2.35 6.449 1 96.81 456 ALA B C 1
ATOM 10103 O O . ALA B 1 456 ? -19 -1.834 7.504 1 96.81 456 ALA B O 1
ATOM 10104 N N . THR B 1 457 ? -18.547 -2.67 5.484 1 96.75 457 THR B N 1
ATOM 10105 C CA . THR B 1 457 ? -17.188 -2.154 5.352 1 96.75 457 THR B CA 1
ATOM 10106 C C . THR B 1 457 ? -17.141 -1.025 4.328 1 96.75 457 THR B C 1
ATOM 10108 O O . THR B 1 457 ? -17.609 -1.181 3.201 1 96.75 457 THR B O 1
ATOM 10111 N N . THR B 1 458 ? -16.609 0.109 4.703 1 96.56 458 THR B N 1
ATOM 10112 C CA . THR B 1 458 ? -16.453 1.216 3.766 1 96.56 458 THR B CA 1
ATOM 10113 C C . THR B 1 458 ? -15.031 1.284 3.234 1 96.56 458 THR B C 1
ATOM 10115 O O . THR B 1 458 ? -14.094 0.827 3.895 1 96.56 458 THR B O 1
ATOM 10118 N N . LEU B 1 459 ? -14.891 1.761 2.055 1 96.94 459 LEU B N 1
ATOM 10119 C CA . LEU B 1 459 ? -13.594 1.926 1.405 1 96.94 459 LEU B CA 1
ATOM 10120 C C . LEU B 1 459 ? -13.531 3.244 0.641 1 96.94 459 LEU B C 1
ATOM 10122 O O . LEU B 1 459 ? -14.445 3.564 -0.125 1 96.94 459 LEU B O 1
ATOM 10126 N N . THR B 1 460 ? -12.539 3.994 0.872 1 96.06 460 THR B N 1
ATOM 10127 C CA . THR B 1 460 ? -12.156 5.125 0.03 1 96.06 460 THR B CA 1
ATOM 10128 C C . THR B 1 460 ? -10.773 4.902 -0.573 1 96.06 460 THR B C 1
ATOM 10130 O O . THR B 1 460 ? -9.805 4.664 0.151 1 96.06 460 THR B O 1
ATOM 10133 N N . GLN B 1 461 ? -10.711 4.961 -1.854 1 96.12 461 GLN B N 1
ATOM 10134 C CA . GLN B 1 461 ? -9.453 4.84 -2.584 1 96.12 461 GLN B CA 1
ATOM 10135 C C . GLN B 1 461 ? -8.953 6.203 -3.055 1 96.12 461 GLN B C 1
ATOM 10137 O O . GLN B 1 461 ? -9.547 6.809 -3.951 1 96.12 461 GLN B O 1
ATOM 10142 N N . GLY B 1 462 ? -7.902 6.645 -2.443 1 96.12 462 GLY B N 1
ATOM 10143 C CA . GLY B 1 462 ? -7.273 7.879 -2.885 1 96.12 462 GLY B CA 1
ATOM 10144 C C . GLY B 1 462 ? -6.027 7.648 -3.721 1 96.12 462 GLY B C 1
ATOM 10145 O O . GLY B 1 462 ? -5.188 6.816 -3.377 1 96.12 462 GLY B O 1
ATOM 10146 N N . SER B 1 463 ? -5.93 8.344 -4.812 1 96.31 463 SER B N 1
ATOM 10147 C CA . SER B 1 463 ? -4.766 8.242 -5.684 1 96.31 463 SER B CA 1
ATOM 10148 C C . SER B 1 463 ? -4.348 9.617 -6.207 1 96.31 463 SER B C 1
ATOM 10150 O O . SER B 1 463 ? -5.199 10.445 -6.539 1 96.31 463 SER B O 1
ATOM 10152 N N . ALA B 1 464 ? -3.09 9.883 -6.164 1 96.88 464 ALA B N 1
ATOM 10153 C CA . ALA B 1 464 ? -2.492 11.055 -6.789 1 96.88 464 ALA B CA 1
ATOM 10154 C C . ALA B 1 464 ? -1.205 10.695 -7.523 1 96.88 464 ALA B C 1
ATOM 10156 O O . ALA B 1 464 ? -0.313 10.062 -6.949 1 96.88 464 ALA B O 1
ATOM 10157 N N . ILE B 1 465 ? -1.133 11.023 -8.766 1 96.75 465 ILE B N 1
ATOM 10158 C CA . ILE B 1 465 ? 0.049 10.805 -9.594 1 96.75 465 ILE B CA 1
ATOM 10159 C C . ILE B 1 465 ? 0.568 12.141 -10.125 1 96.75 465 ILE B C 1
ATOM 10161 O O . ILE B 1 465 ? -0.204 12.953 -10.633 1 96.75 465 ILE B O 1
ATOM 10165 N N . PHE B 1 466 ? 1.83 12.367 -9.945 1 97.81 466 PHE B N 1
ATOM 10166 C CA . PHE B 1 466 ? 2.492 13.602 -10.344 1 97.81 466 PHE B CA 1
ATOM 10167 C C . PHE B 1 466 ? 3.676 13.305 -11.258 1 97.81 466 PHE B C 1
ATOM 10169 O O . PHE B 1 466 ? 4.574 12.539 -10.898 1 97.81 466 PHE B O 1
ATOM 10176 N N . ASP B 1 467 ? 3.727 13.859 -12.484 1 97.94 467 ASP B N 1
ATOM 10177 C CA . ASP B 1 467 ? 4.828 13.805 -13.445 1 97.94 467 ASP B CA 1
ATOM 10178 C C . ASP B 1 467 ? 5.312 15.203 -13.797 1 97.94 467 ASP B C 1
ATOM 10180 O O . ASP B 1 467 ? 4.547 16.016 -14.312 1 97.94 467 ASP B O 1
ATOM 10184 N N . GLN B 1 468 ? 6.586 15.422 -13.578 1 98.38 468 GLN B N 1
ATOM 10185 C CA . GLN B 1 468 ? 7.133 16.75 -13.812 1 98.38 468 GLN B CA 1
ATOM 10186 C C . GLN B 1 468 ? 8.422 16.688 -14.633 1 98.38 468 GLN B C 1
ATOM 10188 O O . GLN B 1 468 ? 9.273 15.836 -14.383 1 98.38 468 GLN B O 1
ATOM 10193 N N . TYR B 1 469 ? 8.562 17.547 -15.633 1 98.31 469 TYR B N 1
ATOM 10194 C CA . TYR B 1 469 ? 9.773 17.844 -16.391 1 98.31 469 TYR B CA 1
ATOM 10195 C C . TYR B 1 469 ? 10.242 19.266 -16.141 1 98.31 469 TYR B C 1
ATOM 10197 O O . TYR B 1 469 ? 9.453 20.203 -16.219 1 98.31 469 TYR B O 1
ATOM 10205 N N . ASN B 1 470 ? 11.469 19.391 -15.789 1 98.38 470 ASN B N 1
ATOM 10206 C CA . ASN B 1 470 ? 12.031 20.703 -15.484 1 98.38 470 ASN B CA 1
ATOM 10207 C C . ASN B 1 470 ? 13.383 20.906 -16.172 1 98.38 470 ASN B C 1
ATOM 10209 O O . ASN B 1 470 ? 14.18 19.969 -16.266 1 98.38 470 ASN B O 1
ATOM 10213 N N . ALA B 1 471 ? 13.641 22.125 -16.672 1 98.5 471 ALA B N 1
ATOM 10214 C CA . ALA B 1 471 ? 14.914 22.531 -17.234 1 98.5 471 ALA B CA 1
ATOM 10215 C C . ALA B 1 471 ? 15.258 23.969 -16.844 1 98.5 471 ALA B C 1
ATOM 10217 O O . ALA B 1 471 ? 14.375 24.828 -16.797 1 98.5 471 ALA B O 1
ATOM 10218 N N . GLY B 1 472 ? 16.516 24.25 -16.516 1 97.81 472 GLY B N 1
ATOM 10219 C CA . GLY B 1 472 ? 16.953 25.594 -16.156 1 97.81 472 GLY B CA 1
ATOM 10220 C C . GLY B 1 472 ? 18.422 25.828 -16.406 1 97.81 472 GLY B C 1
ATOM 10221 O O . GLY B 1 472 ? 19.203 24.891 -16.5 1 97.81 472 GLY B O 1
ATOM 10222 N N . ILE B 1 473 ? 18.781 27.078 -16.516 1 97.62 473 ILE B N 1
ATOM 10223 C CA . ILE B 1 473 ? 20.172 27.469 -16.734 1 97.62 473 ILE B CA 1
ATOM 10224 C C . ILE B 1 473 ? 20.438 28.781 -16 1 97.62 473 ILE B C 1
ATOM 10226 O O . ILE B 1 473 ? 19.609 29.703 -16 1 97.62 473 ILE B O 1
ATOM 10230 N N . GLY B 1 474 ? 21.453 28.828 -15.258 1 96.31 474 GLY B N 1
ATOM 10231 C CA . GLY B 1 474 ? 21.969 30.016 -14.594 1 96.31 474 GLY B CA 1
ATOM 10232 C C . GLY B 1 474 ? 23.266 30.531 -15.203 1 96.31 474 GLY B C 1
ATOM 10233 O O . GLY B 1 474 ? 24.125 29.734 -15.594 1 96.31 474 GLY B O 1
ATOM 10234 N N . PHE B 1 475 ? 23.359 31.844 -15.375 1 95 475 PHE B N 1
ATOM 10235 C CA . PHE B 1 475 ? 24.547 32.438 -15.992 1 95 475 PHE B CA 1
ATOM 10236 C C . PHE B 1 475 ? 24.75 33.875 -15.508 1 95 475 PHE B C 1
ATOM 10238 O O . PHE B 1 475 ? 23.812 34.5 -15.008 1 95 475 PHE B O 1
ATOM 10245 N N . ASP B 1 476 ? 25.891 34.312 -15.594 1 93.5 476 ASP B N 1
ATOM 10246 C CA . ASP B 1 476 ? 26.219 35.719 -15.289 1 93.5 476 ASP B CA 1
ATOM 10247 C C . ASP B 1 476 ? 26.359 36.531 -16.578 1 93.5 476 ASP B C 1
ATOM 10249 O O . ASP B 1 476 ? 26.859 36.031 -17.578 1 93.5 476 ASP B O 1
ATOM 10253 N N . ALA B 1 477 ? 25.734 37.688 -16.5 1 92.06 477 ALA B N 1
ATOM 10254 C CA . ALA B 1 477 ? 25.891 38.562 -17.656 1 92.06 477 ALA B CA 1
ATOM 10255 C C . ALA B 1 477 ? 25.922 40.031 -17.219 1 92.06 477 ALA B C 1
ATOM 10257 O O . ALA B 1 477 ? 25.156 40.438 -16.359 1 92.06 477 ALA B O 1
ATOM 10258 N N . PHE B 1 478 ? 26.891 40.75 -17.734 1 91 478 PHE B N 1
ATOM 10259 C CA . PHE B 1 478 ? 27.141 42.156 -17.547 1 91 478 PHE B CA 1
ATOM 10260 C C . PHE B 1 478 ? 27.531 42.469 -16.094 1 91 478 PHE B C 1
ATOM 10262 O O . PHE B 1 478 ? 27.422 41.594 -15.234 1 91 478 PHE B O 1
ATOM 10269 N N . GLU B 1 479 ? 28.016 43.688 -15.812 1 93.88 479 GLU B N 1
ATOM 10270 C CA . GLU B 1 479 ? 28.531 44.094 -14.508 1 93.88 479 GLU B CA 1
ATOM 10271 C C . GLU B 1 479 ? 27.922 45.406 -14.039 1 93.88 479 GLU B C 1
ATOM 10273 O O . GLU B 1 479 ? 27.719 46.312 -14.844 1 93.88 479 GLU B O 1
ATOM 10278 N N . LEU B 1 480 ? 27.578 45.406 -12.82 1 96.12 480 LEU B N 1
ATOM 10279 C CA . LEU B 1 480 ? 27.219 46.625 -12.117 1 96.12 480 LEU B CA 1
ATOM 10280 C C . LEU B 1 480 ? 28.266 47 -11.086 1 96.12 480 LEU B C 1
ATOM 10282 O O . LEU B 1 480 ? 29.188 46.219 -10.828 1 96.12 480 LEU B O 1
ATOM 10286 N N . PRO B 1 481 ? 28.188 48.156 -10.531 1 95.38 481 PRO B N 1
ATOM 10287 C CA . PRO B 1 481 ? 29.219 48.594 -9.578 1 95.38 481 PRO B CA 1
ATOM 10288 C C . PRO B 1 481 ? 29.438 47.562 -8.461 1 95.38 481 PRO B C 1
ATOM 10290 O O . PRO B 1 481 ? 30.547 47.438 -7.926 1 95.38 481 PRO B O 1
ATOM 10293 N N . GLY B 1 482 ? 28.453 46.844 -8.164 1 93.31 482 GLY B N 1
ATOM 10294 C CA . GLY B 1 482 ? 28.562 45.875 -7.086 1 93.31 482 GLY B CA 1
ATOM 10295 C C . GLY B 1 482 ? 29.031 44.5 -7.566 1 93.31 482 GLY B C 1
ATOM 10296 O O . GLY B 1 482 ? 29.25 43.594 -6.758 1 93.31 482 GLY B O 1
ATOM 10297 N N . GLY B 1 483 ? 29.141 44.25 -8.852 1 91.94 483 GLY B N 1
ATOM 10298 C CA . GLY B 1 483 ? 29.594 43 -9.391 1 91.94 483 GLY B CA 1
ATOM 10299 C C . GLY B 1 483 ? 28.75 42.5 -10.562 1 91.94 483 GLY B C 1
ATOM 10300 O O . GLY B 1 483 ? 28 43.281 -11.148 1 91.94 483 GLY B O 1
ATOM 10301 N N . SER B 1 484 ? 28.953 41.219 -10.867 1 91.69 484 SER B N 1
ATOM 10302 C CA . SER B 1 484 ? 28.266 40.625 -12.016 1 91.69 484 SER B CA 1
ATOM 10303 C C . SER B 1 484 ? 26.781 40.406 -11.703 1 91.69 484 SER B C 1
ATOM 10305 O O . SER B 1 484 ? 26.438 40 -10.586 1 91.69 484 SER B O 1
ATOM 10307 N N . VAL B 1 485 ? 25.984 40.562 -12.68 1 94.88 485 VAL B N 1
ATOM 10308 C CA . VAL B 1 485 ? 24.562 40.281 -12.539 1 94.88 485 VAL B CA 1
ATOM 10309 C C . VAL B 1 485 ? 24.312 38.812 -12.859 1 94.88 485 VAL B C 1
ATOM 10311 O O . VAL B 1 485 ? 24.672 38.312 -13.938 1 94.88 485 VAL B O 1
ATOM 10314 N N . ALA B 1 486 ? 23.734 38.094 -11.914 1 93.81 486 ALA B N 1
ATOM 10315 C CA . ALA B 1 486 ? 23.391 36.688 -12.109 1 93.81 486 ALA B CA 1
ATOM 10316 C C . ALA B 1 486 ? 21.969 36.531 -12.664 1 93.81 486 ALA B C 1
ATOM 10318 O O . ALA B 1 486 ? 21.062 37.25 -12.25 1 93.81 486 ALA B O 1
ATOM 10319 N N . HIS B 1 487 ? 21.828 35.656 -13.625 1 95.69 487 HIS B N 1
ATOM 10320 C CA . HIS B 1 487 ? 20.547 35.375 -14.25 1 95.69 487 HIS B CA 1
ATOM 10321 C C . HIS B 1 487 ? 20.203 33.875 -14.141 1 95.69 487 HIS B C 1
ATOM 10323 O O . HIS B 1 487 ? 21.094 33.031 -14.102 1 95.69 487 HIS B O 1
ATOM 10329 N N . TYR B 1 488 ? 18.906 33.562 -14.07 1 96.94 488 TYR B N 1
ATOM 10330 C CA . TYR B 1 488 ? 18.391 32.219 -14.18 1 96.94 488 TYR B CA 1
ATOM 10331 C C . TYR B 1 488 ? 17.125 32.156 -15.023 1 96.94 488 TYR B C 1
ATOM 10333 O O . TYR B 1 488 ? 16.219 32.969 -14.836 1 96.94 488 TYR B O 1
ATOM 10341 N N . VAL B 1 489 ? 17.109 31.234 -15.969 1 97.94 489 VAL B N 1
ATOM 10342 C CA . VAL B 1 489 ? 15.922 30.984 -16.781 1 97.94 489 VAL B CA 1
ATOM 10343 C C . VAL B 1 489 ? 15.508 29.516 -16.641 1 97.94 489 VAL B C 1
ATOM 10345 O O . VAL B 1 489 ? 16.359 28.625 -16.672 1 97.94 489 VAL B O 1
ATOM 10348 N N . GLY B 1 490 ? 14.203 29.344 -16.422 1 97.81 490 GLY B N 1
ATOM 10349 C CA . GLY B 1 490 ? 13.742 27.969 -16.281 1 97.81 490 GLY B CA 1
ATOM 10350 C C . GLY B 1 490 ? 12.43 27.703 -17 1 97.81 490 GLY B C 1
ATOM 10351 O O . GLY B 1 490 ? 11.664 28.625 -17.266 1 97.81 490 GLY B O 1
ATOM 10352 N N . LEU B 1 491 ? 12.234 26.406 -17.406 1 98.38 491 LEU B N 1
ATOM 10353 C CA . LEU B 1 491 ? 11.016 25.859 -17.984 1 98.38 491 LEU B CA 1
ATOM 10354 C C . LEU B 1 491 ? 10.516 24.672 -17.156 1 98.38 491 LEU B C 1
ATOM 10356 O O . LEU B 1 491 ? 11.32 23.891 -16.641 1 98.38 491 LEU B O 1
ATOM 10360 N N . GLU B 1 492 ? 9.18 24.609 -17.062 1 98.12 492 GLU B N 1
ATOM 10361 C CA . GLU B 1 492 ? 8.578 23.531 -16.281 1 98.12 492 GLU B CA 1
ATOM 10362 C C . GLU B 1 492 ? 7.281 23.047 -16.938 1 98.12 492 GLU B C 1
ATOM 10364 O O . GLU B 1 492 ? 6.492 23.844 -17.438 1 98.12 492 GLU B O 1
ATOM 10369 N N . TYR B 1 493 ? 7.105 21.703 -17.016 1 98.25 493 TYR B N 1
ATOM 10370 C CA . TYR B 1 493 ? 5.836 21.062 -17.328 1 98.25 493 TYR B CA 1
ATOM 10371 C C . TYR B 1 493 ? 5.496 20 -16.297 1 98.25 493 TYR B C 1
ATOM 10373 O O . TYR B 1 493 ? 6.355 19.203 -15.914 1 98.25 493 TYR B O 1
ATOM 10381 N N . PHE B 1 494 ? 4.254 19.984 -15.797 1 97.12 494 PHE B N 1
ATOM 10382 C CA . PHE B 1 494 ? 3.887 18.844 -14.977 1 97.12 494 PHE B CA 1
ATOM 10383 C C . PHE B 1 494 ? 2.414 18.484 -15.164 1 97.12 494 PHE B C 1
ATOM 10385 O O . PHE B 1 494 ? 1.622 19.328 -15.594 1 97.12 494 PHE B O 1
ATOM 10392 N N . ASP B 1 495 ? 2.123 17.266 -15 1 96.88 495 ASP B N 1
ATOM 10393 C CA . ASP B 1 495 ? 0.798 16.656 -15.031 1 96.88 495 ASP B CA 1
ATOM 10394 C C . ASP B 1 495 ? 0.418 16.094 -13.656 1 96.88 495 ASP B C 1
ATOM 10396 O O . ASP B 1 495 ? 1.239 15.469 -12.984 1 96.88 495 ASP B O 1
ATOM 10400 N N . GLN B 1 496 ? -0.833 16.422 -13.219 1 95.75 496 GLN B N 1
ATOM 10401 C CA . GLN B 1 496 ? -1.376 15.922 -11.961 1 95.75 496 GLN B CA 1
ATOM 10402 C C . GLN B 1 496 ? -2.668 15.148 -12.195 1 95.75 496 GLN B C 1
ATOM 10404 O O . GLN B 1 496 ? -3.596 15.648 -12.836 1 95.75 496 GLN B O 1
ATOM 10409 N N . GLN B 1 497 ? -2.705 13.953 -11.734 1 95.69 497 GLN B N 1
ATOM 10410 C CA . GLN B 1 497 ? -3.916 13.141 -11.719 1 95.69 497 GLN B CA 1
ATOM 10411 C C . GLN B 1 497 ? -4.379 12.867 -10.289 1 95.69 497 GLN B C 1
ATOM 10413 O O . GLN B 1 497 ? -3.57 12.523 -9.422 1 95.69 497 GLN B O 1
ATOM 10418 N N . TYR B 1 498 ? -5.672 13.094 -10.055 1 93.88 498 TYR B N 1
ATOM 10419 C CA . TYR B 1 498 ? -6.258 12.922 -8.734 1 93.88 498 TYR B CA 1
ATOM 10420 C C . TYR B 1 498 ? -7.535 12.102 -8.797 1 93.88 498 TYR B C 1
ATOM 10422 O O . TYR B 1 498 ? -8.336 12.25 -9.727 1 93.88 498 TYR B O 1
ATOM 10430 N N . SER B 1 499 ? -7.629 11.18 -7.848 1 95.12 499 SER B N 1
ATOM 10431 C CA . SER B 1 499 ? -8.883 10.453 -7.723 1 95.12 499 SER B CA 1
ATOM 10432 C C . SER B 1 499 ? -9.141 10.031 -6.277 1 95.12 499 SER B C 1
ATOM 10434 O O . SER B 1 499 ? -8.211 9.656 -5.562 1 95.12 499 SER B O 1
ATOM 10436 N N . GLU B 1 500 ? -10.305 10.188 -5.789 1 93.75 500 GLU B N 1
ATOM 10437 C CA . GLU B 1 500 ? -10.859 9.633 -4.559 1 93.75 500 GLU B CA 1
ATOM 10438 C C . GLU B 1 500 ? -12.172 8.898 -4.828 1 93.75 500 GLU B C 1
ATOM 10440 O O . GLU B 1 500 ? -13.203 9.523 -5.078 1 93.75 500 GLU B O 1
ATOM 10445 N N . VAL B 1 501 ? -12.133 7.625 -4.68 1 94.19 501 VAL B N 1
ATOM 10446 C CA . VAL B 1 501 ? -13.289 6.812 -5.047 1 94.19 501 VAL B CA 1
ATOM 10447 C C . VAL B 1 501 ? -13.852 6.129 -3.803 1 94.19 501 VAL B C 1
ATOM 10449 O O . VAL B 1 501 ? -13.148 5.375 -3.127 1 94.19 501 VAL B O 1
ATOM 10452 N N . TYR B 1 502 ? -15.062 6.406 -3.508 1 94.5 502 TYR B N 1
ATOM 10453 C CA . TYR B 1 502 ? -15.773 5.73 -2.426 1 94.5 502 TYR B CA 1
ATOM 10454 C C . TYR B 1 502 ? -16.422 4.441 -2.918 1 94.5 502 TYR B C 1
ATOM 10456 O O . TYR B 1 502 ? -16.734 4.312 -4.102 1 94.5 502 TYR B O 1
ATOM 10464 N N . ASP B 1 503 ? -16.547 3.482 -1.986 1 96.25 503 ASP B N 1
ATOM 10465 C CA . ASP B 1 503 ? -17.234 2.252 -2.363 1 96.25 503 ASP B CA 1
ATOM 10466 C C . ASP B 1 503 ? -18.672 2.535 -2.791 1 96.25 503 ASP B C 1
ATOM 10468 O O . ASP B 1 503 ? -19.266 3.547 -2.396 1 96.25 503 ASP B O 1
ATOM 10472 N N . ALA B 1 504 ? -19.266 1.651 -3.484 1 95.62 504 ALA B N 1
ATOM 10473 C CA . ALA B 1 504 ? -20.516 1.873 -4.211 1 95.62 504 ALA B CA 1
ATOM 10474 C C . ALA B 1 504 ? -21.672 2.133 -3.248 1 95.62 504 ALA B C 1
ATOM 10476 O O . ALA B 1 504 ? -22.516 2.984 -3.508 1 95.62 504 ALA B O 1
ATOM 10477 N N . GLN B 1 505 ? -21.781 1.397 -2.178 1 95.94 505 GLN B N 1
ATOM 10478 C CA . GLN B 1 505 ? -22.891 1.578 -1.251 1 95.94 505 GLN B CA 1
ATOM 10479 C C . GLN B 1 505 ? -22.797 2.918 -0.528 1 95.94 505 GLN B C 1
ATOM 10481 O O . GLN B 1 505 ? -23.812 3.547 -0.232 1 95.94 505 GLN B O 1
ATOM 10486 N N . SER B 1 506 ? -21.578 3.34 -0.236 1 94.38 506 SER B N 1
ATOM 10487 C CA . SER B 1 506 ? -21.391 4.676 0.316 1 94.38 506 SER B CA 1
ATOM 10488 C C . SER B 1 506 ? -21.812 5.754 -0.673 1 94.38 506 SER B C 1
ATOM 10490 O O . SER B 1 506 ? -22.484 6.719 -0.295 1 94.38 506 SER B O 1
ATOM 10492 N N . GLU B 1 507 ? -21.484 5.594 -1.903 1 91.5 507 GLU B N 1
ATOM 10493 C CA . GLU B 1 507 ? -21.844 6.562 -2.932 1 91.5 507 GLU B CA 1
ATOM 10494 C C . GLU B 1 507 ? -23.359 6.648 -3.086 1 91.5 507 GLU B C 1
ATOM 10496 O O . GLU B 1 507 ? -23.906 7.723 -3.369 1 91.5 507 GLU B O 1
ATOM 10501 N N . ALA B 1 508 ? -23.969 5.547 -2.871 1 92.25 508 ALA B N 1
ATOM 10502 C CA . ALA B 1 508 ? -25.422 5.5 -3.027 1 92.25 508 ALA B CA 1
ATOM 10503 C C . ALA B 1 508 ? -26.125 6.016 -1.776 1 92.25 508 ALA B C 1
ATOM 10505 O O . ALA B 1 508 ? -27.359 6.113 -1.743 1 92.25 508 ALA B O 1
ATOM 10506 N N . GLY B 1 509 ? -25.359 6.359 -0.714 1 89.88 509 GLY B N 1
ATOM 10507 C CA . GLY B 1 509 ? -25.938 6.879 0.514 1 89.88 509 GLY B CA 1
ATOM 10508 C C . GLY B 1 509 ? -26.562 5.801 1.387 1 89.88 509 GLY B C 1
ATOM 10509 O O . GLY B 1 509 ? -27.438 6.082 2.197 1 89.88 509 GLY B O 1
ATOM 10510 N N . LEU B 1 510 ? -26.094 4.594 1.26 1 94.56 510 LEU B N 1
ATOM 10511 C CA . LEU B 1 510 ? -26.734 3.475 1.938 1 94.56 510 LEU B CA 1
ATOM 10512 C C . LEU B 1 510 ? -25.906 3.004 3.127 1 94.56 510 LEU B C 1
ATOM 10514 O O . LEU B 1 510 ? -26.062 1.867 3.58 1 94.56 510 LEU B O 1
ATOM 10518 N N . ILE B 1 511 ? -25.047 3.846 3.551 1 94.88 511 ILE B N 1
ATOM 10519 C CA . ILE B 1 511 ? -24.25 3.539 4.734 1 94.88 511 ILE B CA 1
ATOM 10520 C C . ILE B 1 511 ? -24.562 4.543 5.844 1 94.88 511 ILE B C 1
ATOM 10522 O O . ILE B 1 511 ? -24.453 5.754 5.641 1 94.88 511 ILE B O 1
ATOM 10526 N N . GLY B 1 512 ? -24.984 4.039 6.902 1 90.06 512 GLY B N 1
ATOM 10527 C CA . GLY B 1 512 ? -25.25 4.875 8.062 1 90.06 512 GLY B CA 1
ATOM 10528 C C . GLY B 1 512 ? -24 5.176 8.875 1 90.06 512 GLY B C 1
ATOM 10529 O O . GLY B 1 512 ? -23.25 4.266 9.242 1 90.06 512 GLY B O 1
ATOM 10530 N N . GLY B 1 513 ? -23.812 6.438 9.125 1 77 513 GLY B N 1
ATOM 10531 C CA . GLY B 1 513 ? -22.688 6.832 9.953 1 77 513 GLY B CA 1
ATOM 10532 C C . GLY B 1 513 ? -21.453 7.172 9.148 1 77 513 GLY B C 1
ATOM 10533 O O . GLY B 1 513 ? -20.359 7.305 9.703 1 77 513 GLY B O 1
ATOM 10534 N N . SER B 1 514 ? -21.625 7.184 7.801 1 73.25 514 SER B N 1
ATOM 10535 C CA . SER B 1 514 ? -20.469 7.473 6.957 1 73.25 514 SER B CA 1
ATOM 10536 C C . SER B 1 514 ? -20.641 8.797 6.219 1 73.25 514 SER B C 1
ATOM 10538 O O . SER B 1 514 ? -21.766 9.266 6.031 1 73.25 514 SER B O 1
ATOM 10540 N N . ALA B 1 515 ? -19.469 9.406 5.938 1 72.5 515 ALA B N 1
ATOM 10541 C CA . ALA B 1 515 ? -19.422 10.672 5.203 1 72.5 515 ALA B CA 1
ATOM 10542 C C . ALA B 1 515 ? -18.469 10.586 4.016 1 72.5 515 ALA B C 1
ATOM 10544 O O . ALA B 1 515 ? -17.594 9.719 3.975 1 72.5 515 ALA B O 1
ATOM 10545 N N . GLY B 1 516 ? -18.781 11.484 3.008 1 77.62 516 GLY B N 1
ATOM 10546 C CA . GLY B 1 516 ? -17.875 11.617 1.884 1 77.62 516 GLY B CA 1
ATOM 10547 C C . GLY B 1 516 ? -18.453 11.117 0.577 1 77.62 516 GLY B C 1
ATOM 10548 O O . GLY B 1 516 ? -19.469 10.414 0.572 1 77.62 516 GLY B O 1
ATOM 10549 N N . ASN B 1 517 ? -17.812 11.57 -0.488 1 82.62 517 ASN B N 1
ATOM 10550 C CA . ASN B 1 517 ? -18.156 11.133 -1.838 1 82.62 517 ASN B CA 1
ATOM 10551 C C . ASN B 1 517 ? -16.953 11.203 -2.77 1 82.62 517 ASN B C 1
ATOM 10553 O O . ASN B 1 517 ? -15.906 11.742 -2.402 1 82.62 517 ASN B O 1
ATOM 10557 N N . SER B 1 518 ? -17.141 10.625 -3.914 1 87.44 518 SER B N 1
ATOM 10558 C CA . SER B 1 518 ? -16.031 10.445 -4.84 1 87.44 518 SER B CA 1
ATOM 10559 C C . SER B 1 518 ? -15.695 11.742 -5.559 1 87.44 518 SER B C 1
ATOM 10561 O O . SER B 1 518 ? -16.531 12.633 -5.668 1 87.44 518 SER B O 1
ATOM 10563 N N . ALA B 1 519 ? -14.422 11.883 -5.914 1 88.56 519 ALA B N 1
ATOM 10564 C CA . ALA B 1 519 ? -13.906 13 -6.699 1 88.56 519 ALA B CA 1
ATOM 10565 C C . ALA B 1 519 ? -12.742 12.555 -7.582 1 88.56 519 ALA B C 1
ATOM 10567 O O . ALA B 1 519 ? -11.969 11.664 -7.203 1 88.56 519 ALA B O 1
ATOM 10568 N N . ALA B 1 520 ? -12.68 13.125 -8.805 1 90.31 520 ALA B N 1
ATOM 10569 C CA . ALA B 1 520 ? -11.539 12.867 -9.688 1 90.31 520 ALA B CA 1
ATOM 10570 C C . ALA B 1 520 ? -11.281 14.062 -10.602 1 90.31 520 ALA B C 1
ATOM 10572 O O . ALA B 1 520 ? -12.195 14.844 -10.883 1 90.31 520 ALA B O 1
ATOM 10573 N N . GLY B 1 521 ? -10.023 14.211 -10.977 1 91.19 521 GLY B N 1
ATOM 10574 C CA . GLY B 1 521 ? -9.641 15.266 -11.906 1 91.19 521 GLY B CA 1
ATOM 10575 C C . GLY B 1 521 ? -8.188 15.18 -12.336 1 91.19 521 GLY B C 1
ATOM 10576 O O . GLY B 1 521 ? -7.402 14.438 -11.75 1 91.19 521 GLY B O 1
ATOM 10577 N N . ASP B 1 522 ? -7.902 15.844 -13.328 1 92.06 522 ASP B N 1
ATOM 10578 C CA . ASP B 1 522 ? -6.531 15.969 -13.82 1 92.06 522 ASP B CA 1
ATOM 10579 C C . ASP B 1 522 ? -6.215 17.406 -14.219 1 92.06 522 ASP B C 1
ATOM 10581 O O . ASP B 1 522 ? -7.121 18.203 -14.461 1 92.06 522 ASP B O 1
ATOM 10585 N N . ARG B 1 523 ? -4.91 17.734 -14.188 1 93.81 523 ARG B N 1
ATOM 10586 C CA . ARG B 1 523 ? -4.434 19.078 -14.5 1 93.81 523 ARG B CA 1
ATOM 10587 C C . ARG B 1 523 ? -3.049 19.031 -15.133 1 93.81 523 ARG B C 1
ATOM 10589 O O . ARG B 1 523 ? -2.184 18.281 -14.695 1 93.81 523 ARG B O 1
ATOM 10596 N N . GLN B 1 524 ? -2.967 19.797 -16.125 1 96.56 524 GLN B N 1
ATOM 10597 C CA . GLN B 1 524 ? -1.677 20.016 -16.766 1 96.56 524 GLN B CA 1
ATOM 10598 C C . GLN B 1 524 ? -1.23 21.469 -16.625 1 96.56 524 GLN B C 1
ATOM 10600 O O . GLN B 1 524 ? -2.045 22.391 -16.75 1 96.56 524 GLN B O 1
ATOM 10605 N N . VAL B 1 525 ? 0.055 21.703 -16.422 1 97.25 525 VAL B N 1
ATOM 10606 C CA . VAL B 1 525 ? 0.587 23.047 -16.234 1 97.25 525 VAL B CA 1
ATOM 10607 C C . VAL B 1 525 ? 1.876 23.203 -17.047 1 97.25 525 VAL B C 1
ATOM 10609 O O . VAL B 1 525 ? 2.748 22.328 -17.016 1 97.25 525 VAL B O 1
ATOM 10612 N N . TRP B 1 526 ? 1.944 24.266 -17.75 1 97.5 526 TRP B N 1
ATOM 10613 C CA . TRP B 1 526 ? 3.164 24.766 -18.375 1 97.5 526 TRP B CA 1
ATOM 10614 C C . TRP B 1 526 ? 3.615 26.078 -17.75 1 97.5 526 TRP B C 1
ATOM 10616 O O . TRP B 1 526 ? 2.793 26.953 -17.453 1 97.5 526 TRP B O 1
ATOM 10626 N N . ALA B 1 527 ? 4.934 26.172 -17.547 1 98.31 527 ALA B N 1
ATOM 10627 C CA . ALA B 1 527 ? 5.402 27.406 -16.906 1 98.31 527 ALA B CA 1
ATOM 10628 C C . ALA B 1 527 ? 6.785 27.797 -17.406 1 98.31 527 ALA B C 1
ATOM 10630 O O . ALA B 1 527 ? 7.555 26.938 -17.859 1 98.31 527 ALA B O 1
ATOM 10631 N N . MET B 1 528 ? 7.062 29.047 -17.391 1 98.31 528 MET B N 1
ATOM 10632 C CA . MET B 1 528 ? 8.375 29.656 -17.609 1 98.31 528 MET B CA 1
ATOM 10633 C C . MET B 1 528 ? 8.68 30.688 -16.516 1 98.31 528 MET B C 1
ATOM 10635 O O . MET B 1 528 ? 7.793 31.422 -16.094 1 98.31 528 MET B O 1
ATOM 10639 N N . PHE B 1 529 ? 9.906 30.703 -16.047 1 97.62 529 PHE B N 1
ATOM 10640 C CA . PHE B 1 529 ? 10.234 31.656 -14.992 1 97.62 529 PHE B CA 1
ATOM 10641 C C . PHE B 1 529 ? 11.641 32.219 -15.188 1 97.62 529 PHE B C 1
ATOM 10643 O O . PHE B 1 529 ? 12.477 31.594 -15.852 1 97.62 529 PHE B O 1
ATOM 10650 N N . TYR B 1 530 ? 11.859 33.375 -14.633 1 98 530 TYR B N 1
ATOM 10651 C CA . TYR B 1 530 ? 13.086 34.156 -14.75 1 98 530 TYR B CA 1
ATOM 10652 C C . TYR B 1 530 ? 13.43 34.812 -13.438 1 98 530 TYR B C 1
ATOM 10654 O O . TYR B 1 530 ? 12.547 35.312 -12.734 1 98 530 TYR B O 1
ATOM 10662 N N . GLU B 1 531 ? 14.68 34.812 -13.078 1 97.25 531 GLU B N 1
ATOM 10663 C CA . GLU B 1 531 ? 15.203 35.5 -11.898 1 97.25 531 GLU B CA 1
ATOM 10664 C C . GLU B 1 531 ? 16.5 36.219 -12.211 1 97.25 531 GLU B C 1
ATOM 10666 O O . GLU B 1 531 ? 17.312 35.75 -13.016 1 97.25 531 GLU B O 1
ATOM 10671 N N . ALA B 1 532 ? 16.688 37.344 -11.531 1 96.75 532 ALA B N 1
ATOM 10672 C CA . ALA B 1 532 ? 17.938 38.094 -11.656 1 96.75 532 ALA B CA 1
ATOM 10673 C C . ALA B 1 532 ? 18.344 38.719 -10.32 1 96.75 532 ALA B C 1
ATOM 10675 O O . ALA B 1 532 ? 17.5 39.188 -9.555 1 96.75 532 ALA B O 1
ATOM 10676 N N . VAL B 1 533 ? 19.547 38.656 -10.055 1 95 533 VAL B N 1
ATOM 10677 C CA . VAL B 1 533 ? 20.141 39.312 -8.891 1 95 533 VAL B CA 1
ATOM 10678 C C . VAL B 1 533 ? 21.094 40.438 -9.352 1 95 533 VAL B C 1
ATOM 10680 O O . VAL B 1 533 ? 22.094 40.156 -10.016 1 95 533 VAL B O 1
ATOM 10683 N N . LEU B 1 534 ? 20.828 41.656 -8.969 1 96.06 534 LEU B N 1
ATOM 10684 C CA . LEU B 1 534 ? 21.562 42.812 -9.422 1 96.06 534 LEU B CA 1
ATOM 10685 C C . LEU B 1 534 ? 22.312 43.469 -8.258 1 96.06 534 LEU B C 1
ATOM 10687 O O . LEU B 1 534 ? 21.719 44.188 -7.453 1 96.06 534 LEU B O 1
ATOM 10691 N N . PRO B 1 535 ? 23.578 43.281 -8.195 1 94.88 535 PRO B N 1
ATOM 10692 C CA . PRO B 1 535 ? 24.375 44.031 -7.223 1 94.88 535 PRO B CA 1
ATOM 10693 C C . PRO B 1 535 ? 24.578 45.5 -7.641 1 94.88 535 PRO B C 1
ATOM 10695 O O . PRO B 1 535 ? 25.656 45.844 -8.125 1 94.88 535 PRO B O 1
ATOM 10698 N N . ILE B 1 536 ? 23.656 46.344 -7.34 1 96.75 536 ILE B N 1
ATOM 10699 C CA . ILE B 1 536 ? 23.672 47.719 -7.766 1 96.75 536 ILE B CA 1
ATOM 10700 C C . ILE B 1 536 ? 24.953 48.406 -7.266 1 96.75 536 ILE B C 1
ATOM 10702 O O . ILE B 1 536 ? 25.609 49.125 -8.016 1 96.75 536 ILE B O 1
ATOM 10706 N N . THR B 1 537 ? 25.234 48.312 -6.012 1 95.94 537 THR B N 1
ATOM 10707 C CA . THR B 1 537 ? 26.484 48.688 -5.371 1 95.94 537 THR B CA 1
ATOM 10708 C C . THR B 1 537 ? 27 47.531 -4.48 1 95.94 537 THR B C 1
ATOM 10710 O O . THR B 1 537 ? 26.375 46.469 -4.414 1 95.94 537 THR B O 1
ATOM 10713 N N . ASP B 1 538 ? 28.094 47.812 -3.793 1 91.38 538 ASP B N 1
ATOM 10714 C CA . ASP B 1 538 ? 28.625 46.812 -2.887 1 91.38 538 ASP B CA 1
ATOM 10715 C C . ASP B 1 538 ? 27.688 46.594 -1.704 1 91.38 538 ASP B C 1
ATOM 10717 O O . ASP B 1 538 ? 27.719 45.531 -1.078 1 91.38 538 ASP B O 1
ATOM 10721 N N . ASP B 1 539 ? 26.812 47.562 -1.469 1 93.38 539 ASP B N 1
ATOM 10722 C CA . ASP B 1 539 ? 26 47.5 -0.26 1 93.38 539 ASP B CA 1
ATOM 10723 C C . ASP B 1 539 ? 24.531 47.281 -0.6 1 93.38 539 ASP B C 1
ATOM 10725 O O . ASP B 1 539 ? 23.719 47 0.284 1 93.38 539 ASP B O 1
ATOM 10729 N N . ILE B 1 540 ? 24.203 47.406 -1.879 1 96.19 540 ILE B N 1
ATOM 10730 C CA . ILE B 1 540 ? 22.781 47.344 -2.252 1 96.19 540 ILE B CA 1
ATOM 10731 C C . ILE B 1 540 ? 22.609 46.281 -3.34 1 96.19 540 ILE B C 1
ATOM 10733 O O . ILE B 1 540 ? 23.25 46.344 -4.391 1 96.19 540 ILE B O 1
ATOM 10737 N N . GLU B 1 541 ? 21.703 45.344 -3.074 1 94.81 541 GLU B N 1
ATOM 10738 C CA . GLU B 1 541 ? 21.375 44.281 -4.02 1 94.81 541 GLU B CA 1
ATOM 10739 C C . GLU B 1 541 ? 19.875 44.25 -4.32 1 94.81 541 GLU B C 1
ATOM 10741 O O . GLU B 1 541 ? 19.047 44.312 -3.404 1 94.81 541 GLU B O 1
ATOM 10746 N N . LEU B 1 542 ? 19.578 44.156 -5.566 1 96.38 542 LEU B N 1
ATOM 10747 C CA . LEU B 1 542 ? 18.203 44.062 -6.016 1 96.38 542 LEU B CA 1
ATOM 10748 C C . LEU B 1 542 ? 17.938 42.688 -6.652 1 96.38 542 LEU B C 1
ATOM 10750 O O . LEU B 1 542 ? 18.719 42.25 -7.5 1 96.38 542 LEU B O 1
ATOM 10754 N N . ASN B 1 543 ? 16.906 42.031 -6.172 1 95.56 543 ASN B N 1
ATOM 10755 C CA . ASN B 1 543 ? 16.469 40.75 -6.73 1 95.56 543 ASN B CA 1
ATOM 10756 C C . ASN B 1 543 ? 15.133 40.875 -7.449 1 95.56 543 ASN B C 1
ATOM 10758 O O . ASN B 1 543 ? 14.156 41.344 -6.867 1 95.56 543 ASN B O 1
ATOM 10762 N N . LEU B 1 544 ? 15.117 40.438 -8.68 1 97.5 544 LEU B N 1
ATOM 10763 C CA . LEU B 1 544 ? 13.898 40.438 -9.477 1 97.5 544 LEU B CA 1
ATOM 10764 C C . LEU B 1 544 ? 13.562 39.031 -9.953 1 97.5 544 LEU B C 1
ATOM 10766 O O . LEU B 1 544 ? 14.461 38.25 -10.297 1 97.5 544 LEU B O 1
ATOM 10770 N N . ALA B 1 545 ? 12.273 38.688 -9.906 1 97.38 545 ALA B N 1
ATOM 10771 C CA . ALA B 1 545 ? 11.812 37.406 -10.422 1 97.38 545 ALA B CA 1
ATOM 10772 C C . ALA B 1 545 ? 10.398 37.5 -10.984 1 97.38 545 ALA B C 1
ATOM 10774 O O . ALA B 1 545 ? 9.617 38.344 -10.547 1 97.38 545 ALA B O 1
ATOM 10775 N N . ALA B 1 546 ? 10.133 36.656 -11.914 1 98.25 546 ALA B N 1
ATOM 10776 C CA . ALA B 1 546 ? 8.789 36.531 -12.477 1 98.25 546 ALA B CA 1
ATOM 10777 C C . ALA B 1 546 ? 8.539 35.156 -13.062 1 98.25 546 ALA B C 1
ATOM 10779 O O . ALA B 1 546 ? 9.445 34.531 -13.625 1 98.25 546 ALA B O 1
ATOM 10780 N N . ARG B 1 547 ? 7.344 34.688 -12.938 1 98.19 547 ARG B N 1
ATOM 10781 C CA . ARG B 1 547 ? 6.934 33.375 -13.453 1 98.19 547 ARG B CA 1
ATOM 10782 C C . ARG B 1 547 ? 5.566 33.438 -14.117 1 98.19 547 ARG B C 1
ATOM 10784 O O . ARG B 1 547 ? 4.66 34.125 -13.617 1 98.19 547 ARG B O 1
ATOM 10791 N N . TYR B 1 548 ? 5.516 32.875 -15.266 1 98.25 548 TYR B N 1
ATOM 10792 C CA . TYR B 1 548 ? 4.258 32.688 -15.984 1 98.25 548 TYR B CA 1
ATOM 10793 C C . TYR B 1 548 ? 3.818 31.219 -15.953 1 98.25 548 TYR B C 1
ATOM 10795 O O . TYR B 1 548 ? 4.59 30.328 -16.312 1 98.25 548 TYR B O 1
ATOM 10803 N N . ASP B 1 549 ? 2.566 31.047 -15.547 1 97.81 549 ASP B N 1
ATOM 10804 C CA . ASP B 1 549 ? 1.975 29.719 -15.516 1 97.81 549 ASP B CA 1
ATOM 10805 C C . ASP B 1 549 ? 0.705 29.656 -16.359 1 97.81 549 ASP B C 1
ATOM 10807 O O . ASP B 1 549 ? -0.118 30.578 -16.328 1 97.81 549 ASP B O 1
ATOM 10811 N N . ASP B 1 550 ? 0.574 28.516 -17.078 1 97.44 550 ASP B N 1
ATOM 10812 C CA . ASP B 1 550 ? -0.646 28.219 -17.828 1 97.44 550 ASP B CA 1
ATOM 10813 C C . ASP B 1 550 ? -1.258 26.891 -17.375 1 97.44 550 ASP B C 1
ATOM 10815 O O . ASP B 1 550 ? -0.656 25.844 -17.547 1 97.44 550 ASP B O 1
ATOM 10819 N N . TYR B 1 551 ? -2.439 27.016 -16.828 1 95.38 551 TYR B N 1
ATOM 10820 C CA . TYR B 1 551 ? -3.158 25.859 -16.312 1 95.38 551 TYR B CA 1
ATOM 10821 C C . TYR B 1 551 ? -4.242 25.406 -17.297 1 95.38 551 TYR B C 1
ATOM 10823 O O . TYR B 1 551 ? -4.918 26.234 -17.906 1 95.38 551 TYR B O 1
ATOM 10831 N N . SER B 1 552 ? -4.473 24.125 -17.375 1 93.56 552 SER B N 1
ATOM 10832 C CA . SER B 1 552 ? -5.461 23.562 -18.297 1 93.56 552 SER B CA 1
ATOM 10833 C C . SER B 1 552 ? -6.883 23.828 -17.812 1 93.56 552 SER B C 1
ATOM 10835 O O . SER B 1 552 ? -7.828 23.797 -18.609 1 93.56 552 SER B O 1
ATOM 10837 N N . ASP B 1 553 ? -7.059 24.062 -16.609 1 87.62 553 ASP B N 1
ATOM 10838 C CA . ASP B 1 553 ? -8.406 24.094 -16.047 1 87.62 553 ASP B CA 1
ATOM 10839 C C . ASP B 1 553 ? -8.875 25.531 -15.836 1 87.62 553 ASP B C 1
ATOM 10841 O O . ASP B 1 553 ? -10.031 25.859 -16.125 1 87.62 553 ASP B O 1
ATOM 10845 N N . PHE B 1 554 ? -8.07 26.516 -15.281 1 84.5 554 PHE B N 1
ATOM 10846 C CA . PHE B 1 554 ? -8.641 27.812 -14.945 1 84.5 554 PHE B CA 1
ATOM 10847 C C . PHE B 1 554 ? -7.996 28.922 -15.766 1 84.5 554 PHE B C 1
ATOM 10849 O O . PHE B 1 554 ? -8.492 30.047 -15.789 1 84.5 554 PHE B O 1
ATOM 10856 N N . GLY B 1 555 ? -6.867 28.672 -16.344 1 90.69 555 GLY B N 1
ATOM 10857 C CA . GLY B 1 555 ? -6.223 29.703 -17.141 1 90.69 555 GLY B CA 1
ATOM 10858 C C . GLY B 1 555 ? -4.797 29.984 -16.719 1 90.69 555 GLY B C 1
ATOM 10859 O O . GLY B 1 555 ? -4.043 29.062 -16.406 1 90.69 555 GLY B O 1
ATOM 10860 N N . ASP B 1 556 ? -4.461 31.266 -16.781 1 94 556 ASP B N 1
ATOM 10861 C CA . ASP B 1 556 ? -3.047 31.578 -16.594 1 94 556 ASP B CA 1
ATOM 10862 C C . ASP B 1 556 ? -2.854 32.594 -15.453 1 94 556 ASP B C 1
ATOM 10864 O O . ASP B 1 556 ? -3.826 33.156 -14.945 1 94 556 ASP B O 1
ATOM 10868 N N . ASN B 1 557 ? -1.646 32.719 -14.984 1 95.25 557 ASN B N 1
ATOM 10869 C CA . ASN B 1 557 ? -1.245 33.656 -13.945 1 95.25 557 ASN B CA 1
ATOM 10870 C C . ASN B 1 557 ? 0.208 34.094 -14.117 1 95.25 557 ASN B C 1
ATOM 10872 O O . ASN B 1 557 ? 1.044 33.312 -14.578 1 95.25 557 ASN B O 1
ATOM 10876 N N . ILE B 1 558 ? 0.481 35.344 -13.766 1 97.06 558 ILE B N 1
ATOM 10877 C CA . ILE B 1 558 ? 1.843 35.875 -13.656 1 97.06 558 ILE B CA 1
ATOM 10878 C C . ILE B 1 558 ? 2.145 36.219 -12.211 1 97.06 558 ILE B C 1
ATOM 10880 O O . ILE B 1 558 ? 1.356 36.906 -11.555 1 97.06 558 ILE B O 1
ATOM 10884 N N . ALA B 1 559 ? 3.215 35.812 -11.727 1 97.81 559 ALA B N 1
ATOM 10885 C CA . ALA B 1 559 ? 3.633 36.094 -10.352 1 97.81 559 ALA B CA 1
ATOM 10886 C C . ALA B 1 559 ? 4.973 36.812 -10.312 1 97.81 559 ALA B C 1
ATOM 10888 O O . ALA B 1 559 ? 6.031 36.188 -10.43 1 97.81 559 ALA B O 1
ATOM 10889 N N . PRO B 1 560 ? 4.969 38.062 -10.078 1 97.88 560 PRO B N 1
ATOM 10890 C CA . PRO B 1 560 ? 6.211 38.844 -9.969 1 97.88 560 PRO B CA 1
ATOM 10891 C C . PRO B 1 560 ? 6.703 38.938 -8.531 1 97.88 560 PRO B C 1
ATOM 10893 O O . PRO B 1 560 ? 5.91 38.812 -7.59 1 97.88 560 PRO B O 1
ATOM 10896 N N . LYS B 1 561 ? 7.953 39.219 -8.336 1 97.75 561 LYS B N 1
ATOM 10897 C CA . LYS B 1 561 ? 8.57 39.5 -7.043 1 97.75 561 LYS B CA 1
ATOM 10898 C C . LYS B 1 561 ? 9.742 40.469 -7.18 1 97.75 561 LYS B C 1
ATOM 10900 O O . LYS B 1 561 ? 10.5 40.406 -8.156 1 97.75 561 LYS B O 1
ATOM 10905 N N . ALA B 1 562 ? 9.875 41.375 -6.289 1 97.81 562 ALA B N 1
ATOM 10906 C CA . ALA B 1 562 ? 11.016 42.281 -6.145 1 97.81 562 ALA B CA 1
ATOM 10907 C C . ALA B 1 562 ? 11.477 42.375 -4.691 1 97.81 562 ALA B C 1
ATOM 10909 O O . ALA B 1 562 ? 10.648 42.406 -3.777 1 97.81 562 ALA B O 1
ATOM 10910 N N . ALA B 1 563 ? 12.695 42.281 -4.52 1 96.62 563 ALA B N 1
ATOM 10911 C CA . ALA B 1 563 ? 13.266 42.375 -3.178 1 96.62 563 ALA B CA 1
ATOM 10912 C C . ALA B 1 563 ? 14.555 43.188 -3.186 1 96.62 563 ALA B C 1
ATOM 10914 O O . ALA B 1 563 ? 15.344 43.094 -4.133 1 96.62 563 ALA B O 1
ATOM 10915 N N . ILE B 1 564 ? 14.844 43.938 -2.133 1 96.5 564 ILE B N 1
ATOM 10916 C CA . ILE B 1 564 ? 16.031 44.75 -2.012 1 96.5 564 ILE B CA 1
ATOM 10917 C C . ILE B 1 564 ? 16.734 44.469 -0.687 1 96.5 564 ILE B C 1
ATOM 10919 O O . ILE B 1 564 ? 16.078 44.281 0.338 1 96.5 564 ILE B O 1
ATOM 10923 N N . ARG B 1 565 ? 17.922 44.281 -0.703 1 95.5 565 ARG B N 1
ATOM 10924 C CA . ARG B 1 565 ? 18.797 44.094 0.458 1 95.5 565 ARG B CA 1
ATOM 10925 C C . ARG B 1 565 ? 19.812 45.219 0.559 1 95.5 565 ARG B C 1
ATOM 10927 O O . ARG B 1 565 ? 20.5 45.531 -0.412 1 95.5 565 ARG B O 1
ATOM 10934 N N . TRP B 1 566 ? 19.953 45.875 1.722 1 95.88 566 TRP B N 1
ATOM 10935 C CA . TRP B 1 566 ? 20.875 46.969 1.946 1 95.88 566 TRP B CA 1
ATOM 10936 C C . TRP B 1 566 ? 21.75 46.719 3.158 1 95.88 566 TRP B C 1
ATOM 10938 O O . TRP B 1 566 ? 21.266 46.562 4.281 1 95.88 566 TRP B O 1
ATOM 10948 N N . GLN B 1 567 ? 22.953 46.562 2.861 1 94.44 567 GLN B N 1
ATOM 10949 C CA . GLN B 1 567 ? 23.922 46.531 3.945 1 94.44 567 GLN B CA 1
ATOM 10950 C C . GLN B 1 567 ? 24.141 47.938 4.543 1 94.44 567 GLN B C 1
ATOM 10952 O O . GLN B 1 567 ? 25.156 48.562 4.266 1 94.44 567 GLN B O 1
ATOM 10957 N N . ALA B 1 568 ? 23.359 48.25 5.453 1 95.12 568 ALA B N 1
ATOM 10958 C CA . ALA B 1 568 ? 23.344 49.625 5.977 1 95.12 568 ALA B CA 1
ATOM 10959 C C . ALA B 1 568 ? 24.594 49.906 6.801 1 95.12 568 ALA B C 1
ATOM 10961 O O . ALA B 1 568 ? 25.125 51 6.777 1 95.12 568 ALA B O 1
ATOM 10962 N N . LEU B 1 569 ? 24.953 48.906 7.641 1 94.69 569 LEU B N 1
ATOM 10963 C CA . LEU B 1 569 ? 26.203 48.906 8.406 1 94.69 569 LEU B CA 1
ATOM 10964 C C . LEU B 1 569 ? 26.891 47.562 8.297 1 94.69 569 LEU B C 1
ATOM 10966 O O . LEU B 1 569 ? 26.344 46.625 7.73 1 94.69 569 LEU B O 1
ATOM 10970 N N . GLU B 1 570 ? 28.062 47.562 8.859 1 90.62 570 GLU B N 1
ATOM 10971 C CA . GLU B 1 570 ? 28.781 46.312 8.828 1 90.62 570 GLU B CA 1
ATOM 10972 C C . GLU B 1 570 ? 28 45.219 9.539 1 90.62 570 GLU B C 1
ATOM 10974 O O . GLU B 1 570 ? 28.094 44.031 9.164 1 90.62 570 GLU B O 1
ATOM 10979 N N . ASN B 1 571 ? 27.203 45.594 10.484 1 92.56 571 ASN B N 1
ATOM 10980 C CA . ASN B 1 571 ? 26.516 44.594 11.297 1 92.56 571 ASN B CA 1
ATOM 10981 C C . ASN B 1 571 ? 25 44.75 11.211 1 92.56 571 ASN B C 1
ATOM 10983 O O . ASN B 1 571 ? 24.266 44.25 12.055 1 92.56 571 ASN B O 1
ATOM 10987 N N . VAL B 1 572 ? 24.5 45.5 10.219 1 95 572 VAL B N 1
ATOM 10988 C CA . VAL B 1 572 ? 23.062 45.719 10.078 1 95 572 VAL B CA 1
ATOM 10989 C C . VAL B 1 572 ? 22.656 45.562 8.617 1 95 572 VAL B C 1
ATOM 10991 O O . VAL B 1 572 ? 23.234 46.188 7.734 1 95 572 VAL B O 1
ATOM 10994 N N . VAL B 1 573 ? 21.734 44.719 8.391 1 94.12 573 VAL B N 1
ATOM 10995 C CA . VAL B 1 573 ? 21.125 44.562 7.074 1 94.12 573 VAL B CA 1
ATOM 10996 C C . VAL B 1 573 ? 19.656 45 7.125 1 94.12 573 VAL B C 1
ATOM 10998 O O . VAL B 1 573 ? 18.922 44.625 8.055 1 94.12 573 VAL B O 1
ATOM 11001 N N . VAL B 1 574 ? 19.297 45.812 6.203 1 96.69 574 VAL B N 1
ATOM 11002 C CA . VAL B 1 574 ? 17.906 46.188 6.004 1 96.69 574 VAL B CA 1
ATOM 11003 C C . VAL B 1 574 ? 17.391 45.531 4.711 1 96.69 574 VAL B C 1
ATOM 11005 O O . VAL B 1 574 ? 18.094 45.531 3.697 1 96.69 574 VAL B O 1
ATOM 11008 N N . ARG B 1 575 ? 16.203 45 4.785 1 95.69 575 ARG B N 1
ATOM 11009 C CA . ARG B 1 575 ? 15.68 44.344 3.596 1 95.69 575 ARG B CA 1
ATOM 11010 C C . ARG B 1 575 ? 14.18 44.594 3.439 1 95.69 575 ARG B C 1
ATOM 11012 O O . ARG B 1 575 ? 13.492 44.875 4.422 1 95.69 575 ARG B O 1
ATOM 11019 N N . ALA B 1 576 ? 13.758 44.531 2.24 1 96.75 576 ALA B N 1
ATOM 11020 C CA . ALA B 1 576 ? 12.344 44.656 1.889 1 96.75 576 ALA B CA 1
ATOM 11021 C C . ALA B 1 576 ? 12 43.844 0.655 1 96.75 576 ALA B C 1
ATOM 11023 O O . ALA B 1 576 ? 12.844 43.625 -0.222 1 96.75 576 ALA B O 1
ATOM 11024 N N . SER B 1 577 ? 10.734 43.344 0.65 1 96.44 577 SER B N 1
ATOM 11025 C CA . SER B 1 577 ? 10.305 42.594 -0.52 1 96.44 577 SER B CA 1
ATOM 11026 C C . SER B 1 577 ? 8.812 42.781 -0.792 1 96.44 577 SER B C 1
ATOM 11028 O O . SER B 1 577 ? 8.047 43.094 0.125 1 96.44 577 SER B O 1
ATOM 11030 N N . TYR B 1 578 ? 8.5 42.688 -2.021 1 97.38 578 TYR B N 1
ATOM 11031 C CA . TYR B 1 578 ? 7.137 42.656 -2.537 1 97.38 578 TYR B CA 1
ATOM 11032 C C . TYR B 1 578 ? 6.945 41.5 -3.504 1 97.38 578 TYR B C 1
ATOM 11034 O O . TYR B 1 578 ? 7.777 41.281 -4.383 1 97.38 578 TYR B O 1
ATOM 11042 N N . SER B 1 579 ? 5.836 40.781 -3.291 1 97.12 579 SER B N 1
ATOM 11043 C CA . SER B 1 579 ? 5.574 39.688 -4.199 1 97.12 579 SER B CA 1
ATOM 11044 C C . SER B 1 579 ? 4.078 39.469 -4.418 1 97.12 579 SER B C 1
ATOM 11046 O O . SER B 1 579 ? 3.27 39.812 -3.541 1 97.12 579 SER B O 1
ATOM 11048 N N . GLU B 1 580 ? 3.781 38.969 -5.586 1 97.19 580 GLU B N 1
ATOM 11049 C CA . GLU B 1 580 ? 2.451 38.438 -5.906 1 97.19 580 GLU B CA 1
ATOM 11050 C C . GLU B 1 580 ? 2.479 36.938 -6.117 1 97.19 580 GLU B C 1
ATOM 11052 O O . GLU B 1 580 ? 3.445 36.406 -6.656 1 97.19 580 GLU B O 1
ATOM 11057 N N . ALA B 1 581 ? 1.479 36.344 -5.559 1 96.81 581 ALA B N 1
ATOM 11058 C CA . ALA B 1 581 ? 1.375 34.875 -5.664 1 96.81 581 ALA B CA 1
ATOM 11059 C C . ALA B 1 581 ? -0.064 34.438 -5.938 1 96.81 581 ALA B C 1
ATOM 11061 O O . ALA B 1 581 ? -0.975 35.281 -5.945 1 96.81 581 ALA B O 1
ATOM 11062 N N . PHE B 1 582 ? -0.199 33.156 -6.258 1 95.75 582 PHE B N 1
ATOM 11063 C CA . PHE B 1 582 ? -1.536 32.625 -6.504 1 95.75 582 PHE B CA 1
ATOM 11064 C C . PHE B 1 582 ? -1.642 31.188 -6.035 1 95.75 582 PHE B C 1
ATOM 11066 O O . PHE B 1 582 ? -0.629 30.547 -5.734 1 95.75 582 PHE B O 1
ATOM 11073 N N . ARG B 1 583 ? -2.871 30.688 -5.867 1 94.81 583 ARG B N 1
ATOM 11074 C CA . ARG B 1 583 ? -3.197 29.297 -5.605 1 94.81 583 ARG B CA 1
ATOM 11075 C C . ARG B 1 583 ? -4.312 28.812 -6.527 1 94.81 583 ARG B C 1
ATOM 11077 O O . ARG B 1 583 ? -5.391 29.406 -6.574 1 94.81 583 ARG B O 1
ATOM 11084 N N . ALA B 1 584 ? -3.986 27.797 -7.238 1 93.56 584 ALA B N 1
ATOM 11085 C CA . ALA B 1 584 ? -5.016 27.172 -8.07 1 93.56 584 ALA B CA 1
ATOM 11086 C C . ALA B 1 584 ? -6.035 26.438 -7.211 1 93.56 584 ALA B C 1
ATOM 11088 O O . ALA B 1 584 ? -5.699 25.922 -6.145 1 93.56 584 ALA B O 1
ATOM 11089 N N . PRO B 1 585 ? -7.297 26.391 -7.648 1 93.06 585 PRO B N 1
ATOM 11090 C CA . PRO B 1 585 ? -8.258 25.578 -6.906 1 93.06 585 PRO B CA 1
ATOM 11091 C C . PRO B 1 585 ? -7.859 24.094 -6.852 1 93.06 585 PRO B C 1
ATOM 11093 O O . PRO B 1 585 ? -7.336 23.562 -7.828 1 93.06 585 PRO B O 1
ATOM 11096 N N . ALA B 1 586 ? -8.109 23.5 -5.715 1 91.75 586 ALA B N 1
ATOM 11097 C CA . ALA B 1 586 ? -7.852 22.062 -5.609 1 91.75 586 ALA B CA 1
ATOM 11098 C C . ALA B 1 586 ? -8.82 21.266 -6.477 1 91.75 586 ALA B C 1
ATOM 11100 O O . ALA B 1 586 ? -9.945 21.703 -6.723 1 91.75 586 ALA B O 1
ATOM 11101 N N . LEU B 1 587 ? -8.422 20.125 -6.941 1 90.25 587 LEU B N 1
ATOM 11102 C CA . LEU B 1 587 ? -9.211 19.344 -7.883 1 90.25 587 LEU B CA 1
ATOM 11103 C C . LEU B 1 587 ? -10.484 18.812 -7.223 1 90.25 587 LEU B C 1
ATOM 11105 O O . LEU B 1 587 ? -11.508 18.656 -7.887 1 90.25 587 LEU B O 1
ATOM 11109 N N . ASP B 1 588 ? -10.438 18.516 -5.957 1 89.81 588 ASP B N 1
ATOM 11110 C CA . ASP B 1 588 ? -11.656 18.094 -5.281 1 89.81 588 ASP B CA 1
ATOM 11111 C C . ASP B 1 588 ? -12.641 19.25 -5.133 1 89.81 588 ASP B C 1
ATOM 11113 O O . ASP B 1 588 ? -13.852 19.047 -5.164 1 89.81 588 ASP B O 1
ATOM 11117 N N . GLN B 1 589 ? -12.125 20.438 -4.938 1 91.38 589 GLN B N 1
ATOM 11118 C CA . GLN B 1 589 ? -12.992 21.609 -4.844 1 91.38 589 GLN B CA 1
ATOM 11119 C C . GLN B 1 589 ? -13.727 21.859 -6.156 1 91.38 589 GLN B C 1
ATOM 11121 O O . GLN B 1 589 ? -14.852 22.344 -6.16 1 91.38 589 GLN B O 1
ATOM 11126 N N . LEU B 1 590 ? -13.07 21.516 -7.258 1 90.31 590 LEU B N 1
ATOM 11127 C CA . LEU B 1 590 ? -13.617 21.734 -8.594 1 90.31 590 LEU B CA 1
ATOM 11128 C C . LEU B 1 590 ? -14.578 20.625 -8.977 1 90.31 590 LEU B C 1
ATOM 11130 O O . LEU B 1 590 ? -15.609 20.875 -9.609 1 90.31 590 LEU B O 1
ATOM 11134 N N . PHE B 1 591 ? -14.234 19.359 -8.555 1 86.81 591 PHE B N 1
ATOM 11135 C CA . PHE B 1 591 ? -14.852 18.281 -9.305 1 86.81 591 PHE B CA 1
ATOM 11136 C C . PHE B 1 591 ? -15.484 17.25 -8.367 1 86.81 591 PHE B C 1
ATOM 11138 O O . PHE B 1 591 ? -16.094 16.281 -8.82 1 86.81 591 PHE B O 1
ATOM 11145 N N . ALA B 1 592 ? -15.453 17.391 -7.16 1 87.75 592 ALA B N 1
ATOM 11146 C CA . ALA B 1 592 ? -16.016 16.391 -6.254 1 87.75 592 ALA B CA 1
ATOM 11147 C C . ALA B 1 592 ? -17.531 16.344 -6.371 1 87.75 592 ALA B C 1
ATOM 11149 O O . ALA B 1 592 ? -18.172 17.359 -6.629 1 87.75 592 ALA B O 1
ATOM 11150 N N . ALA B 1 593 ? -18.062 15.172 -6.23 1 86 593 ALA B N 1
ATOM 11151 C CA . ALA B 1 593 ? -19.5 15.047 -6.07 1 86 593 ALA B CA 1
ATOM 11152 C C . ALA B 1 593 ? -19.953 15.609 -4.727 1 86 593 ALA B C 1
ATOM 11154 O O . ALA B 1 593 ? -19.172 15.68 -3.779 1 86 593 ALA B O 1
ATOM 11155 N N . THR B 1 594 ? -21.188 16.047 -4.715 1 87.38 594 THR B N 1
ATOM 11156 C CA . THR B 1 594 ? -21.75 16.516 -3.445 1 87.38 594 THR B CA 1
ATOM 11157 C C . THR B 1 594 ? -21.625 15.422 -2.381 1 87.38 594 THR B C 1
ATOM 11159 O O . THR B 1 594 ? -21.906 14.25 -2.65 1 87.38 594 THR B O 1
ATOM 11162 N N . THR B 1 595 ? -21.234 15.867 -1.205 1 83.75 595 THR B N 1
ATOM 11163 C CA . THR B 1 595 ? -20.938 14.867 -0.183 1 83.75 595 THR B CA 1
ATOM 11164 C C . THR B 1 595 ? -21.641 15.219 1.13 1 83.75 595 THR B C 1
ATOM 11166 O O . THR B 1 595 ? -21.75 16.391 1.486 1 83.75 595 THR B O 1
ATOM 11169 N N . PHE B 1 596 ? -22.062 14.172 1.832 1 80.62 596 PHE B N 1
ATOM 11170 C CA . PHE B 1 596 ? -22.609 14.32 3.18 1 80.62 596 PHE B CA 1
ATOM 11171 C C . PHE B 1 596 ? -21.484 14.406 4.203 1 80.62 596 PHE B C 1
ATOM 11173 O O . PHE B 1 596 ? -20.453 13.727 4.074 1 80.62 596 PHE B O 1
ATOM 11180 N N . SER B 1 597 ? -21.641 15.234 5.125 1 82.31 597 SER B N 1
ATOM 11181 C CA . SER B 1 597 ? -20.812 15.305 6.324 1 82.31 597 SER B CA 1
ATOM 11182 C C . SER B 1 597 ? -21.641 15.703 7.543 1 82.31 597 SER B C 1
ATOM 11184 O O . SER B 1 597 ? -22.75 16.219 7.406 1 82.31 597 SER B O 1
ATOM 11186 N N . ALA B 1 598 ? -21.203 15.258 8.719 1 78.81 598 ALA B N 1
ATOM 11187 C CA . ALA B 1 598 ? -21.719 15.773 9.977 1 78.81 598 ALA B CA 1
ATOM 11188 C C . ALA B 1 598 ? -20.797 16.844 10.555 1 78.81 598 ALA B C 1
ATOM 11190 O O . ALA B 1 598 ? -19.938 16.547 11.375 1 78.81 598 ALA B O 1
ATOM 11191 N N . GLU B 1 599 ? -21.078 18.047 10.164 1 84.19 599 GLU B N 1
ATOM 11192 C CA . GLU B 1 599 ? -20.172 19.125 10.539 1 84.19 599 GLU B CA 1
ATOM 11193 C C . GLU B 1 599 ? -20.578 19.734 11.875 1 84.19 599 GLU B C 1
ATOM 11195 O O . GLU B 1 599 ? -21.766 19.891 12.164 1 84.19 599 GLU B O 1
ATOM 11200 N N . ASP B 1 600 ? -19.594 20.094 12.617 1 80.62 600 ASP B N 1
ATOM 11201 C CA . ASP B 1 600 ? -19.844 20.828 13.859 1 80.62 600 ASP B CA 1
ATOM 11202 C C . ASP B 1 600 ? -20.141 22.297 13.57 1 80.62 600 ASP B C 1
ATOM 11204 O O . ASP B 1 600 ? -19.531 22.906 12.688 1 80.62 600 ASP B O 1
ATOM 11208 N N . GLY B 1 601 ? -21.203 22.797 14.203 1 85.69 601 GLY B N 1
ATOM 11209 C CA . GLY B 1 601 ? -21.562 24.203 14.102 1 85.69 601 GLY B CA 1
ATOM 11210 C C . GLY B 1 601 ? -22.5 24.672 15.195 1 85.69 601 GLY B C 1
ATOM 11211 O O . GLY B 1 601 ? -22.875 23.875 16.062 1 85.69 601 GLY B O 1
ATOM 11212 N N . ILE B 1 602 ? -22.703 26 15.227 1 87 602 ILE B N 1
ATOM 11213 C CA . ILE B 1 602 ? -23.625 26.625 16.156 1 87 602 ILE B CA 1
ATOM 11214 C C . ILE B 1 602 ? -24.781 27.266 15.391 1 87 602 ILE B C 1
ATOM 11216 O O . ILE B 1 602 ? -24.547 28.047 14.469 1 87 602 ILE B O 1
ATOM 11220 N N . ASP B 1 603 ? -25.984 26.875 15.781 1 90.88 603 ASP B N 1
ATOM 11221 C CA . ASP B 1 603 ? -27.172 27.531 15.25 1 90.88 603 ASP B CA 1
ATOM 11222 C C . ASP B 1 603 ? -27.484 28.797 16.047 1 90.88 603 ASP B C 1
ATOM 11224 O O . ASP B 1 603 ? -28.453 28.844 16.797 1 90.88 603 ASP B O 1
ATOM 11228 N N . LYS B 1 604 ? -26.828 29.844 15.727 1 89.69 604 LYS B N 1
ATOM 11229 C CA . LYS B 1 604 ? -26.938 31.094 16.469 1 89.69 604 LYS B CA 1
ATOM 11230 C C . LYS B 1 604 ? -28.344 31.672 16.344 1 89.69 604 LYS B C 1
ATOM 11232 O O . LYS B 1 604 ? -28.938 32.094 17.344 1 89.69 604 LYS B O 1
ATOM 11237 N N . PRO B 1 605 ? -28.859 31.734 15.117 1 91.81 605 PRO B N 1
ATOM 11238 C CA . PRO B 1 605 ? -30.219 32.281 15.016 1 91.81 605 PRO B CA 1
ATOM 11239 C C . PRO B 1 605 ? -31.203 31.562 15.93 1 91.81 605 PRO B C 1
ATOM 11241 O O . PRO B 1 605 ? -32.062 32.188 16.547 1 91.81 605 PRO B O 1
ATOM 11244 N N . TYR B 1 606 ? -31.141 30.344 16.031 1 90.12 606 TYR B N 1
ATOM 11245 C CA . TYR B 1 606 ? -32.062 29.562 16.844 1 90.12 606 TYR B CA 1
ATOM 11246 C C . TYR B 1 606 ? -31.844 29.828 18.328 1 90.12 606 TYR B C 1
ATOM 11248 O O . TYR B 1 606 ? -32.781 30.078 19.062 1 90.12 606 TYR B O 1
ATOM 11256 N N . CYS B 1 607 ? -30.594 29.703 18.797 1 87.06 607 CYS B N 1
ATOM 11257 C CA . CYS B 1 607 ? -30.328 29.844 20.234 1 87.06 607 CYS B CA 1
ATOM 11258 C C . CYS B 1 607 ? -30.641 31.266 20.703 1 87.06 607 CYS B C 1
ATOM 11260 O O . CYS B 1 607 ? -31.125 31.453 21.828 1 87.06 607 CYS B O 1
ATOM 11262 N N . GLU B 1 608 ? -30.406 32.25 19.875 1 86.88 608 GLU B N 1
ATOM 11263 C CA . GLU B 1 608 ? -30.719 33.625 20.25 1 86.88 608 GLU B CA 1
ATOM 11264 C C . GLU B 1 608 ? -32.219 33.844 20.281 1 86.88 608 GLU B C 1
ATOM 11266 O O . GLU B 1 608 ? -32.75 34.531 21.172 1 86.88 608 GLU B O 1
ATOM 11271 N N . ALA B 1 609 ? -32.844 33.312 19.344 1 87.5 609 ALA B N 1
ATOM 11272 C CA . ALA B 1 609 ? -34.312 33.5 19.25 1 87.5 609 ALA B CA 1
ATOM 11273 C C . ALA B 1 609 ? -35.031 32.781 20.406 1 87.5 609 ALA B C 1
ATOM 11275 O O . ALA B 1 609 ? -36.062 33.25 20.844 1 87.5 609 ALA B O 1
ATOM 11276 N N . THR B 1 610 ? -34.469 31.75 20.906 1 85.19 610 THR B N 1
ATOM 11277 C CA . THR B 1 610 ? -35.156 30.953 21.922 1 85.19 610 THR B CA 1
ATOM 11278 C C . THR B 1 610 ? -34.594 31.25 23.312 1 85.19 610 THR B C 1
ATOM 11280 O O . THR B 1 610 ? -35.188 30.875 24.312 1 85.19 610 THR B O 1
ATOM 11283 N N . GLY B 1 611 ? -33.438 31.844 23.375 1 81.44 611 GLY B N 1
ATOM 11284 C CA . GLY B 1 611 ? -32.812 32.156 24.656 1 81.44 611 GLY B CA 1
ATOM 11285 C C . GLY B 1 611 ? -32.094 30.969 25.266 1 81.44 611 GLY B C 1
ATOM 11286 O O . GLY B 1 611 ? -31.719 31 26.438 1 81.44 611 GLY B O 1
ATOM 11287 N N . THR B 1 612 ? -31.891 29.969 24.422 1 79.06 612 THR B N 1
ATOM 11288 C CA . THR B 1 612 ? -31.141 28.812 24.891 1 79.06 612 THR B CA 1
ATOM 11289 C C . THR B 1 612 ? -29.656 29 24.688 1 79.06 612 THR B C 1
ATOM 11291 O O . THR B 1 612 ? -29.234 29.859 23.891 1 79.06 612 THR B O 1
ATOM 11294 N N . PRO B 1 613 ? -28.812 28.312 25.422 1 77.31 613 PRO B N 1
ATOM 11295 C CA . PRO B 1 613 ? -27.375 28.438 25.203 1 77.31 613 PRO B CA 1
ATOM 11296 C C . PRO B 1 613 ? -26.938 28.047 23.797 1 77.31 613 PRO B C 1
ATOM 11298 O O . PRO B 1 613 ? -27.438 27.062 23.25 1 77.31 613 PRO B O 1
ATOM 11301 N N . CYS B 1 614 ? -26.094 28.891 23.203 1 81.25 614 CYS B N 1
ATOM 11302 C CA . CYS B 1 614 ? -25.562 28.609 21.891 1 81.25 614 CYS B CA 1
ATOM 11303 C C . CYS B 1 614 ? -24.422 27.609 21.969 1 81.25 614 CYS B C 1
ATOM 11305 O O . CYS B 1 614 ? -23.266 27.984 22.172 1 81.25 614 CYS B O 1
ATOM 11307 N N . SER B 1 615 ? -24.719 26.375 21.797 1 77.06 615 SER B N 1
ATOM 11308 C CA . SER B 1 615 ? -23.734 25.297 21.906 1 77.06 615 SER B CA 1
ATOM 11309 C C . SER B 1 615 ? -23.438 24.672 20.547 1 77.06 615 SER B C 1
ATOM 11311 O O . SER B 1 615 ? -24.328 24.594 19.688 1 77.06 615 SER B O 1
ATOM 11313 N N . GLU B 1 616 ? -22.188 24.297 20.406 1 80.94 616 GLU B N 1
ATOM 11314 C CA . GLU B 1 616 ? -21.781 23.609 19.188 1 80.94 616 GLU B CA 1
ATOM 11315 C C . GLU B 1 616 ? -22.281 22.172 19.156 1 80.94 616 GLU B C 1
ATOM 11317 O O . GLU B 1 616 ? -22.281 21.484 20.188 1 80.94 616 GLU B O 1
ATOM 11322 N N . ARG B 1 617 ? -22.797 21.734 18.016 1 77.31 617 ARG B N 1
ATOM 11323 C CA . ARG B 1 617 ? -23.156 20.344 17.766 1 77.31 617 ARG B CA 1
ATOM 11324 C C . ARG B 1 617 ? -22.984 19.984 16.297 1 77.31 617 ARG B C 1
ATOM 11326 O O . ARG B 1 617 ? -22.672 20.844 15.469 1 77.31 617 ARG B O 1
ATOM 11333 N N . GLN B 1 618 ? -23.172 18.688 15.984 1 81.69 618 GLN B N 1
ATOM 11334 C CA . GLN B 1 618 ? -23.094 18.25 14.602 1 81.69 618 GLN B CA 1
ATOM 11335 C C . GLN B 1 618 ? -24.438 18.406 13.883 1 81.69 618 GLN B C 1
ATOM 11337 O O . GLN B 1 618 ? -25.484 18.188 14.484 1 81.69 618 GLN B O 1
ATOM 11342 N N . PHE B 1 619 ? -24.359 18.859 12.664 1 84.75 619 PHE B N 1
ATOM 11343 C CA . PHE B 1 619 ? -25.5 18.969 11.766 1 84.75 619 PHE B CA 1
ATOM 11344 C C . PHE B 1 619 ? -25.281 18.156 10.5 1 84.75 619 PHE B C 1
ATOM 11346 O O . PHE B 1 619 ? -24.156 18.078 10 1 84.75 619 PHE B O 1
ATOM 11353 N N . ASP B 1 620 ? -26.375 17.516 10.031 1 83.25 620 ASP B N 1
ATOM 11354 C CA . ASP B 1 620 ? -26.281 16.953 8.68 1 83.25 620 ASP B CA 1
ATOM 11355 C C . ASP B 1 620 ? -25.906 18.047 7.668 1 83.25 620 ASP B C 1
ATOM 11357 O O . ASP B 1 620 ? -26.578 19.062 7.578 1 83.25 620 ASP B O 1
ATOM 11361 N N . THR B 1 621 ? -24.859 17.797 6.988 1 89.94 621 THR B N 1
ATOM 11362 C CA . THR B 1 621 ? -24.297 18.812 6.094 1 89.94 621 THR B CA 1
ATOM 11363 C C . THR B 1 621 ? -24.031 18.219 4.715 1 89.94 621 THR B C 1
ATOM 11365 O O . THR B 1 621 ? -23.531 17.094 4.602 1 89.94 621 THR B O 1
ATOM 11368 N N . TYR B 1 622 ? -24.359 18.906 3.68 1 91 622 TYR B N 1
ATOM 11369 C CA . TYR B 1 622 ? -23.984 18.547 2.314 1 91 622 TYR B CA 1
ATOM 11370 C C . TYR B 1 622 ? -23.062 19.594 1.707 1 91 622 TYR B C 1
ATOM 11372 O O . TYR B 1 622 ? -23.375 20.781 1.715 1 91 622 TYR B O 1
ATOM 11380 N N . ILE B 1 623 ? -21.953 19.156 1.228 1 91.56 623 ILE B N 1
ATOM 11381 C CA . ILE B 1 623 ? -20.922 20.031 0.697 1 91.56 623 ILE B CA 1
ATOM 11382 C C . ILE B 1 623 ? -20.828 19.875 -0.819 1 91.56 623 ILE B C 1
ATOM 11384 O O . ILE B 1 623 ? -20.641 18.75 -1.322 1 91.56 623 ILE B O 1
ATOM 11388 N N . SER B 1 624 ? -20.906 20.922 -1.519 1 93.38 624 SER B N 1
ATOM 11389 C CA . SER B 1 624 ? -20.875 20.891 -2.977 1 93.38 624 SER B CA 1
ATOM 11390 C C . SER B 1 624 ? -19.578 21.516 -3.518 1 93.38 624 SER B C 1
ATOM 11392 O O . SER B 1 624 ? -19.109 22.531 -3.006 1 93.38 624 SER B O 1
ATOM 11394 N N . ALA B 1 625 ? -19.047 20.844 -4.539 1 92.5 625 ALA B N 1
ATOM 11395 C CA . ALA B 1 625 ? -17.938 21.422 -5.289 1 92.5 625 ALA B CA 1
ATOM 11396 C C . ALA B 1 625 ? -18.406 22.562 -6.18 1 92.5 625 ALA B C 1
ATOM 11398 O O . ALA B 1 625 ? -19.609 22.875 -6.215 1 92.5 625 ALA B O 1
ATOM 11399 N N . ASN B 1 626 ? -17.469 23.312 -6.754 1 93.62 626 ASN B N 1
ATOM 11400 C CA . ASN B 1 626 ? -17.766 24.453 -7.621 1 93.62 626 ASN B CA 1
ATOM 11401 C C . ASN B 1 626 ? -16.812 24.5 -8.812 1 93.62 626 ASN B C 1
ATOM 11403 O O . ASN B 1 626 ? -15.68 24.969 -8.688 1 93.62 626 ASN B O 1
ATOM 11407 N N . LYS B 1 627 ? -17.219 24.109 -9.953 1 90.81 627 LYS B N 1
ATOM 11408 C CA . LYS B 1 627 ? -16.391 24 -11.156 1 90.81 627 LYS B CA 1
ATOM 11409 C C . LYS B 1 627 ? -15.992 25.391 -11.664 1 90.81 627 LYS B C 1
ATOM 11411 O O . LYS B 1 627 ? -15.086 25.516 -12.484 1 90.81 627 LYS B O 1
ATOM 11416 N N . GLU B 1 628 ? -16.578 26.406 -11.133 1 91.06 628 GLU B N 1
ATOM 11417 C CA . GLU B 1 628 ? -16.344 27.766 -11.625 1 91.06 628 GLU B CA 1
ATOM 11418 C C . GLU B 1 628 ? -15.305 28.484 -10.773 1 91.06 628 GLU B C 1
ATOM 11420 O O . GLU B 1 628 ? -15.055 29.672 -10.969 1 91.06 628 GLU B O 1
ATOM 11425 N N . LEU B 1 629 ? -14.727 27.766 -9.859 1 93.75 629 LEU B N 1
ATOM 11426 C CA . LEU B 1 629 ? -13.727 28.406 -9.008 1 93.75 629 LEU B CA 1
ATOM 11427 C C . LEU B 1 629 ? -12.555 28.938 -9.836 1 93.75 629 LEU B C 1
ATOM 11429 O O . LEU B 1 629 ? -12.125 28.281 -10.781 1 93.75 629 LEU B O 1
ATOM 11433 N N . GLY B 1 630 ? -12.133 30.141 -9.57 1 92.25 630 GLY B N 1
ATOM 11434 C CA . GLY B 1 630 ? -10.875 30.672 -10.047 1 92.25 630 GLY B CA 1
ATOM 11435 C C . GLY B 1 630 ? -9.766 30.609 -9.008 1 92.25 630 GLY B C 1
ATOM 11436 O O . GLY B 1 630 ? -9.992 30.156 -7.883 1 92.25 630 GLY B O 1
ATOM 11437 N N . PRO B 1 631 ? -8.594 31.062 -9.391 1 94.5 631 PRO B N 1
ATOM 11438 C CA . PRO B 1 631 ? -7.488 31.047 -8.422 1 94.5 631 PRO B CA 1
ATOM 11439 C C . PRO B 1 631 ? -7.617 32.156 -7.367 1 94.5 631 PRO B C 1
ATOM 11441 O O . PRO B 1 631 ? -8.289 33.156 -7.598 1 94.5 631 PRO B O 1
ATOM 11444 N N . GLU B 1 632 ? -7.004 31.859 -6.223 1 95.69 632 GLU B N 1
ATOM 11445 C CA . GLU B 1 632 ? -6.699 32.938 -5.281 1 95.69 632 GLU B CA 1
ATOM 11446 C C . GLU B 1 632 ? -5.48 33.75 -5.738 1 95.69 632 GLU B C 1
ATOM 11448 O O . GLU B 1 632 ? -4.551 33.188 -6.324 1 95.69 632 GLU B O 1
ATOM 11453 N N . THR B 1 633 ? -5.473 35 -5.418 1 95.5 633 THR B N 1
ATOM 11454 C CA . THR B 1 633 ? -4.301 35.812 -5.66 1 95.5 633 THR B CA 1
ATOM 11455 C C . THR B 1 633 ? -3.869 36.531 -4.387 1 95.5 633 THR B C 1
ATOM 11457 O O . THR B 1 633 ? -4.695 36.812 -3.518 1 95.5 633 THR B O 1
ATOM 11460 N N . SER B 1 634 ? -2.602 36.812 -4.309 1 96.75 634 SER B N 1
ATOM 11461 C CA . SER B 1 634 ? -2.145 37.438 -3.072 1 96.75 634 SER B CA 1
ATOM 11462 C C . SER B 1 634 ? -1.072 38.5 -3.346 1 96.75 634 SER B C 1
ATOM 11464 O O . SER B 1 634 ? -0.429 38.469 -4.398 1 96.75 634 SER B O 1
ATOM 11466 N N . GLN B 1 635 ? -0.958 39.406 -2.451 1 97.38 635 GLN B N 1
ATOM 11467 C CA . GLN B 1 635 ? 0.131 40.375 -2.314 1 97.38 635 GLN B CA 1
ATOM 11468 C C . GLN B 1 635 ? 0.814 40.25 -0.957 1 97.38 635 GLN B C 1
ATOM 11470 O O . GLN B 1 635 ? 0.146 40.188 0.078 1 97.38 635 GLN B O 1
ATOM 11475 N N . TYR B 1 636 ? 2.061 40.156 -1.007 1 97.69 636 TYR B N 1
ATOM 11476 C CA . TYR B 1 636 ? 2.844 39.969 0.209 1 97.69 636 TYR B CA 1
ATOM 11477 C C . TYR B 1 636 ? 3.947 41.031 0.316 1 97.69 636 TYR B C 1
ATOM 11479 O O . TYR B 1 636 ? 4.777 41.156 -0.587 1 97.69 636 TYR B O 1
ATOM 11487 N N . VAL B 1 637 ? 3.994 41.781 1.413 1 97.44 637 VAL B N 1
ATOM 11488 C CA . VAL B 1 637 ? 5.039 42.75 1.691 1 97.44 637 VAL B CA 1
ATOM 11489 C C . VAL B 1 637 ? 5.801 42.344 2.953 1 97.44 637 VAL B C 1
ATOM 11491 O O . VAL B 1 637 ? 5.195 41.938 3.939 1 97.44 637 VAL B O 1
ATOM 11494 N N . ASN B 1 638 ? 7.078 42.469 2.896 1 96.69 638 ASN B N 1
ATOM 11495 C CA . ASN B 1 638 ? 7.949 42.219 4.039 1 96.69 638 ASN B CA 1
ATOM 11496 C C . ASN B 1 638 ? 8.969 43.344 4.223 1 96.69 638 ASN B C 1
ATOM 11498 O O . ASN B 1 638 ? 9.516 43.844 3.244 1 96.69 638 ASN B O 1
ATOM 11502 N N . PHE B 1 639 ? 9.156 43.781 5.465 1 97.44 639 PHE B N 1
ATOM 11503 C CA . PHE B 1 639 ? 10.211 44.688 5.879 1 97.44 639 PHE B CA 1
ATOM 11504 C C . PHE B 1 639 ? 10.977 44.125 7.07 1 97.44 639 PHE B C 1
ATOM 11506 O O . PHE B 1 639 ? 10.383 43.781 8.094 1 97.44 639 PHE B O 1
ATOM 11513 N N . GLY B 1 640 ? 12.289 44.062 6.891 1 96.38 640 GLY B N 1
ATOM 11514 C CA . GLY B 1 640 ? 13.031 43.406 7.961 1 96.38 640 GLY B CA 1
ATOM 11515 C C . GLY B 1 640 ? 14.367 44.062 8.25 1 96.38 640 GLY B C 1
ATOM 11516 O O . GLY B 1 640 ? 14.922 44.75 7.387 1 96.38 640 GLY B O 1
ATOM 11517 N N . VAL B 1 641 ? 14.844 43.875 9.445 1 96.62 641 VAL B N 1
ATOM 11518 C CA . VAL B 1 641 ? 16.172 44.312 9.906 1 96.62 641 VAL B CA 1
ATOM 11519 C C . VAL B 1 641 ? 16.875 43.125 10.578 1 96.62 641 VAL B C 1
ATOM 11521 O O . VAL B 1 641 ? 16.281 42.438 11.406 1 96.62 641 VAL B O 1
ATOM 11524 N N . ALA B 1 642 ? 17.984 42.844 10.086 1 94.19 642 ALA B N 1
ATOM 11525 C CA . ALA B 1 642 ? 18.859 41.906 10.758 1 94.19 642 ALA B CA 1
ATOM 11526 C C . ALA B 1 642 ? 20.078 42.625 11.367 1 94.19 642 ALA B C 1
ATOM 11528 O O . ALA B 1 642 ? 20.781 43.344 10.672 1 94.19 642 ALA B O 1
ATOM 11529 N N . TRP B 1 643 ? 20.266 42.375 12.656 1 95.12 643 TRP B N 1
ATOM 11530 C CA . TRP B 1 643 ? 21.297 43.094 13.391 1 95.12 643 TRP B CA 1
ATOM 11531 C C . TRP B 1 643 ? 22.203 42.125 14.156 1 95.12 643 TRP B C 1
ATOM 11533 O O . TRP B 1 643 ? 21.766 41.469 15.086 1 95.12 643 TRP B O 1
ATOM 11543 N N . ASP B 1 644 ? 23.422 42.156 13.734 1 92.62 644 ASP B N 1
ATOM 11544 C CA . ASP B 1 644 ? 24.438 41.5 14.539 1 92.62 644 ASP B CA 1
ATOM 11545 C C . ASP B 1 644 ? 24.969 42.438 15.633 1 92.62 644 ASP B C 1
ATOM 11547 O O . ASP B 1 644 ? 26 43.094 15.445 1 92.62 644 ASP B O 1
ATOM 11551 N N . ILE B 1 645 ? 24.422 42.375 16.703 1 91.88 645 ILE B N 1
ATOM 11552 C CA . ILE B 1 645 ? 24.781 43.281 17.781 1 91.88 645 ILE B CA 1
ATOM 11553 C C . ILE B 1 645 ? 26.266 43.125 18.141 1 91.88 645 ILE B C 1
ATOM 11555 O O . ILE B 1 645 ? 27.016 44.094 18.188 1 91.88 645 ILE B O 1
ATOM 11559 N N . VAL B 1 646 ? 26.578 41.906 18.484 1 88.94 646 VAL B N 1
ATOM 11560 C CA . VAL B 1 646 ? 27.953 41.438 18.594 1 88.94 646 VAL B CA 1
ATOM 11561 C C . VAL B 1 646 ? 28.078 40.062 17.953 1 88.94 646 VAL B C 1
ATOM 11563 O O . VAL B 1 646 ? 27.078 39.469 17.516 1 88.94 646 VAL B O 1
ATOM 11566 N N . ASP B 1 647 ? 29.266 39.594 17.844 1 81.88 647 ASP B N 1
ATOM 11567 C CA . ASP B 1 647 ? 29.531 38.375 17.125 1 81.88 647 ASP B CA 1
ATOM 11568 C C . ASP B 1 647 ? 28.672 37.219 17.656 1 81.88 647 ASP B C 1
ATOM 11570 O O . ASP B 1 647 ? 28.234 36.344 16.906 1 81.88 647 ASP B O 1
ATOM 11574 N N . ASP B 1 648 ? 28.297 37.281 18.875 1 89.5 648 ASP B N 1
ATOM 11575 C CA . ASP B 1 648 ? 27.641 36.156 19.484 1 89.5 648 ASP B CA 1
ATOM 11576 C C . ASP B 1 648 ? 26.172 36.438 19.797 1 89.5 648 ASP B C 1
ATOM 11578 O O . ASP B 1 648 ? 25.469 35.625 20.375 1 89.5 648 ASP B O 1
ATOM 11582 N N . ILE B 1 649 ? 25.641 37.562 19.375 1 94.25 649 ILE B N 1
ATOM 11583 C CA . ILE B 1 649 ? 24.266 37.938 19.625 1 94.25 649 ILE B CA 1
ATOM 11584 C C . ILE B 1 649 ? 23.656 38.562 18.375 1 94.25 649 ILE B C 1
ATOM 11586 O O . ILE B 1 649 ? 24.156 39.562 17.859 1 94.25 649 ILE B O 1
ATOM 11590 N N . GLY B 1 650 ? 22.625 37.969 17.859 1 94.88 650 GLY B N 1
ATOM 11591 C CA . GLY B 1 650 ? 21.922 38.438 16.688 1 94.88 650 GLY B CA 1
ATOM 11592 C C . GLY B 1 650 ? 20.453 38.688 16.922 1 94.88 650 GLY B C 1
ATOM 11593 O O . GLY B 1 650 ? 19.812 37.938 17.688 1 94.88 650 GLY B O 1
ATOM 11594 N N . LEU B 1 651 ? 19.969 39.719 16.281 1 96 651 LEU B N 1
ATOM 11595 C CA . LEU B 1 651 ? 18.547 40.062 16.359 1 96 651 LEU B CA 1
ATOM 11596 C C . LEU B 1 651 ? 17.953 40.281 14.969 1 96 651 LEU B C 1
ATOM 11598 O O . LEU B 1 651 ? 18.562 40.938 14.133 1 96 651 LEU B O 1
ATOM 11602 N N . LYS B 1 652 ? 16.844 39.625 14.695 1 95.81 652 LYS B N 1
ATOM 11603 C CA . LYS B 1 652 ? 16.094 39.844 13.469 1 95.81 652 LYS B CA 1
ATOM 11604 C C . LYS B 1 652 ? 14.656 40.281 13.773 1 95.81 652 LYS B C 1
ATOM 11606 O O . LYS B 1 652 ? 14.008 39.719 14.648 1 95.81 652 LYS B O 1
ATOM 11611 N N . VAL B 1 653 ? 14.25 41.281 13.109 1 97.38 653 VAL B N 1
ATOM 11612 C CA . VAL B 1 653 ? 12.875 41.75 13.211 1 97.38 653 VAL B CA 1
ATOM 11613 C C . VAL B 1 653 ? 12.273 41.906 11.82 1 97.38 653 VAL B C 1
ATOM 11615 O O . VAL B 1 653 ? 12.844 42.594 10.961 1 97.38 653 VAL B O 1
ATOM 11618 N N . ASP B 1 654 ? 11.102 41.344 11.602 1 97.12 654 ASP B N 1
ATOM 11619 C CA . ASP B 1 654 ? 10.43 41.406 10.305 1 97.12 654 ASP B CA 1
ATOM 11620 C C . ASP B 1 654 ? 8.961 41.781 10.461 1 97.12 654 ASP B C 1
ATOM 11622 O O . ASP B 1 654 ? 8.219 41.125 11.188 1 97.12 654 ASP B O 1
ATOM 11626 N N . TYR B 1 655 ? 8.586 42.781 9.812 1 97.94 655 TYR B N 1
ATOM 11627 C CA . TYR B 1 655 ? 7.168 43.094 9.633 1 97.94 655 TYR B CA 1
ATOM 11628 C C . TYR B 1 655 ? 6.645 42.5 8.328 1 97.94 655 TYR B C 1
ATOM 11630 O O . TYR B 1 655 ? 7.332 42.531 7.305 1 97.94 655 TYR B O 1
ATOM 11638 N N . PHE B 1 656 ? 5.402 42 8.359 1 97.38 656 PHE B N 1
ATOM 11639 C CA . PHE B 1 656 ? 4.828 41.438 7.137 1 97.38 656 PHE B CA 1
ATOM 11640 C C . PHE B 1 656 ? 3.355 41.844 7.02 1 97.38 656 PHE B C 1
ATOM 11642 O O . PHE B 1 656 ? 2.686 42.062 8.023 1 97.38 656 PHE B O 1
ATOM 11649 N N . ASN B 1 657 ? 2.902 41.875 5.797 1 98.12 657 ASN B N 1
ATOM 11650 C CA . ASN B 1 657 ? 1.502 42 5.418 1 98.12 657 ASN B CA 1
ATOM 11651 C C . ASN B 1 657 ? 1.149 41.125 4.223 1 98.12 657 ASN B C 1
ATOM 11653 O O . ASN B 1 657 ? 1.747 41.25 3.15 1 98.12 657 ASN B O 1
ATOM 11657 N N . LEU B 1 658 ? 0.239 40.219 4.473 1 97.81 658 LEU B N 1
ATOM 11658 C CA . LEU B 1 658 ? -0.248 39.281 3.447 1 97.81 658 LEU B CA 1
ATOM 11659 C C . LEU B 1 658 ? -1.723 39.531 3.148 1 97.81 658 LEU B C 1
ATOM 11661 O O . LEU B 1 658 ? -2.566 39.438 4.043 1 97.81 658 LEU B O 1
ATOM 11665 N N . ASN B 1 659 ? -1.972 39.875 1.931 1 97.19 659 ASN B N 1
ATOM 11666 C CA . ASN B 1 659 ? -3.338 40.062 1.458 1 97.19 659 ASN B CA 1
ATOM 11667 C C . ASN B 1 659 ? -3.711 39.062 0.385 1 97.19 659 ASN B C 1
ATOM 11669 O O . ASN B 1 659 ? -3.059 38.969 -0.658 1 97.19 659 ASN B O 1
ATOM 11673 N N . ILE B 1 660 ? -4.75 38.312 0.635 1 96.94 660 ILE B N 1
ATOM 11674 C CA . ILE B 1 660 ? -5.223 37.312 -0.319 1 96.94 660 ILE B CA 1
ATOM 11675 C C . ILE B 1 660 ? -6.613 37.688 -0.818 1 96.94 660 ILE B C 1
ATOM 11677 O O . ILE B 1 660 ? -7.535 37.875 -0.021 1 96.94 660 ILE B O 1
ATOM 11681 N N . ASP B 1 661 ? -6.766 37.75 -2.072 1 94.88 661 ASP B N 1
ATOM 11682 C CA . ASP B 1 661 ? -8.039 38.062 -2.713 1 94.88 661 ASP B CA 1
ATOM 11683 C C . ASP B 1 661 ? -8.641 36.812 -3.379 1 94.88 661 ASP B C 1
ATOM 11685 O O . ASP B 1 661 ? -7.914 35.875 -3.717 1 94.88 661 ASP B O 1
ATOM 11689 N N . ASP B 1 662 ? -9.992 36.812 -3.49 1 93.75 662 ASP B N 1
ATOM 11690 C CA . ASP B 1 662 ? -10.727 35.719 -4.109 1 93.75 662 ASP B CA 1
ATOM 11691 C C . ASP B 1 662 ? -10.445 34.406 -3.389 1 93.75 662 ASP B C 1
ATOM 11693 O O . ASP B 1 662 ? -10.141 33.406 -4.027 1 93.75 662 ASP B O 1
ATOM 11697 N N . VAL B 1 663 ? -10.531 34.562 -2.098 1 94.25 663 VAL B N 1
ATOM 11698 C CA . VAL B 1 663 ? -10.211 33.406 -1.251 1 94.25 663 VAL B CA 1
ATOM 11699 C C . VAL B 1 663 ? -11.164 32.25 -1.562 1 94.25 663 VAL B C 1
ATOM 11701 O O . VAL B 1 663 ? -12.383 32.438 -1.616 1 94.25 663 VAL B O 1
ATOM 11704 N N . ILE B 1 664 ? -10.594 31.094 -1.882 1 92.62 664 ILE B N 1
ATOM 11705 C CA . ILE B 1 664 ? -11.398 29.875 -2.02 1 92.62 664 ILE B CA 1
ATOM 11706 C C . ILE B 1 664 ? -11.727 29.312 -0.638 1 92.62 664 ILE B C 1
ATOM 11708 O O . ILE B 1 664 ? -10.836 28.891 0.092 1 92.62 664 ILE B O 1
ATOM 11712 N N . ALA B 1 665 ? -12.914 29.328 -0.273 1 89.44 665 ALA B N 1
ATOM 11713 C CA . ALA B 1 665 ? -13.273 28.859 1.065 1 89.44 665 ALA B CA 1
ATOM 11714 C C . ALA B 1 665 ? -14.617 28.141 1.052 1 89.44 665 ALA B C 1
ATOM 11716 O O . ALA B 1 665 ? -15.516 28.5 0.29 1 89.44 665 ALA B O 1
ATOM 11717 N N . GLN B 1 666 ? -14.617 27.109 1.846 1 90.19 666 GLN B N 1
ATOM 11718 C CA . GLN B 1 666 ? -15.898 26.516 2.221 1 90.19 666 GLN B CA 1
ATOM 11719 C C . GLN B 1 666 ? -16.547 27.281 3.379 1 90.19 666 GLN B C 1
ATOM 11721 O O . GLN B 1 666 ? -15.93 27.422 4.441 1 90.19 666 GLN B O 1
ATOM 11726 N N . ARG B 1 667 ? -17.688 27.734 3.211 1 89.06 667 ARG B N 1
ATOM 11727 C CA . ARG B 1 667 ? -18.328 28.438 4.316 1 89.06 667 ARG B CA 1
ATOM 11728 C C . ARG B 1 667 ? -18.703 27.469 5.434 1 89.06 667 ARG B C 1
ATOM 11730 O O . ARG B 1 667 ? -19.203 26.375 5.172 1 89.06 667 ARG B O 1
ATOM 11737 N N . SER B 1 668 ? -18.344 27.859 6.637 1 89.38 668 SER B N 1
ATOM 11738 C CA . SER B 1 668 ? -18.781 27.047 7.762 1 89.38 668 SER B CA 1
ATOM 11739 C C . SER B 1 668 ? -20.312 27 7.852 1 89.38 668 SER B C 1
ATOM 11741 O O . SER B 1 668 ? -21 27.906 7.379 1 89.38 668 SER B O 1
ATOM 11743 N N . ILE B 1 669 ? -20.812 25.953 8.453 1 92.69 669 ILE B N 1
ATOM 11744 C CA . ILE B 1 669 ? -22.266 25.828 8.523 1 92.69 669 ILE B CA 1
ATOM 11745 C C . ILE B 1 669 ? -22.828 26.875 9.492 1 92.69 669 ILE B C 1
ATOM 11747 O O . ILE B 1 669 ? -23.938 27.375 9.305 1 92.69 669 ILE B O 1
ATOM 11751 N N . THR B 1 670 ? -22.094 27.266 10.5 1 90.88 670 THR B N 1
ATOM 11752 C CA . THR B 1 670 ? -22.5 28.359 11.359 1 90.88 670 THR B CA 1
ATOM 11753 C C . THR B 1 670 ? -22.656 29.641 10.547 1 90.88 670 THR B C 1
ATOM 11755 O O . THR B 1 670 ? -23.641 30.375 10.695 1 90.88 670 THR B O 1
ATOM 11758 N N . SER B 1 671 ? -21.672 29.891 9.664 1 90.81 671 SER B N 1
ATOM 11759 C CA . SER B 1 671 ? -21.719 31.078 8.812 1 90.81 671 SER B CA 1
ATOM 11760 C C . SER B 1 671 ? -22.922 31.031 7.871 1 90.81 671 SER B C 1
ATOM 11762 O O . SER B 1 671 ? -23.531 32.062 7.602 1 90.81 671 SER B O 1
ATOM 11764 N N . VAL B 1 672 ? -23.172 29.922 7.312 1 94.38 672 VAL B N 1
ATOM 11765 C CA . VAL B 1 672 ? -24.297 29.766 6.398 1 94.38 672 VAL B CA 1
ATOM 11766 C C . VAL B 1 672 ? -25.609 30.016 7.148 1 94.38 672 VAL B C 1
ATOM 11768 O O . VAL B 1 672 ? -26.453 30.766 6.68 1 94.38 672 VAL B O 1
ATOM 11771 N N . MET B 1 673 ? -25.812 29.422 8.305 1 95.25 673 MET B N 1
ATOM 11772 C CA . MET B 1 673 ? -27.031 29.594 9.086 1 95.25 673 MET B CA 1
ATOM 11773 C C . MET B 1 673 ? -27.219 31.047 9.484 1 95.25 673 MET B C 1
ATOM 11775 O O . MET B 1 673 ? -28.328 31.594 9.344 1 95.25 673 MET B O 1
ATOM 11779 N N . THR B 1 674 ? -26.203 31.688 9.938 1 93.12 674 THR B N 1
ATOM 11780 C CA . THR B 1 674 ? -26.281 33.062 10.359 1 93.12 674 THR B CA 1
ATOM 11781 C C . THR B 1 674 ? -26.531 34 9.164 1 93.12 674 THR B C 1
ATOM 11783 O O . THR B 1 674 ? -27.391 34.875 9.219 1 93.12 674 THR B O 1
ATOM 11786 N N . GLY B 1 675 ? -25.781 33.781 8.125 1 93.62 675 GLY B N 1
ATOM 11787 C CA . GLY B 1 675 ? -25.906 34.625 6.945 1 93.62 675 GLY B CA 1
ATOM 11788 C C . GLY B 1 675 ? -27.281 34.562 6.309 1 93.62 675 GLY B C 1
ATOM 11789 O O . GLY B 1 675 ? -27.812 35.594 5.891 1 93.62 675 GLY B O 1
ATOM 11790 N N . ILE B 1 676 ? -27.766 33.406 6.156 1 95 676 ILE B N 1
ATOM 11791 C CA . ILE B 1 676 ? -29.094 33.281 5.551 1 95 676 ILE B CA 1
ATOM 11792 C C . ILE B 1 676 ? -30.141 33.906 6.445 1 95 676 ILE B C 1
ATOM 11794 O O . ILE B 1 676 ? -31.047 34.594 5.961 1 95 676 ILE B O 1
ATOM 11798 N N . TYR B 1 677 ? -30.047 33.719 7.703 1 94.56 677 TYR B N 1
ATOM 11799 C CA . TYR B 1 677 ? -31 34.312 8.641 1 94.56 677 TYR B CA 1
ATOM 11800 C C . TYR B 1 677 ? -30.953 35.844 8.594 1 94.56 677 TYR B C 1
ATOM 11802 O O . TYR B 1 677 ? -31.984 36.5 8.609 1 94.56 677 TYR B O 1
ATOM 11810 N N . GLU B 1 678 ? -29.719 36.406 8.539 1 93.12 678 GLU B N 1
ATOM 11811 C CA . GLU B 1 678 ? -29.531 37.875 8.547 1 93.12 678 GLU B CA 1
ATOM 11812 C C . GLU B 1 678 ? -29.781 38.469 7.168 1 93.12 678 GLU B C 1
ATOM 11814 O O . GLU B 1 678 ? -29.906 39.688 7.027 1 93.12 678 GLU B O 1
ATOM 11819 N N . GLY B 1 679 ? -29.766 37.625 6.113 1 93.38 679 GLY B N 1
ATOM 11820 C CA . GLY B 1 679 ? -30.047 38.094 4.758 1 93.38 679 GLY B CA 1
ATOM 11821 C C . GLY B 1 679 ? -28.781 38.5 4.008 1 93.38 679 GLY B C 1
ATOM 11822 O O . GLY B 1 679 ? -28.875 39.031 2.9 1 93.38 679 GLY B O 1
ATOM 11823 N N . THR B 1 680 ? -27.703 38.25 4.59 1 91.69 680 THR B N 1
ATOM 11824 C CA . THR B 1 680 ? -26.453 38.625 3.939 1 91.69 680 THR B CA 1
ATOM 11825 C C . THR B 1 680 ? -26 37.562 2.941 1 91.69 680 THR B C 1
ATOM 11827 O O . THR B 1 680 ? -25.141 37.812 2.1 1 91.69 680 THR B O 1
ATOM 11830 N N . LEU B 1 681 ? -26.531 36.375 3.035 1 92.62 681 LEU B N 1
ATOM 11831 C CA . LEU B 1 681 ? -26.297 35.281 2.102 1 92.62 681 LEU B CA 1
ATOM 11832 C C . LEU B 1 681 ? -27.609 34.781 1.501 1 92.62 681 LEU B C 1
ATOM 11834 O O . LEU B 1 681 ? -28.484 34.312 2.225 1 92.62 681 LEU B O 1
ATOM 11838 N N . ALA B 1 682 ? -27.719 34.875 0.243 1 92.75 682 ALA B N 1
ATOM 11839 C CA . ALA B 1 682 ? -28.922 34.375 -0.417 1 92.75 682 ALA B CA 1
ATOM 11840 C C . ALA B 1 682 ? -28.953 32.844 -0.457 1 92.75 682 ALA B C 1
ATOM 11842 O O . ALA B 1 682 ? -27.969 32.219 -0.794 1 92.75 682 ALA B O 1
ATOM 11843 N N . PRO B 1 683 ? -30.094 32.281 -0.033 1 94.44 683 PRO B N 1
ATOM 11844 C CA . PRO B 1 683 ? -30.188 30.828 -0.157 1 94.44 683 PRO B CA 1
ATOM 11845 C C . PRO B 1 683 ? -30.047 30.344 -1.6 1 94.44 683 PRO B C 1
ATOM 11847 O O . PRO B 1 683 ? -30.484 31.031 -2.527 1 94.44 683 PRO B O 1
ATOM 11850 N N . SER B 1 684 ? -29.438 29.234 -1.814 1 93.31 684 SER B N 1
ATOM 11851 C CA . SER B 1 684 ? -29.266 28.562 -3.104 1 93.31 684 SER B CA 1
ATOM 11852 C C . SER B 1 684 ? -29.25 27.047 -2.947 1 93.31 684 SER B C 1
ATOM 11854 O O . SER B 1 684 ? -29.531 26.531 -1.869 1 93.31 684 SER B O 1
ATOM 11856 N N . ASN B 1 685 ? -28.969 26.438 -4.121 1 92.12 685 ASN B N 1
ATOM 11857 C CA . ASN B 1 685 ? -28.828 24.984 -4.055 1 92.12 685 ASN B CA 1
ATOM 11858 C C . ASN B 1 685 ? -27.594 24.562 -3.271 1 92.12 685 ASN B C 1
ATOM 11860 O O . ASN B 1 685 ? -27.547 23.453 -2.736 1 92.12 685 ASN B O 1
ATOM 11864 N N . THR B 1 686 ? -26.672 25.422 -3.211 1 92.75 686 THR B N 1
ATOM 11865 C CA . THR B 1 686 ? -25.422 25.141 -2.494 1 92.75 686 THR B CA 1
ATOM 11866 C C . THR B 1 686 ? -25.516 25.609 -1.048 1 92.75 686 THR B C 1
ATOM 11868 O O . THR B 1 686 ? -25.094 24.906 -0.127 1 92.75 686 THR B O 1
ATOM 11871 N N . PHE B 1 687 ? -26.016 26.781 -0.885 1 94.5 687 PHE B N 1
ATOM 11872 C CA . PHE B 1 687 ? -26.141 27.359 0.445 1 94.5 687 PHE B CA 1
ATOM 11873 C C . PHE B 1 687 ? -27.594 27.391 0.892 1 94.5 687 PHE B C 1
ATOM 11875 O O . PHE B 1 687 ? -28.375 28.219 0.411 1 94.5 687 PHE B O 1
ATOM 11882 N N . TYR B 1 688 ? -27.938 26.609 1.818 1 96.12 688 TYR B N 1
ATOM 11883 C CA . TYR B 1 688 ? -29.297 26.562 2.318 1 96.12 688 TYR B CA 1
ATOM 11884 C C . TYR B 1 688 ? -29.344 26.047 3.75 1 96.12 688 TYR B C 1
ATOM 11886 O O . TYR B 1 688 ? -28.359 25.5 4.246 1 96.12 688 TYR B O 1
ATOM 11894 N N . VAL B 1 689 ? -30.422 26.328 4.457 1 96.5 689 VAL B N 1
ATOM 11895 C CA . VAL B 1 689 ? -30.719 25.812 5.789 1 96.5 689 VAL B CA 1
ATOM 11896 C C . VAL B 1 689 ? -32.125 25.219 5.812 1 96.5 689 VAL B C 1
ATOM 11898 O O . VAL B 1 689 ? -33.094 25.922 5.512 1 96.5 689 VAL B O 1
ATOM 11901 N N . LYS B 1 690 ? -32.188 23.984 6.055 1 94.25 690 LYS B N 1
ATOM 11902 C CA . LYS B 1 690 ? -33.469 23.359 6.348 1 94.25 690 LYS B CA 1
ATOM 11903 C C . LYS B 1 690 ? -33.719 23.312 7.848 1 94.25 690 LYS B C 1
ATOM 11905 O O . LYS B 1 690 ? -32.875 22.859 8.617 1 94.25 690 LYS B O 1
ATOM 11910 N N . ARG B 1 691 ? -34.906 23.828 8.227 1 91.62 691 ARG B N 1
ATOM 11911 C CA . ARG B 1 691 ? -35.25 23.891 9.641 1 91.62 691 ARG B CA 1
ATOM 11912 C C . ARG B 1 691 ? -36.5 23.078 9.945 1 91.62 691 ARG B C 1
ATOM 11914 O O . ARG B 1 691 ? -37.406 22.984 9.109 1 91.62 691 ARG B O 1
ATOM 11921 N N . ASP B 1 692 ? -36.469 22.578 11.141 1 85.56 692 ASP B N 1
ATOM 11922 C CA . ASP B 1 692 ? -37.688 21.938 11.656 1 85.56 692 ASP B CA 1
ATOM 11923 C C . ASP B 1 692 ? -38.781 22.969 11.922 1 85.56 692 ASP B C 1
ATOM 11925 O O . ASP B 1 692 ? -38.5 24.156 12.055 1 85.56 692 ASP B O 1
ATOM 11929 N N . PRO B 1 693 ? -40.062 22.469 12.039 1 84.06 693 PRO B N 1
ATOM 11930 C CA . PRO B 1 693 ? -41.156 23.406 12.398 1 84.06 693 PRO B CA 1
ATOM 11931 C C . PRO B 1 693 ? -40.938 24.031 13.773 1 84.06 693 PRO B C 1
ATOM 11933 O O . PRO B 1 693 ? -40.469 23.375 14.703 1 84.06 693 PRO B O 1
ATOM 11936 N N . ALA B 1 694 ? -41.219 25.359 13.781 1 85.06 694 ALA B N 1
ATOM 11937 C CA . ALA B 1 694 ? -41.094 26.062 15.047 1 85.06 694 ALA B CA 1
ATOM 11938 C C . ALA B 1 694 ? -42.062 25.547 16.078 1 85.06 694 ALA B C 1
ATOM 11940 O O . ALA B 1 694 ? -43.219 25.234 15.75 1 85.06 694 ALA B O 1
ATOM 11941 N N . SER B 1 695 ? -41.531 25.344 17.266 1 76.56 695 SER B N 1
ATOM 11942 C CA . SER B 1 695 ? -42.438 25 18.359 1 76.56 695 SER B CA 1
ATOM 11943 C C . SER B 1 695 ? -43.312 26.188 18.734 1 76.56 695 SER B C 1
ATOM 11945 O O . SER B 1 695 ? -43.062 27.312 18.328 1 76.56 695 SER B O 1
ATOM 11947 N N . ALA B 1 696 ? -44.406 25.922 19.516 1 71.44 696 ALA B N 1
ATOM 11948 C CA . ALA B 1 696 ? -45.344 26.969 19.922 1 71.44 696 ALA B CA 1
ATOM 11949 C C . ALA B 1 696 ? -44.625 28.109 20.641 1 71.44 696 ALA B C 1
ATOM 11951 O O . ALA B 1 696 ? -43.875 27.875 21.594 1 71.44 696 ALA B O 1
ATOM 11952 N N . GLY B 1 697 ? -44.75 29.281 20.125 1 74.06 697 GLY B N 1
ATOM 11953 C CA . GLY B 1 697 ? -44.188 30.453 20.766 1 74.06 697 GLY B CA 1
ATOM 11954 C C . GLY B 1 697 ? -42.781 30.797 20.266 1 74.06 697 GLY B C 1
ATOM 11955 O O . GLY B 1 697 ? -42.219 31.812 20.656 1 74.06 697 GLY B O 1
ATOM 11956 N N . GLN B 1 698 ? -42.281 29.875 19.422 1 80 698 GLN B N 1
ATOM 11957 C CA . GLN B 1 698 ? -40.969 30.156 18.891 1 80 698 GLN B CA 1
ATOM 11958 C C . GLN B 1 698 ? -41.031 30.734 17.484 1 80 698 GLN B C 1
ATOM 11960 O O . GLN B 1 698 ? -41.969 30.406 16.719 1 80 698 GLN B O 1
ATOM 11965 N N . ALA B 1 699 ? -40.094 31.609 17.156 1 84.44 699 ALA B N 1
ATOM 11966 C CA . ALA B 1 699 ? -40.094 32.281 15.852 1 84.44 699 ALA B CA 1
ATOM 11967 C C . ALA B 1 699 ? -39.531 31.375 14.766 1 84.44 699 ALA B C 1
ATOM 11969 O O . ALA B 1 699 ? -39.906 31.5 13.594 1 84.44 699 ALA B O 1
ATOM 11970 N N . ILE B 1 700 ? -38.562 30.469 15.117 1 88.75 700 ILE B N 1
ATOM 11971 C CA . ILE B 1 700 ? -37.969 29.578 14.133 1 88.75 700 ILE B CA 1
ATOM 11972 C C . ILE B 1 700 ? -37.688 28.219 14.773 1 88.75 700 ILE B C 1
ATOM 11974 O O . ILE B 1 700 ? -37.5 28.141 15.992 1 88.75 700 ILE B O 1
ATOM 11978 N N . GLY B 1 701 ? -37.562 27.219 13.953 1 87.38 701 GLY B N 1
ATOM 11979 C CA . GLY B 1 701 ? -37.219 25.891 14.406 1 87.38 701 GLY B CA 1
ATOM 11980 C C . GLY B 1 701 ? -35.719 25.609 14.305 1 87.38 701 GLY B C 1
ATOM 11981 O O . GLY B 1 701 ? -34.969 26.406 13.711 1 87.38 701 GLY B O 1
ATOM 11982 N N . ALA B 1 702 ? -35.281 24.531 14.945 1 86.31 702 ALA B N 1
ATOM 11983 C CA . ALA B 1 702 ? -33.906 24.125 14.914 1 86.31 702 ALA B CA 1
ATOM 11984 C C . ALA B 1 702 ? -33.469 23.703 13.508 1 86.31 702 ALA B C 1
ATOM 11986 O O . ALA B 1 702 ? -34.281 23.109 12.766 1 86.31 702 ALA B O 1
ATOM 11987 N N . ALA B 1 703 ? -32.281 24.047 13.078 1 90.81 703 ALA B N 1
ATOM 11988 C CA . ALA B 1 703 ? -31.766 23.594 11.789 1 90.81 703 ALA B CA 1
ATOM 11989 C C . ALA B 1 703 ? -31.609 22.062 11.781 1 90.81 703 ALA B C 1
ATOM 11991 O O . ALA B 1 703 ? -31.078 21.484 12.734 1 90.81 703 ALA B O 1
ATOM 11992 N N . SER B 1 704 ? -32.062 21.453 10.695 1 86.81 704 SER B N 1
ATOM 11993 C CA . SER B 1 704 ? -31.969 20 10.57 1 86.81 704 SER B CA 1
ATOM 11994 C C . SER B 1 704 ? -30.938 19.609 9.516 1 86.81 704 SER B C 1
ATOM 11996 O O . SER B 1 704 ? -30.406 18.5 9.539 1 86.81 704 SER B O 1
ATOM 11998 N N . GLU B 1 705 ? -30.734 20.391 8.57 1 91.19 705 GLU B N 1
ATOM 11999 C CA . GLU B 1 705 ? -29.797 20.172 7.473 1 91.19 705 GLU B CA 1
ATOM 12000 C C . GLU B 1 705 ? -29.25 21.5 6.941 1 91.19 705 GLU B C 1
ATOM 12002 O O . GLU B 1 705 ? -29.984 22.484 6.84 1 91.19 705 GLU B O 1
ATOM 12007 N N . VAL B 1 706 ? -27.984 21.469 6.629 1 95.69 706 VAL B N 1
ATOM 12008 C CA . VAL B 1 706 ? -27.375 22.688 6.086 1 95.69 706 VAL B CA 1
ATOM 12009 C C . VAL B 1 706 ? -26.578 22.328 4.824 1 95.69 706 VAL B C 1
ATOM 12011 O O . VAL B 1 706 ? -25.844 21.344 4.801 1 95.69 706 VAL B O 1
ATOM 12014 N N . GLY B 1 707 ? -26.797 23.047 3.729 1 95.81 707 GLY B N 1
ATOM 12015 C CA . GLY B 1 707 ? -25.969 22.969 2.541 1 95.81 707 GLY B CA 1
ATOM 12016 C C . GLY B 1 707 ? -24.875 24.016 2.508 1 95.81 707 GLY B C 1
ATOM 12017 O O . GLY B 1 707 ? -25.094 25.156 2.91 1 95.81 707 GLY B O 1
ATOM 12018 N N . THR B 1 708 ? -23.688 23.641 2.143 1 95.38 708 THR B N 1
ATOM 12019 C CA . THR B 1 708 ? -22.578 24.562 1.963 1 95.38 708 THR B CA 1
ATOM 12020 C C . THR B 1 708 ? -21.703 24.141 0.785 1 95.38 708 THR B C 1
ATOM 12022 O O . THR B 1 708 ? -22.016 23.156 0.103 1 95.38 708 THR B O 1
ATOM 12025 N N . GLY B 1 709 ? -20.703 24.859 0.452 1 93.31 709 GLY B N 1
ATOM 12026 C CA . GLY B 1 709 ? -19.797 24.594 -0.66 1 93.31 709 GLY B CA 1
ATOM 12027 C C . GLY B 1 709 ? -18.688 25.625 -0.788 1 93.31 709 GLY B C 1
ATOM 12028 O O . GLY B 1 709 ? -18.469 26.422 0.133 1 93.31 709 GLY B O 1
ATOM 12029 N N . TYR B 1 710 ? -18.062 25.531 -1.929 1 92.38 710 TYR B N 1
ATOM 12030 C CA . TYR B 1 710 ? -16.906 26.391 -2.146 1 92.38 710 TYR B CA 1
ATOM 12031 C C . TYR B 1 710 ? -17.25 27.578 -3.037 1 92.38 710 TYR B C 1
ATOM 12033 O O . TYR B 1 710 ? -18.062 27.453 -3.959 1 92.38 710 TYR B O 1
ATOM 12041 N N . SER B 1 711 ? -16.703 28.641 -2.746 1 90.88 711 SER B N 1
ATOM 12042 C CA . SER B 1 711 ? -16.797 29.844 -3.566 1 90.88 711 SER B CA 1
ATOM 12043 C C . SER B 1 711 ? -15.555 30.719 -3.408 1 90.88 711 SER B C 1
ATOM 12045 O O . SER B 1 711 ? -14.789 30.547 -2.459 1 90.88 711 SER B O 1
ATOM 12047 N N . ASN B 1 712 ? -15.281 31.516 -4.445 1 90.56 712 ASN B N 1
ATOM 12048 C CA . ASN B 1 712 ? -14.312 32.594 -4.238 1 90.56 712 ASN B CA 1
ATOM 12049 C C . ASN B 1 712 ? -14.891 33.719 -3.369 1 90.56 712 ASN B C 1
ATOM 12051 O O . ASN B 1 712 ? -15.836 34.375 -3.768 1 90.56 712 ASN B O 1
ATOM 12055 N N . ALA B 1 713 ? -14.477 33.656 -2.281 1 79.94 713 ALA B N 1
ATOM 12056 C CA . ALA B 1 713 ? -15.008 34.562 -1.248 1 79.94 713 ALA B CA 1
ATOM 12057 C C . ALA B 1 713 ? -14.172 35.812 -1.134 1 79.94 713 ALA B C 1
ATOM 12059 O O . ALA B 1 713 ? -13.211 36 -1.883 1 79.94 713 ALA B O 1
ATOM 12060 N N . ASN B 1 714 ? -14.438 36.562 0.054 1 81.06 714 ASN B N 1
ATOM 12061 C CA . ASN B 1 714 ? -13.859 37.875 0.301 1 81.06 714 ASN B CA 1
ATOM 12062 C C . ASN B 1 714 ? -12.367 37.781 0.593 1 81.06 714 ASN B C 1
ATOM 12064 O O . ASN B 1 714 ? -11.664 36.938 0.036 1 81.06 714 ASN B O 1
ATOM 12068 N N . THR B 1 715 ? -11.797 38.656 1.224 1 90.38 715 THR B N 1
ATOM 12069 C CA . THR B 1 715 ? -10.367 38.875 1.42 1 90.38 715 THR B CA 1
ATOM 12070 C C . THR B 1 715 ? -9.914 38.312 2.758 1 90.38 715 THR B C 1
ATOM 12072 O O . THR B 1 715 ? -10.688 38.25 3.713 1 90.38 715 THR B O 1
ATOM 12075 N N . LEU B 1 716 ? -8.797 37.75 2.74 1 95.12 716 LEU B N 1
ATOM 12076 C CA . LEU B 1 716 ? -8.055 37.375 3.943 1 95.12 716 LEU B CA 1
ATOM 12077 C C . LEU B 1 716 ? -6.789 38.219 4.074 1 95.12 716 LEU B C 1
ATOM 12079 O O . LEU B 1 716 ? -5.938 38.219 3.18 1 95.12 716 LEU B O 1
ATOM 12083 N N . GLU B 1 717 ? -6.723 38.969 5.082 1 97.12 717 GLU B N 1
ATOM 12084 C CA . GLU B 1 717 ? -5.559 39.812 5.324 1 97.12 717 GLU B CA 1
ATOM 12085 C C . GLU B 1 717 ? -4.902 39.5 6.66 1 97.12 717 GLU B C 1
ATOM 12087 O O . GLU B 1 717 ? -5.574 39.438 7.691 1 97.12 717 GLU B O 1
ATOM 12092 N N . ILE B 1 718 ? -3.668 39.312 6.664 1 97.81 718 ILE B N 1
ATOM 12093 C CA . ILE B 1 718 ? -2.9 39 7.859 1 97.81 718 ILE B CA 1
ATOM 12094 C C . ILE B 1 718 ? -1.7 39.938 7.973 1 97.81 718 ILE B C 1
ATOM 12096 O O . ILE B 1 718 ? -0.96 40.125 7.008 1 97.81 718 ILE B O 1
ATOM 12100 N N . SER B 1 719 ? -1.469 40.5 9.047 1 97.94 719 SER B N 1
ATOM 12101 C CA . SER B 1 719 ? -0.261 41.281 9.32 1 97.94 719 SER B CA 1
ATOM 12102 C C . SER B 1 719 ? 0.344 40.906 10.672 1 97.94 719 SER B C 1
ATOM 12104 O O . SER B 1 719 ? -0.362 40.438 11.562 1 97.94 719 SER B O 1
ATOM 12106 N N . GLY B 1 720 ? 1.588 41.094 10.773 1 97.94 720 GLY B N 1
ATOM 12107 C CA . GLY B 1 720 ? 2.244 40.75 12.023 1 97.94 720 GLY B CA 1
ATOM 12108 C C . GLY B 1 720 ? 3.719 41.094 12.047 1 97.94 720 GLY B C 1
ATOM 12109 O O . GLY B 1 720 ? 4.219 41.75 11.133 1 97.94 720 GLY B O 1
ATOM 12110 N N . ILE B 1 721 ? 4.395 40.75 13.172 1 98.38 721 ILE B N 1
ATOM 12111 C CA . ILE B 1 721 ? 5.816 40.969 13.414 1 98.38 721 ILE B CA 1
ATOM 12112 C C . ILE B 1 721 ? 6.473 39.688 13.922 1 98.38 721 ILE B C 1
ATOM 12114 O O . ILE B 1 721 ? 5.941 39.031 14.82 1 98.38 721 ILE B O 1
ATOM 12118 N N . ASP B 1 722 ? 7.543 39.344 13.336 1 97.88 722 ASP B N 1
ATOM 12119 C CA . ASP B 1 722 ? 8.383 38.281 13.828 1 97.88 722 ASP B CA 1
ATOM 12120 C C . ASP B 1 722 ? 9.68 38.812 14.43 1 97.88 722 ASP B C 1
ATOM 12122 O O . ASP B 1 722 ? 10.305 39.719 13.867 1 97.88 722 ASP B O 1
ATOM 12126 N N . VAL B 1 723 ? 10.062 38.25 15.57 1 98.06 723 VAL B N 1
ATOM 12127 C CA . VAL B 1 723 ? 11.297 38.625 16.25 1 98.06 723 VAL B CA 1
ATOM 12128 C C . VAL B 1 723 ? 12.094 37.375 16.594 1 98.06 723 VAL B C 1
ATOM 12130 O O . VAL B 1 723 ? 11.562 36.438 17.203 1 98.06 723 VAL B O 1
ATOM 12133 N N . ALA B 1 724 ? 13.289 37.344 16.172 1 97 724 ALA B N 1
ATOM 12134 C CA . ALA B 1 724 ? 14.188 36.25 16.516 1 97 724 ALA B CA 1
ATOM 12135 C C . ALA B 1 724 ? 15.469 36.781 17.172 1 97 724 ALA B C 1
ATOM 12137 O O . ALA B 1 724 ? 16.094 37.719 16.672 1 97 724 ALA B O 1
ATOM 12138 N N . LEU B 1 725 ? 15.805 36.188 18.281 1 97.31 725 LEU B N 1
ATOM 12139 C CA . LEU B 1 725 ? 17.031 36.5 19 1 97.31 725 LEU B CA 1
ATOM 12140 C C . LEU B 1 725 ? 17.875 35.25 19.203 1 97.31 725 LEU B C 1
ATOM 12142 O O . LEU B 1 725 ? 17.375 34.25 19.688 1 97.31 725 LEU B O 1
ATOM 12146 N N . ASN B 1 726 ? 19.062 35.312 18.828 1 95.25 726 ASN B N 1
ATOM 12147 C CA . ASN B 1 726 ? 20.031 34.25 19.062 1 95.25 726 ASN B CA 1
ATOM 12148 C C . ASN B 1 726 ? 21.25 34.781 19.812 1 95.25 726 ASN B C 1
ATOM 12150 O O . ASN B 1 726 ? 21.766 35.875 19.5 1 95.25 726 ASN B O 1
ATOM 12154 N N . ALA B 1 727 ? 21.672 34.062 20.781 1 96.19 727 ALA B N 1
ATOM 12155 C CA . ALA B 1 727 ? 22.844 34.469 21.562 1 96.19 727 ALA B CA 1
ATOM 12156 C C . ALA B 1 727 ? 23.641 33.25 22.016 1 96.19 727 ALA B C 1
ATOM 12158 O O . ALA B 1 727 ? 23.078 32.188 22.344 1 96.19 727 ALA B O 1
ATOM 12159 N N . LYS B 1 728 ? 24.875 33.375 22 1 95.06 728 LYS B N 1
ATOM 12160 C CA . LYS B 1 728 ? 25.797 32.344 22.5 1 95.06 728 LYS B CA 1
ATOM 12161 C C . LYS B 1 728 ? 26.828 32.969 23.438 1 95.06 728 LYS B C 1
ATOM 12163 O O . LYS B 1 728 ? 27.422 34 23.141 1 95.06 728 LYS B O 1
ATOM 12168 N N . PHE B 1 729 ? 27.031 32.344 24.531 1 95.06 729 PHE B N 1
ATOM 12169 C CA . PHE B 1 729 ? 28 32.75 25.531 1 95.06 729 PHE B CA 1
ATOM 12170 C C . PHE B 1 729 ? 28.984 31.625 25.828 1 95.06 729 PHE B C 1
ATOM 12172 O O . PHE B 1 729 ? 28.578 30.547 26.281 1 95.06 729 PHE B O 1
ATOM 12179 N N . GLU B 1 730 ? 30.219 31.844 25.578 1 93.75 730 GLU B N 1
ATOM 12180 C CA . GLU B 1 730 ? 31.266 30.906 25.984 1 93.75 730 GLU B CA 1
ATOM 12181 C C . GLU B 1 730 ? 31.812 31.25 27.359 1 93.75 730 GLU B C 1
ATOM 12183 O O . GLU B 1 730 ? 32.312 32.375 27.578 1 93.75 730 GLU B O 1
ATOM 12188 N N . THR B 1 731 ? 31.703 30.344 28.219 1 94.44 731 THR B N 1
ATOM 12189 C CA . THR B 1 731 ? 32.188 30.578 29.578 1 94.44 731 THR B CA 1
ATOM 12190 C C . THR B 1 731 ? 33.094 29.438 30.047 1 94.44 731 THR B C 1
ATOM 12192 O O . THR B 1 731 ? 33.188 28.406 29.375 1 94.44 731 THR B O 1
ATOM 12195 N N . ASN B 1 732 ? 33.719 29.656 31.266 1 93.62 732 ASN B N 1
ATOM 12196 C CA . ASN B 1 732 ? 34.594 28.641 31.812 1 93.62 732 ASN B CA 1
ATOM 12197 C C . ASN B 1 732 ? 33.781 27.469 32.406 1 93.62 732 ASN B C 1
ATOM 12199 O O . ASN B 1 732 ? 34.344 26.375 32.562 1 93.62 732 ASN B O 1
ATOM 12203 N N . ILE B 1 733 ? 32.531 27.672 32.656 1 94.88 733 ILE B N 1
ATOM 12204 C CA . ILE B 1 733 ? 31.719 26.609 33.219 1 94.88 733 ILE B CA 1
ATOM 12205 C C . ILE B 1 733 ? 30.859 25.969 32.156 1 94.88 733 ILE B C 1
ATOM 12207 O O . ILE B 1 733 ? 29.906 25.234 32.469 1 94.88 733 ILE B O 1
ATOM 12211 N N . GLY B 1 734 ? 31.188 26.312 30.922 1 95.38 734 GLY B N 1
ATOM 12212 C CA . GLY B 1 734 ? 30.422 25.75 29.828 1 95.38 734 GLY B CA 1
ATOM 12213 C C . GLY B 1 734 ? 29.859 26.797 28.891 1 95.38 734 GLY B C 1
ATOM 12214 O O . GLY B 1 734 ? 29.891 27.984 29.188 1 95.38 734 GLY B O 1
ATOM 12215 N N . ASP B 1 735 ? 29.391 26.375 27.781 1 96.19 735 ASP B N 1
ATOM 12216 C CA . ASP B 1 735 ? 28.797 27.25 26.781 1 96.19 735 ASP B CA 1
ATOM 12217 C C . ASP B 1 735 ? 27.281 27.328 26.938 1 96.19 735 ASP B C 1
ATOM 12219 O O . ASP B 1 735 ? 26.641 26.312 27.203 1 96.19 735 ASP B O 1
ATOM 12223 N N . ILE B 1 736 ? 26.75 28.531 26.828 1 96.94 736 ILE B N 1
ATOM 12224 C CA . ILE B 1 736 ? 25.312 28.75 26.953 1 96.94 736 ILE B CA 1
ATOM 12225 C C . ILE B 1 736 ? 24.797 29.406 25.672 1 96.94 736 ILE B C 1
ATOM 12227 O O . ILE B 1 736 ? 25.359 30.406 25.203 1 96.94 736 ILE B O 1
ATOM 12231 N N . GLY B 1 737 ? 23.828 28.812 25.109 1 96.06 737 GLY B N 1
ATOM 12232 C CA . GLY B 1 737 ? 23.172 29.375 23.938 1 96.06 737 GLY B CA 1
ATOM 12233 C C . GLY B 1 737 ? 21.703 29.656 24.172 1 96.06 737 GLY B C 1
ATOM 12234 O O . GLY B 1 737 ? 21.016 28.906 24.859 1 96.06 737 GLY B O 1
ATOM 12235 N N . PHE B 1 738 ? 21.25 30.781 23.562 1 96.31 738 PHE B N 1
ATOM 12236 C CA . PHE B 1 738 ? 19.844 31.141 23.594 1 96.31 738 PHE B CA 1
ATOM 12237 C C . PHE B 1 738 ? 19.281 31.281 22.188 1 96.31 738 PHE B C 1
ATOM 12239 O O . PHE B 1 738 ? 19.953 31.859 21.312 1 96.31 738 PHE B O 1
ATOM 12246 N N . ASN B 1 739 ? 18.219 30.672 21.938 1 96.44 739 ASN B N 1
ATOM 12247 C CA . ASN B 1 739 ? 17.406 30.875 20.75 1 96.44 739 ASN B CA 1
ATOM 12248 C C . ASN B 1 739 ? 15.977 31.25 21.094 1 96.44 739 ASN B C 1
ATOM 12250 O O . ASN B 1 739 ? 15.258 30.469 21.703 1 96.44 739 ASN B O 1
ATOM 12254 N N . TRP B 1 740 ? 15.609 32.438 20.75 1 97.75 740 TRP B N 1
ATOM 12255 C CA . TRP B 1 740 ? 14.289 32.938 21.094 1 97.75 740 TRP B CA 1
ATOM 12256 C C . TRP B 1 740 ? 13.578 33.469 19.844 1 97.75 740 TRP B C 1
ATOM 12258 O O . TRP B 1 740 ? 13.992 34.469 19.25 1 97.75 740 TRP B O 1
ATOM 12268 N N . THR B 1 741 ? 12.492 32.781 19.406 1 97.5 741 THR B N 1
ATOM 12269 C CA . THR B 1 741 ? 11.711 33.188 18.234 1 97.5 741 THR B CA 1
ATOM 12270 C C . THR B 1 741 ? 10.281 33.531 18.641 1 97.5 741 THR B C 1
ATOM 12272 O O . THR B 1 741 ? 9.664 32.812 19.438 1 97.5 741 THR B O 1
ATOM 12275 N N . ASN B 1 742 ? 9.797 34.656 18.156 1 98.12 742 ASN B N 1
ATOM 12276 C CA . ASN B 1 742 ? 8.492 35.188 18.5 1 98.12 742 ASN B CA 1
ATOM 12277 C C . ASN B 1 742 ? 7.719 35.625 17.266 1 98.12 742 ASN B C 1
ATOM 12279 O O . ASN B 1 742 ? 8.297 36.156 16.312 1 98.12 742 ASN B O 1
ATOM 12283 N N . SER B 1 743 ? 6.406 35.406 17.266 1 98.25 743 SER B N 1
ATOM 12284 C CA . SER B 1 743 ? 5.508 35.875 16.219 1 98.25 743 SER B CA 1
ATOM 12285 C C . SER B 1 743 ? 4.297 36.594 16.828 1 98.25 743 SER B C 1
ATOM 12287 O O . SER B 1 743 ? 3.592 36 17.656 1 98.25 743 SER B O 1
ATOM 12289 N N . PHE B 1 744 ? 4.07 37.781 16.406 1 98.31 744 PHE B N 1
ATOM 12290 C CA . PHE B 1 744 ? 2.92 38.594 16.812 1 98.31 744 PHE B CA 1
ATOM 12291 C C . PHE B 1 744 ? 1.976 38.812 15.633 1 98.31 744 PHE B C 1
ATOM 12293 O O . PHE B 1 744 ? 2.389 39.312 14.586 1 98.31 744 PHE B O 1
ATOM 12300 N N . VAL B 1 745 ? 0.729 38.438 15.812 1 98 745 VAL B N 1
ATOM 12301 C CA . VAL B 1 745 ? -0.3 38.75 14.828 1 98 745 VAL B CA 1
ATOM 12302 C C . VAL B 1 745 ? -0.978 40.062 15.172 1 98 745 VAL B C 1
ATOM 12304 O O . VAL B 1 745 ? -1.6 40.188 16.234 1 98 745 VAL B O 1
ATOM 12307 N N . LEU B 1 746 ? -0.875 41 14.312 1 97.94 746 LEU B N 1
ATOM 12308 C CA . LEU B 1 746 ? -1.442 42.344 14.555 1 97.94 746 LEU B CA 1
ATOM 12309 C C . LEU B 1 746 ? -2.881 42.406 14.055 1 97.94 746 LEU B C 1
ATOM 12311 O O . LEU B 1 746 ? -3.732 43.031 14.688 1 97.94 746 LEU B O 1
ATOM 12315 N N . ASP B 1 747 ? -3.072 41.844 12.891 1 96.69 747 ASP B N 1
ATOM 12316 C CA . ASP B 1 747 ? -4.406 41.812 12.297 1 96.69 747 ASP B CA 1
ATOM 12317 C C . ASP B 1 747 ? -4.645 40.5 11.555 1 96.69 747 ASP B C 1
ATOM 12319 O O . ASP B 1 747 ? -3.738 39.969 10.898 1 96.69 747 ASP B O 1
ATOM 12323 N N . TYR B 1 748 ? -5.816 39.969 11.68 1 96.81 748 TYR B N 1
ATOM 12324 C CA . TYR B 1 748 ? -6.336 38.844 10.922 1 96.81 748 TYR B CA 1
ATOM 12325 C C . TYR B 1 748 ? -7.762 39.094 10.453 1 96.81 748 TYR B C 1
ATOM 12327 O O . TYR B 1 748 ? -8.727 38.812 11.164 1 96.81 748 TYR B O 1
ATOM 12335 N N . THR B 1 749 ? -7.91 39.594 9.258 1 95.56 749 THR B N 1
ATOM 12336 C CA . THR B 1 749 ? -9.203 40 8.742 1 95.56 749 THR B CA 1
ATOM 12337 C C . THR B 1 749 ? -9.773 39 7.773 1 95.56 749 THR B C 1
ATOM 12339 O O . THR B 1 749 ? -9.156 38.656 6.758 1 95.56 749 THR B O 1
ATOM 12342 N N . GLU B 1 750 ? -10.938 38.438 8.125 1 92.12 750 GLU B N 1
ATOM 12343 C CA . GLU B 1 750 ? -11.57 37.406 7.309 1 92.12 750 GLU B CA 1
ATOM 12344 C C . GLU B 1 750 ? -13.094 37.562 7.324 1 92.12 750 GLU B C 1
ATOM 12346 O O . GLU B 1 750 ? -13.641 38.312 8.125 1 92.12 750 GLU B O 1
ATOM 12351 N N . GLU B 1 751 ? -13.688 36.812 6.41 1 87 751 GLU B N 1
ATOM 12352 C CA . GLU B 1 751 ? -15.141 36.719 6.438 1 87 751 GLU B CA 1
ATOM 12353 C C . GLU B 1 751 ? -15.617 35.875 7.613 1 87 751 GLU B C 1
ATOM 12355 O O . GLU B 1 751 ? -15.156 34.75 7.797 1 87 751 GLU B O 1
ATOM 12360 N N . VAL B 1 752 ? -16.516 36.406 8.375 1 84.56 752 VAL B N 1
ATOM 12361 C CA . VAL B 1 752 ? -17.031 35.688 9.539 1 84.56 752 VAL B CA 1
ATOM 12362 C C . VAL B 1 752 ? -18.453 35.219 9.258 1 84.56 752 VAL B C 1
ATOM 12364 O O . VAL B 1 752 ? -18.75 34.031 9.406 1 84.56 752 VAL B O 1
ATOM 12367 N N . ASP B 1 753 ? -19.359 36.094 8.875 1 82.25 753 ASP B N 1
ATOM 12368 C CA . ASP B 1 753 ? -20.734 35.75 8.484 1 82.25 753 ASP B CA 1
ATOM 12369 C C . ASP B 1 753 ? -20.875 35.719 6.965 1 82.25 753 ASP B C 1
ATOM 12371 O O . ASP B 1 753 ? -20.344 36.594 6.277 1 82.25 753 ASP B O 1
ATOM 12375 N N . GLY B 1 754 ? -21.547 34.688 6.562 1 82.38 754 GLY B N 1
ATOM 12376 C CA . GLY B 1 754 ? -21.656 34.5 5.125 1 82.38 754 GLY B CA 1
ATOM 12377 C C . GLY B 1 754 ? -22.156 35.75 4.398 1 82.38 754 GLY B C 1
ATOM 12378 O O . GLY B 1 754 ? -23.234 36.25 4.703 1 82.38 754 GLY B O 1
ATOM 12379 N N . GLY B 1 755 ? -21.344 36.156 3.492 1 79.69 755 GLY B N 1
ATOM 12380 C CA . GLY B 1 755 ? -21.734 37.281 2.645 1 79.69 755 GLY B CA 1
ATOM 12381 C C . GLY B 1 755 ? -21.547 38.625 3.303 1 79.69 755 GLY B C 1
ATOM 12382 O O . GLY B 1 755 ? -21.766 39.656 2.674 1 79.69 755 GLY B O 1
ATOM 12383 N N . ALA B 1 756 ? -21.125 38.625 4.523 1 82.69 756 ALA B N 1
ATOM 12384 C CA . ALA B 1 756 ? -20.906 39.875 5.242 1 82.69 756 ALA B CA 1
ATOM 12385 C C . ALA B 1 756 ? -19.469 40.375 5.047 1 82.69 756 ALA B C 1
ATOM 12387 O O . ALA B 1 756 ? -18.641 39.688 4.457 1 82.69 756 ALA B O 1
ATOM 12388 N N . GLU B 1 757 ? -19.281 41.562 5.527 1 82.75 757 GLU B N 1
ATOM 12389 C CA . GLU B 1 757 ? -17.953 42.156 5.426 1 82.75 757 GLU B CA 1
ATOM 12390 C C . GLU B 1 757 ? -16.969 41.469 6.355 1 82.75 757 GLU B C 1
ATOM 12392 O O . GLU B 1 757 ? -17.344 40.969 7.426 1 82.75 757 GLU B O 1
ATOM 12397 N N . SER B 1 758 ? -15.711 41.469 5.918 1 89.12 758 SER B N 1
ATOM 12398 C CA . SER B 1 758 ? -14.641 40.875 6.711 1 89.12 758 SER B CA 1
ATOM 12399 C C . SER B 1 758 ? -14.375 41.688 7.977 1 89.12 758 SER B C 1
ATOM 12401 O O . SER B 1 758 ? -14.609 42.906 8.016 1 89.12 758 SER B O 1
ATOM 12403 N N . ARG B 1 759 ? -13.945 40.969 8.969 1 91.31 759 ARG B N 1
ATOM 12404 C CA . ARG B 1 759 ? -13.617 41.562 10.258 1 91.31 759 ARG B CA 1
ATOM 12405 C C . ARG B 1 759 ? -12.305 41.031 10.805 1 91.31 759 ARG B C 1
ATOM 12407 O O . ARG B 1 759 ? -11.906 39.906 10.461 1 91.31 759 ARG B O 1
ATOM 12414 N N . ASP B 1 760 ? -11.695 41.875 11.602 1 94.12 760 ASP B N 1
ATOM 12415 C CA . ASP B 1 760 ? -10.5 41.375 12.297 1 94.12 760 ASP B CA 1
ATOM 12416 C C . ASP B 1 760 ? -10.875 40.406 13.406 1 94.12 760 ASP B C 1
ATOM 12418 O O . ASP B 1 760 ? -11.594 40.75 14.344 1 94.12 760 ASP B O 1
ATOM 12422 N N . THR B 1 761 ? -10.406 39.219 13.32 1 93.5 761 THR B N 1
ATOM 12423 C CA . THR B 1 761 ? -10.75 38.188 14.289 1 93.5 761 THR B CA 1
ATOM 12424 C C . THR B 1 761 ? -9.523 37.781 15.109 1 93.5 761 THR B C 1
ATOM 12426 O O . THR B 1 761 ? -9.508 36.719 15.734 1 93.5 761 THR B O 1
ATOM 12429 N N . SER B 1 762 ? -8.43 38.594 15.039 1 93.81 762 SER B N 1
ATOM 12430 C CA . SER B 1 762 ? -7.254 38.312 15.859 1 93.81 762 SER B CA 1
ATOM 12431 C C . SER B 1 762 ? -7.613 38.219 17.344 1 93.81 762 SER B C 1
ATOM 12433 O O . SER B 1 762 ? -8.336 39.094 17.844 1 93.81 762 SER B O 1
ATOM 12435 N N . GLY B 1 763 ? -7.121 37.156 17.953 1 93 763 GLY B N 1
ATOM 12436 C CA . GLY B 1 763 ? -7.383 36.969 19.375 1 93 763 GLY B CA 1
ATOM 12437 C C . GLY B 1 763 ? -8.641 36.188 19.656 1 93 763 GLY B C 1
ATOM 12438 O O . GLY B 1 763 ? -8.875 35.75 20.797 1 93 763 GLY B O 1
ATOM 12439 N N . TRP B 1 764 ? -9.445 35.969 18.609 1 93.38 764 TRP B N 1
ATOM 12440 C CA . TRP B 1 764 ? -10.633 35.156 18.797 1 93.38 764 TRP B CA 1
ATOM 12441 C C . TRP B 1 764 ? -10.25 33.688 19.062 1 93.38 764 TRP B C 1
ATOM 12443 O O . TRP B 1 764 ? -9.07 33.344 19 1 93.38 764 TRP B O 1
ATOM 12453 N N . ASN B 1 765 ? -11.234 32.906 19.422 1 90.62 765 ASN B N 1
ATOM 12454 C CA . ASN B 1 765 ? -11.016 31.484 19.719 1 90.62 765 ASN B CA 1
ATOM 12455 C C . ASN B 1 765 ? -10.195 30.812 18.609 1 90.62 765 ASN B C 1
ATOM 12457 O O . ASN B 1 765 ? -10.555 30.875 17.438 1 90.62 765 ASN B O 1
ATOM 12461 N N . GLY B 1 766 ? -9.109 30.219 19.031 1 92.44 766 GLY B N 1
ATOM 12462 C CA . GLY B 1 766 ? -8.266 29.484 18.094 1 92.44 766 GLY B CA 1
ATOM 12463 C C . GLY B 1 766 ? -7.312 30.375 17.328 1 92.44 766 GLY B C 1
ATOM 12464 O O . GLY B 1 766 ? -6.543 29.891 16.484 1 92.44 766 GLY B O 1
ATOM 12465 N N . GLN B 1 767 ? -7.289 31.656 17.562 1 96.19 767 GLN B N 1
ATOM 12466 C CA . GLN B 1 767 ? -6.434 32.594 16.844 1 96.19 767 GLN B CA 1
ATOM 12467 C C . GLN B 1 767 ? -5.59 33.438 17.797 1 96.19 767 GLN B C 1
ATOM 12469 O O . GLN B 1 767 ? -5.742 34.656 17.859 1 96.19 767 GLN B O 1
ATOM 12474 N N . PRO B 1 768 ? -4.648 32.781 18.422 1 97 768 PRO B N 1
ATOM 12475 C CA . PRO B 1 768 ? -3.783 33.531 19.328 1 97 768 PRO B CA 1
ATOM 12476 C C . PRO B 1 768 ? -2.996 34.625 18.609 1 97 768 PRO B C 1
ATOM 12478 O O . PRO B 1 768 ? -2.523 34.438 17.484 1 97 768 PRO B O 1
ATOM 12481 N N . ASP B 1 769 ? -2.777 35.75 19.281 1 96.31 769 ASP B N 1
ATOM 12482 C CA . ASP B 1 769 ? -2.102 36.875 18.641 1 96.31 769 ASP B CA 1
ATOM 12483 C C . ASP B 1 769 ? -0.605 36.844 18.953 1 96.31 769 ASP B C 1
ATOM 12485 O O . ASP B 1 769 ? 0.134 37.719 18.5 1 96.31 769 ASP B O 1
ATOM 12489 N N . TYR B 1 770 ? -0.252 35.875 19.734 1 97.56 770 TYR B N 1
ATOM 12490 C CA . TYR B 1 770 ? 1.161 35.812 20.094 1 97.56 770 TYR B CA 1
ATOM 12491 C C . TYR B 1 770 ? 1.596 34.375 20.328 1 97.56 770 TYR B C 1
ATOM 12493 O O . TYR B 1 770 ? 0.925 33.625 21.047 1 97.56 770 TYR B O 1
ATOM 12501 N N . LYS B 1 771 ? 2.709 33.875 19.719 1 98.25 771 LYS B N 1
ATOM 12502 C CA . LYS B 1 771 ? 3.393 32.594 19.969 1 98.25 771 LYS B CA 1
ATOM 12503 C C . LYS B 1 771 ? 4.891 32.812 20.156 1 98.25 771 LYS B C 1
ATOM 12505 O O . LYS B 1 771 ? 5.492 33.656 19.484 1 98.25 771 LYS B O 1
ATOM 12510 N N . SER B 1 772 ? 5.484 31.984 20.984 1 98.19 772 SER B N 1
ATOM 12511 C CA . SER B 1 772 ? 6.895 32.156 21.328 1 98.19 772 SER B CA 1
ATOM 12512 C C . SER B 1 772 ? 7.57 30.797 21.562 1 98.19 772 SER B C 1
ATOM 12514 O O . SER B 1 772 ? 6.969 29.906 22.156 1 98.19 772 SER B O 1
ATOM 12516 N N . VAL B 1 773 ? 8.734 30.609 21.094 1 97.94 773 VAL B N 1
ATOM 12517 C CA . VAL B 1 773 ? 9.578 29.453 21.375 1 97.94 773 VAL B CA 1
ATOM 12518 C C . VAL B 1 773 ? 10.93 29.906 21.906 1 97.94 773 VAL B C 1
ATOM 12520 O O . VAL B 1 773 ? 11.633 30.688 21.25 1 97.94 773 VAL B O 1
ATOM 12523 N N . PHE B 1 774 ? 11.297 29.516 23.031 1 98.12 774 PHE B N 1
ATOM 12524 C CA . PHE B 1 774 ? 12.562 29.859 23.672 1 98.12 774 PHE B CA 1
ATOM 12525 C C . PHE B 1 774 ? 13.344 28.609 24.047 1 98.12 774 PHE B C 1
ATOM 12527 O O . PHE B 1 774 ? 12.82 27.734 24.719 1 98.12 774 PHE B O 1
ATOM 12534 N N . THR B 1 775 ? 14.5 28.5 23.578 1 98 775 THR B N 1
ATOM 12535 C CA . THR B 1 775 ? 15.336 27.344 23.906 1 98 775 THR B CA 1
ATOM 12536 C C . THR B 1 775 ? 16.672 27.797 24.484 1 98 775 THR B C 1
ATOM 12538 O O . THR B 1 775 ? 17.344 28.656 23.906 1 98 775 THR B O 1
ATOM 12541 N N . THR B 1 776 ? 17.062 27.266 25.562 1 97.56 776 THR B N 1
ATOM 12542 C CA . THR B 1 776 ? 18.391 27.422 26.156 1 97.56 776 THR B CA 1
ATOM 12543 C C . THR B 1 776 ? 19.188 26.125 26.062 1 97.56 776 THR B C 1
ATOM 12545 O O . THR B 1 776 ? 18.719 25.062 26.484 1 97.56 776 THR B O 1
ATOM 12548 N N . ASN B 1 777 ? 20.344 26.266 25.562 1 96.62 777 ASN B N 1
ATOM 12549 C CA . ASN B 1 777 ? 21.25 25.125 25.469 1 96.62 777 ASN B CA 1
ATOM 12550 C C . ASN B 1 777 ? 22.5 25.344 26.312 1 96.62 777 ASN B C 1
ATOM 12552 O O . ASN B 1 777 ? 23.109 26.406 26.266 1 96.62 777 ASN B O 1
ATOM 12556 N N . TYR B 1 778 ? 22.828 24.391 27.078 1 97.06 778 TYR B N 1
ATOM 12557 C CA . TYR B 1 778 ? 24.031 24.391 27.891 1 97.06 778 TYR B CA 1
ATOM 12558 C C . TYR B 1 778 ? 24.922 23.188 27.547 1 97.06 778 TYR B C 1
ATOM 12560 O O . TYR B 1 778 ? 24.453 22.047 27.531 1 97.06 778 TYR B O 1
ATOM 12568 N N . ARG B 1 779 ? 26.125 23.469 27.266 1 96.5 779 ARG B N 1
ATOM 12569 C CA . ARG B 1 779 ? 27.078 22.406 26.938 1 96.5 779 ARG B CA 1
ATOM 12570 C C . ARG B 1 779 ? 28.344 22.516 27.781 1 96.5 779 ARG B C 1
ATOM 12572 O O . ARG B 1 779 ? 28.922 23.578 27.906 1 96.5 779 ARG B O 1
ATOM 12579 N N . MET B 1 780 ? 28.781 21.453 28.328 1 96.5 780 MET B N 1
ATOM 12580 C CA . MET B 1 780 ? 30.016 21.344 29.078 1 96.5 780 MET B CA 1
ATOM 12581 C C . MET B 1 780 ? 30.688 19.984 28.844 1 96.5 780 MET B C 1
ATOM 12583 O O . MET B 1 780 ? 30.234 18.969 29.359 1 96.5 780 MET B O 1
ATOM 12587 N N . GLY B 1 781 ? 31.75 19.953 28.125 1 94.25 781 GLY B N 1
ATOM 12588 C CA . GLY B 1 781 ? 32.406 18.703 27.766 1 94.25 781 GLY B CA 1
ATOM 12589 C C . GLY B 1 781 ? 31.5 17.781 26.969 1 94.25 781 GLY B C 1
ATOM 12590 O O . GLY B 1 781 ? 30.969 18.156 25.922 1 94.25 781 GLY B O 1
ATOM 12591 N N . ASP B 1 782 ? 31.25 16.625 27.703 1 95.06 782 ASP B N 1
ATOM 12592 C CA . ASP B 1 782 ? 30.469 15.578 27.031 1 95.06 782 ASP B CA 1
ATOM 12593 C C . ASP B 1 782 ? 28.984 15.703 27.391 1 95.06 782 ASP B C 1
ATOM 12595 O O . ASP B 1 782 ? 28.172 14.859 27 1 95.06 782 ASP B O 1
ATOM 12599 N N . HIS B 1 783 ? 28.641 16.766 28.125 1 96.88 783 HIS B N 1
ATOM 12600 C CA . HIS B 1 783 ? 27.281 16.938 28.625 1 96.88 783 HIS B CA 1
ATOM 12601 C C . HIS B 1 783 ? 26.578 18.094 27.922 1 96.88 783 HIS B C 1
ATOM 12603 O O . HIS B 1 783 ? 27.172 19.156 27.75 1 96.88 783 HIS B O 1
ATOM 12609 N N . SER B 1 784 ? 25.375 17.859 27.5 1 96.81 784 SER B N 1
ATOM 12610 C CA . SER B 1 784 ? 24.547 18.922 26.938 1 96.81 784 SER B CA 1
ATOM 12611 C C . SER B 1 784 ? 23.156 18.906 27.562 1 96.81 784 SER B C 1
ATOM 12613 O O . SER B 1 784 ? 22.547 17.844 27.703 1 96.81 784 SER B O 1
ATOM 12615 N N . LEU B 1 785 ? 22.703 20.031 27.969 1 97.31 785 LEU B N 1
ATOM 12616 C CA . LEU B 1 785 ? 21.375 20.234 28.531 1 97.31 785 LEU B CA 1
ATOM 12617 C C . LEU B 1 785 ? 20.594 21.266 27.719 1 97.31 785 LEU B C 1
ATOM 12619 O O . LEU B 1 785 ? 21.125 22.328 27.391 1 97.31 785 LEU B O 1
ATOM 12623 N N . SER B 1 786 ? 19.406 20.938 27.359 1 97.88 786 SER B N 1
ATOM 12624 C CA . SER B 1 786 ? 18.547 21.859 26.625 1 97.88 786 SER B CA 1
ATOM 12625 C C . SER B 1 786 ? 17.219 22.078 27.344 1 97.88 786 SER B C 1
ATOM 12627 O O . SER B 1 786 ? 16.594 21.109 27.797 1 97.88 786 SER B O 1
ATOM 12629 N N . TRP B 1 787 ? 16.828 23.234 27.531 1 98.31 787 TRP B N 1
ATOM 12630 C CA . TRP B 1 787 ? 15.523 23.625 28.062 1 98.31 787 TRP B CA 1
ATOM 12631 C C . TRP B 1 787 ? 14.727 24.406 27.016 1 98.31 787 TRP B C 1
ATOM 12633 O O . TRP B 1 787 ? 15.125 25.516 26.625 1 98.31 787 TRP B O 1
ATOM 12643 N N . ASN B 1 788 ? 13.602 23.859 26.594 1 98.31 788 ASN B N 1
ATOM 12644 C CA . ASN B 1 788 ? 12.742 24.453 25.578 1 98.31 788 ASN B CA 1
ATOM 12645 C C . ASN B 1 788 ? 11.391 24.875 26.156 1 98.31 788 ASN B C 1
ATOM 12647 O O . ASN B 1 788 ? 10.781 24.125 26.922 1 98.31 788 ASN B O 1
ATOM 12651 N N . MET B 1 789 ? 10.969 26.062 25.828 1 98.19 789 MET B N 1
ATOM 12652 C CA . MET B 1 789 ? 9.664 26.594 26.219 1 98.19 789 MET B CA 1
ATOM 12653 C C . MET B 1 789 ? 8.844 26.969 24.984 1 98.19 789 MET B C 1
ATOM 12655 O O . MET B 1 789 ? 9.297 27.734 24.141 1 98.19 789 MET B O 1
ATOM 12659 N N . ASN B 1 790 ? 7.648 26.438 24.891 1 97.94 790 ASN B N 1
ATOM 12660 C CA . ASN B 1 790 ? 6.676 26.797 23.875 1 97.94 790 ASN B CA 1
ATOM 12661 C C . ASN B 1 790 ? 5.465 27.516 24.469 1 97.94 790 ASN B C 1
ATOM 12663 O O . ASN B 1 790 ? 4.742 26.938 25.281 1 97.94 790 ASN B O 1
ATOM 12667 N N . TYR B 1 791 ? 5.258 28.703 23.984 1 98.31 791 TYR B N 1
ATOM 12668 C CA . TYR B 1 791 ? 4.184 29.516 24.547 1 98.31 791 TYR B CA 1
ATOM 12669 C C . TYR B 1 791 ? 3.168 29.891 23.484 1 98.31 791 TYR B C 1
ATOM 12671 O O . TYR B 1 791 ? 3.541 30.297 22.375 1 98.31 791 TYR B O 1
ATOM 12679 N N . THR B 1 792 ? 1.868 29.75 23.734 1 98.31 792 THR B N 1
ATOM 12680 C CA . THR B 1 792 ? 0.722 30.219 22.969 1 98.31 792 THR B CA 1
ATOM 12681 C C . THR B 1 792 ? -0.16 31.125 23.812 1 98.31 792 THR B C 1
ATOM 12683 O O . THR B 1 792 ? -0.612 30.734 24.891 1 98.31 792 THR B O 1
ATOM 12686 N N . SER B 1 793 ? -0.476 32.281 23.328 1 97.81 793 SER B N 1
ATOM 12687 C CA . SER B 1 793 ? -1.184 33.25 24.125 1 97.81 793 SER B CA 1
ATOM 12688 C C . SER B 1 793 ? -2.652 32.906 24.312 1 97.81 793 SER B C 1
ATOM 12690 O O . SER B 1 793 ? -3.168 32.031 23.594 1 97.81 793 SER B O 1
ATOM 12692 N N . SER B 1 794 ? -3.281 33.531 25.266 1 95.75 794 SER B N 1
ATOM 12693 C CA . SER B 1 794 ? -4.699 33.344 25.562 1 95.75 794 SER B CA 1
ATOM 12694 C C . SER B 1 794 ? -5.566 33.875 24.422 1 95.75 794 SER B C 1
ATOM 12696 O O . SER B 1 794 ? -5.109 34.719 23.641 1 95.75 794 SER B O 1
ATOM 12698 N N . THR B 1 795 ? -6.77 33.344 24.297 1 95.5 795 THR B N 1
ATOM 12699 C CA . THR B 1 795 ? -7.73 33.812 23.297 1 95.5 795 THR B CA 1
ATOM 12700 C C . THR B 1 795 ? -9.109 34 23.906 1 95.5 795 THR B C 1
ATOM 12702 O O . THR B 1 795 ? -9.336 33.625 25.062 1 95.5 795 THR B O 1
ATOM 12705 N N . PHE B 1 796 ? -10.016 34.625 23.109 1 92 796 PHE B N 1
ATOM 12706 C CA . PHE B 1 796 ? -11.414 34.688 23.531 1 92 796 PHE B CA 1
ATOM 12707 C C . PHE B 1 796 ? -12.133 33.375 23.25 1 92 796 PHE B C 1
ATOM 12709 O O . PHE B 1 796 ? -11.75 32.625 22.359 1 92 796 PHE B O 1
ATOM 12716 N N . TYR B 1 797 ? -13.078 33.156 24.016 1 86.44 797 TYR B N 1
ATOM 12717 C CA . TYR B 1 797 ? -13.859 31.953 23.781 1 86.44 797 TYR B CA 1
ATOM 12718 C C . TYR B 1 797 ? -14.977 32.219 22.781 1 86.44 797 TYR B C 1
ATOM 12720 O O . TYR B 1 797 ? -15.234 31.391 21.906 1 86.44 797 TYR B O 1
ATOM 12728 N N . PHE B 1 798 ? -15.773 33.25 22.984 1 81.94 798 PHE B N 1
ATOM 12729 C CA . PHE B 1 798 ? -16.875 33.562 22.078 1 81.94 798 PHE B CA 1
ATOM 12730 C C . PHE B 1 798 ? -16.625 34.875 21.328 1 81.94 798 PHE B C 1
ATOM 12732 O O . PHE B 1 798 ? -16.875 35.969 21.859 1 81.94 798 PHE B O 1
ATOM 12739 N N . GLU B 1 799 ? -16.312 34.688 20.016 1 72.19 799 GLU B N 1
ATOM 12740 C CA . GLU B 1 799 ? -16.109 35.781 19.094 1 72.19 799 GLU B CA 1
ATOM 12741 C C . GLU B 1 799 ? -15.328 36.938 19.75 1 72.19 799 GLU B C 1
ATOM 12743 O O . GLU B 1 799 ? -14.281 36.688 20.359 1 72.19 799 GLU B O 1
ATOM 12748 N N . ASP B 1 800 ? -15.859 38.094 19.578 1 69.62 800 ASP B N 1
ATOM 12749 C CA . ASP B 1 800 ? -15.117 39.281 20.031 1 69.62 800 ASP B CA 1
ATOM 12750 C C . ASP B 1 800 ? -15.531 39.688 21.438 1 69.62 800 ASP B C 1
ATOM 12752 O O . ASP B 1 800 ? -15.297 40.812 21.859 1 69.62 800 ASP B O 1
ATOM 12756 N N . ASP B 1 801 ? -16.203 38.719 22.062 1 71.38 801 ASP B N 1
ATOM 12757 C CA . ASP B 1 801 ? -16.734 39.125 23.359 1 71.38 801 ASP B CA 1
ATOM 12758 C C . ASP B 1 801 ? -15.969 38.438 24.5 1 71.38 801 ASP B C 1
ATOM 12760 O O . ASP B 1 801 ? -16.328 37.344 24.922 1 71.38 801 ASP B O 1
ATOM 12764 N N . ALA B 1 802 ? -15.031 39.125 25.031 1 72.62 802 ALA B N 1
ATOM 12765 C CA . ALA B 1 802 ? -14.211 38.625 26.125 1 72.62 802 ALA B CA 1
ATOM 12766 C C . ALA B 1 802 ? -15.055 38.406 27.375 1 72.62 802 ALA B C 1
ATOM 12768 O O . ALA B 1 802 ? -14.695 37.562 28.234 1 72.62 802 ALA B O 1
ATOM 12769 N N . SER B 1 803 ? -16.094 39.156 27.469 1 71.12 803 SER B N 1
ATOM 12770 C CA . SER B 1 803 ? -16.938 39.031 28.656 1 71.12 803 SER B CA 1
ATOM 12771 C C . SER B 1 803 ? -17.609 37.656 28.734 1 71.12 803 SER B C 1
ATOM 12773 O O . SER B 1 803 ? -18.031 37.219 29.797 1 71.12 803 SER B O 1
ATOM 12775 N N . LYS B 1 804 ? -17.625 37.062 27.625 1 76.44 804 LYS B N 1
ATOM 12776 C CA . LYS B 1 804 ? -18.281 35.75 27.594 1 76.44 804 LYS B CA 1
ATOM 12777 C C . LYS B 1 804 ? -17.266 34.625 27.859 1 76.44 804 LYS B C 1
ATOM 12779 O O . LYS B 1 804 ? -17.609 33.438 27.781 1 76.44 804 LYS B O 1
ATOM 12784 N N . GLY B 1 805 ? -16.031 35.062 28.094 1 80.12 805 GLY B N 1
ATOM 12785 C CA . GLY B 1 805 ? -15.07 34.062 28.516 1 80.12 805 GLY B CA 1
ATOM 12786 C C . GLY B 1 805 ? -13.758 34.156 27.75 1 80.12 805 GLY B C 1
ATOM 12787 O O . GLY B 1 805 ? -13.719 34.656 26.625 1 80.12 805 GLY B O 1
ATOM 12788 N N . GLU B 1 806 ? -12.703 33.781 28.469 1 88.81 806 GLU B N 1
ATOM 12789 C CA . GLU B 1 806 ? -11.359 33.719 27.906 1 88.81 806 GLU B CA 1
ATOM 12790 C C . GLU B 1 806 ? -10.766 32.312 28.031 1 88.81 806 GLU B C 1
ATOM 12792 O O . GLU B 1 806 ? -11.094 31.594 28.969 1 88.81 806 GLU B O 1
ATOM 12797 N N . LEU B 1 807 ? -10.07 31.984 27.062 1 94.81 807 LEU B N 1
ATOM 12798 C CA . LEU B 1 807 ? -9.32 30.734 27.109 1 94.81 807 LEU B CA 1
ATOM 12799 C C . LEU B 1 807 ? -7.891 30.984 27.578 1 94.81 807 LEU B C 1
ATOM 12801 O O . LEU B 1 807 ? -7.281 32 27.219 1 94.81 807 LEU B O 1
ATOM 12805 N N . ASP B 1 808 ? -7.367 30.125 28.328 1 94.62 808 ASP B N 1
ATOM 12806 C CA . ASP B 1 808 ? -6.055 30.266 28.953 1 94.62 808 ASP B CA 1
ATOM 12807 C C . ASP B 1 808 ? -4.941 30.266 27.906 1 94.62 808 ASP B C 1
ATOM 12809 O O . ASP B 1 808 ? -5.117 29.734 26.812 1 94.62 808 ASP B O 1
ATOM 12813 N N . SER B 1 809 ? -3.891 30.891 28.203 1 97.25 809 SER B N 1
ATOM 12814 C CA . SER B 1 809 ? -2.66 30.656 27.469 1 97.25 809 SER B CA 1
ATOM 12815 C C . SER B 1 809 ? -2.119 29.25 27.703 1 97.25 809 SER B C 1
ATOM 12817 O O . SER B 1 809 ? -2.572 28.562 28.625 1 97.25 809 SER B O 1
ATOM 12819 N N . TRP B 1 810 ? -1.221 28.766 26.922 1 98.06 810 TRP B N 1
ATOM 12820 C CA . TRP B 1 810 ? -0.649 27.438 27 1 98.06 810 TRP B CA 1
ATOM 12821 C C . TRP B 1 810 ? 0.875 27.484 26.969 1 98.06 810 TRP B C 1
ATOM 12823 O O . TRP B 1 810 ? 1.462 27.984 26 1 98.06 810 TRP B O 1
ATOM 12833 N N . LEU B 1 811 ? 1.582 27.094 28.016 1 98.38 811 LEU B N 1
ATOM 12834 C CA . LEU B 1 811 ? 3.037 27.094 28.125 1 98.38 811 LEU B CA 1
ATOM 12835 C C . LEU B 1 811 ? 3.549 25.672 28.391 1 98.38 811 LEU B C 1
ATOM 12837 O O . LEU B 1 811 ? 3.17 25.062 29.391 1 98.38 811 LEU B O 1
ATOM 12841 N N . ILE B 1 812 ? 4.395 25.125 27.562 1 98 812 ILE B N 1
ATOM 12842 C CA . ILE B 1 812 ? 4.953 23.781 27.656 1 98 812 ILE B CA 1
ATOM 12843 C C . ILE B 1 812 ? 6.465 23.859 27.859 1 98 812 ILE B C 1
ATOM 12845 O O . ILE B 1 812 ? 7.152 24.594 27.156 1 98 812 ILE B O 1
ATOM 12849 N N . HIS B 1 813 ? 6.977 23.125 28.844 1 98.38 813 HIS B N 1
ATOM 12850 C CA . HIS B 1 813 ? 8.406 23.016 29.109 1 98.38 813 HIS B CA 1
ATOM 12851 C C . HIS B 1 813 ? 8.93 21.641 28.688 1 98.38 813 HIS B C 1
ATOM 12853 O O . HIS B 1 813 ? 8.414 20.609 29.125 1 98.38 813 HIS B O 1
ATOM 12859 N N . ASN B 1 814 ? 9.922 21.594 27.891 1 98.5 814 ASN B N 1
ATOM 12860 C CA . ASN B 1 814 ? 10.648 20.375 27.531 1 98.5 814 ASN B CA 1
ATOM 12861 C C . ASN B 1 814 ? 12.109 20.453 27.969 1 98.5 814 ASN B C 1
ATOM 12863 O O . ASN B 1 814 ? 12.742 21.5 27.859 1 98.5 814 ASN B O 1
ATOM 12867 N N . ILE B 1 815 ? 12.609 19.359 28.484 1 98.44 815 ILE B N 1
ATOM 12868 C CA . ILE B 1 815 ? 14.008 19.281 28.875 1 98.44 815 ILE B CA 1
ATOM 12869 C C . ILE B 1 815 ? 14.656 18.062 28.219 1 98.44 815 ILE B C 1
ATOM 12871 O O . ILE B 1 815 ? 14.039 17 28.141 1 98.44 815 ILE B O 1
ATOM 12875 N N . SER B 1 816 ? 15.836 18.234 27.75 1 97.88 816 SER B N 1
ATOM 12876 C CA . SER B 1 816 ? 16.609 17.141 27.156 1 97.88 816 SER B CA 1
ATOM 12877 C C . SER B 1 816 ? 18.047 17.141 27.656 1 97.88 816 SER B C 1
ATOM 12879 O O . SER B 1 816 ? 18.656 18.219 27.781 1 97.88 816 SER B O 1
ATOM 12881 N N . TYR B 1 817 ? 18.578 15.977 27.938 1 98 817 TYR B N 1
ATOM 12882 C CA . TYR B 1 817 ? 19.969 15.758 28.344 1 98 817 TYR B CA 1
ATOM 12883 C C . TYR B 1 817 ? 20.656 14.773 27.406 1 98 817 TYR B C 1
ATOM 12885 O O . TYR B 1 817 ? 20.109 13.703 27.109 1 98 817 TYR B O 1
ATOM 12893 N N . VAL B 1 818 ? 21.797 15.141 26.953 1 97.19 818 VAL B N 1
ATOM 12894 C CA . VAL B 1 818 ? 22.578 14.266 26.078 1 97.19 818 VAL B CA 1
ATOM 12895 C C . VAL B 1 818 ? 23.938 14 26.703 1 97.19 818 VAL B C 1
ATOM 12897 O O . VAL B 1 818 ? 24.641 14.93 27.109 1 97.19 818 VAL B O 1
ATOM 12900 N N . TYR B 1 819 ? 24.281 12.812 26.797 1 97.81 819 TYR B N 1
ATOM 12901 C CA . TYR B 1 819 ? 25.641 12.391 27.156 1 97.81 819 TYR B CA 1
ATOM 12902 C C . TYR B 1 819 ? 26.344 11.773 25.953 1 97.81 819 TYR B C 1
ATOM 12904 O O . TYR B 1 819 ? 25.922 10.742 25.422 1 97.81 819 TYR B O 1
ATOM 12912 N N . ASP B 1 820 ? 27.438 12.383 25.594 1 96.38 820 ASP B N 1
ATOM 12913 C CA . ASP B 1 820 ? 28.25 11.875 24.5 1 96.38 820 ASP B CA 1
ATOM 12914 C C . ASP B 1 820 ? 29.391 11.008 25.031 1 96.38 820 ASP B C 1
ATOM 12916 O O . ASP B 1 820 ? 30.422 11.531 25.469 1 96.38 820 ASP B O 1
ATOM 12920 N N . ALA B 1 821 ? 29.359 9.766 24.766 1 96.31 821 ALA B N 1
ATOM 12921 C CA . ALA B 1 821 ? 30.344 8.828 25.281 1 96.31 821 ALA B CA 1
ATOM 12922 C C . ALA B 1 821 ? 31.406 8.516 24.219 1 96.31 821 ALA B C 1
ATOM 12924 O O . ALA B 1 821 ? 31.984 7.426 24.203 1 96.31 821 ALA B O 1
ATOM 12925 N N . GLY B 1 822 ? 31.531 9.383 23.266 1 93.38 822 GLY B N 1
ATOM 12926 C CA . GLY B 1 822 ? 32.531 9.195 22.234 1 93.38 822 GLY B CA 1
ATOM 12927 C C . GLY B 1 822 ? 32.25 8.016 21.328 1 93.38 822 GLY B C 1
ATOM 12928 O O . GLY B 1 822 ? 31.156 7.902 20.781 1 93.38 822 GLY B O 1
ATOM 12929 N N . ASN B 1 823 ? 33.156 7.062 21.344 1 89.19 823 ASN B N 1
ATOM 12930 C CA . ASN B 1 823 ? 33.062 5.926 20.438 1 89.19 823 ASN B CA 1
ATOM 12931 C C . ASN B 1 823 ? 31.922 4.98 20.859 1 89.19 823 ASN B C 1
ATOM 12933 O O . ASN B 1 823 ? 31.516 4.121 20.078 1 89.19 823 ASN B O 1
ATOM 12937 N N . TYR B 1 824 ? 31.469 5.23 22.016 1 93.19 824 TYR B N 1
ATOM 12938 C CA . TYR B 1 824 ? 30.422 4.344 22.5 1 93.19 824 TYR B CA 1
ATOM 12939 C C . TYR B 1 824 ? 29.031 4.91 22.172 1 93.19 824 TYR B C 1
ATOM 12941 O O . TYR B 1 824 ? 28.016 4.305 22.516 1 93.19 824 TYR B O 1
ATOM 12949 N N . GLY B 1 825 ? 29.078 6.039 21.578 1 95.5 825 GLY B N 1
ATOM 12950 C CA . GLY B 1 825 ? 27.812 6.613 21.172 1 95.5 825 GLY B CA 1
ATOM 12951 C C . GLY B 1 825 ? 27.297 7.676 22.125 1 95.5 825 GLY B C 1
ATOM 12952 O O . GLY B 1 825 ? 28.031 8.117 23.016 1 95.5 825 GLY B O 1
ATOM 12953 N N . SER B 1 826 ? 26.031 8.148 21.859 1 96.94 826 SER B N 1
ATOM 12954 C CA . SER B 1 826 ? 25.406 9.18 22.672 1 96.94 826 SER B CA 1
ATOM 12955 C C . SER B 1 826 ? 24.031 8.75 23.156 1 96.94 826 SER B C 1
ATOM 12957 O O . SER B 1 826 ? 23.312 8.055 22.438 1 96.94 826 SER B O 1
ATOM 12959 N N . ILE B 1 827 ? 23.719 9.164 24.328 1 97.62 827 ILE B N 1
ATOM 12960 C CA . ILE B 1 827 ? 22.406 8.875 24.922 1 97.62 827 ILE B CA 1
ATOM 12961 C C . ILE B 1 827 ? 21.641 10.18 25.141 1 97.62 827 ILE B C 1
ATOM 12963 O O . ILE B 1 827 ? 22.203 11.148 25.672 1 97.62 827 ILE B O 1
ATOM 12967 N N . LEU B 1 828 ? 20.438 10.227 24.734 1 97.69 828 LEU B N 1
ATOM 12968 C CA . LEU B 1 828 ? 19.547 11.352 24.984 1 97.69 828 LEU B CA 1
ATOM 12969 C C . LEU B 1 828 ? 18.422 10.945 25.953 1 97.69 828 LEU B C 1
ATOM 12971 O O . LEU B 1 828 ? 17.75 9.93 25.734 1 97.69 828 LEU B O 1
ATOM 12975 N N . LEU B 1 829 ? 18.266 11.625 26.984 1 98.19 829 LEU B N 1
ATOM 12976 C CA . LEU B 1 829 ? 17.141 11.531 27.891 1 98.19 829 LEU B CA 1
ATOM 12977 C C . LEU B 1 829 ? 16.312 12.82 27.875 1 98.19 829 LEU B C 1
ATOM 12979 O O . LEU B 1 829 ? 16.859 13.914 27.922 1 98.19 829 LEU B O 1
ATOM 12983 N N . GLY B 1 830 ? 15 12.695 27.688 1 97.75 830 GLY B N 1
ATOM 12984 C CA . GLY B 1 830 ? 14.172 13.883 27.594 1 97.75 830 GLY B CA 1
ATOM 12985 C C . GLY B 1 830 ? 12.852 13.758 28.344 1 97.75 830 GLY B C 1
ATOM 12986 O O . GLY B 1 830 ? 12.352 12.648 28.531 1 97.75 830 GLY B O 1
ATOM 12987 N N . ILE B 1 831 ? 12.312 14.828 28.797 1 98.38 831 ILE B N 1
ATOM 12988 C CA . ILE B 1 831 ? 10.969 14.953 29.344 1 98.38 831 ILE B CA 1
ATOM 12989 C C . ILE B 1 831 ? 10.219 16.062 28.609 1 98.38 831 ILE B C 1
ATOM 12991 O O . ILE B 1 831 ? 10.578 17.234 28.688 1 98.38 831 ILE B O 1
ATOM 12995 N N . ASN B 1 832 ? 9.227 15.688 27.875 1 98.12 832 ASN B N 1
ATOM 12996 C CA . ASN B 1 832 ? 8.328 16.641 27.25 1 98.12 832 ASN B CA 1
ATOM 12997 C C . ASN B 1 832 ? 7.16 17 28.156 1 98.12 832 ASN B C 1
ATOM 12999 O O . ASN B 1 832 ? 6.617 16.141 28.859 1 98.12 832 ASN B O 1
ATOM 13003 N N . ASN B 1 833 ? 6.863 18.266 28.156 1 98.25 833 ASN B N 1
ATOM 13004 C CA . ASN B 1 833 ? 5.805 18.781 29.016 1 98.25 833 ASN B CA 1
ATOM 13005 C C . ASN B 1 833 ? 6.062 18.422 30.484 1 98.25 833 ASN B C 1
ATOM 13007 O O . ASN B 1 833 ? 5.23 17.797 31.125 1 98.25 833 ASN B O 1
ATOM 13011 N N . LEU B 1 834 ? 7.117 18.922 30.953 1 98.25 834 LEU B N 1
ATOM 13012 C CA . LEU B 1 834 ? 7.652 18.625 32.281 1 98.25 834 LEU B CA 1
ATOM 13013 C C . LEU B 1 834 ? 6.59 18.844 33.344 1 98.25 834 LEU B C 1
ATOM 13015 O O . LEU B 1 834 ? 6.508 18.062 34.312 1 98.25 834 LEU B O 1
ATOM 13019 N N . THR B 1 835 ? 5.781 19.828 33.156 1 98 835 THR B N 1
ATOM 13020 C CA . THR B 1 835 ? 4.836 20.219 34.219 1 98 835 THR B CA 1
ATOM 13021 C C . THR B 1 835 ? 3.514 19.469 34.062 1 98 835 THR B C 1
ATOM 13023 O O . THR B 1 835 ? 2.584 19.656 34.844 1 98 835 THR B O 1
ATOM 13026 N N . ASP B 1 836 ? 3.387 18.625 32.969 1 97.69 836 ASP B N 1
ATOM 13027 C CA . ASP B 1 836 ? 2.18 17.859 32.656 1 97.69 836 ASP B CA 1
ATOM 13028 C C . ASP B 1 836 ? 0.99 18.797 32.438 1 97.69 836 ASP B C 1
ATOM 13030 O O . ASP B 1 836 ? -0.088 18.578 32.969 1 97.69 836 ASP B O 1
ATOM 13034 N N . GLU B 1 837 ? 1.271 19.828 31.75 1 97.31 837 GLU B N 1
ATOM 13035 C CA . GLU B 1 837 ? 0.249 20.828 31.438 1 97.31 837 GLU B CA 1
ATOM 13036 C C . GLU B 1 837 ? -0.827 20.25 30.516 1 97.31 837 GLU B C 1
ATOM 13038 O O . GLU B 1 837 ? -0.515 19.625 29.5 1 97.31 837 GLU B O 1
ATOM 13043 N N . ASP B 1 838 ? -2.137 20.406 30.891 1 97.06 838 ASP B N 1
ATOM 13044 C CA . ASP B 1 838 ? -3.262 20 30.062 1 97.06 838 ASP B CA 1
ATOM 13045 C C . ASP B 1 838 ? -3.447 20.953 28.891 1 97.06 838 ASP B C 1
ATOM 13047 O O . ASP B 1 838 ? -2.961 22.094 28.922 1 97.06 838 ASP B O 1
ATOM 13051 N N . PRO B 1 839 ? -4.148 20.469 27.859 1 97.5 839 PRO B N 1
ATOM 13052 C CA . PRO B 1 839 ? -4.512 21.422 26.812 1 97.5 839 PRO B CA 1
ATOM 13053 C C . PRO B 1 839 ? -5.516 22.484 27.281 1 97.5 839 PRO B C 1
ATOM 13055 O O . PRO B 1 839 ? -6.102 22.328 28.359 1 97.5 839 PRO B O 1
ATOM 13058 N N . VAL B 1 840 ? -5.598 23.484 26.469 1 96.94 840 VAL B N 1
ATOM 13059 C CA . VAL B 1 840 ? -6.582 24.516 26.781 1 96.94 840 VAL B CA 1
ATOM 13060 C C . VAL B 1 840 ? -7.992 23.953 26.578 1 96.94 840 VAL B C 1
ATOM 13062 O O . VAL B 1 840 ? -8.312 23.438 25.516 1 96.94 840 VAL B O 1
ATOM 13065 N N . LEU B 1 841 ? -8.812 24.078 27.578 1 94.38 841 LEU B N 1
ATOM 13066 C CA . LEU B 1 841 ? -10.188 23.594 27.562 1 94.38 841 LEU B CA 1
ATOM 13067 C C . LEU B 1 841 ? -11.18 24.75 27.484 1 94.38 841 LEU B C 1
ATOM 13069 O O . LEU B 1 841 ? -10.852 25.875 27.875 1 94.38 841 LEU B O 1
ATOM 13073 N N . SER B 1 842 ? -12.352 24.484 26.922 1 89.12 842 SER B N 1
ATOM 13074 C CA . SER B 1 842 ? -13.43 25.469 26.969 1 89.12 842 SER B CA 1
ATOM 13075 C C . SER B 1 842 ? -13.883 25.734 28.406 1 89.12 842 SER B C 1
ATOM 13077 O O . SER B 1 842 ? -13.531 24.969 29.312 1 89.12 842 SER B O 1
ATOM 13079 N N . PRO B 1 843 ? -14.633 26.828 28.5 1 84.56 843 PRO B N 1
ATOM 13080 C CA . PRO B 1 843 ? -15.078 27.156 29.859 1 84.56 843 PRO B CA 1
ATOM 13081 C C . PRO B 1 843 ? -15.859 26.016 30.5 1 84.56 843 PRO B C 1
ATOM 13083 O O . PRO B 1 843 ? -15.852 25.875 31.734 1 84.56 843 PRO B O 1
ATOM 13086 N N . ASP B 1 844 ? -16.484 25.281 29.781 1 83.44 844 ASP B N 1
ATOM 13087 C CA . ASP B 1 844 ? -17.234 24.172 30.328 1 83.44 844 ASP B CA 1
ATOM 13088 C C . ASP B 1 844 ? -16.391 22.906 30.406 1 83.44 844 ASP B C 1
ATOM 13090 O O . ASP B 1 844 ? -16.906 21.812 30.641 1 83.44 844 ASP B O 1
ATOM 13094 N N . GLY B 1 845 ? -15.078 23 30.094 1 88.38 845 GLY B N 1
ATOM 13095 C CA . GLY B 1 845 ? -14.133 21.938 30.359 1 88.38 845 GLY B CA 1
ATOM 13096 C C . GLY B 1 845 ? -13.969 20.984 29.188 1 88.38 845 GLY B C 1
ATOM 13097 O O . GLY B 1 845 ? -13.5 19.859 29.344 1 88.38 845 GLY B O 1
ATOM 13098 N N . LYS B 1 846 ? -14.289 21.391 27.984 1 90.44 846 LYS B N 1
ATOM 13099 C CA . LYS B 1 846 ? -14.234 20.516 26.828 1 90.44 846 LYS B CA 1
ATOM 13100 C C . LYS B 1 846 ? -12.953 20.734 26.031 1 90.44 846 LYS B C 1
ATOM 13102 O O . LYS B 1 846 ? -12.484 21.875 25.906 1 90.44 846 LYS B O 1
ATOM 13107 N N . PHE B 1 847 ? -12.344 19.641 25.531 1 93.75 847 PHE B N 1
ATOM 13108 C CA . PHE B 1 847 ? -11.227 19.703 24.594 1 93.75 847 PHE B CA 1
ATOM 13109 C C . PHE B 1 847 ? -11.727 19.906 23.172 1 93.75 847 PHE B C 1
ATOM 13111 O O . PHE B 1 847 ? -12.242 18.969 22.547 1 93.75 847 PHE B O 1
ATOM 13118 N N . GLU B 1 848 ? -11.539 21.078 22.625 1 89.12 848 GLU B N 1
ATOM 13119 C CA . GLU B 1 848 ? -12.242 21.391 21.391 1 89.12 848 GLU B CA 1
ATOM 13120 C C . GLU B 1 848 ? -11.266 21.781 20.281 1 89.12 848 GLU B C 1
ATOM 13122 O O . GLU B 1 848 ? -11.648 21.859 19.109 1 89.12 848 GLU B O 1
ATOM 13127 N N . ASN B 1 849 ? -9.992 21.969 20.562 1 93.81 849 ASN B N 1
ATOM 13128 C CA . ASN B 1 849 ? -9.062 22.453 19.562 1 93.81 849 ASN B CA 1
ATOM 13129 C C . ASN B 1 849 ? -7.789 21.609 19.516 1 93.81 849 ASN B C 1
ATOM 13131 O O . ASN B 1 849 ? -6.762 22 20.062 1 93.81 849 ASN B O 1
ATOM 13135 N N . ALA B 1 850 ? -7.828 20.609 18.719 1 94.06 850 ALA B N 1
ATOM 13136 C CA . ALA B 1 850 ? -6.691 19.688 18.609 1 94.06 850 ALA B CA 1
ATOM 13137 C C . ALA B 1 850 ? -5.645 20.234 17.641 1 94.06 850 ALA B C 1
ATOM 13139 O O . ALA B 1 850 ? -4.512 19.734 17.609 1 94.06 850 ALA B O 1
ATOM 13140 N N . ASP B 1 851 ? -5.934 21.219 16.859 1 94.75 851 ASP B N 1
ATOM 13141 C CA . ASP B 1 851 ? -4.969 21.797 15.938 1 94.75 851 ASP B CA 1
ATOM 13142 C C . ASP B 1 851 ? -3.91 22.609 16.688 1 94.75 851 ASP B C 1
ATOM 13144 O O . ASP B 1 851 ? -2.74 22.609 16.297 1 94.75 851 ASP B O 1
ATOM 13148 N N . LEU B 1 852 ? -4.344 23.266 17.781 1 96 852 LEU B N 1
ATOM 13149 C CA . LEU B 1 852 ? -3.447 24.156 18.516 1 96 852 LEU B CA 1
ATOM 13150 C C . LEU B 1 852 ? -2.822 23.438 19.703 1 96 852 LEU B C 1
ATOM 13152 O O . LEU B 1 852 ? -1.69 23.75 20.094 1 96 852 LEU B O 1
ATOM 13156 N N . TYR B 1 853 ? -3.629 22.578 20.312 1 96.69 853 TYR B N 1
ATOM 13157 C CA . TYR B 1 853 ? -3.207 22 21.594 1 96.69 853 TYR B CA 1
ATOM 13158 C C . TYR B 1 853 ? -3.248 20.469 21.531 1 96.69 853 TYR B C 1
ATOM 13160 O O . TYR B 1 853 ? -4.273 19.891 21.172 1 96.69 853 TYR B O 1
ATOM 13168 N N . ASN B 1 854 ? -2.184 19.828 21.906 1 94.31 854 ASN B N 1
ATOM 13169 C CA . ASN B 1 854 ? -2.24 18.375 21.969 1 94.31 854 ASN B CA 1
ATOM 13170 C C . ASN B 1 854 ? -2.604 17.875 23.359 1 94.31 854 ASN B C 1
ATOM 13172 O O . ASN B 1 854 ? -2.547 18.641 24.328 1 94.31 854 ASN B O 1
ATOM 13176 N N . ASN B 1 855 ? -3.004 16.688 23.469 1 96.25 855 ASN B N 1
ATOM 13177 C CA . ASN B 1 855 ? -3.418 16.125 24.75 1 96.25 855 ASN B CA 1
ATOM 13178 C C . ASN B 1 855 ? -2.484 15.008 25.203 1 96.25 855 ASN B C 1
ATOM 13180 O O . ASN B 1 855 ? -2.926 14.039 25.812 1 96.25 855 ASN B O 1
ATOM 13184 N N . TYR B 1 856 ? -1.241 15.031 24.891 1 95.69 856 TYR B N 1
ATOM 13185 C CA . TYR B 1 856 ? -0.276 13.984 25.203 1 95.69 856 TYR B CA 1
ATOM 13186 C C . TYR B 1 856 ? 0.013 13.93 26.688 1 95.69 856 TYR B C 1
ATOM 13188 O O . TYR B 1 856 ? 0.218 12.852 27.25 1 95.69 856 TYR B O 1
ATOM 13196 N N . GLY B 1 857 ? 0.081 15.109 27.328 1 96.56 857 GLY B N 1
ATOM 13197 C CA . GLY B 1 857 ? 0.6 15.18 28.688 1 96.56 857 GLY B CA 1
ATOM 13198 C C . GLY B 1 857 ? 2.107 15.023 28.766 1 96.56 857 GLY B C 1
ATOM 13199 O O . GLY B 1 857 ? 2.814 15.312 27.797 1 96.56 857 GLY B O 1
ATOM 13200 N N . ARG B 1 858 ? 2.592 14.711 29.938 1 97.94 858 ARG B N 1
ATOM 13201 C CA . ARG B 1 858 ? 4.027 14.531 30.125 1 97.94 858 ARG B CA 1
ATOM 13202 C C . ARG B 1 858 ? 4.508 13.25 29.453 1 97.94 858 ARG B C 1
ATOM 13204 O O . ARG B 1 858 ? 3.865 12.203 29.562 1 97.94 858 ARG B O 1
ATOM 13211 N N . GLU B 1 859 ? 5.566 13.328 28.766 1 97.62 859 GLU B N 1
ATOM 13212 C CA . GLU B 1 859 ? 6.156 12.18 28.078 1 97.62 859 GLU B CA 1
ATOM 13213 C C . GLU B 1 859 ? 7.637 12.039 28.406 1 97.62 859 GLU B C 1
ATOM 13215 O O . GLU B 1 859 ? 8.398 13.008 28.312 1 97.62 859 GLU B O 1
ATOM 13220 N N . TYR B 1 860 ? 8.078 10.844 28.75 1 98.19 860 TYR B N 1
ATOM 13221 C CA . TYR B 1 860 ? 9.484 10.5 28.953 1 98.19 860 TYR B CA 1
ATOM 13222 C C . TYR B 1 860 ? 10.062 9.859 27.688 1 98.19 860 TYR B C 1
ATOM 13224 O O . TYR B 1 860 ? 9.406 9.039 27.047 1 98.19 860 TYR B O 1
ATOM 13232 N N . ARG B 1 861 ? 11.234 10.297 27.375 1 97.19 861 ARG B N 1
ATOM 13233 C CA . ARG B 1 861 ? 11.844 9.789 26.156 1 97.19 861 ARG B CA 1
ATOM 13234 C C . ARG B 1 861 ? 13.305 9.406 26.391 1 97.19 861 ARG B C 1
ATOM 13236 O O . ARG B 1 861 ? 13.984 10.031 27.203 1 97.19 861 ARG B O 1
ATOM 13243 N N . ALA B 1 862 ? 13.781 8.445 25.625 1 97.88 862 ALA B N 1
ATOM 13244 C CA . ALA B 1 862 ? 15.188 8.055 25.578 1 97.88 862 ALA B CA 1
ATOM 13245 C C . ALA B 1 862 ? 15.586 7.59 24.172 1 97.88 862 ALA B C 1
ATOM 13247 O O . ALA B 1 862 ? 14.789 6.961 23.469 1 97.88 862 ALA B O 1
ATOM 13248 N N . SER B 1 863 ? 16.75 7.961 23.781 1 97 863 SER B N 1
ATOM 13249 C CA . SER B 1 863 ? 17.266 7.473 22.516 1 97 863 SER B CA 1
ATOM 13250 C C . SER B 1 863 ? 18.766 7.238 22.594 1 97 863 SER B C 1
ATOM 13252 O O . SER B 1 863 ? 19.469 7.863 23.391 1 97 863 SER B O 1
ATOM 13254 N N . TYR B 1 864 ? 19.281 6.352 21.875 1 97.88 864 TYR B N 1
ATOM 13255 C CA . TYR B 1 864 ? 20.688 5.992 21.766 1 97.88 864 TYR B CA 1
ATOM 13256 C C . TYR B 1 864 ? 21.141 6.059 20.312 1 97.88 864 TYR B C 1
ATOM 13258 O O . TYR B 1 864 ? 20.484 5.523 19.422 1 97.88 864 TYR B O 1
ATOM 13266 N N . THR B 1 865 ? 22.25 6.746 20.094 1 96.69 865 THR B N 1
ATOM 13267 C CA . THR B 1 865 ? 22.812 6.891 18.75 1 96.69 865 THR B CA 1
ATOM 13268 C C . THR B 1 865 ? 24.25 6.383 18.703 1 96.69 865 THR B C 1
ATOM 13270 O O . THR B 1 865 ? 25.047 6.699 19.594 1 96.69 865 THR B O 1
ATOM 13273 N N . LEU B 1 866 ? 24.594 5.656 17.75 1 95.38 866 LEU B N 1
ATOM 13274 C CA . LEU B 1 866 ? 25.922 5.129 17.516 1 95.38 866 LEU B CA 1
ATOM 13275 C C . LEU B 1 866 ? 26.391 5.434 16.094 1 95.38 866 LEU B C 1
ATOM 13277 O O . LEU B 1 866 ? 25.688 5.152 15.133 1 95.38 866 LEU B O 1
ATOM 13281 N N . LYS B 1 867 ? 27.578 6.012 16.016 1 92.44 867 LYS B N 1
ATOM 13282 C CA . LYS B 1 867 ? 28.141 6.414 14.719 1 92.44 867 LYS B CA 1
ATOM 13283 C C . LYS B 1 867 ? 29.516 5.789 14.492 1 92.44 867 LYS B C 1
ATOM 13285 O O . LYS B 1 867 ? 30.312 5.668 15.422 1 92.44 867 LYS B O 1
ATOM 13290 N N . PHE B 1 868 ? 29.75 5.547 13.266 1 89.06 868 PHE B N 1
ATOM 13291 C CA . PHE B 1 868 ? 31.047 5.012 12.852 1 89.06 868 PHE B CA 1
ATOM 13292 C C . PHE B 1 868 ? 31.594 5.793 11.672 1 89.06 868 PHE B C 1
ATOM 13294 O O . PHE B 1 868 ? 30.844 6.254 10.812 1 89.06 868 PHE B O 1
#

Nearest PDB structures (foldseek):
  5out-assembly1_A  TM=6.960E-01  e=2.316E-36  Pseudomonas aeruginosa PAO1
  5fr8-assembly2_B  TM=6.933E-01  e=5.846E-37  Acinetobacter baumannii
  2hdi-assembly1_A  TM=7.007E-01  e=5.814E-32  Escherichia coli
  8bmx-assembly2_A  TM=7.824E-01  e=2.052E-26  Bacteroides thetaiotaomicron VPI-5482
  8bmx-assembly3_B  TM=7.786E-01  e=1.874E-24  Bacteroides thetaiotaomicron VPI-5482

Foldseek 3Di:
DLVPPLQQQVVCQVQVQQPNPDPCPPPCPPPPPPPDDQDFDDDPLDPDTDNHDDDQFDKDKFFLSNCVQQPHDFPLRVQQLDQQQFLFWDDQWFPDLCNHAGAGQGLVPDRLLEFEAEVNHGDWPFLSVLRRGHGRVQDFSVFFGMKMWTQFQRCLPHNFSQFRTYIYTYTDDQDAFKKWKWKFKDFPLDDDTQKIKIKMWHKDDDPFKIKIKMKIKIKGAFAALCSDPQSFWDFDPPPPPPATEPQVGIHQKALLAKWWADPQQAIDFFPCQVVVCVVPNCSAWHKHAHCQARNPPHIGTMGRFRNGWTTGKIKIKIKIKMWMKGHPDVFKMKIKIKMKMKMKIKTKTAAFFFKDAQAQLPHNRHPHNHGIMITHRPRLLGIKMKMKMKIKIKIKIWMKGFDVVQVGKIKIKMKIKMKIKMKIKIWRWFFQVLQVVCVVVVHDCNDPSNSVSGIDMKIKIKIKIKIKIKIKIKGWDDAAQQGTKIKMKMKMKMKMWIWIAIDDCVQVVRTTRDKFHIFIDMKIKIKIKMKMWHCNHNFKIKIWMKMWMAMPQAGIDMKIKIKMWGNPDSFKIKIKMKIKGKHFDRRCLQTTAKMWDFDKAWLVVQCVQVVRDTGIDTATEIEHHHNNQGMKMKMKMKIKMWGCPDSFKIKIKMKMKMKIFQDKDKDGQNQLNQCVVVVLDPDDPQFDWDFRDDDPPTPGGRTHYTGIYIGRDGMWMWIWMKMWMWGWDQDPQWIKIKTKIKIFTPFTWDDDHPNDGTDTQAQAVSRFRMKMKMKMWTDDVQKIKMKIKTKTQKGADPTPDCVVHIWHIDIKIKMKMKGQPDQQWMKIKMKTRVVQDAFIAPPSSHDDDCSNTPGSGIMIMMMTMHTD/DLVPPLQQQLVCQVQVQQPCPDPPPPPPPPPPPPPDDQDFDDDPLDPDTDNHDDDQFDKHKFFLSNCVQQPHDFPLRVQQLDQQQFLFWDDQWFPDLCNHAGAGQGLVPDRLLEFEAEVNHGDWPFLSVLRRGHGRVQDFSVFFGMKMWTQFQRCLPHNFSQFRTYIYTYTDDQDAFKKWKWKFKDFPLDDDTQKIKIKMWHKDDDPFKIKIKMKIKIKGAFAALCSDPQSFWDFDPPPPPPATEPQVGIHQKALLAKWWADPQQAIDFFPCQVVVCVVVNCSAWHKHAHCQARNPPHIGTMGRFRNGWTTGKIKIKIKIKMWMKGDPDVFKMKIKIKMKMKMKIKTKTAAFFFKDAQAQLPHNRHPHNHGIMITHRPRLLPIKMKMKMKIKIKIKIWMKGFDVVQVGKIKIKMKIKMKIKMKIKIWRWFFQVLQVVCVVVVHDCNDPSNSVSGIDMKIKIKIKIKIKIKIKIKGWDDAAQQGTKIKMKMKMKMKMWIWIAIDDCVQVVRTGRDKDHIFIDMKIKIKIKMKMWHCNHNFKIKIWMKMWMAMPQAGIDIKIKIKMWGNPDSFKIKIKMKIKGKHFDRRCLQTTAKMWDFDKAWLVVQCVQVVRDTGIDTATEIEHHHNNQGMKMKMKMKIKMWGDPDSFKIKIKMKMKMKIFQDKDKDGQNQLNQCVVVVLDPDDPQFDWDFDCDDPPTPGGRTHYTGIYIGRDGMWMWIWMKMWMWGWDQDPQWIKIKTKIKIFTPFTWDDDHVNDGTDTQAQAVSHFRMKMKMKMWTDDVQKIKMKIKIKTQKGADDTPDCVVHIWHIDIKIKMKMKGQPDQQWIKIKMKTRVVQDAWIAPPSSHDDDCSNTPGSGIMIMMMTMHTD

InterPro domains:
  IPR000531 TonB-dependent receptor-like, beta-barrel [PF00593] (362-834)
  IPR012910 TonB-dependent receptor, plug domain [PF07715] (55-166)
  IPR036942 TonB-dependent receptor-like, beta-barrel domain superfamily [G3DSA:2.40.170.20] (174-868)
  IPR037066 TonB-dependent receptor, plug domain superfamily [G3DSA:2.170.130.10] (30-173)
  IPR039426 TonB-dependent receptor-like [PS52016] (49-868)

pLDDT: mean 90.47, std 14.36, range [19.97, 98.56]